Protein 5THE (pdb70)

Secondary structure (DSSP, 8-state):
--SPPPBP------SEEEEEEETTEEEEEEEPPPPPEE-SS-EE------TTSSGGGGTTB---TT---SB--SS-EEEEEEEEE-SSSPPPTTHHHHHHHHHHHHHHHHHTTT--EE--SPPEEEES--SPB----B--HHHHHHHHHHHTPPSSEEEEEEESSSS-HHHHHHHHIIIIIIT---EEEEEHHHHTT--HHHHHHHHHHHHHHTT-B--EE-HHHHGGGEETTTTEE-EEEEEEEE--SSTTPEEEEEEEE--SSS-----EEEEEEEEET--S-TTGGGGHHHHHHHHHHTTTTPPPS-EEEEEES--GGGHHHIIIIIIHHHHHHHHHHHHHHTTS------EEEEEEE---S---EE--SEEE-TTS-EEE-EETTEEPTTEEE-SSSS-SSB-EEEEE-S--SSSS--PEEEEEEEESS---HHHHHHHHHHHTT--TT-SB--SS-HHHHHHHHHHHHHHHHHHHHHHHHHHT----HHHHSPPP-GGGTTS-TT-/--PPPBP------SEEEEEE-SS-EEEEEEPPPPPEE-SS-EE------TTSSGGGGTTB---TT---SB--SS-EEEEEEEEE-SSSPPPTTHHHHHHHHHHHHHHHHHTTT--EE--SPPEEEES-SSPB----B--HHHHHHHHHHHTPPSSEEEEEEESSSS-HHHHHHHHIIIIIIT---EEEEEHHHHTT--HHHHHHHHHHHHHHTT-B--EE-HHHHGGGEETTTTEE-EEEEEEEE--SSTTPEEEEEEEE--SSS-----EEEEEEEEET--S-TTGGGGHHHHHHHHHHHTTTPPPS-EEEEEES--GGGHHHIIIIIIHHHHHHHHHHHHHHTTS------EEEEEEE-S-S---EE--SEEE-TTS-EEE-EETTEEPTTEEE-SSSS-SSBEEEEEE-S---SSS--PEEEEEEEESS---HHHHHHHHHHHTT--TT-SB--SS-HHHHHHHHHHHHHHHHHHHHHHHHHHT----HHHHSPPP-GGGTTS-TT-/----PPBP------SEEEEEEETTEEEEEEEPPPPPEE-SS-EE------TTSSGGGGTTB---TT---SB--SS-EEEEEEEEE-SSSPPPTTHHHHHHHHHHHHHHHHHTTT--EE--SPPEEEES--SPEE-----EE--HHHHHHHHHHTTPPSSEEEEEEESSSS-HHHHHHHHIIIIIIT---EEEEEHHHHTT--HHHHHHHHHHHHHHTT-B--EE-HHHHGGGEETTTTEE-EEEEEEEE--SSTTPPPEEEEEE--SSS-----EEEEE-SSTT--S-TTGGGGHHHHHHHHHHHTTTPPPS-EEEEEES--GGGHHHIIIIIIHHHHHHHHHHHHHHTTS------EEEEEEE-S-S--EEE--SEEE-TTS-EEE-EETTEEPTTEEE-SSSS-SSB-EEEEE-S---SSS---EEEEEEEESS---HHHHHHHHHHHTT--TT-SB--SS-HHHHHHHHHHHHHHHHHHHHHHHHHHT----HHHHSPPP-GGGTTS-TT-/----PPBP------SEEEEEEETTEEEEEEEPPPPPEE-SS-EE------TTSSGGGGTTB---TT---SB--SS-EEEEEEEEE-SSSPPPTTHHHHHHHHHHHHHHHHHTTT--EE--SPPEEEES--SPEE-----EE--HHHHHHHHHHHTPPSSEEEEEEESSSS-HHHHHHHHIIIIIIT---EEEEEHHHHTT--HHHHHHHHHHHHHHTT-B--EE-HHHHGGGEETTTTEE-EEEEEEEE--SSTTPPPEEEEEE--SSS-----EEEEE-SSTT--S-TTGGGGHHHHHHHHHHTTTTPPPS-EEEEEES--GGGHHHIIIIIIHHHHHHHHHHHHHHTTS------EEEEEEE-S-S--EEE--SEEE-TTS-EEE-EETTEEPTTEEE-SSSS-SSBEEEEEE-S--SSSS---EEEEEEEESS---HHHHHHHHHHHTT--TT-SB--SS-HHHHHHHHHHHHHHHHHHHHHHHHHHT----HHHHSPPP-GGGTTS-TT-

Foldseek 3Di:
DALFFDWADAADDAAFWDWWAKPVGIAIWGFDFAFWKFFQPDIDGQDFDFPDPQSQVCRQPPACVVTAFNWFDPDAFEEEEEEEEPDPDDPDPCVQVLVVVLLVLLQVLCVSRVHHYDDPHRHHYFYQQFFFDPVPTDHTPSVVVVLVCLVVPDPSYEYEYEYQDPPRLRRVLQVCLCQWFVRNHHYDYDHNVVSSVSDSRVSNLRVLQVRQLVVTFGMFGDPVLLVLQADVVVRFGAKEKAKAKDFCLDPFAFIKMKMWIDAGSGSRFTFIWMFTADGGPDGARQQVLVRCLVSQVRNCVVVVQDGHQEYEYEYEHDDPVCLSVCSVGVVVNNQVSCQVNVCVRNVHDGDGHWYWYKYKDQDDDIFIFGDDQFGQIPVRDTGGQAHPREGRAFMKGCPDVHDNTFHKIWTAHWDCPDDTGTIMIMGGGGGPPPDHNNSVVSVFNNQQCNLSSRSGRDRTGNNHVLNVLVSVSQSSNLVSCVVVCVVPDPPDRCNSRNTGDPSDSRGSSSD/DLFFDWADDADDAAFWDWWAKPVGIAIWGFDFEFWKFFQPDIDGQDFDFPDPQSLVCRQPDACVPTAFNWFDPDAFEEEEEEEEPDPDDDPPCVQVLVVVLLVLLQVLNVSRVHHYDDPDRHHYFYQQFFFDPVPTHHTPSVVVVLVCLVPPDPRYEYEYEYQDPPRLRRVLVCCLCDWFVRNGHYDYDHNVVSSVSDSRVSNLRVLQVRQLVVTGGMFGDPVLLVLQADPVVRFGAKEKAKEKDFCLDPFAFIKMKMWIAQGSGRQFTFIWMFTADGGPDQARQQLLVRCLVSQVRNCVVPVQDGHQEYEYEYEDDDPVCLSVCSVGVVVNNQVSCQPNVCVRNVRDGDGHWYWYKYKDQDDDMFIFGDDQFGQIPVRDTGGQPHPREGRAFIKGCPDPHDNTFHKIWTAHWDCPDDTGTIMIMGGGGGPPPDHNNSVVSVFSNQQCNLSSRSGRDRTGNNHVLNVLVSVSQSSNLVSCVVVCVVPDVGDRCNSGNTGDPVCSSGSSSD/DAQFFDWAPDADDAAFWDWWAKPVGIFIWGFDFAFWKAFQPDIDGQDFDFPDPQSLVCRQPPACVVTAHNWFDPDEFEEEEEEEEPDDDDPPPCQQVLVLVLVVLLQVLCVVNVYHYDHPPRHHYFYFQFFWDPDPCVDTHHTSSVVVVVVCLVVPDPRYAYEYEYQDPPDLRRVLLCCLCQWFVRNHHYDYDYNVVSSVSDSRVSNLRVLQVRQLVVTGGMFGDPVLLVLQADPVVRFGAKEKAKFKAFCLDPFAFIKMKMWIDQGSRRQFTFIWMFTDPGGPDGARQQLLVRCLVSQVSNCVVVVLDGHQEYEYEYEDDDPVCLSVNRNGVVVNNQVSCQVNVCVSRVRDGDGHWYWYKYKHQDDDMFIFGDDQWGQIPVGDTGGQAHPRAGRAFMKGDPDPHDNTFHKIWTAHWDCPDDTGGIMIMGGRGGPPSDHNNSVVSVFSNQQSNLRSRSGRDRTGNSHVLNVLVSVSQSSNLVSCVSVQVSPCVGDRCNSGNTGDPSCSRGSSSD/DALFFDWAPDADDAAFWDWWAKPVGIAIWGFDFAFWKFFQPDTDGQDFDFPDPQSLVCRQPPACVVTAFNWFDPDEFEEEEEEEEPDDDDDPPCQQVLVLVLLVLLQVLCVVNVYHYDDPDRHHYFPFQFFWDCDDVVPTHHTRSVVVVVVCLVVPDPRYAYEYEYQDPPDLRRVLLCCLCQWFVRNHHYDYDYNVVSSVSDSRVSNLRVLQVRQLVVTGGMFGDPVLLVLQADPVVRFGAKEKAKEKDFCLDPFAFIKMKMWIDAGSRRQFTFIWMFTAPGGPDGARQQVLVRCLVSQVSNCVRVVLDGHQEYEYEYEDDDPVCLSVCSNGVVVNNQVSCQVNVCVRNVRDGDGHWYWYKYKDQDDDMFIFGDDQWGQIPVRDTGGQAHPRAGRAFIKGDPDPHDNTFHKIWTAHWDCPDDTGTIMIMGGRGGPPSDHNNSVVSVFSNQQSSLRSDSGRHRTRNSHVLNVLVSVSQSSNLVSQVVVQVVPDVGDRCNSGNTGDPSPSRGSSSD

Nearest PDB structures (foldseek):
  5the-assembly4_G  TM=1.002E+00  e=0.000E+00  Vanderwaltozyma polyspora DSM 70294
  5the-assembly2_C  TM=9.999E-01  e=0.000E+00  Vanderwaltozyma polyspora DSM 70294
  4f1n-assembly1_A  TM=9.988E-01  e=7.281E-101  Vanderwaltozyma polyspora DSM 70294
  4f1n-assembly2_B  TM=9.988E-01  e=3.090E-100  Vanderwaltozyma polyspora DSM 70294
  4z4e-assembly1_A  TM=8.700E-01  e=1.464E-37  Homo sapiens

B-factor: mean 33.52, std 12.49, range [15.35, 122.82]

Organism: Vanderwaltozyma polyspora (strain ATCC 22028 / DSM 70294 / BCRC 21397 / CBS 2163 / NBRC 10782 / NRRL Y-8283 / UCD 57-17) (NCBI:txid436907)

InterPro domains:
  IPR003100 PAZ domain [PF02170] (613-675)
  IPR003100 PAZ domain [PS50821] (546-667)
  IPR003165 Piwi domain [PF02171] (889-1207)
  IPR003165 Piwi domain [PS50822] (888-1209)
  IPR003165 Piwi domain [SM00950] (888-1209)
  IPR012337 Ribonuclease H-like superfamily [SSF53098] (887-1207)
  IPR036085 PAZ domain superfamily [SSF101690] (515-698)
  IPR036397 Ribonuclease H superfamily [G3DSA:3.30.420.10] (963-1251)
  IPR040588 Argonaute, N domain [PF18236] (268-398)
  IPR040937 Argonaute, N-terminal [PF18351] (495-593)

Structure (mmCIF, N/CA/C/O backbone):
data_5THE
#
_entry.id   5THE
#
_cell.length_a   119.609
_cell.length_b   85.565
_cell.length_c   127.864
_cell.angle_alpha   90.00
_cell.angle_beta   89.81
_cell.angle_gamma   90.00
#
_symmetry.space_group_name_H-M   'P 1 2 1'
#
loop_
_entity.id
_entity.type
_entity.pdbx_description
1 polymer 'Uncharacterized protein'
2 polymer "RNA (5'-R(P*UP*AP*AP*AP*AP*AP*AP*A)-3')"
3 water water
#
loop_
_atom_site.group_PDB
_atom_site.id
_atom_site.type_symbol
_atom_site.label_atom_id
_atom_site.label_alt_id
_atom_site.label_comp_id
_atom_site.label_asym_id
_atom_site.label_entity_id
_atom_site.label_seq_id
_atom_site.pdbx_PDB_ins_code
_atom_site.Cartn_x
_atom_site.Cartn_y
_atom_site.Cartn_z
_atom_site.occupancy
_atom_site.B_iso_or_equiv
_atom_site.auth_seq_id
_atom_site.auth_comp_id
_atom_site.auth_asym_id
_atom_site.auth_atom_id
_atom_site.pdbx_PDB_model_num
ATOM 1 N N . SER A 1 1 ? -52.992 71.952 294.753 1.00 60.34 220 SER A N 1
ATOM 2 C CA . SER A 1 1 ? -53.575 70.624 294.914 1.00 56.57 220 SER A CA 1
ATOM 3 C C . SER A 1 1 ? -54.613 70.587 296.033 1.00 42.41 220 SER A C 1
ATOM 4 O O . SER A 1 1 ? -55.147 69.529 296.349 1.00 40.39 220 SER A O 1
ATOM 7 N N . ILE A 1 2 ? -54.897 71.749 296.625 1.00 42.49 221 ILE A N 1
ATOM 8 C CA . ILE A 1 2 ? -56.090 71.947 297.448 1.00 37.09 221 ILE A CA 1
ATOM 9 C C . ILE A 1 2 ? -56.670 73.320 297.115 1.00 36.17 221 ILE A C 1
ATOM 10 O O . ILE A 1 2 ? -55.928 74.302 297.010 1.00 30.57 221 ILE A O 1
ATOM 15 N N . TYR A 1 3 ? -57.990 73.377 296.893 1.00 34.86 222 TYR A N 1
ATOM 16 C CA . TYR A 1 3 ? -58.720 74.628 296.623 1.00 36.75 222 TYR A CA 1
ATOM 17 C C . TYR A 1 3 ? -58.282 75.295 295.323 1.00 35.09 222 TYR A C 1
ATOM 18 O O . TYR A 1 3 ? -58.299 76.518 295.204 1.00 34.71 222 TYR A O 1
ATOM 27 N N . LYS A 1 4 ? -57.902 74.503 294.338 1.00 36.60 223 LYS A N 1
ATOM 28 C CA . LYS A 1 4 ? -57.715 74.997 292.984 1.00 44.70 223 LYS A CA 1
ATOM 29 C C . LYS A 1 4 ? -58.984 74.733 292.186 1.00 37.05 223 LYS A C 1
ATOM 30 O O . LYS A 1 4 ? -59.708 73.773 292.458 1.00 29.73 223 LYS A O 1
ATOM 36 N N . VAL A 1 5 ? -59.253 75.597 291.203 1.00 31.40 224 VAL A N 1
ATOM 37 C CA . VAL A 1 5 ? -60.408 75.383 290.339 1.00 27.87 224 VAL A CA 1
ATOM 38 C C . VAL A 1 5 ? -60.237 74.071 289.587 1.00 31.21 224 VAL A C 1
ATOM 39 O O . VAL A 1 5 ? -59.177 73.795 289.013 1.00 30.01 224 VAL A O 1
ATOM 43 N N . GLU A 1 6 ? -61.282 73.248 289.621 1.00 22.27 225 GLU A N 1
ATOM 44 C CA . GLU A 1 6 ? -61.293 71.950 288.957 1.00 26.82 225 GLU A CA 1
ATOM 45 C C . GLU A 1 6 ? -61.018 72.096 287.464 1.00 27.40 225 GLU A C 1
ATOM 46 O O . GLU A 1 6 ? -61.524 73.012 286.809 1.00 29.51 225 GLU A O 1
ATOM 52 N N . ASN A 1 7 ? -60.222 71.184 286.919 1.00 25.01 226 ASN A N 1
ATOM 53 C CA . ASN A 1 7 ? -60.113 71.062 285.473 1.00 27.89 226 ASN A CA 1
ATOM 54 C C . ASN A 1 7 ? -61.093 70.011 284.978 1.00 28.36 226 ASN A C 1
ATOM 55 O O . ASN A 1 7 ? -61.587 69.187 285.753 1.00 29.56 226 ASN A O 1
ATOM 60 N N . ARG A 1 8 ? -61.375 70.051 283.670 1.00 24.37 227 ARG A N 1
ATOM 61 C CA . ARG A 1 8 ? -62.333 69.132 283.069 1.00 24.72 227 ARG A CA 1
ATOM 62 C C . ARG A 1 8 ? -61.896 67.683 283.253 1.00 31.11 227 ARG A C 1
ATOM 63 O O . ARG A 1 8 ? -60.736 67.343 283.018 1.00 31.85 227 ARG A O 1
ATOM 71 N N . HIS A 1 9 ? -62.827 66.824 283.674 1.00 40.47 228 HIS A N 1
ATOM 72 C CA . HIS A 1 9 ? -62.520 65.396 283.794 1.00 50.07 228 HIS A CA 1
ATOM 73 C C . HIS A 1 9 ? -62.699 64.668 282.463 1.00 40.95 228 HIS A C 1
ATOM 74 O O . HIS A 1 9 ? -61.833 63.903 282.029 1.00 37.40 228 HIS A O 1
ATOM 81 N N . ASP A 1 10 ? -63.817 64.916 281.811 1.00 30.23 229 ASP A N 1
ATOM 82 C CA . ASP A 1 10 ? -64.290 64.143 280.679 1.00 21.76 229 ASP A CA 1
ATOM 83 C C . ASP A 1 10 ? -65.366 64.979 279.993 1.00 26.24 229 ASP A C 1
ATOM 84 O O . ASP A 1 10 ? -65.566 66.154 280.328 1.00 29.46 229 ASP A O 1
ATOM 89 N N . TYR A 1 11 ? -66.064 64.367 279.047 1.00 27.80 230 TYR A N 1
ATOM 90 C CA . TYR A 1 11 ? -67.224 64.942 278.391 1.00 29.18 230 TYR A CA 1
ATOM 91 C C . TYR A 1 11 ? -68.401 64.001 278.606 1.00 28.91 230 TYR A C 1
ATOM 92 O O . TYR A 1 11 ? -68.222 62.808 278.843 1.00 28.71 230 TYR A O 1
ATOM 101 N N . GLY A 1 12 ? -69.614 64.536 278.517 1.00 26.16 231 GLY A N 1
ATOM 102 C CA . GLY A 1 12 ? -70.783 63.690 278.625 1.00 22.85 231 GLY A CA 1
ATOM 103 C C . GLY A 1 12 ? -70.996 62.831 277.390 1.00 24.16 231 GLY A C 1
ATOM 104 O O . GLY A 1 12 ? -70.528 63.121 276.284 1.00 27.45 231 GLY A O 1
ATOM 105 N N . THR A 1 13 ? -71.743 61.748 277.583 1.00 27.77 232 THR A N 1
ATOM 106 C CA . THR A 1 13 ? -71.994 60.784 276.516 1.00 28.70 232 THR A CA 1
ATOM 107 C C . THR A 1 13 ? -73.459 60.460 276.305 1.00 27.19 232 THR A C 1
ATOM 108 O O . THR A 1 13 ? -73.801 59.922 275.244 1.00 27.92 232 THR A O 1
ATOM 112 N N . LYS A 1 14 ? -74.327 60.733 277.272 1.00 24.00 233 LYS A N 1
ATOM 113 C CA . LYS A 1 14 ? -75.692 60.230 277.225 1.00 28.79 233 LYS A CA 1
ATOM 114 C C . LYS A 1 14 ? -76.604 61.143 276.411 1.00 25.02 233 LYS A C 1
ATOM 115 O O . LYS A 1 14 ? -76.310 62.315 276.176 1.00 28.07 233 LYS A O 1
ATOM 121 N N . GLY A 1 15 ? -77.729 60.581 275.980 1.00 26.49 234 GLY A N 1
ATOM 122 C CA . GLY A 1 15 ? -78.799 61.353 275.385 1.00 28.58 234 GLY A CA 1
ATOM 123 C C . GLY A 1 15 ? -78.834 61.255 273.867 1.00 26.39 234 GLY A C 1
ATOM 124 O O . GLY A 1 15 ? -77.963 60.671 273.214 1.00 29.11 234 GLY A O 1
ATOM 125 N N . THR A 1 16 ? -79.883 61.849 273.311 1.00 21.78 235 THR A N 1
ATOM 126 C CA . THR A 1 16 ? -80.062 61.909 271.866 1.00 25.46 235 THR A CA 1
ATOM 127 C C . THR A 1 16 ? -79.094 62.910 271.251 1.00 25.64 235 THR A C 1
ATOM 128 O O . THR A 1 16 ? -79.105 64.090 271.612 1.00 29.32 235 THR A O 1
ATOM 132 N N . LYS A 1 17 ? -78.291 62.452 270.293 1.00 28.05 236 LYS A N 1
ATOM 133 C CA . LYS A 1 17 ? -77.337 63.329 269.627 1.00 30.66 236 LYS A CA 1
ATOM 134 C C . LYS A 1 17 ? -78.023 64.085 268.498 1.00 32.64 236 LYS A C 1
ATOM 135 O O . LYS A 1 17 ? -78.717 63.481 267.667 1.00 27.70 236 LYS A O 1
ATOM 141 N N . VAL A 1 18 ? -77.830 65.403 268.469 1.00 24.54 237 VAL A N 1
ATOM 142 C CA . VAL A 1 18 ? -78.289 66.228 267.353 1.00 26.86 237 VAL A CA 1
ATOM 143 C C . VAL A 1 18 ? -77.475 67.516 267.352 1.00 26.80 237 VAL A C 1
ATOM 144 O O . VAL A 1 18 ? -77.165 68.074 268.408 1.00 26.33 237 VAL A O 1
ATOM 148 N N . ASP A 1 19 ? -77.112 67.974 266.160 1.00 22.62 238 ASP A N 1
ATOM 149 C CA . ASP A 1 19 ? -76.464 69.271 266.036 1.00 24.97 238 ASP A CA 1
ATOM 150 C C . ASP A 1 19 ? -77.479 70.388 266.232 1.00 27.68 238 ASP A C 1
ATOM 151 O O . ASP A 1 19 ? -78.659 70.252 265.902 1.00 25.70 238 ASP A O 1
ATOM 156 N N . ILE A 1 20 ? -77.005 71.513 266.762 1.00 23.05 239 ILE A N 1
ATOM 157 C CA . ILE A 1 20 ? -77.820 72.708 266.883 1.00 29.56 239 ILE A CA 1
ATOM 158 C C . ILE A 1 20 ? -77.020 73.881 266.344 1.00 32.85 239 ILE A C 1
ATOM 159 O O . ILE A 1 20 ? -75.809 73.796 266.127 1.00 27.16 239 ILE A O 1
ATOM 164 N N . LEU A 1 21 ? -77.721 74.990 266.138 1.00 26.20 240 LEU A N 1
ATOM 165 C CA . LEU A 1 21 ? -77.104 76.218 265.682 1.00 30.74 240 LEU A CA 1
ATOM 166 C C . LEU A 1 21 ? -76.921 77.150 266.866 1.00 30.69 240 LEU A C 1
ATOM 167 O O . LEU A 1 21 ? -77.795 77.258 267.734 1.00 32.87 240 LEU A O 1
ATOM 172 N N . THR A 1 22 ? -75.767 77.797 266.912 1.00 26.45 241 THR A N 1
ATOM 173 C CA . THR A 1 22 ? -75.490 78.841 267.880 1.00 35.11 241 THR A CA 1
ATOM 174 C C . THR A 1 22 ? -74.894 80.021 267.122 1.00 37.14 241 THR A C 1
ATOM 175 O O . THR A 1 22 ? -74.685 79.957 265.906 1.00 37.32 241 THR A O 1
ATOM 179 N N . GLY A 1 23 ? -74.645 81.122 267.833 1.00 38.37 725 GLY A N 1
ATOM 180 C CA . GLY A 1 23 ? -74.031 82.273 267.200 1.00 40.03 725 GLY A CA 1
ATOM 181 C C . GLY A 1 23 ? -72.615 82.026 266.713 1.00 42.87 725 GLY A C 1
ATOM 182 O O . GLY A 1 23 ? -72.109 82.789 265.887 1.00 47.49 725 GLY A O 1
ATOM 183 N N . SER A 1 24 ? -71.956 80.987 267.213 1.00 39.31 726 SER A N 1
ATOM 184 C CA . SER A 1 24 ? -70.622 80.627 266.757 1.00 47.11 726 SER A CA 1
ATOM 185 C C . SER A 1 24 ? -70.641 79.369 265.906 1.00 52.17 726 SER A C 1
ATOM 186 O O . SER A 1 24 ? -69.662 78.626 265.863 1.00 63.17 726 SER A O 1
ATOM 189 N N . GLY A 1 25 ? -71.754 79.114 265.239 1.00 44.23 727 GLY A N 1
ATOM 190 C CA . GLY A 1 25 ? -71.825 78.033 264.282 1.00 42.61 727 GLY A CA 1
ATOM 191 C C . GLY A 1 25 ? -72.580 76.823 264.792 1.00 41.07 727 GLY A C 1
ATOM 192 O O . GLY A 1 25 ? -73.178 76.804 265.874 1.00 35.85 727 GLY A O 1
ATOM 193 N N . ARG A 1 26 ? -72.551 75.793 263.956 1.00 32.43 728 ARG A N 1
ATOM 194 C CA . ARG A 1 26 ? -73.160 74.516 264.283 1.00 26.53 728 ARG A CA 1
ATOM 195 C C . ARG A 1 26 ? -72.347 73.810 265.365 1.00 34.46 728 ARG A C 1
ATOM 196 O O . ARG A 1 26 ? -71.113 73.861 265.374 1.00 34.63 728 ARG A O 1
ATOM 204 N N . VAL A 1 27 ? -73.046 73.175 266.301 1.00 31.26 729 VAL A N 1
ATOM 205 C CA . VAL A 1 27 ? -72.388 72.513 267.427 1.00 28.55 729 VAL A CA 1
ATOM 206 C C . VAL A 1 27 ? -73.158 71.244 267.780 1.00 28.65 729 VAL A C 1
ATOM 207 O O . VAL A 1 27 ? -74.383 71.169 267.624 1.00 28.73 729 VAL A O 1
ATOM 211 N N . PRO A 1 28 ? -72.445 70.193 268.201 1.00 28.81 730 PRO A N 1
ATOM 212 C CA . PRO A 1 28 ? -73.149 68.979 268.628 1.00 30.61 730 PRO A CA 1
ATOM 213 C C . PRO A 1 28 ? -73.813 69.197 269.978 1.00 25.74 730 PRO A C 1
ATOM 214 O O . PRO A 1 28 ? -73.256 69.844 270.871 1.00 22.81 730 PRO A O 1
ATOM 218 N N . SER A 1 29 ? -75.018 68.665 270.115 1.00 25.81 731 SER A N 1
ATOM 219 C CA . SER A 1 29 ? -75.694 68.652 271.399 1.00 26.33 731 SER A CA 1
ATOM 220 C C . SER A 1 29 ? -76.168 67.242 271.697 1.00 29.26 731 SER A C 1
ATOM 221 O O . SER A 1 29 ? -76.315 66.408 270.801 1.00 23.32 731 SER A O 1
ATOM 224 N N . ARG A 1 30 ? -76.432 66.993 272.970 1.00 22.05 732 ARG A N 1
ATOM 225 C CA . ARG A 1 30 ? -77.142 65.797 273.390 1.00 29.38 732 ARG A CA 1
ATOM 226 C C . ARG A 1 30 ? -78.371 66.223 274.179 1.00 26.39 732 ARG A C 1
ATOM 227 O O . ARG A 1 30 ? -78.330 67.203 274.923 1.00 28.15 732 ARG A O 1
ATOM 235 N N . ILE A 1 31 ? -79.473 65.519 273.991 1.00 25.63 733 ILE A N 1
ATOM 236 C CA . ILE A 1 31 ? -80.694 65.822 274.723 1.00 22.78 733 ILE A CA 1
ATOM 237 C C . ILE A 1 31 ? -80.853 64.741 275.782 1.00 25.89 733 ILE A C 1
ATOM 238 O O . ILE A 1 31 ? -81.027 63.558 275.453 1.00 25.64 733 ILE A O 1
ATOM 243 N N . LEU A 1 32 ? -80.754 65.142 277.049 1.00 23.12 734 LEU A N 1
ATOM 244 C CA . LEU A 1 32 ? -80.944 64.237 278.171 1.00 26.59 734 LEU A CA 1
ATOM 245 C C . LEU A 1 32 ? -82.426 63.949 278.403 1.00 27.31 734 LEU A C 1
ATOM 246 O O . LEU A 1 32 ? -83.294 64.793 278.171 1.00 21.96 734 LEU A O 1
ATOM 251 N N . ASP A 1 33 ? -82.710 62.736 278.867 1.00 26.22 735 ASP A N 1
ATOM 252 C CA . ASP A 1 33 ? -84.078 62.384 279.198 1.00 25.10 735 ASP A CA 1
ATOM 253 C C . ASP A 1 33 ? -84.530 63.112 280.464 1.00 25.63 735 ASP A C 1
ATOM 254 O O . ASP A 1 33 ? -83.725 63.474 281.320 1.00 24.12 735 ASP A O 1
ATOM 259 N N . ALA A 1 34 ? -85.834 63.351 280.555 1.00 25.46 736 ALA A N 1
ATOM 260 C CA . ALA A 1 34 ? -86.401 63.892 281.774 1.00 26.74 736 ALA A CA 1
ATOM 261 C C . ALA A 1 34 ? -86.401 62.815 282.850 1.00 26.01 736 ALA A C 1
ATOM 262 O O . ALA A 1 34 ? -86.450 61.627 282.540 1.00 20.74 736 ALA A O 1
ATOM 264 N N . PRO A 1 35 ? -86.340 63.197 284.121 1.00 21.79 737 PRO A N 1
ATOM 265 C CA . PRO A 1 35 ? -86.613 62.222 285.179 1.00 20.45 737 PRO A CA 1
ATOM 266 C C . PRO A 1 35 ? -88.097 61.911 285.216 1.00 25.12 737 PRO A C 1
ATOM 267 O O . PRO A 1 35 ? -88.935 62.605 284.630 1.00 22.28 737 PRO A O 1
ATOM 271 N N . VAL A 1 36 ? -88.426 60.861 285.949 1.00 23.07 738 VAL A N 1
ATOM 272 C CA . VAL A 1 36 ? -89.819 60.558 286.241 1.00 23.82 738 VAL A CA 1
ATOM 273 C C . VAL A 1 36 ? -90.308 61.545 287.291 1.00 26.04 738 VAL A C 1
ATOM 274 O O . VAL A 1 36 ? -89.753 61.617 288.392 1.00 23.68 738 VAL A O 1
ATOM 278 N N . VAL A 1 37 ? -91.340 62.316 286.958 1.00 21.71 739 VAL A N 1
ATOM 279 C CA . VAL A 1 37 ? -91.940 63.205 287.946 1.00 25.89 739 VAL A CA 1
ATOM 280 C C . VAL A 1 37 ? -92.930 62.403 288.778 1.00 23.03 739 VAL A C 1
ATOM 281 O O . VAL A 1 37 ? -93.761 61.672 288.237 1.00 26.22 739 VAL A O 1
ATOM 285 N N . GLN A 1 38 ? -92.836 62.526 290.097 1.00 31.75 740 GLN A N 1
ATOM 286 C CA . GLN A 1 38 ? -93.627 61.723 291.021 1.00 29.96 740 GLN A CA 1
ATOM 287 C C . GLN A 1 38 ? -94.720 62.578 291.651 1.00 27.12 740 GLN A C 1
ATOM 288 O O . GLN A 1 38 ? -94.423 63.616 292.242 1.00 24.09 740 GLN A O 1
ATOM 294 N N . PHE A 1 39 ? -95.973 62.127 291.548 1.00 27.05 741 PHE A N 1
ATOM 295 C CA . PHE A 1 39 ? -97.093 62.678 292.300 1.00 24.33 741 PHE A CA 1
ATOM 296 C C . PHE A 1 39 ? -97.470 61.701 293.414 1.00 27.63 741 PHE A C 1
ATOM 297 O O . PHE A 1 39 ? -96.789 60.696 293.635 1.00 25.11 741 PHE A O 1
ATOM 305 N N . LYS A 1 40 ? -98.563 61.993 294.123 1.00 22.40 742 LYS A N 1
ATOM 306 C CA . LYS A 1 40 ? -98.959 61.132 295.236 1.00 28.48 742 LYS A CA 1
ATOM 307 C C . LYS A 1 40 ? -99.196 59.694 294.778 1.00 24.35 742 LYS A C 1
ATOM 308 O O . LYS A 1 40 ? -98.698 58.746 295.391 1.00 29.84 742 LYS A O 1
ATOM 314 N N . GLU A 1 41 ? -99.953 59.509 293.710 1.00 21.26 743 GLU A N 1
ATOM 315 C CA . GLU A 1 41 ? -100.438 58.177 293.359 1.00 38.03 743 GLU A CA 1
ATOM 316 C C . GLU A 1 41 ? -100.202 57.862 291.892 1.00 44.17 743 GLU A C 1
ATOM 317 O O . GLU A 1 41 ? -100.895 57.022 291.314 1.00 46.77 743 GLU A O 1
ATOM 323 N N . SER A 1 42 ? -99.227 58.521 291.281 1.00 37.26 744 SER A N 1
ATOM 324 C CA . SER A 1 42 ? -99.041 58.459 289.841 1.00 32.61 744 SER A CA 1
ATOM 325 C C . SER A 1 42 ? -97.722 59.148 289.514 1.00 29.68 744 SER A C 1
ATOM 326 O O . SER A 1 42 ? -97.160 59.875 290.338 1.00 27.44 744 SER A O 1
ATOM 329 N N . THR A 1 43 ? -97.230 58.903 288.313 1.00 32.88 745 THR A N 1
ATOM 330 C CA . THR A 1 43 ? -95.994 59.513 287.856 1.00 32.62 745 THR A CA 1
ATOM 331 C C . THR A 1 43 ? -96.235 60.154 286.500 1.00 36.43 745 THR A C 1
ATOM 332 O O . THR A 1 43 ? -97.237 59.884 285.831 1.00 31.56 745 THR A O 1
ATOM 336 N N . PHE A 1 44 ? -95.307 61.012 286.092 1.00 31.60 746 PHE A N 1
ATOM 337 C CA . PHE A 1 44 ? -95.258 61.466 284.710 1.00 33.31 746 PHE A CA 1
ATOM 338 C C . PHE A 1 44 ? -93.836 61.296 284.202 1.00 30.21 746 PHE A C 1
ATOM 339 O O . PHE A 1 44 ? -92.923 61.984 284.663 1.00 30.40 746 PHE A O 1
ATOM 347 N N . GLU A 1 45 ? -93.645 60.387 283.261 1.00 28.83 747 GLU A N 1
ATOM 348 C CA . GLU A 1 45 ? -92.367 60.228 282.584 1.00 30.40 747 GLU A CA 1
ATOM 349 C C . GLU A 1 45 ? -92.567 60.594 281.121 1.00 32.66 747 GLU A C 1
ATOM 350 O O . GLU A 1 45 ? -93.295 59.905 280.398 1.00 34.25 747 GLU A O 1
ATOM 356 N N . TYR A 1 46 ? -91.930 61.679 280.689 1.00 27.14 748 TYR A N 1
ATOM 357 C CA . TYR A 1 46 ? -91.929 62.009 279.271 1.00 29.72 748 TYR A CA 1
ATOM 358 C C . TYR A 1 46 ? -91.204 60.923 278.495 1.00 27.01 748 TYR A C 1
ATOM 359 O O . TYR A 1 46 ? -90.075 60.562 278.831 1.00 27.04 748 TYR A O 1
ATOM 368 N N . LYS A 1 47 ? -91.842 60.426 277.439 1.00 25.65 749 LYS A N 1
ATOM 369 C CA . LYS A 1 47 ? -91.245 59.434 276.562 1.00 30.19 749 LYS A CA 1
ATOM 370 C C . LYS A 1 47 ? -91.225 59.976 275.139 1.00 26.08 749 LYS A C 1
ATOM 371 O O . LYS A 1 47 ? -92.212 60.545 274.665 1.00 28.03 749 LYS A O 1
ATOM 377 N N . ASP A 1 48 ? -90.077 59.812 274.485 1.00 25.76 750 ASP A N 1
ATOM 378 C CA . ASP A 1 48 ? -89.856 60.372 273.162 1.00 29.38 750 ASP A CA 1
ATOM 379 C C . ASP A 1 48 ? -90.921 59.913 272.167 1.00 29.64 750 ASP A C 1
ATOM 380 O O . ASP A 1 48 ? -91.335 58.748 272.161 1.00 29.36 750 ASP A O 1
ATOM 385 N N . LYS A 1 49 ? -91.350 60.843 271.314 1.00 32.10 751 LYS A N 1
ATOM 386 C CA . LYS A 1 49 ? -92.155 60.537 270.138 1.00 22.52 751 LYS A CA 1
ATOM 387 C C . LYS A 1 49 ? -91.723 61.435 268.995 1.00 25.70 751 LYS A C 1
ATOM 388 O O . LYS A 1 49 ? -90.999 62.422 269.175 1.00 23.79 751 LYS A O 1
ATOM 394 N N . SER A 1 50 ? -92.187 61.072 267.802 1.00 23.95 752 SER A N 1
ATOM 395 C CA . SER A 1 50 ? -91.948 61.884 266.626 1.00 27.54 752 SER A CA 1
ATOM 396 C C . SER A 1 50 ? -92.530 63.280 266.810 1.00 26.79 752 SER A C 1
ATOM 397 O O . SER A 1 50 ? -93.593 63.460 267.418 1.00 25.19 752 SER A O 1
ATOM 400 N N . TYR A 1 51 ? -91.806 64.269 266.299 1.00 25.19 753 TYR A N 1
ATOM 401 C CA . TYR A 1 51 ? -92.357 65.602 266.150 1.00 28.43 753 TYR A CA 1
ATOM 402 C C . TYR A 1 51 ? -93.609 65.539 265.285 1.00 29.55 753 TYR A C 1
ATOM 403 O O . TYR A 1 51 ? -93.749 64.669 264.424 1.00 28.07 753 TYR A O 1
ATOM 412 N N . GLY A 1 52 ? -94.532 66.462 265.530 1.00 34.69 754 GLY A N 1
ATOM 413 C CA . GLY A 1 52 ? -95.651 66.633 264.633 1.00 28.77 754 GLY A CA 1
ATOM 414 C C . GLY A 1 52 ? -97.004 66.655 265.303 1.00 34.78 754 GLY A C 1
ATOM 415 O O . GLY A 1 52 ? -97.979 67.115 264.700 1.00 36.87 754 GLY A O 1
ATOM 416 N N . THR A 1 53 ? -97.098 66.161 266.540 1.00 29.15 755 THR A N 1
ATOM 417 C CA . THR A 1 53 ? -98.358 66.186 267.277 1.00 28.99 755 THR A CA 1
ATOM 418 C C . THR A 1 53 ? -98.240 66.969 268.576 1.00 27.73 755 THR A C 1
ATOM 419 O O . THR A 1 53 ? -99.115 66.852 269.442 1.00 26.59 755 THR A O 1
ATOM 423 N N . LYS A 1 54 ? -97.182 67.764 268.726 1.00 27.29 756 LYS A N 1
ATOM 424 C CA . LYS A 1 54 ? -96.914 68.561 269.923 1.00 29.45 756 LYS A CA 1
ATOM 425 C C . LYS A 1 54 ? -96.744 67.697 271.172 1.00 26.23 756 LYS A C 1
ATOM 426 O O . LYS A 1 54 ? -96.841 68.199 272.297 1.00 29.26 756 LYS A O 1
ATOM 432 N N . HIS A 1 55 ? -96.480 66.402 271.004 1.00 25.23 757 HIS A N 1
ATOM 433 C CA . HIS A 1 55 ? -96.130 65.579 272.155 1.00 23.63 757 HIS A CA 1
ATOM 434 C C . HIS A 1 55 ? -94.961 66.198 272.914 1.00 25.63 757 HIS A C 1
ATOM 435 O O . HIS A 1 55 ? -94.936 66.187 274.147 1.00 26.56 757 HIS A O 1
ATOM 442 N N . GLU A 1 56 ? -94.016 66.806 272.185 1.00 23.90 758 GLU A N 1
ATOM 443 C CA . GLU A 1 56 ? -92.793 67.314 272.797 1.00 30.08 758 GLU A CA 1
ATOM 444 C C . GLU A 1 56 ? -93.063 68.444 273.787 1.00 27.34 758 GLU A C 1
ATOM 445 O O . GLU A 1 56 ? -92.270 68.657 274.708 1.00 21.77 758 GLU A O 1
ATOM 451 N N . GLU A 1 57 ? -94.163 69.181 273.625 1.00 26.37 759 GLU A N 1
ATOM 452 C CA . GLU A 1 57 ? -94.385 70.324 274.505 1.00 27.91 759 GLU A CA 1
ATOM 453 C C . GLU A 1 57 ? -94.713 69.904 275.920 1.00 28.35 759 GLU A C 1
ATOM 454 O O . GLU A 1 57 ? -94.778 70.766 276.802 1.00 32.80 759 GLU A O 1
ATOM 460 N N . SER A 1 58 ? -94.873 68.610 276.159 1.00 25.37 760 SER A N 1
ATOM 461 C CA . SER A 1 58 ? -95.163 68.101 277.486 1.00 26.66 760 SER A CA 1
ATOM 462 C C . SER A 1 58 ? -93.905 67.730 278.260 1.00 20.62 760 SER A C 1
ATOM 463 O O . SER A 1 58 ? -93.994 67.498 279.462 1.00 23.88 760 SER A O 1
ATOM 466 N N . LYS A 1 59 ? -92.742 67.659 277.613 1.00 22.98 761 LYS A N 1
ATOM 467 C CA . LYS A 1 59 ? -91.514 67.400 278.359 1.00 17.97 761 LYS A CA 1
ATOM 468 C C . LYS A 1 59 ? -91.218 68.587 279.278 1.00 21.58 761 LYS A C 1
ATOM 469 O O . LYS A 1 59 ? -91.134 69.731 278.822 1.00 26.99 761 LYS A O 1
ATOM 475 N N . GLY A 1 60 ? -91.085 68.320 280.577 1.00 19.44 762 GLY A N 1
ATOM 476 C CA . GLY A 1 60 ? -90.825 69.405 281.509 1.00 19.94 762 GLY A CA 1
ATOM 477 C C . GLY A 1 60 ? -91.967 70.387 281.620 1.00 23.30 762 GLY A C 1
ATOM 478 O O . GLY A 1 60 ? -91.741 71.570 281.882 1.00 26.03 762 GLY A O 1
ATOM 479 N N . ASN A 1 61 ? -93.202 69.931 281.427 1.00 23.11 763 ASN A N 1
ATOM 480 C CA . ASN A 1 61 ? -94.327 70.856 281.286 1.00 21.24 763 ASN A CA 1
ATOM 481 C C . ASN A 1 61 ? -95.579 70.001 281.492 1.00 26.70 763 ASN A C 1
ATOM 482 O O . ASN A 1 61 ? -96.113 69.440 280.541 1.00 28.45 763 ASN A O 1
ATOM 487 N N . TRP A 1 62 ? -96.013 69.895 282.738 1.00 21.73 764 TRP A N 1
ATOM 488 C CA . TRP A 1 62 ? -97.178 69.073 283.055 1.00 25.44 764 TRP A CA 1
ATOM 489 C C . TRP A 1 62 ? -98.203 69.959 283.759 1.00 26.42 764 TRP A C 1
ATOM 490 O O . TRP A 1 62 ? -98.058 71.179 283.817 1.00 26.31 764 TRP A O 1
ATOM 501 N N . ASN A 1 63 ? -99.256 69.338 284.279 1.00 32.50 765 ASN A N 1
ATOM 502 C CA . ASN A 1 63 ? -100.209 70.066 285.100 1.00 39.42 765 ASN A CA 1
ATOM 503 C C . ASN A 1 63 ? -100.746 69.111 286.154 1.00 37.18 765 ASN A C 1
ATOM 504 O O . ASN A 1 63 ? -100.585 67.892 286.060 1.00 38.93 765 ASN A O 1
ATOM 509 N N . MET A 1 64 ? -101.377 69.685 287.175 1.00 38.29 766 MET A N 1
ATOM 510 C CA . MET A 1 64 ? -101.814 68.915 288.332 1.00 35.51 766 MET A CA 1
ATOM 511 C C . MET A 1 64 ? -103.152 68.216 288.127 1.00 33.49 766 MET A C 1
ATOM 512 O O . MET A 1 64 ? -103.515 67.390 288.963 1.00 32.10 766 MET A O 1
ATOM 517 N N . LYS A 1 65 ? -103.880 68.508 287.047 1.00 31.68 767 LYS A N 1
ATOM 518 C CA . LYS A 1 65 ? -105.206 67.925 286.849 1.00 34.78 767 LYS A CA 1
ATOM 519 C C . LYS A 1 65 ? -105.166 66.406 286.984 1.00 34.60 767 LYS A C 1
ATOM 520 O O . LYS A 1 65 ? -104.369 65.726 286.330 1.00 35.12 767 LYS A O 1
ATOM 526 N N . GLY A 1 66 ? -106.019 65.876 287.861 1.00 34.71 768 GLY A N 1
ATOM 527 C CA . GLY A 1 66 ? -106.031 64.452 288.122 1.00 32.28 768 GLY A CA 1
ATOM 528 C C . GLY A 1 66 ? -104.924 63.953 289.023 1.00 36.36 768 GLY A C 1
ATOM 529 O O . GLY A 1 66 ? -104.866 62.751 289.291 1.00 37.75 768 GLY A O 1
ATOM 530 N N . HIS A 1 67 ? -104.050 64.825 289.507 1.00 33.82 769 HIS A N 1
ATOM 531 C CA . HIS A 1 67 ? -102.969 64.413 290.385 1.00 30.90 769 HIS A CA 1
ATOM 532 C C . HIS A 1 67 ? -103.155 65.026 291.761 1.00 30.27 769 HIS A C 1
ATOM 533 O O . HIS A 1 67 ? -103.909 65.984 291.945 1.00 29.17 769 HIS A O 1
ATOM 540 N N . GLN A 1 68 ? -102.433 64.480 292.726 1.00 27.00 770 GLN A N 1
ATOM 541 C CA . GLN A 1 68 ? -102.425 65.031 294.068 1.00 29.75 770 GLN A CA 1
ATOM 542 C C . GLN A 1 68 ? -100.994 65.242 294.537 1.00 26.75 770 GLN A C 1
ATOM 543 O O . GLN A 1 68 ? -100.069 64.536 294.121 1.00 28.94 770 GLN A O 1
ATOM 549 N N . PHE A 1 69 ? -100.832 66.248 295.392 1.00 21.53 771 PHE A N 1
ATOM 550 C CA . PHE A 1 69 ? -99.564 66.476 296.061 1.00 26.25 771 PHE A CA 1
ATOM 551 C C . PHE A 1 69 ? -99.176 65.267 296.892 1.00 26.27 771 PHE A C 1
ATOM 552 O O . PHE A 1 69 ? -100.023 64.636 297.529 1.00 22.59 771 PHE A O 1
ATOM 560 N N . ILE A 1 70 ? -97.871 64.995 296.932 1.00 26.84 772 ILE A N 1
ATOM 561 C CA . ILE A 1 70 ? -97.359 63.819 297.641 1.00 25.88 772 ILE A CA 1
ATOM 562 C C . ILE A 1 70 ? -97.684 63.893 299.129 1.00 28.30 772 ILE A C 1
ATOM 563 O O . ILE A 1 70 ? -98.062 62.894 299.745 1.00 27.41 772 ILE A O 1
ATOM 568 N N . SER A 1 71 ? -97.518 65.066 299.737 1.00 23.38 773 SER A N 1
ATOM 569 C CA . SER A 1 71 ? -97.643 65.193 301.186 1.00 26.62 773 SER A CA 1
ATOM 570 C C . SER A 1 71 ? -98.310 66.519 301.504 1.00 29.83 773 SER A C 1
ATOM 571 O O . SER A 1 71 ? -97.788 67.580 301.147 1.00 25.47 773 SER A O 1
ATOM 574 N N . THR A 1 72 ? -99.440 66.454 302.196 1.00 30.76 774 THR A N 1
ATOM 575 C CA . THR A 1 72 ? -100.236 67.607 302.587 1.00 28.70 774 THR A CA 1
ATOM 576 C C . THR A 1 72 ? -100.490 67.541 304.084 1.00 34.35 774 THR A C 1
ATOM 577 O O . THR A 1 72 ? -100.207 66.523 304.723 1.00 32.13 774 THR A O 1
ATOM 581 N N . PRO A 1 73 ? -101.014 68.617 304.689 1.00 32.29 775 PRO A N 1
ATOM 582 C CA . PRO A 1 73 ? -101.291 68.562 306.132 1.00 33.27 775 PRO A CA 1
ATOM 583 C C . PRO A 1 73 ? -102.266 67.442 306.464 1.00 29.93 775 PRO A C 1
ATOM 584 O O . PRO A 1 73 ? -103.252 67.212 305.755 1.00 30.79 775 PRO A O 1
ATOM 588 N N . ALA A 1 74 ? -101.972 66.731 307.549 1.00 37.16 776 ALA A N 1
ATOM 589 C CA . ALA A 1 74 ? -102.857 65.648 307.964 1.00 42.16 776 ALA A CA 1
ATOM 590 C C . ALA A 1 74 ? -104.161 66.183 308.541 1.00 41.14 776 ALA A C 1
ATOM 591 O O . ALA A 1 74 ? -105.199 65.526 308.440 1.00 47.12 776 ALA A O 1
ATOM 593 N N . LYS A 1 75 ? -104.133 67.384 309.105 1.00 39.52 777 LYS A N 1
ATOM 594 C CA . LYS A 1 75 ? -105.293 68.029 309.700 1.00 40.70 777 LYS A CA 1
ATOM 595 C C . LYS A 1 75 ? -105.734 69.210 308.841 1.00 39.92 777 LYS A C 1
ATOM 596 O O . LYS A 1 75 ? -104.911 69.863 308.189 1.00 34.66 777 LYS A O 1
ATOM 602 N N . GLN A 1 76 ? -107.030 69.511 308.890 1.00 33.55 778 GLN A N 1
ATOM 603 C CA . GLN A 1 76 ? -107.542 70.712 308.250 1.00 34.42 778 GLN A CA 1
ATOM 604 C C . GLN A 1 76 ? -106.845 71.949 308.801 1.00 34.12 778 GLN A C 1
ATOM 605 O O . GLN A 1 76 ? -106.609 72.063 310.008 1.00 34.61 778 GLN A O 1
ATOM 611 N N . VAL A 1 77 ? -106.484 72.864 307.902 1.00 30.57 779 VAL A N 1
ATOM 612 C CA . VAL A 1 77 ? -105.808 74.109 308.254 1.00 29.41 779 VAL A CA 1
ATOM 613 C C . VAL A 1 77 ? -106.805 75.250 308.126 1.00 27.71 779 VAL A C 1
ATOM 614 O O . VAL A 1 77 ? -107.597 75.288 307.177 1.00 28.89 779 VAL A O 1
ATOM 618 N N . ASN A 1 78 ? -106.769 76.185 309.070 1.00 25.45 780 ASN A N 1
ATOM 619 C CA . ASN A 1 78 ? -107.598 77.380 308.957 1.00 27.49 780 ASN A CA 1
ATOM 620 C C . ASN A 1 78 ? -106.932 78.375 308.018 1.00 26.21 780 ASN A C 1
ATOM 621 O O . ASN A 1 78 ? -105.728 78.634 308.123 1.00 31.13 780 ASN A O 1
ATOM 626 N N . LEU A 1 79 ? -107.719 78.947 307.119 1.00 22.60 781 LEU A N 1
ATOM 627 C CA . LEU A 1 79 ? -107.229 79.895 306.120 1.00 27.31 781 LEU A CA 1
ATOM 628 C C . LEU A 1 79 ? -107.958 81.213 306.345 1.00 28.89 781 LEU A C 1
ATOM 629 O O . LEU A 1 79 ? -109.170 81.293 306.131 1.00 33.03 781 LEU A O 1
ATOM 634 N N . ARG A 1 80 ? -107.225 82.238 306.779 1.00 26.49 782 ARG A N 1
ATOM 635 C CA . ARG A 1 80 ? -107.796 83.539 307.114 1.00 29.88 782 ARG A CA 1
ATOM 636 C C . ARG A 1 80 ? -107.389 84.554 306.056 1.00 27.94 782 ARG A C 1
ATOM 637 O O . ARG A 1 80 ? -106.196 84.816 305.868 1.00 29.03 782 ARG A O 1
ATOM 645 N N . ALA A 1 81 ? -108.374 85.128 305.381 1.00 22.81 783 ALA A N 1
ATOM 646 C CA . ALA A 1 81 ? -108.110 86.160 304.399 1.00 25.10 783 ALA A CA 1
ATOM 647 C C . ALA A 1 81 ? -108.014 87.513 305.095 1.00 25.65 783 ALA A C 1
ATOM 648 O O . ALA A 1 81 ? -108.849 87.853 305.938 1.00 26.99 783 ALA A O 1
ATOM 650 N N . ILE A 1 82 ? -106.989 88.277 304.753 1.00 23.05 784 ILE A N 1
ATOM 651 C CA . ILE A 1 82 ? -106.835 89.649 305.218 1.00 26.45 784 ILE A CA 1
ATOM 652 C C . ILE A 1 82 ? -106.724 90.514 303.975 1.00 26.53 784 ILE A C 1
ATOM 653 O O . ILE A 1 82 ? -105.753 90.404 303.217 1.00 24.30 784 ILE A O 1
ATOM 658 N N . PHE A 1 83 ? -107.733 91.343 303.742 1.00 29.74 785 PHE A N 1
ATOM 659 C CA . PHE A 1 83 ? -107.751 92.214 302.575 1.00 26.23 785 PHE A CA 1
ATOM 660 C C . PHE A 1 83 ? -106.949 93.468 302.898 1.00 24.48 785 PHE A C 1
ATOM 661 O O . PHE A 1 83 ? -107.334 94.261 303.764 1.00 27.59 785 PHE A O 1
ATOM 669 N N . ILE A 1 84 ? -105.823 93.641 302.216 1.00 28.09 786 ILE A N 1
ATOM 670 C CA . ILE A 1 84 ? -104.975 94.811 302.407 1.00 25.51 786 ILE A CA 1
ATOM 671 C C . ILE A 1 84 ? -105.441 95.844 301.387 1.00 32.54 786 ILE A C 1
ATOM 672 O O . ILE A 1 84 ? -105.185 95.716 300.188 1.00 24.74 786 ILE A O 1
ATOM 677 N N . ASN A 1 85 ? -106.170 96.853 301.860 1.00 25.86 787 ASN A N 1
ATOM 678 C CA . ASN A 1 85 ? -106.712 97.866 300.962 1.00 28.06 787 ASN A CA 1
ATOM 679 C C . ASN A 1 85 ? -105.645 98.938 300.747 1.00 27.36 787 ASN A C 1
ATOM 680 O O . ASN A 1 85 ? -105.631 99.985 301.399 1.00 24.02 787 ASN A O 1
ATOM 685 N N . ASN A 1 86 ? -104.713 98.666 299.831 1.00 27.08 788 ASN A N 1
ATOM 686 C CA . ASN A 1 86 ? -103.639 99.628 299.585 1.00 24.97 788 ASN A CA 1
ATOM 687 C C . ASN A 1 86 ? -104.029 100.612 298.474 1.00 26.82 788 ASN A C 1
ATOM 688 O O . ASN A 1 86 ? -103.347 100.771 297.468 1.00 26.43 788 ASN A O 1
ATOM 693 N N . ALA A 1 87 ? -105.161 101.288 298.703 1.00 30.47 789 ALA A N 1
ATOM 694 C CA . ALA A 1 87 ? -105.609 102.437 297.923 1.00 27.33 789 ALA A CA 1
ATOM 695 C C . ALA A 1 87 ? -106.215 103.457 298.884 1.00 33.06 789 ALA A C 1
ATOM 696 O O . ALA A 1 87 ? -106.392 103.182 300.076 1.00 29.48 789 ALA A O 1
ATOM 698 N N . ASN A 1 88 ? -106.538 104.644 298.368 1.00 30.63 790 ASN A N 1
ATOM 699 C CA . ASN A 1 88 ? -107.123 105.688 299.204 1.00 26.75 790 ASN A CA 1
ATOM 700 C C . ASN A 1 88 ? -108.644 105.704 299.158 1.00 28.13 790 ASN A C 1
ATOM 701 O O . ASN A 1 88 ? -109.255 106.590 299.758 1.00 31.51 790 ASN A O 1
ATOM 706 N N . THR A 1 89 ? -109.263 104.758 298.464 1.00 27.86 791 THR A N 1
ATOM 707 C CA . THR A 1 89 ? -110.709 104.615 298.425 1.00 32.29 791 THR A CA 1
ATOM 708 C C . THR A 1 89 ? -111.120 103.352 299.164 1.00 35.42 791 THR A C 1
ATOM 709 O O . THR A 1 89 ? -110.343 102.400 299.292 1.00 32.78 791 THR A O 1
ATOM 713 N N . ALA A 1 90 ? -112.363 103.346 299.639 1.00 30.35 792 ALA A N 1
ATOM 714 C CA . ALA A 1 90 ? -112.919 102.108 300.152 1.00 34.95 792 ALA A CA 1
ATOM 715 C C . ALA A 1 90 ? -113.039 101.105 299.009 1.00 36.04 792 ALA A C 1
ATOM 716 O O . ALA A 1 90 ? -113.226 101.492 297.852 1.00 38.80 792 ALA A O 1
ATOM 718 N N . PRO A 1 91 ? -112.903 99.812 299.289 1.00 36.69 793 PRO A N 1
ATOM 719 C CA . PRO A 1 91 ? -113.155 98.823 298.250 1.00 35.79 793 PRO A CA 1
ATOM 720 C C . PRO A 1 91 ? -114.607 98.874 297.822 1.00 32.35 793 PRO A C 1
ATOM 721 O O . PRO A 1 91 ? -115.479 99.336 298.583 1.00 30.08 793 PRO A O 1
ATOM 725 N N . PRO A 1 92 ? -114.916 98.419 296.607 1.00 32.49 794 PRO A N 1
ATOM 726 C CA . PRO A 1 92 ? -116.318 98.403 296.164 1.00 36.11 794 PRO A CA 1
ATOM 727 C C . PRO A 1 92 ? -117.180 97.574 297.100 1.00 37.79 794 PRO A C 1
ATOM 728 O O . PRO A 1 92 ? -116.710 96.624 297.734 1.00 35.27 794 PRO A O 1
ATOM 732 N N . ALA A 1 93 ? -118.465 97.937 297.166 1.00 35.85 795 ALA A N 1
ATOM 733 C CA . ALA A 1 93 ? -119.389 97.251 298.060 1.00 36.20 795 ALA A CA 1
ATOM 734 C C . ALA A 1 93 ? -119.488 95.766 297.739 1.00 34.27 795 ALA A C 1
ATOM 735 O O . ALA A 1 93 ? -119.778 94.960 298.627 1.00 40.39 795 ALA A O 1
ATOM 737 N N . SER A 1 94 ? -119.228 95.382 296.492 1.00 35.30 796 SER A N 1
ATOM 738 C CA . SER A 1 94 ? -119.304 93.983 296.095 1.00 36.33 796 SER A CA 1
ATOM 739 C C . SER A 1 94 ? -118.122 93.143 296.581 1.00 36.07 796 SER A C 1
ATOM 740 O O . SER A 1 94 ? -118.176 91.910 296.485 1.00 32.58 796 SER A O 1
ATOM 743 N N . MET A 1 95 ? -117.071 93.764 297.114 1.00 36.60 797 MET A N 1
ATOM 744 C CA . MET A 1 95 ? -115.842 93.023 297.387 1.00 39.91 797 MET A CA 1
ATOM 745 C C . MET A 1 95 ? -116.053 91.984 298.476 1.00 39.81 797 MET A C 1
ATOM 746 O O . MET A 1 95 ? -115.507 90.876 298.400 1.00 35.45 797 MET A O 1
ATOM 751 N N . GLU A 1 96 ? -116.814 92.340 299.512 1.00 45.75 798 GLU A N 1
ATOM 752 C CA . GLU A 1 96 ? -116.940 91.466 300.671 1.00 41.66 798 GLU A CA 1
ATOM 753 C C . GLU A 1 96 ? -117.469 90.095 300.269 1.00 36.65 798 GLU A C 1
ATOM 754 O O . GLU A 1 96 ? -116.863 89.068 300.593 1.00 27.54 798 GLU A O 1
ATOM 760 N N . SER A 1 97 ? -118.590 90.059 299.541 1.00 34.28 799 SER A N 1
ATOM 761 C CA . SER A 1 97 ? -119.146 88.769 299.134 1.00 40.36 799 SER A CA 1
ATOM 762 C C . SER A 1 97 ? -118.352 88.154 297.988 1.00 26.91 799 SER A C 1
ATOM 763 O O . SER A 1 97 ? -118.252 86.927 297.892 1.00 25.23 799 SER A O 1
ATOM 766 N N . GLU A 1 98 ? -117.759 88.978 297.126 1.00 23.41 800 GLU A N 1
ATOM 767 C CA . GLU A 1 98 ? -116.893 88.422 296.096 1.00 28.28 800 GLU A CA 1
ATOM 768 C C . GLU A 1 98 ? -115.687 87.724 296.711 1.00 24.86 800 GLU A C 1
ATOM 769 O O . GLU A 1 98 ? -115.273 86.658 296.242 1.00 28.21 800 GLU A O 1
ATOM 775 N N . LEU A 1 99 ? -115.136 88.286 297.784 1.00 28.17 801 LEU A N 1
ATOM 776 C CA . LEU A 1 99 ? -114.013 87.637 298.449 1.00 27.18 801 LEU A CA 1
ATOM 777 C C . LEU A 1 99 ? -114.450 86.358 299.155 1.00 26.11 801 LEU A C 1
ATOM 778 O O . LEU A 1 99 ? -113.736 85.359 299.109 1.00 22.97 801 LEU A O 1
ATOM 783 N N . ASP A 1 100 ? -115.620 86.366 299.809 1.00 24.69 802 ASP A N 1
ATOM 784 C CA . ASP A 1 100 ? -116.165 85.135 300.382 1.00 26.98 802 ASP A CA 1
ATOM 785 C C . ASP A 1 100 ? -116.321 84.052 299.325 1.00 28.26 802 ASP A C 1
ATOM 786 O O . ASP A 1 100 ? -115.966 82.882 299.547 1.00 27.18 802 ASP A O 1
ATOM 791 N N . ILE A 1 101 ? -116.878 84.424 298.176 1.00 28.05 803 ILE A N 1
ATOM 792 C CA . ILE A 1 101 ? -117.066 83.466 297.093 1.00 27.44 803 ILE A CA 1
ATOM 793 C C . ILE A 1 101 ? -115.718 82.921 296.626 1.00 29.14 803 ILE A C 1
ATOM 794 O O . ILE A 1 101 ? -115.548 81.709 296.447 1.00 33.98 803 ILE A O 1
ATOM 799 N N . SER A 1 102 ? -114.734 83.805 296.443 1.00 24.27 804 SER A N 1
ATOM 800 C CA . SER A 1 102 ? -113.423 83.356 295.977 1.00 23.25 804 SER A CA 1
ATOM 801 C C . SER A 1 102 ? -112.753 82.441 296.995 1.00 26.24 804 SER A C 1
ATOM 802 O O . SER A 1 102 ? -112.094 81.469 296.618 1.00 27.89 804 SER A O 1
ATOM 805 N N . MET A 1 103 ? -112.913 82.738 298.290 1.00 23.53 805 MET A N 1
ATOM 806 C CA . MET A 1 103 ? -112.326 81.897 299.325 1.00 23.15 805 MET A CA 1
ATOM 807 C C . MET A 1 103 ? -112.964 80.517 299.327 1.00 23.87 805 MET A C 1
ATOM 808 O O . MET A 1 103 ? -112.285 79.506 299.548 1.00 24.02 805 MET A O 1
ATOM 813 N N . ASP A 1 104 ? -114.266 80.456 299.069 1.00 22.15 806 ASP A N 1
ATOM 814 C CA . ASP A 1 104 ? -114.943 79.167 299.060 1.00 27.90 806 ASP A CA 1
ATOM 815 C C . ASP A 1 104 ? -114.560 78.352 297.836 1.00 30.98 806 ASP A C 1
ATOM 816 O O . ASP A 1 104 ? -114.339 77.136 297.928 1.00 30.16 806 ASP A O 1
ATOM 821 N N . LYS A 1 105 ? -114.499 78.998 296.676 1.00 30.87 807 LYS A N 1
ATOM 822 C CA . LYS A 1 105 ? -114.058 78.298 295.479 1.00 31.29 807 LYS A CA 1
ATOM 823 C C . LYS A 1 105 ? -112.610 77.838 295.626 1.00 29.58 807 LYS A C 1
ATOM 824 O O . LYS A 1 105 ? -112.257 76.727 295.214 1.00 25.26 807 LYS A O 1
ATOM 830 N N . PHE A 1 106 ? -111.760 78.678 296.224 1.00 27.00 808 PHE A N 1
ATOM 831 C CA . PHE A 1 106 ? -110.378 78.285 296.479 1.00 27.87 808 PHE A CA 1
ATOM 832 C C . PHE A 1 106 ? -110.308 77.008 297.314 1.00 28.76 808 PHE A C 1
ATOM 833 O O . PHE A 1 106 ? -109.646 76.036 296.926 1.00 26.61 808 PHE A O 1
ATOM 841 N N . ALA A 1 107 ? -110.983 76.994 298.472 1.00 24.80 809 ALA A N 1
ATOM 842 C CA . ALA A 1 107 ? -110.905 75.836 299.355 1.00 27.21 809 ALA A CA 1
ATOM 843 C C . ALA A 1 107 ? -111.333 74.559 298.630 1.00 28.60 809 ALA A C 1
ATOM 844 O O . ALA A 1 107 ? -110.661 73.525 298.720 1.00 28.47 809 ALA A O 1
ATOM 846 N N . SER A 1 108 ? -112.434 74.614 297.882 1.00 29.32 810 SER A N 1
ATOM 847 C CA . SER A 1 108 ? -112.900 73.386 297.241 1.00 35.72 810 SER A CA 1
ATOM 848 C C . SER A 1 108 ? -112.017 73.017 296.055 1.00 36.46 810 SER A C 1
ATOM 849 O O . SER A 1 108 ? -111.766 71.832 295.813 1.00 34.57 810 SER A O 1
ATOM 852 N N . ASP A 1 109 ? -111.520 74.014 295.314 1.00 29.16 811 ASP A N 1
ATOM 853 C CA . ASP A 1 109 ? -110.558 73.741 294.246 1.00 28.95 811 ASP A CA 1
ATOM 854 C C . ASP A 1 109 ? -109.354 72.958 294.766 1.00 27.37 811 ASP A C 1
ATOM 855 O O . ASP A 1 109 ? -108.961 71.938 294.189 1.00 32.85 811 ASP A O 1
ATOM 860 N N . VAL A 1 110 ? -108.754 73.421 295.859 1.00 25.55 812 VAL A N 1
ATOM 861 C CA . VAL A 1 110 ? -107.469 72.873 296.277 1.00 28.41 812 VAL A CA 1
ATOM 862 C C . VAL A 1 110 ? -107.646 71.616 297.115 1.00 31.91 812 VAL A C 1
ATOM 863 O O . VAL A 1 110 ? -106.688 70.844 297.260 1.00 29.97 812 VAL A O 1
ATOM 867 N N . LYS A 1 111 ? -108.852 71.374 297.635 1.00 29.29 813 LYS A N 1
ATOM 868 C CA . LYS A 1 111 ? -109.141 70.092 298.264 1.00 28.48 813 LYS A CA 1
ATOM 869 C C . LYS A 1 111 ? -108.811 68.941 297.327 1.00 25.42 813 LYS A C 1
ATOM 870 O O . LYS A 1 111 ? -108.276 67.916 297.760 1.00 28.26 813 LYS A O 1
ATOM 876 N N . GLN A 1 112 ? -109.086 69.119 296.029 1.00 33.29 814 GLN A N 1
ATOM 877 C CA . GLN A 1 112 ? -108.831 68.090 295.021 1.00 34.83 814 GLN A CA 1
ATOM 878 C C . GLN A 1 112 ? -107.360 67.700 294.948 1.00 40.00 814 GLN A C 1
ATOM 879 O O . GLN A 1 112 ? -107.029 66.603 294.478 1.00 36.45 814 GLN A O 1
ATOM 885 N N . LEU A 1 113 ? -106.464 68.592 295.358 1.00 31.25 815 LEU A N 1
ATOM 886 C CA . LEU A 1 113 ? -105.039 68.297 295.355 1.00 32.27 815 LEU A CA 1
ATOM 887 C C . LEU A 1 113 ? -104.561 67.713 296.677 1.00 31.39 815 LEU A C 1
ATOM 888 O O . LEU A 1 113 ? -103.399 67.302 296.772 1.00 32.20 815 LEU A O 1
ATOM 893 N N . GLY A 1 114 ? -105.422 67.684 297.692 1.00 30.19 816 GLY A N 1
ATOM 894 C CA . GLY A 1 114 ? -105.102 67.116 298.987 1.00 33.54 816 GLY A CA 1
ATOM 895 C C . GLY A 1 114 ? -104.950 68.122 300.107 1.00 33.15 816 GLY A C 1
ATOM 896 O O . GLY A 1 114 ? -104.633 67.722 301.235 1.00 31.81 816 GLY A O 1
ATOM 897 N N . VAL A 1 115 ? -105.155 69.409 299.846 1.00 31.60 817 VAL A N 1
ATOM 898 C CA . VAL A 1 115 ? -105.011 70.444 300.859 1.00 31.99 817 VAL A CA 1
ATOM 899 C C . VAL A 1 115 ? -106.400 70.826 301.340 1.00 33.57 817 VAL A C 1
ATOM 900 O O . VAL A 1 115 ? -107.234 71.300 300.556 1.00 30.36 817 VAL A O 1
ATOM 904 N N . ASP A 1 116 ? -106.639 70.636 302.625 1.00 31.34 818 ASP A N 1
ATOM 905 C CA . ASP A 1 116 ? -107.945 70.846 303.235 1.00 36.41 818 ASP A CA 1
ATOM 906 C C . ASP A 1 116 ? -107.866 72.115 304.081 1.00 32.23 818 ASP A C 1
ATOM 907 O O . ASP A 1 116 ? -107.221 72.126 305.138 1.00 28.83 818 ASP A O 1
ATOM 912 N N . PHE A 1 117 ? -108.484 73.185 303.595 1.00 30.12 819 PHE A N 1
ATOM 913 C CA . PHE A 1 117 ? -108.554 74.450 304.311 1.00 29.88 819 PHE A CA 1
ATOM 914 C C . PHE A 1 117 ? -109.951 74.666 304.866 1.00 32.63 819 PHE A C 1
ATOM 915 O O . PHE A 1 117 ? -110.950 74.289 304.249 1.00 30.73 819 PHE A O 1
ATOM 923 N N . ASN A 1 118 ? -110.002 75.299 306.033 1.00 29.51 820 ASN A N 1
ATOM 924 C CA . ASN A 1 118 ? -111.229 75.820 306.615 1.00 28.86 820 ASN A CA 1
ATOM 925 C C . ASN A 1 118 ? -111.199 77.329 306.384 1.00 24.42 820 ASN A C 1
ATOM 926 O O . ASN A 1 118 ? -110.309 78.014 306.895 1.00 31.53 820 ASN A O 1
ATOM 931 N N . VAL A 1 119 ? -112.140 77.840 305.587 1.00 28.31 821 VAL A N 1
ATOM 932 C CA . VAL A 1 119 ? -112.152 79.263 305.237 1.00 38.44 821 VAL A CA 1
ATOM 933 C C . VAL A 1 119 ? -113.371 79.939 305.850 1.00 44.47 821 VAL A C 1
ATOM 934 O O . VAL A 1 119 ? -113.889 80.920 305.303 1.00 46.87 821 VAL A O 1
ATOM 938 N N . SER A 1 120 ? -113.841 79.416 306.982 1.00 38.82 822 SER A N 1
ATOM 939 C CA . SER A 1 120 ? -115.053 79.947 307.594 1.00 41.35 822 SER A CA 1
ATOM 940 C C . SER A 1 120 ? -114.805 81.270 308.313 1.00 38.06 822 SER A C 1
ATOM 941 O O . SER A 1 120 ? -115.722 82.090 308.419 1.00 40.66 822 SER A O 1
ATOM 944 N N . GLY A 1 121 ? -113.587 81.509 308.798 1.00 36.18 823 GLY A N 1
ATOM 945 C CA . GLY A 1 121 ? -113.275 82.801 309.377 1.00 39.42 823 GLY A CA 1
ATOM 946 C C . GLY A 1 121 ? -113.562 83.931 308.404 1.00 44.19 823 GLY A C 1
ATOM 947 O O . GLY A 1 121 ? -113.106 83.891 307.257 1.00 42.42 823 GLY A O 1
ATOM 948 N N . LYS A 1 122 ? -114.331 84.926 308.837 1.00 38.42 824 LYS A N 1
ATOM 949 C CA . LYS A 1 122 ? -114.686 86.039 307.967 1.00 34.94 824 LYS A CA 1
ATOM 950 C C . LYS A 1 122 ? -113.432 86.803 307.532 1.00 37.11 824 LYS A C 1
ATOM 951 O O . LYS A 1 122 ? -112.539 87.050 308.353 1.00 35.69 824 LYS A O 1
ATOM 957 N N . PRO A 1 123 ? -113.330 87.189 306.257 1.00 33.65 825 PRO A N 1
ATOM 958 C CA . PRO A 1 123 ? -112.203 88.027 305.823 1.00 37.56 825 PRO A CA 1
ATOM 959 C C . PRO A 1 123 ? -112.137 89.348 306.579 1.00 38.01 825 PRO A C 1
ATOM 960 O O . PRO A 1 123 ? -113.154 89.950 306.929 1.00 36.75 825 PRO A O 1
ATOM 964 N N . ILE A 1 124 ? -110.915 89.809 306.808 1.00 38.38 826 ILE A N 1
ATOM 965 C CA . ILE A 1 124 ? -110.659 91.011 307.592 1.00 33.53 826 ILE A CA 1
ATOM 966 C C . ILE A 1 124 ? -110.123 92.095 306.673 1.00 31.82 826 ILE A C 1
ATOM 967 O O . ILE A 1 124 ? -109.192 91.857 305.893 1.00 31.55 826 ILE A O 1
ATOM 972 N N . LEU A 1 125 ? -110.701 93.285 306.776 1.00 29.66 827 LEU A N 1
ATOM 973 C CA . LEU A 1 125 ? -110.308 94.428 305.970 1.00 31.58 827 LEU A CA 1
ATOM 974 C C . LEU A 1 125 ? -109.345 95.300 306.763 1.00 31.21 827 LEU A C 1
ATOM 975 O O . LEU A 1 125 ? -109.633 95.675 307.904 1.00 38.26 827 LEU A O 1
ATOM 980 N N . ILE A 1 126 ? -108.202 95.613 306.164 1.00 28.41 828 ILE A N 1
ATOM 981 C CA . ILE A 1 126 ? -107.214 96.502 306.771 1.00 28.57 828 ILE A CA 1
ATOM 982 C C . ILE A 1 126 ? -106.999 97.698 305.852 1.00 30.41 828 ILE A C 1
ATOM 983 O O . ILE A 1 126 ? -106.536 97.545 304.712 1.00 29.61 828 ILE A O 1
ATOM 988 N N . ASN A 1 127 ? -107.324 98.887 306.347 1.00 33.07 829 ASN A N 1
ATOM 989 C CA . ASN A 1 127 ? -107.122 100.126 305.614 1.00 29.53 829 ASN A CA 1
ATOM 990 C C . ASN A 1 127 ? -105.831 100.787 306.066 1.00 30.74 829 ASN A C 1
ATOM 991 O O . ASN A 1 127 ? -105.330 100.516 307.156 1.00 30.12 829 ASN A O 1
ATOM 996 N N . GLN A 1 128 ? -105.296 101.660 305.204 1.00 24.22 830 GLN A N 1
ATOM 997 C CA . GLN A 1 128 ? -104.179 102.527 305.559 1.00 30.05 830 GLN A CA 1
ATOM 998 C C . GLN A 1 128 ? -102.965 101.728 306.007 1.00 35.96 830 GLN A C 1
ATOM 999 O O . GLN A 1 128 ? -102.248 102.127 306.925 1.00 33.69 830 GLN A O 1
ATOM 1005 N N . PHE A 1 129 ? -102.729 100.586 305.367 1.00 34.00 831 PHE A N 1
ATOM 1006 C CA . PHE A 1 129 ? -101.507 99.842 305.610 1.00 29.49 831 PHE A CA 1
ATOM 1007 C C . PHE A 1 129 ? -100.440 100.293 304.622 1.00 26.18 831 PHE A C 1
ATOM 1008 O O . PHE A 1 129 ? -100.695 100.392 303.415 1.00 30.65 831 PHE A O 1
ATOM 1016 N N . GLY A 1 130 ? -99.247 100.552 305.134 1.00 32.99 832 GLY A N 1
ATOM 1017 C CA . GLY A 1 130 ? -98.142 100.964 304.307 1.00 33.81 832 GLY A CA 1
ATOM 1018 C C . GLY A 1 130 ? -96.888 101.140 305.131 1.00 36.62 832 GLY A C 1
ATOM 1019 O O . GLY A 1 130 ? -96.867 100.890 306.345 1.00 36.78 832 GLY A O 1
ATOM 1020 N N . PRO A 1 131 ? -95.811 101.576 304.482 1.00 35.03 833 PRO A N 1
ATOM 1021 C CA . PRO A 1 131 ? -94.588 101.859 305.218 1.00 37.98 833 PRO A CA 1
ATOM 1022 C C . PRO A 1 131 ? -94.829 102.935 306.256 1.00 37.49 833 PRO A C 1
ATOM 1023 O O . PRO A 1 131 ? -95.747 103.766 306.116 1.00 37.48 833 PRO A O 1
ATOM 1027 N N . PRO A 1 132 ? -94.033 102.955 307.322 1.00 34.75 834 PRO A N 1
ATOM 1028 C CA . PRO A 1 132 ? -94.109 104.060 308.285 1.00 39.59 834 PRO A CA 1
ATOM 1029 C C . PRO A 1 132 ? -93.967 105.410 307.589 1.00 33.43 834 PRO A C 1
ATOM 1030 O O . PRO A 1 132 ? -93.230 105.556 306.614 1.00 35.04 834 PRO A O 1
ATOM 1034 N N . ILE A 1 133 ? -94.678 106.401 308.099 1.00 42.71 835 ILE A N 1
ATOM 1035 C CA . ILE A 1 133 ? -94.825 107.681 307.412 1.00 46.75 835 ILE A CA 1
ATOM 1036 C C . ILE A 1 133 ? -93.728 108.652 307.835 1.00 41.52 835 ILE A C 1
ATOM 1037 O O . ILE A 1 133 ? -93.345 108.717 309.011 1.00 36.94 835 ILE A O 1
ATOM 1042 N N . LYS A 1 134 ? -93.235 109.412 306.854 1.00 52.14 836 LYS A N 1
ATOM 1043 C CA . LYS A 1 134 ? -92.312 110.552 307.002 1.00 57.51 836 LYS A CA 1
ATOM 1044 C C . LYS A 1 134 ? -91.030 110.161 307.703 1.00 64.28 836 LYS A C 1
ATOM 1045 O O . LYS A 1 134 ? -89.958 110.242 307.103 1.00 69.43 836 LYS A O 1
ATOM 1051 N N . PRO A 1 163 ? -85.358 113.212 311.653 1.00 90.32 865 PRO A N 1
ATOM 1052 C CA . PRO A 1 163 ? -86.389 112.308 311.129 1.00 87.00 865 PRO A CA 1
ATOM 1053 C C . PRO A 1 163 ? -87.181 111.610 312.234 1.00 82.77 865 PRO A C 1
ATOM 1054 O O . PRO A 1 163 ? -86.643 111.322 313.302 1.00 85.75 865 PRO A O 1
ATOM 1058 N N . THR A 1 164 ? -88.459 111.355 311.969 1.00 77.09 866 THR A N 1
ATOM 1059 C CA . THR A 1 164 ? -89.319 110.614 312.881 1.00 67.75 866 THR A CA 1
ATOM 1060 C C . THR A 1 164 ? -90.382 109.897 312.057 1.00 58.36 866 THR A C 1
ATOM 1061 O O . THR A 1 164 ? -90.800 110.385 311.006 1.00 56.57 866 THR A O 1
ATOM 1065 N N . PHE A 1 165 ? -90.806 108.728 312.528 1.00 45.91 867 PHE A N 1
ATOM 1066 C CA . PHE A 1 165 ? -91.753 107.912 311.781 1.00 48.16 867 PHE A CA 1
ATOM 1067 C C . PHE A 1 165 ? -92.922 107.525 312.664 1.00 44.30 867 PHE A C 1
ATOM 1068 O O . PHE A 1 165 ? -92.738 107.168 313.830 1.00 48.47 867 PHE A O 1
ATOM 1076 N N . GLU A 1 166 ? -94.122 107.593 312.110 1.00 44.15 868 GLU A N 1
ATOM 1077 C CA . GLU A 1 166 ? -95.289 107.043 312.778 1.00 48.95 868 GLU A CA 1
ATOM 1078 C C . GLU A 1 166 ? -95.736 105.799 312.018 1.00 41.87 868 GLU A C 1
ATOM 1079 O O . GLU A 1 166 ? -95.785 105.796 310.780 1.00 39.61 868 GLU A O 1
ATOM 1085 N N . THR A 1 167 ? -95.965 104.725 312.765 1.00 44.69 869 THR A N 1
ATOM 1086 C CA . THR A 1 167 ? -96.433 103.473 312.193 1.00 43.28 869 THR A CA 1
ATOM 1087 C C . THR A 1 167 ? -97.793 103.683 311.542 1.00 46.68 869 THR A C 1
ATOM 1088 O O . THR A 1 167 ? -98.673 104.324 312.124 1.00 48.45 869 THR A O 1
ATOM 1092 N N . SER A 1 168 ? -97.961 103.154 310.331 1.00 43.93 870 SER A N 1
ATOM 1093 C CA . SER A 1 168 ? -99.226 103.318 309.636 1.00 34.12 870 SER A CA 1
ATOM 1094 C C . SER A 1 168 ? -100.356 102.725 310.476 1.00 33.75 870 SER A C 1
ATOM 1095 O O . SER A 1 168 ? -100.143 101.784 311.245 1.00 32.10 870 SER A O 1
ATOM 1098 N N . PRO A 1 169 ? -101.563 103.281 310.377 1.00 35.38 871 PRO A N 1
ATOM 1099 C CA . PRO A 1 169 ? -102.684 102.709 311.141 1.00 32.69 871 PRO A CA 1
ATOM 1100 C C . PRO A 1 169 ? -102.973 101.275 310.750 1.00 37.22 871 PRO A C 1
ATOM 1101 O O . PRO A 1 169 ? -103.379 100.472 311.602 1.00 36.59 871 PRO A O 1
ATOM 1105 N N . GLY A 1 170 ? -102.775 100.927 309.474 1.00 31.28 872 GLY A N 1
ATOM 1106 C CA . GLY A 1 170 ? -102.979 99.552 309.060 1.00 29.84 872 GLY A CA 1
ATOM 1107 C C . GLY A 1 170 ? -101.999 98.601 309.716 1.00 28.56 872 GLY A C 1
ATOM 1108 O O . GLY A 1 170 ? -102.372 97.500 310.133 1.00 30.39 872 GLY A O 1
ATOM 1109 N N . GLU A 1 171 ? -100.728 99.004 309.812 1.00 26.33 873 GLU A N 1
ATOM 1110 C CA . GLU A 1 171 ? -99.759 98.133 310.468 1.00 30.55 873 GLU A CA 1
ATOM 1111 C C . GLU A 1 171 ? -100.103 97.949 311.942 1.00 37.49 873 GLU A C 1
ATOM 1112 O O . GLU A 1 171 ? -99.922 96.860 312.500 1.00 34.48 873 GLU A O 1
ATOM 1118 N N . ILE A 1 172 ? -100.629 98.990 312.585 1.00 37.01 874 ILE A N 1
ATOM 1119 C CA . ILE A 1 172 ? -101.031 98.848 313.981 1.00 37.01 874 ILE A CA 1
ATOM 1120 C C . ILE A 1 172 ? -102.140 97.814 314.099 1.00 32.12 874 ILE A C 1
ATOM 1121 O O . ILE A 1 172 ? -102.098 96.930 314.963 1.00 36.10 874 ILE A O 1
ATOM 1126 N N . SER A 1 173 ? -103.134 97.890 313.210 1.00 32.27 875 SER A N 1
ATOM 1127 C CA . SER A 1 173 ? -104.219 96.913 313.230 1.00 37.86 875 SER A CA 1
ATOM 1128 C C . SER A 1 173 ? -103.700 95.512 312.959 1.00 37.48 875 SER A C 1
ATOM 1129 O O . SER A 1 173 ? -104.103 94.555 313.628 1.00 40.33 875 SER A O 1
ATOM 1132 N N . LEU A 1 174 ? -102.822 95.369 311.960 1.00 38.45 876 LEU A N 1
ATOM 1133 C CA . LEU A 1 174 ? -102.320 94.048 311.600 1.00 34.43 876 LEU A CA 1
ATOM 1134 C C . LEU A 1 174 ? -101.461 93.471 312.718 1.00 31.21 876 LEU A C 1
ATOM 1135 O O . LEU A 1 174 ? -101.579 92.288 313.051 1.00 32.66 876 LEU A O 1
ATOM 1140 N N . LEU A 1 175 ? -100.598 94.298 313.310 1.00 37.66 877 LEU A N 1
ATOM 1141 C CA . LEU A 1 175 ? -99.805 93.867 314.456 1.00 35.87 877 LEU A CA 1
ATOM 1142 C C . LEU A 1 175 ? -100.688 93.313 315.555 1.00 35.01 877 LEU A C 1
ATOM 1143 O O . LEU A 1 175 ? -100.374 92.280 316.156 1.00 35.64 877 LEU A O 1
ATOM 1148 N N . ASN A 1 176 ? -101.801 93.990 315.832 1.00 32.73 878 ASN A N 1
ATOM 1149 C CA . ASN A 1 176 ? -102.734 93.481 316.825 1.00 36.68 878 ASN A CA 1
ATOM 1150 C C . ASN A 1 176 ? -103.352 92.169 316.365 1.00 36.86 878 ASN A C 1
ATOM 1151 O O . ASN A 1 176 ? -103.531 91.239 317.162 1.00 31.02 878 ASN A O 1
ATOM 1156 N N . LEU A 1 177 ? -103.679 92.078 315.075 1.00 37.22 879 LEU A N 1
ATOM 1157 C CA . LEU A 1 177 ? -104.250 90.855 314.530 1.00 35.10 879 LEU A CA 1
ATOM 1158 C C . LEU A 1 177 ? -103.279 89.685 314.662 1.00 35.88 879 LEU A C 1
ATOM 1159 O O . LEU A 1 177 ? -103.681 88.573 315.023 1.00 40.17 879 LEU A O 1
ATOM 1164 N N . LEU A 1 178 ? -101.996 89.913 314.373 1.00 31.42 880 LEU A N 1
ATOM 1165 C CA . LEU A 1 178 ? -101.034 88.814 314.374 1.00 33.97 880 LEU A CA 1
ATOM 1166 C C . LEU A 1 178 ? -100.776 88.286 315.784 1.00 38.84 880 LEU A C 1
ATOM 1167 O O . LEU A 1 178 ? -100.671 87.073 315.984 1.00 37.19 880 LEU A O 1
ATOM 1172 N N . GLU A 1 179 ? -100.679 89.170 316.776 1.00 44.01 881 GLU A N 1
ATOM 1173 C CA . GLU A 1 179 ? -100.491 88.694 318.148 1.00 50.20 881 GLU A CA 1
ATOM 1174 C C . GLU A 1 179 ? -101.690 87.890 318.642 1.00 44.50 881 GLU A C 1
ATOM 1175 O O . GLU A 1 179 ? -101.548 87.050 319.536 1.00 48.39 881 GLU A O 1
ATOM 1181 N N . ASN A 1 180 ? -102.872 88.121 318.076 1.00 43.69 882 ASN A N 1
ATOM 1182 C CA . ASN A 1 180 ? -104.082 87.427 318.489 1.00 48.49 882 ASN A CA 1
ATOM 1183 C C . ASN A 1 180 ? -104.440 86.274 317.570 1.00 50.31 882 ASN A C 1
ATOM 1184 O O . ASN A 1 180 ? -105.505 85.673 317.740 1.00 53.56 882 ASN A O 1
ATOM 1189 N N . ILE A 1 181 ? -103.587 85.950 316.608 1.00 46.23 883 ILE A N 1
ATOM 1190 C CA . ILE A 1 181 ? -103.988 84.992 315.571 1.00 45.10 883 ILE A CA 1
ATOM 1191 C C . ILE A 1 181 ? -104.129 83.600 316.189 1.00 38.59 883 ILE A C 1
ATOM 1192 O O . ILE A 1 181 ? -103.243 83.166 316.946 1.00 36.53 883 ILE A O 1
ATOM 1197 N N . PRO A 1 182 ? -105.230 82.887 315.947 1.00 45.78 884 PRO A N 1
ATOM 1198 C CA . PRO A 1 182 ? -105.332 81.510 316.445 1.00 43.47 884 PRO A CA 1
ATOM 1199 C C . PRO A 1 182 ? -104.274 80.621 315.814 1.00 46.92 884 PRO A C 1
ATOM 1200 O O . PRO A 1 182 ? -103.739 80.905 314.739 1.00 45.09 884 PRO A O 1
ATOM 1204 N N . SER A 1 183 ? -103.974 79.526 316.503 1.00 45.93 885 SER A N 1
ATOM 1205 C CA . SER A 1 183 ? -103.017 78.565 315.979 1.00 40.10 885 SER A CA 1
ATOM 1206 C C . SER A 1 183 ? -103.612 77.835 314.776 1.00 33.45 885 SER A C 1
ATOM 1207 O O . SER A 1 183 ? -104.816 77.906 314.500 1.00 32.65 885 SER A O 1
ATOM 1210 N N . ASN A 1 184 ? -102.753 77.113 314.057 1.00 34.80 886 ASN A N 1
ATOM 1211 C CA . ASN A 1 184 ? -103.193 76.326 312.910 1.00 38.42 886 ASN A CA 1
ATOM 1212 C C . ASN A 1 184 ? -103.845 77.245 311.874 1.00 38.71 886 ASN A C 1
ATOM 1213 O O . ASN A 1 184 ? -104.850 76.902 311.244 1.00 43.08 886 ASN A O 1
ATOM 1218 N N . THR A 1 185 ? -103.282 78.442 311.708 1.00 29.84 887 THR A N 1
ATOM 1219 C CA . THR A 1 185 ? -103.884 79.432 310.827 1.00 31.55 887 THR A CA 1
ATOM 1220 C C . THR A 1 185 ? -102.885 79.891 309.772 1.00 31.00 887 THR A C 1
ATOM 1221 O O . THR A 1 185 ? -101.755 80.283 310.090 1.00 30.81 887 THR A O 1
ATOM 1225 N N . TYR A 1 186 ? -103.314 79.818 308.517 1.00 27.92 888 TYR A N 1
ATOM 1226 C CA . TYR A 1 186 ? -102.559 80.297 307.373 1.00 27.09 888 TYR A CA 1
ATOM 1227 C C . TYR A 1 186 ? -103.178 81.608 306.934 1.00 27.03 888 TYR A C 1
ATOM 1228 O O . TYR A 1 186 ? -104.401 81.691 306.772 1.00 24.16 888 TYR A O 1
ATOM 1237 N N . ILE A 1 187 ? -102.353 82.635 306.761 1.00 28.84 889 ILE A N 1
ATOM 1238 C CA . ILE A 1 187 ? -102.852 83.947 306.379 1.00 20.98 889 ILE A CA 1
ATOM 1239 C C . ILE A 1 187 ? -102.798 84.097 304.867 1.00 23.98 889 ILE A C 1
ATOM 1240 O O . ILE A 1 187 ? -101.763 83.842 304.247 1.00 28.46 889 ILE A O 1
ATOM 1245 N N . LEU A 1 188 ? -103.896 84.556 304.279 1.00 21.36 890 LEU A N 1
ATOM 1246 C CA . LEU A 1 188 ? -103.928 84.938 302.868 1.00 22.99 890 LEU A CA 1
ATOM 1247 C C . LEU A 1 188 ? -104.104 86.450 302.789 1.00 23.20 890 LEU A C 1
ATOM 1248 O O . LEU A 1 188 ? -105.186 86.975 303.064 1.00 26.60 890 LEU A O 1
ATOM 1253 N N . TYR A 1 189 ? -103.036 87.156 302.452 1.00 21.35 891 TYR A N 1
ATOM 1254 C CA . TYR A 1 189 ? -103.146 88.585 302.210 1.00 22.43 891 TYR A CA 1
ATOM 1255 C C . TYR A 1 189 ? -103.704 88.796 300.805 1.00 26.60 891 TYR A C 1
ATOM 1256 O O . TYR A 1 189 ? -103.128 88.311 299.823 1.00 26.12 891 TYR A O 1
ATOM 1265 N N . VAL A 1 190 ? -104.830 89.497 300.711 1.00 25.97 892 VAL A N 1
ATOM 1266 C CA . VAL A 1 190 ? -105.467 89.804 299.433 1.00 27.59 892 VAL A CA 1
ATOM 1267 C C . VAL A 1 190 ? -105.220 91.280 299.159 1.00 26.03 892 VAL A C 1
ATOM 1268 O O . VAL A 1 190 ? -105.789 92.149 299.834 1.00 26.22 892 VAL A O 1
ATOM 1272 N N . LEU A 1 191 ? -104.369 91.571 298.179 1.00 19.52 893 LEU A N 1
ATOM 1273 C CA . LEU A 1 191 ? -103.933 92.947 297.932 1.00 26.57 893 LEU A CA 1
ATOM 1274 C C . LEU A 1 191 ? -104.887 93.637 296.973 1.00 25.01 893 LEU A C 1
ATOM 1275 O O . LEU A 1 191 ? -105.133 93.137 295.872 1.00 30.67 893 LEU A O 1
ATOM 1280 N N . ARG A 1 192 ? -105.405 94.800 297.376 1.00 30.77 894 ARG A N 1
ATOM 1281 C CA . ARG A 1 192 ? -106.289 95.538 296.478 1.00 29.84 894 ARG A CA 1
ATOM 1282 C C . ARG A 1 192 ? -105.569 95.948 295.195 1.00 27.13 894 ARG A C 1
ATOM 1283 O O . ARG A 1 192 ? -106.150 95.897 294.105 1.00 26.76 894 ARG A O 1
ATOM 1291 N N . ARG A 1 193 ? -104.306 96.357 295.295 1.00 22.96 895 ARG A N 1
ATOM 1292 C CA . ARG A 1 193 ? -103.532 96.759 294.126 1.00 23.08 895 ARG A CA 1
ATOM 1293 C C . ARG A 1 193 ? -102.236 95.961 294.093 1.00 24.38 895 ARG A C 1
ATOM 1294 O O . ARG A 1 193 ? -101.552 95.850 295.115 1.00 30.98 895 ARG A O 1
ATOM 1302 N N . GLY A 1 194 ? -101.896 95.415 292.916 1.00 26.94 896 GLY A N 1
ATOM 1303 C CA . GLY A 1 194 ? -100.618 94.759 292.707 1.00 24.11 896 GLY A CA 1
ATOM 1304 C C . GLY A 1 194 ? -99.486 95.759 292.527 1.00 30.10 896 GLY A C 1
ATOM 1305 O O . GLY A 1 194 ? -99.671 96.976 292.584 1.00 26.44 896 GLY A O 1
ATOM 1306 N N . ASN A 1 195 ? -98.278 95.217 292.344 1.00 28.99 897 ASN A N 1
ATOM 1307 C CA . ASN A 1 195 ? -97.082 96.009 292.016 1.00 38.10 897 ASN A CA 1
ATOM 1308 C C . ASN A 1 195 ? -96.747 97.055 293.080 1.00 36.52 897 ASN A C 1
ATOM 1309 O O . ASN A 1 195 ? -96.175 98.100 292.770 1.00 36.16 897 ASN A O 1
ATOM 1314 N N . ASP A 1 196 ? -97.075 96.784 294.338 1.00 31.41 898 ASP A N 1
ATOM 1315 C CA . ASP A 1 196 ? -96.861 97.715 295.440 1.00 27.14 898 ASP A CA 1
ATOM 1316 C C . ASP A 1 196 ? -95.791 97.104 296.338 1.00 31.18 898 ASP A C 1
ATOM 1317 O O . ASP A 1 196 ? -96.100 96.437 297.329 1.00 27.30 898 ASP A O 1
ATOM 1322 N N . SER A 1 197 ? -94.522 97.346 295.994 1.00 29.28 899 SER A N 1
ATOM 1323 C CA . SER A 1 197 ? -93.444 96.687 296.723 1.00 28.57 899 SER A CA 1
ATOM 1324 C C . SER A 1 197 ? -93.311 97.217 298.147 1.00 26.50 899 SER A C 1
ATOM 1325 O O . SER A 1 197 ? -92.951 96.457 299.053 1.00 25.97 899 SER A O 1
ATOM 1328 N N . ALA A 1 198 ? -93.627 98.495 298.382 1.00 27.37 900 ALA A N 1
ATOM 1329 C CA . ALA A 1 198 ? -93.527 99.022 299.740 1.00 30.93 900 ALA A CA 1
ATOM 1330 C C . ALA A 1 198 ? -94.510 98.320 300.660 1.00 29.08 900 ALA A C 1
ATOM 1331 O O . ALA A 1 198 ? -94.189 98.028 301.819 1.00 26.66 900 ALA A O 1
ATOM 1333 N N . VAL A 1 199 ? -95.719 98.049 300.161 1.00 22.19 901 VAL A N 1
ATOM 1334 C CA . VAL A 1 199 ? -96.703 97.339 300.964 1.00 23.46 901 VAL A CA 1
ATOM 1335 C C . VAL A 1 199 ? -96.322 95.869 301.093 1.00 26.83 901 VAL A C 1
ATOM 1336 O O . VAL A 1 199 ? -96.353 95.305 302.192 1.00 21.13 901 VAL A O 1
ATOM 1340 N N . TYR A 1 200 ? -95.925 95.235 299.979 1.00 19.45 902 TYR A N 1
ATOM 1341 C CA . TYR A 1 200 ? -95.554 93.820 300.026 1.00 26.57 902 TYR A CA 1
ATOM 1342 C C . TYR A 1 200 ? -94.344 93.591 300.928 1.00 27.48 902 TYR A C 1
ATOM 1343 O O . TYR A 1 200 ? -94.321 92.642 301.723 1.00 23.47 902 TYR A O 1
ATOM 1352 N N . ASP A 1 201 ? -93.310 94.433 300.790 1.00 24.71 903 ASP A N 1
ATOM 1353 C CA . ASP A 1 201 ? -92.104 94.287 301.603 1.00 25.17 903 ASP A CA 1
ATOM 1354 C C . ASP A 1 201 ? -92.438 94.349 303.080 1.00 24.88 903 ASP A C 1
ATOM 1355 O O . ASP A 1 201 ? -91.970 93.526 303.874 1.00 27.20 903 ASP A O 1
ATOM 1360 N N . ARG A 1 202 ? -93.257 95.331 303.460 1.00 22.80 904 ARG A N 1
ATOM 1361 C CA . ARG A 1 202 ? -93.622 95.498 304.855 1.00 27.83 904 ARG A CA 1
ATOM 1362 C C . ARG A 1 202 ? -94.485 94.342 305.349 1.00 25.76 904 ARG A C 1
ATOM 1363 O O . ARG A 1 202 ? -94.338 93.899 306.493 1.00 28.00 904 ARG A O 1
ATOM 1371 N N . LEU A 1 203 ? -95.401 93.851 304.511 1.00 23.25 905 LEU A N 1
ATOM 1372 C CA . LEU A 1 203 ? -96.198 92.684 304.900 1.00 24.12 905 LEU A CA 1
ATOM 1373 C C . LEU A 1 203 ? -95.316 91.487 305.221 1.00 22.79 905 LEU A C 1
ATOM 1374 O O . LEU A 1 203 ? -95.538 90.793 306.221 1.00 25.80 905 LEU A O 1
ATOM 1379 N N . LYS A 1 204 ? -94.317 91.225 304.380 1.00 20.03 906 LYS A N 1
ATOM 1380 C CA . LYS A 1 204 ? -93.414 90.113 304.641 1.00 21.50 906 LYS A CA 1
ATOM 1381 C C . LYS A 1 204 ? -92.501 90.413 305.820 1.00 23.71 906 LYS A C 1
ATOM 1382 O O . LYS A 1 204 ? -92.230 89.532 306.644 1.00 22.40 906 LYS A O 1
ATOM 1388 N N . TYR A 1 205 ? -92.041 91.659 305.929 1.00 23.62 907 TYR A N 1
ATOM 1389 C CA . TYR A 1 205 ? -91.215 92.051 307.062 1.00 26.46 907 TYR A CA 1
ATOM 1390 C C . TYR A 1 205 ? -91.932 91.796 308.378 1.00 25.33 907 TYR A C 1
ATOM 1391 O O . TYR A 1 205 ? -91.356 91.244 309.317 1.00 24.70 907 TYR A O 1
ATOM 1400 N N . ILE A 1 206 ? -93.199 92.190 308.459 1.00 21.93 908 ILE A N 1
ATOM 1401 C CA . ILE A 1 206 ? -93.970 91.966 309.671 1.00 24.37 908 ILE A CA 1
ATOM 1402 C C . ILE A 1 206 ? -94.274 90.489 309.847 1.00 28.76 908 ILE A C 1
ATOM 1403 O O . ILE A 1 206 ? -94.059 89.915 310.921 1.00 27.64 908 ILE A O 1
ATOM 1408 N N . THR A 1 207 ? -94.785 89.851 308.795 1.00 25.42 909 THR A N 1
ATOM 1409 C CA . THR A 1 207 ? -95.388 88.539 308.979 1.00 27.36 909 THR A CA 1
ATOM 1410 C C . THR A 1 207 ? -94.346 87.425 308.967 1.00 28.66 909 THR A C 1
ATOM 1411 O O . THR A 1 207 ? -94.416 86.515 309.802 1.00 26.38 909 THR A O 1
ATOM 1415 N N . ASP A 1 208 ? -93.384 87.468 308.036 1.00 27.24 910 ASP A N 1
ATOM 1416 C CA . ASP A 1 208 ? -92.291 86.494 308.072 1.00 28.16 910 ASP A CA 1
ATOM 1417 C C . ASP A 1 208 ? -91.332 86.814 309.208 1.00 34.32 910 ASP A C 1
ATOM 1418 O O . ASP A 1 208 ? -91.089 85.992 310.099 1.00 25.59 910 ASP A O 1
ATOM 1423 N N . LEU A 1 209 ? -90.759 88.015 309.181 1.00 32.72 911 LEU A N 1
ATOM 1424 C CA . LEU A 1 209 ? -89.580 88.268 309.996 1.00 31.41 911 LEU A CA 1
ATOM 1425 C C . LEU A 1 209 ? -89.947 88.539 311.456 1.00 32.49 911 LEU A C 1
ATOM 1426 O O . LEU A 1 209 ? -89.350 87.958 312.367 1.00 28.11 911 LEU A O 1
ATOM 1431 N N . LYS A 1 210 ? -90.932 89.407 311.703 1.00 28.79 912 LYS A N 1
ATOM 1432 C CA . LYS A 1 210 ? -91.305 89.703 313.083 1.00 35.03 912 LYS A CA 1
ATOM 1433 C C . LYS A 1 210 ? -92.055 88.537 313.729 1.00 39.54 912 LYS A C 1
ATOM 1434 O O . LYS A 1 210 ? -91.683 88.082 314.816 1.00 43.20 912 LYS A O 1
ATOM 1440 N N . PHE A 1 211 ? -93.108 88.030 313.080 1.00 30.52 913 PHE A N 1
ATOM 1441 C CA . PHE A 1 211 ? -93.975 87.044 313.727 1.00 31.25 913 PHE A CA 1
ATOM 1442 C C . PHE A 1 211 ? -93.724 85.606 313.301 1.00 36.44 913 PHE A C 1
ATOM 1443 O O . PHE A 1 211 ? -94.108 84.685 314.033 1.00 35.97 913 PHE A O 1
ATOM 1451 N N . GLY A 1 212 ? -93.099 85.380 312.153 1.00 32.89 914 GLY A N 1
ATOM 1452 C CA . GLY A 1 212 ? -92.934 84.004 311.709 1.00 26.82 914 GLY A CA 1
ATOM 1453 C C . GLY A 1 212 ? -94.261 83.312 311.493 1.00 31.77 914 GLY A C 1
ATOM 1454 O O . GLY A 1 212 ? -94.402 82.131 311.832 1.00 32.99 914 GLY A O 1
ATOM 1455 N N . ALA A 1 213 ? -95.253 84.028 310.963 1.00 28.52 915 ALA A N 1
ATOM 1456 C CA . ALA A 1 213 ? -96.556 83.446 310.671 1.00 27.14 915 ALA A CA 1
ATOM 1457 C C . ALA A 1 213 ? -96.614 83.079 309.190 1.00 26.96 915 ALA A C 1
ATOM 1458 O O . ALA A 1 213 ? -96.188 83.860 308.336 1.00 26.49 915 ALA A O 1
ATOM 1460 N N . LEU A 1 214 ? -97.099 81.874 308.898 1.00 25.12 916 LEU A N 1
ATOM 1461 C CA . LEU A 1 214 ? -97.244 81.438 307.514 1.00 27.40 916 LEU A CA 1
ATOM 1462 C C . LEU A 1 214 ? -98.231 82.339 306.782 1.00 27.31 916 LEU A C 1
ATOM 1463 O O . LEU A 1 214 ? -99.317 82.628 307.287 1.00 28.39 916 LEU A O 1
ATOM 1468 N N . ASN A 1 215 ? -97.864 82.769 305.578 1.00 26.23 917 ASN A N 1
ATOM 1469 C CA . ASN A 1 215 ? -98.740 83.659 304.837 1.00 24.72 917 ASN A CA 1
ATOM 1470 C C . ASN A 1 215 ? -98.378 83.610 303.363 1.00 26.64 917 ASN A C 1
ATOM 1471 O O . ASN A 1 215 ? -97.221 83.393 303.003 1.00 23.78 917 ASN A O 1
ATOM 1476 N N . SER A 1 216 ? -99.377 83.856 302.523 1.00 19.60 918 SER A N 1
ATOM 1477 C CA . SER A 1 216 ? -99.177 84.111 301.108 1.00 21.69 918 SER A CA 1
ATOM 1478 C C . SER A 1 216 ? -99.949 85.365 300.724 1.00 23.34 918 SER A C 1
ATOM 1479 O O . SER A 1 216 ? -100.982 85.691 301.319 1.00 26.80 918 SER A O 1
ATOM 1482 N N . CYS A 1 217 ? -99.441 86.059 299.722 1.00 23.51 919 CYS A N 1
ATOM 1483 C CA . CYS A 1 217 ? -100.139 87.184 299.133 1.00 24.05 919 CYS A CA 1
ATOM 1484 C C . CYS A 1 217 ? -100.761 86.798 297.805 1.00 24.14 919 CYS A C 1
ATOM 1485 O O . CYS A 1 217 ? -100.258 85.951 297.066 1.00 23.70 919 CYS A O 1
ATOM 1488 N N . VAL A 1 218 ? -101.818 87.509 297.473 1.00 23.35 920 VAL A N 1
ATOM 1489 C CA . VAL A 1 218 ? -102.545 87.274 296.244 1.00 21.65 920 VAL A CA 1
ATOM 1490 C C . VAL A 1 218 ? -103.049 88.641 295.789 1.00 27.77 920 VAL A C 1
ATOM 1491 O O . VAL A 1 218 ? -103.504 89.434 296.618 1.00 24.96 920 VAL A O 1
ATOM 1495 N N . VAL A 1 219 ? -102.858 88.978 294.509 1.00 28.40 921 VAL A N 1
ATOM 1496 C CA . VAL A 1 219 ? -103.416 90.219 293.974 1.00 25.63 921 VAL A CA 1
ATOM 1497 C C . VAL A 1 219 ? -104.891 89.980 293.688 1.00 21.85 921 VAL A C 1
ATOM 1498 O O . VAL A 1 219 ? -105.255 89.019 292.994 1.00 20.89 921 VAL A O 1
ATOM 1502 N N . TRP A 1 220 ? -105.736 90.845 294.248 1.00 23.89 922 TRP A N 1
ATOM 1503 C CA . TRP A 1 220 ? -107.182 90.653 294.202 1.00 23.78 922 TRP A CA 1
ATOM 1504 C C . TRP A 1 220 ? -107.710 90.560 292.774 1.00 24.86 922 TRP A C 1
ATOM 1505 O O . TRP A 1 220 ? -108.577 89.728 292.485 1.00 22.80 922 TRP A O 1
ATOM 1516 N N . ASP A 1 221 ? -107.217 91.404 291.861 1.00 23.19 923 ASP A N 1
ATOM 1517 C CA . ASP A 1 221 ? -107.749 91.334 290.497 1.00 27.48 923 ASP A CA 1
ATOM 1518 C C . ASP A 1 221 ? -107.407 90.015 289.822 1.00 25.33 923 ASP A C 1
ATOM 1519 O O . ASP A 1 221 ? -108.098 89.621 288.876 1.00 23.18 923 ASP A O 1
ATOM 1524 N N . ASN A 1 222 ? -106.391 89.307 290.311 1.00 27.03 924 ASN A N 1
ATOM 1525 C CA . ASN A 1 222 ? -106.137 87.954 289.835 1.00 23.67 924 ASN A CA 1
ATOM 1526 C C . ASN A 1 222 ? -107.012 86.943 290.560 1.00 27.86 924 ASN A C 1
ATOM 1527 O O . ASN A 1 222 ? -107.717 86.146 289.927 1.00 29.01 924 ASN A O 1
ATOM 1532 N N . PHE A 1 223 ? -106.949 86.956 291.893 1.00 27.82 925 PHE A N 1
ATOM 1533 C CA . PHE A 1 223 ? -107.650 85.970 292.710 1.00 24.20 925 PHE A CA 1
ATOM 1534 C C . PHE A 1 223 ? -109.136 85.952 292.391 1.00 30.29 925 PHE A C 1
ATOM 1535 O O . PHE A 1 223 ? -109.744 84.880 292.273 1.00 27.35 925 PHE A O 1
ATOM 1543 N N . LYS A 1 224 ? -109.732 87.135 292.221 1.00 31.13 926 LYS A N 1
ATOM 1544 C CA . LYS A 1 224 ? -111.172 87.248 292.013 1.00 33.36 926 LYS A CA 1
ATOM 1545 C C . LYS A 1 224 ? -111.652 86.571 290.731 1.00 30.35 926 LYS A C 1
ATOM 1546 O O . LYS A 1 224 ? -112.862 86.391 290.568 1.00 34.20 926 LYS A O 1
ATOM 1552 N N . LYS A 1 225 ? -110.751 86.190 289.821 1.00 25.00 927 LYS A N 1
ATOM 1553 C CA . LYS A 1 225 ? -111.179 85.489 288.613 1.00 32.49 927 LYS A CA 1
ATOM 1554 C C . LYS A 1 225 ? -111.635 84.064 288.903 1.00 25.62 927 LYS A C 1
ATOM 1555 O O . LYS A 1 225 ? -112.302 83.459 288.063 1.00 28.82 927 LYS A O 1
ATOM 1561 N N . ASN A 1 226 ? -111.275 83.510 290.056 1.00 32.01 928 ASN A N 1
ATOM 1562 C CA . ASN A 1 226 ? -111.724 82.176 290.468 1.00 32.74 928 ASN A CA 1
ATOM 1563 C C . ASN A 1 226 ? -111.273 81.090 289.492 1.00 29.47 928 ASN A C 1
ATOM 1564 O O . ASN A 1 226 ? -112.022 80.167 289.172 1.00 30.61 928 ASN A O 1
ATOM 1569 N N . SER A 1 227 ? -110.031 81.180 289.036 1.00 31.73 929 SER A N 1
ATOM 1570 C CA . SER A 1 227 ? -109.475 80.194 288.118 1.00 28.97 929 SER A CA 1
ATOM 1571 C C . SER A 1 227 ? -108.872 79.024 288.893 1.00 31.42 929 SER A C 1
ATOM 1572 O O . SER A 1 227 ? -108.060 79.222 289.805 1.00 22.71 929 SER A O 1
ATOM 1575 N N . ILE A 1 228 ? -109.263 77.803 288.514 1.00 27.52 930 ILE A N 1
ATOM 1576 C CA . ILE A 1 228 ? -108.737 76.616 289.181 1.00 30.03 930 ILE A CA 1
ATOM 1577 C C . ILE A 1 228 ? -107.232 76.521 288.979 1.00 24.72 930 ILE A C 1
ATOM 1578 O O . ILE A 1 228 ? -106.494 76.083 289.871 1.00 25.18 930 ILE A O 1
ATOM 1583 N N . GLN A 1 229 ? -106.750 76.918 287.806 1.00 24.91 931 GLN A N 1
ATOM 1584 C CA . GLN A 1 229 ? -105.313 76.887 287.565 1.00 32.20 931 GLN A CA 1
ATOM 1585 C C . GLN A 1 229 ? -104.581 77.864 288.486 1.00 32.56 931 GLN A C 1
ATOM 1586 O O . GLN A 1 229 ? -103.543 77.526 289.072 1.00 23.73 931 GLN A O 1
ATOM 1592 N N . TYR A 1 230 ? -105.105 79.086 288.619 1.00 26.21 932 TYR A N 1
ATOM 1593 C CA . TYR A 1 230 ? -104.511 80.052 289.541 1.00 24.33 932 TYR A CA 1
ATOM 1594 C C . TYR A 1 230 ? -104.525 79.517 290.966 1.00 25.64 932 TYR A C 1
ATOM 1595 O O . TYR A 1 230 ? -103.521 79.587 291.689 1.00 26.81 932 TYR A O 1
ATOM 1604 N N . ASN A 1 231 ? -105.668 78.968 291.387 1.00 30.50 933 ASN A N 1
ATOM 1605 C CA . ASN A 1 231 ? -105.778 78.447 292.742 1.00 23.79 933 ASN A CA 1
ATOM 1606 C C . ASN A 1 231 ? -104.832 77.284 292.963 1.00 22.76 933 ASN A C 1
ATOM 1607 O O . ASN A 1 231 ? -104.219 77.176 294.029 1.00 25.98 933 ASN A O 1
ATOM 1612 N N . SER A 1 232 ? -104.701 76.400 291.968 1.00 19.46 934 SER A N 1
ATOM 1613 C CA . SER A 1 232 ? -103.780 75.276 292.092 1.00 24.87 934 SER A CA 1
ATOM 1614 C C . SER A 1 232 ? -102.343 75.759 292.253 1.00 28.65 934 SER A C 1
ATOM 1615 O O . SER A 1 232 ? -101.575 75.203 293.049 1.00 24.96 934 SER A O 1
ATOM 1618 N N . ASN A 1 233 ? -101.950 76.781 291.492 1.00 24.13 935 ASN A N 1
ATOM 1619 C CA . ASN A 1 233 ? -100.592 77.300 291.615 1.00 24.36 935 ASN A CA 1
ATOM 1620 C C . ASN A 1 233 ? -100.370 77.947 292.975 1.00 27.81 935 ASN A C 1
ATOM 1621 O O . ASN A 1 233 ? -99.324 77.741 293.596 1.00 26.36 935 ASN A O 1
ATOM 1626 N N . VAL A 1 234 ? -101.345 78.737 293.441 1.00 20.11 936 VAL A N 1
ATOM 1627 C CA . VAL A 1 234 ? -101.223 79.405 294.734 1.00 26.46 936 VAL A CA 1
ATOM 1628 C C . VAL A 1 234 ? -100.965 78.386 295.833 1.00 25.50 936 VAL A C 1
ATOM 1629 O O . VAL A 1 234 ? -100.075 78.563 296.673 1.00 24.45 936 VAL A O 1
ATOM 1633 N N . VAL A 1 235 ? -101.742 77.300 295.846 1.00 22.77 937 VAL A N 1
ATOM 1634 C CA . VAL A 1 235 ? -101.659 76.359 296.957 1.00 18.86 937 VAL A CA 1
ATOM 1635 C C . VAL A 1 235 ? -100.395 75.519 296.885 1.00 22.56 937 VAL A C 1
ATOM 1636 O O . VAL A 1 235 ? -99.988 74.945 297.898 1.00 28.35 937 VAL A O 1
ATOM 1640 N N . MET A 1 236 ? -99.750 75.431 295.715 1.00 26.16 938 MET A N 1
ATOM 1641 C CA . MET A 1 236 ? -98.441 74.790 295.663 1.00 25.92 938 MET A CA 1
ATOM 1642 C C . MET A 1 236 ? -97.509 75.429 296.675 1.00 26.27 938 MET A C 1
ATOM 1643 O O . MET A 1 236 ? -96.842 74.739 297.461 1.00 20.34 938 MET A O 1
ATOM 1648 N N . LYS A 1 237 ? -97.507 76.762 296.705 1.00 19.88 939 LYS A N 1
ATOM 1649 C CA . LYS A 1 237 ? -96.637 77.504 297.610 1.00 21.35 939 LYS A CA 1
ATOM 1650 C C . LYS A 1 237 ? -97.069 77.323 299.054 1.00 21.92 939 LYS A C 1
ATOM 1651 O O . LYS A 1 237 ? -96.229 77.115 299.932 1.00 26.87 939 LYS A O 1
ATOM 1657 N N . MET A 1 238 ? -98.378 77.399 299.315 1.00 20.83 940 MET A N 1
ATOM 1658 C CA . MET A 1 238 ? -98.882 77.192 300.668 1.00 25.61 940 MET A CA 1
ATOM 1659 C C . MET A 1 238 ? -98.467 75.831 301.192 1.00 21.10 940 MET A C 1
ATOM 1660 O O . MET A 1 238 ? -97.975 75.706 302.321 1.00 24.34 940 MET A O 1
ATOM 1665 N N . ASN A 1 239 ? -98.660 74.796 300.372 1.00 22.66 941 ASN A N 1
ATOM 1666 C CA . ASN A 1 239 ? -98.356 73.438 300.803 1.00 22.92 941 ASN A CA 1
ATOM 1667 C C . ASN A 1 239 ? -96.890 73.304 301.196 1.00 22.13 941 ASN A C 1
ATOM 1668 O O . ASN A 1 239 ? -96.572 72.681 302.214 1.00 25.38 941 ASN A O 1
ATOM 1673 N N . LEU A 1 240 ? -95.983 73.904 300.410 1.00 27.18 942 LEU A N 1
ATOM 1674 C CA . LEU A 1 240 ? -94.567 73.901 300.783 1.00 30.42 942 LEU A CA 1
ATOM 1675 C C . LEU A 1 240 ? -94.348 74.591 302.126 1.00 30.16 942 LEU A C 1
ATOM 1676 O O . LEU A 1 240 ? -93.628 74.070 302.990 1.00 25.32 942 LEU A O 1
ATOM 1681 N N . LYS A 1 241 ? -94.949 75.779 302.311 1.00 26.25 943 LYS A N 1
ATOM 1682 C CA . LYS A 1 241 ? -94.821 76.498 303.575 1.00 23.50 943 LYS A CA 1
ATOM 1683 C C . LYS A 1 241 ? -95.373 75.684 304.732 1.00 23.70 943 LYS A C 1
ATOM 1684 O O . LYS A 1 241 ? -94.852 75.759 305.848 1.00 23.42 943 LYS A O 1
ATOM 1690 N N . LEU A 1 242 ? -96.391 74.864 304.469 1.00 20.64 944 LEU A N 1
ATOM 1691 C CA . LEU A 1 242 ? -96.920 73.911 305.431 1.00 23.39 944 LEU A CA 1
ATOM 1692 C C . LEU A 1 242 ? -96.125 72.601 305.480 1.00 23.46 944 LEU A C 1
ATOM 1693 O O . LEU A 1 242 ? -96.664 71.591 305.942 1.00 23.41 944 LEU A O 1
ATOM 1698 N N . LEU A 1 243 ? -94.874 72.606 305.017 1.00 22.14 945 LEU A N 1
ATOM 1699 C CA . LEU A 1 243 ? -93.955 71.469 305.095 1.00 26.32 945 LEU A CA 1
ATOM 1700 C C . LEU A 1 243 ? -94.379 70.323 304.197 1.00 25.10 945 LEU A C 1
ATOM 1701 O O . LEU A 1 243 ? -93.934 69.189 304.381 1.00 28.45 945 LEU A O 1
ATOM 1706 N N . GLY A 1 244 ? -95.229 70.592 303.215 1.00 26.88 946 GLY A N 1
ATOM 1707 C CA . GLY A 1 244 ? -95.676 69.555 302.319 1.00 24.63 946 GLY A CA 1
ATOM 1708 C C . GLY A 1 244 ? -94.700 69.275 301.192 1.00 23.42 946 GLY A C 1
ATOM 1709 O O . GLY A 1 244 ? -93.635 69.874 301.057 1.00 26.11 946 GLY A O 1
ATOM 1710 N N . SER A 1 245 ? -95.082 68.304 300.378 1.00 26.57 947 SER A N 1
ATOM 1711 C CA . SER A 1 245 ? -94.385 67.969 299.149 1.00 29.95 947 SER A CA 1
ATOM 1712 C C . SER A 1 245 ? -95.427 68.009 298.053 1.00 23.78 947 SER A C 1
ATOM 1713 O O . SER A 1 245 ? -96.506 67.432 298.210 1.00 27.07 947 SER A O 1
ATOM 1716 N N . ASN A 1 246 ? -95.124 68.706 296.965 1.00 18.37 948 ASN A N 1
ATOM 1717 C CA . ASN A 1 246 ? -96.051 68.712 295.840 1.00 21.40 948 ASN A CA 1
ATOM 1718 C C . ASN A 1 246 ? -95.721 67.571 294.889 1.00 24.27 948 ASN A C 1
ATOM 1719 O O . ASN A 1 246 ? -96.324 66.494 294.967 1.00 28.32 948 ASN A O 1
ATOM 1724 N N . HIS A 1 247 ? -94.763 67.786 294.002 1.00 24.77 949 HIS A N 1
ATOM 1725 C CA . HIS A 1 247 ? -94.198 66.713 293.209 1.00 22.38 949 HIS A CA 1
ATOM 1726 C C . HIS A 1 247 ? -92.751 66.515 293.615 1.00 23.36 949 HIS A C 1
ATOM 1727 O O . HIS A 1 247 ? -92.144 67.355 294.282 1.00 26.59 949 HIS A O 1
ATOM 1734 N N . SER A 1 248 ? -92.202 65.381 293.202 1.00 24.46 950 SER A N 1
ATOM 1735 C CA . SER A 1 248 ? -90.799 65.082 293.394 1.00 23.95 950 SER A CA 1
ATOM 1736 C C . SER A 1 248 ? -90.351 64.301 292.176 1.00 24.28 950 SER A C 1
ATOM 1737 O O . SER A 1 248 ? -91.094 64.156 291.199 1.00 21.39 950 SER A O 1
ATOM 1740 N N . LEU A 1 249 ? -89.133 63.787 292.239 1.00 23.54 951 LEU A N 1
ATOM 1741 C CA . LEU A 1 249 ? -88.687 62.793 291.276 1.00 25.60 951 LEU A CA 1
ATOM 1742 C C . LEU A 1 249 ? -88.981 61.400 291.821 1.00 26.12 951 LEU A C 1
ATOM 1743 O O . LEU A 1 249 ? -89.194 61.206 293.022 1.00 21.35 951 LEU A O 1
ATOM 1748 N N . SER A 1 250 ? -88.984 60.424 290.928 1.00 24.01 952 SER A N 1
ATOM 1749 C CA . SER A 1 250 ? -89.193 59.049 291.362 1.00 28.68 952 SER A CA 1
ATOM 1750 C C . SER A 1 250 ? -88.057 58.598 292.271 1.00 32.79 952 SER A C 1
ATOM 1751 O O . SER A 1 250 ? -86.968 59.176 292.290 1.00 24.67 952 SER A O 1
ATOM 1754 N N . ILE A 1 251 ? -88.339 57.535 293.027 1.00 27.70 953 ILE A N 1
ATOM 1755 C CA . ILE A 1 251 ? -87.331 56.892 293.868 1.00 27.99 953 ILE A CA 1
ATOM 1756 C C . ILE A 1 251 ? -86.113 56.490 293.043 1.00 30.81 953 ILE A C 1
ATOM 1757 O O . ILE A 1 251 ? -84.967 56.698 293.456 1.00 30.60 953 ILE A O 1
ATOM 1762 N N . GLU A 1 252 ? -86.344 55.884 291.876 1.00 30.86 954 GLU A N 1
ATOM 1763 C CA . GLU A 1 252 ? -85.235 55.494 291.009 1.00 31.99 954 GLU A CA 1
ATOM 1764 C C . GLU A 1 252 ? -84.346 56.692 290.684 1.00 32.57 954 GLU A C 1
ATOM 1765 O O . GLU A 1 252 ? -83.118 56.615 290.793 1.00 32.34 954 GLU A O 1
ATOM 1771 N N . ASN A 1 253 ? -84.957 57.821 290.309 1.00 25.85 955 ASN A N 1
ATOM 1772 C CA . ASN A 1 253 ? -84.186 59.018 289.987 1.00 22.43 955 ASN A CA 1
ATOM 1773 C C . ASN A 1 253 ? -83.462 59.575 291.213 1.00 26.68 955 ASN A C 1
ATOM 1774 O O . ASN A 1 253 ? -82.325 60.052 291.105 1.00 28.91 955 ASN A O 1
ATOM 1779 N N . ASN A 1 254 ? -84.087 59.516 292.389 1.00 26.19 956 ASN A N 1
ATOM 1780 C CA . ASN A 1 254 ? -83.440 60.087 293.569 1.00 27.49 956 ASN A CA 1
ATOM 1781 C C . ASN A 1 254 ? -82.186 59.322 293.980 1.00 27.93 956 ASN A C 1
ATOM 1782 O O . ASN A 1 254 ? -81.340 59.885 294.688 1.00 31.91 956 ASN A O 1
ATOM 1787 N N . LYS A 1 255 ? -82.045 58.065 293.553 1.00 27.80 957 LYS A N 1
ATOM 1788 C CA . LYS A 1 255 ? -80.837 57.299 293.862 1.00 28.39 957 LYS A CA 1
ATOM 1789 C C . LYS A 1 255 ? -79.587 58.026 293.390 1.00 28.39 957 LYS A C 1
ATOM 1790 O O . LYS A 1 255 ? -78.529 57.931 294.025 1.00 31.69 957 LYS A O 1
ATOM 1796 N N . LEU A 1 256 ? -79.700 58.769 292.292 1.00 24.87 958 LEU A N 1
ATOM 1797 C CA . LEU A 1 256 ? -78.583 59.558 291.799 1.00 26.12 958 LEU A CA 1
ATOM 1798 C C . LEU A 1 256 ? -78.025 60.477 292.872 1.00 29.35 958 LEU A C 1
ATOM 1799 O O . LEU A 1 256 ? -76.827 60.770 292.883 1.00 27.48 958 LEU A O 1
ATOM 1804 N N . LEU A 1 257 ? -78.873 60.946 293.783 1.00 25.80 959 LEU A N 1
ATOM 1805 C CA . LEU A 1 257 ? -78.448 61.878 294.816 1.00 22.86 959 LEU A CA 1
ATOM 1806 C C . LEU A 1 257 ? -78.325 61.209 296.178 1.00 28.91 959 LEU A C 1
ATOM 1807 O O . LEU A 1 257 ? -78.424 61.884 297.207 1.00 30.77 959 LEU A O 1
ATOM 1812 N N . ILE A 1 258 ? -78.116 59.894 296.207 1.00 29.10 960 ILE A N 1
ATOM 1813 C CA . ILE A 1 258 ? -77.928 59.157 297.451 1.00 30.58 960 ILE A CA 1
ATOM 1814 C C . ILE A 1 258 ? -76.539 58.537 297.440 1.00 32.48 960 ILE A C 1
ATOM 1815 O O . ILE A 1 258 ? -76.141 57.887 296.465 1.00 28.65 960 ILE A O 1
ATOM 1820 N N . ASP A 1 259 ? -75.787 58.785 298.504 1.00 27.41 961 ASP A N 1
ATOM 1821 C CA . ASP A 1 259 ? -74.467 58.188 298.660 1.00 27.22 961 ASP A CA 1
ATOM 1822 C C . ASP A 1 259 ? -74.654 56.695 298.897 1.00 26.56 961 ASP A C 1
ATOM 1823 O O . ASP A 1 259 ? -75.201 56.296 299.925 1.00 32.21 961 ASP A O 1
ATOM 1828 N N . LYS A 1 260 ? -74.197 55.871 297.953 1.00 25.63 962 LYS A N 1
ATOM 1829 C CA . LYS A 1 260 ? -74.419 54.432 298.056 1.00 35.92 962 LYS A CA 1
ATOM 1830 C C . LYS A 1 260 ? -73.706 53.824 299.253 1.00 35.36 962 LYS A C 1
ATOM 1831 O O . LYS A 1 260 ? -74.218 52.873 299.848 1.00 37.54 962 LYS A O 1
ATOM 1837 N N . GLU A 1 261 ? -72.538 54.353 299.634 1.00 31.73 963 GLU A N 1
ATOM 1838 C CA . GLU A 1 261 ? -71.776 53.708 300.705 1.00 36.97 963 GLU A CA 1
ATOM 1839 C C . GLU A 1 261 ? -72.454 53.880 302.061 1.00 37.28 963 GLU A C 1
ATOM 1840 O O . GLU A 1 261 ? -72.478 52.947 302.873 1.00 34.26 963 GLU A O 1
ATOM 1846 N N . SER A 1 262 ? -73.006 55.066 302.326 1.00 29.50 964 SER A N 1
ATOM 1847 C CA . SER A 1 262 ? -73.669 55.366 303.588 1.00 27.72 964 SER A CA 1
ATOM 1848 C C . SER A 1 262 ? -75.176 55.237 303.492 1.00 30.92 964 SER A C 1
ATOM 1849 O O . SER A 1 262 ? -75.846 55.265 304.526 1.00 31.55 964 SER A O 1
ATOM 1852 N N . ASN A 1 263 ? -75.716 55.107 302.278 1.00 30.62 965 ASN A N 1
ATOM 1853 C CA . ASN A 1 263 ? -77.157 55.126 302.043 1.00 31.34 965 ASN A CA 1
ATOM 1854 C C . ASN A 1 263 ? -77.782 56.402 302.607 1.00 30.40 965 ASN A C 1
ATOM 1855 O O . ASN A 1 263 ? -78.884 56.403 303.154 1.00 29.33 965 ASN A O 1
ATOM 1860 N N . LEU A 1 264 ? -77.057 57.501 302.491 1.00 24.77 966 LEU A N 1
ATOM 1861 C CA . LEU A 1 264 ? -77.553 58.757 302.990 1.00 23.96 966 LEU A CA 1
ATOM 1862 C C . LEU A 1 264 ? -77.679 59.738 301.833 1.00 25.87 966 LEU A C 1
ATOM 1863 O O . LEU A 1 264 ? -76.809 59.768 300.953 1.00 24.72 966 LEU A O 1
ATOM 1868 N N . PRO A 1 265 ? -78.749 60.528 301.791 1.00 27.45 967 PRO A N 1
ATOM 1869 C CA . PRO A 1 265 ? -78.913 61.476 300.684 1.00 25.66 967 PRO A CA 1
ATOM 1870 C C . PRO A 1 265 ? -77.840 62.550 300.720 1.00 24.51 967 PRO A C 1
ATOM 1871 O O . PRO A 1 265 ? -77.392 62.978 301.785 1.00 20.92 967 PRO A O 1
ATOM 1875 N N . ILE A 1 266 ? -77.396 62.949 299.529 1.00 24.21 968 ILE A N 1
ATOM 1876 C CA . ILE A 1 266 ? -76.452 64.048 299.428 1.00 25.60 968 ILE A CA 1
ATOM 1877 C C . ILE A 1 266 ? -77.116 65.311 299.947 1.00 28.87 968 ILE A C 1
ATOM 1878 O O . ILE A 1 266 ? -78.311 65.542 299.732 1.00 23.16 968 ILE A O 1
ATOM 1883 N N . LEU A 1 267 ? -76.354 66.116 300.678 1.00 24.97 969 LEU A N 1
ATOM 1884 C CA . LEU A 1 267 ? -76.819 67.434 301.081 1.00 20.73 969 LEU A CA 1
ATOM 1885 C C . LEU A 1 267 ? -76.624 68.373 299.898 1.00 27.25 969 LEU A C 1
ATOM 1886 O O . LEU A 1 267 ? -75.488 68.640 299.489 1.00 24.70 969 LEU A O 1
ATOM 1891 N N . VAL A 1 268 ? -77.724 68.836 299.314 1.00 20.83 970 VAL A N 1
ATOM 1892 C CA . VAL A 1 268 ? -77.678 69.709 298.146 1.00 19.00 970 VAL A CA 1
ATOM 1893 C C . VAL A 1 268 ? -77.910 71.127 298.633 1.00 26.59 970 VAL A C 1
ATOM 1894 O O . VAL A 1 268 ? -78.916 71.399 299.299 1.00 23.85 970 VAL A O 1
ATOM 1898 N N . LEU A 1 269 ? -76.980 72.026 298.305 1.00 22.59 971 LEU A N 1
ATOM 1899 C CA . LEU A 1 269 ? -77.012 73.411 298.742 1.00 24.59 971 LEU A CA 1
ATOM 1900 C C . LEU A 1 269 ? -77.151 74.344 297.550 1.00 23.50 971 LEU A C 1
ATOM 1901 O O . LEU A 1 269 ? -76.619 74.076 296.470 1.00 24.03 971 LEU A O 1
ATOM 1906 N N . GLY A 1 270 ? -77.823 75.458 297.774 1.00 23.23 972 GLY A N 1
ATOM 1907 C CA . GLY A 1 270 ? -77.852 76.539 296.804 1.00 20.43 972 GLY A CA 1
ATOM 1908 C C . GLY A 1 270 ? -77.543 77.857 297.483 1.00 25.21 972 GLY A C 1
ATOM 1909 O O . GLY A 1 270 ? -78.041 78.138 298.570 1.00 21.92 972 GLY A O 1
ATOM 1910 N N . SER A 1 271 ? -76.698 78.656 296.839 1.00 23.77 973 SER A N 1
ATOM 1911 C CA . SER A 1 271 ? -76.395 79.978 297.353 1.00 30.12 973 SER A CA 1
ATOM 1912 C C . SER A 1 271 ? -76.500 81.019 296.249 1.00 24.70 973 SER A C 1
ATOM 1913 O O . SER A 1 271 ? -76.352 80.721 295.063 1.00 27.29 973 SER A O 1
ATOM 1916 N N . ASP A 1 272 ? -76.784 82.246 296.665 1.00 24.10 974 ASP A N 1
ATOM 1917 C CA . ASP A 1 272 ? -76.886 83.384 295.765 1.00 27.66 974 ASP A CA 1
ATOM 1918 C C . ASP A 1 272 ? -76.442 84.610 296.551 1.00 27.30 974 ASP A C 1
ATOM 1919 O O . ASP A 1 272 ? -76.466 84.625 297.785 1.00 22.23 974 ASP A O 1
ATOM 1924 N N . VAL A 1 273 ? -76.014 85.623 295.817 1.00 27.52 975 VAL A N 1
ATOM 1925 C CA . VAL A 1 273 ? -75.732 86.941 296.364 1.00 31.12 975 VAL A CA 1
ATOM 1926 C C . VAL A 1 273 ? -76.479 87.958 295.522 1.00 31.20 975 VAL A C 1
ATOM 1927 O O . VAL A 1 273 ? -76.501 87.857 294.291 1.00 29.78 975 VAL A O 1
ATOM 1931 N N . THR A 1 274 ? -77.098 88.931 296.176 1.00 26.98 976 THR A N 1
ATOM 1932 C CA . THR A 1 274 ? -77.676 90.061 295.470 1.00 28.34 976 THR A CA 1
ATOM 1933 C C . THR A 1 274 ? -77.057 91.337 296.013 1.00 32.18 976 THR A C 1
ATOM 1934 O O . THR A 1 274 ? -76.671 91.405 297.186 1.00 23.49 976 THR A O 1
ATOM 1938 N N . HIS A 1 275 ? -76.982 92.351 295.163 1.00 27.22 977 HIS A N 1
ATOM 1939 C CA . HIS A 1 275 ? -76.218 93.542 295.483 1.00 29.54 977 HIS A CA 1
ATOM 1940 C C . HIS A 1 275 ? -77.129 94.750 295.586 1.00 32.04 977 HIS A C 1
ATOM 1941 O O . HIS A 1 275 ? -78.195 94.800 294.963 1.00 30.98 977 HIS A O 1
ATOM 1948 N N . TYR A 1 276 ? -76.682 95.710 296.389 1.00 31.42 978 TYR A N 1
ATOM 1949 C CA . TYR A 1 276 ? -77.328 97.009 296.538 1.00 32.88 978 TYR A CA 1
ATOM 1950 C C . TYR A 1 276 ? -78.836 96.892 296.761 1.00 26.99 978 TYR A C 1
ATOM 1951 O O . TYR A 1 276 ? -79.633 97.319 295.917 1.00 33.04 978 TYR A O 1
ATOM 1960 N N . PRO A 1 277 ? -79.268 96.301 297.879 1.00 31.48 979 PRO A N 1
ATOM 1961 C CA . PRO A 1 277 ? -80.708 96.288 298.177 1.00 28.94 979 PRO A CA 1
ATOM 1962 C C . PRO A 1 277 ? -81.269 97.689 298.317 1.00 34.35 979 PRO A C 1
ATOM 1963 O O . PRO A 1 277 ? -82.448 97.927 298.018 1.00 35.00 979 PRO A O 1
ATOM 1967 N N . GLU A 1 278 ? -80.445 98.620 298.783 1.00 33.81 980 GLU A N 1
ATOM 1968 C CA . GLU A 1 278 ? -80.617 100.051 298.611 1.00 34.62 980 GLU A CA 1
ATOM 1969 C C . GLU A 1 278 ? -79.289 100.593 298.099 1.00 36.68 980 GLU A C 1
ATOM 1970 O O . GLU A 1 278 ? -78.304 99.857 297.996 1.00 32.79 980 GLU A O 1
ATOM 1976 N N . LYS A 1 279 ? -79.249 101.882 297.779 1.00 38.19 981 LYS A N 1
ATOM 1977 C CA . LYS A 1 279 ? -78.054 102.434 297.160 1.00 34.28 981 LYS A CA 1
ATOM 1978 C C . LYS A 1 279 ? -76.896 102.406 298.148 1.00 31.23 981 LYS A C 1
ATOM 1979 O O . LYS A 1 279 ? -77.054 102.765 299.319 1.00 35.92 981 LYS A O 1
ATOM 1985 N N . ASP A 1 280 ? -75.743 101.926 297.676 1.00 39.51 982 ASP A N 1
ATOM 1986 C CA . ASP A 1 280 ? -74.495 101.860 298.432 1.00 41.91 982 ASP A CA 1
ATOM 1987 C C . ASP A 1 280 ? -74.551 100.896 299.611 1.00 41.54 982 ASP A C 1
ATOM 1988 O O . ASP A 1 280 ? -73.699 100.958 300.502 1.00 42.69 982 ASP A O 1
ATOM 1993 N N . GLN A 1 281 ? -75.514 99.983 299.644 1.00 35.47 983 GLN A N 1
ATOM 1994 C CA . GLN A 1 281 ? -75.649 99.102 300.793 1.00 30.13 983 GLN A CA 1
ATOM 1995 C C . GLN A 1 281 ? -74.937 97.775 300.551 1.00 29.34 983 GLN A C 1
ATOM 1996 O O . GLN A 1 281 ? -74.645 97.391 299.414 1.00 31.51 983 GLN A O 1
ATOM 2002 N N . ASN A 1 282 ? -74.617 97.103 301.656 1.00 27.37 984 ASN A N 1
ATOM 2003 C CA . ASN A 1 282 ? -73.928 95.824 301.604 1.00 31.18 984 ASN A CA 1
ATOM 2004 C C . ASN A 1 282 ? -74.767 94.806 300.846 1.00 30.54 984 ASN A C 1
ATOM 2005 O O . ASN A 1 282 ? -75.997 94.884 300.801 1.00 27.79 984 ASN A O 1
ATOM 2010 N N . SER A 1 283 ? -74.088 93.844 300.248 1.00 31.25 985 SER A N 1
ATOM 2011 C CA . SER A 1 283 ? -74.777 92.789 299.534 1.00 31.13 985 SER A CA 1
ATOM 2012 C C . SER A 1 283 ? -75.412 91.793 300.516 1.00 25.68 985 SER A C 1
ATOM 2013 O O . SER A 1 283 ? -75.119 91.773 301.718 1.00 26.64 985 SER A O 1
ATOM 2016 N N . ILE A 1 284 ? -76.300 90.958 299.980 1.00 26.94 986 ILE A N 1
ATOM 2017 C CA . ILE A 1 284 ? -77.029 89.954 300.748 1.00 26.95 986 ILE A CA 1
ATOM 2018 C C . ILE A 1 284 ? -76.741 88.595 300.133 1.00 26.33 986 ILE A C 1
ATOM 2019 O O . ILE A 1 284 ? -76.844 88.434 298.915 1.00 24.50 986 ILE A O 1
ATOM 2024 N N . ALA A 1 285 ? -76.377 87.626 300.973 1.00 25.15 987 ALA A N 1
ATOM 2025 C CA . ALA A 1 285 ? -76.131 86.256 300.549 1.00 30.40 987 ALA A CA 1
ATOM 2026 C C . ALA A 1 285 ? -77.147 85.334 301.206 1.00 28.73 987 ALA A C 1
ATOM 2027 O O . ALA A 1 285 ? -77.622 85.606 302.311 1.00 25.14 987 ALA A O 1
ATOM 2029 N N . SER A 1 286 ? -77.480 84.250 300.512 1.00 22.26 988 SER A N 1
ATOM 2030 C CA . SER A 1 286 ? -78.387 83.244 301.035 1.00 27.04 988 SER A CA 1
ATOM 2031 C C . SER A 1 286 ? -77.794 81.864 300.787 1.00 27.70 988 SER A C 1
ATOM 2032 O O . SER A 1 286 ? -76.961 81.673 299.903 1.00 27.69 988 SER A O 1
ATOM 2035 N N . LEU A 1 287 ? -78.203 80.908 301.611 1.00 21.56 989 LEU A N 1
ATOM 2036 C CA . LEU A 1 287 ? -77.774 79.524 301.477 1.00 20.71 989 LEU A CA 1
ATOM 2037 C C . LEU A 1 287 ? -78.958 78.653 301.858 1.00 23.76 989 LEU A C 1
ATOM 2038 O O . LEU A 1 287 ? -79.414 78.710 303.001 1.00 27.87 989 LEU A O 1
ATOM 2043 N N . VAL A 1 288 ? -79.469 77.870 300.901 1.00 21.00 990 VAL A N 1
ATOM 2044 C CA . VAL A 1 288 ? -80.552 76.932 301.161 1.00 20.83 990 VAL A CA 1
ATOM 2045 C C . VAL A 1 288 ? -79.971 75.534 301.099 1.00 23.61 990 VAL A C 1
ATOM 2046 O O . VAL A 1 288 ? -78.927 75.294 300.485 1.00 18.53 990 VAL A O 1
ATOM 2050 N N . GLY A 1 289 ? -80.661 74.598 301.745 1.00 20.45 991 GLY A N 1
ATOM 2051 C CA . GLY A 1 289 ? -80.197 73.226 301.740 1.00 22.50 991 GLY A CA 1
ATOM 2052 C C . GLY A 1 289 ? -81.307 72.203 301.846 1.00 23.19 991 GLY A C 1
ATOM 2053 O O . GLY A 1 289 ? -82.322 72.435 302.507 1.00 25.66 991 GLY A O 1
ATOM 2054 N N . SER A 1 290 ? -81.119 71.065 301.178 1.00 24.07 992 SER A N 1
ATOM 2055 C CA . SER A 1 290 ? -82.040 69.951 301.295 1.00 22.10 992 SER A CA 1
ATOM 2056 C C . SER A 1 290 ? -81.847 69.257 302.637 1.00 25.69 992 SER A C 1
ATOM 2057 O O . SER A 1 290 ? -80.868 69.497 303.350 1.00 23.53 992 SER A O 1
ATOM 2060 N N . TYR A 1 291 ? -82.778 68.364 302.980 1.00 25.69 993 TYR A N 1
ATOM 2061 C CA . TYR A 1 291 ? -82.588 67.591 304.196 1.00 23.62 993 TYR A CA 1
ATOM 2062 C C . TYR A 1 291 ? -83.008 66.133 304.124 1.00 23.10 993 TYR A C 1
ATOM 2063 O O . TYR A 1 291 ? -82.890 65.449 305.142 1.00 27.22 993 TYR A O 1
ATOM 2072 N N . ASP A 1 292 ? -83.482 65.623 302.987 1.00 21.15 994 ASP A N 1
ATOM 2073 C CA . ASP A 1 292 ? -83.725 64.189 302.902 1.00 27.34 994 ASP A CA 1
ATOM 2074 C C . ASP A 1 292 ? -83.562 63.739 301.453 1.00 33.22 994 ASP A C 1
ATOM 2075 O O . ASP A 1 292 ? -83.063 64.483 300.600 1.00 25.61 994 ASP A O 1
ATOM 2080 N N . ASP A 1 293 ? -83.996 62.515 301.176 1.00 28.14 995 ASP A N 1
ATOM 2081 C CA . ASP A 1 293 ? -83.832 61.929 299.856 1.00 26.27 995 ASP A CA 1
ATOM 2082 C C . ASP A 1 293 ? -84.965 62.290 298.901 1.00 24.90 995 ASP A C 1
ATOM 2083 O O . ASP A 1 293 ? -85.009 61.764 297.791 1.00 26.40 995 ASP A O 1
ATOM 2088 N N . LYS A 1 294 ? -85.869 63.185 299.294 1.00 24.26 996 LYS A N 1
ATOM 2089 C CA . LYS A 1 294 ? -86.909 63.653 298.381 1.00 24.47 996 LYS A CA 1
ATOM 2090 C C . LYS A 1 294 ? -86.599 65.008 297.753 1.00 23.64 996 LYS A C 1
ATOM 2091 O O . LYS A 1 294 ? -87.102 65.297 296.663 1.00 25.25 996 LYS A O 1
ATOM 2097 N N . PHE A 1 295 ? -85.800 65.852 298.422 1.00 21.95 997 PHE A N 1
ATOM 2098 C CA . PHE A 1 295 ? -85.318 67.126 297.868 1.00 23.59 997 PHE A CA 1
ATOM 2099 C C . PHE A 1 295 ? -86.463 68.080 297.547 1.00 26.41 997 PHE A C 1
ATOM 2100 O O . PHE A 1 295 ? -86.391 68.912 296.639 1.00 29.93 997 PHE A O 1
ATOM 2108 N N . THR A 1 296 ? -87.499 67.974 298.340 1.00 25.00 998 THR A N 1
ATOM 2109 C CA . THR A 1 296 ? -88.731 68.721 298.192 1.00 24.31 998 THR A CA 1
ATOM 2110 C C . THR A 1 296 ? -88.739 69.993 299.025 1.00 23.72 998 THR A C 1
ATOM 2111 O O . THR A 1 296 ? -89.507 70.926 298.738 1.00 26.55 998 THR A O 1
ATOM 2115 N N . GLN A 1 297 ? -87.883 70.054 300.039 1.00 24.92 999 GLN A N 1
ATOM 2116 C CA . GLN A 1 297 ? -87.852 71.143 301.007 1.00 26.47 999 GLN A CA 1
ATOM 2117 C C . GLN A 1 297 ? -86.432 71.679 301.102 1.00 26.88 999 GLN A C 1
ATOM 2118 O O . GLN A 1 297 ? -85.490 70.910 301.340 1.00 26.29 999 GLN A O 1
ATOM 2124 N N . PHE A 1 298 ? -86.281 72.988 300.907 1.00 22.63 1000 PHE A N 1
ATOM 2125 C CA . PHE A 1 298 ? -84.984 73.663 300.959 1.00 24.25 1000 PHE A CA 1
ATOM 2126 C C . PHE A 1 298 ? -85.057 74.880 301.878 1.00 23.50 1000 PHE A C 1
ATOM 2127 O O . PHE A 1 298 ? -85.025 76.024 301.410 1.00 21.57 1000 PHE A O 1
ATOM 2135 N N . PRO A 1 299 ? -85.140 74.677 303.191 1.00 24.31 1001 PRO A N 1
ATOM 2136 C CA . PRO A 1 299 ? -85.011 75.822 304.100 1.00 21.52 1001 PRO A CA 1
ATOM 2137 C C . PRO A 1 299 ? -83.611 76.393 303.980 1.00 22.37 1001 PRO A C 1
ATOM 2138 O O . PRO A 1 299 ? -82.681 75.729 303.519 1.00 22.61 1001 PRO A O 1
ATOM 2142 N N . GLY A 1 300 ? -83.473 77.656 304.380 1.00 25.00 1002 GLY A N 1
ATOM 2143 C CA . GLY A 1 300 ? -82.220 78.355 304.185 1.00 24.44 1002 GLY A CA 1
ATOM 2144 C C . GLY A 1 300 ? -82.023 79.462 305.191 1.00 26.44 1002 GLY A C 1
ATOM 2145 O O . GLY A 1 300 ? -82.890 79.764 306.011 1.00 26.27 1002 GLY A O 1
ATOM 2146 N N . ASP A 1 301 ? -80.842 80.051 305.124 1.00 27.43 1003 ASP A N 1
ATOM 2147 C CA . ASP A 1 301 ? -80.508 81.221 305.907 1.00 26.18 1003 ASP A CA 1
ATOM 2148 C C . ASP A 1 301 ? -79.968 82.292 304.976 1.00 24.65 1003 ASP A C 1
ATOM 2149 O O . ASP A 1 301 ? -79.494 82.000 303.880 1.00 23.32 1003 ASP A O 1
ATOM 2154 N N . TYR A 1 302 ? -80.056 83.544 305.419 1.00 24.90 1004 TYR A N 1
ATOM 2155 C CA . TYR A 1 302 ? -79.441 84.656 304.710 1.00 24.20 1004 TYR A CA 1
ATOM 2156 C C . TYR A 1 302 ? -78.569 85.440 305.688 1.00 26.87 1004 TYR A C 1
ATOM 2157 O O . TYR A 1 302 ? -78.719 85.331 306.905 1.00 23.07 1004 TYR A O 1
ATOM 2166 N N . MET A 1 303 ? -77.669 86.252 305.144 1.00 27.85 1005 MET A N 1
ATOM 2167 C CA . MET A 1 303 ? -76.900 87.167 305.972 1.00 31.50 1005 MET A CA 1
ATOM 2168 C C . MET A 1 303 ? -76.498 88.369 305.133 1.00 28.33 1005 MET A C 1
ATOM 2169 O O . MET A 1 303 ? -76.449 88.308 303.900 1.00 28.25 1005 MET A O 1
ATOM 2174 N N . LEU A 1 304 ? -76.238 89.471 305.822 1.00 23.47 1006 LEU A N 1
ATOM 2175 C CA . LEU A 1 304 ? -75.724 90.667 305.177 1.00 25.81 1006 LEU A CA 1
ATOM 2176 C C . LEU A 1 304 ? -74.232 90.487 304.939 1.00 27.48 1006 LEU A C 1
ATOM 2177 O O . LEU A 1 304 ? -73.510 90.060 305.842 1.00 28.34 1006 LEU A O 1
ATOM 2182 N N . GLN A 1 305 ? -73.774 90.788 303.726 1.00 27.06 1007 GLN A N 1
ATOM 2183 C CA . GLN A 1 305 ? -72.347 90.720 303.437 1.00 32.04 1007 GLN A CA 1
ATOM 2184 C C . GLN A 1 305 ? -71.611 91.859 304.139 1.00 37.64 1007 GLN A C 1
ATOM 2185 O O . GLN A 1 305 ? -72.212 92.765 304.722 1.00 34.23 1007 GLN A O 1
ATOM 2191 N N . ASP A 1 306 ? -70.278 91.838 304.021 1.00 42.95 1008 ASP A N 1
ATOM 2192 C CA . ASP A 1 306 ? -69.416 92.778 304.728 1.00 40.00 1008 ASP A CA 1
ATOM 2193 C C . ASP A 1 306 ? -69.330 94.144 304.064 1.00 40.95 1008 ASP A C 1
ATOM 2194 O O . ASP A 1 306 ? -69.015 95.121 304.746 1.00 44.53 1008 ASP A O 1
ATOM 2199 N N . GLY A 1 307 ? -69.592 94.240 302.761 1.00 39.95 1009 GLY A N 1
ATOM 2200 C CA . GLY A 1 307 ? -69.477 95.493 302.053 1.00 36.81 1009 GLY A CA 1
ATOM 2201 C C . GLY A 1 307 ? -70.339 95.526 300.809 1.00 44.12 1009 GLY A C 1
ATOM 2202 O O . GLY A 1 307 ? -70.967 94.528 300.432 1.00 44.47 1009 GLY A O 1
ATOM 2203 N N . PRO A 1 308 ? -70.383 96.678 300.143 1.00 43.61 1010 PRO A N 1
ATOM 2204 C CA . PRO A 1 308 ? -71.213 96.815 298.942 1.00 42.16 1010 PRO A CA 1
ATOM 2205 C C . PRO A 1 308 ? -70.579 96.151 297.732 1.00 38.59 1010 PRO A C 1
ATOM 2206 O O . PRO A 1 308 ? -69.355 96.112 297.584 1.00 37.40 1010 PRO A O 1
ATOM 2210 N N . GLY A 1 309 ? -71.439 95.636 296.854 1.00 34.53 1011 GLY A N 1
ATOM 2211 C CA . GLY A 1 309 ? -70.964 94.933 295.673 1.00 34.50 1011 GLY A CA 1
ATOM 2212 C C . GLY A 1 309 ? -70.022 93.785 295.973 1.00 38.68 1011 GLY A C 1
ATOM 2213 O O . GLY A 1 309 ? -69.149 93.472 295.152 1.00 36.41 1011 GLY A O 1
ATOM 2214 N N . GLU A 1 310 ? -70.165 93.149 297.128 1.00 36.11 1012 GLU A N 1
ATOM 2215 C CA . GLU A 1 310 ? -69.265 92.063 297.502 1.00 38.47 1012 GLU A CA 1
ATOM 2216 C C . GLU A 1 310 ? -69.832 90.755 296.966 1.00 33.82 1012 GLU A C 1
ATOM 2217 O O . GLU A 1 310 ? -70.871 90.281 297.435 1.00 28.94 1012 GLU A O 1
ATOM 2223 N N . GLU A 1 311 ? -69.134 90.166 295.998 1.00 30.49 1013 GLU A N 1
ATOM 2224 C CA . GLU A 1 311 ? -69.615 88.965 295.322 1.00 40.59 1013 GLU A CA 1
ATOM 2225 C C . GLU A 1 311 ? -69.273 87.676 296.058 1.00 39.46 1013 GLU A C 1
ATOM 2226 O O . GLU A 1 311 ? -70.038 86.710 295.973 1.00 47.33 1013 GLU A O 1
ATOM 2232 N N . ILE A 1 312 ? -68.154 87.625 296.776 1.00 28.37 1014 ILE A N 1
ATOM 2233 C CA . ILE A 1 312 ? -67.725 86.401 297.448 1.00 30.49 1014 ILE A CA 1
ATOM 2234 C C . ILE A 1 312 ? -68.385 86.332 298.819 1.00 35.25 1014 ILE A C 1
ATOM 2235 O O . ILE A 1 312 ? -68.347 87.302 299.591 1.00 33.09 1014 ILE A O 1
ATOM 2240 N N . ILE A 1 313 ? -69.017 85.195 299.112 1.00 35.39 1015 ILE A N 1
ATOM 2241 C CA . ILE A 1 313 ? -69.648 84.981 300.411 1.00 34.14 1015 ILE A CA 1
ATOM 2242 C C . ILE A 1 313 ? -68.582 84.519 301.393 1.00 32.45 1015 ILE A C 1
ATOM 2243 O O . ILE A 1 313 ? -68.373 83.311 301.574 1.00 31.30 1015 ILE A O 1
ATOM 2248 N N . THR A 1 314 ? -67.931 85.483 302.049 1.00 31.39 1016 THR A N 1
ATOM 2249 C CA . THR A 1 314 ? -66.752 85.195 302.862 1.00 37.50 1016 THR A CA 1
ATOM 2250 C C . THR A 1 314 ? -67.041 84.177 303.952 1.00 39.51 1016 THR A C 1
ATOM 2251 O O . THR A 1 314 ? -66.219 83.295 304.224 1.00 45.10 1016 THR A O 1
ATOM 2255 N N . ASN A 1 315 ? -68.181 84.299 304.611 1.00 33.18 1017 ASN A N 1
ATOM 2256 C CA . ASN A 1 315 ? -68.502 83.443 305.738 1.00 36.56 1017 ASN A CA 1
ATOM 2257 C C . ASN A 1 315 ? -69.689 82.542 305.412 1.00 34.94 1017 ASN A C 1
ATOM 2258 O O . ASN A 1 315 ? -70.557 82.305 306.254 1.00 32.49 1017 ASN A O 1
ATOM 2263 N N . VAL A 1 316 ? -69.725 82.016 304.179 1.00 34.35 1018 VAL A N 1
ATOM 2264 C CA . VAL A 1 316 ? -70.808 81.116 303.784 1.00 28.98 1018 VAL A CA 1
ATOM 2265 C C . VAL A 1 316 ? -70.870 79.928 304.739 1.00 35.49 1018 VAL A C 1
ATOM 2266 O O . VAL A 1 316 ? -71.955 79.460 305.106 1.00 33.06 1018 VAL A O 1
ATOM 2270 N N . GLY A 1 317 ? -69.706 79.473 305.210 1.00 33.99 1019 GLY A N 1
ATOM 2271 C CA . GLY A 1 317 ? -69.666 78.328 306.090 1.00 33.31 1019 GLY A CA 1
ATOM 2272 C C . GLY A 1 317 ? -70.432 78.539 307.378 1.00 37.00 1019 GLY A C 1
ATOM 2273 O O . GLY A 1 317 ? -70.937 77.579 307.964 1.00 43.06 1019 GLY A O 1
ATOM 2274 N N . SER A 1 318 ? -70.538 79.788 307.838 1.00 30.43 1020 SER A N 1
ATOM 2275 C CA . SER A 1 318 ? -71.304 80.036 309.052 1.00 37.20 1020 SER A CA 1
ATOM 2276 C C . SER A 1 318 ? -72.762 79.616 308.883 1.00 38.48 1020 SER A C 1
ATOM 2277 O O . SER A 1 318 ? -73.382 79.122 309.835 1.00 42.47 1020 SER A O 1
ATOM 2280 N N . LEU A 1 319 ? -73.314 79.770 307.674 1.00 35.43 1021 LEU A N 1
ATOM 2281 C CA . LEU A 1 319 ? -74.673 79.341 307.344 1.00 30.42 1021 LEU A CA 1
ATOM 2282 C C . LEU A 1 319 ? -74.818 77.826 307.246 1.00 34.27 1021 LEU A C 1
ATOM 2283 O O . LEU A 1 319 ? -75.942 77.338 307.065 1.00 32.54 1021 LEU A O 1
ATOM 2288 N N . MET A 1 320 ? -73.727 77.068 307.362 1.00 29.06 1022 MET A N 1
ATO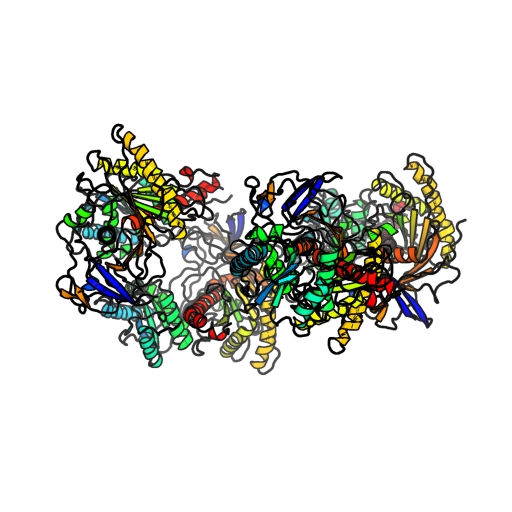M 2289 C CA . MET A 1 320 ? -73.830 75.623 307.243 1.00 29.22 1022 MET A CA 1
ATOM 2290 C C . MET A 1 320 ? -74.451 74.980 308.472 1.00 25.73 1022 MET A C 1
ATOM 2291 O O . MET A 1 320 ? -75.011 73.890 308.352 1.00 28.24 1022 MET A O 1
ATOM 2296 N N . LEU A 1 321 ? -74.381 75.632 309.637 1.00 27.27 1023 LEU A N 1
ATOM 2297 C CA . LEU A 1 321 ? -74.774 74.978 310.883 1.00 29.27 1023 LEU A CA 1
ATOM 2298 C C . LEU A 1 321 ? -76.217 74.487 310.822 1.00 27.95 1023 LEU A C 1
ATOM 2299 O O . LEU A 1 321 ? -76.509 73.328 311.151 1.00 34.01 1023 LEU A O 1
ATOM 2304 N N . ASN A 1 322 ? -77.130 75.350 310.381 1.00 24.96 1024 ASN A N 1
ATOM 2305 C CA . ASN A 1 322 ? -78.529 74.947 310.269 1.00 28.73 1024 ASN A CA 1
ATOM 2306 C C . ASN A 1 322 ? -78.748 73.932 309.161 1.00 25.19 1024 ASN A C 1
ATOM 2307 O O . ASN A 1 322 ? -79.625 73.072 309.287 1.00 26.12 1024 ASN A O 1
ATOM 2312 N N . ARG A 1 323 ? -78.006 74.027 308.053 1.00 26.21 1025 ARG A N 1
ATOM 2313 C CA . ARG A 1 323 ? -78.118 72.981 307.038 1.00 24.46 1025 ARG A CA 1
ATOM 2314 C C . ARG A 1 323 ? -77.834 71.619 307.652 1.00 26.15 1025 ARG A C 1
ATOM 2315 O O . ARG A 1 323 ? -78.549 70.645 307.387 1.00 24.69 1025 ARG A O 1
ATOM 2323 N N . LEU A 1 324 ? -76.805 71.540 308.501 1.00 21.24 1026 LEU A N 1
ATOM 2324 C CA . LEU A 1 324 ? -76.460 70.261 309.118 1.00 23.76 1026 LEU A CA 1
ATOM 2325 C C . LEU A 1 324 ? -77.496 69.848 310.153 1.00 24.96 1026 LEU A C 1
ATOM 2326 O O . LEU A 1 324 ? -77.900 68.682 310.199 1.00 25.13 1026 LEU A O 1
ATOM 2331 N N . LYS A 1 325 ? -77.929 70.790 310.995 1.00 21.40 1027 LYS A N 1
ATOM 2332 C CA . LYS A 1 325 ? -78.894 70.473 312.045 1.00 23.83 1027 LYS A CA 1
ATOM 2333 C C . LYS A 1 325 ? -80.188 69.933 311.461 1.00 19.90 1027 LYS A C 1
ATOM 2334 O O . LYS A 1 325 ? -80.735 68.938 311.946 1.00 26.06 1027 LYS A O 1
ATOM 2340 N N . ILE A 1 326 ? -80.711 70.600 310.437 1.00 24.81 1028 ILE A N 1
ATOM 2341 C CA . ILE A 1 326 ? -81.970 70.172 309.849 1.00 31.01 1028 ILE A CA 1
ATOM 2342 C C . ILE A 1 326 ? -81.796 68.832 309.157 1.00 26.62 1028 ILE A C 1
ATOM 2343 O O . ILE A 1 326 ? -82.629 67.927 309.301 1.00 22.47 1028 ILE A O 1
ATOM 2348 N N . TYR A 1 327 ? -80.707 68.679 308.398 1.00 18.46 1029 TYR A N 1
ATOM 2349 C CA . TYR A 1 327 ? -80.445 67.393 307.766 1.00 20.67 1029 TYR A CA 1
ATOM 2350 C C . TYR A 1 327 ? -80.436 66.283 308.806 1.00 23.19 1029 TYR A C 1
ATOM 2351 O O . TYR A 1 327 ? -81.034 65.214 308.611 1.00 22.54 1029 TYR A O 1
ATOM 2360 N N . GLN A 1 328 ? -79.739 66.525 309.919 1.00 23.74 1030 GLN A N 1
ATOM 2361 C CA . GLN A 1 328 ? -79.574 65.490 310.933 1.00 26.32 1030 GLN A CA 1
ATOM 2362 C C . GLN A 1 328 ? -80.914 65.061 311.525 1.00 26.28 1030 GLN A C 1
ATOM 2363 O O . GLN A 1 328 ? -81.130 63.867 311.784 1.00 23.80 1030 GLN A O 1
ATOM 2369 N N . LYS A 1 329 ? -81.824 66.019 311.750 1.00 25.87 1031 LYS A N 1
ATOM 2370 C CA . LYS A 1 329 ? -83.130 65.683 312.321 1.00 27.68 1031 LYS A CA 1
ATOM 2371 C C . LYS A 1 329 ? -83.923 64.756 311.413 1.00 27.97 1031 LYS A C 1
ATOM 2372 O O . LYS A 1 329 ? -84.717 63.944 311.898 1.00 37.21 1031 LYS A O 1
ATOM 2378 N N . HIS A 1 330 ? -83.708 64.835 310.104 1.00 26.23 1032 HIS A N 1
ATOM 2379 C CA . HIS A 1 330 ? -84.457 64.028 309.152 1.00 24.62 1032 HIS A CA 1
ATOM 2380 C C . HIS A 1 330 ? -83.735 62.752 308.735 1.00 26.21 1032 HIS A C 1
ATOM 2381 O O . HIS A 1 330 ? -84.268 62.002 307.913 1.00 29.98 1032 HIS A O 1
ATOM 2388 N N . ASN A 1 331 ? -82.543 62.490 309.262 1.00 28.81 1033 ASN A N 1
ATOM 2389 C CA . ASN A 1 331 ? -81.788 61.300 308.892 1.00 32.70 1033 ASN A CA 1
ATOM 2390 C C . ASN A 1 331 ? -81.261 60.583 310.139 1.00 25.63 1033 ASN A C 1
ATOM 2391 O O . ASN A 1 331 ? -80.110 60.124 310.194 1.00 24.82 1033 ASN A O 1
ATOM 2396 N N . ASN A 1 332 ? -82.117 60.471 311.156 1.00 21.96 1034 ASN A N 1
ATOM 2397 C CA . ASN A 1 332 ? -81.833 59.675 312.354 1.00 31.08 1034 ASN A CA 1
ATOM 2398 C C . ASN A 1 332 ? -80.458 59.986 312.946 1.00 31.63 1034 ASN A C 1
ATOM 2399 O O . ASN A 1 332 ? -79.672 59.087 313.244 1.00 31.80 1034 ASN A O 1
ATOM 2404 N N . GLY A 1 333 ? -80.162 61.272 313.110 1.00 27.63 1035 GLY A N 1
ATOM 2405 C CA . GLY A 1 333 ? -78.937 61.672 313.778 1.00 24.50 1035 GLY A CA 1
ATOM 2406 C C . GLY A 1 333 ? -77.681 61.651 312.924 1.00 23.69 1035 GLY A C 1
ATOM 2407 O O . GLY A 1 333 ? -76.614 62.033 313.421 1.00 25.14 1035 GLY A O 1
ATOM 2408 N N . LYS A 1 334 ? -77.771 61.237 311.660 1.00 23.97 1036 LYS A N 1
ATOM 2409 C CA . LYS A 1 334 ? -76.619 61.196 310.764 1.00 27.52 1036 LYS A CA 1
ATOM 2410 C C . LYS A 1 334 ? -76.404 62.540 310.071 1.00 30.37 1036 LYS A C 1
ATOM 2411 O O . LYS A 1 334 ? -77.363 63.208 309.673 1.00 27.13 1036 LYS A O 1
ATOM 2417 N N . LEU A 1 335 ? -75.140 62.932 309.935 1.00 29.88 1037 LEU A N 1
ATOM 2418 C CA . LEU A 1 335 ? -74.761 64.044 309.077 1.00 20.94 1037 LEU A CA 1
ATOM 2419 C C . LEU A 1 335 ? -74.584 63.544 307.649 1.00 20.54 1037 LEU A C 1
ATOM 2420 O O . LEU A 1 335 ? -74.365 62.353 307.431 1.00 27.27 1037 LEU A O 1
ATOM 2425 N N . PRO A 1 336 ? -74.690 64.419 306.652 1.00 22.80 1038 PRO A N 1
ATOM 2426 C CA . PRO A 1 336 ? -74.485 63.968 305.276 1.00 23.16 1038 PRO A CA 1
ATOM 2427 C C . PRO A 1 336 ? -73.044 63.539 305.050 1.00 26.31 1038 PRO A C 1
ATOM 2428 O O . PRO A 1 336 ? -72.111 64.012 305.708 1.00 22.10 1038 PRO A O 1
ATOM 2432 N N . THR A 1 337 ? -72.876 62.598 304.132 1.00 22.98 1039 THR A N 1
ATOM 2433 C CA . THR A 1 337 ? -71.548 62.137 303.781 1.00 27.96 1039 THR A CA 1
ATOM 2434 C C . THR A 1 337 ? -71.054 62.715 302.463 1.00 29.12 1039 THR A C 1
ATOM 2435 O O . THR A 1 337 ? -69.892 62.490 302.112 1.00 28.34 1039 THR A O 1
ATOM 2439 N N . LYS A 1 338 ? -71.897 63.458 301.742 1.00 27.03 1040 LYS A N 1
ATOM 2440 C CA . LYS A 1 338 ? -71.505 64.191 300.543 1.00 27.52 1040 LYS A CA 1
ATOM 2441 C C . LYS A 1 338 ? -72.265 65.506 300.522 1.00 27.89 1040 LYS A C 1
ATOM 2442 O O . LYS A 1 338 ? -73.433 65.563 300.916 1.00 23.83 1040 LYS A O 1
ATOM 2448 N N . ILE A 1 339 ? -71.604 66.556 300.037 1.00 23.26 1041 ILE A N 1
ATOM 2449 C CA . ILE A 1 339 ? -72.207 67.880 299.921 1.00 26.09 1041 ILE A CA 1
ATOM 2450 C C . ILE A 1 339 ? -72.084 68.346 298.475 1.00 25.04 1041 ILE A C 1
ATOM 2451 O O . ILE A 1 339 ? -71.010 68.249 297.869 1.00 22.10 1041 ILE A O 1
ATOM 2456 N N . MET A 1 340 ? -73.185 68.849 297.928 1.00 25.35 1042 MET A N 1
ATOM 2457 C CA . MET A 1 340 ? -73.246 69.419 296.585 1.00 27.45 1042 MET A CA 1
ATOM 2458 C C . MET A 1 340 ? -73.622 70.887 296.720 1.00 25.22 1042 MET A C 1
ATOM 2459 O O . MET A 1 340 ? -74.709 71.201 297.215 1.00 24.96 1042 MET A O 1
ATOM 2464 N N . TYR A 1 341 ? -72.732 71.780 296.276 1.00 20.92 1043 TYR A N 1
ATOM 2465 C CA . TYR A 1 341 ? -72.842 73.215 296.533 1.00 23.59 1043 TYR A CA 1
ATOM 2466 C C . TYR A 1 341 ? -73.050 73.973 295.220 1.00 25.22 1043 TYR A C 1
ATOM 2467 O O . TYR A 1 341 ? -72.114 74.144 294.430 1.00 24.32 1043 TYR A O 1
ATOM 2476 N N . PHE A 1 342 ? -74.280 74.426 294.984 1.00 22.47 1044 PHE A N 1
ATOM 2477 C CA . PHE A 1 342 ? -74.596 75.181 293.772 1.00 26.03 1044 PHE A CA 1
ATOM 2478 C C . PHE A 1 342 ? -74.449 76.661 294.069 1.00 23.16 1044 PHE A C 1
ATOM 2479 O O . PHE A 1 342 ? -75.107 77.179 294.971 1.00 26.94 1044 PHE A O 1
ATOM 2487 N N . ARG A 1 343 ? -73.599 77.339 293.310 1.00 21.73 1045 ARG A N 1
ATOM 2488 C CA . ARG A 1 343 ? -73.309 78.743 293.564 1.00 26.19 1045 ARG A CA 1
ATOM 2489 C C . ARG A 1 343 ? -73.834 79.587 292.408 1.00 25.95 1045 ARG A C 1
ATOM 2490 O O . ARG A 1 343 ? -73.401 79.418 291.264 1.00 27.00 1045 ARG A O 1
ATOM 2498 N N . ASP A 1 344 ? -74.756 80.496 292.710 1.00 24.87 1046 ASP A N 1
ATOM 2499 C CA . ASP A 1 344 ? -75.329 81.386 291.707 1.00 22.30 1046 ASP A CA 1
ATOM 2500 C C . ASP A 1 344 ? -74.887 82.817 291.982 1.00 28.29 1046 ASP A C 1
ATOM 2501 O O . ASP A 1 344 ? -74.485 83.169 293.095 1.00 29.75 1046 ASP A O 1
ATOM 2506 N N . GLY A 1 345 ? -75.010 83.658 290.966 1.00 34.92 1047 GLY A N 1
ATOM 2507 C CA . GLY A 1 345 ? -74.749 85.064 291.165 1.00 38.45 1047 GLY A CA 1
ATOM 2508 C C . GLY A 1 345 ? -73.260 85.293 291.260 1.00 42.13 1047 GLY A C 1
ATOM 2509 O O . GLY A 1 345 ? -72.780 85.881 292.241 1.00 39.61 1047 GLY A O 1
ATOM 2510 N N . VAL A 1 346 ? -72.513 84.802 290.265 1.00 33.60 1048 VAL A N 1
ATOM 2511 C CA . VAL A 1 346 ? -71.055 84.814 290.320 1.00 42.62 1048 VAL A CA 1
ATOM 2512 C C . VAL A 1 346 ? -70.480 85.076 288.932 1.00 41.11 1048 VAL A C 1
ATOM 2513 O O . VAL A 1 346 ? -70.997 84.585 287.924 1.00 48.85 1048 VAL A O 1
ATOM 2517 N N . SER A 1 347 ? -69.404 85.864 288.891 1.00 40.08 1049 SER A N 1
ATOM 2518 C CA . SER A 1 347 ? -68.692 86.161 287.660 1.00 45.00 1049 SER A CA 1
ATOM 2519 C C . SER A 1 347 ? -67.613 85.114 287.428 1.00 36.67 1049 SER A C 1
ATOM 2520 O O . SER A 1 347 ? -67.086 84.511 288.366 1.00 41.15 1049 SER A O 1
ATOM 2523 N N . VAL A 1 348 ? -67.282 84.913 286.158 1.00 30.84 1050 VAL A N 1
ATOM 2524 C CA . VAL A 1 348 ? -66.230 83.975 285.789 1.00 35.62 1050 VAL A CA 1
ATOM 2525 C C . VAL A 1 348 ? -64.912 84.326 286.473 1.00 36.28 1050 VAL A C 1
ATOM 2526 O O . VAL A 1 348 ? -64.166 83.436 286.906 1.00 31.95 1050 VAL A O 1
ATOM 2530 N N . ASP A 1 349 ? -64.595 85.620 286.586 1.00 29.86 1051 ASP A N 1
ATOM 2531 C CA . ASP A 1 349 ? -63.310 85.961 287.185 1.00 36.09 1051 ASP A CA 1
ATOM 2532 C C . ASP A 1 349 ? -63.301 85.767 288.691 1.00 31.02 1051 ASP A C 1
ATOM 2533 O O . ASP A 1 349 ? -62.233 85.855 289.300 1.00 36.14 1051 ASP A O 1
ATOM 2538 N N . GLN A 1 350 ? -64.443 85.457 289.297 1.00 31.69 1052 GLN A N 1
ATOM 2539 C CA . GLN A 1 350 ? -64.513 85.192 290.725 1.00 32.59 1052 GLN A CA 1
ATOM 2540 C C . GLN A 1 350 ? -64.407 83.705 291.069 1.00 26.09 1052 GLN A C 1
ATOM 2541 O O . GLN A 1 350 ? -64.386 83.364 292.256 1.00 30.86 1052 GLN A O 1
ATOM 2547 N N . PHE A 1 351 ? -64.327 82.825 290.064 1.00 28.24 1053 PHE A N 1
ATOM 2548 C CA . PHE A 1 351 ? -64.374 81.384 290.312 1.00 30.06 1053 PHE A CA 1
ATOM 2549 C C . PHE A 1 351 ? -63.281 80.950 291.280 1.00 35.01 1053 PHE A C 1
ATOM 2550 O O . PHE A 1 351 ? -63.523 80.140 292.184 1.00 25.51 1053 PHE A O 1
ATOM 2558 N N . SER A 1 352 ? -62.064 81.468 291.090 1.00 31.68 1054 SER A N 1
ATOM 2559 C CA . SER A 1 352 ? -60.949 81.059 291.933 1.00 34.75 1054 SER A CA 1
ATOM 2560 C C . SER A 1 352 ? -61.217 81.403 293.394 1.00 34.12 1054 SER A C 1
ATOM 2561 O O . SER A 1 352 ? -60.888 80.624 294.304 1.00 35.66 1054 SER A O 1
ATOM 2564 N N . GLN A 1 353 ? -61.842 82.556 293.630 1.00 28.51 1055 GLN A N 1
ATOM 2565 C CA . GLN A 1 353 ? -62.183 82.976 294.982 1.00 32.80 1055 GLN A CA 1
ATOM 2566 C C . GLN A 1 353 ? -63.341 82.165 295.552 1.00 29.18 1055 GLN A C 1
ATOM 2567 O O . GLN A 1 353 ? -63.374 81.896 296.756 1.00 30.27 1055 GLN A O 1
ATOM 2573 N N . VAL A 1 354 ? -64.297 81.762 294.710 1.00 28.94 1056 VAL A N 1
ATOM 2574 C CA . VAL A 1 354 ? -65.351 80.858 295.178 1.00 25.36 1056 VAL A CA 1
ATOM 2575 C C . VAL A 1 354 ? -64.741 79.591 295.765 1.00 26.42 1056 VAL A C 1
ATOM 2576 O O . VAL A 1 354 ? -65.148 79.114 296.833 1.00 32.35 1056 VAL A O 1
ATOM 2580 N N . VAL A 1 355 ? -63.748 79.023 295.089 1.00 20.01 1057 VAL A N 1
ATOM 2581 C CA . VAL A 1 355 ? -63.143 77.810 295.633 1.00 25.83 1057 VAL A CA 1
ATOM 2582 C C . VAL A 1 355 ? -62.260 78.150 296.831 1.00 30.23 1057 VAL A C 1
ATOM 2583 O O . VAL A 1 355 ? -62.412 77.576 297.915 1.00 27.67 1057 VAL A O 1
ATOM 2587 N N . LYS A 1 356 ? -61.356 79.124 296.669 1.00 28.90 1058 LYS A N 1
ATOM 2588 C CA . LYS A 1 356 ? -60.359 79.381 297.707 1.00 31.89 1058 LYS A CA 1
ATOM 2589 C C . LYS A 1 356 ? -60.994 79.926 298.977 1.00 32.91 1058 LYS A C 1
ATOM 2590 O O . LYS A 1 356 ? -60.448 79.733 300.070 1.00 32.50 1058 LYS A O 1
ATOM 2596 N N . ILE A 1 357 ? -62.136 80.600 298.865 1.00 26.04 1059 ILE A N 1
ATOM 2597 C CA . ILE A 1 357 ? -62.792 81.218 300.008 1.00 27.24 1059 ILE A CA 1
ATOM 2598 C C . ILE A 1 357 ? -64.025 80.440 300.425 1.00 29.96 1059 ILE A C 1
ATOM 2599 O O . ILE A 1 357 ? -64.142 80.021 301.579 1.00 29.38 1059 ILE A O 1
ATOM 2604 N N . GLU A 1 358 ? -64.984 80.276 299.512 1.00 31.00 1060 GLU A N 1
ATOM 2605 C CA . GLU A 1 358 ? -66.283 79.729 299.886 1.00 27.73 1060 GLU A CA 1
ATOM 2606 C C . GLU A 1 358 ? -66.223 78.221 300.100 1.00 24.74 1060 GLU A C 1
ATOM 2607 O O . GLU A 1 358 ? -66.712 77.722 301.115 1.00 25.90 1060 GLU A O 1
ATOM 2613 N N . VAL A 1 359 ? -65.620 77.467 299.174 1.00 25.41 1061 VAL A N 1
ATOM 2614 C CA . VAL A 1 359 ? -65.525 76.022 299.395 1.00 23.88 1061 VAL A CA 1
ATOM 2615 C C . VAL A 1 359 ? -64.692 75.733 300.645 1.00 30.98 1061 VAL A C 1
ATOM 2616 O O . VAL A 1 359 ? -65.078 74.916 301.492 1.00 24.99 1061 VAL A O 1
ATOM 2620 N N . LYS A 1 360 ? -63.557 76.428 300.798 1.00 26.93 1062 LYS A N 1
ATOM 2621 C CA . LYS A 1 360 ? -62.759 76.305 302.019 1.00 26.50 1062 LYS A CA 1
ATOM 2622 C C . LYS A 1 360 ? -63.571 76.668 303.256 1.00 27.24 1062 LYS A C 1
ATOM 2623 O O . LYS A 1 360 ? -63.461 76.010 304.296 1.00 25.26 1062 LYS A O 1
ATOM 2629 N N . SER A 1 361 ? -64.388 77.716 303.169 1.00 28.09 1063 SER A N 1
ATOM 2630 C CA . SER A 1 361 ? -65.218 78.074 304.311 1.00 27.86 1063 SER A CA 1
ATOM 2631 C C . SER A 1 361 ? -66.193 76.956 304.656 1.00 25.28 1063 SER A C 1
ATOM 2632 O O . SER A 1 361 ? -66.430 76.670 305.835 1.00 30.12 1063 SER A O 1
ATOM 2635 N N . ILE A 1 362 ? -66.764 76.305 303.641 1.00 25.46 1064 ILE A N 1
ATOM 2636 C CA . ILE A 1 362 ? -67.678 75.196 303.897 1.00 25.21 1064 ILE A CA 1
ATOM 2637 C C . ILE A 1 362 ? -66.949 74.058 304.601 1.00 26.57 1064 ILE A C 1
ATOM 2638 O O . ILE A 1 362 ? -67.427 73.525 305.608 1.00 30.26 1064 ILE A O 1
ATOM 2643 N N . LYS A 1 363 ? -65.781 73.664 304.080 1.00 22.82 1065 LYS A N 1
ATOM 2644 C CA . LYS A 1 363 ? -65.106 72.500 304.650 1.00 25.18 1065 LYS A CA 1
ATOM 2645 C C . LYS A 1 363 ? -64.617 72.790 306.064 1.00 25.93 1065 LYS A C 1
ATOM 2646 O O . LYS A 1 363 ? -64.717 71.937 306.954 1.00 22.64 1065 LYS A O 1
ATOM 2652 N N . GLU A 1 364 ? -64.129 74.007 306.301 1.00 24.88 1066 GLU A N 1
ATOM 2653 C CA . GLU A 1 364 ? -63.608 74.336 307.622 1.00 27.61 1066 GLU A CA 1
ATOM 2654 C C . GLU A 1 364 ? -64.732 74.528 308.626 1.00 27.86 1066 GLU A C 1
ATOM 2655 O O . GLU A 1 364 ? -64.605 74.120 309.790 1.00 33.58 1066 GLU A O 1
ATOM 2661 N N . SER A 1 365 ? -65.854 75.109 308.194 1.00 24.27 1067 SER A N 1
ATOM 2662 C CA . SER A 1 365 ? -66.987 75.267 309.106 1.00 27.58 1067 SER A CA 1
ATOM 2663 C C . SER A 1 365 ? -67.580 73.917 309.496 1.00 26.40 1067 SER A C 1
ATOM 2664 O O . SER A 1 365 ? -67.873 73.684 310.673 1.00 28.03 1067 SER A O 1
ATOM 2667 N N . VAL A 1 366 ? -67.768 73.008 308.532 1.00 24.93 1068 VAL A N 1
ATOM 2668 C CA . VAL A 1 366 ? -68.346 71.723 308.918 1.00 26.49 1068 VAL A CA 1
ATOM 2669 C C . VAL A 1 366 ? -67.333 70.905 309.704 1.00 30.97 1068 VAL A C 1
ATOM 2670 O O . VAL A 1 366 ? -67.715 70.044 310.507 1.00 26.88 1068 VAL A O 1
ATOM 2674 N N . ARG A 1 367 ? -66.031 71.148 309.500 1.00 25.18 1069 ARG A N 1
ATOM 2675 C CA . ARG A 1 367 ? -65.047 70.499 310.355 1.00 30.64 1069 ARG A CA 1
ATOM 2676 C C . ARG A 1 367 ? -65.295 70.843 311.821 1.00 28.05 1069 ARG A C 1
ATOM 2677 O O . ARG A 1 367 ? -65.105 69.994 312.706 1.00 24.34 1069 ARG A O 1
ATOM 2685 N N . LYS A 1 368 ? -65.753 72.065 312.080 1.00 28.32 1070 LYS A N 1
ATOM 2686 C CA . LYS A 1 368 ? -66.059 72.521 313.428 1.00 35.70 1070 LYS A CA 1
ATOM 2687 C C . LYS A 1 368 ? -67.464 72.107 313.861 1.00 30.48 1070 LYS A C 1
ATOM 2688 O O . LYS A 1 368 ? -67.646 71.601 314.969 1.00 28.58 1070 LYS A O 1
ATOM 2694 N N . PHE A 1 369 ? -68.469 72.318 313.002 1.00 26.21 1071 PHE A N 1
ATOM 2695 C CA . PHE A 1 369 ? -69.862 72.088 313.395 1.00 22.36 1071 PHE A CA 1
ATOM 2696 C C . PHE A 1 369 ? -70.177 70.600 313.573 1.00 27.02 1071 PHE A C 1
ATOM 2697 O O . PHE A 1 369 ? -70.903 70.221 314.497 1.00 29.42 1071 PHE A O 1
ATOM 2705 N N . GLY A 1 370 ? -69.696 69.751 312.668 1.00 29.11 1072 GLY A N 1
ATOM 2706 C CA . GLY A 1 370 ? -69.998 68.333 312.692 1.00 29.42 1072 GLY A CA 1
ATOM 2707 C C . GLY A 1 370 ? -69.779 67.662 314.043 1.00 32.33 1072 GLY A C 1
ATOM 2708 O O . GLY A 1 370 ? -70.665 66.975 314.575 1.00 28.28 1072 GLY A O 1
ATOM 2709 N N . PRO A 1 371 ? -68.588 67.836 314.624 1.00 30.36 1073 PRO A N 1
ATOM 2710 C CA . PRO A 1 371 ? -68.347 67.248 315.954 1.00 24.47 1073 PRO A CA 1
ATOM 2711 C C . PRO A 1 371 ? -69.283 67.769 317.021 1.00 25.66 1073 PRO A C 1
ATOM 2712 O O . PRO A 1 371 ? -69.605 67.018 317.950 1.00 30.14 1073 PRO A O 1
ATOM 2716 N N . GLN A 1 372 ? -69.733 69.030 316.921 1.00 22.22 1074 GLN A N 1
ATOM 2717 C CA . GLN A 1 372 ? -70.720 69.532 317.870 1.00 27.40 1074 GLN A CA 1
ATOM 2718 C C . GLN A 1 372 ? -72.034 68.765 317.765 1.00 22.66 1074 GLN A C 1
ATOM 2719 O O . GLN A 1 372 ? -72.770 68.665 318.750 1.00 22.24 1074 GLN A O 1
ATOM 2725 N N . LEU A 1 373 ? -72.337 68.208 316.593 1.00 24.32 1075 LEU A N 1
ATOM 2726 C CA . LEU A 1 373 ? -73.627 67.571 316.356 1.00 23.61 1075 LEU A CA 1
ATOM 2727 C C . LEU A 1 373 ? -73.587 66.046 316.371 1.00 23.27 1075 LEU A C 1
ATOM 2728 O O . LEU A 1 373 ? -74.615 65.428 316.653 1.00 25.44 1075 LEU A O 1
ATOM 2733 N N . ASN A 1 374 ? -72.455 65.413 316.053 1.00 23.68 1076 ASN A N 1
ATOM 2734 C CA . ASN A 1 374 ? -72.405 63.960 315.898 1.00 25.63 1076 ASN A CA 1
ATOM 2735 C C . ASN A 1 374 ? -71.840 63.252 317.130 1.00 23.98 1076 ASN A C 1
ATOM 2736 O O . ASN A 1 374 ? -71.482 62.066 317.050 1.00 24.26 1076 ASN A O 1
ATOM 2741 N N . GLY A 1 375 ? -71.723 63.961 318.252 1.00 26.24 1077 GLY A N 1
ATOM 2742 C CA . GLY A 1 375 ? -71.176 63.391 319.462 1.00 24.93 1077 GLY A CA 1
ATOM 2743 C C . GLY A 1 375 ? -69.671 63.496 319.593 1.00 36.21 1077 GLY A C 1
ATOM 2744 O O . GLY A 1 375 ? -69.092 62.796 320.436 1.00 34.08 1077 GLY A O 1
ATOM 2745 N N . GLY A 1 376 ? -69.025 64.328 318.773 1.00 30.76 1078 GLY A N 1
ATOM 2746 C CA . GLY A 1 376 ? -67.611 64.606 318.880 1.00 30.94 1078 GLY A CA 1
ATOM 2747 C C . GLY A 1 376 ? -66.708 63.855 317.922 1.00 32.59 1078 GLY A C 1
ATOM 2748 O O . GLY A 1 376 ? -65.546 63.613 318.256 1.00 34.80 1078 GLY A O 1
ATOM 2749 N N . ASN A 1 377 ? -67.193 63.478 316.749 1.00 27.77 1079 ASN A N 1
ATOM 2750 C CA . ASN A 1 377 ? -66.379 62.760 315.785 1.00 26.68 1079 ASN A CA 1
ATOM 2751 C C . ASN A 1 377 ? -65.934 63.699 314.671 1.00 31.28 1079 ASN A C 1
ATOM 2752 O O . ASN A 1 377 ? -66.645 64.644 314.307 1.00 27.03 1079 ASN A O 1
ATOM 2757 N N . LYS A 1 378 ? -64.742 63.417 314.140 1.00 27.25 1080 LYS A N 1
ATOM 2758 C CA . LYS A 1 378 ? -64.214 64.135 312.989 1.00 32.48 1080 LYS A CA 1
ATOM 2759 C C . LYS A 1 378 ? -65.231 64.129 311.859 1.00 27.89 1080 LYS A C 1
ATOM 2760 O O . LYS A 1 378 ? -65.881 63.117 311.601 1.00 25.31 1080 LYS A O 1
ATOM 2766 N N . TYR A 1 379 ? -65.378 65.265 311.192 1.00 24.34 1081 TYR A N 1
ATOM 2767 C CA . TYR A 1 379 ? -66.368 65.396 310.124 1.00 31.96 1081 TYR A CA 1
ATOM 2768 C C . TYR A 1 379 ? -65.752 66.156 308.958 1.00 27.91 1081 TYR A C 1
ATOM 2769 O O . TYR A 1 379 ? -65.490 67.360 309.061 1.00 26.97 1081 TYR A O 1
ATOM 2778 N N . ASP A 1 380 ? -65.539 65.457 307.849 1.00 26.99 1082 ASP A N 1
ATOM 2779 C CA . ASP A 1 380 ? -64.889 66.025 306.668 1.00 30.67 1082 ASP A CA 1
ATOM 2780 C C . ASP A 1 380 ? -65.543 65.461 305.409 1.00 27.37 1082 ASP A C 1
ATOM 2781 O O . ASP A 1 380 ? -64.935 64.682 304.674 1.00 26.21 1082 ASP A O 1
ATOM 2786 N N . PRO A 1 381 ? -66.785 65.848 305.122 1.00 26.26 1083 PRO A N 1
ATOM 2787 C CA . PRO A 1 381 ? -67.491 65.274 303.958 1.00 25.25 1083 PRO A CA 1
ATOM 2788 C C . PRO A 1 381 ? -66.973 65.858 302.654 1.00 29.10 1083 PRO A C 1
ATOM 2789 O O . PRO A 1 381 ? -66.686 67.061 302.572 1.00 27.17 1083 PRO A O 1
ATOM 2793 N N . PRO A 1 382 ? -66.860 65.048 301.601 1.00 26.04 1084 PRO A N 1
ATOM 2794 C CA . PRO A 1 382 ? -66.403 65.583 300.305 1.00 24.19 1084 PRO A CA 1
ATOM 2795 C C . PRO A 1 382 ? -67.422 66.527 299.673 1.00 24.65 1084 PRO A C 1
ATOM 2796 O O . PRO A 1 382 ? -68.633 66.293 299.707 1.00 25.60 1084 PRO A O 1
ATOM 2800 N N . VAL A 1 383 ? -66.914 67.584 299.057 1.00 24.76 1085 VAL A N 1
ATOM 2801 C CA . VAL A 1 383 ? -67.737 68.649 298.504 1.00 26.31 1085 VAL A CA 1
ATOM 2802 C C . VAL A 1 383 ? -67.593 68.673 296.984 1.00 29.49 1085 VAL A C 1
ATOM 2803 O O . VAL A 1 383 ? -66.494 68.502 296.445 1.00 23.93 1085 VAL A O 1
ATOM 2807 N N . THR A 1 384 ? -68.706 68.883 296.291 1.00 25.11 1086 THR A N 1
ATOM 2808 C CA . THR A 1 384 ? -68.680 69.250 294.880 1.00 21.40 1086 THR A CA 1
ATOM 2809 C C . THR A 1 384 ? -69.275 70.645 294.779 1.00 25.12 1086 THR A C 1
ATOM 2810 O O . THR A 1 384 ? -70.334 70.908 295.359 1.00 24.69 1086 THR A O 1
ATOM 2814 N N . CYS A 1 385 ? -68.607 71.537 294.058 1.00 21.56 1087 CYS A N 1
ATOM 2815 C CA . CYS A 1 385 ? -69.132 72.877 293.822 1.00 19.81 1087 CYS A CA 1
ATOM 2816 C C . CYS A 1 385 ? -69.471 73.075 292.343 1.00 23.84 1087 CYS A C 1
ATOM 2817 O O . CYS A 1 385 ? -68.648 72.802 291.459 1.00 25.60 1087 CYS A O 1
ATOM 2820 N N . ILE A 1 386 ? -70.678 73.569 292.076 1.00 23.10 1088 ILE A N 1
ATOM 2821 C CA . ILE A 1 386 ? -71.095 73.890 290.718 1.00 22.35 1088 ILE A CA 1
ATOM 2822 C C . ILE A 1 386 ? -71.587 75.326 290.674 1.00 20.63 1088 ILE A C 1
ATOM 2823 O O . ILE A 1 386 ? -72.480 75.710 291.437 1.00 23.54 1088 ILE A O 1
ATOM 2828 N N . ALA A 1 387 ? -71.017 76.115 289.774 1.00 24.42 1089 ALA A N 1
ATOM 2829 C CA . ALA A 1 387 ? -71.451 77.487 289.585 1.00 22.69 1089 ALA A CA 1
ATOM 2830 C C . ALA A 1 387 ? -72.372 77.562 288.376 1.00 22.59 1089 ALA A C 1
ATOM 2831 O O . ALA A 1 387 ? -72.152 76.885 287.368 1.00 26.34 1089 ALA A O 1
ATOM 2833 N N . THR A 1 388 ? -73.400 78.391 288.484 1.00 23.46 1090 THR A N 1
ATOM 2834 C CA . THR A 1 388 ? -74.365 78.603 287.418 1.00 27.63 1090 THR A CA 1
ATOM 2835 C C . THR A 1 388 ? -74.355 80.059 286.983 1.00 26.89 1090 THR A C 1
ATOM 2836 O O . THR A 1 388 ? -74.312 80.972 287.819 1.00 23.04 1090 THR A O 1
ATOM 2840 N N . VAL A 1 389 ? -74.384 80.273 285.670 1.00 24.25 1091 VAL A N 1
ATOM 2841 C CA . VAL A 1 389 ? -74.585 81.597 285.086 1.00 31.41 1091 VAL A CA 1
ATOM 2842 C C . VAL A 1 389 ? -75.777 81.463 284.150 1.00 35.13 1091 VAL A C 1
ATOM 2843 O O . VAL A 1 389 ? -75.678 80.814 283.099 1.00 28.96 1091 VAL A O 1
ATOM 2847 N N . LYS A 1 390 ? -76.916 82.044 284.529 1.00 33.04 1092 LYS A N 1
ATOM 2848 C CA . LYS A 1 390 ? -78.109 81.795 283.729 1.00 37.52 1092 LYS A CA 1
ATOM 2849 C C . LYS A 1 390 ? -78.425 82.906 282.737 1.00 36.42 1092 LYS A C 1
ATOM 2850 O O . LYS A 1 390 ? -79.195 82.669 281.802 1.00 39.96 1092 LYS A O 1
ATOM 2856 N N . ARG A 1 391 ? -77.840 84.092 282.887 1.00 35.91 1093 ARG A N 1
ATOM 2857 C CA . ARG A 1 391 ? -77.953 85.145 281.882 1.00 42.44 1093 ARG A CA 1
ATOM 2858 C C . ARG A 1 391 ? -76.653 85.164 281.090 1.00 41.62 1093 ARG A C 1
ATOM 2859 O O . ARG A 1 391 ? -75.595 85.512 281.620 1.00 42.62 1093 ARG A O 1
ATOM 2867 N N . ASN A 1 392 ? -76.726 84.765 279.829 1.00 36.43 1094 ASN A N 1
ATOM 2868 C CA . ASN A 1 392 ? -75.557 84.820 278.969 1.00 40.53 1094 ASN A CA 1
ATOM 2869 C C . ASN A 1 392 ? -76.049 85.067 277.553 1.00 36.94 1094 ASN A C 1
ATOM 2870 O O . ASN A 1 392 ? -77.254 85.083 277.293 1.00 36.50 1094 ASN A O 1
ATOM 2875 N N . GLN A 1 393 ? -75.106 85.269 276.635 1.00 36.78 1095 GLN A N 1
ATOM 2876 C CA . GLN A 1 393 ? -75.461 85.645 275.273 1.00 35.82 1095 GLN A CA 1
ATOM 2877 C C . GLN A 1 393 ? -75.673 84.452 274.356 1.00 30.97 1095 GLN A C 1
ATOM 2878 O O . GLN A 1 393 ? -76.163 84.631 273.240 1.00 32.16 1095 GLN A O 1
ATOM 2884 N N . VAL A 1 394 ? -75.308 83.250 274.790 1.00 29.50 1096 VAL A N 1
ATOM 2885 C CA . VAL A 1 394 ? -75.422 82.070 273.947 1.00 34.95 1096 VAL A CA 1
ATOM 2886 C C . VAL A 1 394 ? -76.891 81.746 273.717 1.00 30.49 1096 VAL A C 1
ATOM 2887 O O . VAL A 1 394 ? -77.695 81.743 274.658 1.00 35.73 1096 VAL A O 1
ATOM 2891 N N . ARG A 1 395 ? -77.247 81.468 272.465 1.00 22.09 1097 ARG A N 1
ATOM 2892 C CA . ARG A 1 395 ? -78.569 80.958 272.134 1.00 25.20 1097 ARG A CA 1
ATOM 2893 C C . ARG A 1 395 ? -78.414 79.701 271.296 1.00 29.06 1097 ARG A C 1
ATOM 2894 O O . ARG A 1 395 ? -77.474 79.589 270.502 1.00 31.86 1097 ARG A O 1
ATOM 2902 N N . PHE A 1 396 ? -79.330 78.750 271.504 1.00 21.92 1098 PHE A N 1
ATOM 2903 C CA . PHE A 1 396 ? -79.370 77.470 270.802 1.00 20.60 1098 PHE A CA 1
ATOM 2904 C C . PHE A 1 396 ? -80.581 77.473 269.886 1.00 22.73 1098 PHE A C 1
ATOM 2905 O O . PHE A 1 396 ? -81.708 77.690 270.344 1.00 27.30 1098 PHE A O 1
ATOM 2913 N N . ILE A 1 397 ? -80.361 77.222 268.603 1.00 23.11 1099 ILE A N 1
ATOM 2914 C CA . ILE A 1 397 ? -81.425 77.208 267.609 1.00 28.38 1099 ILE A CA 1
ATOM 2915 C C . ILE A 1 397 ? -81.510 75.793 267.057 1.00 24.86 1099 ILE A C 1
ATOM 2916 O O . ILE A 1 397 ? -80.485 75.228 266.673 1.00 27.37 1099 ILE A O 1
ATOM 2921 N N . PRO A 1 398 ? -82.690 75.190 267.002 1.00 26.05 1100 PRO A N 1
ATOM 2922 C CA . PRO A 1 398 ? -82.784 73.823 266.496 1.00 28.58 1100 PRO A CA 1
ATOM 2923 C C . PRO A 1 398 ? -82.630 73.790 264.988 1.00 30.84 1100 PRO A C 1
ATOM 2924 O O . PRO A 1 398 ? -83.001 74.722 264.277 1.00 28.00 1100 PRO A O 1
ATOM 2928 N N . ILE A 1 399 ? -82.066 72.689 264.506 1.00 31.21 1101 ILE A N 1
ATOM 2929 C CA . ILE A 1 399 ? -81.836 72.492 263.087 1.00 31.12 1101 ILE A CA 1
ATOM 2930 C C . ILE A 1 399 ? -82.802 71.477 262.485 1.00 34.47 1101 ILE A C 1
ATOM 2931 O O . ILE A 1 399 ? -83.134 71.578 261.300 1.00 32.77 1101 ILE A O 1
ATOM 2936 N N . GLN A 1 400 ? -83.259 70.506 263.260 1.00 37.90 1102 GLN A N 1
ATOM 2937 C CA . GLN A 1 400 ? -84.085 69.419 262.760 1.00 27.52 1102 GLN A CA 1
ATOM 2938 C C . GLN A 1 400 ? -85.327 69.340 263.618 1.00 26.48 1102 GLN A C 1
ATOM 2939 O O . GLN A 1 400 ? -85.356 69.840 264.746 1.00 29.66 1102 GLN A O 1
ATOM 2945 N N . GLU A 1 401 ? -86.351 68.695 263.078 1.00 24.66 1103 GLU A N 1
ATOM 2946 C CA . GLU A 1 401 ? -87.523 68.406 263.888 1.00 30.61 1103 GLU A CA 1
ATOM 2947 C C . GLU A 1 401 ? -87.356 67.106 264.661 1.00 26.47 1103 GLU A C 1
ATOM 2948 O O . GLU A 1 401 ? -87.681 67.060 265.853 1.00 24.82 1103 GLU A O 1
ATOM 2954 N N . ASN A 1 402 ? -86.805 66.074 264.015 1.00 26.78 1104 ASN A N 1
ATOM 2955 C CA . ASN A 1 402 ? -86.545 64.770 264.606 1.00 26.47 1104 ASN A CA 1
ATOM 2956 C C . ASN A 1 402 ? -85.074 64.420 264.471 1.00 25.32 1104 ASN A C 1
ATOM 2957 O O . ASN A 1 402 ? -84.374 64.916 263.586 1.00 30.27 1104 ASN A O 1
ATOM 2962 N N . ALA A 1 403 ? -84.616 63.560 265.380 1.00 25.54 1105 ALA A N 1
ATOM 2963 C CA . ALA A 1 403 ? -83.343 62.873 265.245 1.00 25.34 1105 ALA A CA 1
ATOM 2964 C C . ALA A 1 403 ? -83.528 61.487 265.845 1.00 32.85 1105 ALA A C 1
ATOM 2965 O O . ALA A 1 403 ? -84.523 61.219 266.524 1.00 31.52 1105 ALA A O 1
ATOM 2967 N N . LYS A 1 404 ? -82.559 60.604 265.600 1.00 29.80 1106 LYS A N 1
ATOM 2968 C CA . LYS A 1 404 ? -82.617 59.265 266.179 1.00 27.32 1106 LYS A CA 1
ATOM 2969 C C . LYS A 1 404 ? -82.143 59.297 267.621 1.00 25.22 1106 LYS A C 1
ATOM 2970 O O . LYS A 1 404 ? -81.041 59.784 267.909 1.00 24.09 1106 LYS A O 1
ATOM 2976 N N . ASN A 1 405 ? -82.980 58.769 268.522 1.00 24.78 1107 ASN A N 1
ATOM 2977 C CA . ASN A 1 405 ? -82.650 58.670 269.934 1.00 22.39 1107 ASN A CA 1
ATOM 2978 C C . ASN A 1 405 ? -81.862 57.385 270.208 1.00 27.19 1107 ASN A C 1
ATOM 2979 O O . ASN A 1 405 ? -81.486 56.644 269.297 1.00 25.59 1107 ASN A O 1
ATOM 2984 N N . GLU A 1 406 ? -81.605 57.107 271.483 1.00 26.11 1108 GLU A N 1
ATOM 2985 C CA . GLU A 1 406 ? -80.832 55.939 271.866 1.00 28.07 1108 GLU A CA 1
ATOM 2986 C C . GLU A 1 406 ? -81.605 54.636 271.727 1.00 28.99 1108 GLU A C 1
ATOM 2987 O O . GLU A 1 406 ? -81.009 53.572 271.901 1.00 30.69 1108 GLU A O 1
ATOM 2993 N N . LYS A 1 407 ? -82.898 54.683 271.423 1.00 24.60 1109 LYS A N 1
ATOM 2994 C CA . LYS A 1 407 ? -83.617 53.478 271.044 1.00 26.97 1109 LYS A CA 1
ATOM 2995 C C . LYS A 1 407 ? -83.637 53.263 269.535 1.00 32.65 1109 LYS A C 1
ATOM 2996 O O . LYS A 1 407 ? -84.199 52.262 269.078 1.00 28.71 1109 LYS A O 1
ATOM 3002 N N . GLY A 1 408 ? -83.048 54.174 268.753 1.00 31.16 1110 GLY A N 1
ATOM 3003 C CA . GLY A 1 408 ? -83.145 54.094 267.305 1.00 27.13 1110 GLY A CA 1
ATOM 3004 C C . GLY A 1 408 ? -84.431 54.625 266.713 1.00 31.36 1110 GLY A C 1
ATOM 3005 O O . GLY A 1 408 ? -84.713 54.348 265.544 1.00 35.01 1110 GLY A O 1
ATOM 3006 N N . GLU A 1 409 ? -85.242 55.345 267.487 1.00 30.61 1111 GLU A N 1
ATOM 3007 C CA . GLU A 1 409 ? -86.474 55.948 266.994 1.00 27.12 1111 GLU A CA 1
ATOM 3008 C C . GLU A 1 409 ? -86.217 57.373 266.523 1.00 30.04 1111 GLU A C 1
ATOM 3009 O O . GLU A 1 409 ? -85.389 58.092 267.093 1.00 31.16 1111 GLU A O 1
ATOM 3015 N N . GLU A 1 410 ? -86.956 57.781 265.491 1.00 29.03 1112 GLU A N 1
ATOM 3016 C CA . GLU A 1 410 ? -86.964 59.166 265.024 1.00 29.23 1112 GLU A CA 1
ATOM 3017 C C . GLU A 1 410 ? -87.947 59.966 265.872 1.00 30.62 1112 GLU A C 1
ATOM 3018 O O . GLU A 1 410 ? -89.144 59.662 265.915 1.00 26.90 1112 GLU A O 1
ATOM 3024 N N . VAL A 1 411 ? -87.444 61.005 266.526 1.00 26.76 1113 VAL A N 1
ATOM 3025 C CA . VAL A 1 411 ? -88.055 61.500 267.746 1.00 27.18 1113 VAL A CA 1
ATOM 3026 C C . VAL A 1 411 ? -87.853 63.011 267.815 1.00 26.69 1113 VAL A C 1
ATOM 3027 O O . VAL A 1 411 ? -86.850 63.531 267.325 1.00 24.68 1113 VAL A O 1
ATOM 3031 N N . ALA A 1 412 ? -88.832 63.728 268.385 1.00 28.96 1114 ALA A N 1
ATOM 3032 C CA . ALA A 1 412 ? -88.749 65.192 268.445 1.00 28.32 1114 ALA A CA 1
ATOM 3033 C C . ALA A 1 412 ? -87.502 65.647 269.191 1.00 25.37 1114 ALA A C 1
ATOM 3034 O O . ALA A 1 412 ? -87.214 65.182 270.298 1.00 28.91 1114 ALA A O 1
ATOM 3036 N N . VAL A 1 413 ? -86.750 66.553 268.574 1.00 24.01 1115 VAL A N 1
ATOM 3037 C CA . VAL A 1 413 ? -85.601 67.177 269.205 1.00 20.09 1115 VAL A CA 1
ATOM 3038 C C . VAL A 1 413 ? -85.766 68.686 269.313 1.00 24.91 1115 VAL A C 1
ATOM 3039 O O . VAL A 1 413 ? -84.806 69.393 269.624 1.00 27.91 1115 VAL A O 1
ATOM 3043 N N . GLN A 1 414 ? -86.958 69.202 269.064 1.00 24.24 1116 GLN A N 1
ATOM 3044 C CA . GLN A 1 414 ? -87.239 70.601 269.358 1.00 21.63 1116 GLN A CA 1
ATOM 3045 C C . GLN A 1 414 ? -88.663 70.717 269.871 1.00 21.37 1116 GLN A C 1
ATOM 3046 O O . GLN A 1 414 ? -89.499 69.845 269.628 1.00 23.65 1116 GLN A O 1
ATOM 3052 N N . SER A 1 415 ? -88.930 71.816 270.585 1.00 26.84 1117 SER A N 1
ATOM 3053 C CA . SER A 1 415 ? -90.246 72.074 271.158 1.00 26.25 1117 SER A CA 1
ATOM 3054 C C . SER A 1 415 ? -90.478 73.574 271.233 1.00 28.54 1117 SER A C 1
ATOM 3055 O O . SER A 1 415 ? -89.601 74.324 271.691 1.00 21.60 1117 SER A O 1
ATOM 3058 N N . MET A 1 416 ? -91.666 74.002 270.802 1.00 24.34 1118 MET A N 1
ATOM 3059 C CA . MET A 1 416 ? -92.031 75.416 270.845 1.00 26.86 1118 MET A CA 1
ATOM 3060 C C . MET A 1 416 ? -90.989 76.286 270.149 1.00 23.68 1118 MET A C 1
ATOM 3061 O O . MET A 1 416 ? -90.620 77.353 270.633 1.00 24.72 1118 MET A O 1
ATOM 3066 N N . GLY A 1 417 ? -90.495 75.810 269.013 1.00 25.86 1119 GLY A N 1
ATOM 3067 C CA . GLY A 1 417 ? -89.545 76.567 268.232 1.00 25.28 1119 GLY A CA 1
ATOM 3068 C C . GLY A 1 417 ? -88.163 76.642 268.826 1.00 23.86 1119 GLY A C 1
ATOM 3069 O O . GLY A 1 417 ? -87.323 77.383 268.312 1.00 25.52 1119 GLY A O 1
ATOM 3070 N N . ASN A 1 418 ? -87.901 75.899 269.893 1.00 23.74 1120 ASN A N 1
ATOM 3071 C CA . ASN A 1 418 ? -86.639 75.973 270.606 1.00 21.62 1120 ASN A CA 1
ATOM 3072 C C . ASN A 1 418 ? -86.027 74.588 270.702 1.00 23.34 1120 ASN A C 1
ATOM 3073 O O . ASN A 1 418 ? -86.663 73.584 270.374 1.00 23.90 1120 ASN A O 1
ATOM 3078 N N . VAL A 1 419 ? -84.764 74.535 271.124 1.00 26.89 1121 VAL A N 1
ATOM 3079 C CA . VAL A 1 419 ? -84.158 73.225 271.271 1.00 30.71 1121 VAL A CA 1
ATOM 3080 C C . VAL A 1 419 ? -84.912 72.482 272.369 1.00 31.71 1121 VAL A C 1
ATOM 3081 O O . VAL A 1 419 ? -85.584 73.078 273.225 1.00 26.25 1121 VAL A O 1
ATOM 3085 N N . MET A 1 420 ? -84.826 71.165 272.312 1.00 26.05 1122 MET A N 1
ATOM 3086 C CA . MET A 1 420 ? -85.527 70.325 273.270 1.00 27.02 1122 MET A CA 1
ATOM 3087 C C . MET A 1 420 ? -85.032 70.618 274.686 1.00 22.73 1122 MET A C 1
ATOM 3088 O O . MET A 1 420 ? -83.836 70.827 274.896 1.00 20.90 1122 MET A O 1
ATOM 3093 N N . PRO A 1 421 ? -85.917 70.653 275.680 1.00 22.79 1123 PRO A N 1
ATOM 3094 C CA . PRO A 1 421 ? -85.351 70.474 277.026 1.00 29.78 1123 PRO A CA 1
ATOM 3095 C C . PRO A 1 421 ? -84.908 69.012 277.242 1.00 23.49 1123 PRO A C 1
ATOM 3096 O O . PRO A 1 421 ? -85.463 68.158 276.590 1.00 32.77 1123 PRO A O 1
ATOM 3100 N N . GLY A 1 422 ? -83.877 68.680 278.004 1.00 37.96 1124 GLY A N 1
ATOM 3101 C CA . GLY A 1 422 ? -82.732 69.476 278.280 1.00 27.80 1124 GLY A CA 1
ATOM 3102 C C . GLY A 1 422 ? -81.583 69.089 277.357 1.00 24.72 1124 GLY A C 1
ATOM 3103 O O . GLY A 1 422 ? -80.817 68.122 277.530 1.00 25.05 1124 GLY A O 1
ATOM 3104 N N . THR A 1 423 ? -81.497 69.905 276.332 1.00 20.79 1125 THR A N 1
ATOM 3105 C CA . THR A 1 423 ? -80.350 69.946 275.459 1.00 26.56 1125 THR A CA 1
ATOM 3106 C C . THR A 1 423 ? -79.104 70.304 276.260 1.00 23.79 1125 THR A C 1
ATOM 3107 O O . THR A 1 423 ? -79.076 71.315 276.966 1.00 21.95 1125 THR A O 1
ATOM 3111 N N . VAL A 1 424 ? -78.076 69.470 276.146 1.00 22.13 1126 VAL A N 1
ATOM 3112 C CA . VAL A 1 424 ? -76.772 69.724 276.742 1.00 24.68 1126 VAL A CA 1
ATOM 3113 C C . VAL A 1 424 ? -75.790 70.012 275.622 1.00 23.84 1126 VAL A C 1
ATOM 3114 O O . VAL A 1 424 ? -75.778 69.316 274.597 1.00 22.37 1126 VAL A O 1
ATOM 3118 N N . VAL A 1 425 ? -74.944 71.007 275.835 1.00 26.21 1127 VAL A N 1
ATOM 3119 C CA . VAL A 1 425 ? -73.812 71.282 274.968 1.00 25.64 1127 VAL A CA 1
ATOM 3120 C C . VAL A 1 425 ? -72.598 71.370 275.884 1.00 26.87 1127 VAL A C 1
ATOM 3121 O O . VAL A 1 425 ? -72.533 72.253 276.747 1.00 25.78 1127 VAL A O 1
ATOM 3125 N N . ASP A 1 426 ? -71.664 70.421 275.750 1.00 25.50 1128 ASP A N 1
ATOM 3126 C CA . ASP A 1 426 ? -70.411 70.544 276.487 1.00 21.34 1128 ASP A CA 1
ATOM 3127 C C . ASP A 1 426 ? -69.211 70.405 275.560 1.00 28.47 1128 ASP A C 1
ATOM 3128 O O . ASP A 1 426 ? -68.111 70.098 276.021 1.00 30.27 1128 ASP A O 1
ATOM 3133 N N . ARG A 1 427 ? -69.400 70.644 274.261 1.00 29.95 1129 ARG A N 1
ATOM 3134 C CA . ARG A 1 427 ? -68.307 70.661 273.306 1.00 31.00 1129 ARG A CA 1
ATOM 3135 C C . ARG A 1 427 ? -68.432 71.886 272.414 1.00 32.60 1129 ARG A C 1
ATOM 3136 O O . ARG A 1 427 ? -69.520 72.439 272.245 1.00 31.41 1129 ARG A O 1
ATOM 3144 N N . GLY A 1 428 ? -67.298 72.318 271.860 1.00 35.64 1130 GLY A N 1
ATOM 3145 C CA . GLY A 1 428 ? -67.293 73.361 270.848 1.00 32.77 1130 GLY A CA 1
ATOM 3146 C C . GLY A 1 428 ? -67.323 74.773 271.404 1.00 33.63 1130 GLY A C 1
ATOM 3147 O O . GLY A 1 428 ? -66.398 75.554 271.177 1.00 36.10 1130 GLY A O 1
ATOM 3148 N N . ILE A 1 429 ? -68.382 75.134 272.129 1.00 28.19 1131 ILE A N 1
ATOM 3149 C CA . ILE A 1 429 ? -68.475 76.479 272.681 1.00 27.94 1131 ILE A CA 1
ATOM 3150 C C . ILE A 1 429 ? -68.072 76.530 274.141 1.00 32.36 1131 ILE A C 1
ATOM 3151 O O . ILE A 1 429 ? -68.101 77.609 274.741 1.00 26.88 1131 ILE A O 1
ATOM 3156 N N . THR A 1 430 ? -67.675 75.405 274.725 1.00 29.95 1132 THR A N 1
ATOM 3157 C CA . THR A 1 430 ? -67.295 75.331 276.129 1.00 27.82 1132 THR A CA 1
ATOM 3158 C C . THR A 1 430 ? -65.785 75.272 276.276 1.00 30.07 1132 THR A C 1
ATOM 3159 O O . THR A 1 430 ? -65.036 75.127 275.309 1.00 30.97 1132 THR A O 1
ATOM 3163 N N . SER A 1 431 ? -65.343 75.323 277.523 1.00 31.37 1133 SER A N 1
ATOM 3164 C CA . SER A 1 431 ? -63.918 75.259 277.796 1.00 33.60 1133 SER A CA 1
ATOM 3165 C C . SER A 1 431 ? -63.403 73.834 277.633 1.00 30.74 1133 SER A C 1
ATOM 3166 O O . SER A 1 431 ? -64.047 72.865 278.052 1.00 28.87 1133 SER A O 1
ATOM 3169 N N . VAL A 1 432 ? -62.235 73.699 277.008 1.00 26.10 1134 VAL A N 1
ATOM 3170 C CA . VAL A 1 432 ? -61.570 72.401 277.017 1.00 28.44 1134 VAL A CA 1
ATOM 3171 C C . VAL A 1 432 ? -60.965 72.136 278.391 1.00 30.92 1134 VAL A C 1
ATOM 3172 O O . VAL A 1 432 ? -61.226 71.099 279.006 1.00 30.10 1134 VAL A O 1
ATOM 3176 N N . ALA A 1 433 ? -60.183 73.097 278.915 1.00 29.74 1135 ALA A N 1
ATOM 3177 C CA . ALA A 1 433 ? -59.468 72.881 280.173 1.00 31.48 1135 ALA A CA 1
ATOM 3178 C C . ALA A 1 433 ? -60.408 72.897 281.375 1.00 31.35 1135 ALA A C 1
ATOM 3179 O O . ALA A 1 433 ? -60.213 72.138 282.330 1.00 31.89 1135 ALA A O 1
ATOM 3181 N N . HIS A 1 434 ? -61.419 73.750 281.362 1.00 27.05 1136 HIS A N 1
ATOM 3182 C CA . HIS A 1 434 ? -62.297 73.841 282.514 1.00 26.82 1136 HIS A CA 1
ATOM 3183 C C . HIS A 1 434 ? -63.544 72.985 282.314 1.00 23.45 1136 HIS A C 1
ATOM 3184 O O . HIS A 1 434 ? -63.880 72.570 281.205 1.00 25.23 1136 HIS A O 1
ATOM 3191 N N . PHE A 1 435 ? -64.216 72.708 283.423 1.00 25.18 1137 PHE A N 1
ATOM 3192 C CA . PHE A 1 435 ? -65.273 71.706 283.489 1.00 27.99 1137 PHE A CA 1
ATOM 3193 C C . PHE A 1 435 ? -66.619 72.426 283.397 1.00 23.51 1137 PHE A C 1
ATOM 3194 O O . PHE A 1 435 ? -67.324 72.613 284.385 1.00 28.84 1137 PHE A O 1
ATOM 3202 N N . ASP A 1 436 ? -66.980 72.843 282.184 1.00 27.86 1138 ASP A N 1
ATOM 3203 C CA . ASP A 1 436 ? -68.230 73.565 282.001 1.00 27.16 1138 ASP A CA 1
ATOM 3204 C C . ASP A 1 436 ? -69.112 72.892 280.951 1.00 26.65 1138 ASP A C 1
ATOM 3205 O O . ASP A 1 436 ? -68.662 72.085 280.128 1.00 20.09 1138 ASP A O 1
ATOM 3210 N N . PHE A 1 437 ? -70.402 73.204 281.029 1.00 25.06 1139 PHE A N 1
ATOM 3211 C CA . PHE A 1 437 ? -71.377 72.671 280.088 1.00 24.14 1139 PHE A CA 1
ATOM 3212 C C . PHE A 1 437 ? -72.606 73.564 280.135 1.00 22.73 1139 PHE A C 1
ATOM 3213 O O . PHE A 1 437 ? -72.846 74.269 281.117 1.00 22.67 1139 PHE A O 1
ATOM 3221 N N . PHE A 1 438 ? -73.351 73.562 279.038 1.00 22.63 1140 PHE A N 1
ATOM 3222 C CA . PHE A 1 438 ? -74.635 74.242 278.968 1.00 23.22 1140 PHE A CA 1
ATOM 3223 C C . PHE A 1 438 ? -75.739 73.205 279.052 1.00 23.39 1140 PHE A C 1
ATOM 3224 O O . PHE A 1 438 ? -75.620 72.118 278.479 1.00 19.35 1140 PHE A O 1
ATOM 3232 N N . ILE A 1 439 ? -76.822 73.546 279.743 1.00 21.00 1141 ILE A N 1
ATOM 3233 C CA . ILE A 1 439 ? -78.056 72.769 279.642 1.00 26.50 1141 ILE A CA 1
ATOM 3234 C C . ILE A 1 439 ? -79.209 73.749 279.500 1.00 25.92 1141 ILE A C 1
ATOM 3235 O O . ILE A 1 439 ? -79.311 74.717 280.257 1.00 20.68 1141 ILE A O 1
ATOM 3240 N N . GLN A 1 440 ? -80.055 73.520 278.517 1.00 23.39 1142 GLN A N 1
ATOM 3241 C CA . GLN A 1 440 ? -81.306 74.255 278.395 1.00 26.74 1142 GLN A CA 1
ATOM 3242 C C . GLN A 1 440 ? -82.361 73.279 278.884 1.00 24.48 1142 GLN A C 1
ATOM 3243 O O . GLN A 1 440 ? -82.777 72.390 278.150 1.00 25.40 1142 GLN A O 1
ATOM 3249 N N . SER A 1 441 ? -82.743 73.411 280.151 1.00 24.06 1143 SER A N 1
ATOM 3250 C CA . SER A 1 441 ? -83.527 72.382 280.817 1.00 23.80 1143 SER A CA 1
ATOM 3251 C C . SER A 1 441 ? -85.027 72.587 280.664 1.00 23.68 1143 SER A C 1
ATOM 3252 O O . SER A 1 441 ? -85.794 71.650 280.901 1.00 25.31 1143 SER A O 1
ATOM 3255 N N . HIS A 1 442 ? -85.448 73.766 280.229 1.00 25.43 1144 HIS A N 1
ATOM 3256 C CA . HIS A 1 442 ? -86.831 74.208 280.277 1.00 25.77 1144 HIS A CA 1
ATOM 3257 C C . HIS A 1 442 ? -87.429 74.332 278.880 1.00 18.21 1144 HIS A C 1
ATOM 3258 O O . HIS A 1 442 ? -86.722 74.466 277.874 1.00 21.46 1144 HIS A O 1
ATOM 3265 N N . GLN A 1 443 ? -88.752 74.284 278.837 1.00 19.97 1145 GLN A N 1
ATOM 3266 C CA . GLN A 1 443 ? -89.490 74.732 277.670 1.00 16.47 1145 GLN A CA 1
ATOM 3267 C C . GLN A 1 443 ? -89.387 76.241 277.565 1.00 17.29 1145 GLN A C 1
ATOM 3268 O O . GLN A 1 443 ? -89.604 76.949 278.547 1.00 19.01 1145 GLN A O 1
ATOM 3274 N N . ALA A 1 444 ? -89.095 76.743 276.373 1.00 23.40 1146 ALA A N 1
ATOM 3275 C CA . ALA A 1 444 ? -89.170 78.181 276.148 1.00 22.08 1146 ALA A CA 1
ATOM 3276 C C . ALA A 1 444 ? -90.632 78.504 275.846 1.00 25.95 1146 ALA A C 1
ATOM 3277 O O . ALA A 1 444 ? -91.077 78.463 274.697 1.00 22.81 1146 ALA A O 1
ATOM 3279 N N . LEU A 1 445 ? -91.400 78.798 276.904 1.00 24.00 1147 LEU A N 1
ATOM 3280 C CA . LEU A 1 445 ? -92.814 79.115 276.718 1.00 26.85 1147 LEU A CA 1
ATOM 3281 C C . LEU A 1 445 ? -92.995 80.382 275.902 1.00 33.91 1147 LEU A C 1
ATOM 3282 O O . LEU A 1 445 ? -93.971 80.517 275.146 1.00 23.44 1147 LEU A O 1
ATOM 3287 N N . LYS A 1 446 ? -92.042 81.292 276.006 1.00 24.48 1148 LYS A N 1
ATOM 3288 C CA . LYS A 1 446 ? -92.061 82.524 275.251 1.00 24.18 1148 LYS A CA 1
ATOM 3289 C C . LYS A 1 446 ? -90.632 82.805 274.810 1.00 23.74 1148 LYS A C 1
ATOM 3290 O O . LYS A 1 446 ? -89.677 82.384 275.472 1.00 26.73 1148 LYS A O 1
ATOM 3296 N N . GLY A 1 447 ? -90.498 83.497 273.677 1.00 25.63 1149 GLY A N 1
ATOM 3297 C CA . GLY A 1 447 ? -89.218 83.958 273.161 1.00 22.21 1149 GLY A CA 1
ATOM 3298 C C . GLY A 1 447 ? -88.265 82.816 272.797 1.00 28.39 1149 GLY A C 1
ATOM 3299 O O . GLY A 1 447 ? -88.656 81.677 272.526 1.00 28.90 1149 GLY A O 1
ATOM 3300 N N . THR A 1 448 ? -86.983 83.144 272.794 1.00 29.33 1150 THR A N 1
ATOM 3301 C CA . THR A 1 448 ? -85.942 82.155 272.583 1.00 27.61 1150 THR A CA 1
ATOM 3302 C C . THR A 1 448 ? -85.341 81.774 273.926 1.00 25.89 1150 THR A C 1
ATOM 3303 O O . THR A 1 448 ? -84.934 82.644 274.700 1.00 21.74 1150 THR A O 1
ATOM 3307 N N . GLY A 1 449 ? -85.307 80.479 274.215 1.00 20.40 1151 GLY A N 1
ATOM 3308 C CA . GLY A 1 449 ? -84.811 80.053 275.504 1.00 20.96 1151 GLY A CA 1
ATOM 3309 C C . GLY A 1 449 ? -83.361 80.449 275.700 1.00 29.08 1151 GLY A C 1
ATOM 3310 O O . GLY A 1 449 ? -82.596 80.592 274.746 1.00 32.95 1151 GLY A O 1
ATOM 3311 N N . VAL A 1 450 ? -82.988 80.643 276.955 1.00 26.14 1152 VAL A N 1
ATOM 3312 C CA . VAL A 1 450 ? -81.612 80.945 277.329 1.00 26.32 1152 VAL A CA 1
ATOM 3313 C C . VAL A 1 450 ? -81.077 79.742 278.093 1.00 23.97 1152 VAL A C 1
ATOM 3314 O O . VAL A 1 450 ? -81.614 79.408 279.155 1.00 26.10 1152 VAL A O 1
ATOM 3318 N N . PRO A 1 451 ? -80.028 79.085 277.618 1.00 22.71 1153 PRO A N 1
ATOM 3319 C CA . PRO A 1 451 ? -79.479 77.946 278.355 1.00 24.52 1153 PRO A CA 1
ATOM 3320 C C . PRO A 1 451 ? -78.774 78.402 279.626 1.00 26.46 1153 PRO A C 1
ATOM 3321 O O . PRO A 1 451 ? -78.359 79.552 279.765 1.00 26.65 1153 PRO A O 1
ATOM 3325 N N . CYS A 1 452 ? -78.667 77.485 280.585 1.00 23.97 1154 CYS A N 1
ATOM 3326 C CA . CYS A 1 452 ? -77.873 77.751 281.774 1.00 20.43 1154 CYS A CA 1
ATOM 3327 C C . CYS A 1 452 ? -76.444 77.293 281.522 1.00 21.84 1154 CYS A C 1
ATOM 3328 O O . CYS A 1 452 ? -76.214 76.221 280.947 1.00 17.58 1154 CYS A O 1
ATOM 3331 N N . HIS A 1 453 ? -75.490 78.133 281.911 1.00 23.90 1155 HIS A N 1
ATOM 3332 C CA . HIS A 1 453 ? -74.068 77.811 281.812 1.00 25.07 1155 HIS A CA 1
ATOM 3333 C C . HIS A 1 453 ? -73.570 77.352 283.183 1.00 23.23 1155 HIS A C 1
ATOM 3334 O O . HIS A 1 453 ? -73.634 78.109 284.158 1.00 24.23 1155 HIS A O 1
ATOM 3341 N N . TYR A 1 454 ? -73.101 76.107 283.256 1.00 21.66 1156 TYR A N 1
ATOM 3342 C CA . TYR A 1 454 ? -72.662 75.486 284.491 1.00 21.91 1156 TYR A CA 1
ATOM 3343 C C . TYR A 1 454 ? -71.153 75.317 284.477 1.00 24.63 1156 TYR A C 1
ATOM 3344 O O . TYR A 1 454 ? -70.567 74.987 283.441 1.00 22.71 1156 TYR A O 1
ATOM 3353 N N . TRP A 1 455 ? -70.539 75.477 285.641 1.00 20.48 1157 TRP A N 1
ATOM 3354 C CA . TRP A 1 455 ? -69.142 75.119 285.825 1.00 24.68 1157 TRP A CA 1
ATOM 3355 C C . TRP A 1 455 ? -69.012 74.258 287.070 1.00 25.40 1157 TRP A C 1
ATOM 3356 O O . TRP A 1 455 ? -69.469 74.651 288.142 1.00 23.51 1157 TRP A O 1
ATOM 3367 N N . CYS A 1 456 ? -68.387 73.094 286.938 1.00 24.14 1158 CYS A N 1
ATOM 3368 C CA . CYS A 1 456 ? -67.906 72.401 288.123 1.00 24.31 1158 CYS A CA 1
ATOM 3369 C C . CYS A 1 456 ? -66.585 73.054 288.524 1.00 27.48 1158 CYS A C 1
ATOM 3370 O O . CYS A 1 456 ? -65.582 72.924 287.814 1.00 27.31 1158 CYS A O 1
ATOM 3373 N N . LEU A 1 457 ? -66.590 73.776 289.644 1.00 24.00 1159 LEU A N 1
ATOM 3374 C CA . LEU A 1 457 ? -65.408 74.483 290.120 1.00 27.97 1159 LEU A CA 1
ATOM 3375 C C . LEU A 1 457 ? -64.578 73.651 291.087 1.00 29.90 1159 LEU A C 1
ATOM 3376 O O . LEU A 1 457 ? -63.388 73.938 291.280 1.00 24.51 1159 LEU A O 1
ATOM 3381 N N . TYR A 1 458 ? -65.172 72.631 291.701 1.00 24.19 1160 TYR A N 1
ATOM 3382 C CA . TYR A 1 458 ? -64.478 71.851 292.715 1.00 23.99 1160 TYR A CA 1
ATOM 3383 C C . TYR A 1 458 ? -65.224 70.545 292.888 1.00 27.96 1160 TYR A C 1
ATOM 3384 O O . TYR A 1 458 ? -66.450 70.534 292.909 1.00 29.27 1160 TYR A O 1
ATOM 3393 N N . ASP A 1 459 ? -64.495 69.446 293.015 1.00 27.67 1161 ASP A N 1
ATOM 3394 C CA . ASP A 1 459 ? -65.180 68.166 293.083 1.00 21.32 1161 ASP A CA 1
ATOM 3395 C C . ASP A 1 459 ? -64.285 67.179 293.827 1.00 27.05 1161 ASP A C 1
ATOM 3396 O O . ASP A 1 459 ? -63.273 66.730 293.286 1.00 29.09 1161 ASP A O 1
ATOM 3401 N N . GLU A 1 460 ? -64.687 66.817 295.042 1.00 31.27 1162 GLU A N 1
ATOM 3402 C CA . GLU A 1 460 ? -64.056 65.716 295.755 1.00 28.84 1162 GLU A CA 1
ATOM 3403 C C . GLU A 1 460 ? -64.871 64.439 295.646 1.00 34.47 1162 GLU A C 1
ATOM 3404 O O . GLU A 1 460 ? -64.658 63.502 296.419 1.00 32.35 1162 GLU A O 1
ATOM 3410 N N . ASN A 1 461 ? -65.805 64.376 294.701 1.00 32.87 1163 ASN A N 1
ATOM 3411 C CA . ASN A 1 461 ? -66.723 63.249 294.646 1.00 30.48 1163 ASN A CA 1
ATOM 3412 C C . ASN A 1 461 ? -66.578 62.427 293.376 1.00 26.04 1163 ASN A C 1
ATOM 3413 O O . ASN A 1 461 ? -67.458 61.619 293.086 1.00 25.63 1163 ASN A O 1
ATOM 3418 N N . GLN A 1 462 ? -65.481 62.597 292.624 1.00 26.77 1164 GLN A N 1
ATOM 3419 C CA . GLN A 1 462 ? -65.188 61.743 291.464 1.00 32.51 1164 GLN A CA 1
ATOM 3420 C C . GLN A 1 462 ? -66.343 61.770 290.466 1.00 33.98 1164 GLN A C 1
ATOM 3421 O O . GLN A 1 462 ? -66.805 60.729 289.982 1.00 32.60 1164 GLN A O 1
ATOM 3427 N N . SER A 1 463 ? -66.819 62.973 290.173 1.00 25.93 1165 SER A N 1
ATOM 3428 C CA . SER A 1 463 ? -68.013 63.147 289.357 1.00 32.41 1165 SER A CA 1
ATOM 3429 C C . SER A 1 463 ? -67.647 63.173 287.881 1.00 29.04 1165 SER A C 1
ATOM 3430 O O . SER A 1 463 ? -66.707 63.861 287.482 1.00 30.02 1165 SER A O 1
ATOM 3433 N N . THR A 1 464 ? -68.406 62.442 287.079 1.00 24.63 1166 THR A N 1
ATOM 3434 C CA . THR A 1 464 ? -68.272 62.489 285.632 1.00 24.31 1166 THR A CA 1
ATOM 3435 C C . THR A 1 464 ? -69.224 63.529 285.053 1.00 23.58 1166 THR A C 1
ATOM 3436 O O . THR A 1 464 ? -70.194 63.938 285.693 1.00 26.97 1166 THR A O 1
ATOM 3440 N N . SER A 1 465 ? -68.948 63.941 283.813 1.00 23.26 1167 SER A N 1
ATOM 3441 C CA . SER A 1 465 ? -69.858 64.864 283.144 1.00 25.59 1167 SER A CA 1
ATOM 3442 C C . SER A 1 465 ? -71.281 64.315 283.105 1.00 22.63 1167 SER A C 1
ATOM 3443 O O . SER A 1 465 ? -72.238 65.052 283.350 1.00 22.99 1167 SER A O 1
ATOM 3446 N N . ASP A 1 466 ? -71.438 63.020 282.796 1.00 23.99 1168 ASP A N 1
ATOM 3447 C CA . ASP A 1 466 ? -72.791 62.450 282.716 1.00 25.26 1168 ASP A CA 1
ATOM 3448 C C . ASP A 1 466 ? -73.514 62.525 284.051 1.00 23.51 1168 ASP A C 1
ATOM 3449 O O . ASP A 1 466 ? -74.721 62.812 284.104 1.00 27.17 1168 ASP A O 1
ATOM 3454 N N . TYR A 1 467 ? -72.814 62.225 285.145 1.00 26.75 1169 TYR A N 1
ATOM 3455 C CA . TYR A 1 467 ? -73.410 62.308 286.470 1.00 22.86 1169 TYR A CA 1
ATOM 3456 C C . TYR A 1 467 ? -73.815 63.745 286.803 1.00 25.74 1169 TYR A C 1
ATOM 3457 O O . TYR A 1 467 ? -74.958 64.014 287.206 1.00 18.88 1169 TYR A O 1
ATOM 3466 N N . LEU A 1 468 ? -72.897 64.695 286.595 1.00 19.37 1170 LEU A N 1
ATOM 3467 C CA . LEU A 1 468 ? -73.216 66.078 286.936 1.00 28.82 1170 LEU A CA 1
ATOM 3468 C C . LEU A 1 468 ? -74.313 66.629 286.038 1.00 28.13 1170 LEU A C 1
ATOM 3469 O O . LEU A 1 468 ? -75.172 67.388 286.498 1.00 28.49 1170 LEU A O 1
ATOM 3474 N N . GLN A 1 469 ? -74.302 66.265 284.751 1.00 21.89 1171 GLN A N 1
ATOM 3475 C CA . GLN A 1 469 ? -75.320 66.809 283.859 1.00 25.61 1171 GLN A CA 1
ATOM 3476 C C . GLN A 1 469 ? -76.679 66.215 284.163 1.00 23.98 1171 GLN A C 1
ATOM 3477 O O . GLN A 1 469 ? -77.700 66.899 284.026 1.00 21.57 1171 GLN A O 1
ATOM 3483 N N . GLU A 1 470 ? -76.713 64.954 284.598 1.00 20.38 1172 GLU A N 1
ATOM 3484 C CA . GLU A 1 470 ? -77.996 64.358 284.923 1.00 22.21 1172 GLU A CA 1
ATOM 3485 C C . GLU A 1 470 ? -78.573 64.985 286.187 1.00 25.46 1172 GLU A C 1
ATOM 3486 O O . GLU A 1 470 ? -79.766 65.294 286.244 1.00 23.16 1172 GLU A O 1
ATOM 3492 N N . ILE A 1 471 ? -77.727 65.178 287.201 1.00 22.04 1173 ILE A N 1
ATOM 3493 C CA . ILE A 1 471 ? -78.135 65.842 288.438 1.00 27.05 1173 ILE A CA 1
ATOM 3494 C C . ILE A 1 471 ? -78.663 67.244 288.158 1.00 27.53 1173 ILE A C 1
ATOM 3495 O O . ILE A 1 471 ? -79.738 67.632 288.634 1.00 25.64 1173 ILE A O 1
ATOM 3500 N N . CYS A 1 472 ? -77.876 68.044 287.440 1.00 20.32 1174 CYS A N 1
ATOM 3501 C CA . CYS A 1 472 ? -78.290 69.407 287.129 1.00 19.76 1174 CYS A CA 1
ATOM 3502 C C . CYS A 1 472 ? -79.628 69.407 286.421 1.00 22.15 1174 CYS A C 1
ATOM 3503 O O . CYS A 1 472 ? -80.559 70.117 286.823 1.00 21.88 1174 CYS A O 1
ATOM 3506 N N . ASN A 1 473 ? -79.751 68.583 285.379 1.00 21.01 1175 ASN A N 1
ATOM 3507 C CA . ASN A 1 473 ? -81.003 68.521 284.645 1.00 24.19 1175 ASN A CA 1
ATOM 3508 C C . ASN A 1 473 ? -82.133 68.026 285.539 1.00 23.41 1175 ASN A C 1
ATOM 3509 O O . ASN A 1 473 ? -83.207 68.631 285.574 1.00 23.96 1175 ASN A O 1
ATOM 3514 N N . ASN A 1 474 ? -81.906 66.928 286.280 1.00 23.41 1176 ASN A N 1
ATOM 3515 C CA . ASN A 1 474 ? -82.942 66.388 287.159 1.00 23.17 1176 ASN A CA 1
ATOM 3516 C C . ASN A 1 474 ? -83.408 67.422 288.175 1.00 28.07 1176 ASN A C 1
ATOM 3517 O O . ASN A 1 474 ? -84.607 67.530 288.468 1.00 22.54 1176 ASN A O 1
ATOM 3522 N N . LEU A 1 475 ? -82.471 68.173 288.744 1.00 23.96 1177 LEU A N 1
ATOM 3523 C CA . LEU A 1 475 ? -82.850 69.117 289.780 1.00 23.29 1177 LEU A CA 1
ATOM 3524 C C . LEU A 1 475 ? -83.697 70.263 289.245 1.00 20.70 1177 LEU A C 1
ATOM 3525 O O . LEU A 1 475 ? -84.285 70.997 290.042 1.00 21.85 1177 LEU A O 1
ATOM 3530 N N . CYS A 1 476 ? -83.775 70.421 287.925 1.00 22.61 1178 CYS A N 1
ATOM 3531 C CA . CYS A 1 476 ? -84.661 71.405 287.316 1.00 21.78 1178 CYS A CA 1
ATOM 3532 C C . CYS A 1 476 ? -86.122 70.986 287.361 1.00 24.71 1178 CYS A C 1
ATOM 3533 O O . CYS A 1 476 ? -86.997 71.836 287.182 1.00 26.85 1178 CYS A O 1
ATOM 3536 N N . TYR A 1 477 ? -86.403 69.721 287.640 1.00 24.74 1179 TYR A N 1
ATOM 3537 C CA . TYR A 1 477 ? -87.759 69.203 287.644 1.00 20.57 1179 TYR A CA 1
ATOM 3538 C C . TYR A 1 477 ? -88.397 69.184 289.029 1.00 22.26 1179 TYR A C 1
ATOM 3539 O O . TYR A 1 477 ? -89.523 68.710 289.158 1.00 28.21 1179 TYR A O 1
ATOM 3548 N N . ILE A 1 478 ? -87.727 69.685 290.068 1.00 23.43 1180 ILE A N 1
ATOM 3549 C CA . ILE A 1 478 ? -88.360 69.685 291.379 1.00 26.42 1180 ILE A CA 1
ATOM 3550 C C . ILE A 1 478 ? -88.398 71.088 291.967 1.00 24.49 1180 ILE A C 1
ATOM 3551 O O . ILE A 1 478 ? -88.174 71.279 293.165 1.00 31.43 1180 ILE A O 1
ATOM 3556 N N . PHE A 1 479 ? -88.673 72.081 291.138 1.00 21.20 1181 PHE A N 1
ATOM 3557 C CA . PHE A 1 479 ? -88.987 73.408 291.653 1.00 21.40 1181 PHE A CA 1
ATOM 3558 C C . PHE A 1 479 ? -90.449 73.387 292.092 1.00 19.35 1181 PHE A C 1
ATOM 3559 O O . PHE A 1 479 ? -91.358 73.350 291.256 1.00 27.27 1181 PHE A O 1
ATOM 3567 N N . GLY A 1 480 ? -90.679 73.377 293.399 1.00 20.97 1182 GLY A N 1
ATOM 3568 C CA . GLY A 1 480 ? -91.960 72.937 293.925 1.00 18.87 1182 GLY A CA 1
ATOM 3569 C C . GLY A 1 480 ? -93.134 73.876 293.693 1.00 20.65 1182 GLY A C 1
ATOM 3570 O O . GLY A 1 480 ? -94.266 73.481 293.994 1.00 22.47 1182 GLY A O 1
ATOM 3571 N N . ARG A 1 481 ? -92.919 75.088 293.173 1.00 22.04 1183 ARG A N 1
ATOM 3572 C CA . ARG A 1 481 ? -94.054 75.964 292.889 1.00 25.37 1183 ARG A CA 1
ATOM 3573 C C . ARG A 1 481 ? -94.394 76.067 291.403 1.00 26.20 1183 ARG A C 1
ATOM 3574 O O . ARG A 1 481 ? -95.230 76.893 291.022 1.00 18.35 1183 ARG A O 1
ATOM 3582 N N . SER A 1 482 ? -93.821 75.222 290.552 1.00 22.35 1184 SER A N 1
ATOM 3583 C CA . SER A 1 482 ? -94.212 75.218 289.155 1.00 19.54 1184 SER A CA 1
ATOM 3584 C C . SER A 1 482 ? -94.436 73.786 288.704 1.00 25.64 1184 SER A C 1
ATOM 3585 O O . SER A 1 482 ? -93.936 72.838 289.311 1.00 29.09 1184 SER A O 1
ATOM 3588 N N . THR A 1 483 ? -95.227 73.637 287.641 1.00 22.77 1185 THR A N 1
ATOM 3589 C CA . THR A 1 483 ? -95.443 72.336 287.005 1.00 24.20 1185 THR A CA 1
ATOM 3590 C C . THR A 1 483 ? -94.594 72.210 285.754 1.00 24.03 1185 THR A C 1
ATOM 3591 O O . THR A 1 483 ? -95.002 71.637 284.742 1.00 19.39 1185 THR A O 1
ATOM 3595 N N . THR A 1 484 ? -93.395 72.791 285.802 1.00 21.65 1186 THR A N 1
ATOM 3596 C CA . THR A 1 484 ? -92.490 72.799 284.668 1.00 24.20 1186 THR A CA 1
ATOM 3597 C C . THR A 1 484 ? -91.101 72.482 285.177 1.00 26.09 1186 THR A C 1
ATOM 3598 O O . THR A 1 484 ? -90.809 72.670 286.359 1.00 21.75 1186 THR A O 1
ATOM 3602 N N . SER A 1 485 ? -90.238 72.008 284.278 1.00 22.09 1187 SER A N 1
ATOM 3603 C CA . SER A 1 485 ? -88.808 72.057 284.552 1.00 25.35 1187 SER A CA 1
ATOM 3604 C C . SER A 1 485 ? -88.329 73.495 284.352 1.00 23.56 1187 SER A C 1
ATOM 3605 O O . SER A 1 485 ? -88.648 74.133 283.341 1.00 25.10 1187 SER A O 1
ATOM 3608 N N . VAL A 1 486 ? -87.596 74.021 285.331 1.00 20.62 1188 VAL A N 1
ATOM 3609 C CA . VAL A 1 486 ? -87.144 75.408 285.265 1.00 19.83 1188 VAL A CA 1
ATOM 3610 C C . VAL A 1 486 ? -85.745 75.482 284.665 1.00 19.73 1188 VAL A C 1
ATOM 3611 O O . VAL A 1 486 ? -85.126 74.454 284.356 1.00 22.25 1188 VAL A O 1
ATOM 3615 N N . LYS A 1 487 ? -85.238 76.702 284.492 1.00 18.71 1189 LYS A N 1
ATOM 3616 C CA . LYS A 1 487 ? -84.064 76.906 283.657 1.00 20.27 1189 LYS A CA 1
ATOM 3617 C C . LYS A 1 487 ? -82.763 76.659 284.404 1.00 24.98 1189 LYS A C 1
ATOM 3618 O O . LYS A 1 487 ? -81.697 76.660 283.780 1.00 23.57 1189 LYS A O 1
ATOM 3624 N N . VAL A 1 488 ? -82.841 76.412 285.706 1.00 26.25 1190 VAL A N 1
ATOM 3625 C CA . VAL A 1 488 ? -81.684 76.315 286.590 1.00 28.41 1190 VAL A CA 1
ATOM 3626 C C . VAL A 1 488 ? -82.085 75.347 287.701 1.00 24.27 1190 VAL A C 1
ATOM 3627 O O . VAL A 1 488 ? -83.272 75.274 288.034 1.00 22.01 1190 VAL A O 1
ATOM 3631 N N . PRO A 1 489 ? -81.177 74.563 288.283 1.00 23.58 1191 PRO A N 1
ATOM 3632 C CA . PRO A 1 489 ? -81.613 73.594 289.303 1.00 27.25 1191 PRO A CA 1
ATOM 3633 C C . PRO A 1 489 ? -82.354 74.277 290.443 1.00 29.25 1191 PRO A C 1
ATOM 3634 O O . PRO A 1 489 ? -82.055 75.415 290.810 1.00 24.83 1191 PRO A O 1
ATOM 3638 N N . ALA A 1 490 ? -83.336 73.567 290.996 1.00 23.55 1192 ALA A N 1
ATOM 3639 C CA . ALA A 1 490 ? -84.178 74.153 292.036 1.00 25.57 1192 ALA A CA 1
ATOM 3640 C C . ALA A 1 490 ? -83.396 74.784 293.189 1.00 20.21 1192 ALA A C 1
ATOM 3641 O O . ALA A 1 490 ? -83.814 75.853 293.659 1.00 21.77 1192 ALA A O 1
ATOM 3643 N N . PRO A 1 491 ? -82.288 74.211 293.680 1.00 24.30 1193 PRO A N 1
ATOM 3644 C CA . PRO A 1 491 ? -81.543 74.891 294.757 1.00 25.59 1193 PRO A CA 1
ATOM 3645 C C . PRO A 1 491 ? -81.126 76.298 294.398 1.00 28.01 1193 PRO A C 1
ATOM 3646 O O . PRO A 1 491 ? -81.134 77.174 295.268 1.00 26.08 1193 PRO A O 1
ATOM 3650 N N . VAL A 1 492 ? -80.728 76.520 293.137 1.00 26.76 1194 VAL A N 1
ATOM 3651 C CA . VAL A 1 492 ? -80.304 77.844 292.697 1.00 21.42 1194 VAL A CA 1
ATOM 3652 C C . VAL A 1 492 ? -81.488 78.794 292.689 1.00 22.38 1194 VAL A C 1
ATOM 3653 O O . VAL A 1 492 ? -81.425 79.898 293.236 1.00 23.45 1194 VAL A O 1
ATOM 3657 N N . TYR A 1 493 ? -82.584 78.368 292.069 1.00 24.40 1195 TYR A N 1
ATOM 3658 C CA . TYR A 1 493 ? -83.803 79.166 292.064 1.00 25.23 1195 TYR A CA 1
ATOM 3659 C C . TYR A 1 493 ? -84.238 79.498 293.491 1.00 21.88 1195 TYR A C 1
ATOM 3660 O O . TYR A 1 493 ? -84.548 80.651 293.807 1.00 22.57 1195 TYR A O 1
ATOM 3669 N N . TYR A 1 494 ? -84.254 78.495 294.372 1.00 17.05 1196 TYR A N 1
ATOM 3670 C CA . TYR A 1 494 ? -84.608 78.736 295.773 1.00 18.33 1196 TYR A CA 1
ATOM 3671 C C . TYR A 1 494 ? -83.691 79.763 296.425 1.00 24.84 1196 TYR A C 1
ATOM 3672 O O . TYR A 1 494 ? -84.155 80.628 297.180 1.00 23.62 1196 TYR A O 1
ATOM 3681 N N . ALA A 1 495 ? -82.379 79.651 296.186 1.00 26.39 1197 ALA A N 1
ATOM 3682 C CA . ALA A 1 495 ? -81.442 80.596 296.784 1.00 26.56 1197 ALA A CA 1
ATOM 3683 C C . ALA A 1 495 ? -81.673 82.001 296.254 1.00 20.18 1197 ALA A C 1
ATOM 3684 O O . ALA A 1 495 ? -81.595 82.975 297.016 1.00 22.22 1197 ALA A O 1
ATOM 3686 N N . ASP A 1 496 ? -81.938 82.130 294.945 1.00 22.65 1198 ASP A N 1
ATOM 3687 C CA . ASP A 1 496 ? -82.256 83.444 294.385 1.00 27.71 1198 ASP A CA 1
ATOM 3688 C C . ASP A 1 496 ? -83.458 84.049 295.090 1.00 25.97 1198 ASP A C 1
ATOM 3689 O O . ASP A 1 496 ? -83.441 85.222 295.474 1.00 26.47 1198 ASP A O 1
ATOM 3694 N N . LEU A 1 497 ? -84.522 83.253 295.258 1.00 21.34 1199 LEU A N 1
ATOM 3695 C CA . LEU A 1 497 ? -85.745 83.746 295.887 1.00 18.71 1199 LEU A CA 1
ATOM 3696 C C . LEU A 1 497 ? -85.521 84.135 297.338 1.00 23.25 1199 LEU A C 1
ATOM 3697 O O . LEU A 1 497 ? -86.161 85.065 297.832 1.00 23.98 1199 LEU A O 1
ATOM 3702 N N . LEU A 1 498 ? -84.652 83.417 298.050 1.00 21.08 1200 LEU A N 1
ATOM 3703 C CA . LEU A 1 498 ? -84.417 83.771 299.442 1.00 21.92 1200 LEU A CA 1
ATOM 3704 C C . LEU A 1 498 ? -83.651 85.085 299.537 1.00 22.91 1200 LEU A C 1
ATOM 3705 O O . LEU A 1 498 ? -83.950 85.923 300.398 1.00 25.69 1200 LEU A O 1
ATOM 3710 N N . CYS A 1 499 ? -82.664 85.282 298.656 1.00 22.27 1201 CYS A N 1
ATOM 3711 C CA . CYS A 1 499 ? -81.994 86.579 298.565 1.00 24.25 1201 CYS A CA 1
ATOM 3712 C C . CYS A 1 499 ? -82.980 87.699 298.291 1.00 26.03 1201 CYS A C 1
ATOM 3713 O O . CYS A 1 499 ? -82.865 88.796 298.859 1.00 27.07 1201 CYS A O 1
ATOM 3716 N N . THR A 1 500 ? -83.937 87.461 297.393 1.00 23.27 1202 THR A N 1
ATOM 3717 C CA . THR A 1 500 ? -84.933 88.486 297.102 1.00 23.31 1202 THR A CA 1
ATOM 3718 C C . THR A 1 500 ? -85.796 88.761 298.322 1.00 24.90 1202 THR A C 1
ATOM 3719 O O . THR A 1 500 ? -86.073 89.923 298.642 1.00 25.33 1202 THR A O 1
ATOM 3723 N N . ARG A 1 501 ? -86.211 87.707 299.033 1.00 21.47 1203 ARG A N 1
ATOM 3724 C CA . ARG A 1 501 ? -87.014 87.938 300.228 1.00 25.39 1203 ARG A CA 1
ATOM 3725 C C . ARG A 1 501 ? -86.198 88.649 301.302 1.00 26.84 1203 ARG A C 1
ATOM 3726 O O . ARG A 1 501 ? -86.715 89.520 302.012 1.00 21.99 1203 ARG A O 1
ATOM 3734 N N . ALA A 1 502 ? -84.921 88.282 301.445 1.00 22.01 1204 ALA A N 1
ATOM 3735 C CA . ALA A 1 502 ? -84.070 88.975 302.405 1.00 26.72 1204 ALA A CA 1
ATOM 3736 C C . ALA A 1 502 ? -83.920 90.450 302.041 1.00 26.15 1204 ALA A C 1
ATOM 3737 O O . ALA A 1 502 ? -83.823 91.301 302.931 1.00 28.12 1204 ALA A O 1
ATOM 3739 N N . THR A 1 503 ? -83.920 90.761 300.743 1.00 21.03 1205 THR A N 1
ATOM 3740 C CA . THR A 1 503 ? -83.909 92.148 300.286 1.00 26.47 1205 THR A CA 1
ATOM 3741 C C . THR A 1 503 ? -85.182 92.880 300.702 1.00 25.87 1205 THR A C 1
ATOM 3742 O O . THR A 1 503 ? -85.118 94.027 301.160 1.00 27.55 1205 THR A O 1
ATOM 3746 N N . CYS A 1 504 ? -86.350 92.236 300.546 1.00 19.65 1206 CYS A N 1
ATOM 3747 C CA . CYS A 1 504 ? -87.586 92.786 301.112 1.00 24.20 1206 CYS A CA 1
ATOM 3748 C C . CYS A 1 504 ? -87.393 93.204 302.562 1.00 27.85 1206 CYS A C 1
ATOM 3749 O O . CYS A 1 504 ? -87.784 94.308 302.963 1.00 26.69 1206 CYS A O 1
ATOM 3752 N N . PHE A 1 505 ? -86.815 92.312 303.375 1.00 26.13 1207 PHE A N 1
ATOM 3753 C CA . PHE A 1 505 ? -86.629 92.616 304.788 1.00 21.75 1207 PHE A CA 1
ATOM 3754 C C . PHE A 1 505 ? -85.710 93.818 304.961 1.00 26.92 1207 PHE A C 1
ATOM 3755 O O . PHE A 1 505 ? -85.991 94.717 305.760 1.00 26.68 1207 PHE A O 1
ATOM 3763 N N . PHE A 1 506 ? -84.592 93.839 304.222 1.00 23.10 1208 PHE A N 1
ATOM 3764 C CA . PHE A 1 506 ? -83.655 94.954 304.320 1.00 31.60 1208 PHE A CA 1
ATOM 3765 C C . PHE A 1 506 ? -84.343 96.265 303.964 1.00 30.92 1208 PHE A C 1
ATOM 3766 O O . PHE A 1 506 ? -84.235 97.262 304.695 1.00 24.01 1208 PHE A O 1
ATOM 3774 N N . LYS A 1 507 ? -85.086 96.259 302.855 1.00 25.66 1209 LYS A N 1
ATOM 3775 C CA . LYS A 1 507 ? -85.731 97.468 302.353 1.00 30.46 1209 LYS A CA 1
ATOM 3776 C C . LYS A 1 507 ? -86.852 97.947 303.271 1.00 29.63 1209 LYS A C 1
ATOM 3777 O O . LYS A 1 507 ? -87.045 99.159 303.433 1.00 27.58 1209 LYS A O 1
ATOM 3783 N N . ALA A 1 508 ? -87.617 97.026 303.862 1.00 26.07 1210 ALA A N 1
ATOM 3784 C CA . ALA A 1 508 ? -88.739 97.441 304.703 1.00 28.08 1210 ALA A CA 1
ATOM 3785 C C . ALA A 1 508 ? -88.290 98.166 305.968 1.00 31.98 1210 ALA A C 1
ATOM 3786 O O . ALA A 1 508 ? -89.080 98.910 306.557 1.00 28.15 1210 ALA A O 1
ATOM 3788 N N . GLY A 1 509 ? -87.054 97.959 306.403 1.00 28.55 1211 GLY A N 1
ATOM 3789 C CA . GLY A 1 509 ? -86.589 98.580 307.628 1.00 32.68 1211 GLY A CA 1
ATOM 3790 C C . GLY A 1 509 ? -85.551 99.652 307.382 1.00 30.42 1211 GLY A C 1
ATOM 3791 O O . GLY A 1 509 ? -85.060 100.281 308.323 1.00 30.64 1211 GLY A O 1
ATOM 3792 N N . PHE A 1 510 ? -85.230 99.879 306.109 1.00 27.33 1212 PHE A N 1
ATOM 3793 C CA . PHE A 1 510 ? -84.057 100.678 305.774 1.00 29.11 1212 PHE A CA 1
ATOM 3794 C C . PHE A 1 510 ? -84.252 102.144 306.113 1.00 32.94 1212 PHE A C 1
ATOM 3795 O O . PHE A 1 510 ? -83.314 102.808 306.565 1.00 32.11 1212 PHE A O 1
ATOM 3803 N N . GLU A 1 511 ? -85.450 102.671 305.874 1.00 27.48 1213 GLU A N 1
ATOM 3804 C CA . GLU A 1 511 ? -85.681 104.091 306.120 1.00 36.10 1213 GLU A CA 1
ATOM 3805 C C . GLU A 1 511 ? -85.422 104.422 307.584 1.00 34.71 1213 GLU A C 1
ATOM 3806 O O . GLU A 1 511 ? -84.674 105.359 307.901 1.00 28.98 1213 GLU A O 1
ATOM 3812 N N . LEU A 1 512 ? -85.988 103.623 308.494 1.00 28.65 1214 LEU A N 1
ATOM 3813 C CA . LEU A 1 512 ? -85.763 103.825 309.919 1.00 35.28 1214 LEU A CA 1
ATOM 3814 C C . LEU A 1 512 ? -84.302 103.593 310.287 1.00 41.41 1214 LEU A C 1
ATOM 3815 O O . LEU A 1 512 ? -83.723 104.361 311.064 1.00 34.82 1214 LEU A O 1
ATOM 3820 N N . ASN A 1 513 ? -83.683 102.548 309.730 1.00 34.90 1215 ASN A N 1
ATOM 3821 C CA . ASN A 1 513 ? -82.281 102.277 310.034 1.00 37.35 1215 ASN A CA 1
ATOM 3822 C C . ASN A 1 513 ? -81.368 103.420 309.600 1.00 37.49 1215 ASN A C 1
ATOM 3823 O O . ASN A 1 513 ? -80.340 103.661 310.239 1.00 36.33 1215 ASN A O 1
ATOM 3828 N N . MET A 1 514 ? -81.701 104.111 308.507 1.00 36.58 1216 MET A N 1
ATOM 3829 C CA . MET A 1 514 ? -80.909 105.269 308.094 1.00 42.25 1216 MET A CA 1
ATOM 3830 C C . MET A 1 514 ? -81.122 106.453 309.023 1.00 39.33 1216 MET A C 1
ATOM 3831 O O . MET A 1 514 ? -80.176 107.189 309.326 1.00 39.57 1216 MET A O 1
ATOM 3836 N N . ALA A 1 515 ? -82.360 106.664 309.464 1.00 39.02 1217 ALA A N 1
ATOM 3837 C CA . ALA A 1 515 ? -82.652 107.813 310.310 1.00 39.37 1217 ALA A CA 1
ATOM 3838 C C . ALA A 1 515 ? -81.900 107.735 311.633 1.00 50.47 1217 ALA A C 1
ATOM 3839 O O . ALA A 1 515 ? -81.453 108.760 312.160 1.00 53.43 1217 ALA A O 1
ATOM 3841 N N . GLN A 1 516 ? -81.735 106.535 312.188 1.00 52.64 1218 GLN A N 1
ATOM 3842 C CA . GLN A 1 516 ? -81.160 106.420 313.520 1.00 53.33 1218 GLN A CA 1
ATOM 3843 C C . GLN A 1 516 ? -79.750 105.842 313.510 1.00 49.27 1218 GLN A C 1
ATOM 3844 O O . GLN A 1 516 ? -79.305 105.271 314.505 1.00 55.07 1218 GLN A O 1
ATOM 3850 N N . ALA A 1 517 ? -79.026 106.022 312.410 1.00 47.80 1219 ALA A N 1
ATOM 3851 C CA . ALA A 1 517 ? -77.593 105.745 312.381 1.00 48.60 1219 ALA A CA 1
ATOM 3852 C C . ALA A 1 517 ? -76.807 106.849 313.113 1.00 58.40 1219 ALA A C 1
ATOM 3853 O O . ALA A 1 517 ? -76.002 106.578 314.018 1.00 62.38 1219 ALA A O 1
ATOM 3855 N N . THR A 1 528 ? -71.305 102.731 311.528 1.00 86.41 1230 THR A N 1
ATOM 3856 C CA . THR A 1 528 ? -72.473 102.297 310.768 1.00 84.20 1230 THR A CA 1
ATOM 3857 C C . THR A 1 528 ? -73.398 101.470 311.666 1.00 73.95 1230 THR A C 1
ATOM 3858 O O . THR A 1 528 ? -73.137 101.285 312.858 1.00 71.58 1230 THR A O 1
ATOM 3862 N N . VAL A 1 529 ? -74.479 100.994 311.078 1.00 64.69 1231 VAL A N 1
ATOM 3863 C CA . VAL A 1 529 ? -75.463 100.146 311.736 1.00 50.53 1231 VAL A CA 1
ATOM 3864 C C . VAL A 1 529 ? -75.018 98.692 311.628 1.00 44.61 1231 VAL A C 1
ATOM 3865 O O . VAL A 1 529 ? -74.522 98.255 310.579 1.00 37.63 1231 VAL A O 1
ATOM 3869 N N . SER A 1 530 ? -75.197 97.935 312.708 1.00 42.22 1232 SER A N 1
ATOM 3870 C CA . SER A 1 530 ? -74.793 96.538 312.708 1.00 37.20 1232 SER A CA 1
ATOM 3871 C C . SER A 1 530 ? -75.583 95.735 311.666 1.00 37.59 1232 SER A C 1
ATOM 3872 O O . SER A 1 530 ? -76.680 96.118 311.247 1.00 29.68 1232 SER A O 1
ATOM 3875 N N . LYS A 1 531 ? -74.998 94.603 311.246 1.00 35.85 1233 LYS A N 1
ATOM 3876 C CA . LYS A 1 531 ? -75.660 93.721 310.287 1.00 36.26 1233 LYS A CA 1
ATOM 3877 C C . LYS A 1 531 ? -77.026 93.287 310.789 1.00 32.64 1233 LYS A C 1
ATOM 3878 O O . LYS A 1 531 ? -78.014 93.333 310.050 1.00 33.39 1233 LYS A O 1
ATOM 3884 N N . ASN A 1 532 ? -77.101 92.855 312.050 1.00 25.53 1234 ASN A N 1
ATOM 3885 C CA . ASN A 1 532 ? -78.342 92.315 312.582 1.00 31.22 1234 ASN A CA 1
ATOM 3886 C C . ASN A 1 532 ? -79.420 93.365 312.746 1.00 27.02 1234 ASN A C 1
ATOM 3887 O O . ASN A 1 532 ? -80.582 93.000 312.934 1.00 30.35 1234 ASN A O 1
ATOM 3892 N N . VAL A 1 533 ? -79.067 94.646 312.730 1.00 27.24 1235 VAL A N 1
ATOM 3893 C CA . VAL A 1 533 ? -80.090 95.682 312.729 1.00 26.72 1235 VAL A CA 1
ATOM 3894 C C . VAL A 1 533 ? -80.517 96.021 311.306 1.00 25.72 1235 VAL A C 1
ATOM 3895 O O . VAL A 1 533 ? -81.704 96.238 311.040 1.00 29.42 1235 VAL A O 1
ATOM 3899 N N . LEU A 1 534 ? -79.571 96.073 310.368 1.00 26.12 1236 LEU A N 1
ATOM 3900 C CA . LEU A 1 534 ? -79.955 96.314 308.979 1.00 30.86 1236 LEU A CA 1
ATOM 3901 C C . LEU A 1 534 ? -80.761 95.148 308.428 1.00 28.27 1236 LEU A C 1
ATOM 3902 O O . LEU A 1 534 ? -81.708 95.343 307.659 1.00 30.08 1236 LEU A O 1
ATOM 3907 N N . LEU A 1 535 ? -80.393 93.930 308.798 1.00 28.76 1237 LEU A N 1
ATOM 3908 C CA . LEU A 1 535 ? -81.018 92.731 308.248 1.00 28.97 1237 LEU A CA 1
ATOM 3909 C C . LEU A 1 535 ? -81.199 91.749 309.386 1.00 24.37 1237 LEU A C 1
ATOM 3910 O O . LEU A 1 535 ? -80.403 90.820 309.561 1.00 25.86 1237 LEU A O 1
ATOM 3915 N N . PRO A 1 536 ? -82.248 91.929 310.191 1.00 25.43 1238 PRO A N 1
ATOM 3916 C CA . PRO A 1 536 ? -82.483 91.019 311.310 1.00 30.49 1238 PRO A CA 1
ATOM 3917 C C . PRO A 1 536 ? -82.795 89.628 310.798 1.00 34.57 1238 PRO A C 1
ATOM 3918 O O . PRO A 1 536 ? -83.297 89.451 309.682 1.00 29.90 1238 PRO A O 1
ATOM 3922 N N . GLN A 1 537 ? -82.469 88.643 311.628 1.00 27.80 1239 GLN A N 1
ATOM 3923 C CA . GLN A 1 537 ? -82.782 87.262 311.319 1.00 26.82 1239 GLN A CA 1
ATOM 3924 C C . GLN A 1 537 ? -84.262 87.013 311.503 1.00 31.82 1239 GLN A C 1
ATOM 3925 O O . GLN A 1 537 ? -84.921 87.576 312.375 1.00 30.58 1239 GLN A O 1
ATOM 3931 N N . VAL A 1 538 ? -84.775 86.138 310.666 1.00 31.32 1240 VAL A N 1
ATOM 3932 C CA . VAL A 1 538 ? -86.178 85.820 310.696 1.00 30.41 1240 VAL A CA 1
ATOM 3933 C C . VAL A 1 538 ? -86.489 85.063 311.983 1.00 32.79 1240 VAL A C 1
ATOM 3934 O O . VAL A 1 538 ? -85.622 84.397 312.569 1.00 27.99 1240 VAL A O 1
ATOM 3938 N N . ASN A 1 539 ? -87.706 85.264 312.481 1.00 34.14 1241 ASN A N 1
ATOM 3939 C CA . ASN A 1 539 ? -88.266 84.537 313.612 1.00 39.75 1241 ASN A CA 1
ATOM 3940 C C . ASN A 1 539 ? -87.912 83.055 313.547 1.00 40.58 1241 ASN A C 1
ATOM 3941 O O . ASN A 1 539 ? -88.038 82.424 312.495 1.00 41.02 1241 ASN A O 1
ATOM 3946 N N . ASP A 1 540 ? -87.483 82.492 314.682 1.00 36.18 1242 ASP A N 1
ATOM 3947 C CA . ASP A 1 540 ? -87.113 81.074 314.718 1.00 42.76 1242 ASP A CA 1
ATOM 3948 C C . ASP A 1 540 ? -88.229 80.144 314.241 1.00 39.10 1242 ASP A C 1
ATOM 3949 O O . ASP A 1 540 ? -87.934 79.018 313.817 1.00 31.71 1242 ASP A O 1
ATOM 3954 N N . ASN A 1 541 ? -89.498 80.582 314.314 1.00 41.76 1243 ASN A N 1
ATOM 3955 C CA . ASN A 1 541 ? -90.624 79.771 313.841 1.00 41.99 1243 ASN A CA 1
ATOM 3956 C C . ASN A 1 541 ? -90.417 79.300 312.407 1.00 42.36 1243 ASN A C 1
ATOM 3957 O O . ASN A 1 541 ? -90.826 78.193 312.043 1.00 41.77 1243 ASN A O 1
ATOM 3962 N N . ILE A 1 542 ? -89.819 80.142 311.565 1.00 29.34 1244 ILE A N 1
ATOM 3963 C CA . ILE A 1 542 ? -89.817 79.869 310.141 1.00 30.77 1244 ILE A CA 1
ATOM 3964 C C . ILE A 1 542 ? -88.416 79.649 309.592 1.00 28.96 1244 ILE A C 1
ATOM 3965 O O . ILE A 1 542 ? -88.255 79.498 308.385 1.00 27.91 1244 ILE A O 1
ATOM 3970 N N . LYS A 1 543 ? -87.398 79.601 310.452 1.00 34.06 1245 LYS A N 1
ATOM 3971 C CA . LYS A 1 543 ? -86.044 79.385 309.950 1.00 33.75 1245 LYS A CA 1
ATOM 3972 C C . LYS A 1 543 ? -85.918 78.054 309.218 1.00 30.48 1245 LYS A C 1
ATOM 3973 O O . LYS A 1 543 ? -85.090 77.920 308.310 1.00 33.24 1245 LYS A O 1
ATOM 3979 N N . SER A 1 544 ? -86.748 77.070 309.561 1.00 23.10 1246 SER A N 1
ATOM 3980 C CA . SER A 1 544 ? -86.758 75.794 308.864 1.00 26.59 1246 SER A CA 1
ATOM 3981 C C . SER A 1 544 ? -87.885 75.702 307.844 1.00 25.25 1246 SER A C 1
ATOM 3982 O O . SER A 1 544 ? -88.213 74.605 307.390 1.00 30.57 1246 SER A O 1
ATOM 3985 N N . VAL A 1 545 ? -88.480 76.824 307.478 1.00 29.77 1247 VAL A N 1
ATOM 3986 C CA . VAL A 1 545 ? -89.607 76.857 306.559 1.00 28.02 1247 VAL A CA 1
ATOM 3987 C C . VAL A 1 545 ? -89.174 77.574 305.293 1.00 24.75 1247 VAL A C 1
ATOM 3988 O O . VAL A 1 545 ? -88.353 78.498 305.342 1.00 26.23 1247 VAL A O 1
ATOM 3992 N N . MET A 1 546 ? -89.717 77.135 304.151 1.00 23.35 1248 MET A N 1
ATOM 3993 C CA . MET A 1 546 ? -89.528 77.831 302.875 1.00 24.30 1248 MET A CA 1
ATOM 3994 C C . MET A 1 546 ? -90.483 79.023 302.769 1.00 28.28 1248 MET A C 1
ATOM 3995 O O . MET A 1 546 ? -91.331 79.103 301.880 1.00 22.87 1248 MET A O 1
ATOM 4000 N N . TYR A 1 547 ? -90.329 79.971 303.708 1.00 22.90 1249 TYR A N 1
ATOM 4001 C CA . TYR A 1 547 ? -91.184 81.150 303.711 1.00 22.33 1249 TYR A CA 1
ATOM 4002 C C . TYR A 1 547 ? -90.969 82.008 302.479 1.00 23.27 1249 TYR A C 1
ATOM 4003 O O . TYR A 1 547 ? -91.823 82.839 302.158 1.00 24.80 1249 TYR A O 1
ATOM 4012 N N . TYR A 1 548 ? -89.846 81.831 301.792 1.00 23.56 1250 TYR A N 1
ATOM 4013 C CA . TYR A 1 548 ? -89.497 82.660 300.654 1.00 22.71 1250 TYR A CA 1
ATOM 4014 C C . TYR A 1 548 ? -90.180 82.214 299.366 1.00 24.14 1250 TYR A C 1
ATOM 4015 O O . TYR A 1 548 ? -90.111 82.946 298.371 1.00 26.29 1250 TYR A O 1
ATOM 4024 N N . ILE A 1 549 ? -90.828 81.040 299.360 1.00 25.11 1251 ILE A N 1
ATOM 4025 C CA . ILE A 1 549 ? -91.374 80.462 298.127 1.00 23.77 1251 ILE A CA 1
ATOM 4026 C C . ILE A 1 549 ? -92.689 81.109 297.716 1.00 25.26 1251 ILE A C 1
ATOM 4027 O O . ILE A 1 549 ? -93.062 81.059 296.539 1.00 23.00 1251 ILE A O 1
ATOM 4190 N N . ILE C 1 2 ? 3.298 80.740 277.159 1.00 44.68 221 ILE C N 1
ATOM 4191 C CA . ILE C 1 2 ? 4.188 79.710 277.678 1.00 43.85 221 ILE C CA 1
ATOM 4192 C C . ILE C 1 2 ? 3.365 78.551 278.199 1.00 32.86 221 ILE C C 1
ATOM 4193 O O . ILE C 1 2 ? 3.916 77.501 278.478 1.00 36.74 221 ILE C O 1
ATOM 4198 N N . TYR C 1 3 ? 2.053 78.757 278.365 1.00 32.22 222 TYR C N 1
ATOM 4199 C CA . TYR C 1 3 ? 1.119 77.670 278.692 1.00 33.35 222 TYR C CA 1
ATOM 4200 C C . TYR C 1 3 ? 1.484 76.968 279.993 1.00 35.92 222 TYR C C 1
ATOM 4201 O O . TYR C 1 3 ? 1.455 75.741 280.074 1.00 31.55 222 TYR C O 1
ATOM 4210 N N . LYS C 1 4 ? 1.844 77.739 281.009 1.00 37.17 223 LYS C N 1
ATOM 4211 C CA . LYS C 1 4 ? 2.034 77.200 282.347 1.00 41.29 223 LYS C CA 1
ATOM 4212 C C . LYS C 1 4 ? 0.778 77.476 283.163 1.00 36.59 223 LYS C C 1
ATOM 4213 O O . LYS C 1 4 ? 0.033 78.412 282.870 1.00 33.91 223 LYS C O 1
ATOM 4219 N N . VAL C 1 5 ? 0.533 76.646 284.177 1.00 31.31 224 VAL C N 1
ATOM 4220 C CA . VAL C 1 5 ? -0.633 76.856 285.027 1.00 28.28 224 VAL C CA 1
ATOM 4221 C C . VAL C 1 5 ? -0.471 78.158 285.806 1.00 30.61 224 VAL C C 1
ATOM 4222 O O . VAL C 1 5 ? 0.573 78.412 286.421 1.00 29.04 224 VAL C O 1
ATOM 4226 N N . GLU C 1 6 ? -1.513 78.987 285.771 1.00 22.78 225 GLU C N 1
ATOM 4227 C CA . GLU C 1 6 ? -1.512 80.286 286.432 1.00 24.89 225 GLU C CA 1
ATOM 4228 C C . GLU C 1 6 ? -1.201 80.139 287.918 1.00 30.88 225 GLU C C 1
ATOM 4229 O O . GLU C 1 6 ? -1.656 79.199 288.575 1.00 27.99 225 GLU C O 1
ATOM 4235 N N . ASN C 1 7 ? -0.403 81.060 288.445 1.00 29.95 226 ASN C N 1
ATOM 4236 C CA . ASN C 1 7 ? -0.275 81.169 289.890 1.00 31.48 226 ASN C CA 1
ATOM 4237 C C . ASN C 1 7 ? -1.275 82.193 290.395 1.00 28.87 226 ASN C C 1
ATOM 4238 O O . ASN C 1 7 ? -1.802 83.005 289.625 1.00 32.18 226 ASN C O 1
ATOM 4243 N N . ARG C 1 8 ? -1.562 82.122 291.694 1.00 25.09 227 ARG C N 1
ATOM 4244 C CA . ARG C 1 8 ? -2.459 83.088 292.314 1.00 27.12 227 ARG C CA 1
ATOM 4245 C C . ARG C 1 8 ? -1.943 84.508 292.113 1.00 28.96 227 ARG C C 1
ATOM 4246 O O . ARG C 1 8 ? -0.764 84.780 292.338 1.00 33.31 227 ARG C O 1
ATOM 4254 N N . HIS C 1 9 ? -2.835 85.419 291.706 1.00 36.54 228 HIS C N 1
ATOM 4255 C CA . HIS C 1 9 ? -2.512 86.847 291.642 1.00 45.77 228 HIS C CA 1
ATOM 4256 C C . HIS C 1 9 ? -2.748 87.530 292.990 1.00 41.88 228 HIS C C 1
ATOM 4257 O O . HIS C 1 9 ? -1.881 88.239 293.515 1.00 40.25 228 HIS C O 1
ATOM 4264 N N . ASP C 1 10 ? -3.919 87.300 293.566 1.00 31.72 229 ASP C N 1
ATOM 4265 C CA . ASP C 1 10 ? -4.439 88.088 294.667 1.00 24.40 229 ASP C CA 1
ATOM 4266 C C . ASP C 1 10 ? -5.488 87.247 295.384 1.00 27.20 229 ASP C C 1
ATOM 4267 O O . ASP C 1 10 ? -5.678 86.063 295.082 1.00 28.47 229 ASP C O 1
ATOM 4272 N N . TYR C 1 11 ? -6.208 87.883 296.291 1.00 28.76 230 TYR C N 1
ATOM 4273 C CA . TYR C 1 11 ? -7.333 87.289 296.986 1.00 28.24 230 TYR C CA 1
ATOM 4274 C C . TYR C 1 11 ? -8.539 88.188 296.770 1.00 30.25 230 TYR C C 1
ATOM 4275 O O . TYR C 1 11 ? -8.399 89.377 296.476 1.00 30.90 230 TYR C O 1
ATOM 4284 N N . GLY C 1 12 ? -9.730 87.618 296.910 1.00 25.57 231 GLY C N 1
ATOM 4285 C CA . GLY C 1 12 ? -10.928 88.422 296.807 1.00 21.36 231 GLY C CA 1
ATOM 4286 C C . GLY C 1 12 ? -11.108 89.325 298.012 1.00 22.53 231 GLY C C 1
ATOM 4287 O O . GLY C 1 12 ? -10.620 89.050 299.112 1.00 25.15 231 GLY C O 1
ATOM 4288 N N . THR C 1 13 ? -11.834 90.423 297.797 1.00 22.98 232 THR C N 1
ATOM 4289 C CA . THR C 1 13 ? -12.093 91.394 298.857 1.00 26.16 232 THR C CA 1
ATOM 4290 C C . THR C 1 13 ? -13.560 91.735 299.043 1.00 23.81 232 THR C C 1
ATOM 4291 O O . THR C 1 13 ? -13.911 92.285 300.092 1.00 28.21 232 THR C O 1
ATOM 4295 N N . LYS C 1 14 ? -14.417 91.469 298.065 1.00 20.69 233 LYS C N 1
ATOM 4296 C CA . LYS C 1 14 ? -15.791 91.944 298.100 1.00 23.51 233 LYS C CA 1
ATOM 4297 C C . LYS C 1 14 ? -16.679 91.017 298.923 1.00 26.26 233 LYS C C 1
ATOM 4298 O O . LYS C 1 14 ? -16.371 89.846 299.137 1.00 26.10 233 LYS C O 1
ATOM 4304 N N . GLY C 1 15 ? -17.803 91.562 299.367 1.00 25.35 234 GLY C N 1
ATOM 4305 C CA . GLY C 1 15 ? -18.872 90.782 299.955 1.00 25.66 234 GLY C CA 1
ATOM 4306 C C . GLY C 1 15 ? -18.949 90.944 301.466 1.00 28.17 234 GLY C C 1
ATOM 4307 O O . GLY C 1 15 ? -18.118 91.589 302.107 1.00 26.68 234 GLY C O 1
ATOM 4308 N N . THR C 1 16 ? -19.986 90.323 302.025 1.00 26.88 235 THR C N 1
ATOM 4309 C CA . THR C 1 16 ? -20.171 90.282 303.466 1.00 23.74 235 THR C CA 1
ATOM 4310 C C . THR C 1 16 ? -19.209 89.284 304.089 1.00 27.00 235 THR C C 1
ATOM 4311 O O . THR C 1 16 ? -19.179 88.116 303.694 1.00 31.49 235 THR C O 1
ATOM 4315 N N . LYS C 1 17 ? -18.446 89.739 305.084 1.00 28.50 236 LYS C N 1
ATOM 4316 C CA . LYS C 1 17 ? -17.455 88.904 305.743 1.00 31.26 236 LYS C CA 1
ATOM 4317 C C . LYS C 1 17 ? -18.120 88.129 306.863 1.00 33.27 236 LYS C C 1
ATOM 4318 O O . LYS C 1 17 ? -18.810 88.719 307.703 1.00 26.40 236 LYS C O 1
ATOM 4324 N N . VAL C 1 18 ? -17.912 86.814 306.876 1.00 28.76 237 VAL C N 1
ATOM 4325 C CA . VAL C 1 18 ? -18.341 85.999 308.006 1.00 30.27 237 VAL C CA 1
ATOM 4326 C C . VAL C 1 18 ? -17.531 84.708 307.999 1.00 30.62 237 VAL C C 1
ATOM 4327 O O . VAL C 1 18 ? -17.241 84.135 306.943 1.00 26.60 237 VAL C O 1
ATOM 4331 N N . ASP C 1 19 ? -17.162 84.267 309.192 1.00 23.13 238 ASP C N 1
ATOM 4332 C CA . ASP C 1 19 ? -16.561 82.959 309.366 1.00 25.07 238 ASP C CA 1
ATOM 4333 C C . ASP C 1 19 ? -17.592 81.862 309.160 1.00 29.09 238 ASP C C 1
ATOM 4334 O O . ASP C 1 19 ? -18.772 82.006 309.495 1.00 26.37 238 ASP C O 1
ATOM 4339 N N . ILE C 1 20 ? -17.128 80.740 308.623 1.00 23.71 239 ILE C N 1
ATOM 4340 C CA . ILE C 1 20 ? -17.935 79.541 308.516 1.00 25.24 239 ILE C CA 1
ATOM 4341 C C . ILE C 1 20 ? -17.116 78.386 309.061 1.00 29.31 239 ILE C C 1
ATOM 4342 O O . ILE C 1 20 ? -15.912 78.501 309.297 1.00 29.06 239 ILE C O 1
ATOM 4347 N N . LEU C 1 21 ? -17.796 77.263 309.254 1.00 24.65 240 LEU C N 1
ATOM 4348 C CA . LEU C 1 21 ? -17.172 76.042 309.717 1.00 29.14 240 LEU C CA 1
ATOM 4349 C C . LEU C 1 21 ? -16.995 75.097 308.543 1.00 29.89 240 LEU C C 1
ATOM 4350 O O . LEU C 1 21 ? -17.872 74.979 307.680 1.00 30.37 240 LEU C O 1
ATOM 4355 N N . THR C 1 22 ? -15.847 74.439 308.512 1.00 27.68 241 THR C N 1
ATOM 4356 C CA . THR C 1 22 ? -15.566 73.415 307.529 1.00 32.38 241 THR C CA 1
ATOM 4357 C C . THR C 1 22 ? -14.904 72.250 308.252 1.00 36.62 241 THR C C 1
ATOM 4358 O O . THR C 1 22 ? -14.606 72.326 309.447 1.00 36.90 241 THR C O 1
ATOM 4362 N N . GLY C 1 23 ? -14.692 71.151 307.526 1.00 40.90 725 GLY C N 1
ATOM 4363 C CA . GLY C 1 23 ? -14.031 70.004 308.125 1.00 40.66 725 GLY C CA 1
ATOM 4364 C C . GLY C 1 23 ? -12.624 70.301 308.612 1.00 43.83 725 GLY C C 1
ATOM 4365 O O . GLY C 1 23 ? -12.133 69.651 309.536 1.00 46.39 725 GLY C O 1
ATOM 4366 N N . SER C 1 24 ? -11.946 71.266 307.990 1.00 41.23 726 SER C N 1
ATOM 4367 C CA . SER C 1 24 ? -10.633 71.665 308.485 1.00 45.97 726 SER C CA 1
ATOM 4368 C C . SER C 1 24 ? -10.747 72.494 309.749 1.00 52.25 726 SER C C 1
ATOM 4369 O O . SER C 1 24 ? -9.870 72.428 310.616 1.00 67.68 726 SER C O 1
ATOM 4372 N N . GLY C 1 25 ? -11.809 73.264 309.874 1.00 44.48 727 GLY C N 1
ATOM 4373 C CA . GLY C 1 25 ? -11.995 74.163 310.983 1.00 46.57 727 GLY C CA 1
ATOM 4374 C C . GLY C 1 25 ? -12.683 75.421 310.515 1.00 39.81 727 GLY C C 1
ATOM 4375 O O . GLY C 1 25 ? -13.284 75.452 309.444 1.00 39.77 727 GLY C O 1
ATOM 4376 N N . ARG C 1 26 ? -12.587 76.455 311.337 1.00 32.67 728 ARG C N 1
ATOM 4377 C CA . ARG C 1 26 ? -13.193 77.739 311.028 1.00 29.91 728 ARG C CA 1
ATOM 4378 C C . ARG C 1 26 ? -12.397 78.439 309.929 1.00 33.23 728 ARG C C 1
ATOM 4379 O O . ARG C 1 26 ? -11.164 78.428 309.942 1.00 32.97 728 ARG C O 1
ATOM 4387 N N . VAL C 1 27 ? -13.096 79.021 308.953 1.00 30.89 729 VAL C N 1
ATOM 4388 C CA . VAL C 1 27 ? -12.427 79.800 307.905 1.00 28.97 729 VAL C CA 1
ATOM 4389 C C . VAL C 1 27 ? -13.234 81.046 307.611 1.00 28.01 729 VAL C C 1
ATOM 4390 O O . VAL C 1 27 ? -14.460 81.084 307.780 1.00 27.39 729 VAL C O 1
ATOM 4394 N N . PRO C 1 28 ? -12.559 82.099 307.157 1.00 29.48 730 PRO C N 1
ATOM 4395 C CA . PRO C 1 28 ? -13.293 83.287 306.735 1.00 31.67 730 PRO C CA 1
ATOM 4396 C C . PRO C 1 28 ? -13.952 83.033 305.390 1.00 28.16 730 PRO C C 1
ATOM 4397 O O . PRO C 1 28 ? -13.414 82.334 304.527 1.00 24.83 730 PRO C O 1
ATOM 4401 N N . SER C 1 29 ? -15.144 83.575 305.234 1.00 25.88 731 SER C N 1
ATOM 4402 C CA . SER C 1 29 ? -15.826 83.548 303.957 1.00 28.78 731 SER C CA 1
ATOM 4403 C C . SER C 1 29 ? -16.289 84.958 303.645 1.00 29.59 731 SER C C 1
ATOM 4404 O O . SER C 1 29 ? -16.369 85.822 304.523 1.00 24.68 731 SER C O 1
ATOM 4407 N N . ARG C 1 30 ? -16.596 85.177 302.385 1.00 21.37 732 ARG C N 1
ATOM 4408 C CA . ARG C 1 30 ? -17.275 86.386 301.970 1.00 24.47 732 ARG C CA 1
ATOM 4409 C C . ARG C 1 30 ? -18.495 85.965 301.181 1.00 28.48 732 ARG C C 1
ATOM 4410 O O . ARG C 1 30 ? -18.444 84.999 300.418 1.00 27.75 732 ARG C O 1
ATOM 4418 N N . ILE C 1 31 ? -19.594 86.664 301.387 1.00 29.01 733 ILE C N 1
ATOM 4419 C CA . ILE C 1 31 ? -20.815 86.390 300.654 1.00 23.94 733 ILE C CA 1
ATOM 4420 C C . ILE C 1 31 ? -20.968 87.451 299.570 1.00 27.36 733 ILE C C 1
ATOM 4421 O O . ILE C 1 31 ? -21.055 88.653 299.865 1.00 23.37 733 ILE C O 1
ATOM 4426 N N . LEU C 1 32 ? -20.978 87.011 298.315 1.00 23.44 734 LEU C N 1
ATOM 4427 C CA . LEU C 1 32 ? -21.129 87.931 297.200 1.00 26.82 734 LEU C CA 1
ATOM 4428 C C . LEU C 1 32 ? -22.601 88.232 296.958 1.00 26.85 734 LEU C C 1
ATOM 4429 O O . LEU C 1 32 ? -23.470 87.375 297.144 1.00 20.51 734 LEU C O 1
ATOM 4434 N N . ASP C 1 33 ? -22.878 89.465 296.555 1.00 25.20 735 ASP C N 1
ATOM 4435 C CA . ASP C 1 33 ? -24.228 89.838 296.192 1.00 21.32 735 ASP C CA 1
ATOM 4436 C C . ASP C 1 33 ? -24.664 89.131 294.917 1.00 26.15 735 ASP C C 1
ATOM 4437 O O . ASP C 1 33 ? -23.858 88.807 294.045 1.00 25.07 735 ASP C O 1
ATOM 4442 N N . ALA C 1 34 ? -25.963 88.886 294.827 1.00 26.16 736 ALA C N 1
ATOM 4443 C CA . ALA C 1 34 ? -26.530 88.327 293.623 1.00 27.17 736 ALA C CA 1
ATOM 4444 C C . ALA C 1 34 ? -26.563 89.403 292.543 1.00 28.27 736 ALA C C 1
ATOM 4445 O O . ALA C 1 34 ? -26.626 90.594 292.850 1.00 23.32 736 ALA C O 1
ATOM 4447 N N . PRO C 1 35 ? -26.500 89.015 291.273 1.00 23.76 737 PRO C N 1
ATOM 4448 C CA . PRO C 1 35 ? -26.782 89.975 290.208 1.00 20.60 737 PRO C CA 1
ATOM 4449 C C . PRO C 1 35 ? -28.266 90.292 290.185 1.00 23.67 737 PRO C C 1
ATOM 4450 O O . PRO C 1 35 ? -29.096 89.609 290.794 1.00 22.37 737 PRO C O 1
ATOM 4454 N N . VAL C 1 36 ? -28.596 91.335 289.439 1.00 21.68 738 VAL C N 1
ATOM 4455 C CA . VAL C 1 36 ? -29.989 91.656 289.155 1.00 25.71 738 VAL C CA 1
ATOM 4456 C C . VAL C 1 36 ? -30.485 90.692 288.089 1.00 25.90 738 VAL C C 1
ATOM 4457 O O . VAL C 1 36 ? -29.945 90.656 286.979 1.00 24.67 738 VAL C O 1
ATOM 4461 N N . VAL C 1 37 ? -31.518 89.919 288.414 1.00 20.97 739 VAL C N 1
ATOM 4462 C CA . VAL C 1 37 ? -32.125 89.021 287.435 1.00 23.81 739 VAL C CA 1
ATOM 4463 C C . VAL C 1 37 ? -33.118 89.821 286.602 1.00 20.93 739 VAL C C 1
ATOM 4464 O O . VAL C 1 37 ? -33.933 90.572 287.147 1.00 26.17 739 VAL C O 1
ATOM 4468 N N . GLN C 1 38 ? -33.045 89.676 285.281 1.00 27.96 740 GLN C N 1
ATOM 4469 C CA . GLN C 1 38 ? -33.826 90.488 284.357 1.00 27.20 740 GLN C CA 1
ATOM 4470 C C . GLN C 1 38 ? -34.925 89.635 283.736 1.00 26.15 740 GLN C C 1
ATOM 4471 O O . GLN C 1 38 ? -34.635 88.597 283.143 1.00 24.30 740 GLN C O 1
ATOM 4477 N N . PHE C 1 39 ? -36.177 90.079 283.864 1.00 25.66 741 PHE C N 1
ATOM 4478 C CA . PHE C 1 39 ? -37.299 89.543 283.110 1.00 24.13 741 PHE C CA 1
ATOM 4479 C C . PHE C 1 39 ? -37.675 90.516 281.983 1.00 28.40 741 PHE C C 1
ATOM 4480 O O . PHE C 1 39 ? -37.000 91.517 281.738 1.00 27.73 741 PHE C O 1
ATOM 4488 N N . LYS C 1 40 ? -38.763 90.208 281.270 1.00 25.52 742 LYS C N 1
ATOM 4489 C CA . LYS C 1 40 ? -39.159 91.049 280.143 1.00 29.58 742 LYS C CA 1
ATOM 4490 C C . LYS C 1 40 ? -39.399 92.495 280.578 1.00 24.41 742 LYS C C 1
ATOM 4491 O O . LYS C 1 40 ? -38.905 93.434 279.947 1.00 28.96 742 LYS C O 1
ATOM 4497 N N . GLU C 1 41 ? -40.141 92.693 281.660 1.00 23.79 743 GLU C N 1
ATOM 4498 C CA . GLU C 1 41 ? -40.579 94.038 282.011 1.00 39.88 743 GLU C CA 1
ATOM 4499 C C . GLU C 1 41 ? -40.305 94.392 283.462 1.00 43.22 743 GLU C C 1
ATOM 4500 O O . GLU C 1 41 ? -40.783 95.427 283.936 1.00 44.46 743 GLU C O 1
ATOM 4506 N N . SER C 1 42 ? -39.556 93.567 284.177 1.00 40.98 744 SER C N 1
ATOM 4507 C CA . SER C 1 42 ? -39.184 93.871 285.551 1.00 36.76 744 SER C CA 1
ATOM 4508 C C . SER C 1 42 ? -37.889 93.133 285.854 1.00 28.08 744 SER C C 1
ATOM 4509 O O . SER C 1 42 ? -37.334 92.429 285.007 1.00 26.44 744 SER C O 1
ATOM 4512 N N . THR C 1 43 ? -37.417 93.301 287.073 1.00 33.12 745 THR C N 1
ATOM 4513 C CA . THR C 1 43 ? -36.175 92.705 287.524 1.00 34.25 745 THR C CA 1
ATOM 4514 C C . THR C 1 43 ? -36.402 92.070 288.882 1.00 36.92 745 THR C C 1
ATOM 4515 O O . THR C 1 43 ? -37.383 92.360 289.570 1.00 33.19 745 THR C O 1
ATOM 4519 N N . PHE C 1 44 ? -35.473 91.204 289.269 1.00 30.96 746 PHE C N 1
ATOM 4520 C CA . PHE C 1 44 ? -35.401 90.728 290.643 1.00 34.55 746 PHE C CA 1
ATOM 4521 C C . PHE C 1 44 ? -33.973 90.905 291.140 1.00 31.95 746 PHE C C 1
ATOM 4522 O O . PHE C 1 44 ? -33.064 90.208 290.679 1.00 31.10 746 PHE C O 1
ATOM 4530 N N . GLU C 1 45 ? -33.781 91.827 292.076 1.00 27.97 747 GLU C N 1
ATOM 4531 C CA . GLU C 1 45 ? -32.512 91.989 292.776 1.00 27.15 747 GLU C CA 1
ATOM 4532 C C . GLU C 1 45 ? -32.715 91.625 294.236 1.00 29.24 747 GLU C C 1
ATOM 4533 O O . GLU C 1 45 ? -33.412 92.343 294.963 1.00 31.56 747 GLU C O 1
ATOM 4539 N N . TYR C 1 46 ? -32.086 90.534 294.670 1.00 22.58 748 TYR C N 1
ATOM 4540 C CA . TYR C 1 46 ? -32.093 90.204 296.088 1.00 27.46 748 TYR C CA 1
ATOM 4541 C C . TYR C 1 46 ? -31.354 91.271 296.874 1.00 25.05 748 TYR C C 1
ATOM 4542 O O . TYR C 1 46 ? -30.195 91.579 296.578 1.00 25.60 748 TYR C O 1
ATOM 4551 N N . LYS C 1 47 ? -31.999 91.793 297.911 1.00 23.33 749 LYS C N 1
ATOM 4552 C CA . LYS C 1 47 ? -31.374 92.758 298.807 1.00 29.16 749 LYS C CA 1
ATOM 4553 C C . LYS C 1 47 ? -31.333 92.205 300.228 1.00 25.22 749 LYS C C 1
ATOM 4554 O O . LYS C 1 47 ? -32.313 91.623 300.705 1.00 26.68 749 LYS C O 1
ATOM 4560 N N . ASP C 1 48 ? -30.187 92.391 300.889 1.00 24.71 750 ASP C N 1
ATOM 4561 C CA . ASP C 1 48 ? -29.964 91.828 302.215 1.00 25.23 750 ASP C CA 1
ATOM 4562 C C . ASP C 1 48 ? -31.040 92.269 303.207 1.00 30.13 750 ASP C C 1
ATOM 4563 O O . ASP C 1 48 ? -31.465 93.430 303.232 1.00 29.35 750 ASP C O 1
ATOM 4568 N N . LYS C 1 49 ? -31.468 91.328 304.044 1.00 28.41 751 LYS C N 1
ATOM 4569 C CA . LYS C 1 49 ? -32.294 91.631 305.200 1.00 26.27 751 LYS C CA 1
ATOM 4570 C C . LYS C 1 49 ? -31.844 90.752 306.350 1.00 28.77 751 LYS C C 1
ATOM 4571 O O . LYS C 1 49 ? -31.145 89.751 306.160 1.00 25.58 751 LYS C O 1
ATOM 4577 N N . SER C 1 50 ? -32.242 91.159 307.554 1.00 23.66 752 SER C N 1
ATOM 4578 C CA . SER C 1 50 ? -31.975 90.362 308.733 1.00 28.67 752 SER C CA 1
ATOM 4579 C C . SER C 1 50 ? -32.579 88.974 308.576 1.00 29.87 752 SER C C 1
ATOM 4580 O O . SER C 1 50 ? -33.629 88.796 307.946 1.00 29.48 752 SER C O 1
ATOM 4583 N N . TYR C 1 51 ? -31.878 87.985 309.119 1.00 25.46 753 TYR C N 1
ATOM 4584 C CA . TYR C 1 51 ? -32.425 86.645 309.233 1.00 27.73 753 TYR C CA 1
ATOM 4585 C C . TYR C 1 51 ? -33.693 86.683 310.079 1.00 27.27 753 TYR C C 1
ATOM 4586 O O . TYR C 1 51 ? -33.842 87.521 310.966 1.00 27.55 753 TYR C O 1
ATOM 4595 N N . GLY C 1 52 ? -34.618 85.773 309.802 1.00 33.15 754 GLY C N 1
ATOM 4596 C CA . GLY C 1 52 ? -35.722 85.580 310.722 1.00 27.33 754 GLY C CA 1
ATOM 4597 C C . GLY C 1 52 ? -37.086 85.577 310.077 1.00 31.01 754 GLY C C 1
ATOM 4598 O O . GLY C 1 52 ? -38.062 85.147 310.694 1.00 38.36 754 GLY C O 1
ATOM 4599 N N . THR C 1 53 ? -37.185 86.056 308.838 1.00 27.51 755 THR C N 1
ATOM 4600 C CA . THR C 1 53 ? -38.451 86.029 308.113 1.00 30.11 755 THR C CA 1
ATOM 4601 C C . THR C 1 53 ? -38.344 85.226 306.826 1.00 28.49 755 THR C C 1
ATOM 4602 O O . THR C 1 53 ? -39.222 85.333 305.963 1.00 25.93 755 THR C O 1
ATOM 4606 N N . LYS C 1 54 ? -37.284 84.426 306.681 1.00 28.90 756 LYS C N 1
ATOM 4607 C CA . LYS C 1 54 ? -37.023 83.625 305.487 1.00 31.85 756 LYS C CA 1
ATOM 4608 C C . LYS C 1 54 ? -36.852 84.479 304.234 1.00 29.88 756 LYS C C 1
ATOM 4609 O O . LYS C 1 54 ? -36.973 83.969 303.109 1.00 31.24 756 LYS C O 1
ATOM 4615 N N . HIS C 1 55 ? -36.567 85.775 304.402 1.00 26.55 757 HIS C N 1
ATOM 4616 C CA . HIS C 1 55 ? -36.240 86.607 303.249 1.00 24.81 757 HIS C CA 1
ATOM 4617 C C . HIS C 1 55 ? -35.056 86.028 302.490 1.00 26.46 757 HIS C C 1
ATOM 4618 O O . HIS C 1 55 ? -35.029 86.065 301.259 1.00 23.54 757 HIS C O 1
ATOM 4625 N N . GLU C 1 56 ? -34.098 85.432 303.207 1.00 22.55 758 GLU C N 1
ATOM 4626 C CA . GLU C 1 56 ? -32.883 84.935 302.571 1.00 30.03 758 GLU C CA 1
ATOM 4627 C C . GLU C 1 56 ? -33.153 83.795 301.589 1.00 30.70 758 GLU C C 1
ATOM 4628 O O . GLU C 1 56 ? -32.343 83.571 300.685 1.00 23.53 758 GLU C O 1
ATOM 4634 N N . GLU C 1 57 ? -34.278 83.085 301.720 1.00 25.80 759 GLU C N 1
ATOM 4635 C CA . GLU C 1 57 ? -34.518 81.938 300.850 1.00 28.43 759 GLU C CA 1
ATOM 4636 C C . GLU C 1 57 ? -34.876 82.348 299.433 1.00 29.37 759 GLU C C 1
ATOM 4637 O O . GLU C 1 57 ? -34.966 81.478 298.559 1.00 31.25 759 GLU C O 1
ATOM 4643 N N . SER C 1 58 ? -35.046 83.639 299.177 1.00 27.18 760 SER C N 1
ATOM 4644 C CA . SER C 1 58 ? -35.320 84.114 297.833 1.00 26.46 760 SER C CA 1
ATOM 4645 C C . SER C 1 58 ? -34.054 84.495 297.088 1.00 21.77 760 SER C C 1
ATOM 4646 O O . SER C 1 58 ? -34.124 84.770 295.893 1.00 23.83 760 SER C O 1
ATOM 4649 N N . LYS C 1 59 ? -32.904 84.540 297.754 1.00 22.02 761 LYS C N 1
ATOM 4650 C CA . LYS C 1 59 ? -31.673 84.832 297.031 1.00 17.96 761 LYS C CA 1
ATOM 4651 C C . LYS C 1 59 ? -31.344 83.656 296.114 1.00 22.60 761 LYS C C 1
ATOM 4652 O O . LYS C 1 59 ? -31.210 82.514 296.577 1.00 25.23 761 LYS C O 1
ATOM 4658 N N . GLY C 1 60 ? -31.236 83.930 294.814 1.00 20.85 762 GLY C N 1
ATOM 4659 C CA . GLY C 1 60 ? -30.995 82.862 293.856 1.00 20.04 762 GLY C CA 1
ATOM 4660 C C . GLY C 1 60 ? -32.129 81.862 293.764 1.00 28.05 762 GLY C C 1
ATOM 4661 O O . GLY C 1 60 ? -31.894 80.688 293.473 1.00 26.30 762 GLY C O 1
ATOM 4662 N N . ASN C 1 61 ? -33.362 82.301 293.998 1.00 27.23 763 ASN C N 1
ATOM 4663 C CA . ASN C 1 61 ? -34.483 81.370 294.114 1.00 21.15 763 ASN C CA 1
ATOM 4664 C C . ASN C 1 61 ? -35.744 82.216 293.924 1.00 24.85 763 ASN C C 1
ATOM 4665 O O . ASN C 1 61 ? -36.282 82.751 294.888 1.00 27.73 763 ASN C O 1
ATOM 4670 N N . TRP C 1 62 ? -36.174 82.354 292.680 1.00 27.41 764 TRP C N 1
ATOM 4671 C CA . TRP C 1 62 ? -37.352 83.146 292.348 1.00 28.48 764 TRP C CA 1
ATOM 4672 C C . TRP C 1 62 ? -38.362 82.244 291.641 1.00 29.53 764 TRP C C 1
ATOM 4673 O O . TRP C 1 62 ? -38.237 81.019 291.639 1.00 27.89 764 TRP C O 1
ATOM 4684 N N . ASN C 1 63 ? -39.376 82.857 291.044 1.00 37.40 765 ASN C N 1
ATOM 4685 C CA . ASN C 1 63 ? -40.324 82.127 290.215 1.00 41.24 765 ASN C CA 1
ATOM 4686 C C . ASN C 1 63 ? -40.892 83.100 289.199 1.00 37.33 765 ASN C C 1
ATOM 4687 O O . ASN C 1 63 ? -40.769 84.319 289.346 1.00 37.74 765 ASN C O 1
ATOM 4692 N N . MET C 1 64 ? -41.532 82.544 288.168 1.00 36.73 766 MET C N 1
ATOM 4693 C CA . MET C 1 64 ? -42.002 83.322 287.028 1.00 36.84 766 MET C CA 1
ATOM 4694 C C . MET C 1 64 ? -43.351 83.995 287.254 1.00 37.70 766 MET C C 1
ATOM 4695 O O . MET C 1 64 ? -43.766 84.781 286.400 1.00 34.07 766 MET C O 1
ATOM 4700 N N . LYS C 1 65 ? -44.042 83.718 288.359 1.00 35.00 767 LYS C N 1
ATOM 4701 C CA . LYS C 1 65 ? -45.363 84.300 288.587 1.00 33.98 767 LYS C CA 1
ATOM 4702 C C . LYS C 1 65 ? -45.334 85.817 288.440 1.00 33.75 767 LYS C C 1
ATOM 4703 O O . LYS C 1 65 ? -44.569 86.511 289.118 1.00 34.51 767 LYS C O 1
ATOM 4709 N N . GLY C 1 66 ? -46.170 86.335 287.540 1.00 33.31 768 GLY C N 1
ATOM 4710 C CA . GLY C 1 66 ? -46.214 87.761 287.290 1.00 32.71 768 GLY C CA 1
ATOM 4711 C C . GLY C 1 66 ? -45.150 88.280 286.356 1.00 37.33 768 GLY C C 1
ATOM 4712 O O . GLY C 1 66 ? -45.152 89.474 286.052 1.00 40.20 768 GLY C O 1
ATOM 4713 N N . HIS C 1 67 ? -44.249 87.431 285.879 1.00 35.86 769 HIS C N 1
ATOM 4714 C CA . HIS C 1 67 ? -43.213 87.848 284.950 1.00 32.79 769 HIS C CA 1
ATOM 4715 C C . HIS C 1 67 ? -43.423 87.182 283.601 1.00 32.18 769 HIS C C 1
ATOM 4716 O O . HIS C 1 67 ? -44.154 86.201 283.465 1.00 29.64 769 HIS C O 1
ATOM 4723 N N . GLN C 1 68 ? -42.732 87.715 282.605 1.00 28.43 770 GLN C N 1
ATOM 4724 C CA . GLN C 1 68 ? -42.702 87.129 281.279 1.00 29.97 770 GLN C CA 1
ATOM 4725 C C . GLN C 1 68 ? -41.266 86.924 280.827 1.00 26.25 770 GLN C C 1
ATOM 4726 O O . GLN C 1 68 ? -40.348 87.636 281.257 1.00 24.03 770 GLN C O 1
ATOM 4732 N N . PHE C 1 69 ? -41.091 85.957 279.931 1.00 25.71 771 PHE C N 1
ATOM 4733 C CA . PHE C 1 69 ? -39.800 85.750 279.295 1.00 26.22 771 PHE C CA 1
ATOM 4734 C C . PHE C 1 69 ? -39.406 86.965 278.474 1.00 30.50 771 PHE C C 1
ATOM 4735 O O . PHE C 1 69 ? -40.243 87.587 277.811 1.00 29.25 771 PHE C O 1
ATOM 4743 N N . ILE C 1 70 ? -38.107 87.265 278.485 1.00 30.16 772 ILE C N 1
ATOM 4744 C CA . ILE C 1 70 ? -37.588 88.412 277.742 1.00 28.96 772 ILE C CA 1
ATOM 4745 C C . ILE C 1 70 ? -37.944 88.296 276.266 1.00 32.57 772 ILE C C 1
ATOM 4746 O O . ILE C 1 70 ? -38.388 89.263 275.642 1.00 30.36 772 ILE C O 1
ATOM 4751 N N . SER C 1 71 ? -37.769 87.111 275.685 1.00 26.29 773 SER C N 1
ATOM 4752 C CA . SER C 1 71 ? -37.912 86.943 274.249 1.00 25.18 773 SER C CA 1
ATOM 4753 C C . SER C 1 71 ? -38.607 85.626 273.954 1.00 33.49 773 SER C C 1
ATOM 4754 O O . SER C 1 71 ? -38.151 84.565 274.391 1.00 31.10 773 SER C O 1
ATOM 4757 N N . THR C 1 72 ? -39.686 85.697 273.189 1.00 31.14 774 THR C N 1
ATOM 4758 C CA . THR C 1 72 ? -40.506 84.554 272.823 1.00 28.46 774 THR C CA 1
ATOM 4759 C C . THR C 1 72 ? -40.768 84.623 271.331 1.00 33.07 774 THR C C 1
ATOM 4760 O O . THR C 1 72 ? -40.452 85.629 270.689 1.00 30.50 774 THR C O 1
ATOM 4764 N N . PRO C 1 73 ? -41.328 83.564 270.733 1.00 26.68 775 PRO C N 1
ATOM 4765 C CA . PRO C 1 73 ? -41.599 83.611 269.287 1.00 32.01 775 PRO C CA 1
ATOM 4766 C C . PRO C 1 73 ? -42.552 84.743 268.926 1.00 31.96 775 PRO C C 1
ATOM 4767 O O . PRO C 1 73 ? -43.514 85.037 269.643 1.00 29.04 775 PRO C O 1
ATOM 4771 N N . ALA C 1 74 ? -42.262 85.392 267.800 1.00 40.79 776 ALA C N 1
ATOM 4772 C CA . ALA C 1 74 ? -43.125 86.475 267.343 1.00 45.46 776 ALA C CA 1
ATOM 4773 C C . ALA C 1 74 ? -44.468 85.937 266.865 1.00 45.04 776 ALA C C 1
ATOM 4774 O O . ALA C 1 74 ? -45.518 86.502 267.186 1.00 48.70 776 ALA C O 1
ATOM 4776 N N . LYS C 1 75 ? -44.457 84.831 266.126 1.00 44.04 777 LYS C N 1
ATOM 4777 C CA . LYS C 1 75 ? -45.672 84.216 265.607 1.00 40.73 777 LYS C CA 1
ATOM 4778 C C . LYS C 1 75 ? -46.066 83.005 266.449 1.00 38.51 777 LYS C C 1
ATOM 4779 O O . LYS C 1 75 ? -45.224 82.371 267.092 1.00 34.00 777 LYS C O 1
ATOM 4785 N N . GLN C 1 76 ? -47.360 82.691 266.437 1.00 32.56 778 GLN C N 1
ATOM 4786 C CA . GLN C 1 76 ? -47.845 81.495 267.106 1.00 34.07 778 GLN C CA 1
ATOM 4787 C C . GLN C 1 76 ? -47.152 80.260 266.545 1.00 30.28 778 GLN C C 1
ATOM 4788 O O . GLN C 1 76 ? -46.924 80.153 265.340 1.00 33.73 778 GLN C O 1
ATOM 4794 N N . VAL C 1 77 ? -46.787 79.336 267.429 1.00 30.45 779 VAL C N 1
ATOM 4795 C CA . VAL C 1 77 ?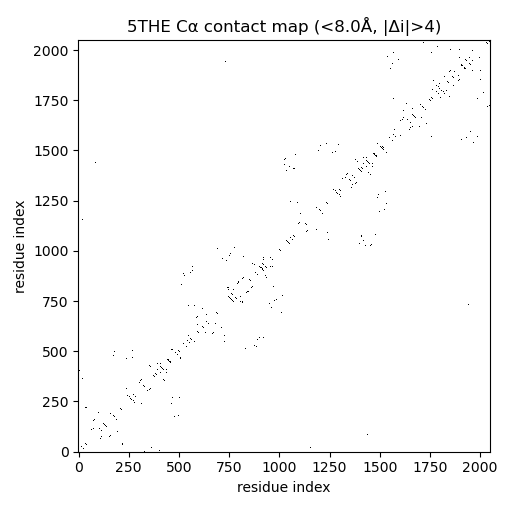 -46.130 78.091 267.041 1.00 29.05 779 VAL C CA 1
ATOM 4796 C C . VAL C 1 77 ? -47.112 76.943 267.230 1.00 26.66 779 VAL C C 1
ATOM 4797 O O . VAL C 1 77 ? -47.873 76.918 268.204 1.00 25.36 779 VAL C O 1
ATOM 4801 N N . ASN C 1 78 ? -47.113 76.000 266.294 1.00 26.02 780 ASN C N 1
ATOM 4802 C CA . ASN C 1 78 ? -47.956 74.813 266.438 1.00 28.03 780 ASN C CA 1
ATOM 4803 C C . ASN C 1 78 ? -47.282 73.803 267.358 1.00 23.40 780 ASN C C 1
ATOM 4804 O O . ASN C 1 78 ? -46.107 73.459 267.169 1.00 24.87 780 ASN C O 1
ATOM 4809 N N . LEU C 1 79 ? -48.027 73.319 268.341 1.00 24.47 781 LEU C N 1
ATOM 4810 C CA . LEU C 1 79 ? -47.516 72.362 269.315 1.00 29.74 781 LEU C CA 1
ATOM 4811 C C . LEU C 1 79 ? -48.222 71.038 269.076 1.00 31.32 781 LEU C C 1
ATOM 4812 O O . LEU C 1 79 ? -49.446 70.957 269.208 1.00 32.19 781 LEU C O 1
ATOM 4817 N N . ARG C 1 80 ? -47.455 70.011 268.716 1.00 27.69 782 ARG C N 1
ATOM 4818 C CA . ARG C 1 80 ? -48.009 68.724 268.323 1.00 30.72 782 ARG C CA 1
ATOM 4819 C C . ARG C 1 80 ? -47.627 67.671 269.354 1.00 29.88 782 ARG C C 1
ATOM 4820 O O . ARG C 1 80 ? -46.442 67.358 269.522 1.00 26.37 782 ARG C O 1
ATOM 4828 N N . ALA C 1 81 ? -48.632 67.116 270.020 1.00 20.86 783 ALA C N 1
ATOM 4829 C CA . ALA C 1 81 ? -48.416 66.047 270.977 1.00 22.59 783 ALA C CA 1
ATOM 4830 C C . ALA C 1 81 ? -48.322 64.706 270.259 1.00 26.77 783 ALA C C 1
ATOM 4831 O O . ALA C 1 81 ? -49.138 64.393 269.387 1.00 26.58 783 ALA C O 1
ATOM 4833 N N . ILE C 1 82 ? -47.320 63.918 270.624 1.00 22.49 784 ILE C N 1
ATOM 4834 C CA . ILE C 1 82 ? -47.161 62.551 270.137 1.00 27.04 784 ILE C CA 1
ATOM 4835 C C . ILE C 1 82 ? -47.057 61.679 271.376 1.00 27.52 784 ILE C C 1
ATOM 4836 O O . ILE C 1 82 ? -46.071 61.763 272.114 1.00 22.98 784 ILE C O 1
ATOM 4841 N N . PHE C 1 83 ? -48.073 60.865 271.627 1.00 30.17 785 PHE C N 1
ATOM 4842 C CA . PHE C 1 83 ? -48.054 60.003 272.802 1.00 28.59 785 PHE C CA 1
ATOM 4843 C C . PHE C 1 83 ? -47.246 58.749 272.485 1.00 26.18 785 PHE C C 1
ATOM 4844 O O . PHE C 1 83 ? -47.631 57.953 271.623 1.00 26.31 785 PHE C O 1
ATOM 4852 N N . ILE C 1 84 ? -46.128 58.564 273.179 1.00 27.26 786 ILE C N 1
ATOM 4853 C CA . ILE C 1 84 ? -45.286 57.392 272.970 1.00 23.87 786 ILE C CA 1
ATOM 4854 C C . ILE C 1 84 ? -45.729 56.347 273.991 1.00 27.04 786 ILE C C 1
ATOM 4855 O O . ILE C 1 84 ? -45.429 56.450 275.182 1.00 23.72 786 ILE C O 1
ATOM 4860 N N . ASN C 1 85 ? -46.470 55.347 273.527 1.00 22.55 787 ASN C N 1
ATOM 4861 C CA . ASN C 1 85 ? -47.004 54.328 274.421 1.00 25.44 787 ASN C CA 1
ATOM 4862 C C . ASN C 1 85 ? -45.937 53.253 274.631 1.00 27.04 787 ASN C C 1
ATOM 4863 O O . ASN C 1 85 ? -45.968 52.175 274.038 1.00 24.62 787 ASN C O 1
ATOM 4868 N N . ASN C 1 86 ? -44.958 53.550 275.492 1.00 28.59 788 ASN C N 1
ATOM 4869 C CA . ASN C 1 86 ? -43.886 52.584 275.754 1.00 28.07 788 ASN C CA 1
ATOM 4870 C C . ASN C 1 86 ? -44.291 51.609 276.867 1.00 30.15 788 ASN C C 1
ATOM 4871 O O . ASN C 1 86 ? -43.650 51.485 277.915 1.00 27.25 788 ASN C O 1
ATOM 4876 N N . ALA C 1 87 ? -45.382 50.892 276.597 1.00 33.39 789 ALA C N 1
ATOM 4877 C CA . ALA C 1 87 ? -45.813 49.757 277.405 1.00 29.60 789 ALA C CA 1
ATOM 4878 C C . ALA C 1 87 ? -46.433 48.730 276.464 1.00 30.63 789 ALA C C 1
ATOM 4879 O O . ALA C 1 87 ? -46.614 48.990 275.273 1.00 29.05 789 ALA C O 1
ATOM 4881 N N . ASN C 1 88 ? -46.755 47.552 276.997 1.00 29.25 790 ASN C N 1
ATOM 4882 C CA . ASN C 1 88 ? -47.339 46.501 276.173 1.00 31.36 790 ASN C CA 1
ATOM 4883 C C . ASN C 1 88 ? -48.860 46.497 276.217 1.00 32.60 790 ASN C C 1
ATOM 4884 O O . ASN C 1 88 ? -49.485 45.670 275.548 1.00 34.41 790 ASN C O 1
ATOM 4889 N N . THR C 1 89 ? -49.467 47.421 276.950 1.00 28.93 791 THR C N 1
ATOM 4890 C CA . THR C 1 89 ? -50.912 47.585 276.979 1.00 28.66 791 THR C CA 1
ATOM 4891 C C . THR C 1 89 ? -51.309 48.858 276.242 1.00 30.93 791 THR C C 1
ATOM 4892 O O . THR C 1 89 ? -50.519 49.801 276.127 1.00 32.44 791 THR C O 1
ATOM 4896 N N . ALA C 1 90 ? -52.537 48.875 275.730 1.00 29.25 792 ALA C N 1
ATOM 4897 C CA . ALA C 1 90 ? -53.086 50.117 275.207 1.00 31.30 792 ALA C CA 1
ATOM 4898 C C . ALA C 1 90 ? -53.261 51.113 276.351 1.00 31.51 792 ALA C C 1
ATOM 4899 O O . ALA C 1 90 ? -53.502 50.716 277.494 1.00 34.54 792 ALA C O 1
ATOM 4901 N N . PRO C 1 91 ? -53.136 52.408 276.085 1.00 32.62 793 PRO C N 1
ATOM 4902 C CA . PRO C 1 91 ? -53.376 53.396 277.140 1.00 34.15 793 PRO C CA 1
ATOM 4903 C C . PRO C 1 91 ? -54.816 53.330 277.616 1.00 31.67 793 PRO C C 1
ATOM 4904 O O . PRO C 1 91 ? -55.691 52.838 276.889 1.00 28.06 793 PRO C O 1
ATOM 4908 N N . PRO C 1 92 ? -55.101 53.788 278.837 1.00 30.68 794 PRO C N 1
ATOM 4909 C CA . PRO C 1 92 ? -56.497 53.859 279.287 1.00 36.50 794 PRO C CA 1
ATOM 4910 C C . PRO C 1 92 ? -57.348 54.639 278.294 1.00 41.40 794 PRO C C 1
ATOM 4911 O O . PRO C 1 92 ? -56.865 55.541 277.600 1.00 43.18 794 PRO C O 1
ATOM 4915 N N . ALA C 1 93 ? -58.631 54.281 278.236 1.00 36.15 795 ALA C N 1
ATOM 4916 C CA . ALA C 1 93 ? -59.550 54.961 277.333 1.00 37.88 795 ALA C CA 1
ATOM 4917 C C . ALA C 1 93 ? -59.656 56.450 277.650 1.00 37.71 795 ALA C C 1
ATOM 4918 O O . ALA C 1 93 ? -59.856 57.266 276.742 1.00 44.93 795 ALA C O 1
ATOM 4920 N N . SER C 1 94 ? -59.495 56.827 278.916 1.00 40.24 796 SER C N 1
ATOM 4921 C CA . SER C 1 94 ? -59.548 58.232 279.297 1.00 39.30 796 SER C CA 1
ATOM 4922 C C . SER C 1 94 ? -58.343 59.048 278.813 1.00 37.54 796 SER C C 1
ATOM 4923 O O . SER C 1 94 ? -58.405 60.280 278.848 1.00 33.02 796 SER C O 1
ATOM 4926 N N . MET C 1 95 ? -57.264 58.414 278.350 1.00 36.37 797 MET C N 1
ATOM 4927 C CA . MET C 1 95 ? -56.052 59.173 278.053 1.00 33.58 797 MET C CA 1
ATOM 4928 C C . MET C 1 95 ? -56.292 60.198 276.954 1.00 37.40 797 MET C C 1
ATOM 4929 O O . MET C 1 95 ? -55.795 61.328 277.037 1.00 38.49 797 MET C O 1
ATOM 4934 N N . GLU C 1 96 ? -57.039 59.824 275.910 1.00 40.85 798 GLU C N 1
ATOM 4935 C CA . GLU C 1 96 ? -57.168 60.699 274.747 1.00 38.84 798 GLU C CA 1
ATOM 4936 C C . GLU C 1 96 ? -57.711 62.069 275.137 1.00 33.31 798 GLU C C 1
ATOM 4937 O O . GLU C 1 96 ? -57.118 63.102 274.801 1.00 28.84 798 GLU C O 1
ATOM 4943 N N . SER C 1 97 ? -58.840 62.103 275.851 1.00 30.74 799 SER C N 1
ATOM 4944 C CA . SER C 1 97 ? -59.382 63.399 276.234 1.00 35.11 799 SER C CA 1
ATOM 4945 C C . SER C 1 97 ? -58.593 64.012 277.382 1.00 31.30 799 SER C C 1
ATOM 4946 O O . SER C 1 97 ? -58.472 65.239 277.451 1.00 25.09 799 SER C O 1
ATOM 4949 N N . GLU C 1 98 ? -58.023 63.193 278.269 1.00 25.88 800 GLU C N 1
ATOM 4950 C CA . GLU C 1 98 ? -57.146 63.749 279.294 1.00 29.42 800 GLU C CA 1
ATOM 4951 C C . GLU C 1 98 ? -55.976 64.500 278.673 1.00 25.73 800 GLU C C 1
ATOM 4952 O O . GLU C 1 98 ? -55.616 65.590 279.133 1.00 27.43 800 GLU C O 1
ATOM 4958 N N . LEU C 1 99 ? -55.390 63.950 277.610 1.00 24.82 801 LEU C N 1
ATOM 4959 C CA . LEU C 1 99 ? -54.264 64.619 276.966 1.00 27.36 801 LEU C CA 1
ATOM 4960 C C . LEU C 1 99 ? -54.709 65.893 276.253 1.00 31.53 801 LEU C C 1
ATOM 4961 O O . LEU C 1 99 ? -53.992 66.897 276.271 1.00 26.05 801 LEU C O 1
ATOM 4966 N N . ASP C 1 100 ? -55.884 65.875 275.618 1.00 32.49 802 ASP C N 1
ATOM 4967 C CA . ASP C 1 100 ? -56.425 67.106 275.041 1.00 30.75 802 ASP C CA 1
ATOM 4968 C C . ASP C 1 100 ? -56.578 68.188 276.100 1.00 26.70 802 ASP C C 1
ATOM 4969 O O . ASP C 1 100 ? -56.206 69.352 275.878 1.00 27.13 802 ASP C O 1
ATOM 4974 N N . ILE C 1 101 ? -57.155 67.826 277.252 1.00 23.25 803 ILE C N 1
ATOM 4975 C CA . ILE C 1 101 ? -57.275 68.765 278.365 1.00 32.52 803 ILE C CA 1
ATOM 4976 C C . ILE C 1 101 ? -55.905 69.330 278.720 1.00 32.60 803 ILE C C 1
ATOM 4977 O O . ILE C 1 101 ? -55.719 70.548 278.819 1.00 30.95 803 ILE C O 1
ATOM 4982 N N . SER C 1 102 ? -54.926 68.439 278.926 1.00 32.74 804 SER C N 1
ATOM 4983 C CA . SER C 1 102 ? -53.605 68.869 279.383 1.00 27.66 804 SER C CA 1
ATOM 4984 C C . SER C 1 102 ? -52.937 69.784 278.365 1.00 22.47 804 SER C C 1
ATOM 4985 O O . SER C 1 102 ? -52.272 70.756 278.738 1.00 27.01 804 SER C O 1
ATOM 4988 N N . MET C 1 103 ? -53.116 69.488 277.072 1.00 18.68 805 MET C N 1
ATOM 4989 C CA . MET C 1 103 ? -52.546 70.316 276.020 1.00 20.52 805 MET C CA 1
ATOM 4990 C C . MET C 1 103 ? -53.178 71.701 276.021 1.00 26.08 805 MET C C 1
ATOM 4991 O O . MET C 1 103 ? -52.497 72.707 275.784 1.00 25.47 805 MET C O 1
ATOM 4996 N N . ASP C 1 104 ? -54.479 71.769 276.299 1.00 24.32 806 ASP C N 1
ATOM 4997 C CA . ASP C 1 104 ? -55.162 73.055 276.319 1.00 28.39 806 ASP C CA 1
ATOM 4998 C C . ASP C 1 104 ? -54.772 73.853 277.553 1.00 26.81 806 ASP C C 1
ATOM 4999 O O . ASP C 1 104 ? -54.472 75.049 277.468 1.00 28.69 806 ASP C O 1
ATOM 5004 N N . LYS C 1 105 ? -54.768 73.199 278.711 1.00 28.14 807 LYS C N 1
ATOM 5005 C CA . LYS C 1 105 ? -54.298 73.857 279.919 1.00 30.68 807 LYS C CA 1
ATOM 5006 C C . LYS C 1 105 ? -52.864 74.340 279.743 1.00 27.65 807 LYS C C 1
ATOM 5007 O O . LYS C 1 105 ? -52.527 75.460 280.148 1.00 25.52 807 LYS C O 1
ATOM 5013 N N . PHE C 1 106 ? -52.015 73.516 279.114 1.00 21.83 808 PHE C N 1
ATOM 5014 C CA . PHE C 1 106 ? -50.626 73.896 278.880 1.00 23.47 808 PHE C CA 1
ATOM 5015 C C . PHE C 1 106 ? -50.541 75.174 278.051 1.00 29.24 808 PHE C C 1
ATOM 5016 O O . PHE C 1 106 ? -49.911 76.157 278.466 1.00 26.87 808 PHE C O 1
ATOM 5024 N N . ALA C 1 107 ? -51.192 75.183 276.880 1.00 20.85 809 ALA C N 1
ATOM 5025 C CA . ALA C 1 107 ? -51.140 76.356 276.009 1.00 26.49 809 ALA C CA 1
ATOM 5026 C C . ALA C 1 107 ? -51.566 77.628 276.741 1.00 27.76 809 ALA C C 1
ATOM 5027 O O . ALA C 1 107 ? -50.909 78.672 276.635 1.00 28.71 809 ALA C O 1
ATOM 5029 N N . SER C 1 108 ? -52.662 77.568 277.490 1.00 26.74 810 SER C N 1
ATOM 5030 C CA . SER C 1 108 ? -53.114 78.796 278.136 1.00 32.00 810 SER C CA 1
ATOM 5031 C C . SER C 1 108 ? -52.239 79.152 279.335 1.00 33.92 810 SER C C 1
ATOM 5032 O O . SER C 1 108 ? -52.008 80.338 279.600 1.00 37.23 810 SER C O 1
ATOM 5035 N N . ASP C 1 109 ? -51.733 78.151 280.066 1.00 27.38 811 ASP C N 1
ATOM 5036 C CA . ASP C 1 109 ? -50.784 78.435 281.140 1.00 25.27 811 ASP C CA 1
ATOM 5037 C C . ASP C 1 109 ? -49.597 79.233 280.616 1.00 25.42 811 ASP C C 1
ATOM 5038 O O . ASP C 1 109 ? -49.187 80.238 281.210 1.00 33.38 811 ASP C O 1
ATOM 5043 N N . VAL C 1 110 ? -49.022 78.793 279.495 1.00 24.40 812 VAL C N 1
ATOM 5044 C CA . VAL C 1 110 ? -47.742 79.347 279.074 1.00 28.82 812 VAL C CA 1
ATOM 5045 C C . VAL C 1 110 ? -47.922 80.617 278.263 1.00 29.93 812 VAL C C 1
ATOM 5046 O O . VAL C 1 110 ? -46.961 81.388 278.119 1.00 25.61 812 VAL C O 1
ATOM 5050 N N . LYS C 1 111 ? -49.138 80.893 277.787 1.00 28.41 813 LYS C N 1
ATOM 5051 C CA . LYS C 1 111 ? -49.381 82.173 277.138 1.00 32.81 813 LYS C CA 1
ATOM 5052 C C . LYS C 1 111 ? -49.084 83.327 278.084 1.00 26.80 813 LYS C C 1
ATOM 5053 O O . LYS C 1 111 ? -48.580 84.362 277.649 1.00 31.23 813 LYS C O 1
ATOM 5059 N N . GLN C 1 112 ? -49.336 83.135 279.383 1.00 30.41 814 GLN C N 1
ATOM 5060 C CA . GLN C 1 112 ? -49.051 84.145 280.402 1.00 34.12 814 GLN C CA 1
ATOM 5061 C C . GLN C 1 112 ? -47.576 84.544 280.431 1.00 42.71 814 GLN C C 1
ATOM 5062 O O . GLN C 1 112 ? -47.244 85.682 280.799 1.00 35.00 814 GLN C O 1
ATOM 5068 N N . LEU C 1 113 ? -46.678 83.625 280.074 1.00 35.79 815 LEU C N 1
ATOM 5069 C CA . LEU C 1 113 ? -45.250 83.908 280.061 1.00 25.65 815 LEU C CA 1
ATOM 5070 C C . LEU C 1 113 ? -44.771 84.514 278.750 1.00 29.45 815 LEU C C 1
ATOM 5071 O O . LEU C 1 113 ? -43.596 84.902 278.655 1.00 29.45 815 LEU C O 1
ATOM 5076 N N . GLY C 1 114 ? -45.640 84.574 277.741 1.00 30.70 816 GLY C N 1
ATOM 5077 C CA . GLY C 1 114 ? -45.341 85.161 276.451 1.00 31.64 816 GLY C CA 1
ATOM 5078 C C . GLY C 1 114 ? -45.224 84.169 275.319 1.00 31.76 816 GLY C C 1
ATOM 5079 O O . GLY C 1 114 ? -44.911 84.576 274.198 1.00 35.22 816 GLY C O 1
ATOM 5080 N N . VAL C 1 115 ? -45.445 82.881 275.565 1.00 33.02 817 VAL C N 1
ATOM 5081 C CA . VAL C 1 115 ? -45.282 81.851 274.545 1.00 25.62 817 VAL C CA 1
ATOM 5082 C C . VAL C 1 115 ? -46.666 81.462 274.055 1.00 30.50 817 VAL C C 1
ATOM 5083 O O . VAL C 1 115 ? -47.522 81.052 274.847 1.00 33.26 817 VAL C O 1
ATOM 5087 N N . ASP C 1 116 ? -46.875 81.572 272.756 1.00 31.56 818 ASP C N 1
ATOM 5088 C CA . ASP C 1 116 ? -48.177 81.376 272.133 1.00 37.30 818 ASP C CA 1
ATOM 5089 C C . ASP C 1 116 ? -48.116 80.100 271.291 1.00 28.10 818 ASP C C 1
ATOM 5090 O O . ASP C 1 116 ? -47.443 80.061 270.256 1.00 27.31 818 ASP C O 1
ATOM 5095 N N . PHE C 1 117 ? -48.780 79.046 271.764 1.00 29.65 819 PHE C N 1
ATOM 5096 C CA . PHE C 1 117 ? -48.841 77.764 271.075 1.00 27.94 819 PHE C CA 1
ATOM 5097 C C . PHE C 1 117 ? -50.230 77.545 270.505 1.00 31.56 819 PHE C C 1
ATOM 5098 O O . PHE C 1 117 ? -51.233 77.887 271.139 1.00 31.80 819 PHE C O 1
ATOM 5106 N N . ASN C 1 118 ? -50.273 76.946 269.323 1.00 33.39 820 ASN C N 1
ATOM 5107 C CA . ASN C 1 118 ? -51.490 76.403 268.744 1.00 30.63 820 ASN C CA 1
ATOM 5108 C C . ASN C 1 118 ? -51.468 74.900 268.999 1.00 24.10 820 ASN C C 1
ATOM 5109 O O . ASN C 1 118 ? -50.569 74.206 268.513 1.00 30.26 820 ASN C O 1
ATOM 5114 N N . VAL C 1 119 ? -52.430 74.405 269.782 1.00 27.05 821 VAL C N 1
ATOM 5115 C CA . VAL C 1 119 ? -52.472 72.984 270.136 1.00 33.33 821 VAL C CA 1
ATOM 5116 C C . VAL C 1 119 ? -53.672 72.314 269.482 1.00 39.45 821 VAL C C 1
ATOM 5117 O O . VAL C 1 119 ? -54.162 71.293 269.975 1.00 38.60 821 VAL C O 1
ATOM 5121 N N . SER C 1 120 ? -54.141 72.871 268.363 1.00 38.85 822 SER C N 1
ATOM 5122 C CA . SER C 1 120 ? -55.344 72.347 267.721 1.00 39.40 822 SER C CA 1
ATOM 5123 C C . SER C 1 120 ? -55.107 70.986 267.070 1.00 37.96 822 SER C C 1
ATOM 5124 O O . SER C 1 120 ? -56.016 70.149 267.054 1.00 39.19 822 SER C O 1
ATOM 5127 N N . GLY C 1 121 ? -53.908 70.734 266.544 1.00 36.60 823 GLY C N 1
ATOM 5128 C CA . GLY C 1 121 ? -53.617 69.416 266.003 1.00 39.10 823 GLY C CA 1
ATOM 5129 C C . GLY C 1 121 ? -53.912 68.293 266.983 1.00 40.90 823 GLY C C 1
ATOM 5130 O O . GLY C 1 121 ? -53.523 68.369 268.152 1.00 41.23 823 GLY C O 1
ATOM 5131 N N . LYS C 1 122 ? -54.618 67.259 266.539 1.00 39.13 824 LYS C N 1
ATOM 5132 C CA . LYS C 1 122 ? -54.954 66.157 267.433 1.00 37.56 824 LYS C CA 1
ATOM 5133 C C . LYS C 1 122 ? -53.687 65.396 267.841 1.00 36.93 824 LYS C C 1
ATOM 5134 O O . LYS C 1 122 ? -52.790 65.206 267.016 1.00 36.86 824 LYS C O 1
ATOM 5140 N N . PRO C 1 123 ? -53.571 64.973 269.105 1.00 34.81 825 PRO C N 1
ATOM 5141 C CA . PRO C 1 123 ? -52.410 64.166 269.512 1.00 35.83 825 PRO C CA 1
ATOM 5142 C C . PRO C 1 123 ? -52.351 62.826 268.794 1.00 37.21 825 PRO C C 1
ATOM 5143 O O . PRO C 1 123 ? -53.370 62.164 268.582 1.00 33.73 825 PRO C O 1
ATOM 5147 N N . ILE C 1 124 ? -51.132 62.414 268.457 1.00 36.92 826 ILE C N 1
ATOM 5148 C CA . ILE C 1 124 ? -50.880 61.186 267.711 1.00 34.42 826 ILE C CA 1
ATOM 5149 C C . ILE C 1 124 ? -50.395 60.110 268.671 1.00 37.27 826 ILE C C 1
ATOM 5150 O O . ILE C 1 124 ? -49.500 60.352 269.491 1.00 34.01 826 ILE C O 1
ATOM 5155 N N . LEU C 1 125 ? -50.972 58.918 268.560 1.00 31.09 827 LEU C N 1
ATOM 5156 C CA . LEU C 1 125 ? -50.588 57.780 269.375 1.00 30.08 827 LEU C CA 1
ATOM 5157 C C . LEU C 1 125 ? -49.600 56.910 268.608 1.00 28.59 827 LEU C C 1
ATOM 5158 O O . LEU C 1 125 ? -49.864 56.523 267.466 1.00 38.11 827 LEU C O 1
ATOM 5163 N N . ILE C 1 126 ? -48.470 56.597 269.233 1.00 29.43 828 ILE C N 1
ATOM 5164 C CA . ILE C 1 126 ? -47.477 55.704 268.638 1.00 26.56 828 ILE C CA 1
ATOM 5165 C C . ILE C 1 126 ? -47.281 54.502 269.552 1.00 29.76 828 ILE C C 1
ATOM 5166 O O . ILE C 1 126 ? -46.839 54.644 270.703 1.00 29.89 828 ILE C O 1
ATOM 5171 N N . ASN C 1 127 ? -47.600 53.320 269.037 1.00 30.59 829 ASN C N 1
ATOM 5172 C CA . ASN C 1 127 ? -47.392 52.075 269.755 1.00 26.91 829 ASN C CA 1
ATOM 5173 C C . ASN C 1 127 ? -46.105 51.420 269.288 1.00 27.34 829 ASN C C 1
ATOM 5174 O O . ASN C 1 127 ? -45.626 51.674 268.183 1.00 33.75 829 ASN C O 1
ATOM 5179 N N . GLN C 1 128 ? -45.558 50.560 270.152 1.00 24.52 830 GLN C N 1
ATOM 5180 C CA . GLN C 1 128 ? -44.460 49.673 269.791 1.00 30.74 830 GLN C CA 1
ATOM 5181 C C . GLN C 1 128 ? -43.251 50.452 269.299 1.00 34.39 830 GLN C C 1
ATOM 5182 O O . GLN C 1 128 ? -42.563 50.033 268.365 1.00 26.63 830 GLN C O 1
ATOM 5188 N N . PHE C 1 129 ? -43.001 51.603 269.924 1.00 34.02 831 PHE C N 1
ATOM 5189 C CA . PHE C 1 129 ? -41.772 52.337 269.694 1.00 32.33 831 PHE C CA 1
ATOM 5190 C C . PHE C 1 129 ? -40.724 51.900 270.709 1.00 29.68 831 PHE C C 1
ATOM 5191 O O . PHE C 1 129 ? -41.004 51.771 271.908 1.00 27.93 831 PHE C O 1
ATOM 5199 N N . GLY C 1 130 ? -39.509 51.706 270.225 1.00 33.87 832 GLY C N 1
ATOM 5200 C CA . GLY C 1 130 ? -38.418 51.289 271.069 1.00 34.34 832 GLY C CA 1
ATOM 5201 C C . GLY C 1 130 ? -37.160 51.113 270.251 1.00 34.59 832 GLY C C 1
ATOM 5202 O O . GLY C 1 130 ? -37.130 51.370 269.041 1.00 36.25 832 GLY C O 1
ATOM 5203 N N . PRO C 1 131 ? -36.084 50.688 270.906 1.00 32.70 833 PRO C N 1
ATOM 5204 C CA . PRO C 1 131 ? -34.864 50.390 270.173 1.00 32.74 833 PRO C CA 1
ATOM 5205 C C . PRO C 1 131 ? -35.118 49.314 269.137 1.00 34.90 833 PRO C C 1
ATOM 5206 O O . PRO C 1 131 ? -36.038 48.484 269.286 1.00 35.08 833 PRO C O 1
ATOM 5210 N N . PRO C 1 132 ? -34.341 49.298 268.059 1.00 35.12 834 PRO C N 1
ATOM 5211 C CA . PRO C 1 132 ? -34.453 48.204 267.088 1.00 41.41 834 PRO C CA 1
ATOM 5212 C C . PRO C 1 132 ? -34.269 46.857 267.780 1.00 39.14 834 PRO C C 1
ATOM 5213 O O . PRO C 1 132 ? -33.556 46.743 268.778 1.00 38.21 834 PRO C O 1
ATOM 5217 N N . ILE C 1 133 ? -34.928 45.835 267.248 1.00 43.98 835 ILE C N 1
ATOM 5218 C CA . ILE C 1 133 ? -35.106 44.566 267.948 1.00 48.82 835 ILE C CA 1
ATOM 5219 C C . ILE C 1 133 ? -34.055 43.555 267.506 1.00 47.05 835 ILE C C 1
ATOM 5220 O O . ILE C 1 133 ? -33.717 43.465 266.318 1.00 41.72 835 ILE C O 1
ATOM 5225 N N . LYS C 1 134 ? -33.563 42.781 268.477 1.00 55.61 836 LYS C N 1
ATOM 5226 C CA . LYS C 1 134 ? -32.640 41.640 268.328 1.00 55.74 836 LYS C CA 1
ATOM 5227 C C . LYS C 1 134 ? -31.336 42.016 267.649 1.00 62.80 836 LYS C C 1
ATOM 5228 O O . LYS C 1 134 ? -30.262 41.772 268.208 1.00 63.52 836 LYS C O 1
ATOM 5234 N N . PRO C 1 163 ? -25.257 39.510 263.749 1.00 87.91 865 PRO C N 1
ATOM 5235 C CA . PRO C 1 163 ? -26.649 39.749 264.155 1.00 87.15 865 PRO C CA 1
ATOM 5236 C C . PRO C 1 163 ? -27.457 40.523 263.105 1.00 84.14 865 PRO C C 1
ATOM 5237 O O . PRO C 1 163 ? -26.908 40.949 262.091 1.00 85.20 865 PRO C O 1
ATOM 5241 N N . THR C 1 164 ? -28.751 40.691 263.362 1.00 79.22 866 THR C N 1
ATOM 5242 C CA . THR C 1 164 ? -29.641 41.437 262.485 1.00 70.12 866 THR C CA 1
ATOM 5243 C C . THR C 1 164 ? -30.619 42.232 263.343 1.00 62.87 866 THR C C 1
ATOM 5244 O O . THR C 1 164 ? -30.950 41.828 264.459 1.00 58.44 866 THR C O 1
ATOM 5248 N N . PHE C 1 165 ? -31.080 43.372 262.820 1.00 54.34 867 PHE C N 1
ATOM 5249 C CA . PHE C 1 165 ? -31.944 44.267 263.579 1.00 47.90 867 PHE C CA 1
ATOM 5250 C C . PHE C 1 165 ? -33.179 44.635 262.780 1.00 47.15 867 PHE C C 1
ATOM 5251 O O . PHE C 1 165 ? -33.104 44.878 261.574 1.00 50.40 867 PHE C O 1
ATOM 5259 N N . GLU C 1 166 ? -34.310 44.686 263.470 1.00 46.96 868 GLU C N 1
ATOM 5260 C CA . GLU C 1 166 ? -35.578 45.098 262.888 1.00 49.25 868 GLU C CA 1
ATOM 5261 C C . GLU C 1 166 ? -36.013 46.409 263.524 1.00 38.53 868 GLU C C 1
ATOM 5262 O O . GLU C 1 166 ? -36.105 46.502 264.752 1.00 39.12 868 GLU C O 1
ATOM 5268 N N . THR C 1 167 ? -36.267 47.415 262.693 1.00 39.20 869 THR C N 1
ATOM 5269 C CA . THR C 1 167 ? -36.732 48.700 263.196 1.00 38.33 869 THR C CA 1
ATOM 5270 C C . THR C 1 167 ? -38.103 48.534 263.835 1.00 42.11 869 THR C C 1
ATOM 5271 O O . THR C 1 167 ? -38.987 47.892 263.263 1.00 45.78 869 THR C O 1
ATOM 5275 N N . SER C 1 168 ? -38.280 49.095 265.029 1.00 44.49 870 SER C N 1
ATOM 5276 C CA . SER C 1 168 ? -39.548 48.923 265.713 1.00 35.06 870 SER C CA 1
ATOM 5277 C C . SER C 1 168 ? -40.664 49.527 264.862 1.00 32.82 870 SER C C 1
ATOM 5278 O O . SER C 1 168 ? -40.437 50.476 264.103 1.00 31.15 870 SER C O 1
ATOM 5281 N N . PRO C 1 169 ? -41.869 48.963 264.934 1.00 33.33 871 PRO C N 1
ATOM 5282 C CA . PRO C 1 169 ? -42.986 49.530 264.162 1.00 30.24 871 PRO C CA 1
ATOM 5283 C C . PRO C 1 169 ? -43.290 50.960 264.548 1.00 35.70 871 PRO C C 1
ATOM 5284 O O . PRO C 1 169 ? -43.721 51.749 263.697 1.00 35.40 871 PRO C O 1
ATOM 5288 N N . GLY C 1 170 ? -43.099 51.310 265.824 1.00 27.97 872 GLY C N 1
ATOM 5289 C CA . GLY C 1 170 ? -43.342 52.676 266.243 1.00 26.60 872 GLY C CA 1
ATOM 5290 C C . GLY C 1 170 ? -42.331 53.642 265.661 1.00 31.06 872 GLY C C 1
ATOM 5291 O O . GLY C 1 170 ? -42.668 54.787 265.350 1.00 33.63 872 GLY C O 1
ATOM 5292 N N . GLU C 1 171 ? -41.075 53.201 265.512 1.00 27.54 873 GLU C N 1
ATOM 5293 C CA . GLU C 1 171 ? -40.100 54.069 264.863 1.00 31.45 873 GLU C CA 1
ATOM 5294 C C . GLU C 1 171 ? -40.437 54.263 263.385 1.00 37.50 873 GLU C C 1
ATOM 5295 O O . GLU C 1 171 ? -40.256 55.357 262.836 1.00 34.02 873 GLU C O 1
ATOM 5301 N N . ILE C 1 172 ? -40.942 53.221 262.727 1.00 37.37 874 ILE C N 1
ATOM 5302 C CA . ILE C 1 172 ? -41.359 53.374 261.338 1.00 36.71 874 ILE C CA 1
ATOM 5303 C C . ILE C 1 172 ? -42.441 54.434 261.232 1.00 28.68 874 ILE C C 1
ATOM 5304 O O . ILE C 1 172 ? -42.375 55.326 260.380 1.00 38.48 874 ILE C O 1
ATOM 5309 N N . SER C 1 173 ? -43.451 54.360 262.106 1.00 31.78 875 SER C N 1
ATOM 5310 C CA . SER C 1 173 ? -44.532 55.342 262.068 1.00 37.22 875 SER C CA 1
ATOM 5311 C C . SER C 1 173 ? -44.027 56.733 262.403 1.00 37.65 875 SER C C 1
ATOM 5312 O O . SER C 1 173 ? -44.434 57.714 261.771 1.00 40.11 875 SER C O 1
ATOM 5315 N N . LEU C 1 174 ? -43.157 56.842 263.412 1.00 38.01 876 LEU C N 1
ATOM 5316 C CA . LEU C 1 174 ? -42.630 58.151 263.782 1.00 34.96 876 LEU C CA 1
ATOM 5317 C C . LEU C 1 174 ? -41.793 58.729 262.648 1.00 30.89 876 LEU C C 1
ATOM 5318 O O . LEU C 1 174 ? -41.898 59.918 262.332 1.00 36.93 876 LEU C O 1
ATOM 5323 N N . LEU C 1 175 ? -40.968 57.889 262.016 1.00 33.52 877 LEU C N 1
ATOM 5324 C CA . LEU C 1 175 ? -40.168 58.336 260.882 1.00 36.54 877 LEU C CA 1
ATOM 5325 C C . LEU C 1 175 ? -41.042 58.915 259.784 1.00 34.44 877 LEU C C 1
ATOM 5326 O O . LEU C 1 175 ? -40.705 59.946 259.190 1.00 31.92 877 LEU C O 1
ATOM 5331 N N . ASN C 1 176 ? -42.161 58.254 259.487 1.00 33.06 878 ASN C N 1
ATOM 5332 C CA . ASN C 1 176 ? -43.063 58.772 258.467 1.00 37.94 878 ASN C CA 1
ATOM 5333 C C . ASN C 1 176 ? -43.725 60.061 258.934 1.00 34.87 878 ASN C C 1
ATOM 5334 O O . ASN C 1 176 ? -43.884 61.007 258.152 1.00 31.04 878 ASN C O 1
ATOM 5339 N N . LEU C 1 177 ? -44.103 60.119 260.212 1.00 35.90 879 LEU C N 1
ATOM 5340 C CA . LEU C 1 177 ? -44.648 61.345 260.781 1.00 35.59 879 LEU C CA 1
ATOM 5341 C C . LEU C 1 177 ? -43.651 62.493 260.665 1.00 37.13 879 LEU C C 1
ATOM 5342 O O . LEU C 1 177 ? -44.012 63.612 260.288 1.00 40.97 879 LEU C O 1
ATOM 5347 N N . LEU C 1 178 ? -42.388 62.239 261.007 1.00 34.63 880 LEU C N 1
ATOM 5348 C CA . LEU C 1 178 ? -41.395 63.310 260.995 1.00 35.16 880 LEU C CA 1
ATOM 5349 C C . LEU C 1 178 ? -41.095 63.787 259.579 1.00 40.38 880 LEU C C 1
ATOM 5350 O O . LEU C 1 178 ? -40.899 64.987 259.357 1.00 37.71 880 LEU C O 1
ATOM 5355 N N . GLU C 1 179 ? -41.048 62.865 258.612 1.00 43.64 881 GLU C N 1
ATOM 5356 C CA . GLU C 1 179 ? -40.807 63.253 257.223 1.00 45.00 881 GLU C CA 1
ATOM 5357 C C . GLU C 1 179 ? -41.889 64.193 256.708 1.00 44.18 881 GLU C C 1
ATOM 5358 O O . GLU C 1 179 ? -41.624 65.023 255.835 1.00 51.02 881 GLU C O 1
ATOM 5364 N N . ASN C 1 180 ? -43.103 64.097 257.245 1.00 45.75 882 ASN C N 1
ATOM 5365 C CA . ASN C 1 180 ? -44.222 64.893 256.763 1.00 50.69 882 ASN C CA 1
ATOM 5366 C C . ASN C 1 180 ? -44.707 65.910 257.790 1.00 52.59 882 ASN C C 1
ATOM 5367 O O . ASN C 1 180 ? -45.851 66.364 257.710 1.00 51.76 882 ASN C O 1
ATOM 5372 N N . ILE C 1 181 ? -43.856 66.285 258.741 1.00 51.93 883 ILE C N 1
ATOM 5373 C CA . ILE C 1 181 ? -44.253 67.240 259.785 1.00 48.91 883 ILE C CA 1
ATOM 5374 C C . ILE C 1 181 ? -44.413 68.629 259.167 1.00 37.66 883 ILE C C 1
ATOM 5375 O O . ILE C 1 181 ? -43.546 69.061 258.389 1.00 38.05 883 ILE C O 1
ATOM 5380 N N . PRO C 1 182 ? -45.508 69.344 259.435 1.00 39.99 884 PRO C N 1
ATOM 5381 C CA . PRO C 1 182 ? -45.623 70.726 258.952 1.00 39.65 884 PRO C CA 1
ATOM 5382 C C . PRO C 1 182 ? -44.558 71.628 259.554 1.00 48.54 884 PRO C C 1
ATOM 5383 O O . PRO C 1 182 ? -43.972 71.349 260.606 1.00 45.20 884 PRO C O 1
ATOM 5387 N N . SER C 1 183 ? -44.327 72.744 258.870 1.00 43.63 885 SER C N 1
ATOM 5388 C CA . SER C 1 183 ? -43.395 73.739 259.367 1.00 40.85 885 SER C CA 1
ATOM 5389 C C . SER C 1 183 ? -43.955 74.399 260.625 1.00 32.97 885 SER C C 1
ATOM 5390 O O . SER C 1 183 ? -45.132 74.253 260.969 1.00 35.28 885 SER C O 1
ATOM 5393 N N . ASN C 1 184 ? -43.093 75.147 261.311 1.00 33.13 886 ASN C N 1
ATOM 5394 C CA . ASN C 1 184 ? -43.511 75.910 262.480 1.00 36.85 886 ASN C CA 1
ATOM 5395 C C . ASN C 1 184 ? -44.170 74.993 263.509 1.00 34.41 886 ASN C C 1
ATOM 5396 O O . ASN C 1 184 ? -45.156 75.355 264.162 1.00 38.02 886 ASN C O 1
ATOM 5401 N N . THR C 1 185 ? -43.638 73.781 263.644 1.00 30.22 887 THR C N 1
ATOM 5402 C CA . THR C 1 185 ? -44.207 72.798 264.556 1.00 33.63 887 THR C CA 1
ATOM 5403 C C . THR C 1 185 ? -43.190 72.375 265.612 1.00 32.11 887 THR C C 1
ATOM 5404 O O . THR C 1 185 ? -42.032 72.066 265.297 1.00 30.73 887 THR C O 1
ATOM 5408 N N . TYR C 1 186 ? -43.635 72.377 266.860 1.00 29.31 888 TYR C N 1
ATOM 5409 C CA . TYR C 1 186 ? -42.876 71.881 267.998 1.00 27.33 888 TYR C CA 1
ATOM 5410 C C . TYR C 1 186 ? -43.491 70.555 268.432 1.00 27.98 888 TYR C C 1
ATOM 5411 O O . TYR C 1 186 ? -44.719 70.442 268.532 1.00 25.48 888 TYR C O 1
ATOM 5420 N N . ILE C 1 187 ? -42.656 69.547 268.669 1.00 27.86 889 ILE C N 1
ATOM 5421 C CA . ILE C 1 187 ? -43.146 68.230 269.060 1.00 22.13 889 ILE C CA 1
ATOM 5422 C C . ILE C 1 187 ? -43.090 68.092 270.574 1.00 25.78 889 ILE C C 1
ATOM 5423 O O . ILE C 1 187 ? -42.062 68.376 271.201 1.00 26.02 889 ILE C O 1
ATOM 5428 N N . LEU C 1 188 ? -44.193 67.655 271.161 1.00 24.90 890 LEU C N 1
ATOM 5429 C CA . LEU C 1 188 ? -44.245 67.276 272.563 1.00 23.13 890 LEU C CA 1
ATOM 5430 C C . LEU C 1 188 ? -44.399 65.759 272.616 1.00 23.30 890 LEU C C 1
ATOM 5431 O O . LEU C 1 188 ? -45.483 65.231 272.381 1.00 25.06 890 LEU C O 1
ATOM 5436 N N . TYR C 1 189 ? -43.313 65.050 272.911 1.00 21.98 891 TYR C N 1
ATOM 5437 C CA . TYR C 1 189 ? -43.406 63.617 273.151 1.00 23.53 891 TYR C CA 1
ATOM 5438 C C . TYR C 1 189 ? -43.962 63.385 274.550 1.00 27.97 891 TYR C C 1
ATOM 5439 O O . TYR C 1 189 ? -43.378 63.8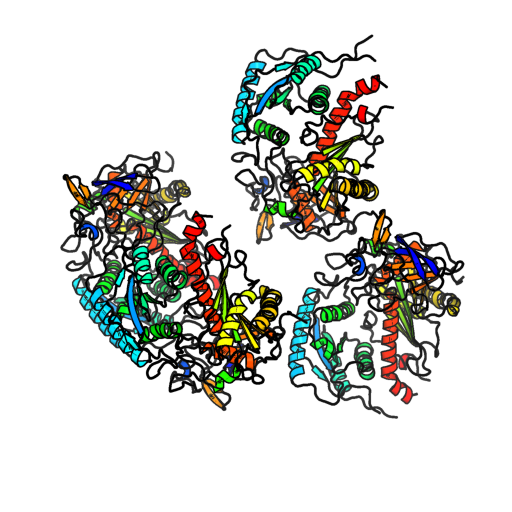36 275.542 1.00 30.38 891 TYR C O 1
ATOM 5448 N N . VAL C 1 190 ? -45.075 62.672 274.642 1.00 25.55 892 VAL C N 1
ATOM 5449 C CA . VAL C 1 190 ? -45.691 62.373 275.929 1.00 26.16 892 VAL C CA 1
ATOM 5450 C C . VAL C 1 190 ? -45.453 60.896 276.203 1.00 28.84 892 VAL C C 1
ATOM 5451 O O . VAL C 1 190 ? -46.007 60.027 275.514 1.00 24.73 892 VAL C O 1
ATOM 5455 N N . LEU C 1 191 ? -44.627 60.609 277.209 1.00 22.38 893 LEU C N 1
ATOM 5456 C CA . LEU C 1 191 ? -44.166 59.245 277.452 1.00 26.88 893 LEU C CA 1
ATOM 5457 C C . LEU C 1 191 ? -45.106 58.546 278.420 1.00 23.01 893 LEU C C 1
ATOM 5458 O O . LEU C 1 191 ? -45.360 59.049 279.518 1.00 28.57 893 LEU C O 1
ATOM 5463 N N . ARG C 1 192 ? -45.624 57.388 278.004 1.00 24.83 894 ARG C N 1
ATOM 5464 C CA . ARG C 1 192 ? -46.484 56.605 278.887 1.00 25.56 894 ARG C CA 1
ATOM 5465 C C . ARG C 1 192 ? -45.754 56.220 280.171 1.00 30.36 894 ARG C C 1
ATOM 5466 O O . ARG C 1 192 ? -46.334 56.251 281.262 1.00 27.17 894 ARG C O 1
ATOM 5474 N N . ARG C 1 193 ? -44.484 55.842 280.062 1.00 26.31 895 ARG C N 1
ATOM 5475 C CA . ARG C 1 193 ? -43.703 55.408 281.208 1.00 27.65 895 ARG C CA 1
ATOM 5476 C C . ARG C 1 193 ? -42.430 56.237 281.268 1.00 25.27 895 ARG C C 1
ATOM 5477 O O . ARG C 1 193 ? -41.745 56.389 280.252 1.00 29.23 895 ARG C O 1
ATOM 5485 N N . GLY C 1 194 ? -42.110 56.769 282.457 1.00 27.82 896 GLY C N 1
ATOM 5486 C CA . GLY C 1 194 ? -40.835 57.422 282.678 1.00 27.89 896 GLY C CA 1
ATOM 5487 C C . GLY C 1 194 ? -39.703 56.422 282.880 1.00 30.92 896 GLY C C 1
ATOM 5488 O O . GLY C 1 194 ? -39.897 55.205 282.875 1.00 27.90 896 GLY C O 1
ATOM 5489 N N . ASN C 1 195 ? -38.486 56.967 283.019 1.00 30.44 897 ASN C N 1
ATOM 5490 C CA . ASN C 1 195 ? -37.266 56.192 283.304 1.00 36.47 897 ASN C CA 1
ATOM 5491 C C . ASN C 1 195 ? -36.975 55.129 282.247 1.00 36.51 897 ASN C C 1
ATOM 5492 O O . ASN C 1 195 ? -36.421 54.073 282.550 1.00 33.12 897 ASN C O 1
ATOM 5497 N N . ASP C 1 196 ? -37.324 55.395 280.995 1.00 28.26 898 ASP C N 1
ATOM 5498 C CA . ASP C 1 196 ? -37.098 54.460 279.906 1.00 26.77 898 ASP C CA 1
ATOM 5499 C C . ASP C 1 196 ? -36.026 55.075 279.014 1.00 31.49 898 ASP C C 1
ATOM 5500 O O . ASP C 1 196 ? -36.322 55.714 278.001 1.00 23.81 898 ASP C O 1
ATOM 5505 N N . SER C 1 197 ? -34.759 54.876 279.401 1.00 25.85 899 SER C N 1
ATOM 5506 C CA . SER C 1 197 ? -33.674 55.524 278.671 1.00 27.22 899 SER C CA 1
ATOM 5507 C C . SER C 1 197 ? -33.539 54.981 277.253 1.00 27.18 899 SER C C 1
ATOM 5508 O O . SER C 1 197 ? -33.106 55.718 276.360 1.00 26.39 899 SER C O 1
ATOM 5511 N N . ALA C 1 198 ? -33.911 53.713 277.014 1.00 26.92 900 ALA C N 1
ATOM 5512 C CA . ALA C 1 198 ? -33.808 53.175 275.659 1.00 27.63 900 ALA C CA 1
ATOM 5513 C C . ALA C 1 198 ? -34.780 53.880 274.724 1.00 26.10 900 ALA C C 1
ATOM 5514 O O . ALA C 1 198 ? -34.439 54.176 273.575 1.00 23.53 900 ALA C O 1
ATOM 5516 N N . VAL C 1 199 ? -35.998 54.143 275.203 1.00 23.15 901 VAL C N 1
ATOM 5517 C CA . VAL C 1 199 ? -36.986 54.862 274.413 1.00 23.04 901 VAL C CA 1
ATOM 5518 C C . VAL C 1 199 ? -36.604 56.334 274.292 1.00 27.62 901 VAL C C 1
ATOM 5519 O O . VAL C 1 199 ? -36.658 56.909 273.202 1.00 22.76 901 VAL C O 1
ATOM 5523 N N . TYR C 1 200 ? -36.187 56.959 275.401 1.00 22.72 902 TYR C N 1
ATOM 5524 C CA . TYR C 1 200 ? -35.833 58.379 275.356 1.00 23.03 902 TYR C CA 1
ATOM 5525 C C . TYR C 1 200 ? -34.624 58.615 274.460 1.00 25.32 902 TYR C C 1
ATOM 5526 O O . TYR C 1 200 ? -34.619 59.549 273.647 1.00 24.07 902 TYR C O 1
ATOM 5535 N N . ASP C 1 201 ? -33.591 57.768 274.586 1.00 24.38 903 ASP C N 1
ATOM 5536 C CA . ASP C 1 201 ? -32.395 57.923 273.762 1.00 21.33 903 ASP C CA 1
ATOM 5537 C C . ASP C 1 201 ? -32.729 57.854 272.285 1.00 22.00 903 ASP C C 1
ATOM 5538 O O . ASP C 1 201 ? -32.215 58.651 271.491 1.00 21.31 903 ASP C O 1
ATOM 5543 N N . ARG C 1 202 ? -33.578 56.894 271.900 1.00 24.70 904 ARG C N 1
ATOM 5544 C CA . ARG C 1 202 ? -33.938 56.723 270.499 1.00 30.77 904 ARG C CA 1
ATOM 5545 C C . ARG C 1 202 ? -34.792 57.882 269.995 1.00 25.77 904 ARG C C 1
ATOM 5546 O O . ARG C 1 202 ? -34.640 58.309 268.849 1.00 31.07 904 ARG C O 1
ATOM 5554 N N . LEU C 1 203 ? -35.716 58.386 270.822 1.00 26.58 905 LEU C N 1
ATOM 5555 C CA . LEU C 1 203 ? -36.510 59.547 270.414 1.00 21.06 905 LEU C CA 1
ATOM 5556 C C . LEU C 1 203 ? -35.621 60.734 270.108 1.00 22.01 905 LEU C C 1
ATOM 5557 O O . LEU C 1 203 ? -35.806 61.415 269.093 1.00 25.80 905 LEU C O 1
ATOM 5562 N N . LYS C 1 204 ? -34.654 61.008 270.989 1.00 18.88 906 LYS C N 1
ATOM 5563 C CA . LYS C 1 204 ? -33.736 62.113 270.740 1.00 22.97 906 LYS C CA 1
ATOM 5564 C C . LYS C 1 204 ? -32.813 61.803 269.579 1.00 23.64 906 LYS C C 1
ATOM 5565 O O . LYS C 1 204 ? -32.532 62.678 268.748 1.00 23.80 906 LYS C O 1
ATOM 5571 N N . TYR C 1 205 ? -32.367 60.550 269.483 1.00 24.21 907 TYR C N 1
ATOM 5572 C CA . TYR C 1 205 ? -31.550 60.141 268.350 1.00 24.57 907 TYR C CA 1
ATOM 5573 C C . TYR C 1 205 ? -32.269 60.401 267.035 1.00 26.23 907 TYR C C 1
ATOM 5574 O O . TYR C 1 205 ? -31.695 60.968 266.097 1.00 23.48 907 TYR C O 1
ATOM 5583 N N . ILE C 1 206 ? -33.541 60.012 266.958 1.00 22.20 908 ILE C N 1
ATOM 5584 C CA . ILE C 1 206 ? -34.298 60.236 265.738 1.00 26.40 908 ILE C CA 1
ATOM 5585 C C . ILE C 1 206 ? -34.603 61.711 265.563 1.00 27.96 908 ILE C C 1
ATOM 5586 O O . ILE C 1 206 ? -34.407 62.281 264.482 1.00 27.70 908 ILE C O 1
ATOM 5591 N N . THR C 1 207 ? -35.118 62.349 266.615 1.00 26.79 909 THR C N 1
ATOM 5592 C CA . THR C 1 207 ? -35.732 63.650 266.399 1.00 26.17 909 THR C CA 1
ATOM 5593 C C . THR C 1 207 ? -34.697 64.766 266.408 1.00 27.77 909 THR C C 1
ATOM 5594 O O . THR C 1 207 ? -34.768 65.673 265.576 1.00 30.57 909 THR C O 1
ATOM 5598 N N . ASP C 1 208 ? -33.732 64.727 267.328 1.00 28.10 910 ASP C N 1
ATOM 5599 C CA . ASP C 1 208 ? -32.642 65.696 267.271 1.00 28.45 910 ASP C CA 1
ATOM 5600 C C . ASP C 1 208 ? -31.707 65.369 266.120 1.00 28.58 910 ASP C C 1
ATOM 5601 O O . ASP C 1 208 ? -31.492 66.182 265.215 1.00 23.30 910 ASP C O 1
ATOM 5606 N N . LEU C 1 209 ? -31.110 64.183 266.164 1.00 28.57 911 LEU C N 1
ATOM 5607 C CA . LEU C 1 209 ? -29.925 63.934 265.357 1.00 27.47 911 LEU C CA 1
ATOM 5608 C C . LEU C 1 209 ? -30.284 63.673 263.897 1.00 29.74 911 LEU C C 1
ATOM 5609 O O . LEU C 1 209 ? -29.675 64.249 262.993 1.00 27.19 911 LEU C O 1
ATOM 5614 N N . LYS C 1 210 ? -31.275 62.820 263.641 1.00 27.88 912 LYS C N 1
ATOM 5615 C CA . LYS C 1 210 ? -31.627 62.530 262.255 1.00 33.70 912 LYS C CA 1
ATOM 5616 C C . LYS C 1 210 ? -32.383 63.697 261.626 1.00 33.69 912 LYS C C 1
ATOM 5617 O O . LYS C 1 210 ? -31.979 64.218 260.583 1.00 40.33 912 LYS C O 1
ATOM 5623 N N . PHE C 1 211 ? -33.471 64.142 262.257 1.00 31.74 913 PHE C N 1
ATOM 5624 C CA . PHE C 1 211 ? -34.361 65.127 261.647 1.00 27.92 913 PHE C CA 1
ATOM 5625 C C . PHE C 1 211 ? -34.122 66.559 262.102 1.00 33.51 913 PHE C C 1
ATOM 5626 O O . PHE C 1 211 ? -34.580 67.486 261.432 1.00 29.83 913 PHE C O 1
ATOM 5634 N N . GLY C 1 212 ? -33.439 66.775 263.219 1.00 28.80 914 GLY C N 1
ATOM 5635 C CA . GLY C 1 212 ? -33.284 68.151 263.663 1.00 27.48 914 GLY C CA 1
ATOM 5636 C C . GLY C 1 212 ? -34.604 68.868 263.852 1.00 26.68 914 GLY C C 1
ATOM 5637 O O . GLY C 1 212 ? -34.729 70.035 263.468 1.00 30.03 914 GLY C O 1
ATOM 5638 N N . ALA C 1 213 ? -35.608 68.190 264.405 1.00 26.32 915 ALA C N 1
ATOM 5639 C CA . ALA C 1 213 ? -36.889 68.824 264.689 1.00 25.49 915 ALA C CA 1
ATOM 5640 C C . ALA C 1 213 ? -36.960 69.153 266.173 1.00 29.06 915 ALA C C 1
ATOM 5641 O O . ALA C 1 213 ? -36.575 68.331 267.012 1.00 24.94 915 ALA C O 1
ATOM 5643 N N . LEU C 1 214 ? -37.411 70.370 266.489 1.00 27.93 916 LEU C N 1
ATOM 5644 C CA . LEU C 1 214 ? -37.577 70.776 267.881 1.00 26.64 916 LEU C CA 1
ATOM 5645 C C . LEU C 1 214 ? -38.554 69.848 268.595 1.00 29.22 916 LEU C C 1
ATOM 5646 O O . LEU C 1 214 ? -39.623 69.527 268.071 1.00 26.83 916 LEU C O 1
ATOM 5651 N N . ASN C 1 215 ? -38.192 69.424 269.804 1.00 27.64 917 ASN C N 1
ATOM 5652 C CA . ASN C 1 215 ? -39.059 68.525 270.547 1.00 21.98 917 ASN C CA 1
ATOM 5653 C C . ASN C 1 215 ? -38.686 68.571 272.023 1.00 25.32 917 ASN C C 1
ATOM 5654 O O . ASN C 1 215 ? -37.525 68.775 272.379 1.00 21.95 917 ASN C O 1
ATOM 5659 N N . SER C 1 216 ? -39.679 68.352 272.872 1.00 20.67 918 SER C N 1
ATOM 5660 C CA . SER C 1 216 ? -39.438 68.081 274.276 1.00 23.57 918 SER C CA 1
ATOM 5661 C C . SER C 1 216 ? -40.220 66.842 274.663 1.00 25.12 918 SER C C 1
ATOM 5662 O O . SER C 1 216 ? -41.271 66.537 274.088 1.00 27.01 918 SER C O 1
ATOM 5665 N N . CYS C 1 217 ? -39.694 66.133 275.646 1.00 25.53 919 CYS C N 1
ATOM 5666 C CA . CYS C 1 217 ? -40.380 65.009 276.248 1.00 23.11 919 CYS C CA 1
ATOM 5667 C C . CYS C 1 217 ? -40.970 65.397 277.588 1.00 18.84 919 CYS C C 1
ATOM 5668 O O . CYS C 1 217 ? -40.414 66.190 278.350 1.00 22.71 919 CYS C O 1
ATOM 5671 N N . VAL C 1 218 ? -42.067 64.756 277.900 1.00 18.34 920 VAL C N 1
ATOM 5672 C CA . VAL C 1 218 ? -42.757 64.963 279.155 1.00 19.27 920 VAL C CA 1
ATOM 5673 C C . VAL C 1 218 ? -43.263 63.587 279.594 1.00 23.92 920 VAL C C 1
ATOM 5674 O O . VAL C 1 218 ? -43.716 62.796 278.760 1.00 22.66 920 VAL C O 1
ATOM 5678 N N . VAL C 1 219 ? -43.101 63.253 280.874 1.00 23.23 921 VAL C N 1
ATOM 5679 C CA . VAL C 1 219 ? -43.634 61.987 281.370 1.00 22.80 921 VAL C CA 1
ATOM 5680 C C . VAL C 1 219 ? -45.112 62.180 281.673 1.00 21.37 921 VAL C C 1
ATOM 5681 O O . VAL C 1 219 ? -45.495 63.102 282.407 1.00 19.44 921 VAL C O 1
ATOM 5685 N N . TRP C 1 220 ? -45.944 61.318 281.087 1.00 23.81 922 TRP C N 1
ATOM 5686 C CA . TRP C 1 220 ? -47.392 61.498 281.145 1.00 25.79 922 TRP C CA 1
ATOM 5687 C C . TRP C 1 220 ? -47.919 61.600 282.581 1.00 26.35 922 TRP C C 1
ATOM 5688 O O . TRP C 1 220 ? -48.775 62.444 282.868 1.00 21.86 922 TRP C O 1
ATOM 5699 N N . ASP C 1 221 ? -47.436 60.762 283.505 1.00 23.55 923 ASP C N 1
ATOM 5700 C CA . ASP C 1 221 ? -47.967 60.863 284.869 1.00 25.82 923 ASP C CA 1
ATOM 5701 C C . ASP C 1 221 ? -47.604 62.183 285.547 1.00 22.54 923 ASP C C 1
ATOM 5702 O O . ASP C 1 221 ? -48.259 62.558 286.525 1.00 23.30 923 ASP C O 1
ATOM 5707 N N . ASN C 1 222 ? -46.601 62.902 285.045 1.00 24.30 924 ASN C N 1
ATOM 5708 C CA . ASN C 1 222 ? -46.340 64.256 285.529 1.00 20.97 924 ASN C CA 1
ATOM 5709 C C . ASN C 1 222 ? -47.213 65.274 284.805 1.00 28.96 924 ASN C C 1
ATOM 5710 O O . ASN C 1 222 ? -47.916 66.071 285.436 1.00 26.90 924 ASN C O 1
ATOM 5715 N N . PHE C 1 223 ? -47.163 65.252 283.470 1.00 28.31 925 PHE C N 1
ATOM 5716 C CA . PHE C 1 223 ? -47.884 66.221 282.653 1.00 23.65 925 PHE C CA 1
ATOM 5717 C C . PHE C 1 223 ? -49.371 66.226 282.967 1.00 30.34 925 PHE C C 1
ATOM 5718 O O . PHE C 1 223 ? -49.997 67.291 283.025 1.00 31.19 925 PHE C O 1
ATOM 5726 N N . LYS C 1 224 ? -49.959 65.045 283.165 1.00 28.72 926 LYS C N 1
ATOM 5727 C CA . LYS C 1 224 ? -51.400 64.946 283.371 1.00 32.90 926 LYS C CA 1
ATOM 5728 C C . LYS C 1 224 ? -51.865 65.615 284.660 1.00 32.68 926 LYS C C 1
ATOM 5729 O O . LYS C 1 224 ? -53.073 65.815 284.827 1.00 35.02 926 LYS C O 1
ATOM 5735 N N . LYS C 1 225 ? -50.955 65.968 285.576 1.00 28.61 927 LYS C N 1
ATOM 5736 C CA . LYS C 1 225 ? -51.375 66.678 286.778 1.00 29.34 927 LYS C CA 1
ATOM 5737 C C . LYS C 1 225 ? -51.816 68.111 286.492 1.00 29.76 927 LYS C C 1
ATOM 5738 O O . LYS C 1 225 ? -52.466 68.724 287.341 1.00 32.02 927 LYS C O 1
ATOM 5744 N N . ASN C 1 226 ? -51.461 68.668 285.339 1.00 29.47 928 ASN C N 1
ATOM 5745 C CA . ASN C 1 226 ? -51.916 70.003 284.943 1.00 29.21 928 ASN C CA 1
ATOM 5746 C C . ASN C 1 226 ? -51.472 71.089 285.933 1.00 31.65 928 ASN C C 1
ATOM 5747 O O . ASN C 1 226 ? -52.242 71.977 286.306 1.00 31.58 928 ASN C O 1
ATOM 5752 N N . SER C 1 227 ? -50.210 71.029 286.346 1.00 28.03 929 SER C N 1
ATOM 5753 C CA . SER C 1 227 ? -49.647 72.021 287.252 1.00 28.28 929 SER C CA 1
ATOM 5754 C C . SER C 1 227 ? -49.074 73.207 286.475 1.00 29.45 929 SER C C 1
ATOM 5755 O O . SER C 1 227 ? -48.287 73.026 285.539 1.00 24.72 929 SER C O 1
ATOM 5758 N N . ILE C 1 228 ? -49.460 74.424 286.879 1.00 29.63 930 ILE C N 1
ATOM 5759 C CA . ILE C 1 228 ? -48.942 75.627 286.224 1.00 29.10 930 ILE C CA 1
ATOM 5760 C C . ILE C 1 228 ? -47.426 75.716 286.383 1.00 25.05 930 ILE C C 1
ATOM 5761 O O . ILE C 1 228 ? -46.713 76.139 285.461 1.00 24.51 930 ILE C O 1
ATOM 5766 N N . GLN C 1 229 ? -46.922 75.339 287.557 1.00 23.24 931 GLN C N 1
ATOM 5767 C CA . GLN C 1 229 ? -45.484 75.353 287.789 1.00 27.09 931 GLN C CA 1
ATOM 5768 C C . GLN C 1 229 ? -44.778 74.341 286.886 1.00 28.75 931 GLN C C 1
ATOM 5769 O O . GLN C 1 229 ? -43.718 74.627 286.320 1.00 23.17 931 GLN C O 1
ATOM 5775 N N . TYR C 1 230 ? -45.349 73.145 286.739 1.00 25.14 932 TYR C N 1
ATOM 5776 C CA . TYR C 1 230 ? -44.760 72.178 285.822 1.00 23.75 932 TYR C CA 1
ATOM 5777 C C . TYR C 1 230 ? -44.770 72.722 284.408 1.00 23.03 932 TYR C C 1
ATOM 5778 O O . TYR C 1 230 ? -43.756 72.674 283.695 1.00 27.12 932 TYR C O 1
ATOM 5787 N N . ASN C 1 231 ? -45.908 73.271 283.986 1.00 26.00 933 ASN C N 1
ATOM 5788 C CA . ASN C 1 231 ? -46.010 73.789 282.626 1.00 25.16 933 ASN C CA 1
ATOM 5789 C C . ASN C 1 231 ? -45.061 74.944 282.410 1.00 19.23 933 ASN C C 1
ATOM 5790 O O . ASN C 1 231 ? -44.479 75.075 281.327 1.00 24.07 933 ASN C O 1
ATOM 5795 N N . SER C 1 232 ? -44.858 75.772 283.446 1.00 19.87 934 SER C N 1
ATOM 5796 C CA . SER C 1 232 ? -43.981 76.925 283.292 1.00 26.39 934 SER C CA 1
ATOM 5797 C C . SER C 1 232 ? -42.536 76.481 283.124 1.00 23.49 934 SER C C 1
ATOM 5798 O O . SER C 1 232 ? -41.790 77.045 282.319 1.00 26.89 934 SER C O 1
ATOM 5801 N N . ASN C 1 233 ? -42.130 75.464 283.871 1.00 23.90 935 ASN C N 1
ATOM 5802 C CA . ASN C 1 233 ? -40.772 74.956 283.744 1.00 21.57 935 ASN C CA 1
ATOM 5803 C C . ASN C 1 233 ? -40.569 74.270 282.401 1.00 22.30 935 ASN C C 1
ATOM 5804 O O . ASN C 1 233 ? -39.531 74.459 281.749 1.00 24.65 935 ASN C O 1
ATOM 5809 N N . VAL C 1 234 ? -41.555 73.479 281.965 1.00 20.58 936 VAL C N 1
ATOM 5810 C CA . VAL C 1 234 ? -41.480 72.840 280.654 1.00 22.63 936 VAL C CA 1
ATOM 5811 C C . VAL C 1 234 ? -41.231 73.874 279.555 1.00 19.98 936 VAL C C 1
ATOM 5812 O O . VAL C 1 234 ? -40.319 73.707 278.736 1.00 23.25 936 VAL C O 1
ATOM 5816 N N . VAL C 1 235 ? -42.021 74.960 279.517 1.00 21.88 937 VAL C N 1
ATOM 5817 C CA . VAL C 1 235 ? -41.847 75.916 278.409 1.00 16.45 937 VAL C CA 1
ATOM 5818 C C . VAL C 1 235 ? -40.551 76.684 278.493 1.00 20.34 937 VAL C C 1
ATOM 5819 O O . VAL C 1 235 ? -40.155 77.306 277.500 1.00 24.41 937 VAL C O 1
ATOM 5823 N N . MET C 1 236 ? -39.939 76.776 279.674 1.00 20.86 938 MET C N 1
ATOM 5824 C CA . MET C 1 236 ? -38.636 77.420 279.721 1.00 28.04 938 MET C CA 1
ATOM 5825 C C . MET C 1 236 ? -37.714 76.775 278.707 1.00 26.28 938 MET C C 1
ATOM 5826 O O . MET C 1 236 ? -37.044 77.465 277.928 1.00 21.39 938 MET C O 1
ATOM 5831 N N . LYS C 1 237 ? -37.733 75.440 278.666 1.00 19.25 939 LYS C N 1
ATOM 5832 C CA . LYS C 1 237 ? -36.879 74.680 277.766 1.00 20.67 939 LYS C CA 1
ATOM 5833 C C . LYS C 1 237 ? -37.318 74.851 276.327 1.00 20.58 939 LYS C C 1
ATOM 5834 O O . LYS C 1 237 ? -36.479 75.046 275.438 1.00 24.24 939 LYS C O 1
ATOM 5840 N N . MET C 1 238 ? -38.632 74.792 276.080 1.00 19.59 940 MET C N 1
ATOM 5841 C CA . MET C 1 238 ? -39.147 75.021 274.731 1.00 24.16 940 MET C CA 1
ATOM 5842 C C . MET C 1 238 ? -38.745 76.391 274.228 1.00 23.03 940 MET C C 1
ATOM 5843 O O . MET C 1 238 ? -38.285 76.533 273.092 1.00 27.07 940 MET C O 1
ATOM 5848 N N . ASN C 1 239 ? -38.916 77.418 275.062 1.00 24.81 941 ASN C N 1
ATOM 5849 C CA . ASN C 1 239 ? -38.627 78.767 274.596 1.00 25.08 941 ASN C CA 1
ATOM 5850 C C . ASN C 1 239 ? -37.166 78.893 274.186 1.00 23.16 941 ASN C C 1
ATOM 5851 O O . ASN C 1 239 ? -36.851 79.495 273.154 1.00 21.72 941 ASN C O 1
ATOM 5856 N N . LEU C 1 240 ? -36.262 78.303 274.971 1.00 25.41 942 LEU C N 1
ATOM 5857 C CA . LEU C 1 240 ? -34.850 78.335 274.611 1.00 28.98 942 LEU C CA 1
ATOM 5858 C C . LEU C 1 240 ? -34.607 77.640 273.276 1.00 28.71 942 LEU C C 1
ATOM 5859 O O . LEU C 1 240 ? -33.836 78.136 272.440 1.00 25.56 942 LEU C O 1
ATOM 5864 N N . LYS C 1 241 ? -35.249 76.487 273.061 1.00 24.89 943 LYS C N 1
ATOM 5865 C CA . LYS C 1 241 ? -35.086 75.760 271.806 1.00 22.59 943 LYS C CA 1
ATOM 5866 C C . LYS C 1 241 ? -35.656 76.548 270.635 1.00 21.03 943 LYS C C 1
ATOM 5867 O O . LYS C 1 241 ? -35.151 76.454 269.511 1.00 24.59 943 LYS C O 1
ATOM 5873 N N . LEU C 1 242 ? -36.685 77.348 270.890 1.00 22.28 944 LEU C N 1
ATOM 5874 C CA . LEU C 1 242 ? -37.231 78.307 269.944 1.00 21.82 944 LEU C CA 1
ATOM 5875 C C . LEU C 1 242 ? -36.424 79.616 269.884 1.00 23.31 944 LEU C C 1
ATOM 5876 O O . LEU C 1 242 ? -36.953 80.635 269.419 1.00 26.13 944 LEU C O 1
ATOM 5881 N N . LEU C 1 243 ? -35.168 79.598 270.332 1.00 23.92 945 LEU C N 1
ATOM 5882 C CA . LEU C 1 243 ? -34.239 80.723 270.250 1.00 26.81 945 LEU C CA 1
ATOM 5883 C C . LEU C 1 243 ? -34.644 81.874 271.156 1.00 24.61 945 LEU C C 1
ATOM 5884 O O . LEU C 1 243 ? -34.150 82.983 270.998 1.00 27.84 945 LEU C O 1
ATOM 5889 N N . GLY C 1 244 ? -35.527 81.635 272.120 1.00 27.48 946 GLY C N 1
ATOM 5890 C CA . GLY C 1 244 ? -35.936 82.680 273.028 1.00 24.03 946 GLY C CA 1
ATOM 5891 C C . GLY C 1 244 ? -34.949 82.917 274.150 1.00 26.47 946 GLY C C 1
ATOM 5892 O O . GLY C 1 244 ? -33.878 82.318 274.244 1.00 25.93 946 GLY C O 1
ATOM 5893 N N . SER C 1 245 ? -35.325 83.855 275.002 1.00 26.87 947 SER C N 1
ATOM 5894 C CA . SER C 1 245 ? -34.612 84.208 276.215 1.00 29.99 947 SER C CA 1
ATOM 5895 C C . SER C 1 245 ? -35.645 84.207 277.318 1.00 25.34 947 SER C C 1
ATOM 5896 O O . SER C 1 245 ? -36.724 84.780 277.144 1.00 22.81 947 SER C O 1
ATOM 5899 N N . ASN C 1 246 ? -35.333 83.557 278.437 1.00 22.11 948 ASN C N 1
ATOM 5900 C CA . ASN C 1 246 ? -36.282 83.549 279.544 1.00 22.15 948 ASN C CA 1
ATOM 5901 C C . ASN C 1 246 ? -35.958 84.677 280.515 1.00 28.34 948 ASN C C 1
ATOM 5902 O O . ASN C 1 246 ? -36.562 85.753 280.447 1.00 30.12 948 ASN C O 1
ATOM 5907 N N . HIS C 1 247 ? -35.020 84.452 281.421 1.00 24.73 949 HIS C N 1
ATOM 5908 C CA . HIS C 1 247 ? -34.442 85.527 282.202 1.00 19.98 949 HIS C CA 1
ATOM 5909 C C . HIS C 1 247 ? -32.998 85.724 281.770 1.00 21.75 949 HIS C C 1
ATOM 5910 O O . HIS C 1 247 ? -32.414 84.902 281.064 1.00 25.99 949 HIS C O 1
ATOM 5917 N N . SER C 1 248 ? -32.431 86.850 282.178 1.00 24.05 950 SER C N 1
ATOM 5918 C CA . SER C 1 248 ? -31.024 87.132 281.973 1.00 21.10 950 SER C CA 1
ATOM 5919 C C . SER C 1 248 ? -30.547 87.920 283.180 1.00 22.19 950 SER C C 1
ATOM 5920 O O . SER C 1 248 ? -31.274 88.083 284.165 1.00 20.44 950 SER C O 1
ATOM 5923 N N . LEU C 1 249 ? -29.325 88.419 283.100 1.00 20.69 951 LEU C N 1
ATOM 5924 C CA . LEU C 1 249 ? -28.887 89.415 284.061 1.00 22.71 951 LEU C CA 1
ATOM 5925 C C . LEU C 1 249 ? -29.186 90.806 283.511 1.00 23.72 951 LEU C C 1
ATOM 5926 O O . LEU C 1 249 ? -29.448 90.986 282.319 1.00 21.38 951 LEU C O 1
ATOM 5931 N N . SER C 1 250 ? -29.158 91.789 284.404 1.00 25.23 952 SER C N 1
ATOM 5932 C CA . SER C 1 250 ? -29.356 93.169 283.989 1.00 32.33 952 SER C CA 1
ATOM 5933 C C . SER C 1 250 ? -28.223 93.617 283.074 1.00 32.82 952 SER C C 1
ATOM 5934 O O . SER C 1 250 ? -27.113 93.071 283.088 1.00 25.64 952 SER C O 1
ATOM 5937 N N . ILE C 1 251 ? -28.530 94.630 282.262 1.00 27.12 953 ILE C N 1
ATOM 5938 C CA . ILE C 1 251 ? -27.513 95.289 281.451 1.00 28.71 953 ILE C CA 1
ATOM 5939 C C . ILE C 1 251 ? -26.314 95.692 282.303 1.00 26.68 953 ILE C C 1
ATOM 5940 O O . ILE C 1 251 ? -25.160 95.502 281.904 1.00 28.14 953 ILE C O 1
ATOM 5945 N N . GLU C 1 252 ? -26.563 96.239 283.493 1.00 29.26 954 GLU C N 1
ATOM 5946 C CA . GLU C 1 252 ? -25.457 96.631 284.361 1.00 32.18 954 GLU C CA 1
ATOM 5947 C C . GLU C 1 252 ? -24.568 95.437 284.703 1.00 31.17 954 GLU C C 1
ATOM 5948 O O . GLU C 1 252 ? -23.337 95.529 284.645 1.00 29.58 954 GLU C O 1
ATOM 5954 N N . ASN C 1 253 ? -25.174 94.302 285.058 1.00 24.21 955 ASN C N 1
ATOM 5955 C CA . ASN C 1 253 ? -24.375 93.119 285.360 1.00 24.52 955 ASN C CA 1
ATOM 5956 C C . ASN C 1 253 ? -23.649 92.607 284.124 1.00 28.43 955 ASN C C 1
ATOM 5957 O O . ASN C 1 253 ? -22.503 92.151 284.213 1.00 24.71 955 ASN C O 1
ATOM 5962 N N . ASN C 1 254 ? -24.283 92.685 282.953 1.00 27.37 956 ASN C N 1
ATOM 5963 C CA . ASN C 1 254 ? -23.634 92.108 281.787 1.00 25.52 956 ASN C CA 1
ATOM 5964 C C . ASN C 1 254 ? -22.392 92.884 281.375 1.00 30.13 956 ASN C C 1
ATOM 5965 O O . ASN C 1 254 ? -21.524 92.319 280.697 1.00 30.26 956 ASN C O 1
ATOM 5970 N N . LYS C 1 255 ? -22.264 94.143 281.804 1.00 27.65 957 LYS C N 1
ATOM 5971 C CA . LYS C 1 255 ? -21.064 94.916 281.485 1.00 29.30 957 LYS C CA 1
ATOM 5972 C C . LYS C 1 255 ? -19.803 94.211 281.963 1.00 29.28 957 LYS C C 1
ATOM 5973 O O . LYS C 1 255 ? -18.745 94.316 281.330 1.00 31.73 957 LYS C O 1
ATOM 5979 N N . LEU C 1 256 ? -19.900 93.483 283.071 1.00 23.08 958 LEU C N 1
ATOM 5980 C CA . LEU C 1 256 ? -18.775 92.702 283.557 1.00 27.46 958 LEU C CA 1
ATOM 5981 C C . LEU C 1 256 ? -18.224 91.756 282.49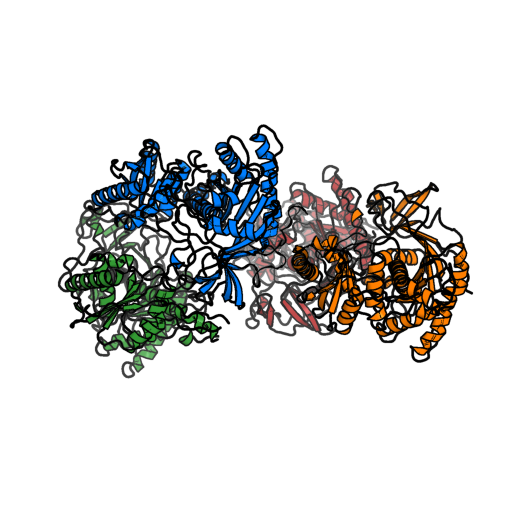4 1.00 27.75 958 LEU C C 1
ATOM 5982 O O . LEU C 1 256 ? -17.026 91.458 282.482 1.00 26.42 958 LEU C O 1
ATOM 5987 N N . LEU C 1 257 ? -19.078 91.275 281.596 1.00 27.14 959 LEU C N 1
ATOM 5988 C CA . LEU C 1 257 ? -18.677 90.349 280.549 1.00 26.38 959 LEU C CA 1
ATOM 5989 C C . LEU C 1 257 ? -18.567 91.025 279.189 1.00 27.53 959 LEU C C 1
ATOM 5990 O O . LEU C 1 257 ? -18.621 90.351 278.155 1.00 29.20 959 LEU C O 1
ATOM 5995 N N . ILE C 1 258 ? -18.428 92.343 279.162 1.00 32.82 960 ILE C N 1
ATOM 5996 C CA . ILE C 1 258 ? -18.219 93.077 277.920 1.00 31.24 960 ILE C CA 1
ATOM 5997 C C . ILE C 1 258 ? -16.809 93.639 277.932 1.00 33.67 960 ILE C C 1
ATOM 5998 O O . ILE C 1 258 ? -16.372 94.235 278.928 1.00 32.87 960 ILE C O 1
ATOM 6003 N N . ASP C 1 259 ? -16.080 93.402 276.852 1.00 24.95 961 ASP C N 1
ATOM 6004 C CA . ASP C 1 259 ? -14.763 93.995 276.705 1.00 23.18 961 ASP C CA 1
ATOM 6005 C C . ASP C 1 259 ? -14.939 95.497 276.482 1.00 29.41 961 ASP C C 1
ATOM 6006 O O . ASP C 1 259 ? -15.513 95.913 275.472 1.00 29.74 961 ASP C O 1
ATOM 6011 N N . LYS C 1 260 ? -14.457 96.309 277.429 1.00 31.71 962 LYS C N 1
ATOM 6012 C CA . LYS C 1 260 ? -14.693 97.749 277.351 1.00 40.89 962 LYS C CA 1
ATOM 6013 C C . LYS C 1 260 ? -13.985 98.382 276.163 1.00 36.20 962 LYS C C 1
ATOM 6014 O O . LYS C 1 260 ? -14.503 99.337 275.582 1.00 36.42 962 LYS C O 1
ATOM 6020 N N . GLU C 1 261 ? -12.823 97.856 275.775 1.00 33.22 963 GLU C N 1
ATOM 6021 C CA . GLU C 1 261 ? -12.057 98.474 274.694 1.00 40.94 963 GLU C CA 1
ATOM 6022 C C . GLU C 1 261 ? -12.758 98.335 273.349 1.00 41.00 963 GLU C C 1
ATOM 6023 O O . GLU C 1 261 ? -12.816 99.295 272.571 1.00 39.17 963 GLU C O 1
ATOM 6029 N N . SER C 1 262 ? -13.294 97.151 273.058 1.00 29.10 964 SER C N 1
ATOM 6030 C CA . SER C 1 262 ? -13.956 96.872 271.795 1.00 27.00 964 SER C CA 1
ATOM 6031 C C . SER C 1 262 ? -15.462 97.008 271.884 1.00 27.23 964 SER C C 1
ATOM 6032 O O . SER C 1 262 ? -16.128 96.935 270.853 1.00 32.80 964 SER C O 1
ATOM 6035 N N . ASN C 1 263 ? -16.009 97.156 273.089 1.00 31.19 965 ASN C N 1
ATOM 6036 C CA . ASN C 1 263 ? -17.451 97.141 273.307 1.00 30.53 965 ASN C CA 1
ATOM 6037 C C . ASN C 1 263 ? -18.073 95.833 272.815 1.00 30.55 965 ASN C C 1
ATOM 6038 O O . ASN C 1 263 ? -19.224 95.798 272.388 1.00 32.42 965 ASN C O 1
ATOM 6043 N N . LEU C 1 264 ? -17.326 94.735 272.879 1.00 25.35 966 LEU C N 1
ATOM 6044 C CA . LEU C 1 264 ? -17.850 93.467 272.388 1.00 22.32 966 LEU C CA 1
ATOM 6045 C C . LEU C 1 264 ? -17.977 92.476 273.537 1.00 28.10 966 LEU C C 1
ATOM 6046 O O . LEU C 1 264 ? -17.088 92.413 274.396 1.00 26.02 966 LEU C O 1
ATOM 6051 N N . PRO C 1 265 ? -19.062 91.706 273.596 1.00 29.28 967 PRO C N 1
ATOM 6052 C CA . PRO C 1 265 ? -19.207 90.751 274.699 1.00 26.06 967 PRO C CA 1
ATOM 6053 C C . PRO C 1 265 ? -18.132 89.676 274.632 1.00 23.11 967 PRO C C 1
ATOM 6054 O O . PRO C 1 265 ? -17.663 89.286 273.560 1.00 20.38 967 PRO C O 1
ATOM 6058 N N . ILE C 1 266 ? -17.697 89.244 275.810 1.00 24.64 968 ILE C N 1
ATOM 6059 C CA . ILE C 1 266 ? -16.739 88.153 275.902 1.00 24.41 968 ILE C CA 1
ATOM 6060 C C . ILE C 1 266 ? -17.395 86.876 275.403 1.00 24.31 968 ILE C C 1
ATOM 6061 O O . ILE C 1 266 ? -18.580 86.630 275.656 1.00 22.96 968 ILE C O 1
ATOM 6066 N N . LEU C 1 267 ? -16.636 86.064 274.672 1.00 20.08 969 LEU C N 1
ATOM 6067 C CA . LEU C 1 267 ? -17.104 84.736 274.290 1.00 19.66 969 LEU C CA 1
ATOM 6068 C C . LEU C 1 267 ? -16.913 83.807 275.483 1.00 24.77 969 LEU C C 1
ATOM 6069 O O . LEU C 1 267 ? -15.778 83.508 275.867 1.00 22.30 969 LEU C O 1
ATOM 6074 N N . VAL C 1 268 ? -18.010 83.362 276.085 1.00 22.55 970 VAL C N 1
ATOM 6075 C CA . VAL C 1 268 ? -17.961 82.460 277.227 1.00 19.33 970 VAL C CA 1
ATOM 6076 C C . VAL C 1 268 ? -18.194 81.042 276.735 1.00 24.86 970 VAL C C 1
ATOM 6077 O O . VAL C 1 268 ? -19.205 80.762 276.081 1.00 23.49 970 VAL C O 1
ATOM 6081 N N . LEU C 1 269 ? -17.265 80.145 277.057 1.00 22.36 971 LEU C N 1
ATOM 6082 C CA . LEU C 1 269 ? -17.310 78.761 276.620 1.00 24.16 971 LEU C CA 1
ATOM 6083 C C . LEU C 1 269 ? -17.443 77.840 277.817 1.00 25.52 971 LEU C C 1
ATOM 6084 O O . LEU C 1 269 ? -16.907 78.116 278.894 1.00 25.96 971 LEU C O 1
ATOM 6089 N N . GLY C 1 270 ? -18.120 76.730 277.604 1.00 23.52 972 GLY C N 1
ATOM 6090 C CA . GLY C 1 270 ? -18.137 75.650 278.575 1.00 17.97 972 GLY C CA 1
ATOM 6091 C C . GLY C 1 270 ? -17.802 74.341 277.898 1.00 25.41 972 GLY C C 1
ATOM 6092 O O . GLY C 1 270 ? -18.257 74.067 276.787 1.00 22.97 972 GLY C O 1
ATOM 6093 N N . SER C 1 271 ? -16.987 73.540 278.566 1.00 21.45 973 SER C N 1
ATOM 6094 C CA . SER C 1 271 ? -16.642 72.241 278.029 1.00 26.31 973 SER C CA 1
ATOM 6095 C C . SER C 1 271 ? -16.761 71.195 279.119 1.00 24.16 973 SER C C 1
ATOM 6096 O O . SER C 1 271 ? -16.602 71.482 280.308 1.00 27.73 973 SER C O 1
ATOM 6099 N N . ASP C 1 272 ? -17.038 69.974 278.681 1.00 26.90 974 ASP C N 1
ATOM 6100 C CA . ASP C 1 272 ? -17.165 68.825 279.558 1.00 26.08 974 ASP C CA 1
ATOM 6101 C C . ASP C 1 272 ? -16.711 67.601 278.777 1.00 27.70 974 ASP C C 1
ATOM 6102 O O . ASP C 1 272 ? -16.733 67.584 277.544 1.00 23.21 974 ASP C O 1
ATOM 6107 N N . VAL C 1 273 ? -16.281 66.586 279.517 1.00 24.39 975 VAL C N 1
ATOM 6108 C CA . VAL C 1 273 ? -15.995 65.261 278.982 1.00 26.29 975 VAL C CA 1
ATOM 6109 C C . VAL C 1 273 ? -16.738 64.256 279.837 1.00 30.15 975 VAL C C 1
ATOM 6110 O O . VAL C 1 273 ? -16.761 64.383 281.066 1.00 29.80 975 VAL C O 1
ATOM 6114 N N . THR C 1 274 ? -17.334 63.255 279.197 1.00 24.16 976 THR C N 1
ATOM 6115 C CA . THR C 1 274 ? -17.932 62.142 279.915 1.00 30.02 976 THR C CA 1
ATOM 6116 C C . THR C 1 274 ? -17.335 60.849 279.391 1.00 30.38 976 THR C C 1
ATOM 6117 O O . THR C 1 274 ? -16.933 60.765 278.226 1.00 27.19 976 THR C O 1
ATOM 6121 N N . HIS C 1 275 ? -17.260 59.846 280.259 1.00 28.18 977 HIS C N 1
ATOM 6122 C CA . HIS C 1 275 ? -16.512 58.639 279.951 1.00 31.02 977 HIS C CA 1
ATOM 6123 C C . HIS C 1 275 ? -17.427 57.431 279.833 1.00 31.51 977 HIS C C 1
ATOM 6124 O O . HIS C 1 275 ? -18.490 57.366 280.457 1.00 30.88 977 HIS C O 1
ATOM 6131 N N . TYR C 1 276 ? -16.984 56.482 279.006 1.00 32.59 978 TYR C N 1
ATOM 6132 C CA . TYR C 1 276 ? -17.620 55.190 278.779 1.00 31.44 978 TYR C CA 1
ATOM 6133 C C . TYR C 1 276 ? -19.119 55.337 278.562 1.00 26.22 978 TYR C C 1
ATOM 6134 O O . TYR C 1 276 ? -19.916 54.931 279.420 1.00 33.98 978 TYR C O 1
ATOM 6143 N N . PRO C 1 277 ? -19.544 55.929 277.442 1.00 31.45 979 PRO C N 1
ATOM 6144 C CA . PRO C 1 277 ? -20.979 55.916 277.118 1.00 31.07 979 PRO C CA 1
ATOM 6145 C C . PRO C 1 277 ? -21.515 54.503 277.023 1.00 35.47 979 PRO C C 1
ATOM 6146 O O . PRO C 1 277 ? -22.694 54.257 277.322 1.00 33.73 979 PRO C O 1
ATOM 6150 N N . GLU C 1 278 ? -20.677 53.568 276.590 1.00 39.36 980 GLU C N 1
ATOM 6151 C CA . GLU C 1 278 ? -20.851 52.139 276.779 1.00 36.98 980 GLU C CA 1
ATOM 6152 C C . GLU C 1 278 ? -19.516 51.600 277.270 1.00 38.58 980 GLU C C 1
ATOM 6153 O O . GLU C 1 278 ? -18.513 52.316 277.286 1.00 31.99 980 GLU C O 1
ATOM 6159 N N . LYS C 1 279 ? -19.496 50.327 277.671 1.00 41.08 981 LYS C N 1
ATOM 6160 C CA . LYS C 1 279 ? -18.277 49.756 278.229 1.00 36.18 981 LYS C CA 1
ATOM 6161 C C . LYS C 1 279 ? -17.133 49.823 277.220 1.00 33.99 981 LYS C C 1
ATOM 6162 O O . LYS C 1 279 ? -17.297 49.490 276.041 1.00 36.03 981 LYS C O 1
ATOM 6168 N N . ASP C 1 280 ? -15.976 50.293 277.688 1.00 35.33 982 ASP C N 1
ATOM 6169 C CA . ASP C 1 280 ? -14.729 50.369 276.929 1.00 38.30 982 ASP C CA 1
ATOM 6170 C C . ASP C 1 280 ? -14.788 51.338 275.754 1.00 36.70 982 ASP C C 1
ATOM 6171 O O . ASP C 1 280 ? -13.892 51.316 274.902 1.00 37.22 982 ASP C O 1
ATOM 6176 N N . GLN C 1 281 ? -15.789 52.204 275.686 1.00 32.42 983 GLN C N 1
ATOM 6177 C CA . GLN C 1 281 ? -15.922 53.098 274.547 1.00 31.80 983 GLN C CA 1
ATOM 6178 C C . GLN C 1 281 ? -15.206 54.429 274.791 1.00 34.57 983 GLN C C 1
ATOM 6179 O O . GLN C 1 281 ? -14.910 54.817 275.930 1.00 31.90 983 GLN C O 1
ATOM 6185 N N . ASN C 1 282 ? -14.918 55.121 273.688 1.00 31.14 984 ASN C N 1
ATOM 6186 C CA . ASN C 1 282 ? -14.200 56.384 273.750 1.00 32.94 984 ASN C CA 1
ATOM 6187 C C . ASN C 1 282 ? -15.017 57.412 274.517 1.00 31.08 984 ASN C C 1
ATOM 6188 O O . ASN C 1 282 ? -16.242 57.325 274.614 1.00 26.36 984 ASN C O 1
ATOM 6193 N N . SER C 1 283 ? -14.324 58.386 275.079 1.00 28.08 985 SER C N 1
ATOM 6194 C CA . SER C 1 283 ? -15.025 59.410 275.818 1.00 29.84 985 SER C CA 1
ATOM 6195 C C . SER C 1 283 ? -15.648 60.420 274.848 1.00 22.31 985 SER C C 1
ATOM 6196 O O . SER C 1 283 ? -15.343 60.451 273.647 1.00 27.53 985 SER C O 1
ATOM 6199 N N . ILE C 1 284 ? -16.556 61.234 275.377 1.00 25.00 986 ILE C N 1
ATOM 6200 C CA . ILE C 1 284 ? -17.289 62.229 274.598 1.00 26.68 986 ILE C CA 1
ATOM 6201 C C . ILE C 1 284 ? -17.020 63.597 275.205 1.00 28.32 986 ILE C C 1
ATOM 6202 O O . ILE C 1 284 ? -17.138 63.771 276.420 1.00 26.54 986 ILE C O 1
ATOM 6207 N N . ALA C 1 285 ? -16.668 64.565 274.361 1.00 27.87 987 ALA C N 1
ATOM 6208 C CA . ALA C 1 285 ? -16.425 65.932 274.790 1.00 30.33 987 ALA C CA 1
ATOM 6209 C C . ALA C 1 285 ? -17.433 66.859 274.134 1.00 28.66 987 ALA C C 1
ATOM 6210 O O . ALA C 1 285 ? -17.929 66.582 273.044 1.00 26.46 987 ALA C O 1
ATOM 6212 N N . SER C 1 286 ? -17.732 67.959 274.814 1.00 25.20 988 SER C N 1
ATOM 6213 C CA . SER C 1 286 ? -18.634 68.965 274.293 1.00 25.36 988 SER C CA 1
ATOM 6214 C C . SER C 1 286 ? -18.022 70.336 274.547 1.00 27.62 988 SER C C 1
ATOM 6215 O O . SER C 1 286 ? -17.190 70.519 275.441 1.00 27.34 988 SER C O 1
ATOM 6218 N N . LEU C 1 287 ? -18.432 71.299 273.732 1.00 20.56 989 LEU C N 1
ATOM 6219 C CA . LEU C 1 287 ? -18.025 72.688 273.901 1.00 21.57 989 LEU C CA 1
ATOM 6220 C C . LEU C 1 287 ? -19.205 73.555 273.507 1.00 23.66 989 LEU C C 1
ATOM 6221 O O . LEU C 1 287 ? -19.670 73.469 272.369 1.00 27.52 989 LEU C O 1
ATOM 6226 N N . VAL C 1 288 ? -19.701 74.365 274.438 1.00 19.77 990 VAL C N 1
ATOM 6227 C CA . VAL C 1 288 ? -20.782 75.297 274.151 1.00 22.84 990 VAL C CA 1
ATOM 6228 C C . VAL C 1 288 ? -20.201 76.690 274.241 1.00 22.56 990 VAL C C 1
ATOM 6229 O O . VAL C 1 288 ? -19.158 76.908 274.862 1.00 20.96 990 VAL C O 1
ATOM 6233 N N . GLY C 1 289 ? -20.884 77.641 273.606 1.00 19.91 991 GLY C N 1
ATOM 6234 C CA . GLY C 1 289 ? -20.438 79.017 273.646 1.00 24.27 991 GLY C CA 1
ATOM 6235 C C . GLY C 1 289 ? -21.556 80.031 273.548 1.00 23.84 991 GLY C C 1
ATOM 6236 O O . GLY C 1 289 ? -22.560 79.800 272.870 1.00 24.29 991 GLY C O 1
ATOM 6237 N N . SER C 1 290 ? -21.384 81.163 274.234 1.00 22.46 992 SER C N 1
ATOM 6238 C CA . SER C 1 290 ? -22.297 82.287 274.125 1.00 21.84 992 SER C CA 1
ATOM 6239 C C . SER C 1 290 ? -22.138 82.957 272.766 1.00 25.92 992 SER C C 1
ATOM 6240 O O . SER C 1 290 ? -21.193 82.681 272.017 1.00 26.24 992 SER C O 1
ATOM 6243 N N . TYR C 1 291 ? -23.066 83.860 272.429 1.00 24.83 993 TYR C N 1
ATOM 6244 C CA . TYR C 1 291 ? -22.846 84.626 271.207 1.00 26.89 993 TYR C CA 1
ATOM 6245 C C . TYR C 1 291 ? -23.268 86.082 271.259 1.00 22.96 993 TYR C C 1
ATOM 6246 O O . TYR C 1 291 ? -23.146 86.751 270.234 1.00 25.88 993 TYR C O 1
ATOM 6255 N N . ASP C 1 292 ? -23.764 86.597 272.382 1.00 22.33 994 ASP C N 1
ATOM 6256 C CA . ASP C 1 292 ? -24.015 88.029 272.478 1.00 29.18 994 ASP C CA 1
ATOM 6257 C C . ASP C 1 292 ? -23.855 88.463 273.932 1.00 32.30 994 ASP C C 1
ATOM 6258 O O . ASP C 1 292 ? -23.347 87.718 274.778 1.00 25.54 994 ASP C O 1
ATOM 6263 N N . ASP C 1 293 ? -24.288 89.682 274.219 1.00 25.93 995 ASP C N 1
ATOM 6264 C CA . ASP C 1 293 ? -24.099 90.270 275.532 1.00 24.01 995 ASP C CA 1
ATOM 6265 C C . ASP C 1 293 ? -25.225 89.926 276.490 1.00 24.84 995 ASP C C 1
ATOM 6266 O O . ASP C 1 293 ? -25.279 90.485 277.584 1.00 27.94 995 ASP C O 1
ATOM 6271 N N . LYS C 1 294 ? -26.121 89.021 276.110 1.00 24.98 996 LYS C N 1
ATOM 6272 C CA . LYS C 1 294 ? -27.163 88.562 277.021 1.00 24.18 996 LYS C CA 1
ATOM 6273 C C . LYS C 1 294 ? -26.857 87.203 277.640 1.00 26.03 996 LYS C C 1
ATOM 6274 O O . LYS C 1 294 ? -27.322 86.925 278.750 1.00 27.91 996 LYS C O 1
ATOM 6280 N N . PHE C 1 295 ? -26.093 86.353 276.937 1.00 23.53 997 PHE C N 1
ATOM 6281 C CA . PHE C 1 295 ? -25.627 85.067 277.475 1.00 26.91 997 PHE C CA 1
ATOM 6282 C C . PHE C 1 295 ? -26.787 84.144 277.843 1.00 27.78 997 PHE C C 1
ATOM 6283 O O . PHE C 1 295 ? -26.726 83.390 278.819 1.00 28.63 997 PHE C O 1
ATOM 6291 N N . THR C 1 296 ? -27.855 84.201 277.057 1.00 26.99 998 THR C N 1
ATOM 6292 C CA . THR C 1 296 ? -29.010 83.345 277.287 1.00 24.54 998 THR C CA 1
ATOM 6293 C C . THR C 1 296 ? -29.030 82.144 276.369 1.00 26.07 998 THR C C 1
ATOM 6294 O O . THR C 1 296 ? -29.850 81.237 276.571 1.00 27.01 998 THR C O 1
ATOM 6298 N N . GLN C 1 297 ? -28.175 82.134 275.351 1.00 22.67 999 GLN C N 1
ATOM 6299 C CA . GLN C 1 297 ? -28.131 81.060 274.373 1.00 24.42 999 GLN C CA 1
ATOM 6300 C C . GLN C 1 297 ? -26.710 80.529 274.294 1.00 23.99 999 GLN C C 1
ATOM 6301 O O . GLN C 1 297 ? -25.767 81.303 274.081 1.00 22.78 999 GLN C O 1
ATOM 6307 N N . PHE C 1 298 ? -26.565 79.214 274.462 1.00 19.81 1000 PHE C N 1
ATOM 6308 C CA . PHE C 1 298 ? -25.267 78.536 274.424 1.00 20.41 1000 PHE C CA 1
ATOM 6309 C C . PHE C 1 298 ? -25.339 77.317 273.511 1.00 25.71 1000 PHE C C 1
ATOM 6310 O O . PHE C 1 298 ? -25.314 76.174 273.983 1.00 25.87 1000 PHE C O 1
ATOM 6318 N N . PRO C 1 299 ? -25.430 77.516 272.197 1.00 25.56 1001 PRO C N 1
ATOM 6319 C CA . PRO C 1 299 ? -25.300 76.369 271.295 1.00 22.76 1001 PRO C CA 1
ATOM 6320 C C . PRO C 1 299 ? -23.891 75.819 271.383 1.00 22.97 1001 PRO C C 1
ATOM 6321 O O . PRO C 1 299 ? -22.950 76.490 271.811 1.00 22.50 1001 PRO C O 1
ATOM 6325 N N . GLY C 1 300 ? -23.760 74.558 271.008 1.00 24.00 1002 GLY C N 1
ATOM 6326 C CA . GLY C 1 300 ? -22.489 73.897 271.185 1.00 23.54 1002 GLY C CA 1
ATOM 6327 C C . GLY C 1 300 ? -22.325 72.778 270.192 1.00 23.43 1002 GLY C C 1
ATOM 6328 O O . GLY C 1 300 ? -23.215 72.486 269.393 1.00 23.87 1002 GLY C O 1
ATOM 6329 N N . ASP C 1 301 ? -21.148 72.168 270.249 1.00 24.18 1003 ASP C N 1
ATOM 6330 C CA . ASP C 1 301 ? -20.802 71.004 269.466 1.00 23.00 1003 ASP C CA 1
ATOM 6331 C C . ASP C 1 301 ? -20.304 69.898 270.386 1.00 24.31 1003 ASP C C 1
ATOM 6332 O O . ASP C 1 301 ? -19.821 70.155 271.491 1.00 20.35 1003 ASP C O 1
ATOM 6337 N N . TYR C 1 302 ? -20.420 68.657 269.923 1.00 25.07 1004 TYR C N 1
ATOM 6338 C CA . TYR C 1 302 ? -19.791 67.545 270.619 1.00 21.88 1004 TYR C CA 1
ATOM 6339 C C . TYR C 1 302 ? -18.893 66.786 269.656 1.00 23.10 1004 TYR C C 1
ATOM 6340 O O . TYR C 1 302 ? -19.013 66.908 268.434 1.00 25.66 1004 TYR C O 1
ATOM 6349 N N . MET C 1 303 ? -18.011 65.966 270.221 1.00 28.05 1005 MET C N 1
ATOM 6350 C CA . MET C 1 303 ? -17.234 65.047 269.410 1.00 29.21 1005 MET C CA 1
ATOM 6351 C C . MET C 1 303 ? -16.816 63.855 270.254 1.00 30.55 1005 MET C C 1
ATOM 6352 O O . MET C 1 303 ? -16.732 63.928 271.488 1.00 27.22 1005 MET C O 1
ATOM 6357 N N . LEU C 1 304 ? -16.562 62.749 269.562 1.00 23.00 1006 LEU C N 1
ATOM 6358 C CA . LEU C 1 304 ? -16.019 61.553 270.187 1.00 27.61 1006 LEU C CA 1
ATOM 6359 C C . LEU C 1 304 ? -14.531 61.757 270.421 1.00 28.15 1006 LEU C C 1
ATOM 6360 O O . LEU C 1 304 ? -13.817 62.195 269.514 1.00 28.37 1006 LEU C O 1
ATOM 6365 N N . GLN C 1 305 ? -14.065 61.446 271.632 1.00 27.86 1007 GLN C N 1
ATOM 6366 C CA . GLN C 1 305 ? -12.634 61.494 271.910 1.00 32.09 1007 GLN C CA 1
ATOM 6367 C C . GLN C 1 305 ? -11.905 60.347 271.213 1.00 37.61 1007 GLN C C 1
ATOM 6368 O O . GLN C 1 305 ? -12.510 59.447 270.624 1.00 34.01 1007 GLN C O 1
ATOM 6374 N N . ASP C 1 306 ? -10.574 60.367 271.342 1.00 42.30 1008 ASP C N 1
ATOM 6375 C CA . ASP C 1 306 ? -9.708 59.439 270.623 1.00 41.14 1008 ASP C CA 1
ATOM 6376 C C . ASP C 1 306 ? -9.577 58.088 271.304 1.00 41.03 1008 ASP C C 1
ATOM 6377 O O . ASP C 1 306 ? -9.153 57.129 270.652 1.00 43.02 1008 ASP C O 1
ATOM 6382 N N . GLY C 1 307 ? -9.915 57.984 272.589 1.00 40.42 1009 GLY C N 1
ATOM 6383 C CA . GLY C 1 307 ? -9.746 56.745 273.313 1.00 39.61 1009 GLY C CA 1
ATOM 6384 C C . GLY C 1 307 ? -10.624 56.656 274.544 1.00 46.10 1009 GLY C C 1
ATOM 6385 O O . GLY C 1 307 ? -11.301 57.618 274.931 1.00 44.22 1009 GLY C O 1
ATOM 6386 N N . PRO C 1 308 ? -10.624 55.489 275.191 1.00 39.90 1010 PRO C N 1
ATOM 6387 C CA . PRO C 1 308 ? -11.434 55.314 276.402 1.00 39.93 1010 PRO C CA 1
ATOM 6388 C C . PRO C 1 308 ? -10.815 56.016 277.602 1.00 37.36 1010 PRO C C 1
ATOM 6389 O O . PRO C 1 308 ? -9.593 56.095 277.744 1.00 37.09 1010 PRO C O 1
ATOM 6393 N N . GLY C 1 309 ? -11.683 56.529 278.470 1.00 33.72 1011 GLY C N 1
ATOM 6394 C CA . GLY C 1 309 ? -11.246 57.255 279.651 1.00 35.13 1011 GLY C CA 1
ATOM 6395 C C . GLY C 1 309 ? -10.318 58.421 279.360 1.00 39.03 1011 GLY C C 1
ATOM 6396 O O . GLY C 1 309 ? -9.447 58.746 280.173 1.00 34.48 1011 GLY C O 1
ATOM 6397 N N . GLU C 1 310 ? -10.474 59.065 278.207 1.00 37.20 1012 GLU C N 1
ATOM 6398 C CA . GLU C 1 310 ? -9.569 60.142 277.829 1.00 38.92 1012 GLU C CA 1
ATOM 6399 C C . GLU C 1 310 ? -10.095 61.455 278.404 1.00 35.64 1012 GLU C C 1
ATOM 6400 O O . GLU C 1 310 ? -11.119 61.979 277.953 1.00 33.32 1012 GLU C O 1
ATOM 6406 N N . GLU C 1 311 ? -9.369 62.000 279.379 1.00 30.65 1013 GLU C N 1
ATOM 6407 C CA . GLU C 1 311 ? -9.828 63.199 280.072 1.00 40.66 1013 GLU C CA 1
ATOM 6408 C C . GLU C 1 311 ? -9.493 64.489 279.327 1.00 36.88 1013 GLU C C 1
ATOM 6409 O O . GLU C 1 311 ? -10.277 65.439 279.383 1.00 42.73 1013 GLU C O 1
ATOM 6415 N N . ILE C 1 312 ? -8.362 64.563 278.623 1.00 30.35 1014 ILE C N 1
ATOM 6416 C CA . ILE C 1 312 ? -7.960 65.799 277.946 1.00 29.39 1014 ILE C CA 1
ATOM 6417 C C . ILE C 1 312 ? -8.640 65.857 276.580 1.00 34.21 1014 ILE C C 1
ATOM 6418 O O . ILE C 1 312 ? -8.614 64.882 275.815 1.00 28.90 1014 ILE C O 1
ATOM 6423 N N . ILE C 1 313 ? -9.283 66.992 276.283 1.00 30.87 1015 ILE C N 1
ATOM 6424 C CA . ILE C 1 313 ? -9.924 67.190 274.984 1.00 34.05 1015 ILE C CA 1
ATOM 6425 C C . ILE C 1 313 ? -8.881 67.664 273.985 1.00 34.49 1015 ILE C C 1
ATOM 6426 O O . ILE C 1 313 ? -8.729 68.872 273.768 1.00 30.44 1015 ILE C O 1
ATOM 6431 N N . THR C 1 314 ? -8.177 66.725 273.354 1.00 32.76 1016 THR C N 1
ATOM 6432 C CA . THR C 1 314 ? -6.982 67.091 272.601 1.00 36.45 1016 THR C CA 1
ATOM 6433 C C . THR C 1 314 ? -7.301 67.977 271.404 1.00 37.78 1016 THR C C 1
ATOM 6434 O O . THR C 1 314 ? -6.473 68.807 271.017 1.00 41.94 1016 THR C O 1
ATOM 6438 N N . ASN C 1 315 ? -8.491 67.845 270.821 1.00 31.89 1017 ASN C N 1
ATOM 6439 C CA . ASN C 1 315 ? -8.879 68.652 269.670 1.00 42.41 1017 ASN C CA 1
ATOM 6440 C C . ASN C 1 315 ? -10.028 69.602 269.999 1.00 37.58 1017 ASN C C 1
ATOM 6441 O O . ASN C 1 315 ? -10.924 69.815 269.179 1.00 33.70 1017 ASN C O 1
ATOM 6446 N N . VAL C 1 316 ? -10.008 70.201 271.197 1.00 34.72 1018 VAL C N 1
ATOM 6447 C CA . VAL C 1 316 ? -11.092 71.103 271.581 1.00 33.14 1018 VAL C CA 1
ATOM 6448 C C . VAL C 1 316 ? -11.139 72.300 270.639 1.00 36.32 1018 VAL C C 1
ATOM 6449 O O . VAL C 1 316 ? -12.222 72.807 270.309 1.00 31.18 1018 VAL C O 1
ATOM 6453 N N . GLY C 1 317 ? -9.974 72.731 270.146 1.00 33.70 1019 GLY C N 1
ATOM 6454 C CA . GLY C 1 317 ? -9.929 73.862 269.240 1.00 30.98 1019 GLY C CA 1
ATOM 6455 C C . GLY C 1 317 ? -10.758 73.665 267.986 1.00 35.02 1019 GLY C C 1
ATOM 6456 O O . GLY C 1 317 ? -11.310 74.629 267.451 1.00 36.60 1019 GLY C O 1
ATOM 6457 N N . SER C 1 318 ? -10.869 72.423 267.504 1.00 31.71 1020 SER C N 1
ATOM 6458 C CA . SER C 1 318 ? -11.649 72.191 266.293 1.00 37.36 1020 SER C CA 1
ATOM 6459 C C . SER C 1 318 ? -13.093 72.663 266.454 1.00 40.99 1020 SER C C 1
ATOM 6460 O O . SER C 1 318 ? -13.695 73.164 265.492 1.00 45.00 1020 SER C O 1
ATOM 6463 N N . LEU C 1 319 ? -13.651 72.538 267.661 1.00 36.57 1021 LEU C N 1
ATOM 6464 C CA . LEU C 1 319 ? -15.016 72.955 267.979 1.00 28.10 1021 LEU C CA 1
ATOM 6465 C C . LEU C 1 319 ? -15.157 74.457 268.140 1.00 29.83 1021 LEU C C 1
ATOM 6466 O O . LEU C 1 319 ? -16.269 74.935 268.404 1.00 30.25 1021 LEU C O 1
ATOM 6471 N N . MET C 1 320 ? -14.060 75.209 268.024 1.00 28.51 1022 MET C N 1
ATOM 6472 C CA . MET C 1 320 ? -14.152 76.656 268.138 1.00 29.69 1022 MET C CA 1
ATOM 6473 C C . MET C 1 320 ? -14.781 77.292 266.907 1.00 25.33 1022 MET C C 1
ATOM 6474 O O . MET C 1 320 ? -15.289 78.412 267.006 1.00 28.61 1022 MET C O 1
ATOM 6479 N N . LEU C 1 321 ? -14.753 76.611 265.758 1.00 26.72 1023 LEU C N 1
ATOM 6480 C CA . LEU C 1 321 ? -15.140 77.257 264.504 1.00 25.83 1023 LEU C CA 1
ATOM 6481 C C . LEU C 1 321 ? -16.588 77.734 264.554 1.00 26.94 1023 LEU C C 1
ATOM 6482 O O . LEU C 1 321 ? -16.887 78.896 264.237 1.00 30.56 1023 LEU C O 1
ATOM 6487 N N . ASN C 1 322 ? -17.500 76.858 264.974 1.00 24.73 1024 ASN C N 1
ATOM 6488 C CA . ASN C 1 322 ? -18.896 77.264 265.078 1.00 26.34 1024 ASN C CA 1
ATOM 6489 C C . ASN C 1 322 ? -19.116 78.280 266.185 1.00 25.62 1024 ASN C C 1
ATOM 6490 O O . ASN C 1 322 ? -19.980 79.154 266.050 1.00 24.82 1024 ASN C O 1
ATOM 6495 N N . ARG C 1 323 ? -18.366 78.184 267.292 1.00 25.13 1025 ARG C N 1
ATOM 6496 C CA . ARG C 1 323 ? -18.459 79.224 268.315 1.00 24.08 1025 ARG C CA 1
ATOM 6497 C C . ARG C 1 323 ? -18.184 80.593 267.710 1.00 25.82 1025 ARG C C 1
ATOM 6498 O O . ARG C 1 323 ? -18.883 81.568 268.011 1.00 26.24 1025 ARG C O 1
ATOM 6506 N N . LEU C 1 324 ? -17.172 80.682 266.843 1.00 22.59 1026 LEU C N 1
ATOM 6507 C CA . LEU C 1 324 ? -16.831 81.973 266.261 1.00 28.15 1026 LEU C CA 1
ATOM 6508 C C . LEU C 1 324 ? -17.853 82.385 265.210 1.00 26.24 1026 LEU C C 1
ATOM 6509 O O . LEU C 1 324 ? -18.259 83.552 265.158 1.00 29.54 1026 LEU C O 1
ATOM 6514 N N . LYS C 1 325 ? -18.290 81.439 264.372 1.00 24.57 1027 LYS C N 1
ATOM 6515 C CA . LYS C 1 325 ? -19.245 81.773 263.320 1.00 23.07 1027 LYS C CA 1
ATOM 6516 C C . LYS C 1 325 ? -20.544 82.293 263.908 1.00 21.59 1027 LYS C C 1
ATOM 6517 O O . LYS C 1 325 ? -21.098 83.290 263.434 1.00 30.01 1027 LYS C O 1
ATOM 6523 N N . ILE C 1 326 ? -21.058 81.622 264.936 1.00 23.76 1028 ILE C N 1
ATOM 6524 C CA . ILE C 1 326 ? -22.318 82.052 265.526 1.00 25.06 1028 ILE C CA 1
ATOM 6525 C C . ILE C 1 326 ? -22.141 83.404 266.208 1.00 27.72 1028 ILE C C 1
ATOM 6526 O O . ILE C 1 326 ? -22.969 84.315 266.053 1.00 25.63 1028 ILE C O 1
ATOM 6531 N N . TYR C 1 327 ? -21.058 83.561 266.975 1.00 19.38 1029 TYR C N 1
ATOM 6532 C CA . TYR C 1 327 ? -20.811 84.848 267.614 1.00 21.11 1029 TYR C CA 1
ATOM 6533 C C . TYR C 1 327 ? -20.796 85.962 266.566 1.00 22.42 1029 TYR C C 1
ATOM 6534 O O . TYR C 1 327 ? -21.414 87.026 266.742 1.00 20.70 1029 TYR C O 1
ATOM 6543 N N . GLN C 1 328 ? -20.089 85.714 265.464 1.00 19.70 1030 GLN C N 1
ATOM 6544 C CA . GLN C 1 328 ? -19.936 86.719 264.420 1.00 29.02 1030 GLN C CA 1
ATOM 6545 C C . GLN C 1 328 ? -21.280 87.142 263.833 1.00 28.02 1030 GLN C C 1
ATOM 6546 O O . GLN C 1 328 ? -21.499 88.333 263.569 1.00 24.38 1030 GLN C O 1
ATOM 6552 N N . LYS C 1 329 ? -22.182 86.180 263.595 1.00 26.98 1031 LYS C N 1
ATOM 6553 C CA . LYS C 1 329 ? -23.501 86.527 263.067 1.00 28.37 1031 LYS C CA 1
ATOM 6554 C C . LYS C 1 329 ? -24.247 87.474 263.995 1.00 28.56 1031 LYS C C 1
ATOM 6555 O O . LYS C 1 329 ? -24.977 88.353 263.527 1.00 34.52 1031 LYS C O 1
ATOM 6561 N N . HIS C 1 330 ? -24.043 87.348 265.304 1.00 22.29 1032 HIS C N 1
ATOM 6562 C CA . HIS C 1 330 ? -24.779 88.151 266.270 1.00 22.93 1032 HIS C CA 1
ATOM 6563 C C . HIS C 1 330 ? -24.064 89.437 266.670 1.00 25.50 1032 HIS C C 1
ATOM 6564 O O . HIS C 1 330 ? -24.589 90.184 267.499 1.00 28.95 1032 HIS C O 1
ATOM 6571 N N . ASN C 1 331 ? -22.896 89.727 266.102 1.00 24.32 1033 ASN C N 1
ATOM 6572 C CA . ASN C 1 331 ? -22.163 90.921 266.496 1.00 30.68 1033 ASN C CA 1
ATOM 6573 C C . ASN C 1 331 ? -21.631 91.649 265.273 1.00 26.01 1033 ASN C C 1
ATOM 6574 O O . ASN C 1 331 ? -20.477 92.094 265.247 1.00 22.49 1033 ASN C O 1
ATOM 6579 N N . ASN C 1 332 ? -22.472 91.757 264.232 1.00 25.04 1034 ASN C N 1
ATOM 6580 C CA . ASN C 1 332 ? -22.189 92.609 263.076 1.00 30.65 1034 ASN C CA 1
ATOM 6581 C C . ASN C 1 332 ? -20.842 92.273 262.450 1.00 29.88 1034 ASN C C 1
ATOM 6582 O O . ASN C 1 332 ? -20.059 93.162 262.101 1.00 30.65 1034 ASN C O 1
ATOM 6587 N N . GLY C 1 333 ? -20.563 90.984 262.321 1.00 22.88 1035 GLY C N 1
ATOM 6588 C CA . GLY C 1 333 ? -19.362 90.540 261.649 1.00 21.84 1035 GLY C CA 1
ATOM 6589 C C . GLY C 1 333 ? -18.102 90.555 262.488 1.00 23.60 1035 GLY C C 1
ATOM 6590 O O . GLY C 1 333 ? -17.036 90.208 261.965 1.00 24.39 1035 GLY C O 1
ATOM 6591 N N . LYS C 1 334 ? -18.190 90.934 263.767 1.00 23.83 1036 LYS C N 1
ATOM 6592 C CA . LYS C 1 334 ? -17.035 90.974 264.657 1.00 26.27 1036 LYS C CA 1
ATOM 6593 C C . LYS C 1 334 ? -16.815 89.635 265.347 1.00 29.58 1036 LYS C C 1
ATOM 6594 O O . LYS C 1 334 ? -17.771 88.955 265.738 1.00 23.11 1036 LYS C O 1
ATOM 6600 N N . LEU C 1 335 ? -15.554 89.274 265.507 1.00 29.93 1037 LEU C N 1
ATOM 6601 C CA . LEU C 1 335 ? -15.158 88.151 266.338 1.00 26.41 1037 LEU C CA 1
ATOM 6602 C C . LEU C 1 335 ? -14.919 88.632 267.758 1.00 21.78 1037 LEU C C 1
ATOM 6603 O O . LEU C 1 335 ? -14.687 89.820 267.985 1.00 25.04 1037 LEU C O 1
ATOM 6608 N N . PRO C 1 336 ? -14.985 87.749 268.752 1.00 23.64 1038 PRO C N 1
ATOM 6609 C CA . PRO C 1 336 ? -14.781 88.207 270.132 1.00 21.23 1038 PRO C CA 1
ATOM 6610 C C . PRO C 1 336 ? -13.341 88.640 270.356 1.00 23.93 1038 PRO C C 1
ATOM 6611 O O . PRO C 1 336 ? -12.411 88.159 269.702 1.00 23.21 1038 PRO C O 1
ATOM 6615 N N . THR C 1 337 ? -13.168 89.595 271.267 1.00 24.34 1039 THR C N 1
ATOM 6616 C CA . THR C 1 337 ? -11.839 90.068 271.627 1.00 26.75 1039 THR C CA 1
ATOM 6617 C C . THR C 1 337 ? -11.328 89.471 272.936 1.00 28.55 1039 THR C C 1
ATOM 6618 O O . THR C 1 337 ? -10.167 89.709 273.291 1.00 28.83 1039 THR C O 1
ATOM 6622 N N . LYS C 1 338 ? -12.157 88.708 273.650 1.00 23.64 1040 LYS C N 1
ATOM 6623 C CA . LYS C 1 338 ? -11.762 87.997 274.863 1.00 23.48 1040 LYS C CA 1
ATOM 6624 C C . LYS C 1 338 ? -12.548 86.697 274.902 1.00 31.37 1040 LYS C C 1
ATOM 6625 O O . LYS C 1 338 ? -13.723 86.672 274.525 1.00 27.97 1040 LYS C O 1
ATOM 6631 N N . ILE C 1 339 ? -11.899 85.628 275.360 1.00 26.05 1041 ILE C N 1
ATOM 6632 C CA . ILE C 1 339 ? -12.519 84.314 275.474 1.00 29.51 1041 ILE C CA 1
ATOM 6633 C C . ILE C 1 339 ? -12.371 83.852 276.915 1.00 27.39 1041 ILE C C 1
ATOM 6634 O O . ILE C 1 339 ? -11.277 83.924 277.488 1.00 24.06 1041 ILE C O 1
ATOM 6639 N N . MET C 1 340 ? -13.469 83.397 277.502 1.00 26.31 1042 MET C N 1
ATOM 6640 C CA . MET C 1 340 ? -13.455 82.776 278.817 1.00 28.45 1042 MET C CA 1
ATOM 6641 C C . MET C 1 340 ? -13.854 81.320 278.652 1.00 26.79 1042 MET C C 1
ATOM 6642 O O . MET C 1 340 ? -14.938 81.028 278.139 1.00 26.83 1042 MET C O 1
ATOM 6647 N N . TYR C 1 341 ? -12.984 80.417 279.094 1.00 26.89 1043 TYR C N 1
ATOM 6648 C CA . TYR C 1 341 ? -13.085 78.989 278.821 1.00 24.25 1043 TYR C CA 1
ATOM 6649 C C . TYR C 1 341 ? -13.302 78.257 280.144 1.00 26.18 1043 TYR C C 1
ATOM 6650 O O . TYR C 1 341 ? -12.368 78.104 280.939 1.00 20.93 1043 TYR C O 1
ATOM 6659 N N . PHE C 1 342 ? -14.534 77.815 280.385 1.00 20.41 1044 PHE C N 1
ATOM 6660 C CA . PHE C 1 342 ? -14.849 77.032 281.576 1.00 24.83 1044 PHE C CA 1
ATOM 6661 C C . PHE C 1 342 ? -14.689 75.553 281.267 1.00 23.56 1044 PHE C C 1
ATOM 6662 O O . PHE C 1 342 ? -15.318 75.039 280.340 1.00 27.74 1044 PHE C O 1
ATOM 6670 N N . ARG C 1 343 ? -13.875 74.867 282.058 1.00 18.91 1045 ARG C N 1
ATOM 6671 C CA . ARG C 1 343 ? -13.559 73.471 281.804 1.00 26.66 1045 ARG C CA 1
ATOM 6672 C C . ARG C 1 343 ? -14.098 72.617 282.942 1.00 29.76 1045 ARG C C 1
ATOM 6673 O O . ARG C 1 343 ? -13.665 72.757 284.089 1.00 28.96 1045 ARG C O 1
ATOM 6681 N N . ASP C 1 344 ? -15.016 71.723 282.623 1.00 24.34 1046 ASP C N 1
ATOM 6682 C CA . ASP C 1 344 ? -15.585 70.846 283.626 1.00 24.29 1046 ASP C CA 1
ATOM 6683 C C . ASP C 1 344 ? -15.116 69.416 283.399 1.00 33.19 1046 ASP C C 1
ATOM 6684 O O . ASP C 1 344 ? -14.733 69.032 282.289 1.00 32.46 1046 ASP C O 1
ATOM 6689 N N . GLY C 1 345 ? -15.162 68.631 284.472 1.00 38.55 1047 GLY C N 1
ATOM 6690 C CA . GLY C 1 345 ? -14.828 67.222 284.406 1.00 42.94 1047 GLY C CA 1
ATOM 6691 C C . GLY C 1 345 ? -13.340 66.975 284.286 1.00 45.33 1047 GLY C C 1
ATOM 6692 O O . GLY C 1 345 ? -12.900 66.309 283.340 1.00 46.75 1047 GLY C O 1
ATOM 6693 N N . VAL C 1 346 ? -12.555 67.523 285.224 1.00 36.79 1048 VAL C N 1
ATOM 6694 C CA . VAL C 1 346 ? -11.100 67.415 285.205 1.00 44.30 1048 VAL C CA 1
ATOM 6695 C C . VAL C 1 346 ? -10.597 67.068 286.592 1.00 45.96 1048 VAL C C 1
ATOM 6696 O O . VAL C 1 346 ? -11.147 67.514 287.603 1.00 52.48 1048 VAL C O 1
ATOM 6700 N N . SER C 1 347 ? -9.520 66.291 286.634 1.00 42.85 1049 SER C N 1
ATOM 6701 C CA . SER C 1 347 ? -8.814 66.059 287.882 1.00 45.40 1049 SER C CA 1
ATOM 6702 C C . SER C 1 347 ? -7.735 67.118 288.056 1.00 41.72 1049 SER C C 1
ATOM 6703 O O . SER C 1 347 ? -7.240 67.702 287.089 1.00 40.95 1049 SER C O 1
ATOM 6706 N N . VAL C 1 348 ? -7.371 67.354 289.314 1.00 33.68 1050 VAL C N 1
ATOM 6707 C CA . VAL C 1 348 ? -6.306 68.299 289.630 1.00 36.12 1050 VAL C CA 1
ATOM 6708 C C . VAL C 1 348 ? -5.010 67.922 288.925 1.00 33.48 1050 VAL C C 1
ATOM 6709 O O . VAL C 1 348 ? -4.253 68.794 288.480 1.00 33.13 1050 VAL C O 1
ATOM 6713 N N . ASP C 1 349 ? -4.713 66.623 288.823 1.00 32.04 1051 ASP C N 1
ATOM 6714 C CA . ASP C 1 349 ? -3.434 66.293 288.206 1.00 37.22 1051 ASP C CA 1
ATOM 6715 C C . ASP C 1 349 ? -3.448 66.465 286.693 1.00 32.74 1051 ASP C C 1
ATOM 6716 O O . ASP C 1 349 ? -2.399 66.303 286.071 1.00 40.54 1051 ASP C O 1
ATOM 6721 N N . GLN C 1 350 ? -4.583 66.819 286.093 1.00 30.03 1052 GLN C N 1
ATOM 6722 C CA . GLN C 1 350 ? -4.667 67.064 284.660 1.00 33.14 1052 GLN C CA 1
ATOM 6723 C C . GLN C 1 350 ? -4.608 68.545 284.310 1.00 30.98 1052 GLN C C 1
ATOM 6724 O O . GLN C 1 350 ? -4.639 68.894 283.120 1.00 33.09 1052 GLN C O 1
ATOM 6730 N N . PHE C 1 351 ? -4.532 69.419 285.318 1.00 30.16 1053 PHE C N 1
ATOM 6731 C CA . PHE C 1 351 ? -4.569 70.858 285.077 1.00 28.13 1053 PHE C CA 1
ATOM 6732 C C . PHE C 1 351 ? -3.458 71.292 284.138 1.00 32.10 1053 PHE C C 1
ATOM 6733 O O . PHE C 1 351 ? -3.679 72.112 283.239 1.00 26.65 1053 PHE C O 1
ATOM 6741 N N . SER C 1 352 ? -2.249 70.761 284.340 1.00 26.80 1054 SER C N 1
ATOM 6742 C CA . SER C 1 352 ? -1.138 71.122 283.467 1.00 32.11 1054 SER C CA 1
ATOM 6743 C C . SER C 1 352 ? -1.451 70.790 282.009 1.00 32.50 1054 SER C C 1
ATOM 6744 O O . SER C 1 352 ? -1.112 71.560 281.098 1.00 31.74 1054 SER C O 1
ATOM 6747 N N . GLN C 1 353 ? -2.119 69.660 281.774 1.00 32.63 1055 GLN C N 1
ATOM 6748 C CA . GLN C 1 353 ? -2.466 69.238 280.421 1.00 31.51 1055 GLN C CA 1
ATOM 6749 C C . GLN C 1 353 ? -3.623 70.045 279.838 1.00 28.06 1055 GLN C C 1
ATOM 6750 O O . GLN C 1 353 ? -3.646 70.304 278.632 1.00 33.82 1055 GLN C O 1
ATOM 6756 N N . VAL C 1 354 ? -4.598 70.439 280.658 1.00 26.89 1056 VAL C N 1
ATOM 6757 C CA . VAL C 1 354 ? -5.642 71.334 280.166 1.00 25.37 1056 VAL C CA 1
ATOM 6758 C C . VAL C 1 354 ? -5.025 72.602 279.589 1.00 26.27 1056 VAL C C 1
ATOM 6759 O O . VAL C 1 354 ? -5.422 73.080 278.518 1.00 29.36 1056 VAL C O 1
ATOM 6763 N N . VAL C 1 355 ? -4.036 73.162 280.271 1.00 18.83 1057 VAL C N 1
ATOM 6764 C CA . VAL C 1 355 ? -3.431 74.378 279.744 1.00 30.76 1057 VAL C CA 1
ATOM 6765 C C . VAL C 1 355 ? -2.548 74.052 278.548 1.00 31.92 1057 VAL C C 1
ATOM 6766 O O . VAL C 1 355 ? -2.681 74.665 277.483 1.00 27.90 1057 VAL C O 1
ATOM 6770 N N . LYS C 1 356 ? -1.673 73.042 278.684 1.00 26.08 1058 LYS C N 1
ATOM 6771 C CA . LYS C 1 356 ? -0.677 72.788 277.644 1.00 29.96 1058 LYS C CA 1
ATOM 6772 C C . LYS C 1 356 ? -1.303 72.235 276.369 1.00 30.32 1058 LYS C C 1
ATOM 6773 O O . LYS C 1 356 ? -0.764 72.441 275.277 1.00 29.54 1058 LYS C O 1
ATOM 6779 N N . ILE C 1 357 ? -2.438 71.558 276.480 1.00 25.02 1059 ILE C N 1
ATOM 6780 C CA . ILE C 1 357 ? -3.112 70.953 275.335 1.00 28.73 1059 ILE C CA 1
ATOM 6781 C C . ILE C 1 357 ? -4.333 71.763 274.929 1.00 29.32 1059 ILE C C 1
ATOM 6782 O O . ILE C 1 357 ? -4.424 72.226 273.793 1.00 29.18 1059 ILE C O 1
ATOM 6787 N N . GLU C 1 358 ? -5.294 71.931 275.841 1.00 28.27 1060 GLU C N 1
ATOM 6788 C CA . GLU C 1 358 ? -6.581 72.498 275.445 1.00 27.87 1060 GLU C CA 1
ATOM 6789 C C . GLU C 1 358 ? -6.501 74.006 275.234 1.00 26.03 1060 GLU C C 1
ATOM 6790 O O . GLU C 1 358 ? -6.982 74.512 274.221 1.00 26.67 1060 GLU C O 1
ATOM 6796 N N . VAL C 1 359 ? -5.909 74.747 276.171 1.00 26.61 1061 VAL C N 1
ATOM 6797 C CA . VAL C 1 359 ? -5.807 76.189 275.968 1.00 23.75 1061 VAL C CA 1
ATOM 6798 C C . VAL C 1 359 ? -4.980 76.478 274.722 1.00 28.55 1061 VAL C C 1
ATOM 6799 O O . VAL C 1 359 ? -5.357 77.311 273.893 1.00 24.25 1061 VAL C O 1
ATOM 6803 N N . LYS C 1 360 ? -3.859 75.763 274.555 1.00 25.99 1062 LYS C N 1
ATOM 6804 C CA . LYS C 1 360 ? -3.061 75.889 273.334 1.00 26.88 1062 LYS C CA 1
ATOM 6805 C C . LYS C 1 360 ? -3.885 75.537 272.100 1.00 30.89 1062 LYS C C 1
ATOM 6806 O O . LYS C 1 360 ? -3.775 76.193 271.056 1.00 28.15 1062 LYS C O 1
ATOM 6812 N N . SER C 1 361 ? -4.727 74.509 272.203 1.00 26.64 1063 SER C N 1
ATOM 6813 C CA . SER C 1 361 ? -5.563 74.149 271.070 1.00 29.19 1063 SER C CA 1
ATOM 6814 C C . SER C 1 361 ? -6.502 75.291 270.703 1.00 30.54 1063 SER C C 1
ATOM 6815 O O . SER C 1 361 ? -6.651 75.625 269.523 1.00 30.88 1063 SER C O 1
ATOM 6818 N N . ILE C 1 362 ? -7.115 75.925 271.704 1.00 27.76 1064 ILE C N 1
ATOM 6819 C CA . ILE C 1 362 ? -8.008 77.049 271.442 1.00 29.50 1064 ILE C CA 1
ATOM 6820 C C . ILE C 1 362 ? -7.254 78.185 270.762 1.00 32.35 1064 ILE C C 1
ATOM 6821 O O . ILE C 1 362 ? -7.690 78.709 269.729 1.00 29.68 1064 ILE C O 1
ATOM 6826 N N . LYS C 1 363 ? -6.108 78.589 271.329 1.00 28.71 1065 LYS C N 1
ATOM 6827 C CA . LYS C 1 363 ? -5.394 79.727 270.755 1.00 29.59 1065 LYS C CA 1
ATOM 6828 C C . LYS C 1 363 ? -4.935 79.419 269.334 1.00 30.43 1065 LYS C C 1
ATOM 6829 O O . LYS C 1 363 ? -5.069 80.254 268.430 1.00 25.09 1065 LYS C O 1
ATOM 6835 N N . GLU C 1 364 ? -4.440 78.205 269.105 1.00 25.10 1066 GLU C N 1
ATOM 6836 C CA . GLU C 1 364 ? -3.920 77.873 267.789 1.00 26.14 1066 GLU C CA 1
ATOM 6837 C C . GLU C 1 364 ? -5.030 77.661 266.767 1.00 26.97 1066 GLU C C 1
ATOM 6838 O O . GLU C 1 364 ? -4.855 78.021 265.594 1.00 31.52 1066 GLU C O 1
ATOM 6844 N N . SER C 1 365 ? -6.182 77.129 267.184 1.00 27.64 1067 SER C N 1
ATOM 6845 C CA . SER C 1 365 ? -7.295 76.957 266.246 1.00 28.54 1067 SER C CA 1
ATOM 6846 C C . SER C 1 365 ? -7.915 78.295 265.856 1.00 26.82 1067 SER C C 1
ATOM 6847 O O . SER C 1 365 ? -8.232 78.513 264.683 1.00 28.30 1067 SER C O 1
ATOM 6850 N N . VAL C 1 366 ? -8.111 79.205 266.813 1.00 23.27 1068 VAL C N 1
ATOM 6851 C CA . VAL C 1 366 ? -8.680 80.493 266.427 1.00 24.56 1068 VAL C CA 1
ATOM 6852 C C . VAL C 1 366 ? -7.659 81.321 265.666 1.00 33.38 1068 VAL C C 1
ATOM 6853 O O . VAL C 1 366 ? -8.048 82.197 264.878 1.00 26.55 1068 VAL C O 1
ATOM 6857 N N . ARG C 1 367 ? -6.361 81.056 265.859 1.00 27.60 1069 ARG C N 1
ATOM 6858 C CA . ARG C 1 367 ? -5.364 81.685 265.001 1.00 32.49 1069 ARG C CA 1
ATOM 6859 C C . ARG C 1 367 ? -5.624 81.339 263.540 1.00 29.43 1069 ARG C C 1
ATOM 6860 O O . ARG C 1 367 ? -5.400 82.164 262.644 1.00 25.15 1069 ARG C O 1
ATOM 6868 N N . LYS C 1 368 ? -6.111 80.126 263.293 1.00 33.87 1070 LYS C N 1
ATOM 6869 C CA . LYS C 1 368 ? -6.415 79.674 261.944 1.00 34.50 1070 LYS C CA 1
ATOM 6870 C C . LYS C 1 368 ? -7.813 80.105 261.515 1.00 30.37 1070 LYS C C 1
ATOM 6871 O O . LYS C 1 368 ? -7.984 80.673 260.433 1.00 33.25 1070 LYS C O 1
ATOM 6877 N N . PHE C 1 369 ? -8.824 79.854 262.363 1.00 24.11 1071 PHE C N 1
ATOM 6878 C CA . PHE C 1 369 ? -10.214 80.083 261.965 1.00 23.82 1071 PHE C CA 1
ATOM 6879 C C . PHE C 1 369 ? -10.525 81.570 261.801 1.00 27.99 1071 PHE C C 1
ATOM 6880 O O . PHE C 1 369 ? -11.205 81.964 260.849 1.00 28.06 1071 PHE C O 1
ATOM 6888 N N . GLY C 1 370 ? -10.075 82.401 262.743 1.00 25.77 1072 GLY C N 1
ATOM 6889 C CA . GLY C 1 370 ? -10.340 83.824 262.725 1.00 34.66 1072 GLY C CA 1
ATOM 6890 C C . GLY C 1 370 ? -10.155 84.498 261.372 1.00 31.37 1072 GLY C C 1
ATOM 6891 O O . GLY C 1 370 ? -11.056 85.175 260.865 1.00 26.59 1072 GLY C O 1
ATOM 6892 N N . PRO C 1 371 ? -8.973 84.341 260.769 1.00 29.74 1073 PRO C N 1
ATOM 6893 C CA . PRO C 1 371 ? -8.743 84.974 259.457 1.00 26.13 1073 PRO C CA 1
ATOM 6894 C C . PRO C 1 371 ? -9.646 84.439 258.361 1.00 27.14 1073 PRO C C 1
ATOM 6895 O O . PRO C 1 371 ? -9.930 85.175 257.407 1.00 29.71 1073 PRO C O 1
ATOM 6899 N N . GLN C 1 372 ? -10.112 83.186 258.472 1.00 25.01 1074 GLN C N 1
ATOM 6900 C CA . GLN C 1 372 ? -11.085 82.669 257.514 1.00 28.45 1074 GLN C CA 1
ATOM 6901 C C . GLN C 1 372 ? -12.407 83.418 257.608 1.00 23.94 1074 GLN C C 1
ATOM 6902 O O . GLN C 1 372 ? -13.160 83.473 256.629 1.00 27.62 1074 GLN C O 1
ATOM 6908 N N . LEU C 1 373 ? -12.703 84.003 258.770 1.00 24.08 1075 LEU C N 1
ATOM 6909 C CA . LEU C 1 373 ? -13.983 84.665 258.999 1.00 23.53 1075 LEU C CA 1
ATOM 6910 C C . LEU C 1 373 ? -13.923 86.184 258.983 1.00 24.82 1075 LEU C C 1
ATOM 6911 O O . LEU C 1 373 ? -14.943 86.815 258.704 1.00 26.39 1075 LEU C O 1
ATOM 6916 N N . ASN C 1 374 ? -12.793 86.804 259.325 1.00 25.95 1076 ASN C N 1
ATOM 6917 C CA . ASN C 1 374 ? -12.765 88.260 259.470 1.00 30.44 1076 ASN C CA 1
ATOM 6918 C C . ASN C 1 374 ? -12.205 88.964 258.233 1.00 28.87 1076 ASN C C 1
ATOM 6919 O O . ASN C 1 374 ? -11.889 90.161 258.293 1.00 26.03 1076 ASN C O 1
ATOM 6924 N N . GLY C 1 375 ? -12.064 88.247 257.122 1.00 19.54 1077 GLY C N 1
ATOM 6925 C CA . GLY C 1 375 ? -11.522 88.826 255.919 1.00 23.80 1077 GLY C CA 1
ATOM 6926 C C . GLY C 1 375 ? -10.019 88.739 255.797 1.00 34.28 1077 GLY C C 1
ATOM 6927 O O . GLY C 1 375 ? -9.444 89.467 254.979 1.00 35.00 1077 GLY C O 1
ATOM 6928 N N . GLY C 1 376 ? -9.366 87.890 256.591 1.00 34.44 1078 GLY C N 1
ATOM 6929 C CA . GLY C 1 376 ? -7.947 87.641 256.473 1.00 31.81 1078 GLY C CA 1
ATOM 6930 C C . GLY C 1 376 ? -7.051 88.381 257.449 1.00 30.02 1078 GLY C C 1
ATOM 6931 O O . GLY C 1 376 ? -5.884 88.622 257.126 1.00 35.44 1078 GLY C O 1
ATOM 6932 N N . ASN C 1 377 ? -7.544 88.742 258.625 1.00 23.10 1079 ASN C N 1
ATOM 6933 C CA . ASN C 1 377 ? -6.740 89.464 259.596 1.00 26.62 1079 ASN C CA 1
ATOM 6934 C C . ASN C 1 377 ? -6.291 88.526 260.708 1.00 32.51 1079 ASN C C 1
ATOM 6935 O O . ASN C 1 377 ? -7.002 87.582 261.075 1.00 29.01 1079 ASN C O 1
ATOM 6940 N N . LYS C 1 378 ? -5.097 88.806 261.235 1.00 26.70 1080 LYS C N 1
ATOM 6941 C CA . LYS C 1 378 ? -4.565 88.083 262.384 1.00 28.74 1080 LYS C CA 1
ATOM 6942 C C . LYS C 1 378 ? -5.585 88.074 263.510 1.00 24.42 1080 LYS C C 1
ATOM 6943 O O . LYS C 1 378 ? -6.242 89.079 263.774 1.00 22.81 1080 LYS C O 1
ATOM 6949 N N . TYR C 1 379 ? -5.728 86.928 264.164 1.00 25.19 1081 TYR C N 1
ATOM 6950 C CA . TYR C 1 379 ? -6.710 86.778 265.232 1.00 31.76 1081 TYR C CA 1
ATOM 6951 C C . TYR C 1 379 ? -6.067 86.041 266.400 1.00 27.92 1081 TYR C C 1
ATOM 6952 O O . TYR C 1 379 ? -5.785 84.843 266.291 1.00 24.89 1081 TYR C O 1
ATOM 6961 N N . ASP C 1 380 ? -5.852 86.739 267.515 1.00 28.45 1082 ASP C N 1
ATOM 6962 C CA . ASP C 1 380 ? -5.246 86.137 268.706 1.00 30.31 1082 ASP C CA 1
ATOM 6963 C C . ASP C 1 380 ? -5.888 86.761 269.940 1.00 29.35 1082 ASP C C 1
ATOM 6964 O O . ASP C 1 380 ? -5.273 87.576 270.635 1.00 25.07 1082 ASP C O 1
ATOM 6969 N N . PRO C 1 381 ? -7.122 86.375 270.257 1.00 27.28 1083 PRO C N 1
ATOM 6970 C CA . PRO C 1 381 ? -7.799 86.948 271.426 1.00 25.59 1083 PRO C CA 1
ATOM 6971 C C . PRO C 1 381 ? -7.270 86.334 272.713 1.00 27.36 1083 PRO C C 1
ATOM 6972 O O . PRO C 1 381 ? -7.016 85.121 272.775 1.00 25.84 1083 PRO C O 1
ATOM 6976 N N . PRO C 1 382 ? -7.119 87.131 273.764 1.00 23.68 1084 PRO C N 1
ATOM 6977 C CA . PRO C 1 382 ? -6.657 86.586 275.054 1.00 24.28 1084 PRO C CA 1
ATOM 6978 C C . PRO C 1 382 ? -7.671 85.639 275.695 1.00 23.23 1084 PRO C C 1
ATOM 6979 O O . PRO C 1 382 ? -8.883 85.869 275.677 1.00 26.34 1084 PRO C O 1
ATOM 6983 N N . VAL C 1 383 ? -7.157 84.580 276.306 1.00 25.51 1085 VAL C N 1
ATOM 6984 C CA . VAL C 1 383 ? -7.977 83.533 276.894 1.00 24.83 1085 VAL C CA 1
ATOM 6985 C C . VAL C 1 383 ? -7.809 83.520 278.413 1.00 29.56 1085 VAL C C 1
ATOM 6986 O O . VAL C 1 383 ? -6.696 83.657 278.932 1.00 24.84 1085 VAL C O 1
ATOM 6990 N N . THR C 1 384 ? -8.921 83.347 279.120 1.00 25.61 1086 THR C N 1
ATOM 6991 C CA . THR C 1 384 ? -8.919 82.964 280.524 1.00 23.76 1086 THR C CA 1
ATOM 6992 C C . THR C 1 384 ? -9.546 81.583 280.626 1.00 27.48 1086 THR C C 1
ATOM 6993 O O . THR C 1 384 ? -10.605 81.337 280.044 1.00 28.08 1086 THR C O 1
ATOM 6997 N N . CYS C 1 385 ? -8.895 80.687 281.359 1.00 19.95 1087 CYS C N 1
ATOM 6998 C CA . CYS C 1 385 ? -9.401 79.337 281.583 1.00 21.66 1087 CYS C CA 1
ATOM 6999 C C . CYS C 1 385 ? -9.735 79.139 283.062 1.00 24.28 1087 CYS C C 1
ATOM 7000 O O . CYS C 1 385 ? -8.893 79.381 283.937 1.00 26.41 1087 CYS C O 1
ATOM 7003 N N . ILE C 1 386 ? -10.955 78.685 283.336 1.00 23.28 1088 ILE C N 1
ATOM 7004 C CA . ILE C 1 386 ? -11.381 78.344 284.691 1.00 22.08 1088 ILE C CA 1
ATOM 7005 C C . ILE C 1 386 ? -11.839 76.892 284.705 1.00 22.43 1088 ILE C C 1
ATOM 7006 O O . ILE C 1 386 ? -12.712 76.498 283.920 1.00 24.46 1088 ILE C O 1
ATOM 7011 N N . ALA C 1 387 ? -11.246 76.100 285.593 1.00 23.08 1089 ALA C N 1
ATOM 7012 C CA . ALA C 1 387 ? -11.654 74.725 285.827 1.00 21.03 1089 ALA C CA 1
ATOM 7013 C C . ALA C 1 387 ? -12.591 74.662 287.023 1.00 23.96 1089 ALA C C 1
ATOM 7014 O O . ALA C 1 387 ? -12.343 75.302 288.051 1.00 24.25 1089 ALA C O 1
ATOM 7016 N N . THR C 1 388 ? -13.642 73.863 286.901 1.00 22.64 1090 THR C N 1
ATOM 7017 C CA . THR C 1 388 ? -14.587 73.630 287.990 1.00 26.44 1090 THR C CA 1
ATOM 7018 C C . THR C 1 388 ? -14.567 72.168 288.408 1.00 31.20 1090 THR C C 1
ATOM 7019 O O . THR C 1 388 ? -14.572 71.274 287.551 1.00 25.16 1090 THR C O 1
ATOM 7023 N N . VAL C 1 389 ? -14.557 71.927 289.721 1.00 27.15 1091 VAL C N 1
ATOM 7024 C CA . VAL C 1 389 ? -14.779 70.598 290.290 1.00 32.43 1091 VAL C CA 1
ATOM 7025 C C . VAL C 1 389 ? -16.012 70.699 291.185 1.00 37.73 1091 VAL C C 1
ATOM 7026 O O . VAL C 1 389 ? -15.986 71.366 292.234 1.00 30.32 1091 VAL C O 1
ATOM 7030 N N . LYS C 1 390 ? -17.103 70.048 290.759 1.00 36.07 1092 LYS C N 1
ATOM 7031 C CA . LYS C 1 390 ? -18.398 70.203 291.414 1.00 35.80 1092 LYS C CA 1
ATOM 7032 C C . LYS C 1 390 ? -18.551 69.254 292.593 1.00 35.06 1092 LYS C C 1
ATOM 7033 O O . LYS C 1 390 ? -19.214 69.594 293.576 1.00 40.20 1092 LYS C O 1
ATOM 7039 N N . ARG C 1 391 ? -18.003 68.042 292.483 1.00 40.92 1093 ARG C N 1
ATOM 7040 C CA . ARG C 1 391 ? -18.144 67.010 293.507 1.00 47.38 1093 ARG C CA 1
ATOM 7041 C C . ARG C 1 391 ? -16.857 66.978 294.316 1.00 44.71 1093 ARG C C 1
ATOM 7042 O O . ARG C 1 391 ? -15.806 66.562 293.817 1.00 48.45 1093 ARG C O 1
ATOM 7050 N N . ASN C 1 392 ? -16.935 67.426 295.560 1.00 38.64 1094 ASN C N 1
ATOM 7051 C CA . ASN C 1 392 ? -15.770 67.385 296.421 1.00 42.53 1094 ASN C CA 1
ATOM 7052 C C . ASN C 1 392 ? -16.243 67.164 297.848 1.00 39.50 1094 ASN C C 1
ATOM 7053 O O . ASN C 1 392 ? -17.445 67.170 298.138 1.00 36.47 1094 ASN C O 1
ATOM 7058 N N . GLN C 1 393 ? -15.281 66.950 298.738 1.00 37.50 1095 GLN C N 1
ATOM 7059 C CA . GLN C 1 393 ? -15.574 66.581 300.113 1.00 37.12 1095 GLN C CA 1
ATOM 7060 C C . GLN C 1 393 ? -15.789 67.777 301.023 1.00 35.41 1095 GLN C C 1
ATOM 7061 O O . GLN C 1 393 ? -16.279 67.596 302.143 1.00 34.34 1095 GLN C O 1
ATOM 7067 N N . VAL C 1 394 ? -15.439 68.984 300.585 1.00 29.83 1096 VAL C N 1
ATOM 7068 C CA . VAL C 1 394 ? -15.548 70.144 301.458 1.00 32.86 1096 VAL C CA 1
ATOM 7069 C C . VAL C 1 394 ? -17.015 70.482 301.677 1.00 29.44 1096 VAL C C 1
ATOM 7070 O O . VAL C 1 394 ? -17.825 70.457 300.744 1.00 35.08 1096 VAL C O 1
ATOM 7074 N N . ARG C 1 395 ? -17.367 70.778 302.921 1.00 24.05 1097 ARG C N 1
ATOM 7075 C CA . ARG C 1 395 ? -18.697 71.247 303.263 1.00 28.66 1097 ARG C CA 1
ATOM 7076 C C . ARG C 1 395 ? -18.560 72.493 304.118 1.00 27.75 1097 ARG C C 1
ATOM 7077 O O . ARG C 1 395 ? -17.662 72.585 304.962 1.00 29.81 1097 ARG C O 1
ATOM 7085 N N . PHE C 1 396 ? -19.451 73.450 303.877 1.00 22.22 1098 PHE C N 1
ATOM 7086 C CA . PHE C 1 396 ? -19.484 74.725 304.580 1.00 22.71 1098 PHE C CA 1
ATOM 7087 C C . PHE C 1 396 ? -20.686 74.721 305.504 1.00 25.18 1098 PHE C C 1
ATOM 7088 O O . PHE C 1 396 ? -21.816 74.515 305.046 1.00 27.53 1098 PHE C O 1
ATOM 7096 N N . ILE C 1 397 ? -20.449 74.958 306.784 1.00 22.08 1099 ILE C N 1
ATOM 7097 C CA . ILE C 1 397 ? -21.498 74.985 307.803 1.00 26.88 1099 ILE C CA 1
ATOM 7098 C C . ILE C 1 397 ? -21.600 76.411 308.325 1.00 27.73 1099 ILE C C 1
ATOM 7099 O O . ILE C 1 397 ? -20.585 76.978 308.749 1.00 30.48 1099 ILE C O 1
ATOM 7104 N N . PRO C 1 398 ? -22.784 77.010 308.340 1.00 27.31 1100 PRO C N 1
ATOM 7105 C CA . PRO C 1 398 ? -22.902 78.370 308.860 1.00 25.65 1100 PRO C CA 1
ATOM 7106 C C . PRO C 1 398 ? -22.698 78.394 310.364 1.00 27.57 1100 PRO C C 1
ATOM 7107 O O . PRO C 1 398 ? -22.976 77.423 311.069 1.00 24.60 1100 PRO C O 1
ATOM 7111 N N . ILE C 1 399 ? -22.167 79.515 310.842 1.00 27.39 1101 ILE C N 1
ATOM 7112 C CA . ILE C 1 399 ? -21.901 79.710 312.259 1.00 30.81 1101 ILE C CA 1
ATOM 7113 C C . ILE C 1 399 ? -22.856 80.721 312.882 1.00 32.93 1101 ILE C C 1
ATOM 7114 O O . ILE C 1 399 ? -23.168 80.619 314.073 1.00 33.99 1101 ILE C O 1
ATOM 7119 N N . GLN C 1 400 ? -23.308 81.699 312.117 1.00 38.47 1102 GLN C N 1
ATOM 7120 C CA . GLN C 1 400 ? -24.119 82.787 312.623 1.00 30.16 1102 GLN C CA 1
ATOM 7121 C C . GLN C 1 400 ? -25.351 82.861 311.757 1.00 24.27 1102 GLN C C 1
ATOM 7122 O O . GLN C 1 400 ? -25.362 82.367 310.628 1.00 31.79 1102 GLN C O 1
ATOM 7128 N N . GLU C 1 401 ? -26.379 83.498 312.292 1.00 23.78 1103 GLU C N 1
ATOM 7129 C CA . GLU C 1 401 ? -27.552 83.806 311.496 1.00 30.89 1103 GLU C CA 1
ATOM 7130 C C . GLU C 1 401 ? -27.391 85.110 310.724 1.00 28.32 1103 GLU C C 1
ATOM 7131 O O . GLU C 1 401 ? -27.760 85.180 309.546 1.00 26.41 1103 GLU C O 1
ATOM 7137 N N . ASN C 1 402 ? -26.830 86.136 311.368 1.00 27.66 1104 ASN C N 1
ATOM 7138 C CA . ASN C 1 402 ? -26.617 87.449 310.779 1.00 26.83 1104 ASN C CA 1
ATOM 7139 C C . ASN C 1 402 ? -25.155 87.826 310.887 1.00 23.70 1104 ASN C C 1
ATOM 7140 O O . ASN C 1 402 ? -24.438 87.348 311.769 1.00 32.95 1104 ASN C O 1
ATOM 7145 N N . ALA C 1 403 ? -24.727 88.696 309.979 1.00 20.72 1105 ALA C N 1
ATOM 7146 C CA . ALA C 1 403 ? -23.442 89.356 310.086 1.00 23.57 1105 ALA C CA 1
ATOM 7147 C C . ALA C 1 403 ? -23.602 90.732 309.460 1.00 33.10 1105 ALA C C 1
ATOM 7148 O O . ALA C 1 403 ? -24.558 90.991 308.726 1.00 31.95 1105 ALA C O 1
ATOM 7150 N N . LYS C 1 404 ? -22.665 91.617 309.773 1.00 32.87 1106 LYS C N 1
ATOM 7151 C CA . LYS C 1 404 ? -22.687 92.978 309.252 1.00 28.08 1106 LYS C CA 1
ATOM 7152 C C . LYS C 1 404 ? -22.252 92.964 307.789 1.00 25.61 1106 LYS C C 1
ATOM 7153 O O . LYS C 1 404 ? -21.153 92.489 307.474 1.00 24.92 1106 LYS C O 1
ATOM 7159 N N . ASN C 1 405 ? -23.108 93.477 306.894 1.00 26.87 1107 ASN C N 1
ATOM 7160 C CA . ASN C 1 405 ? -22.764 93.544 305.482 1.00 24.67 1107 ASN C CA 1
ATOM 7161 C C . ASN C 1 405 ? -21.958 94.818 305.201 1.00 28.35 1107 ASN C C 1
ATOM 7162 O O . ASN C 1 405 ? -21.563 95.546 306.112 1.00 28.62 1107 ASN C O 1
ATOM 7167 N N . GLU C 1 406 ? -21.693 95.097 303.926 1.00 24.85 1108 GLU C N 1
ATOM 7168 C CA . GLU C 1 406 ? -20.920 96.268 303.547 1.00 28.09 1108 GLU C CA 1
ATOM 7169 C C . GLU C 1 406 ? -21.710 97.565 303.659 1.00 29.93 1108 GLU C C 1
ATOM 7170 O O . GLU C 1 406 ? -21.147 98.629 303.407 1.00 32.08 1108 GLU C O 1
ATOM 7176 N N . LYS C 1 407 ? -22.989 97.509 304.014 1.00 29.77 1109 LYS C N 1
ATOM 7177 C CA . LYS C 1 407 ? -23.716 98.712 304.377 1.00 29.98 1109 LYS C CA 1
ATOM 7178 C C . LYS C 1 407 ? -23.711 98.957 305.878 1.00 31.58 1109 LYS C C 1
ATOM 7179 O O . LYS C 1 407 ? -24.268 99.961 306.329 1.00 29.47 1109 LYS C O 1
ATOM 7185 N N . GLY C 1 408 ? -23.099 98.070 306.662 1.00 30.11 1110 GLY C N 1
ATOM 7186 C CA . GLY C 1 408 ? -23.217 98.151 308.103 1.00 26.36 1110 GLY C CA 1
ATOM 7187 C C . GLY C 1 408 ? -24.510 97.606 308.672 1.00 30.74 1110 GLY C C 1
ATOM 7188 O O . GLY C 1 408 ? -24.800 97.855 309.844 1.00 31.18 1110 GLY C O 1
ATOM 7189 N N . GLU C 1 409 ? -25.317 96.900 307.882 1.00 29.57 1111 GLU C N 1
ATOM 7190 C CA . GLU C 1 409 ? -26.543 96.290 308.383 1.00 28.95 1111 GLU C CA 1
ATOM 7191 C C . GLU C 1 409 ? -26.285 94.860 308.847 1.00 31.48 1111 GLU C C 1
ATOM 7192 O O . GLU C 1 409 ? -25.441 94.151 308.291 1.00 28.06 1111 GLU C O 1
ATOM 7198 N N . GLU C 1 410 ? -27.037 94.442 309.870 1.00 29.89 1112 GLU C N 1
ATOM 7199 C CA . GLU C 1 410 ? -27.026 93.066 310.356 1.00 28.76 1112 GLU C CA 1
ATOM 7200 C C . GLU C 1 410 ? -27.999 92.250 309.519 1.00 29.37 1112 GLU C C 1
ATOM 7201 O O . GLU C 1 410 ? -29.212 92.491 309.534 1.00 25.86 1112 GLU C O 1
ATOM 7207 N N . VAL C 1 411 ? -27.464 91.268 308.809 1.00 22.73 1113 VAL C N 1
ATOM 7208 C CA . VAL C 1 411 ? -28.102 90.726 307.623 1.00 25.82 1113 VAL C CA 1
ATOM 7209 C C . VAL C 1 411 ? -27.908 89.210 307.592 1.00 24.71 1113 VAL C C 1
ATOM 7210 O O . VAL C 1 411 ? -26.902 88.693 308.077 1.00 26.89 1113 VAL C O 1
ATOM 7214 N N . ALA C 1 412 ? -28.894 88.495 307.039 1.00 29.60 1114 ALA C N 1
ATOM 7215 C CA . ALA C 1 412 ? -28.827 87.033 306.956 1.00 27.51 1114 ALA C CA 1
ATOM 7216 C C . ALA C 1 412 ? -27.582 86.562 306.204 1.00 24.01 1114 ALA C C 1
ATOM 7217 O O . ALA C 1 412 ? -27.323 86.993 305.077 1.00 27.73 1114 ALA C O 1
ATOM 7219 N N . VAL C 1 413 ? -26.817 85.662 306.827 1.00 23.83 1115 VAL C N 1
ATOM 7220 C CA . VAL C 1 413 ? -25.670 85.023 306.196 1.00 28.10 1115 VAL C CA 1
ATOM 7221 C C . VAL C 1 413 ? -25.835 83.507 306.087 1.00 31.85 1115 VAL C C 1
ATOM 7222 O O . VAL C 1 413 ? -24.873 82.796 305.771 1.00 27.04 1115 VAL C O 1
ATOM 7226 N N . GLN C 1 414 ? -27.030 82.990 306.342 1.00 27.74 1116 GLN C N 1
ATOM 7227 C CA . GLN C 1 414 ? -27.315 81.593 306.042 1.00 28.55 1116 GLN C CA 1
ATOM 7228 C C . GLN C 1 414 ? -28.724 81.486 305.491 1.00 26.21 1116 GLN C C 1
ATOM 7229 O O . GLN C 1 414 ? -29.561 82.358 305.726 1.00 29.85 1116 GLN C O 1
ATOM 7235 N N . SER C 1 415 ? -28.977 80.404 304.747 1.00 22.97 1117 SER C N 1
ATOM 7236 C CA . SER C 1 415 ? -30.300 80.143 304.199 1.00 19.29 1117 SER C CA 1
ATOM 7237 C C . SER C 1 415 ? -30.543 78.640 304.159 1.00 28.84 1117 SER C C 1
ATOM 7238 O O . SER C 1 415 ? -29.673 77.876 303.714 1.00 23.38 1117 SER C O 1
ATOM 7241 N N . MET C 1 416 ? -31.722 78.219 304.619 1.00 21.22 1118 MET C N 1
ATOM 7242 C CA . MET C 1 416 ? -32.094 76.807 304.568 1.00 25.30 1118 MET C CA 1
ATOM 7243 C C . MET C 1 416 ? -31.074 75.931 305.282 1.00 24.81 1118 MET C C 1
ATOM 7244 O O . MET C 1 416 ? -30.730 74.852 304.809 1.00 25.17 1118 MET C O 1
ATOM 7249 N N . GLY C 1 417 ? -30.589 76.396 306.431 1.00 24.09 1119 GLY C N 1
ATOM 7250 C CA . GLY C 1 417 ? -29.622 75.629 307.190 1.00 29.04 1119 GLY C CA 1
ATOM 7251 C C . GLY C 1 417 ? -28.245 75.543 306.573 1.00 28.62 1119 GLY C C 1
ATOM 7252 O O . GLY C 1 417 ? -27.389 74.816 307.093 1.00 27.66 1119 GLY C O 1
ATOM 7253 N N . ASN C 1 418 ? -27.997 76.263 305.487 1.00 23.61 1120 ASN C N 1
ATOM 7254 C CA . ASN C 1 418 ? -26.731 76.208 304.781 1.00 18.82 1120 ASN C CA 1
ATOM 7255 C C . ASN C 1 418 ? -26.135 77.601 304.697 1.00 21.87 1120 ASN C C 1
ATOM 7256 O O . ASN C 1 418 ? -26.786 78.591 305.026 1.00 24.72 1120 ASN C O 1
ATOM 7261 N N . VAL C 1 419 ? -24.877 77.684 304.270 1.00 23.99 1121 VAL C N 1
ATOM 7262 C CA . VAL C 1 419 ? -24.302 79.012 304.118 1.00 27.24 1121 VAL C CA 1
ATOM 7263 C C . VAL C 1 419 ? -25.042 79.752 303.007 1.00 25.65 1121 VAL C C 1
ATOM 7264 O O . VAL C 1 419 ? -25.706 79.153 302.148 1.00 24.67 1121 VAL C O 1
ATOM 7268 N N . MET C 1 420 ? -24.968 81.074 303.060 1.00 25.53 1122 MET C N 1
ATOM 7269 C CA . MET C 1 420 ? -25.673 81.890 302.084 1.00 25.26 1122 MET C CA 1
ATOM 7270 C C . MET C 1 420 ? -25.155 81.584 300.681 1.00 20.90 1122 MET C C 1
ATOM 7271 O O . MET C 1 420 ? -23.958 81.344 300.500 1.00 22.24 1122 MET C O 1
ATOM 7276 N N . PRO C 1 421 ? -26.022 81.547 299.671 1.00 27.07 1123 PRO C N 1
ATOM 7277 C CA . PRO C 1 421 ? -25.459 81.707 298.322 1.00 32.43 1123 PRO C CA 1
ATOM 7278 C C . PRO C 1 421 ? -25.020 83.165 298.092 1.00 23.74 1123 PRO C C 1
ATOM 7279 O O . PRO C 1 421 ? -25.602 84.018 298.709 1.00 31.35 1123 PRO C O 1
ATOM 7283 N N . GLY C 1 422 ? -23.972 83.501 297.358 1.00 38.73 1124 GLY C N 1
ATOM 7284 C CA . GLY C 1 422 ? -22.814 82.711 297.110 1.00 32.58 1124 GLY C CA 1
ATOM 7285 C C . GLY C 1 422 ? -21.707 83.141 298.059 1.00 28.41 1124 GLY C C 1
ATOM 7286 O O . GLY C 1 422 ? -20.983 84.131 297.884 1.00 24.62 1124 GLY C O 1
ATOM 7287 N N . THR C 1 423 ? -21.628 82.357 299.119 1.00 21.47 1125 THR C N 1
ATOM 7288 C CA . THR C 1 423 ? -20.453 82.284 299.951 1.00 27.83 1125 THR C CA 1
ATOM 7289 C C . THR C 1 423 ? -19.227 81.923 299.118 1.00 27.26 1125 THR C C 1
ATOM 7290 O O . THR C 1 423 ? -19.205 80.904 298.422 1.00 20.55 1125 THR C O 1
ATOM 7294 N N . VAL C 1 424 ? -18.198 82.752 299.221 1.00 22.93 1126 VAL C N 1
ATOM 7295 C CA . VAL C 1 424 ? -16.895 82.484 298.630 1.00 25.18 1126 VAL C CA 1
ATOM 7296 C C . VAL C 1 424 ? -15.917 82.188 299.754 1.00 28.34 1126 VAL C C 1
ATOM 7297 O O . VAL C 1 424 ? -15.922 82.866 300.785 1.00 23.96 1126 VAL C O 1
ATOM 7301 N N . VAL C 1 425 ? -15.079 81.179 299.551 1.00 24.75 1127 VAL C N 1
ATOM 7302 C CA . VAL C 1 425 ? -13.944 80.911 300.413 1.00 22.71 1127 VAL C CA 1
ATOM 7303 C C . VAL C 1 425 ? -12.737 80.826 299.492 1.00 25.86 1127 VAL C C 1
ATOM 7304 O O . VAL C 1 425 ? -12.665 79.931 298.645 1.00 25.91 1127 VAL C O 1
ATOM 7308 N N . ASP C 1 426 ? -11.814 81.782 299.609 1.00 25.37 1128 ASP C N 1
ATOM 7309 C CA . ASP C 1 426 ? -10.548 81.647 298.896 1.00 23.99 1128 ASP C CA 1
ATOM 7310 C C . ASP C 1 426 ? -9.363 81.783 299.842 1.00 29.51 1128 ASP C C 1
ATOM 7311 O O . ASP C 1 426 ? -8.237 82.000 299.394 1.00 31.94 1128 ASP C O 1
ATOM 7316 N N . ARG C 1 427 ? -9.586 81.626 301.143 1.00 28.79 1129 ARG C N 1
ATOM 7317 C CA . ARG C 1 427 ? -8.492 81.574 302.093 1.00 26.02 1129 ARG C CA 1
ATOM 7318 C C . ARG C 1 427 ? -8.614 80.326 302.956 1.00 25.60 1129 ARG C C 1
ATOM 7319 O O . ARG C 1 427 ? -9.691 79.739 303.086 1.00 26.55 1129 ARG C O 1
ATOM 7327 N N . GLY C 1 428 ? -7.485 79.909 303.529 1.00 30.35 1130 GLY C N 1
ATOM 7328 C CA . GLY C 1 428 ? -7.478 78.867 304.544 1.00 31.00 1130 GLY C CA 1
ATOM 7329 C C . GLY C 1 428 ? -7.461 77.447 304.003 1.00 31.39 1130 GLY C C 1
ATOM 7330 O O . GLY C 1 428 ? -6.535 76.682 304.268 1.00 35.41 1130 GLY C O 1
ATOM 7331 N N . ILE C 1 429 ? -8.484 77.076 303.237 1.00 29.27 1131 ILE C N 1
ATOM 7332 C CA . ILE C 1 429 ? -8.562 75.735 302.678 1.00 33.40 1131 ILE C CA 1
ATOM 7333 C C . ILE C 1 429 ? -8.190 75.698 301.210 1.00 30.78 1131 ILE C C 1
ATOM 7334 O O . ILE C 1 429 ? -8.258 74.630 300.593 1.00 27.95 1131 ILE C O 1
ATOM 7339 N N . THR C 1 430 ? -7.792 76.828 300.631 1.00 29.46 1132 THR C N 1
ATOM 7340 C CA . THR C 1 430 ? -7.443 76.908 299.220 1.00 30.27 1132 THR C CA 1
ATOM 7341 C C . THR C 1 430 ? -5.934 76.911 299.068 1.00 32.41 1132 THR C C 1
ATOM 7342 O O . THR C 1 430 ? -5.181 76.910 300.042 1.00 29.80 1132 THR C O 1
ATOM 7346 N N . SER C 1 431 ? -5.479 76.947 297.827 1.00 30.10 1133 SER C N 1
ATOM 7347 C CA . SER C 1 431 ? -4.050 76.985 297.590 1.00 32.95 1133 SER C CA 1
ATOM 7348 C C . SER C 1 431 ? -3.536 78.405 297.762 1.00 31.23 1133 SER C C 1
ATOM 7349 O O . SER C 1 431 ? -4.192 79.376 297.370 1.00 30.78 1133 SER C O 1
ATOM 7352 N N . VAL C 1 432 ? -2.361 78.536 298.368 1.00 28.93 1134 VAL C N 1
ATOM 7353 C CA . VAL C 1 432 ? -1.708 79.840 298.346 1.00 31.76 1134 VAL C CA 1
ATOM 7354 C C . VAL C 1 432 ? -1.113 80.100 296.967 1.00 28.90 1134 VAL C C 1
ATOM 7355 O O . VAL C 1 432 ? -1.397 81.122 296.335 1.00 25.28 1134 VAL C O 1
ATOM 7359 N N . ALA C 1 433 ? -0.342 79.133 296.452 1.00 29.73 1135 ALA C N 1
ATOM 7360 C CA . ALA C 1 433 ? 0.377 79.317 295.196 1.00 32.10 1135 ALA C CA 1
ATOM 7361 C C . ALA C 1 433 ? -0.556 79.293 293.983 1.00 31.86 1135 ALA C C 1
ATOM 7362 O O . ALA C 1 433 ? -0.331 80.023 293.013 1.00 31.20 1135 ALA C O 1
ATOM 7364 N N . HIS C 1 434 ? -1.589 78.456 293.997 1.00 30.44 1136 HIS C N 1
ATOM 7365 C CA . HIS C 1 434 ? -2.466 78.361 292.840 1.00 29.97 1136 HIS C CA 1
ATOM 7366 C C . HIS C 1 434 ? -3.712 79.214 293.038 1.00 29.26 1136 HIS C C 1
ATOM 7367 O O . HIS C 1 434 ? -4.072 79.590 294.152 1.00 27.97 1136 HIS C O 1
ATOM 7374 N N . PHE C 1 435 ? -4.360 79.520 291.921 1.00 25.61 1137 PHE C N 1
ATOM 7375 C CA . PHE C 1 435 ? -5.435 80.500 291.854 1.00 25.90 1137 PHE C CA 1
ATOM 7376 C C . PHE C 1 435 ? -6.777 79.774 291.960 1.00 26.05 1137 PHE C C 1
ATOM 7377 O O . PHE C 1 435 ? -7.475 79.560 290.970 1.00 26.44 1137 PHE C O 1
ATOM 7385 N N . ASP C 1 436 ? -7.154 79.396 293.180 1.00 23.07 1138 ASP C N 1
ATOM 7386 C CA . ASP C 1 436 ? -8.391 78.648 293.357 1.00 21.63 1138 ASP C CA 1
ATOM 7387 C C . ASP C 1 436 ? -9.267 79.314 294.400 1.00 26.28 1138 ASP C C 1
ATOM 7388 O O . ASP C 1 436 ? -8.807 80.113 295.221 1.00 21.92 1138 ASP C O 1
ATOM 7393 N N . PHE C 1 437 ? -10.550 78.976 294.344 1.00 22.40 1139 PHE C N 1
ATOM 7394 C CA . PHE C 1 437 ? -11.525 79.515 295.282 1.00 22.06 1139 PHE C CA 1
ATOM 7395 C C . PHE C 1 437 ? -12.751 78.622 295.238 1.00 20.76 1139 PHE C C 1
ATOM 7396 O O . PHE C 1 437 ? -12.992 77.918 294.258 1.00 24.94 1139 PHE C O 1
ATOM 7404 N N . PHE C 1 438 ? -13.498 78.632 296.329 1.00 21.80 1140 PHE C N 1
ATOM 7405 C CA . PHE C 1 438 ? -14.778 77.948 296.396 1.00 22.03 1140 PHE C CA 1
ATOM 7406 C C . PHE C 1 438 ? -15.883 78.976 296.296 1.00 24.39 1140 PHE C C 1
ATOM 7407 O O . PHE C 1 438 ? -15.782 80.064 296.870 1.00 21.16 1140 PHE C O 1
ATOM 7415 N N . ILE C 1 439 ? -16.955 78.627 295.596 1.00 22.71 1141 ILE C N 1
ATOM 7416 C CA . ILE C 1 439 ? -18.197 79.380 295.726 1.00 24.64 1141 ILE C CA 1
ATOM 7417 C C . ILE C 1 439 ? -19.349 78.397 295.849 1.00 23.97 1141 ILE C C 1
ATOM 7418 O O . ILE C 1 439 ? -19.442 77.435 295.081 1.00 19.27 1141 ILE C O 1
ATOM 7423 N N . GLN C 1 440 ? -20.201 78.627 296.828 1.00 23.09 1142 GLN C N 1
ATOM 7424 C CA . GLN C 1 440 ? -21.477 77.932 296.933 1.00 25.97 1142 GLN C CA 1
ATOM 7425 C C . GLN C 1 440 ? -22.506 78.950 296.474 1.00 26.88 1142 GLN C C 1
ATOM 7426 O O . GLN C 1 440 ? -22.905 79.829 297.232 1.00 26.13 1142 GLN C O 1
ATOM 7432 N N . SER C 1 441 ? -22.877 78.864 295.202 1.00 26.30 1143 SER C N 1
ATOM 7433 C CA . SER C 1 441 ? -23.663 79.887 294.538 1.00 26.60 1143 SER C CA 1
ATOM 7434 C C . SER C 1 441 ? -25.160 79.666 294.678 1.00 26.78 1143 SER C C 1
ATOM 7435 O O . SER C 1 441 ? -25.937 80.585 294.400 1.00 23.76 1143 SER C O 1
ATOM 7438 N N . HIS C 1 442 ? -25.570 78.489 295.141 1.00 28.38 1144 HIS C N 1
ATOM 7439 C CA . HIS C 1 442 ? -26.947 78.023 295.081 1.00 26.82 1144 HIS C CA 1
ATOM 7440 C C . HIS C 1 442 ? -27.568 77.883 296.467 1.00 18.10 1144 HIS C C 1
ATOM 7441 O O . HIS C 1 442 ? -26.879 77.746 297.485 1.00 26.10 1144 HIS C O 1
ATOM 7448 N N . GLN C 1 443 ? -28.898 77.912 296.491 1.00 21.97 1145 GLN C N 1
ATOM 7449 C CA . GLN C 1 443 ? -29.632 77.475 297.670 1.00 18.92 1145 GLN C CA 1
ATOM 7450 C C . GLN C 1 443 ? -29.544 75.958 297.779 1.00 18.69 1145 GLN C C 1
ATOM 7451 O O . GLN C 1 443 ? -29.794 75.246 296.807 1.00 21.06 1145 GLN C O 1
ATOM 7457 N N . ALA C 1 444 ? -29.201 75.460 298.962 1.00 19.62 1146 ALA C N 1
ATOM 7458 C CA . ALA C 1 444 ? -29.265 74.027 299.221 1.00 25.82 1146 ALA C CA 1
ATOM 7459 C C . ALA C 1 444 ? -30.715 73.700 299.552 1.00 26.40 1146 ALA C C 1
ATOM 7460 O O . ALA C 1 444 ? -31.139 73.739 300.710 1.00 23.05 1146 ALA C O 1
ATOM 7462 N N . LEU C 1 445 ? -31.492 73.394 298.513 1.00 26.05 1147 LEU C N 1
ATOM 7463 C CA . LEU C 1 445 ? -32.907 73.113 298.713 1.00 26.99 1147 LEU C CA 1
ATOM 7464 C C . LEU C 1 445 ? -33.123 71.839 299.500 1.00 31.98 1147 LEU C C 1
ATOM 7465 O O . LEU C 1 445 ? -34.148 71.694 300.184 1.00 23.95 1147 LEU C O 1
ATOM 7470 N N . LYS C 1 446 ? -32.159 70.938 299.434 1.00 24.02 1148 LYS C N 1
ATOM 7471 C CA . LYS C 1 446 ? -32.193 69.681 300.139 1.00 25.64 1148 LYS C CA 1
ATOM 7472 C C . LYS C 1 446 ? -30.772 69.384 300.580 1.00 25.58 1148 LYS C C 1
ATOM 7473 O O . LYS C 1 446 ? -29.814 69.788 299.913 1.00 28.33 1148 LYS C O 1
ATOM 7479 N N . GLY C 1 447 ? -30.645 68.699 301.720 1.00 24.93 1149 GLY C N 1
ATOM 7480 C CA . GLY C 1 447 ? -29.374 68.237 302.226 1.00 17.65 1149 GLY C CA 1
ATOM 7481 C C . GLY C 1 447 ? -28.425 69.385 302.564 1.00 28.87 1149 GLY C C 1
ATOM 7482 O O . GLY C 1 447 ? -28.815 70.531 302.819 1.00 28.17 1149 GLY C O 1
ATOM 7483 N N . THR C 1 448 ? -27.144 69.053 302.557 1.00 26.78 1150 THR C N 1
ATOM 7484 C CA . THR C 1 448 ? -26.102 70.038 302.792 1.00 28.24 1150 THR C CA 1
ATOM 7485 C C . THR C 1 448 ? -25.492 70.416 301.455 1.00 24.37 1150 THR C C 1
ATOM 7486 O O . THR C 1 448 ? -25.124 69.541 300.666 1.00 22.87 1150 THR C O 1
ATOM 7490 N N . GLY C 1 449 ? -25.435 71.715 301.174 1.00 22.77 1151 GLY C N 1
ATOM 7491 C CA . GLY C 1 449 ? -24.963 72.146 299.876 1.00 18.01 1151 GLY C CA 1
ATOM 7492 C C . GLY C 1 449 ? -23.522 71.734 299.662 1.00 22.25 1151 GLY C C 1
ATOM 7493 O O . GLY C 1 449 ? -22.768 71.527 300.608 1.00 26.59 1151 GLY C O 1
ATOM 7494 N N . VAL C 1 450 ? -23.146 71.585 298.403 1.00 25.67 1152 VAL C N 1
ATOM 7495 C CA . VAL C 1 450 ? -21.774 71.258 298.030 1.00 29.62 1152 VAL C CA 1
ATOM 7496 C C . VAL C 1 450 ? -21.207 72.454 297.283 1.00 24.91 1152 VAL C C 1
ATOM 7497 O O . VAL C 1 450 ? -21.743 72.827 296.229 1.00 23.25 1152 VAL C O 1
ATOM 7501 N N . PRO C 1 451 ? -20.160 73.095 297.785 1.00 25.78 1153 PRO C N 1
ATOM 7502 C CA . PRO C 1 451 ? -19.610 74.247 297.055 1.00 26.68 1153 PRO C CA 1
ATOM 7503 C C . PRO C 1 451 ? -18.911 73.792 295.772 1.00 24.40 1153 PRO C C 1
ATOM 7504 O O . PRO C 1 451 ? -18.474 72.644 295.657 1.00 24.84 1153 PRO C O 1
ATOM 7508 N N . CYS C 1 452 ? -18.846 74.682 294.800 1.00 20.51 1154 CYS C N 1
ATOM 7509 C CA . CYS C 1 452 ? -18.035 74.434 293.616 1.00 21.97 1154 CYS C CA 1
ATOM 7510 C C . CYS C 1 452 ? -16.611 74.902 293.888 1.00 22.03 1154 CYS C C 1
ATOM 7511 O O . CYS C 1 452 ? -16.397 75.985 294.446 1.00 19.49 1154 CYS C O 1
ATOM 7514 N N . HIS C 1 453 ? -15.651 74.079 293.498 1.00 22.03 1155 HIS C N 1
ATOM 7515 C CA . HIS C 1 453 ? -14.236 74.413 293.592 1.00 29.17 1155 HIS C CA 1
ATOM 7516 C C . HIS C 1 453 ? -13.747 74.865 292.221 1.00 27.51 1155 HIS C C 1
ATOM 7517 O O . HIS C 1 453 ? -13.826 74.107 291.246 1.00 24.62 1155 HIS C O 1
ATOM 7524 N N . TYR C 1 454 ? -13.267 76.103 292.144 1.00 21.74 1156 TYR C N 1
ATOM 7525 C CA . TYR C 1 454 ? -12.823 76.699 290.894 1.00 18.89 1156 TYR C CA 1
ATOM 7526 C C . TYR C 1 454 ? -11.317 76.896 290.912 1.00 22.86 1156 TYR C C 1
ATOM 7527 O O . TYR C 1 454 ? -10.747 77.260 291.944 1.00 21.62 1156 TYR C O 1
ATOM 7536 N N . TRP C 1 455 ? -10.684 76.715 289.759 1.00 19.12 1157 TRP C N 1
ATOM 7537 C CA . TRP C 1 455 ? -9.294 77.115 289.575 1.00 21.85 1157 TRP C CA 1
ATOM 7538 C C . TRP C 1 455 ? -9.202 77.961 288.325 1.00 25.49 1157 TRP C C 1
ATOM 7539 O O . TRP C 1 455 ? -9.651 77.532 287.257 1.00 27.27 1157 TRP C O 1
ATOM 7550 N N . CYS C 1 456 ? -8.582 79.131 288.442 1.00 25.02 1158 CYS C N 1
ATOM 7551 C CA . CYS C 1 456 ? -8.087 79.815 287.256 1.00 27.49 1158 CYS C CA 1
ATOM 7552 C C . CYS C 1 456 ? -6.775 79.145 286.859 1.00 25.69 1158 CYS C C 1
ATOM 7553 O O . CYS C 1 456 ? -5.776 79.250 287.580 1.00 23.67 1158 CYS C O 1
ATOM 7556 N N . LEU C 1 457 ? -6.791 78.425 285.731 1.00 22.58 1159 LEU C N 1
ATOM 7557 C CA . LEU C 1 457 ? -5.619 77.717 285.234 1.00 25.08 1159 LEU C CA 1
ATOM 7558 C C . LEU C 1 457 ? -4.783 78.551 284.277 1.00 27.28 1159 LEU C C 1
ATOM 7559 O O . LEU C 1 457 ? -3.596 78.256 284.091 1.00 24.02 1159 LEU C O 1
ATOM 7564 N N . TYR C 1 458 ? -5.373 79.581 283.671 1.00 25.35 1160 TYR C N 1
ATOM 7565 C CA . TYR C 1 458 ? -4.710 80.370 282.648 1.00 24.61 1160 TYR C CA 1
ATOM 7566 C C . TYR C 1 458 ? -5.455 81.684 282.544 1.00 25.41 1160 TYR C C 1
ATOM 7567 O O . TYR C 1 458 ? -6.684 81.702 282.577 1.00 24.82 1160 TYR C O 1
ATOM 7576 N N . ASP C 1 459 ? -4.717 82.780 282.411 1.00 26.18 1161 ASP C N 1
ATOM 7577 C CA . ASP C 1 459 ? -5.372 84.079 282.359 1.00 23.78 1161 ASP C CA 1
ATOM 7578 C C . ASP C 1 459 ? -4.512 85.046 281.564 1.00 26.03 1161 ASP C C 1
ATOM 7579 O O . ASP C 1 459 ? -3.465 85.481 282.042 1.00 29.05 1161 ASP C O 1
ATOM 7584 N N . GLU C 1 460 ? -4.966 85.401 280.366 1.00 30.95 1162 GLU C N 1
ATOM 7585 C CA . GLU C 1 460 ? -4.344 86.481 279.621 1.00 28.53 1162 GLU C CA 1
ATOM 7586 C C . GLU C 1 460 ? -5.141 87.768 279.716 1.00 31.87 1162 GLU C C 1
ATOM 7587 O O . GLU C 1 460 ? -4.886 88.704 278.956 1.00 29.90 1162 GLU C O 1
ATOM 7593 N N . ASN C 1 461 ? -6.092 87.844 280.643 1.00 30.01 1163 ASN C N 1
ATOM 7594 C CA . ASN C 1 461 ? -6.993 88.985 280.713 1.00 31.59 1163 ASN C CA 1
ATOM 7595 C C . ASN C 1 461 ? -6.825 89.797 281.991 1.00 30.14 1163 ASN C C 1
ATOM 7596 O O . ASN C 1 461 ? -7.703 90.603 282.315 1.00 29.78 1163 ASN C O 1
ATOM 7601 N N . GLN C 1 462 ? -5.717 89.613 282.716 1.00 28.62 1164 GLN C N 1
ATOM 7602 C CA . GLN C 1 462 ? -5.414 90.420 283.908 1.00 33.71 1164 GLN C CA 1
ATOM 7603 C C . GLN C 1 462 ? -6.581 90.404 284.895 1.00 35.71 1164 GLN C C 1
ATOM 7604 O O . GLN C 1 462 ? -7.029 91.444 285.392 1.00 31.49 1164 GLN C O 1
ATOM 7610 N N . SER C 1 463 ? -7.082 89.204 285.168 1.00 32.09 1165 SER C N 1
ATOM 7611 C CA . SER C 1 463 ? -8.254 89.041 286.018 1.00 29.80 1165 SER C CA 1
ATOM 7612 C C . SER C 1 463 ? -7.857 89.069 287.489 1.00 28.83 1165 SER C C 1
ATOM 7613 O O . SER C 1 463 ? -6.890 88.416 287.892 1.00 29.36 1165 SER C O 1
ATOM 7616 N N . THR C 1 464 ? -8.618 89.797 288.293 1.00 23.66 1166 THR C N 1
ATOM 7617 C CA . THR C 1 464 ? -8.498 89.716 289.740 1.00 27.03 1166 THR C CA 1
ATOM 7618 C C . THR C 1 464 ? -9.452 88.662 290.289 1.00 24.00 1166 THR C C 1
ATOM 7619 O O . THR C 1 464 ? -10.398 88.248 289.620 1.00 25.88 1166 THR C O 1
ATOM 7623 N N . SER C 1 465 ? -9.197 88.241 291.532 1.00 24.16 1167 SER C N 1
ATOM 7624 C CA . SER C 1 465 ? -10.117 87.333 292.215 1.00 27.53 1167 SER C CA 1
ATOM 7625 C C . SER C 1 465 ? -11.529 87.904 292.267 1.00 24.06 1167 SER C C 1
ATOM 7626 O O . SER C 1 465 ? -12.503 87.180 292.044 1.00 20.82 1167 SER C O 1
ATOM 7629 N N . ASP C 1 466 ? -11.662 89.197 292.579 1.00 26.06 1168 ASP C N 1
ATOM 7630 C CA . ASP C 1 466 ? -12.989 89.808 292.647 1.00 21.39 1168 ASP C CA 1
ATOM 7631 C C . ASP C 1 466 ? -13.710 89.709 291.313 1.00 19.30 1168 ASP C C 1
ATOM 7632 O O . ASP C 1 466 ? -14.910 89.418 291.263 1.00 22.66 1168 ASP C O 1
ATOM 7637 N N . TYR C 1 467 ? -13.008 90.030 290.227 1.00 19.36 1169 TYR C N 1
ATOM 7638 C CA . TYR C 1 467 ? -13.603 89.946 288.894 1.00 27.93 1169 TYR C CA 1
ATOM 7639 C C . TYR C 1 467 ? -14.018 88.513 288.566 1.00 27.03 1169 TYR C C 1
ATOM 7640 O O . TYR C 1 467 ? -15.162 88.265 288.173 1.00 22.65 1169 TYR C O 1
ATOM 7649 N N . LEU C 1 468 ? -13.103 87.548 288.746 1.00 23.31 1170 LEU C N 1
ATOM 7650 C CA . LEU C 1 468 ? -13.437 86.160 288.409 1.00 26.82 1170 LEU C CA 1
ATOM 7651 C C . LEU C 1 468 ? -14.507 85.592 289.330 1.00 25.10 1170 LEU C C 1
ATOM 7652 O O . LEU C 1 468 ? -15.331 84.779 288.894 1.00 28.29 1170 LEU C O 1
ATOM 7657 N N . GLN C 1 469 ? -14.505 85.994 290.605 1.00 22.64 1171 GLN C N 1
ATOM 7658 C CA . GLN C 1 469 ? -15.493 85.469 291.545 1.00 28.25 1171 GLN C CA 1
ATOM 7659 C C . GLN C 1 469 ? -16.872 86.018 291.233 1.00 22.78 1171 GLN C C 1
ATOM 7660 O O . GLN C 1 469 ? -17.870 85.289 291.295 1.00 22.30 1171 GLN C O 1
ATOM 7666 N N . GLU C 1 470 ? -16.940 87.295 290.847 1.00 21.25 1172 GLU C N 1
ATOM 7667 C CA . GLU C 1 470 ? -18.227 87.860 290.482 1.00 23.66 1172 GLU C CA 1
ATOM 7668 C C . GLU C 1 470 ? -18.766 87.212 289.204 1.00 22.14 1172 GLU C C 1
ATOM 7669 O O . GLU C 1 470 ? -19.956 86.903 289.111 1.00 24.81 1172 GLU C O 1
ATOM 7675 N N . ILE C 1 471 ? -17.905 87.011 288.211 1.00 18.80 1173 ILE C N 1
ATOM 7676 C CA . ILE C 1 471 ? -18.317 86.376 286.954 1.00 24.58 1173 ILE C CA 1
ATOM 7677 C C . ILE C 1 471 ? -18.849 84.966 287.206 1.00 23.84 1173 ILE C C 1
ATOM 7678 O O . ILE C 1 471 ? -19.915 84.582 286.706 1.00 25.00 1173 ILE C O 1
ATOM 7683 N N . CYS C 1 472 ? -18.097 84.173 287.972 1.00 20.97 1174 CYS C N 1
ATOM 7684 C CA . CYS C 1 472 ? -18.497 82.804 288.267 1.00 22.80 1174 CYS C CA 1
ATOM 7685 C C . CYS C 1 472 ? -19.824 82.781 288.990 1.00 22.11 1174 CYS C C 1
ATOM 7686 O O . CYS C 1 472 ? -20.743 82.051 288.609 1.00 21.70 1174 CYS C O 1
ATOM 7689 N N . ASN C 1 473 ? -19.934 83.578 290.042 1.00 22.42 1175 ASN C N 1
ATOM 7690 C CA . ASN C 1 473 ? -21.185 83.664 290.771 1.00 27.31 1175 ASN C CA 1
ATOM 7691 C C . ASN C 1 473 ? -22.310 84.152 289.863 1.00 24.79 1175 ASN C C 1
ATOM 7692 O O . ASN C 1 473 ? -23.365 83.513 289.780 1.00 24.68 1175 ASN C O 1
ATOM 7697 N N . ASN C 1 474 ? -22.091 85.269 289.148 1.00 23.57 1176 ASN C N 1
ATOM 7698 C CA . ASN C 1 474 ? -23.116 85.811 288.252 1.00 22.37 1176 ASN C CA 1
ATOM 7699 C C . ASN C 1 474 ? -23.591 84.781 287.238 1.00 27.12 1176 ASN C C 1
ATOM 7700 O O . ASN C 1 474 ? -24.791 84.691 286.942 1.00 20.61 1176 ASN C O 1
ATOM 7705 N N . LEU C 1 475 ? -22.662 84.029 286.655 1.00 21.35 1177 LEU C N 1
ATOM 7706 C CA . LEU C 1 475 ? -23.050 83.079 285.619 1.00 26.07 1177 LEU C CA 1
ATOM 7707 C C . LEU C 1 475 ? -23.927 81.957 286.154 1.00 18.23 1177 LEU C C 1
ATOM 7708 O O . LEU C 1 475 ? -24.541 81.236 285.359 1.00 23.33 1177 LEU C O 1
ATOM 7713 N N . CYS C 1 476 ? -24.000 81.795 287.469 1.00 20.61 1178 CYS C N 1
ATOM 7714 C CA . CYS C 1 476 ? -24.888 80.806 288.065 1.00 22.58 1178 CYS C CA 1
ATOM 7715 C C . CYS C 1 476 ? -26.345 81.235 288.021 1.00 23.41 1178 CYS C C 1
ATOM 7716 O O . CYS C 1 476 ? -27.227 80.395 288.222 1.00 25.23 1178 CYS C O 1
ATOM 7719 N N . TYR C 1 477 ? -26.616 82.504 287.728 1.00 20.41 1179 TYR C N 1
ATOM 7720 C CA . TYR C 1 477 ? -27.966 83.038 287.752 1.00 18.86 1179 TYR C CA 1
ATOM 7721 C C . TYR C 1 477 ? -28.620 83.042 286.378 1.00 19.29 1179 TYR C C 1
ATOM 7722 O O . TYR C 1 477 ? -29.777 83.448 286.270 1.00 24.67 1179 TYR C O 1
ATOM 7731 N N . ILE C 1 478 ? -27.934 82.578 285.333 1.00 19.67 1180 ILE C N 1
ATOM 7732 C CA . ILE C 1 478 ? -28.547 82.589 284.010 1.00 23.02 1180 ILE C CA 1
ATOM 7733 C C . ILE C 1 478 ? -28.619 81.184 283.443 1.00 26.81 1180 ILE C C 1
ATOM 7734 O O . ILE C 1 478 ? -28.347 80.965 282.258 1.00 28.95 1180 ILE C O 1
ATOM 7739 N N . PHE C 1 479 ? -28.976 80.217 284.278 1.00 19.70 1181 PHE C N 1
ATOM 7740 C CA . PHE C 1 479 ? -29.246 78.871 283.789 1.00 21.59 1181 PHE C CA 1
ATOM 7741 C C . PHE C 1 479 ? -30.693 78.856 283.325 1.00 22.42 1181 PHE C C 1
ATOM 7742 O O . PHE C 1 479 ? -31.612 78.879 284.152 1.00 23.41 1181 PHE C O 1
ATOM 7750 N N . GLY C 1 480 ? -30.889 78.817 282.001 1.00 23.44 1182 GLY C N 1
ATOM 7751 C CA . GLY C 1 480 ? -32.138 79.204 281.363 1.00 18.33 1182 GLY C CA 1
ATOM 7752 C C . GLY C 1 480 ? -33.338 78.314 281.668 1.00 23.79 1182 GLY C C 1
ATOM 7753 O O . GLY C 1 480 ? -34.466 78.746 281.427 1.00 22.74 1182 GLY C O 1
ATOM 7754 N N . ARG C 1 481 ? -33.140 77.100 282.188 1.00 21.56 1183 ARG C N 1
ATOM 7755 C CA . ARG C 1 481 ? -34.280 76.231 282.473 1.00 28.49 1183 ARG C CA 1
ATOM 7756 C C . ARG C 1 481 ? -34.600 76.125 283.968 1.00 26.41 1183 ARG C C 1
ATOM 7757 O O . ARG C 1 481 ? -35.428 75.298 284.370 1.00 18.75 1183 ARG C O 1
ATOM 7765 N N . SER C 1 482 ? -34.013 76.974 284.806 1.00 22.53 1184 SER C N 1
ATOM 7766 C CA . SER C 1 482 ? -34.392 76.989 286.205 1.00 22.61 1184 SER C CA 1
ATOM 7767 C C . SER C 1 482 ? -34.606 78.423 286.652 1.00 25.28 1184 SER C C 1
ATOM 7768 O O . SER C 1 482 ? -34.077 79.364 286.063 1.00 33.23 1184 SER C O 1
ATOM 7771 N N . THR C 1 483 ? -35.405 78.579 287.701 1.00 22.84 1185 THR C N 1
ATOM 7772 C CA . THR C 1 483 ? -35.606 79.877 288.349 1.00 27.21 1185 THR C CA 1
ATOM 7773 C C . THR C 1 483 ? -34.769 79.981 289.618 1.00 27.89 1185 THR C C 1
ATOM 7774 O O . THR C 1 483 ? -35.199 80.525 290.638 1.00 20.76 1185 THR C O 1
ATOM 7778 N N . THR C 1 484 ? -33.568 79.397 289.586 1.00 23.81 1186 THR C N 1
ATOM 7779 C CA . THR C 1 484 ? -32.653 79.431 290.707 1.00 26.60 1186 THR C CA 1
ATOM 7780 C C . THR C 1 484 ? -31.269 79.764 290.178 1.00 28.13 1186 THR C C 1
ATOM 7781 O O . THR C 1 484 ? -30.991 79.609 288.988 1.00 25.09 1186 THR C O 1
ATOM 7785 N N . SER C 1 485 ? -30.398 80.211 291.075 1.00 24.01 1187 SER C N 1
ATOM 7786 C CA . SER C 1 485 ? -28.970 80.154 290.799 1.00 25.99 1187 SER C CA 1
ATOM 7787 C C . SER C 1 485 ? -28.498 78.720 291.016 1.00 20.93 1187 SER C C 1
ATOM 7788 O O . SER C 1 485 ? -28.812 78.105 292.040 1.00 23.68 1187 SER C O 1
ATOM 7791 N N . VAL C 1 486 ? -27.765 78.174 290.053 1.00 19.48 1188 VAL C N 1
ATOM 7792 C CA . VAL C 1 486 ? -27.330 76.790 290.121 1.00 22.13 1188 VAL C CA 1
ATOM 7793 C C . VAL C 1 486 ? -25.927 76.718 290.714 1.00 22.74 1188 VAL C C 1
ATOM 7794 O O . VAL C 1 486 ? -25.289 77.737 290.987 1.00 24.73 1188 VAL C O 1
ATOM 7798 N N . LYS C 1 487 ? -25.443 75.492 290.919 1.00 19.84 1189 LYS C N 1
ATOM 7799 C CA . LYS C 1 487 ? -24.242 75.213 291.700 1.00 19.68 1189 LYS C CA 1
ATOM 7800 C C . LYS C 1 487 ? -22.963 75.545 290.942 1.00 24.78 1189 LYS C C 1
ATOM 7801 O O . LYS C 1 487 ? -21.886 75.571 291.545 1.00 22.87 1189 LYS C O 1
ATOM 7807 N N . VAL C 1 488 ? -23.063 75.782 289.641 1.00 27.24 1190 VAL C N 1
ATOM 7808 C CA . VAL C 1 488 ? -21.908 75.885 288.756 1.00 23.87 1190 VAL C CA 1
ATOM 7809 C C . VAL C 1 488 ? -22.318 76.855 287.655 1.00 23.67 1190 VAL C C 1
ATOM 7810 O O . VAL C 1 488 ? -23.510 76.926 287.329 1.00 23.14 1190 VAL C O 1
ATOM 7814 N N . PRO C 1 489 ? -21.409 77.644 287.086 1.00 25.59 1191 PRO C N 1
ATOM 7815 C CA . PRO C 1 489 ? -21.823 78.605 286.057 1.00 25.22 1191 PRO C CA 1
ATOM 7816 C C . PRO C 1 489 ? -22.581 77.912 284.935 1.00 30.91 1191 PRO C C 1
ATOM 7817 O O . PRO C 1 489 ? -22.298 76.759 284.592 1.00 28.45 1191 PRO C O 1
ATOM 7821 N N . ALA C 1 490 ? -23.563 78.626 284.381 1.00 24.26 1192 ALA C N 1
ATOM 7822 C CA . ALA C 1 490 ? -24.402 78.067 283.322 1.00 23.85 1192 ALA C CA 1
ATOM 7823 C C . ALA C 1 490 ? -23.621 77.419 282.178 1.00 18.66 1192 ALA C C 1
ATOM 7824 O O . ALA C 1 490 ? -24.049 76.351 281.709 1.00 22.89 1192 ALA C O 1
ATOM 7826 N N . PRO C 1 491 ? -22.516 77.984 281.678 1.00 23.27 1193 PRO C N 1
ATOM 7827 C CA . PRO C 1 491 ? -21.779 77.295 280.601 1.00 26.88 1193 PRO C CA 1
ATOM 7828 C C . PRO C 1 491 ? -21.359 75.892 280.962 1.00 27.00 1193 PRO C C 1
ATOM 7829 O O . PRO C 1 491 ? -21.400 74.999 280.106 1.00 24.79 1193 PRO C O 1
ATOM 7833 N N . VAL C 1 492 ? -20.921 75.688 282.212 1.00 25.44 1194 VAL C N 1
ATOM 7834 C CA . VAL C 1 492 ? -20.505 74.363 282.659 1.00 22.99 1194 VAL C CA 1
ATOM 7835 C C . VAL C 1 492 ? -21.687 73.412 282.644 1.00 24.16 1194 VAL C C 1
ATOM 7836 O O . VAL C 1 492 ? -21.618 72.315 282.080 1.00 21.47 1194 VAL C O 1
ATOM 7840 N N . TYR C 1 493 ? -22.792 73.826 283.271 1.00 20.60 1195 TYR C N 1
ATOM 7841 C CA . TYR C 1 493 ? -24.005 73.018 283.290 1.00 22.35 1195 TYR C CA 1
ATOM 7842 C C . TYR C 1 493 ? -24.445 72.669 281.873 1.00 23.64 1195 TYR C C 1
ATOM 7843 O O . TYR C 1 493 ? -24.740 71.511 281.563 1.00 22.37 1195 TYR C O 1
ATOM 7852 N N . TYR C 1 494 ? -24.480 73.675 280.995 1.00 18.04 1196 TYR C N 1
ATOM 7853 C CA . TYR C 1 494 ? -24.853 73.454 279.602 1.00 17.55 1196 TYR C CA 1
ATOM 7854 C C . TYR C 1 494 ? -23.938 72.438 278.939 1.00 24.15 1196 TYR C C 1
ATOM 7855 O O . TYR C 1 494 ? -24.407 71.535 278.241 1.00 24.96 1196 TYR C O 1
ATOM 7864 N N . ALA C 1 495 ? -22.622 72.576 279.134 1.00 26.79 1197 ALA C N 1
ATOM 7865 C CA . ALA C 1 495 ? -21.692 71.605 278.555 1.00 25.87 1197 ALA C CA 1
ATOM 7866 C C . ALA C 1 495 ? -21.933 70.208 279.109 1.00 22.86 1197 ALA C C 1
ATOM 7867 O O . ALA C 1 495 ? -21.876 69.219 278.364 1.00 23.29 1197 ALA C O 1
ATOM 7869 N N . ASP C 1 496 ? -22.178 70.096 280.417 1.00 21.08 1198 ASP C N 1
ATOM 7870 C CA . ASP C 1 496 ? -22.504 68.787 280.986 1.00 26.96 1198 ASP C CA 1
ATOM 7871 C C . ASP C 1 496 ? -23.713 68.190 280.279 1.00 24.81 1198 ASP C C 1
ATOM 7872 O O . ASP C 1 496 ? -23.720 67.010 279.924 1.00 26.18 1198 ASP C O 1
ATOM 7877 N N . LEU C 1 497 ? -24.757 69.002 280.092 1.00 20.64 1199 LEU C N 1
ATOM 7878 C CA . LEU C 1 497 ? -25.987 68.515 279.478 1.00 25.27 1199 LEU C CA 1
ATOM 7879 C C . LEU C 1 497 ? -25.760 68.099 278.031 1.00 23.19 1199 LEU C C 1
ATOM 7880 O O . LEU C 1 497 ? -26.346 67.118 277.568 1.00 24.62 1199 LEU C O 1
ATOM 7885 N N . LEU C 1 498 ? -24.931 68.843 277.295 1.00 22.89 1200 LEU C N 1
ATOM 7886 C CA . LEU C 1 498 ? -24.668 68.467 275.911 1.00 24.30 1200 LEU C CA 1
ATOM 7887 C C . LEU C 1 498 ? -23.908 67.143 275.838 1.00 22.41 1200 LEU C C 1
ATOM 7888 O O . LEU C 1 498 ? -24.212 66.288 274.990 1.00 23.57 1200 LEU C O 1
ATOM 7893 N N . CYS C 1 499 ? -22.922 66.954 276.718 1.00 19.21 1201 CYS C N 1
ATOM 7894 C CA . CYS C 1 499 ? -22.257 65.652 276.810 1.00 25.20 1201 CYS C CA 1
ATOM 7895 C C . CYS C 1 499 ? -23.249 64.530 277.066 1.00 25.40 1201 CYS C C 1
ATOM 7896 O O . CYS C 1 499 ? -23.125 63.436 276.494 1.00 23.96 1201 CYS C O 1
ATOM 7899 N N . THR C 1 500 ? -24.225 64.768 277.946 1.00 24.07 1202 THR C N 1
ATOM 7900 C CA . THR C 1 500 ? -25.204 63.730 278.239 1.00 22.97 1202 THR C CA 1
ATOM 7901 C C . THR C 1 500 ? -26.081 63.456 277.030 1.00 27.04 1202 THR C C 1
ATOM 7902 O O . THR C 1 500 ? -26.341 62.296 276.704 1.00 23.39 1202 THR C O 1
ATOM 7906 N N . ARG C 1 501 ? -26.506 64.507 276.321 1.00 25.06 1203 ARG C N 1
ATOM 7907 C CA . ARG C 1 501 ? -27.302 64.277 275.123 1.00 27.12 1203 ARG C CA 1
ATOM 7908 C C . ARG C 1 501 ? -26.489 63.541 274.055 1.00 24.12 1203 ARG C C 1
ATOM 7909 O O . ARG C 1 501 ? -26.992 62.615 273.412 1.00 20.75 1203 ARG C O 1
ATOM 7917 N N . ALA C 1 502 ? -25.223 63.920 273.869 1.00 20.19 1204 ALA C N 1
ATOM 7918 C CA . ALA C 1 502 ? -24.388 63.194 272.916 1.00 25.12 1204 ALA C CA 1
ATOM 7919 C C . ALA C 1 502 ? -24.246 61.729 273.316 1.00 23.05 1204 ALA C C 1
ATOM 7920 O O . ALA C 1 502 ? -24.202 60.846 272.451 1.00 22.58 1204 ALA C O 1
ATOM 7922 N N . THR C 1 503 ? -24.183 61.453 274.623 1.00 21.13 1205 THR C N 1
ATOM 7923 C CA . THR C 1 503 ? -24.174 60.067 275.081 1.00 22.31 1205 THR C CA 1
ATOM 7924 C C . THR C 1 503 ? -25.451 59.340 274.671 1.00 26.91 1205 THR C C 1
ATOM 7925 O O . THR C 1 503 ? -25.389 58.186 274.227 1.00 25.16 1205 THR C O 1
ATOM 7929 N N . CYS C 1 504 ? -26.618 59.998 274.800 1.00 21.78 1206 CYS C N 1
ATOM 7930 C CA . CYS C 1 504 ? -27.852 59.429 274.247 1.00 28.27 1206 CYS C CA 1
ATOM 7931 C C . CYS C 1 504 ? -27.664 58.995 272.800 1.00 29.30 1206 CYS C C 1
ATOM 7932 O O . CYS C 1 504 ? -28.021 57.872 272.422 1.00 28.49 1206 CYS C O 1
ATOM 7935 N N . PHE C 1 505 ? -27.134 59.898 271.966 1.00 27.11 1207 PHE C N 1
ATOM 7936 C CA . PHE C 1 505 ? -26.939 59.577 270.556 1.00 21.22 1207 PHE C CA 1
ATOM 7937 C C . PHE C 1 505 ? -26.007 58.384 270.404 1.00 25.49 1207 PHE C C 1
ATOM 7938 O O . PHE C 1 505 ? -26.270 57.481 269.601 1.00 24.49 1207 PHE C O 1
ATOM 7946 N N . PHE C 1 506 ? -24.914 58.363 271.175 1.00 26.43 1208 PHE C N 1
ATOM 7947 C CA . PHE C 1 506 ? -23.971 57.250 271.102 1.00 29.60 1208 PHE C CA 1
ATOM 7948 C C . PHE C 1 506 ? -24.653 55.938 271.466 1.00 29.25 1208 PHE C C 1
ATOM 7949 O O . PHE C 1 506 ? -24.537 54.941 270.739 1.00 27.18 1208 PHE C O 1
ATOM 7957 N N . LYS C 1 507 ? -25.374 55.931 272.593 1.00 28.03 1209 LYS C N 1
ATOM 7958 C CA . LYS C 1 507 ? -26.032 54.720 273.073 1.00 33.67 1209 LYS C CA 1
ATOM 7959 C C . LYS C 1 507 ? -27.138 54.263 272.128 1.00 31.78 1209 LYS C C 1
ATOM 7960 O O . LYS C 1 507 ? -27.339 53.057 271.948 1.00 25.69 1209 LYS C O 1
ATOM 7966 N N . ALA C 1 508 ? -27.866 55.195 271.513 1.00 26.29 1210 ALA C N 1
ATOM 7967 C CA . ALA C 1 508 ? -28.984 54.790 270.657 1.00 27.88 1210 ALA C CA 1
ATOM 7968 C C . ALA C 1 508 ? -28.541 54.048 269.397 1.00 32.04 1210 ALA C C 1
ATOM 7969 O O . ALA C 1 508 ? -29.321 53.255 268.857 1.00 30.63 1210 ALA C O 1
ATOM 7971 N N . GLY C 1 509 ? -27.318 54.281 268.917 1.00 30.85 1211 GLY C N 1
ATOM 7972 C CA . GLY C 1 509 ? -26.845 53.618 267.713 1.00 33.79 1211 GLY C CA 1
ATOM 7973 C C . GLY C 1 509 ? -25.836 52.518 267.981 1.00 30.49 1211 GLY C C 1
ATOM 7974 O O . GLY C 1 509 ? -25.370 51.844 267.059 1.00 30.36 1211 GLY C O 1
ATOM 7975 N N . PHE C 1 510 ? -25.521 52.311 269.260 1.00 25.84 1212 PHE C N 1
ATOM 7976 C CA . PHE C 1 510 ? -24.361 51.508 269.630 1.00 25.74 1212 PHE C CA 1
ATOM 7977 C C . PHE C 1 510 ? -24.508 50.049 269.222 1.00 31.57 1212 PHE C C 1
ATOM 7978 O O . PHE C 1 510 ? -23.544 49.429 268.755 1.00 31.70 1212 PHE C O 1
ATOM 7986 N N . GLU C 1 511 ? -25.686 49.466 269.430 1.00 29.33 1213 GLU C N 1
ATOM 7987 C CA . GLU C 1 511 ? -25.830 48.032 269.180 1.00 34.67 1213 GLU C CA 1
ATOM 7988 C C . GLU C 1 511 ? -25.664 47.713 267.698 1.00 31.42 1213 GLU C C 1
ATOM 7989 O O . GLU C 1 511 ? -25.007 46.724 267.336 1.00 28.14 1213 GLU C O 1
ATOM 7995 N N . LEU C 1 512 ? -26.243 48.546 266.827 1.00 29.12 1214 LEU C N 1
ATOM 7996 C CA . LEU C 1 512 ? -26.027 48.379 265.395 1.00 33.66 1214 LEU C CA 1
ATOM 7997 C C . LEU C 1 512 ? -24.564 48.613 265.032 1.00 37.56 1214 LEU C C 1
ATOM 7998 O O . LEU C 1 512 ? -23.965 47.824 264.289 1.00 34.87 1214 LEU C O 1
ATOM 8003 N N . ASN C 1 513 ? -23.967 49.689 265.558 1.00 33.01 1215 ASN C N 1
ATOM 8004 C CA . ASN C 1 513 ? -22.567 49.979 265.262 1.00 39.03 1215 ASN C CA 1
ATOM 8005 C C . ASN C 1 513 ? -21.639 48.847 265.692 1.00 38.91 1215 ASN C C 1
ATOM 8006 O O . ASN C 1 513 ? -20.621 48.599 265.037 1.00 41.08 1215 ASN C O 1
ATOM 8011 N N . MET C 1 514 ? -21.945 48.172 266.802 1.00 42.21 1216 MET C N 1
ATOM 8012 C CA . MET C 1 514 ? -21.135 47.024 267.200 1.00 42.77 1216 MET C CA 1
ATOM 8013 C C . MET C 1 514 ? -21.339 45.850 266.254 1.00 42.42 1216 MET C C 1
ATOM 8014 O O . MET C 1 514 ? -20.384 45.135 265.928 1.00 43.90 1216 MET C O 1
ATOM 8019 N N . ALA C 1 515 ? -22.573 45.634 265.804 1.00 38.59 1217 ALA C N 1
ATOM 8020 C CA . ALA C 1 515 ? -22.827 44.507 264.917 1.00 43.51 1217 ALA C CA 1
ATOM 8021 C C . ALA C 1 515 ? -22.133 44.677 263.574 1.00 49.22 1217 ALA C C 1
ATOM 8022 O O . ALA C 1 515 ? -21.703 43.687 262.974 1.00 51.27 1217 ALA C O 1
ATOM 8024 N N . GLN C 1 516 ? -22.011 45.912 263.091 1.00 48.98 1218 GLN C N 1
ATOM 8025 C CA . GLN C 1 516 ? -21.470 46.186 261.769 1.00 42.82 1218 GLN C CA 1
ATOM 8026 C C . GLN C 1 516 ? -19.968 46.421 261.774 1.00 45.13 1218 GLN C C 1
ATOM 8027 O O . GLN C 1 516 ? -19.403 46.731 260.718 1.00 53.46 1218 GLN C O 1
ATOM 8033 N N . ALA C 1 517 ? -19.311 46.276 262.919 1.00 43.43 1219 ALA C N 1
ATOM 8034 C CA . ALA C 1 517 ? -17.856 46.380 262.993 1.00 51.64 1219 ALA C CA 1
ATOM 8035 C C . ALA C 1 517 ? -17.173 45.197 262.288 1.00 61.88 1219 ALA C C 1
ATOM 8036 O O . ALA C 1 517 ? -16.385 45.378 261.348 1.00 69.65 1219 ALA C O 1
ATOM 8038 N N . THR C 1 528 ? -11.263 50.154 263.490 1.00 86.12 1230 THR C N 1
ATOM 8039 C CA . THR C 1 528 ? -12.615 49.802 263.911 1.00 84.67 1230 THR C CA 1
ATOM 8040 C C . THR C 1 528 ? -13.651 50.733 263.277 1.00 76.02 1230 THR C C 1
ATOM 8041 O O . THR C 1 528 ? -13.548 51.081 262.099 1.00 76.91 1230 THR C O 1
ATOM 8045 N N . VAL C 1 529 ? -14.648 51.135 264.069 1.00 65.80 1231 VAL C N 1
ATOM 8046 C CA . VAL C 1 529 ? -15.752 51.964 263.593 1.00 47.45 1231 VAL C CA 1
ATOM 8047 C C . VAL C 1 529 ? -15.364 53.434 263.696 1.00 45.03 1231 VAL C C 1
ATOM 8048 O O . VAL C 1 529 ? -14.811 53.881 264.709 1.00 42.95 1231 VAL C O 1
ATOM 8052 N N . SER C 1 530 ? -15.668 54.187 262.641 1.00 42.22 1232 SER C N 1
ATOM 8053 C CA . SER C 1 530 ? -15.328 55.602 262.549 1.00 36.50 1232 SER C CA 1
ATOM 8054 C C . SER C 1 530 ? -16.013 56.434 263.641 1.00 35.65 1232 SER C C 1
ATOM 8055 O O . SER C 1 530 ? -17.090 56.087 264.137 1.00 30.36 1232 SER C O 1
ATOM 8058 N N . LYS C 1 531 ? -15.377 57.555 264.009 1.00 32.94 1233 LYS C N 1
ATOM 8059 C CA . LYS C 1 531 ? -15.980 58.459 264.987 1.00 32.88 1233 LYS C CA 1
ATOM 8060 C C . LYS C 1 531 ? -17.348 58.930 264.523 1.00 32.01 1233 LYS C C 1
ATOM 8061 O O . LYS C 1 531 ? -18.318 58.921 265.289 1.00 31.95 1233 LYS C O 1
ATOM 8067 N N . ASN C 1 532 ? -17.453 59.322 263.252 1.00 27.64 1234 ASN C N 1
ATOM 8068 C CA . ASN C 1 532 ? -18.714 59.870 262.773 1.00 30.44 1234 ASN C CA 1
ATOM 8069 C C . ASN C 1 532 ? -19.781 58.808 262.619 1.00 29.21 1234 ASN C C 1
ATOM 8070 O O . ASN C 1 532 ? -20.962 59.154 262.523 1.00 32.26 1234 ASN C O 1
ATOM 8075 N N . VAL C 1 533 ? -19.399 57.531 262.586 1.00 26.82 1235 VAL C N 1
ATOM 8076 C CA . VAL C 1 533 ? -20.402 56.476 262.611 1.00 30.38 1235 VAL C CA 1
ATOM 8077 C C . VAL C 1 533 ? -20.834 56.171 264.047 1.00 28.25 1235 VAL C C 1
ATOM 8078 O O . VAL C 1 533 ? -22.022 55.949 264.321 1.00 27.10 1235 VAL C O 1
ATOM 8082 N N . LEU C 1 534 ? -19.886 56.134 264.981 1.00 27.77 1236 LEU C N 1
ATOM 8083 C CA . LEU C 1 534 ? -20.255 55.875 266.368 1.00 28.31 1236 LEU C CA 1
ATOM 8084 C C . LEU C 1 534 ? -21.084 57.016 266.924 1.00 32.28 1236 LEU C C 1
ATOM 8085 O O . LEU C 1 534 ? -22.034 56.792 267.685 1.00 30.86 1236 LEU C O 1
ATOM 8090 N N . LEU C 1 535 ? -20.745 58.248 266.553 1.00 25.50 1237 LEU C N 1
ATOM 8091 C CA . LEU C 1 535 ? -21.393 59.437 267.100 1.00 28.84 1237 LEU C CA 1
ATOM 8092 C C . LEU C 1 535 ? -21.581 60.429 265.968 1.00 25.76 1237 LEU C C 1
ATOM 8093 O O . LEU C 1 535 ? -20.796 61.368 265.810 1.00 26.54 1237 LEU C O 1
ATOM 8098 N N . PRO C 1 536 ? -22.623 60.250 265.153 1.00 25.49 1238 PRO C N 1
ATOM 8099 C CA . PRO C 1 536 ? -22.853 61.186 264.047 1.00 29.87 1238 PRO C CA 1
ATOM 8100 C C . PRO C 1 536 ? -23.180 62.568 264.584 1.00 33.10 1238 PRO C C 1
ATOM 8101 O O . PRO C 1 536 ? -23.636 62.723 265.722 1.00 32.92 1238 PRO C O 1
ATOM 8105 N N . GLN C 1 537 ? -22.900 63.578 263.761 1.00 28.85 1239 GLN C N 1
ATOM 8106 C CA . GLN C 1 537 ? -23.201 64.958 264.104 1.00 27.76 1239 GLN C CA 1
ATOM 8107 C C . GLN C 1 537 ? -24.684 65.212 263.928 1.00 30.17 1239 GLN C C 1
ATOM 8108 O O . GLN C 1 537 ? -25.316 64.654 263.034 1.00 28.69 1239 GLN C O 1
ATOM 8114 N N . VAL C 1 538 ? -25.243 66.066 264.792 1.00 30.94 1240 VAL C N 1
ATOM 8115 C CA . VAL C 1 538 ? -26.664 66.369 264.672 1.00 31.73 1240 VAL C CA 1
ATOM 8116 C C . VAL C 1 538 ? -26.912 67.064 263.349 1.00 32.95 1240 VAL C C 1
ATOM 8117 O O . VAL C 1 538 ? -26.027 67.698 262.759 1.00 30.14 1240 VAL C O 1
ATOM 8121 N N . ASN C 1 539 ? -28.152 66.945 262.899 1.00 32.34 1241 ASN C N 1
ATOM 8122 C CA . ASN C 1 539 ? -28.669 67.662 261.745 1.00 40.28 1241 ASN C CA 1
ATOM 8123 C C . ASN C 1 539 ? -28.281 69.137 261.788 1.00 39.22 1241 ASN C C 1
ATOM 8124 O O . ASN C 1 539 ? -28.297 69.768 262.848 1.00 36.62 1241 ASN C O 1
ATOM 8129 N N . ASP C 1 540 ? -27.962 69.695 260.618 1.00 38.16 1242 ASP C N 1
ATOM 8130 C CA . ASP C 1 540 ? -27.409 71.051 260.571 1.00 41.90 1242 ASP C CA 1
ATOM 8131 C C . ASP C 1 540 ? -28.373 72.106 261.107 1.00 40.03 1242 ASP C C 1
ATOM 8132 O O . ASP C 1 540 ? -27.936 73.177 261.552 1.00 33.61 1242 ASP C O 1
ATOM 8137 N N . ASN C 1 541 ? -29.678 71.850 261.076 1.00 40.81 1243 ASN C N 1
ATOM 8138 C CA . ASN C 1 541 ? -30.545 72.949 261.472 1.00 45.75 1243 ASN C CA 1
ATOM 8139 C C . ASN C 1 541 ? -30.742 73.039 262.977 1.00 43.81 1243 ASN C C 1
ATOM 8140 O O . ASN C 1 541 ? -31.443 73.948 263.425 1.00 40.47 1243 ASN C O 1
ATOM 8145 N N . ILE C 1 542 ? -30.135 72.166 263.782 1.00 33.94 1244 ILE C N 1
ATOM 8146 C CA . ILE C 1 542 ? -30.150 72.364 265.217 1.00 32.10 1244 ILE C CA 1
ATOM 8147 C C . ILE C 1 542 ? -28.765 72.575 265.801 1.00 28.47 1244 ILE C C 1
ATOM 8148 O O . ILE C 1 542 ? -28.645 72.701 267.019 1.00 28.07 1244 ILE C O 1
ATOM 8153 N N . LYS C 1 543 ? -27.720 72.623 264.985 1.00 30.00 1245 LYS C N 1
ATOM 8154 C CA . LYS C 1 543 ? -26.394 72.785 265.573 1.00 31.92 1245 LYS C CA 1
ATOM 8155 C C . LYS C 1 543 ? -26.217 74.136 266.239 1.00 30.06 1245 LYS C C 1
ATOM 8156 O O . LYS C 1 543 ? -25.366 74.276 267.126 1.00 34.16 1245 LYS C O 1
ATOM 8162 N N . SER C 1 544 ? -27.026 75.119 265.855 1.00 24.47 1246 SER C N 1
ATOM 8163 C CA . SER C 1 544 ? -27.067 76.419 266.496 1.00 26.67 1246 SER C CA 1
ATOM 8164 C C . SER C 1 544 ? -28.205 76.542 267.495 1.00 24.98 1246 SER C C 1
ATOM 8165 O O . SER C 1 544 ? -28.562 77.651 267.889 1.00 30.85 1246 SER C O 1
ATOM 8168 N N . VAL C 1 545 ? -28.794 75.422 267.887 1.00 25.57 1247 VAL C N 1
ATOM 8169 C CA . VAL C 1 545 ? -29.916 75.385 268.812 1.00 25.41 1247 VAL C CA 1
ATOM 8170 C C . VAL C 1 545 ? -29.471 74.659 270.076 1.00 24.92 1247 VAL C C 1
ATOM 8171 O O . VAL C 1 545 ? -28.663 73.723 270.017 1.00 24.43 1247 VAL C O 1
ATOM 8175 N N . MET C 1 546 ? -29.999 75.092 271.225 1.00 21.45 1248 MET C N 1
ATOM 8176 C CA . MET C 1 546 ? -29.790 74.385 272.491 1.00 22.26 1248 MET C CA 1
ATOM 8177 C C . MET C 1 546 ? -30.744 73.188 272.588 1.00 26.06 1248 MET C C 1
ATOM 8178 O O . MET C 1 546 ? -31.587 73.099 273.479 1.00 20.80 1248 MET C O 1
ATOM 8183 N N . TYR C 1 547 ? -30.607 72.256 271.628 1.00 22.72 1249 TYR C N 1
ATOM 8184 C CA . TYR C 1 547 ? -31.466 71.071 271.613 1.00 26.31 1249 TYR C CA 1
ATOM 8185 C C . TYR C 1 547 ? -31.255 70.194 272.839 1.00 26.64 1249 TYR C C 1
ATOM 8186 O O . TYR C 1 547 ? -32.099 69.342 273.137 1.00 27.18 1249 TYR C O 1
ATOM 8195 N N . TYR C 1 548 ? -30.151 70.391 273.557 1.00 21.49 1250 TYR C N 1
ATOM 8196 C CA . TYR C 1 548 ? -29.788 69.556 274.691 1.00 21.11 1250 TYR C CA 1
ATOM 8197 C C . TYR C 1 548 ? -30.445 70.010 275.987 1.00 25.85 1250 TYR C C 1
ATOM 8198 O O . TYR C 1 548 ? -30.366 69.280 276.984 1.00 27.25 1250 TYR C O 1
ATOM 8207 N N . ILE C 1 549 ? -31.067 71.192 276.005 1.00 22.17 1251 ILE C N 1
ATOM 8208 C CA . ILE C 1 549 ? -31.615 71.750 277.236 1.00 27.15 1251 ILE C CA 1
ATOM 8209 C C . ILE C 1 549 ? -32.945 71.104 277.601 1.00 29.38 1251 ILE C C 1
ATOM 8210 O O . ILE C 1 549 ? -33.334 71.168 278.775 1.00 24.96 1251 ILE C O 1
ATOM 8373 N N . SER E 1 1 ? -84.720 144.544 274.952 1.00 22.30 220 SER E N 1
ATOM 8374 C CA . SER E 1 1 ? -85.217 143.374 275.695 1.00 32.35 220 SER E CA 1
ATOM 8375 C C . SER E 1 1 ? -84.367 142.124 275.418 1.00 34.98 220 SER E C 1
ATOM 8376 O O . SER E 1 1 ? -83.740 142.024 274.359 1.00 31.87 220 SER E O 1
ATOM 8379 N N . ILE E 1 2 ? -84.350 141.182 276.371 1.00 30.68 221 ILE E N 1
ATOM 8380 C CA . ILE E 1 2 ? -83.581 139.947 276.259 1.00 29.12 221 ILE E CA 1
ATOM 8381 C C . ILE E 1 2 ? -84.486 138.748 276.522 1.00 29.31 221 ILE E C 1
ATOM 8382 O O . ILE E 1 2 ? -85.556 138.864 277.132 1.00 27.16 221 ILE E O 1
ATOM 8387 N N . TYR E 1 3 ? -84.045 137.582 276.040 1.00 26.96 222 TYR E N 1
ATOM 8388 C CA . TYR E 1 3 ? -84.675 136.326 276.435 1.00 25.37 222 TYR E CA 1
ATOM 8389 C C . TYR E 1 3 ? -84.245 135.985 277.857 1.00 27.88 222 TYR E C 1
ATOM 8390 O O . TYR E 1 3 ? -83.057 135.788 278.124 1.00 28.89 222 TYR E O 1
ATOM 8399 N N . LYS E 1 4 ? -85.200 135.931 278.776 1.00 29.92 223 LYS E N 1
ATOM 8400 C CA . LYS E 1 4 ? -84.865 135.650 280.164 1.00 36.38 223 LYS E CA 1
ATOM 8401 C C . LYS E 1 4 ? -86.089 135.048 280.831 1.00 34.31 223 LYS E C 1
ATOM 8402 O O . LYS E 1 4 ? -87.201 135.119 280.304 1.00 32.86 223 LYS E O 1
ATOM 8408 N N . VAL E 1 5 ? -85.868 134.466 282.012 1.00 29.34 224 VAL E N 1
ATOM 8409 C CA . VAL E 1 5 ? -86.966 133.898 282.783 1.00 26.34 224 VAL E CA 1
ATOM 8410 C C . VAL E 1 5 ? -87.866 135.023 283.282 1.00 28.07 224 VAL E C 1
ATOM 8411 O O . VAL E 1 5 ? -87.390 136.033 283.816 1.00 27.16 224 VAL E O 1
ATOM 8415 N N . GLU E 1 6 ? -89.176 134.862 283.077 1.00 26.74 225 GLU E N 1
ATOM 8416 C CA . GLU E 1 6 ? -90.145 135.909 283.382 1.00 22.87 225 GLU E CA 1
ATOM 8417 C C . GLU E 1 6 ? -90.136 136.270 284.866 1.00 30.98 225 GLU E C 1
ATOM 8418 O O . GLU E 1 6 ? -90.022 135.403 285.737 1.00 34.53 225 GLU E O 1
ATOM 8424 N N . ASN E 1 7 ? -90.274 137.562 285.149 1.00 35.23 226 ASN E N 1
ATOM 8425 C CA . ASN E 1 7 ? -90.498 138.035 286.508 1.00 37.35 226 ASN E CA 1
ATOM 8426 C C . ASN E 1 7 ? -91.935 137.775 286.932 1.00 26.62 226 ASN E C 1
ATOM 8427 O O . ASN E 1 7 ? -92.853 137.734 286.108 1.00 26.02 226 ASN E O 1
ATOM 8432 N N . ARG E 1 8 ? -92.127 137.593 288.233 1.00 26.57 227 ARG E N 1
ATOM 8433 C CA . ARG E 1 8 ? -93.467 137.308 288.727 1.00 28.96 227 ARG E CA 1
ATOM 8434 C C . ARG E 1 8 ? -94.375 138.498 288.464 1.00 28.95 227 ARG E C 1
ATOM 8435 O O . ARG E 1 8 ? -94.070 139.618 288.870 1.00 29.69 227 ARG E O 1
ATOM 8443 N N . HIS E 1 9 ? -95.502 138.250 287.800 1.00 30.93 228 HIS E N 1
ATOM 8444 C CA . HIS E 1 9 ? -96.455 139.325 287.541 1.00 26.33 228 HIS E CA 1
ATOM 8445 C C . HIS E 1 9 ? -97.264 139.667 288.778 1.00 31.54 228 HIS E C 1
ATOM 8446 O O . HIS E 1 9 ? -97.539 140.844 289.044 1.00 33.36 228 HIS E O 1
ATOM 8453 N N . ASP E 1 10 ? -97.678 138.644 289.522 1.00 33.34 229 ASP E N 1
ATOM 8454 C CA . ASP E 1 10 ? -98.576 138.818 290.649 1.00 29.46 229 ASP E CA 1
ATOM 8455 C C . ASP E 1 10 ? -98.758 137.503 291.382 1.00 29.70 229 ASP E C 1
ATOM 8456 O O . ASP E 1 10 ? -98.066 136.514 291.095 1.00 29.96 229 ASP E O 1
ATOM 8461 N N . TYR E 1 11 ? -99.716 137.474 292.292 1.00 26.93 230 TYR E N 1
ATOM 8462 C CA . TYR E 1 11 ? -100.127 136.260 292.978 1.00 27.51 230 TYR E CA 1
ATOM 8463 C C . TYR E 1 11 ? -101.599 136.044 292.685 1.00 27.26 230 TYR E C 1
ATOM 8464 O O . TYR E 1 11 ? -102.331 136.991 292.395 1.00 25.12 230 TYR E O 1
ATOM 8473 N N . GLY E 1 12 ? -102.034 134.800 292.719 1.00 26.99 231 GLY E N 1
ATOM 8474 C CA . GLY E 1 12 ? -103.429 134.544 292.448 1.00 22.31 231 GLY E CA 1
ATOM 8475 C C . GLY E 1 12 ? -104.292 134.885 293.635 1.00 24.97 231 GLY E C 1
ATOM 8476 O O . GLY E 1 12 ? -103.805 135.063 294.754 1.00 26.39 231 GLY E O 1
ATOM 8477 N N . THR E 1 13 ? -105.593 134.955 293.377 1.00 25.86 232 THR E N 1
ATOM 8478 C CA . THR E 1 13 ? -106.573 135.379 294.373 1.00 29.93 232 THR E CA 1
ATOM 8479 C C . THR E 1 13 ? -107.763 134.447 294.529 1.00 29.45 232 THR E C 1
ATOM 8480 O O . THR E 1 13 ? -108.403 134.488 295.582 1.00 33.87 232 THR E O 1
ATOM 8484 N N . LYS E 1 14 ? -108.089 133.624 293.537 1.00 28.27 233 LYS E N 1
ATOM 8485 C CA . LYS E 1 14 ? -109.375 132.941 293.503 1.00 31.56 233 LYS E CA 1
ATOM 8486 C C . LYS E 1 14 ? -109.341 131.621 294.275 1.00 31.07 233 LYS E C 1
ATOM 8487 O O . LYS E 1 14 ? -108.278 131.062 294.547 1.00 33.25 233 LYS E O 1
ATOM 8493 N N . GLY E 1 15 ? -110.525 131.143 294.645 1.00 30.71 234 GLY E N 1
ATOM 8494 C CA . GLY E 1 15 ? -110.723 129.806 295.170 1.00 29.47 234 GLY E CA 1
ATOM 8495 C C . GLY E 1 15 ? -111.014 129.790 296.664 1.00 28.50 234 GLY E C 1
ATOM 8496 O O . GLY E 1 15 ? -110.922 130.794 297.367 1.00 33.66 234 GLY E O 1
ATOM 8497 N N . THR E 1 16 ? -111.364 128.601 297.144 1.00 28.50 235 THR E N 1
ATOM 8498 C CA . THR E 1 16 ? -111.602 128.403 298.571 1.00 30.41 235 THR E CA 1
ATOM 8499 C C . THR E 1 16 ? -110.287 128.480 299.336 1.00 31.86 235 THR E C 1
ATOM 8500 O O . THR E 1 16 ? -109.339 127.750 299.025 1.00 29.15 235 THR E O 1
ATOM 8504 N N . LYS E 1 17 ? -110.228 129.353 300.346 1.00 27.35 236 LYS E N 1
ATOM 8505 C CA . LYS E 1 17 ? -109.002 129.517 301.117 1.00 26.55 236 LYS E CA 1
ATOM 8506 C C . LYS E 1 17 ? -108.931 128.485 302.236 1.00 31.01 236 LYS E C 1
ATOM 8507 O O . LYS E 1 17 ? -109.899 128.299 302.982 1.00 32.86 236 LYS E O 1
ATOM 8513 N N . VAL E 1 18 ? -107.784 127.824 302.360 1.00 31.15 237 VAL E N 1
ATOM 8514 C CA . VAL E 1 18 ? -107.525 126.961 303.509 1.00 28.05 237 VAL E CA 1
ATOM 8515 C C . VAL E 1 18 ? -106.027 126.716 303.581 1.00 29.75 237 VAL E C 1
ATOM 8516 O O . VAL E 1 18 ? -105.360 126.562 302.554 1.00 30.55 237 VAL E O 1
ATOM 8520 N N . ASP E 1 19 ? -105.497 126.693 304.802 1.00 25.97 238 ASP E N 1
ATOM 8521 C CA . ASP E 1 19 ? -104.105 126.311 304.986 1.00 28.87 238 ASP E CA 1
ATOM 8522 C C . ASP E 1 19 ? -103.923 124.814 304.773 1.00 33.89 238 ASP E C 1
ATOM 8523 O O . ASP E 1 19 ? -104.820 124.007 305.020 1.00 32.72 238 ASP E O 1
ATOM 8528 N N . ILE E 1 20 ? -102.730 124.448 304.323 1.00 31.86 239 ILE E N 1
ATOM 8529 C CA . ILE E 1 20 ? -102.333 123.061 304.198 1.00 28.41 239 ILE E CA 1
ATOM 8530 C C . ILE E 1 20 ? -100.950 122.927 304.815 1.00 27.02 239 ILE E C 1
ATOM 8531 O O . ILE E 1 20 ? -100.273 123.913 305.101 1.00 31.13 239 ILE E O 1
ATOM 8536 N N . LEU E 1 21 ? -100.547 121.691 305.044 1.00 32.65 240 LEU E N 1
ATOM 8537 C CA . LEU E 1 21 ? -99.242 121.394 305.603 1.00 32.44 240 LEU E CA 1
ATOM 8538 C C . LEU E 1 21 ? -98.319 120.958 304.485 1.00 29.00 240 LEU E C 1
ATOM 8539 O O . LEU E 1 21 ? -98.677 120.091 303.683 1.00 34.12 240 LEU E O 1
ATOM 8544 N N . THR E 1 22 ? -97.136 121.548 304.429 1.00 33.89 241 THR E N 1
ATOM 8545 C CA . THR E 1 22 ? -96.103 121.062 303.529 1.00 40.76 241 THR E CA 1
ATOM 8546 C C . THR E 1 22 ? -94.852 120.789 304.354 1.00 40.29 241 THR E C 1
ATOM 8547 O O . THR E 1 22 ? -94.785 121.114 305.543 1.00 40.51 241 THR E O 1
ATOM 8551 N N . GLY E 1 23 ? -93.867 120.163 303.716 1.00 43.56 725 GLY E N 1
ATOM 8552 C CA . GLY E 1 23 ? -92.610 119.845 304.363 1.00 48.53 725 GLY E CA 1
ATOM 8553 C C . GLY E 1 23 ? -91.929 121.023 305.034 1.00 55.60 725 GLY E C 1
ATOM 8554 O O . GLY E 1 23 ? -91.139 120.836 305.960 1.00 59.30 725 GLY E O 1
ATOM 8555 N N . SER E 1 24 ? -92.226 122.244 304.593 1.00 58.02 726 SER E N 1
ATOM 8556 C CA . SER E 1 24 ? -91.627 123.436 305.177 1.00 59.89 726 SER E CA 1
ATOM 8557 C C . SER E 1 24 ? -92.587 124.181 306.100 1.00 58.95 726 SER E C 1
ATOM 8558 O O . SER E 1 24 ? -92.368 125.363 306.387 1.00 65.75 726 SER E O 1
ATOM 8561 N N . GLY E 1 25 ? -93.640 123.520 306.568 1.00 49.19 727 GLY E N 1
ATOM 8562 C CA . GLY E 1 25 ? -94.595 124.135 307.468 1.00 40.46 727 GLY E CA 1
ATOM 8563 C C . GLY E 1 25 ? -95.897 124.481 306.776 1.00 41.16 727 GLY E C 1
ATOM 8564 O O . GLY E 1 25 ? -96.137 124.161 305.611 1.00 45.16 727 GLY E O 1
ATOM 8565 N N . ARG E 1 26 ? -96.744 125.179 307.516 1.00 36.13 728 ARG E N 1
ATOM 8566 C CA . ARG E 1 26 ? -98.090 125.473 307.053 1.00 35.32 728 ARG E CA 1
ATOM 8567 C C . ARG E 1 26 ? -98.078 126.653 306.078 1.00 41.19 728 ARG E C 1
ATOM 8568 O O . ARG E 1 26 ? -97.388 127.652 306.296 1.00 43.47 728 ARG E O 1
ATOM 8576 N N . VAL E 1 27 ? -98.805 126.512 304.972 1.00 37.41 729 VAL E N 1
ATOM 8577 C CA . VAL E 1 27 ? -98.857 127.547 303.938 1.00 34.55 729 VAL E CA 1
ATOM 8578 C C . VAL E 1 27 ? -100.316 127.769 303.568 1.00 28.91 729 VAL E C 1
ATOM 8579 O O . VAL E 1 27 ? -101.122 126.833 303.674 1.00 31.25 729 VAL E O 1
ATOM 8583 N N . PRO E 1 28 ? -100.702 128.958 303.114 1.00 29.49 730 PRO E N 1
ATOM 8584 C CA . PRO E 1 28 ? -102.054 129.120 302.575 1.00 27.77 730 PRO E CA 1
ATOM 8585 C C . PRO E 1 28 ? -102.184 128.435 301.224 1.00 28.15 730 PRO E C 1
ATOM 8586 O O . PRO E 1 28 ? -101.233 128.346 300.440 1.00 29.71 730 PRO E O 1
ATOM 8590 N N . SER E 1 29 ? -103.380 127.926 300.967 1.00 25.43 731 SER E N 1
ATOM 8591 C CA . SER E 1 29 ? -103.715 127.329 299.686 1.00 24.97 731 SER E CA 1
ATOM 8592 C C . SER E 1 29 ? -105.076 127.853 299.261 1.00 26.69 731 SER E C 1
ATOM 8593 O O . SER E 1 29 ? -105.844 128.362 300.075 1.00 25.08 731 SER E O 1
ATOM 8596 N N . ARG E 1 30 ? -105.361 127.731 297.969 1.00 27.81 732 ARG E N 1
ATOM 8597 C CA . ARG E 1 30 ? -106.645 128.117 297.413 1.00 26.44 732 ARG E CA 1
ATOM 8598 C C . ARG E 1 30 ? -107.082 127.016 296.465 1.00 31.06 732 ARG E C 1
ATOM 8599 O O . ARG E 1 30 ? -106.300 126.575 295.619 1.00 31.28 732 ARG E O 1
ATOM 8607 N N . ILE E 1 31 ? -108.326 126.583 296.606 1.00 33.07 733 ILE E N 1
ATOM 8608 C CA . ILE E 1 31 ? -108.856 125.466 295.844 1.00 29.12 733 ILE E CA 1
ATOM 8609 C C . ILE E 1 31 ? -109.712 126.016 294.718 1.00 29.69 733 ILE E C 1
ATOM 8610 O O . ILE E 1 31 ? -110.741 126.655 294.966 1.00 32.30 733 ILE E O 1
ATOM 8615 N N . LEU E 1 32 ? -109.314 125.751 293.480 1.00 27.02 734 LEU E N 1
ATOM 8616 C CA . LEU E 1 32 ? -110.099 126.224 292.350 1.00 27.41 734 LEU E CA 1
ATOM 8617 C C . LEU E 1 32 ? -111.248 125.269 292.071 1.00 27.00 734 LEU E C 1
ATOM 8618 O O . LEU E 1 32 ? -111.111 124.047 292.202 1.00 26.95 734 LEU E O 1
ATOM 8623 N N . ASP E 1 33 ? -112.394 125.843 291.713 1.00 28.05 735 ASP E N 1
ATOM 8624 C CA . ASP E 1 33 ? -113.499 125.054 291.209 1.00 33.26 735 ASP E CA 1
ATOM 8625 C C . ASP E 1 33 ? -113.042 124.201 290.036 1.00 31.52 735 ASP E C 1
ATOM 8626 O O . ASP E 1 33 ? -112.168 124.598 289.257 1.00 32.16 735 ASP E O 1
ATOM 8631 N N . ALA E 1 34 ? -113.647 123.021 289.915 1.00 25.76 736 ALA E N 1
ATOM 8632 C CA . ALA E 1 34 ? -113.512 122.245 288.699 1.00 25.85 736 ALA E CA 1
ATOM 8633 C C . ALA E 1 34 ? -114.245 122.959 287.566 1.00 29.42 736 ALA E C 1
ATOM 8634 O O . ALA E 1 34 ? -115.256 123.620 287.799 1.00 28.86 736 ALA E O 1
ATOM 8636 N N . PRO E 1 35 ? -113.753 122.864 286.338 1.00 30.48 737 PRO E N 1
ATOM 8637 C CA . PRO E 1 35 ? -114.554 123.312 285.199 1.00 25.39 737 PRO E CA 1
ATOM 8638 C C . PRO E 1 35 ? -115.736 122.377 284.982 1.00 26.27 737 PRO E C 1
ATOM 8639 O O . PRO E 1 35 ? -115.819 121.283 285.537 1.00 33.57 737 PRO E O 1
ATOM 8643 N N . VAL E 1 36 ? -116.651 122.818 284.131 1.00 32.25 738 VAL E N 1
ATOM 8644 C CA . VAL E 1 36 ? -117.762 121.980 283.698 1.00 35.68 738 VAL E CA 1
ATOM 8645 C C . VAL E 1 36 ? -117.269 121.034 282.608 1.00 29.36 738 VAL E C 1
ATOM 8646 O O . VAL E 1 36 ? -116.834 121.477 281.544 1.00 31.43 738 VAL E O 1
ATOM 8650 N N . VAL E 1 37 ? -117.330 119.733 282.874 1.00 29.62 739 VAL E N 1
ATOM 8651 C CA . VAL E 1 37 ? -116.988 118.723 281.877 1.00 28.31 739 VAL E CA 1
ATOM 8652 C C . VAL E 1 37 ? -118.193 118.509 280.971 1.00 26.35 739 VAL E C 1
ATOM 8653 O O . VAL E 1 37 ? -119.313 118.301 281.449 1.00 27.50 739 VAL E O 1
ATOM 8657 N N . GLN E 1 38 ? -117.969 118.555 279.661 1.00 29.69 740 GLN E N 1
ATOM 8658 C CA . GLN E 1 38 ? -119.042 118.524 278.675 1.00 29.81 740 GLN E CA 1
ATOM 8659 C C . GLN E 1 38 ? -119.077 117.177 277.962 1.00 34.24 740 GLN E C 1
ATOM 8660 O O . GLN E 1 38 ? -118.056 116.721 277.435 1.00 30.64 740 GLN E O 1
ATOM 8666 N N . PHE E 1 39 ? -120.249 116.543 277.952 1.00 29.23 741 PHE E N 1
ATOM 8667 C CA . PHE E 1 39 ? -120.496 115.345 277.167 1.00 28.62 741 PHE E CA 1
ATOM 8668 C C . PHE E 1 39 ? -121.398 115.722 276.002 1.00 33.90 741 PHE E C 1
ATOM 8669 O O . PHE E 1 39 ? -121.664 116.904 275.765 1.00 32.27 741 PHE E O 1
ATOM 8677 N N . LYS E 1 40 ? -121.875 114.714 275.266 1.00 29.69 742 LYS E N 1
ATOM 8678 C CA . LYS E 1 40 ? -122.665 115.011 274.072 1.00 37.37 742 LYS E CA 1
ATOM 8679 C C . LYS E 1 40 ? -123.939 115.765 274.429 1.00 37.42 742 LYS E C 1
ATOM 8680 O O . LYS E 1 40 ? -124.278 116.766 273.795 1.00 34.71 742 LYS E O 1
ATOM 8686 N N . GLU E 1 41 ? -124.675 115.282 275.428 1.00 35.97 743 GLU E N 1
ATOM 8687 C CA . GLU E 1 41 ? -125.946 115.902 275.776 1.00 42.62 743 GLU E CA 1
ATOM 8688 C C . GLU E 1 41 ? -126.064 116.122 277.273 1.00 34.66 743 GLU E C 1
ATOM 8689 O O . GLU E 1 41 ? -127.172 116.234 277.791 1.00 39.67 743 GLU E O 1
ATOM 8695 N N . SER E 1 42 ? -124.940 116.201 277.972 1.00 34.34 744 SER E N 1
ATOM 8696 C CA . SER E 1 42 ? -124.948 116.331 279.419 1.00 36.43 744 SER E CA 1
ATOM 8697 C C . SER E 1 42 ? -123.619 116.929 279.851 1.00 32.48 744 SER E C 1
ATOM 8698 O O . SER E 1 42 ? -122.692 117.095 279.053 1.00 25.67 744 SER E O 1
ATOM 8701 N N . THR E 1 43 ? -123.538 117.245 281.139 1.00 32.68 745 THR E N 1
ATOM 8702 C CA . THR E 1 43 ? -122.333 117.806 281.716 1.00 35.81 745 THR E CA 1
ATOM 8703 C C . THR E 1 43 ? -122.057 117.113 283.037 1.00 41.05 745 THR E C 1
ATOM 8704 O O . THR E 1 43 ? -122.923 116.449 283.610 1.00 41.98 745 THR E O 1
ATOM 8708 N N . PHE E 1 44 ? -120.831 117.262 283.514 1.00 37.30 746 PHE E N 1
ATOM 8709 C CA . PHE E 1 44 ? -120.504 116.942 284.895 1.00 31.76 746 PHE E CA 1
ATOM 8710 C C . PHE E 1 44 ? -119.884 118.185 285.506 1.00 35.59 746 PHE E C 1
ATOM 8711 O O . PHE E 1 44 ? -118.759 118.565 285.158 1.00 34.59 746 PHE E O 1
ATOM 8719 N N . GLU E 1 45 ? -120.622 118.825 286.402 1.00 38.02 747 GLU E N 1
ATOM 8720 C CA . GLU E 1 45 ? -120.133 119.995 287.116 1.00 40.36 747 GLU E CA 1
ATOM 8721 C C . GLU E 1 45 ? -120.034 119.619 288.587 1.00 43.99 747 GLU E C 1
ATOM 8722 O O . GLU E 1 45 ? -121.060 119.456 289.256 1.00 46.42 747 GLU E O 1
ATOM 8728 N N . TYR E 1 46 ? -118.809 119.461 289.092 1.00 34.37 748 TYR E N 1
ATOM 8729 C CA . TYR E 1 46 ? -118.640 119.180 290.515 1.00 29.33 748 TYR E CA 1
ATOM 8730 C C . TYR E 1 46 ? -119.141 120.353 291.349 1.00 33.49 748 TYR E C 1
ATOM 8731 O O . TYR E 1 46 ? -118.730 121.498 291.142 1.00 37.23 748 TYR E O 1
ATOM 8740 N N . LYS E 1 47 ? -120.036 120.064 292.297 1.00 33.26 749 LYS E N 1
ATOM 8741 C CA . LYS E 1 47 ? -120.611 121.082 293.166 1.00 34.39 749 LYS E CA 1
ATOM 8742 C C . LYS E 1 47 ? -120.161 120.833 294.594 1.00 34.67 749 LYS E C 1
ATOM 8743 O O . LYS E 1 47 ? -120.179 119.694 295.075 1.00 34.92 749 LYS E O 1
ATOM 8749 N N . ASP E 1 48 ? -119.762 121.908 295.254 1.00 33.88 750 ASP E N 1
ATOM 8750 C CA . ASP E 1 48 ? -119.215 121.836 296.596 1.00 35.23 750 ASP E CA 1
ATOM 8751 C C . ASP E 1 48 ? -120.207 121.200 297.568 1.00 38.16 750 ASP E C 1
ATOM 8752 O O . ASP E 1 48 ? -121.413 121.453 297.513 1.00 40.69 750 ASP E O 1
ATOM 8757 N N . LYS E 1 49 ? -119.688 120.357 298.457 1.00 36.02 751 LYS E N 1
ATOM 8758 C CA . LYS E 1 49 ? -120.483 119.743 299.512 1.00 38.06 751 LYS E CA 1
ATOM 8759 C C . LYS E 1 49 ? -119.596 119.548 300.735 1.00 35.30 751 LYS E C 1
ATOM 8760 O O . LYS E 1 49 ? -118.371 119.444 300.623 1.00 33.70 751 LYS E O 1
ATOM 8766 N N . SER E 1 50 ? -120.229 119.523 301.905 1.00 32.67 752 SER E N 1
ATOM 8767 C CA . SER E 1 50 ? -119.521 119.246 303.143 1.00 34.98 752 SER E CA 1
ATOM 8768 C C . SER E 1 50 ? -118.797 117.903 303.070 1.00 31.68 752 SER E C 1
ATOM 8769 O O . SER E 1 50 ? -119.247 116.961 302.417 1.00 27.70 752 SER E O 1
ATOM 8772 N N . TYR E 1 51 ? -117.668 117.816 303.761 1.00 31.49 753 TYR E N 1
ATOM 8773 C CA . TYR E 1 51 ? -116.995 116.537 303.914 1.00 37.63 753 TYR E CA 1
ATOM 8774 C C . TYR E 1 51 ? -117.889 115.575 304.687 1.00 37.94 753 TYR E C 1
ATOM 8775 O O . TYR E 1 51 ? -118.746 115.989 305.470 1.00 37.03 753 TYR E O 1
ATOM 8784 N N . GLY E 1 52 ? -117.708 114.279 304.444 1.00 38.62 754 GLY E N 1
ATOM 8785 C CA . GLY E 1 52 ? -118.358 113.298 305.289 1.00 39.79 754 GLY E CA 1
ATOM 8786 C C . GLY E 1 52 ? -119.135 112.209 304.583 1.00 40.39 754 GLY E C 1
ATOM 8787 O O . GLY E 1 52 ? -119.419 111.173 305.189 1.00 36.44 754 GLY E O 1
ATOM 8788 N N . THR E 1 53 ? -119.510 112.424 303.322 1.00 37.90 755 THR E N 1
ATOM 8789 C CA . THR E 1 53 ? -120.238 111.419 302.554 1.00 35.75 755 THR E CA 1
ATOM 8790 C C . THR E 1 53 ? -119.455 110.972 301.328 1.00 33.67 755 THR E C 1
ATOM 8791 O O . THR E 1 53 ? -120.033 110.376 300.417 1.00 33.51 755 THR E O 1
ATOM 8795 N N . LYS E 1 54 ? -118.161 111.289 301.273 1.00 32.82 756 LYS E N 1
ATOM 8796 C CA . LYS E 1 54 ? -117.293 110.968 300.140 1.00 39.20 756 LYS E CA 1
ATOM 8797 C C . LYS E 1 54 ? -117.750 111.627 298.834 1.00 33.87 756 LYS E C 1
ATOM 8798 O O . LYS E 1 54 ? -117.310 111.227 297.753 1.00 27.24 756 LYS E O 1
ATOM 8804 N N . HIS E 1 55 ? -118.608 112.656 298.905 1.00 32.79 757 HIS E N 1
ATOM 8805 C CA . HIS E 1 55 ? -118.988 113.379 297.690 1.00 31.43 757 HIS E CA 1
ATOM 8806 C C . HIS E 1 55 ? -117.767 113.987 297.003 1.00 30.13 757 HIS E C 1
ATOM 8807 O O . HIS E 1 55 ? -117.695 114.011 295.768 1.00 26.97 757 HIS E O 1
ATOM 8814 N N . GLU E 1 56 ? -116.783 114.444 297.786 1.00 30.95 758 GLU E N 1
ATOM 8815 C CA . GLU E 1 56 ? -115.578 115.053 297.228 1.00 33.64 758 GLU E CA 1
ATOM 8816 C C . GLU E 1 56 ? -114.802 114.104 296.312 1.00 34.41 758 GLU E C 1
ATOM 8817 O O . GLU E 1 56 ? -114.042 114.566 295.450 1.00 29.65 758 GLU E O 1
ATOM 8823 N N . GLU E 1 57 ? -114.966 112.790 296.482 1.00 32.92 759 GLU E N 1
ATOM 8824 C CA . GLU E 1 57 ? -114.225 111.828 295.677 1.00 33.01 759 GLU E CA 1
ATOM 8825 C C . GLU E 1 57 ? -114.637 111.854 294.212 1.00 28.11 759 GLU E C 1
ATOM 8826 O O . GLU E 1 57 ? -113.909 111.314 293.371 1.00 32.14 759 GLU E O 1
ATOM 8832 N N . SER E 1 58 ? -115.742 112.516 293.879 1.00 26.49 760 SER E N 1
ATOM 8833 C CA . SER E 1 58 ? -116.188 112.661 292.498 1.00 27.98 760 SER E CA 1
ATOM 8834 C C . SER E 1 58 ? -115.566 113.854 291.772 1.00 26.27 760 SER E C 1
ATOM 8835 O O . SER E 1 58 ? -115.708 113.950 290.546 1.00 26.88 760 SER E O 1
ATOM 8838 N N . LYS E 1 59 ? -114.923 114.783 292.478 1.00 29.12 761 LYS E N 1
ATOM 8839 C CA . LYS E 1 59 ? -114.335 115.938 291.802 1.00 25.83 761 LYS E CA 1
ATOM 8840 C C . LYS E 1 59 ? -113.160 115.478 290.953 1.00 25.21 761 LYS E C 1
ATOM 8841 O O . LYS E 1 59 ? -112.227 114.858 291.470 1.00 24.60 761 LYS E O 1
ATOM 8847 N N . GLY E 1 60 ? -113.204 115.785 289.658 1.00 24.92 762 GLY E N 1
ATOM 8848 C CA . GLY E 1 60 ? -112.200 115.290 288.734 1.00 27.22 762 GLY E CA 1
ATOM 8849 C C . GLY E 1 60 ? -112.136 113.780 288.662 1.00 32.22 762 GLY E C 1
ATOM 8850 O O . GLY E 1 60 ? -111.057 113.214 288.444 1.00 27.85 762 GLY E O 1
ATOM 8851 N N . ASN E 1 61 ? -113.269 113.105 288.847 1.00 27.76 763 ASN E N 1
ATOM 8852 C CA . ASN E 1 61 ? -113.267 111.642 288.934 1.00 24.18 763 ASN E CA 1
ATOM 8853 C C . ASN E 1 61 ? -114.707 111.195 288.663 1.00 26.64 763 ASN E C 1
ATOM 8854 O O . ASN E 1 61 ? -115.505 111.047 289.588 1.00 33.06 763 ASN E O 1
ATOM 8859 N N . TRP E 1 62 ? -115.024 111.026 287.389 1.00 27.98 764 TRP E N 1
ATOM 8860 C CA . TRP E 1 62 ? -116.366 110.694 286.940 1.00 29.01 764 TRP E CA 1
ATOM 8861 C C . TRP E 1 62 ? -116.313 109.399 286.143 1.00 30.05 764 TRP E C 1
ATOM 8862 O O . TRP E 1 62 ? -115.291 108.714 286.099 1.00 30.68 764 TRP E O 1
ATOM 8873 N N . ASN E 1 63 ? -117.423 109.065 285.495 1.00 31.60 765 ASN E N 1
ATOM 8874 C CA . ASN E 1 63 ? -117.399 107.953 284.559 1.00 35.20 765 ASN E CA 1
ATOM 8875 C C . ASN E 1 63 ? -118.479 108.168 283.512 1.00 34.55 765 ASN E C 1
ATOM 8876 O O . ASN E 1 63 ? -119.322 109.066 283.620 1.00 34.19 765 ASN E O 1
ATOM 8881 N N . MET E 1 64 ? -118.440 107.329 282.485 1.00 34.44 766 MET E N 1
ATOM 8882 C CA . MET E 1 64 ? -119.234 107.577 281.294 1.00 30.51 766 MET E CA 1
ATOM 8883 C C . MET E 1 64 ? -120.664 107.054 281.391 1.00 33.54 766 MET E C 1
ATOM 8884 O O . MET E 1 64 ? -121.433 107.260 280.448 1.00 34.41 766 MET E O 1
ATOM 8889 N N . LYS E 1 65 ? -121.044 106.403 282.495 1.00 38.99 767 LYS E N 1
ATOM 8890 C CA . LYS E 1 65 ? -122.374 105.807 282.602 1.00 38.53 767 LYS E CA 1
ATOM 8891 C C . LYS E 1 65 ? -123.446 106.858 282.394 1.00 38.47 767 LYS E C 1
ATOM 8892 O O . LYS E 1 65 ? -123.474 107.880 283.090 1.00 37.34 767 LYS E O 1
ATOM 8898 N N . GLY E 1 66 ? -124.320 106.613 281.422 1.00 33.02 768 GLY E N 1
ATOM 8899 C CA . GLY E 1 66 ? -125.361 107.571 281.129 1.00 36.68 768 GLY E CA 1
ATOM 8900 C C . GLY E 1 66 ? -124.910 108.794 280.375 1.00 38.28 768 GLY E C 1
ATOM 8901 O O . GLY E 1 66 ? -125.699 109.726 280.223 1.00 41.59 768 GLY E O 1
ATOM 8902 N N . HIS E 1 67 ? -123.661 108.830 279.911 1.00 37.43 769 HIS E N 1
ATOM 8903 C CA . HIS E 1 67 ? -123.152 109.896 279.057 1.00 34.21 769 HIS E CA 1
ATOM 8904 C C . HIS E 1 67 ? -122.746 109.329 277.708 1.00 34.87 769 HIS E C 1
ATOM 8905 O O . HIS E 1 67 ? -122.508 108.126 277.556 1.00 31.33 769 HIS E O 1
ATOM 8912 N N . GLN E 1 68 ? -122.654 110.217 276.725 1.00 31.41 770 GLN E N 1
ATOM 8913 C CA . GLN E 1 68 ? -122.205 109.845 275.396 1.00 28.56 770 GLN E CA 1
ATOM 8914 C C . GLN E 1 68 ? -121.076 110.770 274.979 1.00 30.43 770 GLN E C 1
ATOM 8915 O O . GLN E 1 68 ? -121.012 111.928 275.409 1.00 30.27 770 GLN E O 1
ATOM 8921 N N . PHE E 1 69 ? -120.166 110.229 274.161 1.00 26.88 771 PHE E N 1
ATOM 8922 C CA . PHE E 1 69 ? -119.077 111.033 273.635 1.00 24.42 771 PHE E CA 1
ATOM 8923 C C . PHE E 1 69 ? -119.647 112.181 272.824 1.00 32.18 771 PHE E C 1
ATOM 8924 O O . PHE E 1 69 ? -120.666 112.039 272.143 1.00 34.84 771 PHE E O 1
ATOM 8932 N N . ILE E 1 70 ? -118.970 113.327 272.914 1.00 30.36 772 ILE E N 1
ATOM 8933 C CA . ILE E 1 70 ? -119.358 114.515 272.165 1.00 25.12 772 ILE E CA 1
ATOM 8934 C C . ILE E 1 70 ? -119.457 114.197 270.685 1.00 34.87 772 ILE E C 1
ATOM 8935 O O . ILE E 1 70 ? -120.418 114.580 270.012 1.00 34.66 772 ILE E O 1
ATOM 8940 N N . SER E 1 71 ? -118.475 113.474 270.159 1.00 32.63 773 SER E N 1
ATOM 8941 C CA . SER E 1 71 ? -118.374 113.313 268.717 1.00 34.26 773 SER E CA 1
ATOM 8942 C C . SER E 1 71 ? -117.808 111.935 268.409 1.00 28.93 773 SER E C 1
ATOM 8943 O O . SER E 1 71 ? -116.751 111.572 268.928 1.00 28.28 773 SER E O 1
ATOM 8946 N N . THR E 1 72 ? -118.509 111.185 267.570 1.00 27.06 774 THR E N 1
ATOM 8947 C CA . THR E 1 72 ? -118.151 109.831 267.180 1.00 30.85 774 THR E CA 1
ATOM 8948 C C . THR E 1 72 ? -118.338 109.719 265.676 1.00 33.29 774 THR E C 1
ATOM 8949 O O . THR E 1 72 ? -118.981 110.580 265.068 1.00 33.11 774 THR E O 1
ATOM 8953 N N . PRO E 1 73 ? -117.786 108.677 265.042 1.00 33.35 775 PRO E N 1
ATOM 8954 C CA . PRO E 1 73 ? -117.915 108.578 263.581 1.00 35.00 775 PRO E CA 1
ATOM 8955 C C . PRO E 1 73 ? -119.374 108.562 263.153 1.00 38.56 775 PRO E C 1
ATOM 8956 O O . PRO E 1 73 ? -120.210 107.883 263.753 1.00 34.89 775 PRO E O 1
ATOM 8960 N N . ALA E 1 74 ? -119.676 109.332 262.106 1.00 36.67 776 ALA E N 1
ATOM 8961 C CA . ALA E 1 74 ? -121.051 109.427 261.625 1.00 39.42 776 ALA E CA 1
ATOM 8962 C C . ALA E 1 74 ? -121.522 108.137 260.963 1.00 38.81 776 ALA E C 1
ATOM 8963 O O . ALA E 1 74 ? -122.730 107.891 260.896 1.00 37.85 776 ALA E O 1
ATOM 8965 N N . LYS E 1 75 ? -120.599 107.304 260.493 1.00 35.93 777 LYS E N 1
ATOM 8966 C CA . LYS E 1 75 ? -120.925 106.044 259.851 1.00 27.97 777 LYS E CA 1
ATOM 8967 C C . LYS E 1 75 ? -120.268 104.897 260.606 1.00 29.65 777 LYS E C 1
ATOM 8968 O O . LYS E 1 75 ? -119.281 105.082 261.320 1.00 34.08 777 LYS E O 1
ATOM 8974 N N . GLN E 1 76 ? -120.854 103.706 260.463 1.00 23.87 778 GLN E N 1
ATOM 8975 C CA . GLN E 1 76 ? -120.308 102.523 261.103 1.00 21.90 778 GLN E CA 1
ATOM 8976 C C . GLN E 1 76 ? -118.872 102.280 260.641 1.00 26.87 778 GLN E C 1
ATOM 8977 O O . GLN E 1 76 ? -118.550 102.434 259.463 1.00 28.55 778 GLN E O 1
ATOM 8983 N N . VAL E 1 77 ? -117.999 101.918 261.582 1.00 24.99 779 VAL E N 1
ATOM 8984 C CA . VAL E 1 77 ? -116.614 101.556 261.279 1.00 25.89 779 VAL E CA 1
ATOM 8985 C C . VAL E 1 77 ? -116.449 100.049 261.443 1.00 30.43 779 VAL E C 1
ATOM 8986 O O . VAL E 1 77 ? -117.015 99.452 262.369 1.00 28.27 779 VAL E O 1
ATOM 8990 N N . ASN E 1 78 ? -115.684 99.431 260.540 1.00 24.17 780 ASN E N 1
ATOM 8991 C CA . ASN E 1 78 ? -115.354 98.015 260.669 1.00 28.96 780 ASN E CA 1
ATOM 8992 C C . ASN E 1 78 ? -114.220 97.816 261.670 1.00 29.20 780 ASN E C 1
ATOM 8993 O O . ASN E 1 78 ? -113.138 98.395 261.529 1.00 26.32 780 ASN E O 1
ATOM 8998 N N . LEU E 1 79 ? -114.463 96.966 262.658 1.00 23.92 781 LEU E N 1
ATOM 8999 C CA . LEU E 1 79 ? -113.515 96.675 263.722 1.00 24.69 781 LEU E CA 1
ATOM 9000 C C . LEU E 1 79 ? -113.049 95.237 263.546 1.00 27.76 781 LEU E C 1
ATOM 9001 O O . LEU E 1 79 ? -113.876 94.323 263.522 1.00 24.36 781 LEU E O 1
ATOM 9006 N N . ARG E 1 80 ? -111.741 95.040 263.395 1.00 24.57 782 ARG E N 1
ATOM 9007 C CA . ARG E 1 80 ? -111.175 93.730 263.071 1.00 24.08 782 ARG E CA 1
ATOM 9008 C C . ARG E 1 80 ? -110.226 93.294 264.176 1.00 29.33 782 ARG E C 1
ATOM 9009 O O . ARG E 1 80 ? -109.200 93.943 264.405 1.00 26.58 782 ARG E O 1
ATOM 9017 N N . ALA E 1 81 ? -110.556 92.195 264.845 1.00 24.03 783 ALA E N 1
ATOM 9018 C CA . ALA E 1 81 ? -109.651 91.647 265.840 1.00 29.56 783 ALA E CA 1
ATOM 9019 C C . ALA E 1 81 ? -108.533 90.895 265.143 1.00 31.79 783 ALA E C 1
ATOM 9020 O O . ALA E 1 81 ? -108.773 90.073 264.248 1.00 27.20 783 ALA E O 1
ATOM 9022 N N . ILE E 1 82 ? -107.310 91.194 265.544 1.00 23.68 784 ILE E N 1
ATOM 9023 C CA . ILE E 1 82 ? -106.139 90.463 265.090 1.00 27.55 784 ILE E CA 1
ATOM 9024 C C . ILE E 1 82 ? -105.445 89.967 266.343 1.00 23.38 784 ILE E C 1
ATOM 9025 O O . ILE E 1 82 ? -104.821 90.759 267.057 1.00 20.48 784 ILE E O 1
ATOM 9030 N N . PHE E 1 83 ? -105.572 88.667 266.625 1.00 19.76 785 PHE E N 1
ATOM 9031 C CA . PHE E 1 83 ? -104.961 88.071 267.801 1.00 20.64 785 PHE E CA 1
ATOM 9032 C C . PHE E 1 83 ? -103.476 87.856 267.535 1.00 24.62 785 PHE E C 1
ATOM 9033 O O . PHE E 1 83 ? -103.094 87.106 266.629 1.00 24.47 785 PHE E O 1
ATOM 9041 N N . ILE E 1 84 ? -102.644 88.509 268.327 1.00 25.82 786 ILE E N 1
ATOM 9042 C CA . ILE E 1 84 ? -101.200 88.416 268.188 1.00 24.89 786 ILE E CA 1
ATOM 9043 C C . ILE E 1 84 ? -100.728 87.403 269.212 1.00 24.15 786 ILE E C 1
ATOM 9044 O O . ILE E 1 84 ? -100.666 87.695 270.416 1.00 26.04 786 ILE E O 1
ATOM 9049 N N . ASN E 1 85 ? -100.397 86.211 268.726 1.00 22.99 787 ASN E N 1
ATOM 9050 C CA . ASN E 1 85 ? -100.012 85.095 269.598 1.00 24.04 787 ASN E CA 1
ATOM 9051 C C . ASN E 1 85 ? -98.521 85.200 269.926 1.00 24.24 787 ASN E C 1
ATOM 9052 O O . ASN E 1 85 ? -97.689 84.448 269.413 1.00 23.27 787 ASN E O 1
ATOM 9057 N N . ASN E 1 86 ? -98.175 86.188 270.771 1.00 21.84 788 ASN E N 1
ATOM 9058 C CA . ASN E 1 86 ? -96.783 86.380 271.203 1.00 23.76 788 ASN E CA 1
ATOM 9059 C C . ASN E 1 86 ? -96.405 85.403 272.329 1.00 25.02 788 ASN E C 1
ATOM 9060 O O . ASN E 1 86 ? -96.004 85.774 273.431 1.00 23.77 788 ASN E O 1
ATOM 9065 N N . ALA E 1 87 ? -96.541 84.119 272.015 1.00 25.99 789 ALA E N 1
ATOM 9066 C CA . ALA E 1 87 ? -96.089 83.028 272.875 1.00 27.98 789 ALA E CA 1
ATOM 9067 C C . ALA E 1 87 ? -95.700 81.874 271.965 1.00 28.08 789 ALA E C 1
ATOM 9068 O O . ALA E 1 87 ? -95.995 81.883 270.768 1.00 26.29 789 ALA E O 1
ATOM 9070 N N . ASN E 1 88 ? -95.026 80.872 272.524 1.00 25.02 790 ASN E N 1
ATOM 9071 C CA . ASN E 1 88 ? -94.567 79.792 271.666 1.00 21.83 790 ASN E CA 1
ATOM 9072 C C . ASN E 1 88 ? -95.524 78.599 271.614 1.00 26.61 790 ASN E C 1
ATOM 9073 O O . ASN E 1 88 ? -95.228 77.615 270.927 1.00 29.01 790 ASN E O 1
ATOM 9078 N N . THR E 1 89 ? -96.637 78.645 272.327 1.00 27.34 791 THR E N 1
ATOM 9079 C CA . THR E 1 89 ? -97.659 77.615 272.223 1.00 31.14 791 THR E CA 1
ATOM 9080 C C . THR E 1 89 ? -98.797 78.135 271.365 1.00 29.02 791 THR E C 1
ATOM 9081 O O . THR E 1 89 ? -98.975 79.347 271.208 1.00 24.31 791 THR E O 1
ATOM 9085 N N . ALA E 1 90 ? -99.575 77.211 270.814 1.00 30.50 792 ALA E N 1
ATOM 9086 C CA . ALA E 1 90 ? -100.833 77.632 270.226 1.00 27.99 792 ALA E CA 1
ATOM 9087 C C . ALA E 1 90 ? -101.734 78.156 271.341 1.00 26.73 792 ALA E C 1
ATOM 9088 O O . ALA E 1 90 ? -101.611 77.735 272.493 1.00 27.46 792 ALA E O 1
ATOM 9090 N N . PRO E 1 91 ? -102.614 79.106 271.044 1.00 28.71 793 PRO E N 1
ATOM 9091 C CA . PRO E 1 91 ? -103.597 79.514 272.041 1.00 33.71 793 PRO E CA 1
ATOM 9092 C C . PRO E 1 91 ? -104.598 78.397 272.259 1.00 32.69 793 PRO E C 1
ATOM 9093 O O . PRO E 1 91 ? -104.675 77.463 271.445 1.00 26.44 793 PRO E O 1
ATOM 9097 N N . PRO E 1 92 ? -105.356 78.440 273.356 1.00 36.19 794 PRO E N 1
ATOM 9098 C CA . PRO E 1 92 ? -106.404 77.432 273.572 1.00 35.63 794 PRO E CA 1
ATOM 9099 C C . PRO E 1 92 ? -107.351 77.342 272.381 1.00 31.31 794 PRO E C 1
ATOM 9100 O O . PRO E 1 92 ? -107.642 78.339 271.716 1.00 32.17 794 PRO E O 1
ATOM 9104 N N . ALA E 1 93 ? -107.837 76.128 272.116 1.00 26.62 795 ALA E N 1
ATOM 9105 C CA . ALA E 1 93 ? -108.701 75.903 270.959 1.00 35.29 795 ALA E CA 1
ATOM 9106 C C . ALA E 1 93 ? -109.981 76.731 271.018 1.00 36.37 795 ALA E C 1
ATOM 9107 O O . ALA E 1 93 ? -110.577 77.021 269.970 1.00 36.41 795 ALA E O 1
ATOM 9109 N N . SER E 1 94 ? -110.399 77.131 272.213 1.00 31.00 796 SER E N 1
ATOM 9110 C CA . SER E 1 94 ? -111.576 77.961 272.413 1.00 32.92 796 SER E CA 1
ATOM 9111 C C . SER E 1 94 ? -111.310 79.449 272.205 1.00 34.33 796 SER E C 1
ATOM 9112 O O . SER E 1 94 ? -112.248 80.241 272.336 1.00 30.63 796 SER E O 1
ATOM 9115 N N . MET E 1 95 ? -110.070 79.850 271.903 1.00 28.01 797 MET E N 1
ATOM 9116 C CA . MET E 1 95 ? -109.736 81.273 271.921 1.00 28.34 797 MET E CA 1
ATOM 9117 C C . MET E 1 95 ? -110.559 82.041 270.901 1.00 30.12 797 MET E C 1
ATOM 9118 O O . MET E 1 95 ? -111.138 83.093 271.213 1.00 31.05 797 MET E O 1
ATOM 9123 N N . GLU E 1 96 ? -110.600 81.540 269.664 1.00 28.69 798 GLU E N 1
ATOM 9124 C CA . GLU E 1 96 ? -111.242 82.273 268.583 1.00 33.04 798 GLU E CA 1
ATOM 9125 C C . GLU E 1 96 ? -112.712 82.523 268.886 1.00 28.88 798 GLU E C 1
ATOM 9126 O O . GLU E 1 96 ? -113.230 83.622 268.644 1.00 25.62 798 GLU E O 1
ATOM 9132 N N . SER E 1 97 ? -113.406 81.519 269.414 1.00 25.21 799 SER E N 1
ATOM 9133 C CA . SER E 1 97 ? -114.822 81.761 269.640 1.00 35.03 799 SER E CA 1
ATOM 9134 C C . SER E 1 97 ? -115.018 82.579 270.903 1.00 27.19 799 SER E C 1
ATOM 9135 O O . SER E 1 97 ? -115.931 83.402 270.967 1.00 31.21 799 SER E O 1
ATOM 9138 N N . GLU E 1 98 ? -114.129 82.433 271.885 1.00 30.59 800 GLU E N 1
ATOM 9139 C CA . GLU E 1 98 ? -114.179 83.338 273.027 1.00 25.88 800 GLU E CA 1
ATOM 9140 C C . GLU E 1 98 ? -113.893 84.769 272.599 1.00 23.90 800 GLU E C 1
ATOM 9141 O O . GLU E 1 98 ? -114.545 85.706 273.075 1.00 27.13 800 GLU E O 1
ATOM 9147 N N . LEU E 1 99 ? -112.938 84.960 271.680 1.00 22.70 801 LEU E N 1
ATOM 9148 C CA . LEU E 1 99 ? -112.618 86.299 271.203 1.00 22.29 801 LEU E CA 1
ATOM 9149 C C . LEU E 1 99 ? -113.780 86.904 270.411 1.00 25.72 801 LEU E C 1
ATOM 9150 O O . LEU E 1 99 ? -114.093 88.092 270.551 1.00 23.95 801 LEU E O 1
ATOM 9155 N N . ASP E 1 100 ? -114.415 86.106 269.551 1.00 25.41 802 ASP E N 1
ATOM 9156 C CA . ASP E 1 100 ? -115.538 86.615 268.772 1.00 22.92 802 ASP E CA 1
ATOM 9157 C C . ASP E 1 100 ? -116.679 87.045 269.689 1.00 23.25 802 ASP E C 1
ATOM 9158 O O . ASP E 1 100 ? -117.367 88.041 269.425 1.00 25.81 802 ASP E O 1
ATOM 9163 N N . ILE E 1 101 ? -116.888 86.314 270.784 1.00 26.86 803 ILE E N 1
ATOM 9164 C CA . ILE E 1 101 ? -117.880 86.735 271.765 1.00 26.74 803 ILE E CA 1
ATOM 9165 C C . ILE E 1 101 ? -117.461 88.042 272.433 1.00 26.12 803 ILE E C 1
ATOM 9166 O O . ILE E 1 101 ? -118.281 88.953 272.613 1.00 24.57 803 ILE E O 1
ATOM 9171 N N . SER E 1 102 ? -116.173 88.177 272.786 1.00 27.12 804 SER E N 1
ATOM 9172 C CA . SER E 1 102 ? -115.703 89.425 273.400 1.00 20.81 804 SER E CA 1
ATOM 9173 C C . SER E 1 102 ? -115.855 90.610 272.448 1.00 24.58 804 SER E C 1
ATOM 9174 O O . SER E 1 102 ? -116.150 91.735 272.883 1.00 23.31 804 SER E O 1
ATOM 9177 N N . MET E 1 103 ? -115.636 90.382 271.148 1.00 26.12 805 MET E N 1
ATOM 9178 C CA . MET E 1 103 ? -115.809 91.448 270.162 1.00 22.03 805 MET E CA 1
ATOM 9179 C C . MET E 1 103 ? -117.265 91.878 270.081 1.00 23.94 805 MET E C 1
ATOM 9180 O O . MET E 1 103 ? -117.565 93.076 270.029 1.00 22.76 805 MET E O 1
ATOM 9185 N N . ASP E 1 104 ? -118.183 90.909 270.072 1.00 25.41 806 ASP E N 1
ATOM 9186 C CA . ASP E 1 104 ? -119.608 91.224 270.041 1.00 25.58 806 ASP E CA 1
ATOM 9187 C C . ASP E 1 104 ? -120.023 92.000 271.281 1.00 28.43 806 ASP E C 1
ATOM 9188 O O . ASP E 1 104 ? -120.755 92.994 271.193 1.00 24.39 806 ASP E O 1
ATOM 9193 N N . LYS E 1 105 ? -119.565 91.551 272.450 1.00 28.17 807 LYS E N 1
ATOM 9194 C CA . LYS E 1 105 ? -119.850 92.266 273.689 1.00 28.94 807 LYS E CA 1
ATOM 9195 C C . LYS E 1 105 ? -119.224 93.661 273.665 1.00 31.89 807 LYS E C 1
ATOM 9196 O O . LYS E 1 105 ? -119.826 94.631 274.147 1.00 25.20 807 LYS E O 1
ATOM 9202 N N . PHE E 1 106 ? -118.029 93.788 273.071 1.00 25.42 808 PHE E N 1
ATOM 9203 C CA . PHE E 1 106 ? -117.413 95.104 272.920 1.00 26.24 808 PHE E CA 1
ATOM 9204 C C . PHE E 1 106 ? -118.277 96.026 272.069 1.00 25.19 808 PHE E C 1
ATOM 9205 O O . PHE E 1 106 ? -118.578 97.155 272.470 1.00 25.51 808 PHE E O 1
ATOM 9213 N N . ALA E 1 107 ? -118.654 95.572 270.871 1.00 27.41 809 ALA E N 1
ATOM 9214 C CA . ALA E 1 107 ? -119.413 96.427 269.962 1.00 25.92 809 ALA E CA 1
ATOM 9215 C C . ALA E 1 107 ? -120.737 96.851 270.590 1.00 27.86 809 ALA E C 1
ATOM 9216 O O . ALA E 1 107 ? -121.160 98.010 270.467 1.00 30.30 809 ALA E O 1
ATOM 9218 N N . SER E 1 108 ? -121.387 95.920 271.284 1.00 28.40 810 SER E N 1
ATOM 9219 C CA . SER E 1 108 ? -122.625 96.211 271.999 1.00 28.44 810 SER E CA 1
ATOM 9220 C C . SER E 1 108 ? -122.407 97.225 273.118 1.00 31.11 810 SER E C 1
ATOM 9221 O O . SER E 1 108 ? -123.198 98.165 273.273 1.00 35.07 810 SER E O 1
ATOM 9224 N N . ASP E 1 109 ? -121.340 97.063 273.904 1.00 25.21 811 ASP E N 1
ATOM 9225 C CA . ASP E 1 109 ? -121.060 98.013 274.984 1.00 30.39 811 ASP E CA 1
ATOM 9226 C C . ASP E 1 109 ? -120.854 99.431 274.459 1.00 30.31 811 ASP E C 1
ATOM 9227 O O . ASP E 1 109 ? -121.436 100.397 274.981 1.00 29.76 811 ASP E O 1
ATOM 9232 N N . VAL E 1 110 ? -119.992 99.593 273.452 1.00 26.51 812 VAL E N 1
ATOM 9233 C CA . VAL E 1 110 ? -119.567 100.950 273.127 1.00 23.94 812 VAL E CA 1
ATOM 9234 C C . VAL E 1 110 ? -120.559 101.669 272.228 1.00 26.95 812 VAL E C 1
ATOM 9235 O O . VAL E 1 110 ? -120.493 102.901 272.103 1.00 26.47 812 VAL E O 1
ATOM 9239 N N . LYS E 1 111 ? -121.473 100.930 271.595 1.00 30.06 813 LYS E N 1
ATOM 9240 C CA . LYS E 1 111 ? -122.605 101.552 270.915 1.00 39.11 813 LYS E CA 1
ATOM 9241 C C . LYS E 1 111 ? -123.328 102.513 271.845 1.00 36.32 813 LYS E C 1
ATOM 9242 O O . LYS E 1 111 ? -123.787 103.578 271.420 1.00 34.33 813 LYS E O 1
ATOM 9248 N N . GLN E 1 112 ? -123.424 102.150 273.128 1.00 36.55 814 GLN E N 1
ATOM 9249 C CA . GLN E 1 112 ? -124.048 103.010 274.127 1.00 35.88 814 GLN E CA 1
ATOM 9250 C C . GLN E 1 112 ? -123.322 104.334 274.311 1.00 35.41 814 GLN E C 1
ATOM 9251 O O . GLN E 1 112 ? -123.934 105.298 274.778 1.00 30.07 814 GLN E O 1
ATOM 9257 N N . LEU E 1 113 ? -122.035 104.404 273.994 1.00 31.36 815 LEU E N 1
ATOM 9258 C CA . LEU E 1 113 ? -121.316 105.665 274.087 1.00 29.08 815 LEU E CA 1
ATOM 9259 C C . LEU E 1 113 ? -121.412 106.475 272.809 1.00 31.12 815 LEU E C 1
ATOM 9260 O O . LEU E 1 113 ? -120.921 107.608 272.762 1.00 29.47 815 LEU E O 1
ATOM 9265 N N . GLY E 1 114 ? -122.038 105.922 271.773 1.00 37.88 816 GLY E N 1
ATOM 9266 C CA . GLY E 1 114 ? -122.164 106.595 270.504 1.00 29.89 816 GLY E CA 1
ATOM 9267 C C . GLY E 1 114 ? -121.265 106.060 269.421 1.00 28.98 816 GLY E C 1
ATOM 9268 O O . GLY E 1 114 ? -121.264 106.620 268.320 1.00 28.99 816 GLY E O 1
ATOM 9269 N N . VAL E 1 115 ? -120.508 104.997 269.675 1.00 29.46 817 VAL E N 1
ATOM 9270 C CA . VAL E 1 115 ? -119.530 104.498 268.710 1.00 32.55 817 VAL E CA 1
ATOM 9271 C C . VAL E 1 115 ? -120.081 103.240 268.051 1.00 28.89 817 VAL E C 1
ATOM 9272 O O . VAL E 1 115 ? -120.387 102.257 268.735 1.00 31.76 817 VAL E O 1
ATOM 9276 N N . ASP E 1 116 ? -120.176 103.248 266.720 1.00 24.04 818 ASP E N 1
ATOM 9277 C CA . ASP E 1 116 ? -120.839 102.178 265.968 1.00 30.24 818 ASP E CA 1
ATOM 9278 C C . ASP E 1 116 ? -119.789 101.333 265.246 1.00 26.99 818 ASP E C 1
ATOM 9279 O O . ASP E 1 116 ? -119.201 101.774 264.250 1.00 23.01 818 ASP E O 1
ATOM 9284 N N . PHE E 1 117 ? -119.560 100.116 265.738 1.00 26.60 819 PHE E N 1
ATOM 9285 C CA . PHE E 1 117 ? -118.596 99.212 265.128 1.00 25.16 819 PHE E CA 1
ATOM 9286 C C . PHE E 1 117 ? -119.305 98.019 264.519 1.00 25.50 819 PHE E C 1
ATOM 9287 O O . PHE E 1 117 ? -120.259 97.484 265.096 1.00 30.52 819 PHE E O 1
ATOM 9295 N N . ASN E 1 118 ? -118.821 97.608 263.353 1.00 25.59 820 ASN E N 1
ATOM 9296 C CA . ASN E 1 118 ? -119.156 96.323 262.768 1.00 30.39 820 ASN E CA 1
ATOM 9297 C C . ASN E 1 118 ? -118.046 95.335 263.109 1.00 27.18 820 ASN E C 1
ATOM 9298 O O . ASN E 1 118 ? -116.890 95.559 262.738 1.00 29.24 820 ASN E O 1
ATOM 9303 N N . VAL E 1 119 ? -118.389 94.239 263.794 1.00 27.67 821 VAL E N 1
ATOM 9304 C CA . VAL E 1 119 ? -117.369 93.262 264.179 1.00 27.96 821 VAL E CA 1
ATOM 9305 C C . VAL E 1 119 ? -117.632 91.918 263.525 1.00 35.74 821 VAL E C 1
ATOM 9306 O O . VAL E 1 119 ? -117.300 90.866 264.089 1.00 41.43 821 VAL E O 1
ATOM 9310 N N . SER E 1 120 ? -118.185 91.930 262.317 1.00 32.30 822 SER E N 1
ATOM 9311 C CA . SER E 1 120 ? -118.515 90.655 261.698 1.00 41.40 822 SER E CA 1
ATOM 9312 C C . SER E 1 120 ? -117.336 90.014 260.964 1.00 40.42 822 SER E C 1
ATOM 9313 O O . SER E 1 120 ? -117.425 88.842 260.595 1.00 42.34 822 SER E O 1
ATOM 9316 N N . GLY E 1 121 ? -116.231 90.726 260.757 1.00 39.81 823 GLY E N 1
ATOM 9317 C CA . GLY E 1 121 ? -115.045 90.080 260.222 1.00 35.11 823 GLY E CA 1
ATOM 9318 C C . GLY E 1 121 ? -114.508 89.029 261.179 1.00 38.59 823 GLY E C 1
ATOM 9319 O O . GLY E 1 121 ? -114.421 89.267 262.388 1.00 37.52 823 GLY E O 1
ATOM 9320 N N . LYS E 1 122 ? -114.160 87.863 260.659 1.00 33.60 824 LYS E N 1
ATOM 9321 C CA . LYS E 1 122 ? -113.651 86.782 261.495 1.00 34.13 824 LYS E CA 1
ATOM 9322 C C . LYS E 1 122 ? -112.322 87.190 262.128 1.00 33.25 824 LYS E C 1
ATOM 9323 O O . LYS E 1 122 ? -111.456 87.750 261.436 1.00 27.30 824 LYS E O 1
ATOM 9329 N N . PRO E 1 123 ? -112.124 86.945 263.427 1.00 30.17 825 PRO E N 1
ATOM 9330 C CA . PRO E 1 123 ? -110.838 87.275 264.059 1.00 34.49 825 PRO E CA 1
ATOM 9331 C C . PRO E 1 123 ? -109.683 86.542 263.394 1.00 33.77 825 PRO E C 1
ATOM 9332 O O . PRO E 1 123 ? -109.800 85.378 263.008 1.00 31.72 825 PRO E O 1
ATOM 9336 N N . ILE E 1 124 ? -108.565 87.246 263.252 1.00 26.12 826 ILE E N 1
ATOM 9337 C CA . ILE E 1 124 ? -107.342 86.729 262.630 1.00 27.25 826 ILE E CA 1
ATOM 9338 C C . ILE E 1 124 ? -106.396 86.252 263.729 1.00 26.64 826 ILE E C 1
ATOM 9339 O O . ILE E 1 124 ? -106.276 86.897 264.775 1.00 28.25 826 ILE E O 1
ATOM 9344 N N . LEU E 1 125 ? -105.711 85.140 263.493 1.00 21.22 827 LEU E N 1
ATOM 9345 C CA . LEU E 1 125 ? -104.649 84.669 264.371 1.00 24.38 827 LEU E CA 1
ATOM 9346 C C . LEU E 1 125 ? -103.315 84.847 263.662 1.00 26.66 827 LEU E C 1
ATOM 9347 O O . LEU E 1 125 ? -103.148 84.394 262.529 1.00 26.17 827 LEU E O 1
ATOM 9352 N N . ILE E 1 126 ? -102.370 85.506 264.322 1.00 28.62 828 ILE E N 1
ATOM 9353 C CA . ILE E 1 126 ? -101.022 85.654 263.797 1.00 20.92 828 ILE E CA 1
ATOM 9354 C C . ILE E 1 126 ? -100.059 84.990 264.777 1.00 22.94 828 ILE E C 1
ATOM 9355 O O . ILE E 1 126 ? -99.979 85.382 265.946 1.00 23.12 828 ILE E O 1
ATOM 9360 N N . ASN E 1 127 ? -99.366 83.965 264.311 1.00 25.56 829 ASN E N 1
ATOM 9361 C CA . ASN E 1 127 ? -98.354 83.271 265.086 1.00 24.27 829 ASN E CA 1
ATOM 9362 C C . ASN E 1 127 ? -96.979 83.805 264.708 1.00 23.36 829 ASN E C 1
ATOM 9363 O O . ASN E 1 127 ? -96.785 84.322 263.608 1.00 24.16 829 ASN E O 1
ATOM 9368 N N . GLN E 1 128 ? -96.029 83.688 265.636 1.00 26.06 830 GLN E N 1
ATOM 9369 C CA . GLN E 1 128 ? -94.612 83.920 265.339 1.00 26.69 830 GLN E CA 1
ATOM 9370 C C . GLN E 1 128 ? -94.336 85.354 264.900 1.00 25.94 830 GLN E C 1
ATOM 9371 O O . GLN E 1 128 ? -93.409 85.616 264.131 1.00 26.69 830 GLN E O 1
ATOM 9377 N N . PHE E 1 129 ? -95.134 86.294 265.378 1.00 26.32 831 PHE E N 1
ATOM 9378 C CA . PHE E 1 129 ? -94.824 87.694 265.184 1.00 26.44 831 PHE E CA 1
ATOM 9379 C C . PHE E 1 129 ? -93.790 88.132 266.213 1.00 30.89 831 PHE E C 1
ATOM 9380 O O . PHE E 1 129 ? -93.830 87.718 267.374 1.00 30.00 831 PHE E O 1
ATOM 9388 N N . GLY E 1 130 ? -92.861 88.967 265.779 1.00 30.23 832 GLY E N 1
ATOM 9389 C CA . GLY E 1 130 ? -91.888 89.532 266.669 1.00 32.18 832 GLY E CA 1
ATOM 9390 C C . GLY E 1 130 ? -90.914 90.403 265.920 1.00 35.37 832 GLY E C 1
ATOM 9391 O O . GLY E 1 130 ? -91.046 90.638 264.716 1.00 32.02 832 GLY E O 1
ATOM 9392 N N . PRO E 1 131 ? -89.907 90.900 266.627 1.00 34.37 833 PRO E N 1
ATOM 9393 C CA . PRO E 1 131 ? -88.834 91.663 265.974 1.00 31.84 833 PRO E CA 1
ATOM 9394 C C . PRO E 1 131 ? -88.128 90.815 264.931 1.00 36.80 833 PRO E C 1
ATOM 9395 O O . PRO E 1 131 ? -88.177 89.576 264.990 1.00 34.98 833 PRO E O 1
ATOM 9399 N N . PRO E 1 132 ? -87.492 91.435 263.939 1.00 35.85 834 PRO E N 1
ATOM 9400 C CA . PRO E 1 132 ? -86.726 90.652 262.964 1.00 32.54 834 PRO E CA 1
ATOM 9401 C C . PRO E 1 132 ? -85.762 89.698 263.656 1.00 37.81 834 PRO E C 1
ATOM 9402 O O . PRO E 1 132 ? -85.196 90.004 264.709 1.00 36.53 834 PRO E O 1
ATOM 9406 N N . ILE E 1 133 ? -85.594 88.528 263.057 1.00 38.12 835 ILE E N 1
ATOM 9407 C CA . ILE E 1 133 ? -84.814 87.447 263.645 1.00 43.73 835 ILE E CA 1
ATOM 9408 C C . ILE E 1 133 ? -83.375 87.575 263.158 1.00 44.76 835 ILE E C 1
ATOM 9409 O O . ILE E 1 133 ? -83.113 87.544 261.951 1.00 40.60 835 ILE E O 1
ATOM 9414 N N . LYS E 1 134 ? -82.445 87.745 264.089 1.00 46.24 836 LYS E N 1
ATOM 9415 C CA . LYS E 1 134 ? -81.027 87.698 263.761 1.00 55.63 836 LYS E CA 1
ATOM 9416 C C . LYS E 1 134 ? -80.668 86.253 263.444 1.00 58.89 836 LYS E C 1
ATOM 9417 O O . LYS E 1 134 ? -80.714 85.400 264.329 1.00 65.13 836 LYS E O 1
ATOM 9423 N N . LYS E 1 135 ? -80.326 85.962 262.188 1.00 59.64 837 LYS E N 1
ATOM 9424 C CA . LYS E 1 135 ? -80.174 84.586 261.737 1.00 67.51 837 LYS E CA 1
ATOM 9425 C C . LYS E 1 135 ? -78.698 84.175 261.708 1.00 65.79 837 LYS E C 1
ATOM 9426 O O . LYS E 1 135 ? -77.857 84.871 261.139 1.00 60.83 837 LYS E O 1
ATOM 9432 N N . PHE E 1 136 ? -78.417 83.048 262.354 1.00 69.63 838 PHE E N 1
ATOM 9433 C CA . PHE E 1 136 ? -77.055 82.567 262.545 1.00 69.66 838 PHE E CA 1
ATOM 9434 C C . PHE E 1 136 ? -76.563 81.820 261.312 1.00 71.80 838 PHE E C 1
ATOM 9435 O O . PHE E 1 136 ? -77.315 81.086 260.666 1.00 67.93 838 PHE E O 1
ATOM 9443 N N . GLN E 1 137 ? -75.279 81.991 260.998 1.00 77.17 839 GLN E N 1
ATOM 9444 C CA . GLN E 1 137 ? -74.640 81.211 259.940 1.00 78.25 839 GLN E CA 1
ATOM 9445 C C . GLN E 1 137 ? -73.966 79.975 260.540 1.00 68.19 839 GLN E C 1
ATOM 9446 O O . GLN E 1 137 ? -73.342 80.054 261.602 1.00 59.04 839 GLN E O 1
ATOM 9452 N N . PRO E 1 163 ? -74.330 90.147 260.496 1.00 103.62 865 PRO E N 1
ATOM 9453 C CA . PRO E 1 163 ? -75.517 90.971 260.760 1.00 99.79 865 PRO E CA 1
ATOM 9454 C C . PRO E 1 163 ? -76.624 90.747 259.727 1.00 92.09 865 PRO E C 1
ATOM 9455 O O . PRO E 1 163 ? -76.862 91.624 258.896 1.00 91.55 865 PRO E O 1
ATOM 9459 N N . THR E 1 164 ? -77.287 89.591 259.794 1.00 84.27 866 THR E N 1
ATOM 9460 C CA . THR E 1 164 ? -78.308 89.189 258.829 1.00 73.84 866 THR E CA 1
ATOM 9461 C C . THR E 1 164 ? -79.640 89.002 259.550 1.00 60.49 866 THR E C 1
ATOM 9462 O O . THR E 1 164 ? -79.736 88.205 260.491 1.00 50.46 866 THR E O 1
ATOM 9466 N N . PHE E 1 165 ? -80.666 89.725 259.103 1.00 54.56 867 PHE E N 1
ATOM 9467 C CA . PHE E 1 165 ? -81.969 89.705 259.752 1.00 48.98 867 PHE E CA 1
ATOM 9468 C C . PHE E 1 165 ? -83.034 89.207 258.795 1.00 44.86 867 PHE E C 1
ATOM 9469 O O . PHE E 1 165 ? -83.047 89.565 257.616 1.00 48.75 867 PHE E O 1
ATOM 9477 N N . GLU E 1 166 ? -83.924 88.374 259.311 1.00 39.44 868 GLU E N 1
ATOM 9478 C CA . GLU E 1 166 ? -85.062 87.912 258.545 1.00 43.02 868 GLU E CA 1
ATOM 9479 C C . GLU E 1 166 ? -86.348 88.278 259.267 1.00 39.40 868 GLU E C 1
ATOM 9480 O O . GLU E 1 166 ? -86.488 88.040 260.471 1.00 39.91 868 GLU E O 1
ATOM 9486 N N . THR E 1 167 ? -87.264 88.867 258.518 1.00 35.73 869 THR E N 1
ATOM 9487 C CA . THR E 1 167 ? -88.574 89.223 259.031 1.00 33.44 869 THR E CA 1
ATOM 9488 C C . THR E 1 167 ? -89.242 88.006 259.655 1.00 34.54 869 THR E C 1
ATOM 9489 O O . THR E 1 167 ? -89.137 86.895 259.139 1.00 36.78 869 THR E O 1
ATOM 9493 N N . SER E 1 168 ? -89.896 88.209 260.795 1.00 27.70 870 SER E N 1
ATOM 9494 C CA . SER E 1 168 ? -90.575 87.104 261.456 1.00 28.85 870 SER E CA 1
ATOM 9495 C C . SER E 1 168 ? -91.737 86.630 260.591 1.00 27.62 870 SER E C 1
ATOM 9496 O O . SER E 1 168 ? -92.302 87.414 259.823 1.00 26.46 870 SER E O 1
ATOM 9499 N N . PRO E 1 169 ? -92.083 85.337 260.667 1.00 32.18 871 PRO E N 1
ATOM 9500 C CA . PRO E 1 169 ? -93.232 84.847 259.889 1.00 31.06 871 PRO E CA 1
ATOM 9501 C C . PRO E 1 169 ? -94.521 85.564 260.238 1.00 31.07 871 PRO E C 1
ATOM 9502 O O . PRO E 1 169 ? -95.370 85.781 259.360 1.00 25.77 871 PRO E O 1
ATOM 9506 N N . GLY E 1 170 ? -94.679 85.961 261.501 1.00 25.18 872 GLY E N 1
ATOM 9507 C CA . GLY E 1 170 ? -95.876 86.684 261.882 1.00 22.59 872 GLY E CA 1
ATOM 9508 C C . GLY E 1 170 ? -95.913 88.070 261.275 1.00 22.34 872 GLY E C 1
ATOM 9509 O O . GLY E 1 170 ? -96.983 88.576 260.915 1.00 26.42 872 GLY E O 1
ATOM 9510 N N . GLU E 1 171 ? -94.750 88.713 261.148 1.00 23.19 873 GLU E N 1
ATOM 9511 C CA . GLU E 1 171 ? -94.764 90.017 260.508 1.00 22.82 873 GLU E CA 1
ATOM 9512 C C . GLU E 1 171 ? -95.165 89.886 259.041 1.00 29.86 873 GLU E C 1
ATOM 9513 O O . GLU E 1 171 ? -95.910 90.725 258.519 1.00 26.95 873 GLU E O 1
ATOM 9519 N N . ILE E 1 172 ? -94.712 88.815 258.374 1.00 26.07 874 ILE E N 1
ATOM 9520 C CA . ILE E 1 172 ? -95.113 88.567 256.992 1.00 27.55 874 ILE E CA 1
ATOM 9521 C C . ILE E 1 172 ? -96.629 88.428 256.894 1.00 22.86 874 ILE E C 1
ATOM 9522 O O . ILE E 1 172 ? -97.273 89.079 256.065 1.00 32.26 874 ILE E O 1
ATOM 9527 N N . SER E 1 173 ? -97.223 87.559 257.727 1.00 20.51 875 SER E N 1
ATOM 9528 C CA . SER E 1 173 ? -98.682 87.405 257.723 1.00 23.03 875 SER E CA 1
ATOM 9529 C C . SER E 1 173 ? -99.395 88.721 258.025 1.00 31.23 875 SER E C 1
ATOM 9530 O O . SER E 1 173 ? -100.401 89.052 257.389 1.00 30.18 875 SER E O 1
ATOM 9533 N N . LEU E 1 174 ? -98.919 89.464 259.029 1.00 25.94 876 LEU E N 1
ATOM 9534 C CA . LEU E 1 174 ? -99.512 90.769 259.305 1.00 23.88 876 LEU E CA 1
ATOM 9535 C C . LEU E 1 174 ? -99.376 91.706 258.110 1.00 26.82 876 LEU E C 1
ATOM 9536 O O . LEU E 1 174 ? -100.334 92.398 257.744 1.00 24.92 876 LEU E O 1
ATOM 9541 N N . LEU E 1 175 ? -98.198 91.739 257.485 1.00 28.53 877 LEU E N 1
ATOM 9542 C CA . LEU E 1 175 ? -98.024 92.571 256.299 1.00 28.69 877 LEU E CA 1
ATOM 9543 C C . LEU E 1 175 ? -98.954 92.134 255.166 1.00 27.63 877 LEU E C 1
ATOM 9544 O O . LEU E 1 175 ? -99.461 92.973 254.417 1.00 29.54 877 LEU E O 1
ATOM 9549 N N . ASN E 1 176 ? -99.202 90.831 255.027 1.00 24.48 878 ASN E N 1
ATOM 9550 C CA . ASN E 1 176 ? -100.138 90.387 254.000 1.00 26.79 878 ASN E CA 1
ATOM 9551 C C . ASN E 1 176 ? -101.541 90.914 254.277 1.00 32.13 878 ASN E C 1
ATOM 9552 O O . ASN E 1 176 ? -102.276 91.281 253.351 1.00 34.66 878 ASN E O 1
ATOM 9557 N N . LEU E 1 177 ? -101.930 90.970 255.547 1.00 26.82 879 LEU E N 1
ATOM 9558 C CA . LEU E 1 177 ? -103.220 91.553 255.884 1.00 24.22 879 LEU E CA 1
ATOM 9559 C C . LEU E 1 177 ? -103.214 93.061 255.647 1.00 26.52 879 LEU E C 1
ATOM 9560 O O . LEU E 1 177 ? -104.148 93.615 255.057 1.00 27.14 879 LEU E O 1
ATOM 9565 N N . LEU E 1 178 ? -102.180 93.748 256.126 1.00 21.71 880 LEU E N 1
ATOM 9566 C CA . LEU E 1 178 ? -102.177 95.200 256.036 1.00 24.57 880 LEU E CA 1
ATOM 9567 C C . LEU E 1 178 ? -102.128 95.670 254.594 1.00 25.27 880 LEU E C 1
ATOM 9568 O O . LEU E 1 178 ? -102.753 96.686 254.261 1.00 28.31 880 LEU E O 1
ATOM 9573 N N . GLU E 1 179 ? -101.411 94.950 253.722 1.00 24.38 881 GLU E N 1
ATOM 9574 C CA . GLU E 1 179 ? -101.364 95.343 252.314 1.00 28.89 881 GLU E CA 1
ATOM 9575 C C . GLU E 1 179 ? -102.719 95.228 251.634 1.00 30.11 881 GLU E C 1
ATOM 9576 O O . GLU E 1 179 ? -102.915 95.812 250.567 1.00 31.42 881 GLU E O 1
ATOM 9582 N N . ASN E 1 180 ? -103.653 94.473 252.211 1.00 25.13 882 ASN E N 1
ATOM 9583 C CA . ASN E 1 180 ? -104.934 94.218 251.572 1.00 27.02 882 ASN E CA 1
ATOM 9584 C C . ASN E 1 180 ? -106.097 94.751 252.389 1.00 29.49 882 ASN E C 1
ATOM 9585 O O . ASN E 1 180 ? -107.252 94.399 252.117 1.00 29.32 882 ASN E O 1
ATOM 9590 N N . ILE E 1 181 ? -105.827 95.568 253.395 1.00 25.72 883 ILE E N 1
ATOM 9591 C CA . ILE E 1 181 ? -106.871 95.858 254.382 1.00 28.14 883 ILE E CA 1
ATOM 9592 C C . ILE E 1 181 ? -107.938 96.742 253.745 1.00 20.60 883 ILE E C 1
ATOM 9593 O O . ILE E 1 181 ? -107.602 97.653 252.964 1.00 24.57 883 ILE E O 1
ATOM 9598 N N . PRO E 1 182 ? -109.223 96.480 253.977 1.00 23.51 884 PRO E N 1
ATOM 9599 C CA . PRO E 1 182 ? -110.264 97.330 253.389 1.00 25.65 884 PRO E CA 1
ATOM 9600 C C . PRO E 1 182 ? -110.257 98.715 254.016 1.00 27.38 884 PRO E C 1
ATOM 9601 O O . PRO E 1 182 ? -109.714 98.948 255.098 1.00 25.71 884 PRO E O 1
ATOM 9605 N N . SER E 1 183 ? -110.873 99.655 253.316 1.00 25.82 885 SER E N 1
ATOM 9606 C CA . SER E 1 183 ? -111.059 100.969 253.912 1.00 28.42 885 SER E CA 1
ATOM 9607 C C . SER E 1 183 ? -112.026 100.880 255.095 1.00 27.62 885 SER E C 1
ATOM 9608 O O . SER E 1 183 ? -112.701 99.864 255.316 1.00 25.76 885 SER E O 1
ATOM 9611 N N . ASN E 1 184 ? -112.106 101.974 255.845 1.00 22.53 886 ASN E N 1
ATOM 9612 C CA . ASN E 1 184 ? -113.045 102.095 256.954 1.00 31.02 886 ASN E CA 1
ATOM 9613 C C . ASN E 1 184 ? -112.850 100.950 257.955 1.00 29.86 886 ASN E C 1
ATOM 9614 O O . ASN E 1 184 ? -113.810 100.398 258.500 1.00 24.87 886 ASN E O 1
ATOM 9619 N N . THR E 1 185 ? -111.594 100.572 258.181 1.00 20.73 887 THR E N 1
ATOM 9620 C CA . THR E 1 185 ? -111.261 99.473 259.084 1.00 25.11 887 THR E CA 1
ATOM 9621 C C . THR E 1 185 ? -110.417 99.961 260.257 1.00 26.98 887 THR E C 1
ATOM 9622 O O . THR E 1 185 ? -109.407 100.648 260.063 1.00 33.14 887 THR E O 1
ATOM 9626 N N . TYR E 1 186 ? -110.821 99.589 261.469 1.00 28.01 888 TYR E N 1
ATOM 9627 C CA . TYR E 1 186 ? -110.045 99.828 262.679 1.00 20.62 888 TYR E CA 1
ATOM 9628 C C . TYR E 1 186 ? -109.504 98.498 263.200 1.00 24.70 888 TYR E C 1
ATOM 9629 O O . TYR E 1 186 ? -110.244 97.511 263.286 1.00 27.78 888 TYR E O 1
ATOM 9638 N N . ILE E 1 187 ? -108.217 98.458 263.541 1.00 21.40 889 ILE E N 1
ATOM 9639 C CA . ILE E 1 187 ? -107.577 97.218 263.971 1.00 23.34 889 ILE E CA 1
ATOM 9640 C C . ILE E 1 187 ? -107.543 97.156 265.489 1.00 25.13 889 ILE E C 1
ATOM 9641 O O . ILE E 1 187 ? -107.091 98.101 266.150 1.00 23.67 889 ILE E O 1
ATOM 9646 N N . LEU E 1 188 ? -107.983 96.035 266.043 1.00 23.75 890 LEU E N 1
ATOM 9647 C CA . LEU E 1 188 ? -107.781 95.730 267.455 1.00 23.98 890 LEU E CA 1
ATOM 9648 C C . LEU E 1 188 ? -106.745 94.614 267.549 1.00 25.47 890 LEU E C 1
ATOM 9649 O O . LEU E 1 188 ? -107.042 93.458 267.227 1.00 25.82 890 LEU E O 1
ATOM 9654 N N . TYR E 1 189 ? -105.529 94.947 267.970 1.00 20.65 891 TYR E N 1
ATOM 9655 C CA . TYR E 1 189 ? -104.538 93.905 268.219 1.00 22.64 891 TYR E CA 1
ATOM 9656 C C . TYR E 1 189 ? -104.817 93.291 269.580 1.00 23.94 891 TYR E C 1
ATOM 9657 O O . TYR E 1 189 ? -104.826 93.999 270.591 1.00 25.77 891 TYR E O 1
ATOM 9666 N N . VAL E 1 190 ? -105.043 91.986 269.616 1.00 21.13 892 VAL E N 1
ATOM 9667 C CA . VAL E 1 190 ? -105.304 91.292 270.867 1.00 25.04 892 VAL E CA 1
ATOM 9668 C C . VAL E 1 190 ? -104.064 90.475 271.190 1.00 24.69 892 VAL E C 1
ATOM 9669 O O . VAL E 1 190 ? -103.763 89.493 270.505 1.00 20.02 892 VAL E O 1
ATOM 9673 N N . LEU E 1 191 ? -103.343 90.883 272.234 1.00 21.13 893 LEU E N 1
ATOM 9674 C CA . LEU E 1 191 ? -102.042 90.307 272.565 1.00 22.98 893 LEU E CA 1
ATOM 9675 C C . LEU E 1 191 ? -102.214 89.128 273.515 1.00 20.29 893 LEU E C 1
ATOM 9676 O O . LEU E 1 191 ? -102.809 89.275 274.588 1.00 26.68 893 LEU E O 1
ATOM 9681 N N . ARG E 1 192 ? -101.676 87.964 273.131 1.00 20.32 894 ARG E N 1
ATOM 9682 C CA . ARG E 1 192 ? -101.688 86.805 274.023 1.00 20.98 894 ARG E CA 1
ATOM 9683 C C . ARG E 1 192 ? -101.061 87.141 275.377 1.00 24.65 894 ARG E C 1
ATOM 9684 O O . ARG E 1 192 ? -101.611 86.811 276.432 1.00 28.71 894 ARG E O 1
ATOM 9692 N N . ARG E 1 193 ? -99.917 87.820 275.363 1.00 25.03 895 ARG E N 1
ATOM 9693 C CA . ARG E 1 193 ? -99.172 88.138 276.575 1.00 25.15 895 ARG E CA 1
ATOM 9694 C C . ARG E 1 193 ? -98.942 89.639 276.652 1.00 26.63 895 ARG E C 1
ATOM 9695 O O . ARG E 1 193 ? -98.550 90.259 275.660 1.00 26.02 895 ARG E O 1
ATOM 9703 N N . GLY E 1 194 ? -99.187 90.224 277.822 1.00 27.23 896 GLY E N 1
ATOM 9704 C CA . GLY E 1 194 ? -98.889 91.624 278.019 1.00 27.47 896 GLY E CA 1
ATOM 9705 C C . GLY E 1 194 ? -97.428 91.822 278.357 1.00 28.97 896 GLY E C 1
ATOM 9706 O O . GLY E 1 194 ? -96.666 90.868 278.495 1.00 27.54 896 GLY E O 1
ATOM 9707 N N . ASN E 1 195 ? -97.041 93.097 278.494 1.00 30.31 897 ASN E N 1
ATOM 9708 C CA . ASN E 1 195 ? -95.708 93.492 278.969 1.00 34.05 897 ASN E CA 1
ATOM 9709 C C . ASN E 1 195 ? -94.601 93.055 278.018 1.00 33.73 897 ASN E C 1
ATOM 9710 O O . ASN E 1 195 ? -93.471 92.812 278.441 1.00 34.86 897 ASN E O 1
ATOM 9715 N N . ASP E 1 196 ? -94.909 92.957 276.730 1.00 34.47 898 ASP E N 1
ATOM 9716 C CA . ASP E 1 196 ? -93.968 92.510 275.705 1.00 30.12 898 ASP E CA 1
ATOM 9717 C C . ASP E 1 196 ? -93.687 93.716 274.810 1.00 28.45 898 ASP E C 1
ATOM 9718 O O . ASP E 1 196 ? -94.342 93.915 273.782 1.00 25.25 898 ASP E O 1
ATOM 9723 N N . SER E 1 197 ? -92.696 94.520 275.190 1.00 27.59 899 SER E N 1
ATOM 9724 C CA . SER E 1 197 ? -92.468 95.750 274.438 1.00 31.31 899 SER E CA 1
ATOM 9725 C C . SER E 1 197 ? -91.838 95.478 273.071 1.00 26.72 899 SER E C 1
ATOM 9726 O O . SER E 1 197 ? -92.089 96.225 272.126 1.00 28.76 899 SER E O 1
ATOM 9729 N N . ALA E 1 198 ? -91.048 94.410 272.922 1.00 28.79 900 ALA E N 1
ATOM 9730 C CA . ALA E 1 198 ? -90.532 94.092 271.591 1.00 26.81 900 ALA E CA 1
ATOM 9731 C C . ALA E 1 198 ? -91.670 93.875 270.602 1.00 30.39 900 ALA E C 1
ATOM 9732 O O . ALA E 1 198 ? -91.626 94.377 269.476 1.00 26.27 900 ALA E O 1
ATOM 9734 N N . VAL E 1 199 ? -92.707 93.139 271.017 1.00 24.81 901 VAL E N 1
ATOM 9735 C CA . VAL E 1 199 ? -93.867 92.923 270.162 1.00 23.57 901 VAL E CA 1
ATOM 9736 C C . VAL E 1 199 ? -94.693 94.206 270.027 1.00 20.84 901 VAL E C 1
ATOM 9737 O O . VAL E 1 199 ? -95.062 94.608 268.920 1.00 24.20 901 VAL E O 1
ATOM 9741 N N . TYR E 1 200 ? -94.983 94.874 271.144 1.00 19.06 902 TYR E N 1
ATOM 9742 C CA . TYR E 1 200 ? -95.789 96.091 271.082 1.00 23.59 902 TYR E CA 1
ATOM 9743 C C . TYR E 1 200 ? -95.129 97.141 270.200 1.00 26.55 902 TYR E C 1
ATOM 9744 O O . TYR E 1 200 ? -95.788 97.762 269.354 1.00 21.30 902 TYR E O 1
ATOM 9753 N N . ASP E 1 201 ? -93.822 97.361 270.392 1.00 21.18 903 ASP E N 1
ATOM 9754 C CA . ASP E 1 201 ? -93.137 98.376 269.603 1.00 24.16 903 ASP E CA 1
ATOM 9755 C C . ASP E 1 201 ? -93.172 98.032 268.122 1.00 24.28 903 ASP E C 1
ATOM 9756 O O . ASP E 1 201 ? -93.389 98.909 267.287 1.00 20.91 903 ASP E O 1
ATOM 9761 N N . ARG E 1 202 ? -92.949 96.762 267.775 1.00 19.97 904 ARG E N 1
ATOM 9762 C CA . ARG E 1 202 ? -92.990 96.370 266.371 1.00 24.03 904 ARG E CA 1
ATOM 9763 C C . ARG E 1 202 ? -94.386 96.553 265.778 1.00 23.22 904 ARG E C 1
ATOM 9764 O O . ARG E 1 202 ? -94.528 97.003 264.635 1.00 23.69 904 ARG E O 1
ATOM 9772 N N . LEU E 1 203 ? -95.428 96.194 266.532 1.00 20.44 905 LEU E N 1
ATOM 9773 C CA . LEU E 1 203 ? -96.792 96.423 266.057 1.00 23.48 905 LEU E CA 1
ATOM 9774 C C . LEU E 1 203 ? -97.038 97.894 265.734 1.00 22.57 905 LEU E C 1
ATOM 9775 O O . LEU E 1 203 ? -97.614 98.218 264.688 1.00 21.57 905 LEU E O 1
ATOM 9780 N N . LYS E 1 204 ? -96.594 98.799 266.603 1.00 22.97 906 LYS E N 1
ATOM 9781 C CA . LYS E 1 204 ? -96.804 100.224 266.344 1.00 21.05 906 LYS E CA 1
ATOM 9782 C C . LYS E 1 204 ? -95.904 100.720 265.223 1.00 23.85 906 LYS E C 1
ATOM 9783 O O . LYS E 1 204 ? -96.324 101.535 264.404 1.00 21.85 906 LYS E O 1
ATOM 9789 N N . TYR E 1 205 ? -94.656 100.256 265.190 1.00 19.62 907 TYR E N 1
ATOM 9790 C CA . TYR E 1 205 ? -93.758 100.611 264.097 1.00 22.75 907 TYR E CA 1
ATOM 9791 C C . TYR E 1 205 ? -94.378 100.267 262.749 1.00 27.51 907 TYR E C 1
ATOM 9792 O O . TYR E 1 205 ? -94.425 101.099 261.832 1.00 25.55 907 TYR E O 1
ATOM 9801 N N . ILE E 1 206 ? -94.894 99.048 262.623 1.00 23.50 908 ILE E N 1
ATOM 9802 C CA . ILE E 1 206 ? -95.484 98.625 261.359 1.00 24.31 908 ILE E CA 1
ATOM 9803 C C . ILE E 1 206 ? -96.807 99.337 261.115 1.00 23.34 908 ILE E C 1
ATOM 9804 O O . ILE E 1 206 ? -97.069 99.854 260.020 1.00 23.14 908 ILE E O 1
ATOM 9809 N N . THR E 1 207 ? -97.679 99.339 262.117 1.00 23.57 909 THR E N 1
ATOM 9810 C CA . THR E 1 207 ? -99.058 99.714 261.844 1.00 24.27 909 THR E CA 1
ATOM 9811 C C . THR E 1 207 ? -99.262 101.220 261.922 1.00 26.80 909 THR E C 1
ATOM 9812 O O . THR E 1 207 ? -100.002 101.772 261.099 1.00 22.99 909 THR E O 1
ATOM 9816 N N . ASP E 1 208 ? -98.608 101.902 262.877 1.00 24.65 910 ASP E N 1
ATOM 9817 C CA . ASP E 1 208 ? -98.594 103.372 262.879 1.00 23.88 910 ASP E CA 1
ATOM 9818 C C . ASP E 1 208 ? -97.633 103.898 261.822 1.00 26.08 910 ASP E C 1
ATOM 9819 O O . ASP E 1 208 ? -98.037 104.545 260.853 1.00 28.98 910 ASP E O 1
ATOM 9824 N N . LEU E 1 209 ? -96.341 103.645 262.015 1.00 24.20 911 LEU E N 1
ATOM 9825 C CA . LEU E 1 209 ? -95.340 104.372 261.245 1.00 24.66 911 LEU E CA 1
ATOM 9826 C C . LEU E 1 209 ? -95.356 103.962 259.771 1.00 29.39 911 LEU E C 1
ATOM 9827 O O . LEU E 1 209 ? -95.434 104.819 258.881 1.00 27.52 911 LEU E O 1
ATOM 9832 N N . LYS E 1 210 ? -95.312 102.661 259.485 1.00 24.69 912 LYS E N 1
ATOM 9833 C CA . LYS E 1 210 ? -95.249 102.238 258.088 1.00 27.79 912 LYS E CA 1
ATOM 9834 C C . LYS E 1 210 ? -96.585 102.433 257.378 1.00 27.56 912 LYS E C 1
ATOM 9835 O O . LYS E 1 210 ? -96.648 103.084 256.333 1.00 27.63 912 LYS E O 1
ATOM 9841 N N . PHE E 1 211 ? -97.671 101.876 257.928 1.00 24.95 913 PHE E N 1
ATOM 9842 C CA . PHE E 1 211 ? -98.938 101.836 257.204 1.00 25.89 913 PHE E CA 1
ATOM 9843 C C . PHE E 1 211 ? -99.891 102.966 257.561 1.00 27.45 913 PHE E C 1
ATOM 9844 O O . PHE E 1 211 ? -100.793 103.265 256.774 1.00 29.27 913 PHE E O 1
ATOM 9852 N N . GLY E 1 212 ? -99.711 103.611 258.705 1.00 21.53 914 GLY E N 1
ATOM 9853 C CA . GLY E 1 212 ? -100.659 104.640 259.086 1.00 25.91 914 GLY E CA 1
ATOM 9854 C C . GLY E 1 212 ? -102.072 104.118 259.212 1.00 30.92 914 GLY E C 1
ATOM 9855 O O . GLY E 1 212 ? -103.027 104.839 258.889 1.00 26.73 914 GLY E O 1
ATOM 9856 N N . ALA E 1 213 ? -102.229 102.879 259.677 1.00 24.20 915 ALA E N 1
ATOM 9857 C CA . ALA E 1 213 ? -103.538 102.277 259.863 1.00 25.82 915 ALA E CA 1
ATOM 9858 C C . ALA E 1 213 ? -103.956 102.418 261.321 1.00 22.73 915 ALA E C 1
ATOM 9859 O O . ALA E 1 213 ? -103.152 102.201 262.232 1.00 24.92 915 ALA E O 1
ATOM 9861 N N . LEU E 1 214 ? -105.204 102.808 261.541 1.00 22.73 916 LEU E N 1
ATOM 9862 C CA . LEU E 1 214 ? -105.680 102.973 262.909 1.00 21.10 916 LEU E CA 1
ATOM 9863 C C . LEU E 1 214 ? -105.713 101.620 263.613 1.00 24.43 916 LEU E C 1
ATOM 9864 O O . LEU E 1 214 ? -106.197 100.618 263.063 1.00 22.00 916 LEU E O 1
ATOM 9869 N N . ASN E 1 215 ? -105.162 101.584 264.820 1.00 20.85 917 ASN E N 1
ATOM 9870 C CA . ASN E 1 215 ? -105.118 100.352 265.584 1.00 20.58 917 ASN E CA 1
ATOM 9871 C C . ASN E 1 215 ? -105.022 100.687 267.060 1.00 22.57 917 ASN E C 1
ATOM 9872 O O . ASN E 1 215 ? -104.481 101.729 267.448 1.00 21.95 917 ASN E O 1
ATOM 9877 N N . SER E 1 216 ? -105.581 99.797 267.872 1.00 23.80 918 SER E N 1
ATOM 9878 C CA . SER E 1 216 ? -105.386 99.790 269.305 1.00 23.76 918 SER E CA 1
ATOM 9879 C C . SER E 1 216 ? -104.935 98.395 269.719 1.00 24.28 918 SER E C 1
ATOM 9880 O O . SER E 1 216 ? -105.274 97.399 269.065 1.00 24.40 918 SER E O 1
ATOM 9883 N N . CYS E 1 217 ? -104.167 98.325 270.799 1.00 21.75 919 CYS E N 1
ATOM 9884 C CA . CYS E 1 217 ? -103.779 97.052 271.392 1.00 22.87 919 CYS E CA 1
ATOM 9885 C C . CYS E 1 217 ? -104.539 96.806 272.674 1.00 23.21 919 CYS E C 1
ATOM 9886 O O . CYS E 1 217 ? -104.854 97.728 273.426 1.00 24.99 919 CYS E O 1
ATOM 9889 N N . VAL E 1 218 ? -104.740 95.534 272.958 1.00 24.72 920 VAL E N 1
ATOM 9890 C CA . VAL E 1 218 ? -105.474 95.123 274.134 1.00 18.19 920 VAL E CA 1
ATOM 9891 C C . VAL E 1 218 ? -104.841 93.818 274.613 1.00 22.89 920 VAL E C 1
ATOM 9892 O O . VAL E 1 218 ? -104.507 92.948 273.802 1.00 24.71 920 VAL E O 1
ATOM 9896 N N . VAL E 1 219 ? -104.580 93.716 275.906 1.00 24.33 921 VAL E N 1
ATOM 9897 C CA . VAL E 1 219 ? -104.040 92.480 276.461 1.00 24.01 921 VAL E CA 1
ATOM 9898 C C . VAL E 1 219 ? -105.184 91.488 276.637 1.00 25.02 921 VAL E C 1
ATOM 9899 O O . VAL E 1 219 ? -106.209 91.801 277.265 1.00 25.94 921 VAL E O 1
ATOM 9903 N N . TRP E 1 220 ? -105.015 90.291 276.066 1.00 22.63 922 TRP E N 1
ATOM 9904 C CA . TRP E 1 220 ? -106.105 89.317 275.998 1.00 23.69 922 TRP E CA 1
ATOM 9905 C C . TRP E 1 220 ? -106.683 89.003 277.371 1.00 23.22 922 TRP E C 1
ATOM 9906 O O . TRP E 1 220 ? -107.908 88.952 277.542 1.00 25.20 922 TRP E O 1
ATOM 9917 N N . ASP E 1 221 ? -105.816 88.779 278.366 1.00 22.65 923 ASP E N 1
ATOM 9918 C CA . ASP E 1 221 ? -106.315 88.422 279.693 1.00 29.61 923 ASP E CA 1
ATOM 9919 C C . ASP E 1 221 ? -107.148 89.544 280.307 1.00 27.25 923 ASP E C 1
ATOM 9920 O O . ASP E 1 221 ? -108.045 89.275 281.116 1.00 27.55 923 ASP E O 1
ATOM 9925 N N . ASN E 1 222 ? -106.898 90.795 279.915 1.00 23.80 924 ASN E N 1
ATOM 9926 C CA . ASN E 1 222 ? -107.781 91.886 280.319 1.00 25.13 924 ASN E CA 1
ATOM 9927 C C . ASN E 1 222 ? -109.069 91.895 279.504 1.00 26.11 924 ASN E C 1
ATOM 9928 O O . ASN E 1 222 ? -110.172 91.959 280.060 1.00 27.01 924 ASN E O 1
ATOM 9933 N N . PHE E 1 223 ? -108.933 91.860 278.178 1.00 22.87 925 PHE E N 1
ATOM 9934 C CA . PHE E 1 223 ? -110.078 92.039 277.292 1.00 25.85 925 PHE E CA 1
ATOM 9935 C C . PHE E 1 223 ? -111.117 90.936 277.481 1.00 25.53 925 PHE E C 1
ATOM 9936 O O . PHE E 1 223 ? -112.327 91.207 277.471 1.00 23.95 925 PHE E O 1
ATOM 9944 N N . LYS E 1 224 ? -110.667 89.693 277.697 1.00 21.42 926 LYS E N 1
ATOM 9945 C CA . LYS E 1 224 ? -111.595 88.565 277.767 1.00 25.63 926 LYS E CA 1
ATOM 9946 C C . LYS E 1 224 ? -112.484 88.617 279.003 1.00 28.91 926 LYS E C 1
ATOM 9947 O O . LYS E 1 224 ? -113.414 87.811 279.114 1.00 27.04 926 LYS E O 1
ATOM 9953 N N . LYS E 1 225 ? -112.223 89.546 279.926 1.00 30.85 927 LYS E N 1
ATOM 9954 C CA . LYS E 1 225 ? -113.105 89.740 281.065 1.00 32.98 927 LYS E CA 1
ATOM 9955 C C . LYS E 1 225 ? -114.452 90.326 280.661 1.00 30.51 927 LYS E C 1
ATOM 9956 O O . LYS E 1 225 ? -115.404 90.242 281.443 1.00 28.71 927 LYS E O 1
ATOM 9962 N N . ASN E 1 226 ? -114.548 90.914 279.463 1.00 20.87 928 ASN E N 1
ATOM 9963 C CA . ASN E 1 226 ? -115.797 91.492 278.956 1.00 25.51 928 ASN E CA 1
ATOM 9964 C C . ASN E 1 226 ? -116.381 92.519 279.922 1.00 37.24 928 ASN E C 1
ATOM 9965 O O . ASN E 1 226 ? -117.594 92.575 280.149 1.00 33.43 928 ASN E O 1
ATOM 9970 N N . SER E 1 227 ? -115.503 93.336 280.499 1.00 33.67 929 SER E N 1
ATOM 9971 C CA . SER E 1 227 ? -115.922 94.381 281.417 1.00 30.78 929 SER E CA 1
ATOM 9972 C C . SER E 1 227 ? -116.384 95.605 280.636 1.00 29.34 929 SER E C 1
ATOM 9973 O O . SER E 1 227 ? -115.660 96.107 279.768 1.00 27.64 929 SER E O 1
ATOM 9976 N N . ILE E 1 228 ? -117.582 96.099 280.962 1.00 23.81 930 ILE E N 1
ATOM 9977 C CA . ILE E 1 228 ? -118.094 97.301 280.300 1.00 28.62 930 ILE E CA 1
ATOM 9978 C C . ILE E 1 228 ? -117.190 98.501 280.579 1.00 31.83 930 ILE E C 1
ATOM 9979 O O . ILE E 1 228 ? -116.972 99.351 279.706 1.00 32.68 930 ILE E O 1
ATOM 9984 N N . GLN E 1 229 ? -116.640 98.586 281.791 1.00 31.28 931 GLN E N 1
ATOM 9985 C CA . GLN E 1 229 ? -115.782 99.723 282.118 1.00 34.75 931 GLN E CA 1
ATOM 9986 C C . GLN E 1 229 ? -114.472 99.660 281.346 1.00 29.85 931 GLN E C 1
ATOM 9987 O O . GLN E 1 229 ? -114.002 100.676 280.830 1.00 22.40 931 GLN E O 1
ATOM 9993 N N . TYR E 1 230 ? -113.858 98.473 281.274 1.00 25.85 932 TYR E N 1
ATOM 9994 C CA . TYR E 1 230 ? -112.701 98.278 280.407 1.00 26.56 932 TYR E CA 1
ATOM 9995 C C . TYR E 1 230 ? -113.024 98.670 278.970 1.00 26.14 932 TYR E C 1
ATOM 9996 O O . TYR E 1 230 ? -112.277 99.425 278.336 1.00 25.09 932 TYR E O 1
ATOM 10005 N N . ASN E 1 231 ? -114.142 98.159 278.436 1.00 23.17 933 ASN E N 1
ATOM 10006 C CA . ASN E 1 231 ? -114.485 98.440 277.042 1.00 25.00 933 ASN E CA 1
ATOM 10007 C C . ASN E 1 231 ? -114.721 99.937 276.813 1.00 23.50 933 ASN E C 1
ATOM 10008 O O . ASN E 1 231 ? -114.316 100.484 275.779 1.00 24.96 933 ASN E O 1
ATOM 10013 N N . SER E 1 232 ? -115.340 100.628 277.782 1.00 25.92 934 SER E N 1
ATOM 10014 C CA . SER E 1 232 ? -115.572 102.071 277.630 1.00 29.57 934 SER E CA 1
ATOM 10015 C C . SER E 1 232 ? -114.262 102.847 277.587 1.00 29.39 934 SER E C 1
ATOM 10016 O O . SER E 1 232 ? -114.118 103.795 276.812 1.00 31.78 934 SER E O 1
ATOM 10019 N N . ASN E 1 233 ? -113.299 102.466 278.422 1.00 28.80 935 ASN E N 1
ATOM 10020 C CA . ASN E 1 233 ? -112.008 103.146 278.409 1.00 24.79 935 ASN E CA 1
ATOM 10021 C C . ASN E 1 233 ? -111.263 102.892 277.107 1.00 20.45 935 ASN E C 1
ATOM 10022 O O . ASN E 1 233 ? -110.631 103.802 276.561 1.00 23.63 935 ASN E O 1
ATOM 10027 N N . VAL E 1 234 ? -111.321 101.654 276.606 1.00 18.44 936 VAL E N 1
ATOM 10028 C CA . VAL E 1 234 ? -110.676 101.308 275.336 1.00 28.07 936 VAL E CA 1
ATOM 10029 C C . VAL E 1 234 ? -111.217 102.176 274.193 1.00 28.44 936 VAL E C 1
ATOM 10030 O O . VAL E 1 234 ? -110.432 102.741 273.420 1.00 21.94 936 VAL E O 1
ATOM 10034 N N . VAL E 1 235 ? -112.554 102.322 274.076 1.00 25.20 937 VAL E N 1
ATOM 10035 C CA . VAL E 1 235 ? -113.086 103.094 272.938 1.00 27.12 937 VAL E CA 1
ATOM 10036 C C . VAL E 1 235 ? -112.744 104.561 273.029 1.00 19.67 937 VAL E C 1
ATOM 10037 O O . VAL E 1 235 ? -112.841 105.269 272.015 1.00 24.73 937 VAL E O 1
ATOM 10041 N N . MET E 1 236 ? -112.513 105.079 274.241 1.00 23.00 938 MET E N 1
ATOM 10042 C CA . MET E 1 236 ? -112.120 106.480 274.377 1.00 22.97 938 MET E CA 1
ATOM 10043 C C . MET E 1 236 ? -110.899 106.773 273.521 1.00 26.55 938 MET E C 1
ATOM 10044 O O . MET E 1 236 ? -110.836 107.791 272.820 1.00 26.96 938 MET E O 1
ATOM 10049 N N . LYS E 1 237 ? -109.928 105.864 273.540 1.00 21.24 939 LYS E N 1
ATOM 10050 C CA . LYS E 1 237 ? -108.745 106.029 272.706 1.00 18.99 939 LYS E CA 1
ATOM 10051 C C . LYS E 1 237 ? -109.084 105.843 271.233 1.00 22.97 939 LYS E C 1
ATOM 10052 O O . LYS E 1 237 ? -108.602 106.596 270.383 1.00 23.93 939 LYS E O 1
ATOM 10058 N N . MET E 1 238 ? -109.928 104.860 270.909 1.00 20.65 940 MET E N 1
ATOM 10059 C CA . MET E 1 238 ? -110.303 104.661 269.513 1.00 22.06 940 MET E CA 1
ATOM 10060 C C . MET E 1 238 ? -111.055 105.869 268.970 1.00 23.86 940 MET E C 1
ATOM 10061 O O . MET E 1 238 ? -110.789 106.326 267.856 1.00 25.7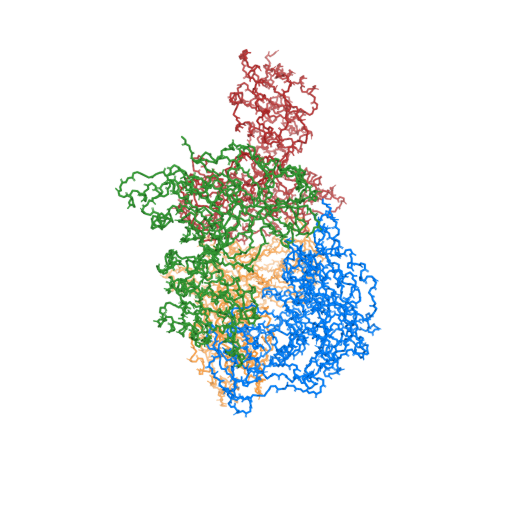4 940 MET E O 1
ATOM 10066 N N . ASN E 1 239 ? -112.029 106.372 269.738 1.00 22.03 941 ASN E N 1
ATOM 10067 C CA . ASN E 1 239 ? -112.816 107.493 269.252 1.00 25.22 941 ASN E CA 1
ATOM 10068 C C . ASN E 1 239 ? -111.921 108.678 268.940 1.00 24.30 941 ASN E C 1
ATOM 10069 O O . ASN E 1 239 ? -112.113 109.366 267.928 1.00 25.72 941 ASN E O 1
ATOM 10074 N N . LEU E 1 240 ? -110.932 108.933 269.795 1.00 29.00 942 LEU E N 1
ATOM 10075 C CA . LEU E 1 240 ? -109.994 110.014 269.514 1.00 31.63 942 LEU E CA 1
ATOM 10076 C C . LEU E 1 240 ? -109.222 109.735 268.237 1.00 28.16 942 LEU E C 1
ATOM 10077 O O . LEU E 1 240 ? -109.084 110.619 267.386 1.00 29.17 942 LEU E O 1
ATOM 10082 N N . LYS E 1 241 ? -108.736 108.499 268.073 1.00 23.93 943 LYS E N 1
ATOM 10083 C CA . LYS E 1 241 ? -108.011 108.144 266.856 1.00 22.38 943 LYS E CA 1
ATOM 10084 C C . LYS E 1 241 ? -108.888 108.293 265.625 1.00 20.05 943 LYS E C 1
ATOM 10085 O O . LYS E 1 241 ? -108.392 108.650 264.548 1.00 21.07 943 LYS E O 1
ATOM 10091 N N . LEU E 1 242 ? -110.194 108.041 265.767 1.00 24.07 944 LEU E N 1
ATOM 10092 C CA . LEU E 1 242 ? -111.193 108.301 264.735 1.00 26.76 944 LEU E CA 1
ATOM 10093 C C . LEU E 1 242 ? -111.608 109.777 264.664 1.00 27.39 944 LEU E C 1
ATOM 10094 O O . LEU E 1 242 ? -112.668 110.076 264.110 1.00 25.05 944 LEU E O 1
ATOM 10099 N N . LEU E 1 243 ? -110.793 110.690 265.194 1.00 25.90 945 LEU E N 1
ATOM 10100 C CA . LEU E 1 243 ? -111.016 112.134 265.114 1.00 33.20 945 LEU E CA 1
ATOM 10101 C C . LEU E 1 243 ? -112.269 112.567 265.857 1.00 31.17 945 LEU E C 1
ATOM 10102 O O . LEU E 1 243 ? -112.820 113.632 265.578 1.00 33.35 945 LEU E O 1
ATOM 10107 N N . GLY E 1 244 ? -112.747 111.757 266.797 1.00 29.29 946 GLY E N 1
ATOM 10108 C CA . GLY E 1 244 ? -113.876 112.138 267.612 1.00 25.22 946 GLY E CA 1
ATOM 10109 C C . GLY E 1 244 ? -113.450 112.948 268.826 1.00 29.51 946 GLY E C 1
ATOM 10110 O O . GLY E 1 244 ? -112.283 113.292 269.015 1.00 30.73 946 GLY E O 1
ATOM 10111 N N . SER E 1 245 ? -114.446 113.280 269.640 1.00 28.84 947 SER E N 1
ATOM 10112 C CA . SER E 1 245 ? -114.256 113.948 270.917 1.00 28.97 947 SER E CA 1
ATOM 10113 C C . SER E 1 245 ? -115.005 113.137 271.956 1.00 29.67 947 SER E C 1
ATOM 10114 O O . SER E 1 245 ? -116.117 112.664 271.700 1.00 27.60 947 SER E O 1
ATOM 10117 N N . ASN E 1 246 ? -114.386 112.964 273.115 1.00 29.32 948 ASN E N 1
ATOM 10118 C CA . ASN E 1 246 ? -115.028 112.221 274.188 1.00 28.17 948 ASN E CA 1
ATOM 10119 C C . ASN E 1 246 ? -115.744 113.192 275.112 1.00 29.48 948 ASN E C 1
ATOM 10120 O O . ASN E 1 246 ? -116.947 113.440 274.940 1.00 28.72 948 ASN E O 1
ATOM 10125 N N . HIS E 1 247 ? -115.022 113.769 276.067 1.00 22.01 949 HIS E N 1
ATOM 10126 C CA . HIS E 1 247 ? -115.515 114.922 276.807 1.00 26.31 949 HIS E CA 1
ATOM 10127 C C . HIS E 1 247 ? -114.709 116.159 276.428 1.00 29.76 949 HIS E C 1
ATOM 10128 O O . HIS E 1 247 ? -113.665 116.088 275.773 1.00 26.66 949 HIS E O 1
ATOM 10135 N N . SER E 1 248 ? -115.224 117.311 276.837 1.00 26.75 950 SER E N 1
ATOM 10136 C CA . SER E 1 248 ? -114.504 118.569 276.714 1.00 28.09 950 SER E CA 1
ATOM 10137 C C . SER E 1 248 ? -114.872 119.420 277.918 1.00 27.66 950 SER E C 1
ATOM 10138 O O . SER E 1 248 ? -115.547 118.958 278.846 1.00 27.69 950 SER E O 1
ATOM 10141 N N . LEU E 1 249 ? -114.401 120.655 277.924 1.00 29.10 951 LEU E N 1
ATOM 10142 C CA . LEU E 1 249 ? -114.939 121.618 278.865 1.00 29.93 951 LEU E CA 1
ATOM 10143 C C . LEU E 1 249 ? -116.101 122.346 278.201 1.00 33.91 951 LEU E C 1
ATOM 10144 O O . LEU E 1 249 ? -116.291 122.280 276.981 1.00 28.37 951 LEU E O 1
ATOM 10149 N N . SER E 1 250 ? -116.900 123.016 279.025 1.00 34.25 952 SER E N 1
ATOM 10150 C CA . SER E 1 250 ? -118.041 123.753 278.511 1.00 32.10 952 SER E CA 1
ATOM 10151 C C . SER E 1 250 ? -117.571 124.921 277.651 1.00 32.65 952 SER E C 1
ATOM 10152 O O . SER E 1 250 ? -116.412 125.349 277.704 1.00 24.75 952 SER E O 1
ATOM 10155 N N . ILE E 1 251 ? -118.501 125.433 276.845 1.00 34.38 953 ILE E N 1
ATOM 10156 C CA . ILE E 1 251 ? -118.222 126.600 276.011 1.00 34.76 953 ILE E CA 1
ATOM 10157 C C . ILE E 1 251 ? -117.694 127.748 276.862 1.00 35.71 953 ILE E C 1
ATOM 10158 O O . ILE E 1 251 ? -116.701 128.399 276.516 1.00 35.74 953 ILE E O 1
ATOM 10163 N N . GLU E 1 252 ? -118.348 128.003 277.998 1.00 37.65 954 GLU E N 1
ATOM 10164 C CA . GLU E 1 252 ? -117.925 129.102 278.860 1.00 42.08 954 GLU E CA 1
ATOM 10165 C C . GLU E 1 252 ? -116.502 128.892 279.363 1.00 41.05 954 GLU E C 1
ATOM 10166 O O . GLU E 1 252 ? -115.717 129.847 279.448 1.00 33.35 954 GLU E O 1
ATOM 10172 N N . ASN E 1 253 ? -116.150 127.646 279.698 1.00 39.09 955 ASN E N 1
ATOM 10173 C CA . ASN E 1 253 ? -114.796 127.361 280.165 1.00 31.42 955 ASN E CA 1
ATOM 10174 C C . ASN E 1 253 ? -113.775 127.568 279.059 1.00 32.28 955 ASN E C 1
ATOM 10175 O O . ASN E 1 253 ? -112.684 128.091 279.304 1.00 27.26 955 ASN E O 1
ATOM 10180 N N . ASN E 1 254 ? -114.098 127.133 277.840 1.00 30.32 956 ASN E N 1
ATOM 10181 C CA . ASN E 1 254 ? -113.169 127.259 276.724 1.00 30.87 956 ASN E CA 1
ATOM 10182 C C . ASN E 1 254 ? -112.905 128.710 276.345 1.00 35.53 956 ASN E C 1
ATOM 10183 O O . ASN E 1 254 ? -111.881 128.992 275.709 1.00 33.10 956 ASN E O 1
ATOM 10188 N N . LYS E 1 255 ? -113.795 129.635 276.730 1.00 36.04 957 LYS E N 1
ATOM 10189 C CA . LYS E 1 255 ? -113.598 131.041 276.393 1.00 36.60 957 LYS E CA 1
ATOM 10190 C C . LYS E 1 255 ? -112.280 131.570 276.936 1.00 35.76 957 LYS E C 1
ATOM 10191 O O . LYS E 1 255 ? -111.672 132.456 276.327 1.00 29.00 957 LYS E O 1
ATOM 10197 N N . LEU E 1 256 ? -111.809 131.027 278.062 1.00 28.06 958 LEU E N 1
ATOM 10198 C CA . LEU E 1 256 ? -110.503 131.421 278.581 1.00 30.91 958 LEU E CA 1
ATOM 10199 C C . LEU E 1 256 ? -109.389 131.147 277.585 1.00 31.48 958 LEU E C 1
ATOM 10200 O O . LEU E 1 256 ? -108.333 131.792 277.633 1.00 29.00 958 LEU E O 1
ATOM 10205 N N . LEU E 1 257 ? -109.581 130.168 276.709 1.00 27.19 959 LEU E N 1
ATOM 10206 C CA . LEU E 1 257 ? -108.566 129.792 275.740 1.00 29.26 959 LEU E CA 1
ATOM 10207 C C . LEU E 1 257 ? -108.907 130.283 274.342 1.00 29.21 959 LEU E C 1
ATOM 10208 O O . LEU E 1 257 ? -108.457 129.693 273.355 1.00 30.44 959 LEU E O 1
ATOM 10213 N N . ILE E 1 258 ? -109.704 131.343 274.242 1.00 28.20 960 ILE E N 1
ATOM 10214 C CA . ILE E 1 258 ? -110.029 131.984 272.976 1.00 29.42 960 ILE E CA 1
ATOM 10215 C C . ILE E 1 258 ? -109.568 133.434 273.042 1.00 34.22 960 ILE E C 1
ATOM 10216 O O . ILE E 1 258 ? -109.820 134.128 274.034 1.00 36.87 960 ILE E O 1
ATOM 10221 N N . ASP E 1 259 ? -108.866 133.875 272.005 1.00 31.84 961 ASP E N 1
ATOM 10222 C CA . ASP E 1 259 ? -108.452 135.270 271.881 1.00 34.79 961 ASP E CA 1
ATOM 10223 C C . ASP E 1 259 ? -109.680 136.110 271.536 1.00 38.13 961 ASP E C 1
ATOM 10224 O O . ASP E 1 259 ? -110.232 135.984 270.439 1.00 37.87 961 ASP E O 1
ATOM 10229 N N . LYS E 1 260 ? -110.117 136.960 272.472 1.00 37.73 962 LYS E N 1
ATOM 10230 C CA . LYS E 1 260 ? -111.346 137.726 272.253 1.00 46.42 962 LYS E CA 1
ATOM 10231 C C . LYS E 1 260 ? -111.195 138.753 271.140 1.00 40.48 962 LYS E C 1
ATOM 10232 O O . LYS E 1 260 ? -112.184 139.115 270.493 1.00 44.85 962 LYS E O 1
ATOM 10238 N N . GLU E 1 261 ? -109.972 139.223 270.899 1.00 40.80 963 GLU E N 1
ATOM 10239 C CA . GLU E 1 261 ? -109.733 140.193 269.838 1.00 49.86 963 GLU E CA 1
ATOM 10240 C C . GLU E 1 261 ? -110.028 139.593 268.472 1.00 48.40 963 GLU E C 1
ATOM 10241 O O . GLU E 1 261 ? -110.710 140.202 267.644 1.00 51.14 963 GLU E O 1
ATOM 10247 N N . SER E 1 262 ? -109.522 138.388 268.228 1.00 35.33 964 SER E N 1
ATOM 10248 C CA . SER E 1 262 ? -109.640 137.753 266.927 1.00 33.09 964 SER E CA 1
ATOM 10249 C C . SER E 1 262 ? -110.748 136.719 266.876 1.00 35.00 964 SER E C 1
ATOM 10250 O O . SER E 1 262 ? -111.062 136.229 265.784 1.00 35.46 964 SER E O 1
ATOM 10253 N N . ASN E 1 263 ? -111.341 136.381 268.021 1.00 40.19 965 ASN E N 1
ATOM 10254 C CA . ASN E 1 263 ? -112.255 135.249 268.139 1.00 41.64 965 ASN E CA 1
ATOM 10255 C C . ASN E 1 263 ? -111.608 133.959 267.633 1.00 40.68 965 ASN E C 1
ATOM 10256 O O . ASN E 1 263 ? -112.274 133.085 267.074 1.00 42.83 965 ASN E O 1
ATOM 10261 N N . LEU E 1 264 ? -110.290 133.833 267.817 1.00 32.69 966 LEU E N 1
ATOM 10262 C CA . LEU E 1 264 ? -109.614 132.621 267.389 1.00 32.67 966 LEU E CA 1
ATOM 10263 C C . LEU E 1 264 ? -109.099 131.853 268.602 1.00 31.60 966 LEU E C 1
ATOM 10264 O O . LEU E 1 264 ? -108.611 132.470 269.558 1.00 27.23 966 LEU E O 1
ATOM 10269 N N . PRO E 1 265 ? -109.214 130.527 268.611 1.00 29.99 967 PRO E N 1
ATOM 10270 C CA . PRO E 1 265 ? -108.713 129.769 269.765 1.00 26.03 967 PRO E CA 1
ATOM 10271 C C . PRO E 1 265 ? -107.205 129.896 269.883 1.00 25.88 967 PRO E C 1
ATOM 10272 O O . PRO E 1 265 ? -106.481 129.993 268.887 1.00 29.12 967 PRO E O 1
ATOM 10276 N N . ILE E 1 266 ? -106.737 129.951 271.128 1.00 25.64 968 ILE E N 1
ATOM 10277 C CA . ILE E 1 266 ? -105.305 129.936 271.370 1.00 23.31 968 ILE E CA 1
ATOM 10278 C C . ILE E 1 266 ? -104.743 128.618 270.876 1.00 26.87 968 ILE E C 1
ATOM 10279 O O . ILE E 1 266 ? -105.369 127.560 271.026 1.00 26.79 968 ILE E O 1
ATOM 10284 N N . LEU E 1 267 ? -103.560 128.675 270.261 1.00 25.49 969 LEU E N 1
ATOM 10285 C CA . LEU E 1 267 ? -102.849 127.461 269.882 1.00 26.12 969 LEU E CA 1
ATOM 10286 C C . LEU E 1 267 ? -102.145 126.920 271.118 1.00 27.97 969 LEU E C 1
ATOM 10287 O O . LEU E 1 267 ? -101.208 127.545 271.630 1.00 24.70 969 LEU E O 1
ATOM 10292 N N . VAL E 1 268 ? -102.588 125.774 271.615 1.00 29.68 970 VAL E N 1
ATOM 10293 C CA . VAL E 1 268 ? -102.023 125.206 272.832 1.00 25.47 970 VAL E CA 1
ATOM 10294 C C . VAL E 1 268 ? -101.055 124.100 272.447 1.00 24.98 970 VAL E C 1
ATOM 10295 O O . VAL E 1 268 ? -101.439 123.135 271.759 1.00 25.34 970 VAL E O 1
ATOM 10299 N N . LEU E 1 269 ? -99.803 124.250 272.860 1.00 24.36 971 LEU E N 1
ATOM 10300 C CA . LEU E 1 269 ? -98.735 123.307 272.559 1.00 23.89 971 LEU E CA 1
ATOM 10301 C C . LEU E 1 269 ? -98.273 122.572 273.813 1.00 25.90 971 LEU E C 1
ATOM 10302 O O . LEU E 1 269 ? -98.304 123.113 274.923 1.00 21.94 971 LEU E O 1
ATOM 10307 N N . GLY E 1 270 ? -97.801 121.360 273.607 1.00 25.21 972 GLY E N 1
ATOM 10308 C CA . GLY E 1 270 ? -97.091 120.630 274.641 1.00 29.10 972 GLY E CA 1
ATOM 10309 C C . GLY E 1 270 ? -95.859 119.969 274.061 1.00 27.40 972 GLY E C 1
ATOM 10310 O O . GLY E 1 270 ? -95.895 119.398 272.966 1.00 23.65 972 GLY E O 1
ATOM 10311 N N . SER E 1 271 ? -94.766 120.040 274.804 1.00 20.96 973 SER E N 1
ATOM 10312 C CA . SER E 1 271 ? -93.553 119.389 274.359 1.00 25.36 973 SER E CA 1
ATOM 10313 C C . SER E 1 271 ? -92.954 118.590 275.501 1.00 29.11 973 SER E C 1
ATOM 10314 O O . SER E 1 271 ? -93.157 118.890 276.683 1.00 28.97 973 SER E O 1
ATOM 10317 N N . ASP E 1 272 ? -92.226 117.549 275.125 1.00 23.30 974 ASP E N 1
ATOM 10318 C CA . ASP E 1 272 ? -91.525 116.719 276.081 1.00 21.59 974 ASP E CA 1
ATOM 10319 C C . ASP E 1 272 ? -90.264 116.221 275.396 1.00 23.88 974 ASP E C 1
ATOM 10320 O O . ASP E 1 272 ? -90.154 116.253 274.170 1.00 25.98 974 ASP E O 1
ATOM 10325 N N . VAL E 1 273 ? -89.303 115.780 276.193 1.00 24.62 975 VAL E N 1
ATOM 10326 C CA . VAL E 1 273 ? -88.112 115.110 275.690 1.00 27.70 975 VAL E CA 1
ATOM 10327 C C . VAL E 1 273 ? -87.931 113.853 276.507 1.00 27.08 975 VAL E C 1
ATOM 10328 O O . VAL E 1 273 ? -88.158 113.867 277.719 1.00 30.07 975 VAL E O 1
ATOM 10332 N N . THR E 1 274 ? -87.511 112.771 275.853 1.00 29.14 976 THR E N 1
ATOM 10333 C CA . THR E 1 274 ? -87.149 111.550 276.555 1.00 33.43 976 THR E CA 1
ATOM 10334 C C . THR E 1 274 ? -85.753 111.133 276.115 1.00 31.43 976 THR E C 1
ATOM 10335 O O . THR E 1 274 ? -85.321 111.435 275.000 1.00 28.51 976 THR E O 1
ATOM 10339 N N . HIS E 1 275 ? -85.038 110.450 277.001 1.00 29.64 977 HIS E N 1
ATOM 10340 C CA . HIS E 1 275 ? -83.614 110.250 276.800 1.00 33.06 977 HIS E CA 1
ATOM 10341 C C . HIS E 1 275 ? -83.284 108.775 276.654 1.00 35.09 977 HIS E C 1
ATOM 10342 O O . HIS E 1 275 ? -83.988 107.910 277.180 1.00 33.64 977 HIS E O 1
ATOM 10349 N N . TYR E 1 276 ? -82.213 108.512 275.912 1.00 35.26 978 TYR E N 1
ATOM 10350 C CA . TYR E 1 276 ? -81.653 107.175 275.758 1.00 35.72 978 TYR E CA 1
ATOM 10351 C C . TYR E 1 276 ? -82.693 106.121 275.355 1.00 33.06 978 TYR E C 1
ATOM 10352 O O . TYR E 1 276 ? -82.891 105.134 276.067 1.00 33.76 978 TYR E O 1
ATOM 10361 N N . PRO E 1 277 ? -83.366 106.306 274.217 1.00 34.70 979 PRO E N 1
ATOM 10362 C CA . PRO E 1 277 ? -84.278 105.251 273.730 1.00 34.07 979 PRO E CA 1
ATOM 10363 C C . PRO E 1 277 ? -83.592 103.903 273.620 1.00 34.60 979 PRO E C 1
ATOM 10364 O O . PRO E 1 277 ? -84.209 102.857 273.883 1.00 35.17 979 PRO E O 1
ATOM 10368 N N . GLU E 1 278 ? -82.323 103.913 273.210 1.00 37.17 980 GLU E N 1
ATOM 10369 C CA . GLU E 1 278 ? -81.369 102.840 273.464 1.00 40.76 980 GLU E CA 1
ATOM 10370 C C . GLU E 1 278 ? -80.108 103.468 274.046 1.00 42.64 980 GLU E C 1
ATOM 10371 O O . GLU E 1 278 ? -79.949 104.695 274.057 1.00 32.37 980 GLU E O 1
ATOM 10377 N N . LYS E 1 279 ? -79.197 102.609 274.506 1.00 45.78 981 LYS E N 1
ATOM 10378 C CA . LYS E 1 279 ? -77.992 103.061 275.197 1.00 43.98 981 LYS E CA 1
ATOM 10379 C C . LYS E 1 279 ? -77.202 104.075 274.369 1.00 38.09 981 LYS E C 1
ATOM 10380 O O . LYS E 1 279 ? -76.919 103.858 273.185 1.00 37.11 981 LYS E O 1
ATOM 10386 N N . ASP E 1 280 ? -76.884 105.212 274.995 1.00 38.63 982 ASP E N 1
ATOM 10387 C CA . ASP E 1 280 ? -76.064 106.268 274.396 1.00 41.50 982 ASP E CA 1
ATOM 10388 C C . ASP E 1 280 ? -76.664 106.842 273.108 1.00 40.37 982 ASP E C 1
ATOM 10389 O O . ASP E 1 280 ? -75.962 107.494 272.324 1.00 40.98 982 ASP E O 1
ATOM 10394 N N . GLN E 1 281 ? -77.954 106.634 272.864 1.00 31.29 983 GLN E N 1
ATOM 10395 C CA . GLN E 1 281 ? -78.584 107.186 271.672 1.00 29.49 983 GLN E CA 1
ATOM 10396 C C . GLN E 1 281 ? -79.131 108.580 271.950 1.00 31.87 983 GLN E C 1
ATOM 10397 O O . GLN E 1 281 ? -79.335 108.980 273.103 1.00 33.24 983 GLN E O 1
ATOM 10403 N N . ASN E 1 282 ? -79.380 109.309 270.864 1.00 32.28 984 ASN E N 1
ATOM 10404 C CA . ASN E 1 282 ? -79.893 110.667 270.960 1.00 31.71 984 ASN E CA 1
ATOM 10405 C C . ASN E 1 282 ? -81.266 110.702 271.623 1.00 35.10 984 ASN E C 1
ATOM 10406 O O . ASN E 1 282 ? -82.052 109.758 271.543 1.00 34.32 984 ASN E O 1
ATOM 10411 N N . SER E 1 283 ? -81.545 111.819 272.274 1.00 34.87 985 SER E N 1
ATOM 10412 C CA . SER E 1 283 ? -82.839 112.031 272.890 1.00 30.88 985 SER E CA 1
ATOM 10413 C C . SER E 1 283 ? -83.903 112.280 271.826 1.00 22.09 985 SER E C 1
ATOM 10414 O O . SER E 1 283 ? -83.614 112.579 270.666 1.00 22.37 985 SER E O 1
ATOM 10417 N N . ILE E 1 284 ? -85.155 112.142 272.242 1.00 23.67 986 ILE E N 1
ATOM 10418 C CA . ILE E 1 284 ? -86.305 112.305 271.364 1.00 22.49 986 ILE E CA 1
ATOM 10419 C C . ILE E 1 284 ? -87.183 113.404 271.944 1.00 26.12 986 ILE E C 1
ATOM 10420 O O . ILE E 1 284 ? -87.451 113.417 273.147 1.00 25.57 986 ILE E O 1
ATOM 10425 N N . ALA E 1 285 ? -87.638 114.313 271.096 1.00 24.32 987 ALA E N 1
ATOM 10426 C CA . ALA E 1 285 ? -88.510 115.391 271.530 1.00 25.19 987 ALA E CA 1
ATOM 10427 C C . ALA E 1 285 ? -89.815 115.347 270.748 1.00 26.72 987 ALA E C 1
ATOM 10428 O O . ALA E 1 285 ? -89.846 114.942 269.581 1.00 23.15 987 ALA E O 1
ATOM 10430 N N . SER E 1 286 ? -90.893 115.793 271.380 1.00 26.62 988 SER E N 1
ATOM 10431 C CA . SER E 1 286 ? -92.192 115.811 270.724 1.00 28.14 988 SER E CA 1
ATOM 10432 C C . SER E 1 286 ? -92.801 117.194 270.870 1.00 26.05 988 SER E C 1
ATOM 10433 O O . SER E 1 286 ? -92.448 117.951 271.772 1.00 24.06 988 SER E O 1
ATOM 10436 N N . LEU E 1 287 ? -93.734 117.517 269.982 1.00 21.03 989 LEU E N 1
ATOM 10437 C CA . LEU E 1 287 ? -94.487 118.762 270.099 1.00 20.65 989 LEU E CA 1
ATOM 10438 C C . LEU E 1 287 ? -95.894 118.503 269.595 1.00 26.35 989 LEU E C 1
ATOM 10439 O O . LEU E 1 287 ? -96.066 118.188 268.417 1.00 27.39 989 LEU E O 1
ATOM 10444 N N . VAL E 1 288 ? -96.884 118.633 270.477 1.00 25.90 990 VAL E N 1
ATOM 10445 C CA . VAL E 1 288 ? -98.289 118.484 270.112 1.00 25.30 990 VAL E CA 1
ATOM 10446 C C . VAL E 1 288 ? -98.940 119.860 270.129 1.00 21.72 990 VAL E C 1
ATOM 10447 O O . VAL E 1 288 ? -98.452 120.804 270.760 1.00 23.29 990 VAL E O 1
ATOM 10451 N N . GLY E 1 289 ? -100.051 119.979 269.421 1.00 20.15 991 GLY E N 1
ATOM 10452 C CA . GLY E 1 289 ? -100.755 121.246 269.356 1.00 28.53 991 GLY E CA 1
ATOM 10453 C C . GLY E 1 289 ? -102.235 121.041 269.160 1.00 28.57 991 GLY E C 1
ATOM 10454 O O . GLY E 1 289 ? -102.668 120.056 268.556 1.00 26.98 991 GLY E O 1
ATOM 10455 N N . SER E 1 290 ? -103.019 121.979 269.688 1.00 22.72 992 SER E N 1
ATOM 10456 C CA . SER E 1 290 ? -104.454 121.995 269.463 1.00 26.06 992 SER E CA 1
ATOM 10457 C C . SER E 1 290 ? -104.764 122.608 268.102 1.00 22.91 992 SER E C 1
ATOM 10458 O O . SER E 1 290 ? -103.894 123.156 267.424 1.00 27.81 992 SER E O 1
ATOM 10461 N N . TYR E 1 291 ? -106.013 122.537 267.702 1.00 22.83 993 TYR E N 1
ATOM 10462 C CA . TYR E 1 291 ? -106.352 123.233 266.467 1.00 26.15 993 TYR E CA 1
ATOM 10463 C C . TYR E 1 291 ? -107.745 123.834 266.450 1.00 28.25 993 TYR E C 1
ATOM 10464 O O . TYR E 1 291 ? -108.140 124.367 265.413 1.00 31.70 993 TYR E O 1
ATOM 10473 N N . ASP E 1 292 ? -108.507 123.777 267.535 1.00 27.11 994 ASP E N 1
ATOM 10474 C CA . ASP E 1 292 ? -109.776 124.477 267.560 1.00 27.85 994 ASP E CA 1
ATOM 10475 C C . ASP E 1 292 ? -110.102 124.846 269.005 1.00 28.92 994 ASP E C 1
ATOM 10476 O O . ASP E 1 292 ? -109.243 124.799 269.895 1.00 29.97 994 ASP E O 1
ATOM 10481 N N . ASP E 1 293 ? -111.346 125.236 269.228 1.00 29.23 995 ASP E N 1
ATOM 10482 C CA . ASP E 1 293 ? -111.769 125.797 270.497 1.00 32.03 995 ASP E CA 1
ATOM 10483 C C . ASP E 1 293 ? -112.338 124.744 271.431 1.00 32.09 995 ASP E C 1
ATOM 10484 O O . ASP E 1 293 ? -112.851 125.092 272.499 1.00 41.75 995 ASP E O 1
ATOM 10489 N N . LYS E 1 294 ? -112.244 123.466 271.058 1.00 30.71 996 LYS E N 1
ATOM 10490 C CA . LYS E 1 294 ? -112.634 122.364 271.925 1.00 30.90 996 LYS E CA 1
ATOM 10491 C C . LYS E 1 294 ? -111.447 121.675 272.598 1.00 28.10 996 LYS E C 1
ATOM 10492 O O . LYS E 1 294 ? -111.625 121.071 273.660 1.00 29.22 996 LYS E O 1
ATOM 10498 N N . PHE E 1 295 ? -110.253 121.746 272.008 1.00 26.58 997 PHE E N 1
ATOM 10499 C CA . PHE E 1 295 ? -109.020 121.263 272.634 1.00 24.19 997 PHE E CA 1
ATOM 10500 C C . PHE E 1 295 ? -109.075 119.764 272.946 1.00 27.15 997 PHE E C 1
ATOM 10501 O O . PHE E 1 295 ? -108.457 119.291 273.905 1.00 26.35 997 PHE E O 1
ATOM 10509 N N . THR E 1 296 ? -109.807 119.000 272.134 1.00 25.27 998 THR E N 1
ATOM 10510 C CA . THR E 1 296 ? -109.908 117.565 272.327 1.00 25.72 998 THR E CA 1
ATOM 10511 C C . THR E 1 296 ? -108.943 116.783 271.453 1.00 31.16 998 THR E C 1
ATOM 10512 O O . THR E 1 296 ? -108.821 115.562 271.621 1.00 29.47 998 THR E O 1
ATOM 10516 N N . GLN E 1 297 ? -108.265 117.448 270.523 1.00 26.46 999 GLN E N 1
ATOM 10517 C CA . GLN E 1 297 ? -107.420 116.777 269.544 1.00 25.94 999 GLN E CA 1
ATOM 10518 C C . GLN E 1 297 ? -106.066 117.445 269.558 1.00 26.65 999 GLN E C 1
ATOM 10519 O O . GLN E 1 297 ? -105.969 118.655 269.305 1.00 26.22 999 GLN E O 1
ATOM 10525 N N . PHE E 1 298 ? -105.019 116.672 269.828 1.00 24.82 1000 PHE E N 1
ATOM 10526 C CA . PHE E 1 298 ? -103.660 117.204 269.895 1.00 21.25 1000 PHE E CA 1
ATOM 10527 C C . PHE E 1 298 ? -102.737 116.370 269.028 1.00 19.76 1000 PHE E C 1
ATOM 10528 O O . PHE E 1 298 ? -101.879 115.641 269.539 1.00 28.62 1000 PHE E O 1
ATOM 10536 N N . PRO E 1 299 ? -102.847 116.484 267.710 1.00 28.40 1001 PRO E N 1
ATOM 10537 C CA . PRO E 1 299 ? -101.813 115.894 266.858 1.00 27.68 1001 PRO E CA 1
ATOM 10538 C C . PRO E 1 299 ? -100.478 116.553 267.153 1.00 23.51 1001 PRO E C 1
ATOM 10539 O O . PRO E 1 299 ? -100.404 117.657 267.688 1.00 25.54 1001 PRO E O 1
ATOM 10543 N N . GLY E 1 300 ? -99.408 115.854 266.803 1.00 25.94 1002 GLY E N 1
ATOM 10544 C CA . GLY E 1 300 ? -98.105 116.431 267.028 1.00 19.04 1002 GLY E CA 1
ATOM 10545 C C . GLY E 1 300 ? -97.081 115.808 266.109 1.00 25.96 1002 GLY E C 1
ATOM 10546 O O . GLY E 1 300 ? -97.401 115.013 265.222 1.00 24.84 1002 GLY E O 1
ATOM 10547 N N . ASP E 1 301 ? -95.841 116.233 266.307 1.00 21.63 1003 ASP E N 1
ATOM 10548 C CA . ASP E 1 301 ? -94.695 115.715 265.586 1.00 21.35 1003 ASP E CA 1
ATOM 10549 C C . ASP E 1 301 ? -93.617 115.361 266.596 1.00 25.36 1003 ASP E C 1
ATOM 10550 O O . ASP E 1 301 ? -93.642 115.804 267.747 1.00 25.82 1003 ASP E O 1
ATOM 10555 N N . TYR E 1 302 ? -92.677 114.534 266.167 1.00 22.94 1004 TYR E N 1
ATOM 10556 C CA . TYR E 1 302 ? -91.526 114.192 266.986 1.00 25.66 1004 TYR E CA 1
ATOM 10557 C C . TYR E 1 302 ? -90.280 114.352 266.136 1.00 28.52 1004 TYR E C 1
ATOM 10558 O O . TYR E 1 302 ? -90.354 114.404 264.910 1.00 25.76 1004 TYR E O 1
ATOM 10567 N N . MET E 1 303 ? -89.124 114.382 266.794 1.00 27.75 1005 MET E N 1
ATOM 10568 C CA . MET E 1 303 ? -87.866 114.398 266.062 1.00 30.93 1005 MET E CA 1
ATOM 10569 C C . MET E 1 303 ? -86.771 113.887 266.979 1.00 27.60 1005 MET E C 1
ATOM 10570 O O . MET E 1 303 ? -86.876 113.954 268.209 1.00 29.64 1005 MET E O 1
ATOM 10575 N N . LEU E 1 304 ? -85.718 113.372 266.365 1.00 26.65 1006 LEU E N 1
ATOM 10576 C CA . LEU E 1 304 ? -84.545 112.972 267.125 1.00 29.91 1006 LEU E CA 1
ATOM 10577 C C . LEU E 1 304 ? -83.697 114.198 267.441 1.00 30.30 1006 LEU E C 1
ATOM 10578 O O . LEU E 1 304 ? -83.500 115.061 266.583 1.00 28.89 1006 LEU E O 1
ATOM 10583 N N . GLN E 1 305 ? -83.216 114.281 268.685 1.00 31.59 1007 GLN E N 1
ATOM 10584 C CA . GLN E 1 305 ? -82.306 115.342 269.093 1.00 33.64 1007 GLN E CA 1
ATOM 10585 C C . GLN E 1 305 ? -80.902 115.103 268.534 1.00 41.30 1007 GLN E C 1
ATOM 10586 O O . GLN E 1 305 ? -80.576 114.031 268.009 1.00 40.85 1007 GLN E O 1
ATOM 10592 N N . ASP E 1 306 ? -80.053 116.120 268.673 1.00 43.39 1008 ASP E N 1
ATOM 10593 C CA . ASP E 1 306 ? -78.712 116.071 268.106 1.00 40.02 1008 ASP E CA 1
ATOM 10594 C C . ASP E 1 306 ? -77.725 115.287 268.949 1.00 38.35 1008 ASP E C 1
ATOM 10595 O O . ASP E 1 306 ? -76.624 115.013 268.471 1.00 44.79 1008 ASP E O 1
ATOM 10600 N N . GLY E 1 307 ? -78.073 114.931 270.180 1.00 29.14 1009 GLY E N 1
ATOM 10601 C CA . GLY E 1 307 ? -77.139 114.270 271.053 1.00 32.58 1009 GLY E CA 1
ATOM 10602 C C . GLY E 1 307 ? -77.810 113.515 272.178 1.00 40.75 1009 GLY E C 1
ATOM 10603 O O . GLY E 1 307 ? -79.007 113.674 272.452 1.00 36.16 1009 GLY E O 1
ATOM 10604 N N . PRO E 1 308 ? -77.041 112.660 272.848 1.00 42.29 1010 PRO E N 1
ATOM 10605 C CA . PRO E 1 308 ? -77.586 111.915 273.985 1.00 40.32 1010 PRO E CA 1
ATOM 10606 C C . PRO E 1 308 ? -77.723 112.813 275.205 1.00 43.03 1010 PRO E C 1
ATOM 10607 O O . PRO E 1 308 ? -76.948 113.753 275.400 1.00 40.48 1010 PRO E O 1
ATOM 10611 N N . GLY E 1 309 ? -78.720 112.508 276.035 1.00 36.08 1011 GLY E N 1
ATOM 10612 C CA . GLY E 1 309 ? -78.950 113.277 277.247 1.00 38.56 1011 GLY E CA 1
ATOM 10613 C C . GLY E 1 309 ? -79.137 114.762 276.970 1.00 37.92 1011 GLY E C 1
ATOM 10614 O O . GLY E 1 309 ? -78.732 115.620 277.755 1.00 36.15 1011 GLY E O 1
ATOM 10615 N N . GLU E 1 310 ? -79.744 115.073 275.843 1.00 36.27 1012 GLU E N 1
ATOM 10616 C CA . GLU E 1 310 ? -79.928 116.458 275.418 1.00 42.52 1012 GLU E CA 1
ATOM 10617 C C . GLU E 1 310 ? -81.337 116.900 275.791 1.00 37.56 1012 GLU E C 1
ATOM 10618 O O . GLU E 1 310 ? -82.308 116.545 275.115 1.00 38.62 1012 GLU E O 1
ATOM 10624 N N . GLU E 1 311 ? -81.440 117.701 276.856 1.00 30.48 1013 GLU E N 1
ATOM 10625 C CA . GLU E 1 311 ? -82.750 118.109 277.350 1.00 34.94 1013 GLU E CA 1
ATOM 10626 C C . GLU E 1 311 ? -83.334 119.272 276.557 1.00 37.33 1013 GLU E C 1
ATOM 10627 O O . GLU E 1 311 ? -84.554 119.343 276.375 1.00 43.43 1013 GLU E O 1
ATOM 10633 N N . ILE E 1 312 ? -82.501 120.179 276.067 1.00 31.14 1014 ILE E N 1
ATOM 10634 C CA . ILE E 1 312 ? -83.010 121.376 275.410 1.00 30.83 1014 ILE E CA 1
ATOM 10635 C C . ILE E 1 312 ? -83.358 121.039 273.970 1.00 33.22 1014 ILE E C 1
ATOM 10636 O O . ILE E 1 312 ? -82.557 120.429 273.253 1.00 36.03 1014 ILE E O 1
ATOM 10641 N N . ILE E 1 313 ? -84.560 121.424 273.544 1.00 31.39 1015 ILE E N 1
ATOM 10642 C CA . ILE E 1 313 ? -85.033 121.134 272.188 1.00 29.08 1015 ILE E CA 1
ATOM 10643 C C . ILE E 1 313 ? -84.543 122.277 271.307 1.00 31.39 1015 ILE E C 1
ATOM 10644 O O . ILE E 1 313 ? -85.232 123.280 271.102 1.00 39.39 1015 ILE E O 1
ATOM 10649 N N . THR E 1 314 ? -83.352 122.095 270.741 1.00 34.22 1016 THR E N 1
ATOM 10650 C CA . THR E 1 314 ? -82.659 123.192 270.078 1.00 38.78 1016 THR E CA 1
ATOM 10651 C C . THR E 1 314 ? -83.380 123.648 268.820 1.00 44.63 1016 THR E C 1
ATOM 10652 O O . THR E 1 314 ? -83.280 124.823 268.443 1.00 50.84 1016 THR E O 1
ATOM 10656 N N . ASN E 1 315 ? -84.118 122.754 268.163 1.00 36.41 1017 ASN E N 1
ATOM 10657 C CA . ASN E 1 315 ? -84.893 123.186 267.010 1.00 39.19 1017 ASN E CA 1
ATOM 10658 C C . ASN E 1 315 ? -86.358 122.812 267.182 1.00 30.81 1017 ASN E C 1
ATOM 10659 O O . ASN E 1 315 ? -86.962 122.238 266.273 1.00 29.72 1017 ASN E O 1
ATOM 10664 N N . VAL E 1 316 ? -86.939 123.130 268.342 1.00 32.07 1018 VAL E N 1
ATOM 10665 C CA . VAL E 1 316 ? -88.359 122.855 268.552 1.00 31.01 1018 VAL E CA 1
ATOM 10666 C C . VAL E 1 316 ? -89.203 123.607 267.536 1.00 30.60 1018 VAL E C 1
ATOM 10667 O O . VAL E 1 316 ? -90.232 123.099 267.069 1.00 31.63 1018 VAL E O 1
ATOM 10671 N N . GLY E 1 317 ? -88.761 124.796 267.135 1.00 32.35 1019 GLY E N 1
ATOM 10672 C CA . GLY E 1 317 ? -89.535 125.585 266.197 1.00 33.65 1019 GLY E CA 1
ATOM 10673 C C . GLY E 1 317 ? -89.769 124.912 264.858 1.00 33.31 1019 GLY E C 1
ATOM 10674 O O . GLY E 1 317 ? -90.743 125.230 264.171 1.00 30.64 1019 GLY E O 1
ATOM 10675 N N . SER E 1 318 ? -88.883 123.994 264.455 1.00 34.13 1020 SER E N 1
ATOM 10676 C CA . SER E 1 318 ? -89.128 123.253 263.222 1.00 36.47 1020 SER E CA 1
ATOM 10677 C C . SER E 1 318 ? -90.422 122.443 263.303 1.00 39.24 1020 SER E C 1
ATOM 10678 O O . SER E 1 318 ? -91.072 122.202 262.279 1.00 36.97 1020 SER E O 1
ATOM 10681 N N . LEU E 1 319 ? -90.814 122.021 264.504 1.00 30.88 1021 LEU E N 1
ATOM 10682 C CA . LEU E 1 319 ? -92.026 121.234 264.686 1.00 26.77 1021 LEU E CA 1
ATOM 10683 C C . LEU E 1 319 ? -93.276 122.089 264.683 1.00 29.74 1021 LEU E C 1
ATOM 10684 O O . LEU E 1 319 ? -94.381 121.538 264.785 1.00 30.07 1021 LEU E O 1
ATOM 10689 N N . MET E 1 320 ? -93.122 123.417 264.586 1.00 29.35 1022 MET E N 1
ATOM 10690 C CA . MET E 1 320 ? -94.257 124.326 264.551 1.00 28.93 1022 MET E CA 1
ATOM 10691 C C . MET E 1 320 ? -94.976 124.311 263.216 1.00 29.42 1022 MET E C 1
ATOM 10692 O O . MET E 1 320 ? -96.148 124.710 263.161 1.00 23.99 1022 MET E O 1
ATOM 10697 N N . LEU E 1 321 ? -94.309 123.859 262.148 1.00 26.73 1023 LEU E N 1
ATOM 10698 C CA . LEU E 1 321 ? -94.893 123.963 260.813 1.00 27.44 1023 LEU E CA 1
ATOM 10699 C C . LEU E 1 321 ? -96.258 123.294 260.748 1.00 31.26 1023 LEU E C 1
ATOM 10700 O O . LEU E 1 321 ? -97.244 123.909 260.315 1.00 29.37 1023 LEU E O 1
ATOM 10705 N N . ASN E 1 322 ? -96.342 122.029 261.177 1.00 28.43 1024 ASN E N 1
ATOM 10706 C CA . ASN E 1 322 ? -97.628 121.354 261.113 1.00 23.13 1024 ASN E CA 1
ATOM 10707 C C . ASN E 1 322 ? -98.575 121.835 262.192 1.00 24.08 1024 ASN E C 1
ATOM 10708 O O . ASN E 1 322 ? -99.793 121.717 262.017 1.00 27.03 1024 ASN E O 1
ATOM 10713 N N . ARG E 1 323 ? -98.053 122.390 263.293 1.00 24.43 1025 ARG E N 1
ATOM 10714 C CA . ARG E 1 323 ? -98.949 122.993 264.270 1.00 26.40 1025 ARG E CA 1
ATOM 10715 C C . ARG E 1 323 ? -99.751 124.107 263.623 1.00 24.42 1025 ARG E C 1
ATOM 10716 O O . ARG E 1 323 ? -100.968 124.198 263.816 1.00 29.14 1025 ARG E O 1
ATOM 10724 N N . LEU E 1 324 ? -99.085 124.941 262.822 1.00 25.59 1026 LEU E N 1
ATOM 10725 C CA . LEU E 1 324 ? -99.761 126.061 262.175 1.00 29.39 1026 LEU E CA 1
ATOM 10726 C C . LEU E 1 324 ? -100.689 125.583 261.071 1.00 30.95 1026 LEU E C 1
ATOM 10727 O O . LEU E 1 324 ? -101.828 126.062 260.959 1.00 28.14 1026 LEU E O 1
ATOM 10732 N N . LYS E 1 325 ? -100.215 124.643 260.242 1.00 23.40 1027 LYS E N 1
ATOM 10733 C CA . LYS E 1 325 ? -100.990 124.221 259.074 1.00 31.43 1027 LYS E CA 1
ATOM 10734 C C . LYS E 1 325 ? -102.288 123.539 259.482 1.00 31.07 1027 LYS E C 1
ATOM 10735 O O . LYS E 1 325 ? -103.347 123.802 258.899 1.00 33.52 1027 LYS E O 1
ATOM 10741 N N . ILE E 1 326 ? -102.228 122.656 260.479 1.00 26.31 1028 ILE E N 1
ATOM 10742 C CA . ILE E 1 326 ? -103.451 122.018 260.953 1.00 25.67 1028 ILE E CA 1
ATOM 10743 C C . ILE E 1 326 ? -104.392 123.052 261.567 1.00 25.96 1028 ILE E C 1
ATOM 10744 O O . ILE E 1 326 ? -105.614 123.001 261.370 1.00 28.05 1028 ILE E O 1
ATOM 10749 N N . TYR E 1 327 ? -103.848 123.992 262.340 1.00 25.51 1029 TYR E N 1
ATOM 10750 C CA . TYR E 1 327 ? -104.693 125.033 262.913 1.00 26.63 1029 TYR E CA 1
ATOM 10751 C C . TYR E 1 327 ? -105.396 125.817 261.803 1.00 29.97 1029 TYR E C 1
ATOM 10752 O O . TYR E 1 327 ? -106.608 126.052 261.862 1.00 30.39 1029 TYR E O 1
ATOM 10761 N N . GLN E 1 328 ? -104.651 126.205 260.768 1.00 26.69 1030 GLN E N 1
ATOM 10762 C CA . GLN E 1 328 ? -105.264 126.902 259.635 1.00 33.61 1030 GLN E CA 1
ATOM 10763 C C . GLN E 1 328 ? -106.419 126.109 259.046 1.00 31.36 1030 GLN E C 1
ATOM 10764 O O . GLN E 1 328 ? -107.506 126.651 258.814 1.00 32.22 1030 GLN E O 1
ATOM 10770 N N . LYS E 1 329 ? -106.193 124.818 258.790 1.00 31.87 1031 LYS E N 1
ATOM 10771 C CA . LYS E 1 329 ? -107.218 123.982 258.169 1.00 30.01 1031 LYS E CA 1
ATOM 10772 C C . LYS E 1 329 ? -108.512 123.974 258.982 1.00 30.71 1031 LYS E C 1
ATOM 10773 O O . LYS E 1 329 ? -109.603 123.835 258.421 1.00 31.92 1031 LYS E O 1
ATOM 10779 N N . HIS E 1 330 ? -108.427 124.160 260.292 1.00 27.61 1032 HIS E N 1
ATOM 10780 C CA . HIS E 1 330 ? -109.622 124.141 261.121 1.00 31.37 1032 HIS E CA 1
ATOM 10781 C C . HIS E 1 330 ? -110.118 125.529 261.489 1.00 29.08 1032 HIS E C 1
ATOM 10782 O O . HIS E 1 330 ? -111.089 125.645 262.239 1.00 32.30 1032 HIS E O 1
ATOM 10789 N N . ASN E 1 331 ? -109.491 126.586 260.980 1.00 30.24 1033 ASN E N 1
ATOM 10790 C CA . ASN E 1 331 ? -109.896 127.939 261.342 1.00 29.38 1033 ASN E CA 1
ATOM 10791 C C . ASN E 1 331 ? -109.916 128.833 260.114 1.00 34.82 1033 ASN E C 1
ATOM 10792 O O . ASN E 1 331 ? -109.494 129.996 260.157 1.00 31.56 1033 ASN E O 1
ATOM 10797 N N . ASN E 1 332 ? -110.399 128.287 258.993 1.00 35.00 1034 ASN E N 1
ATOM 10798 C CA . ASN E 1 332 ? -110.653 129.069 257.784 1.00 33.42 1034 ASN E CA 1
ATOM 10799 C C . ASN E 1 332 ? -109.381 129.726 257.264 1.00 33.28 1034 ASN E C 1
ATOM 10800 O O . ASN E 1 332 ? -109.406 130.852 256.781 1.00 38.52 1034 ASN E O 1
ATOM 10805 N N . GLY E 1 333 ? -108.261 129.013 257.364 1.00 31.69 1035 GLY E N 1
ATOM 10806 C CA . GLY E 1 333 ? -106.985 129.531 256.933 1.00 30.61 1035 GLY E CA 1
ATOM 10807 C C . GLY E 1 333 ? -106.328 130.525 257.870 1.00 28.87 1035 GLY E C 1
ATOM 10808 O O . GLY E 1 333 ? -105.210 130.956 257.590 1.00 30.56 1035 GLY E O 1
ATOM 10809 N N . LYS E 1 334 ? -106.972 130.903 258.968 1.00 26.95 1036 LYS E N 1
ATOM 10810 C CA . LYS E 1 334 ? -106.378 131.867 259.889 1.00 33.55 1036 LYS E CA 1
ATOM 10811 C C . LYS E 1 334 ? -105.324 131.211 260.769 1.00 32.92 1036 LYS E C 1
ATOM 10812 O O . LYS E 1 334 ? -105.512 130.098 261.270 1.00 33.71 1036 LYS E O 1
ATOM 10818 N N . LEU E 1 335 ? -104.214 131.909 260.956 1.00 32.37 1037 LEU E N 1
ATOM 10819 C CA . LEU E 1 335 ? -103.209 131.517 261.925 1.00 31.95 1037 LEU E CA 1
ATOM 10820 C C . LEU E 1 335 ? -103.653 131.928 263.329 1.00 34.85 1037 LEU E C 1
ATOM 10821 O O . LEU E 1 335 ? -104.440 132.869 263.493 1.00 31.20 1037 LEU E O 1
ATOM 10826 N N . PRO E 1 336 ? -103.167 131.242 264.367 1.00 29.10 1038 PRO E N 1
ATOM 10827 C CA . PRO E 1 336 ? -103.526 131.652 265.727 1.00 25.89 1038 PRO E CA 1
ATOM 10828 C C . PRO E 1 336 ? -102.928 133.014 266.063 1.00 31.46 1038 PRO E C 1
ATOM 10829 O O . PRO E 1 336 ? -101.868 133.402 265.566 1.00 31.92 1038 PRO E O 1
ATOM 10833 N N . THR E 1 337 ? -103.630 133.748 266.917 1.00 32.84 1039 THR E N 1
ATOM 10834 C CA . THR E 1 337 ? -103.152 135.039 267.390 1.00 32.95 1039 THR E CA 1
ATOM 10835 C C . THR E 1 337 ? -102.554 134.975 268.786 1.00 31.20 1039 THR E C 1
ATOM 10836 O O . THR E 1 337 ? -102.090 136.000 269.290 1.00 33.30 1039 THR E O 1
ATOM 10840 N N . LYS E 1 338 ? -102.573 133.808 269.431 1.00 30.30 1040 LYS E N 1
ATOM 10841 C CA . LYS E 1 338 ? -101.894 133.607 270.705 1.00 32.04 1040 LYS E CA 1
ATOM 10842 C C . LYS E 1 338 ? -101.440 132.158 270.759 1.00 30.14 1040 LYS E C 1
ATOM 10843 O O . LYS E 1 338 ? -102.140 131.265 270.277 1.00 28.43 1040 LYS E O 1
ATOM 10849 N N . ILE E 1 339 ? -100.275 131.936 271.350 1.00 22.59 1041 ILE E N 1
ATOM 10850 C CA . ILE E 1 339 ? -99.699 130.608 271.471 1.00 29.49 1041 ILE E CA 1
ATOM 10851 C C . ILE E 1 339 ? -99.323 130.377 272.928 1.00 28.46 1041 ILE E C 1
ATOM 10852 O O . ILE E 1 339 ? -98.685 131.230 273.556 1.00 30.59 1041 ILE E O 1
ATOM 10857 N N . MET E 1 340 ? -99.719 129.228 273.459 1.00 24.89 1042 MET E N 1
ATOM 10858 C CA . MET E 1 340 ? -99.325 128.798 274.795 1.00 28.48 1042 MET E CA 1
ATOM 10859 C C . MET E 1 340 ? -98.455 127.562 274.649 1.00 28.36 1042 MET E C 1
ATOM 10860 O O . MET E 1 340 ? -98.888 126.559 274.068 1.00 24.80 1042 MET E O 1
ATOM 10865 N N . TYR E 1 341 ? -97.236 127.636 275.166 1.00 22.82 1043 TYR E N 1
ATOM 10866 C CA . TYR E 1 341 ? -96.241 126.576 275.031 1.00 27.10 1043 TYR E CA 1
ATOM 10867 C C . TYR E 1 341 ? -96.043 125.892 276.382 1.00 28.44 1043 TYR E C 1
ATOM 10868 O O . TYR E 1 341 ? -95.382 126.438 277.263 1.00 23.45 1043 TYR E O 1
ATOM 10877 N N . PHE E 1 342 ? -96.588 124.690 276.549 1.00 24.53 1044 PHE E N 1
ATOM 10878 C CA . PHE E 1 342 ? -96.350 123.925 277.771 1.00 23.20 1044 PHE E CA 1
ATOM 10879 C C . PHE E 1 342 ? -95.129 123.035 277.582 1.00 24.60 1044 PHE E C 1
ATOM 10880 O O . PHE E 1 342 ? -95.099 122.198 276.679 1.00 29.64 1044 PHE E O 1
ATOM 10888 N N . ARG E 1 343 ? -94.136 123.193 278.440 1.00 25.60 1045 ARG E N 1
ATOM 10889 C CA . ARG E 1 343 ? -92.891 122.452 278.318 1.00 27.32 1045 ARG E CA 1
ATOM 10890 C C . ARG E 1 343 ? -92.769 121.515 279.508 1.00 28.52 1045 ARG E C 1
ATOM 10891 O O . ARG E 1 343 ? -92.723 121.971 280.655 1.00 28.64 1045 ARG E O 1
ATOM 10899 N N . ASP E 1 344 ? -92.712 120.212 279.244 1.00 26.99 1046 ASP E N 1
ATOM 10900 C CA . ASP E 1 344 ? -92.677 119.245 280.332 1.00 26.44 1046 ASP E CA 1
ATOM 10901 C C . ASP E 1 344 ? -91.262 118.837 280.726 1.00 39.22 1046 ASP E C 1
ATOM 10902 O O . ASP E 1 344 ? -90.369 118.703 279.888 1.00 36.30 1046 ASP E O 1
ATOM 10907 N N . GLY E 1 345 ? -91.088 118.588 282.027 1.00 44.41 1047 GLY E N 1
ATOM 10908 C CA . GLY E 1 345 ? -89.969 117.803 282.499 1.00 50.74 1047 GLY E CA 1
ATOM 10909 C C . GLY E 1 345 ? -88.652 118.504 282.298 1.00 51.77 1047 GLY E C 1
ATOM 10910 O O . GLY E 1 345 ? -87.807 118.092 281.501 1.00 55.81 1047 GLY E O 1
ATOM 10911 N N . VAL E 1 346 ? -88.483 119.590 283.023 1.00 51.05 1048 VAL E N 1
ATOM 10912 C CA . VAL E 1 346 ? -87.289 120.404 282.930 1.00 49.72 1048 VAL E CA 1
ATOM 10913 C C . VAL E 1 346 ? -86.962 120.801 284.356 1.00 48.46 1048 VAL E C 1
ATOM 10914 O O . VAL E 1 346 ? -87.856 120.945 285.195 1.00 50.04 1048 VAL E O 1
ATOM 10918 N N . SER E 1 347 ? -85.678 120.917 284.652 1.00 48.52 1049 SER E N 1
ATOM 10919 C CA . SER E 1 347 ? -85.271 121.337 285.984 1.00 42.30 1049 SER E CA 1
ATOM 10920 C C . SER E 1 347 ? -84.977 122.829 285.994 1.00 41.20 1049 SER E C 1
ATOM 10921 O O . SER E 1 347 ? -84.773 123.453 284.948 1.00 42.14 1049 SER E O 1
ATOM 10924 N N . VAL E 1 348 ? -84.958 123.389 287.207 1.00 38.96 1050 VAL E N 1
ATOM 10925 C CA . VAL E 1 348 ? -84.808 124.832 287.388 1.00 43.39 1050 VAL E CA 1
ATOM 10926 C C . VAL E 1 348 ? -83.565 125.344 286.679 1.00 43.71 1050 VAL E C 1
ATOM 10927 O O . VAL E 1 348 ? -83.575 126.432 286.088 1.00 35.27 1050 VAL E O 1
ATOM 10931 N N . ASP E 1 349 ? -82.482 124.558 286.691 1.00 40.53 1051 ASP E N 1
ATOM 10932 C CA . ASP E 1 349 ? -81.228 125.021 286.107 1.00 44.96 1051 ASP E CA 1
ATOM 10933 C C . ASP E 1 349 ? -81.263 125.075 284.585 1.00 34.77 1051 ASP E C 1
ATOM 10934 O O . ASP E 1 349 ? -80.314 125.587 283.988 1.00 33.08 1051 ASP E O 1
ATOM 10939 N N . GLN E 1 350 ? -82.318 124.564 283.948 1.00 32.21 1052 GLN E N 1
ATOM 10940 C CA . GLN E 1 350 ? -82.458 124.609 282.497 1.00 33.80 1052 GLN E CA 1
ATOM 10941 C C . GLN E 1 350 ? -83.458 125.662 282.039 1.00 28.66 1052 GLN E C 1
ATOM 10942 O O . GLN E 1 350 ? -83.636 125.850 280.831 1.00 29.68 1052 GLN E O 1
ATOM 10948 N N . PHE E 1 351 ? -84.102 126.353 282.980 1.00 33.38 1053 PHE E N 1
ATOM 10949 C CA . PHE E 1 351 ? -85.130 127.340 282.654 1.00 35.45 1053 PHE E CA 1
ATOM 10950 C C . PHE E 1 351 ? -84.618 128.401 281.691 1.00 35.29 1053 PHE E C 1
ATOM 10951 O O . PHE E 1 351 ? -85.265 128.708 280.681 1.00 25.60 1053 PHE E O 1
ATOM 10959 N N . SER E 1 352 ? -83.461 128.989 282.004 1.00 31.67 1054 SER E N 1
ATOM 10960 C CA . SER E 1 352 ? -82.910 130.037 281.158 1.00 35.14 1054 SER E CA 1
ATOM 10961 C C . SER E 1 352 ? -82.688 129.536 279.733 1.00 27.51 1054 SER E C 1
ATOM 10962 O O . SER E 1 352 ? -82.952 130.254 278.763 1.00 27.17 1054 SER E O 1
ATOM 10965 N N . GLN E 1 353 ? -82.229 128.293 279.591 1.00 28.68 1055 GLN E N 1
ATOM 10966 C CA . GLN E 1 353 ? -81.984 127.732 278.268 1.00 30.76 1055 GLN E CA 1
ATOM 10967 C C . GLN E 1 353 ? -83.277 127.441 277.528 1.00 27.54 1055 GLN E C 1
ATOM 10968 O O . GLN E 1 353 ? -83.324 127.560 276.305 1.00 31.28 1055 GLN E O 1
ATOM 10974 N N . VAL E 1 354 ? -84.335 127.066 278.240 1.00 30.07 1056 VAL E N 1
ATOM 10975 C CA . VAL E 1 354 ? -85.623 126.869 277.585 1.00 31.74 1056 VAL E CA 1
ATOM 10976 C C . VAL E 1 354 ? -86.094 128.168 276.939 1.00 25.53 1056 VAL E C 1
ATOM 10977 O O . VAL E 1 354 ? -86.579 128.176 275.800 1.00 30.64 1056 VAL E O 1
ATOM 10981 N N . VAL E 1 355 ? -85.934 129.289 277.640 1.00 25.44 1057 VAL E N 1
ATOM 10982 C CA . VAL E 1 355 ? -86.368 130.568 277.089 1.00 27.66 1057 VAL E CA 1
ATOM 10983 C C . VAL E 1 355 ? -85.426 131.014 275.981 1.00 26.80 1057 VAL E C 1
ATOM 10984 O O . VAL E 1 355 ? -85.862 131.344 274.872 1.00 28.37 1057 VAL E O 1
ATOM 10988 N N . LYS E 1 356 ? -84.115 131.002 276.259 1.00 26.71 1058 LYS E N 1
ATOM 10989 C CA . LYS E 1 356 ? -83.125 131.488 275.298 1.00 25.97 1058 LYS E CA 1
ATOM 10990 C C . LYS E 1 356 ? -83.043 130.619 274.051 1.00 32.14 1058 LYS E C 1
ATOM 10991 O O . LYS E 1 356 ? -82.642 131.109 272.991 1.00 34.59 1058 LYS E O 1
ATOM 10997 N N . ILE E 1 357 ? -83.396 129.336 274.142 1.00 27.92 1059 ILE E N 1
ATOM 10998 C CA . ILE E 1 357 ? -83.266 128.408 273.018 1.00 30.27 1059 ILE E CA 1
ATOM 10999 C C . ILE E 1 357 ? -84.633 128.003 272.462 1.00 31.59 1059 ILE E C 1
ATOM 11000 O O . ILE E 1 357 ? -84.926 128.240 271.290 1.00 32.91 1059 ILE E O 1
ATOM 11005 N N . GLU E 1 358 ? -85.484 127.387 273.289 1.00 28.25 1060 GLU E N 1
ATOM 11006 C CA . GLU E 1 358 ? -86.727 126.822 272.759 1.00 28.12 1060 GLU E CA 1
ATOM 11007 C C . GLU E 1 358 ? -87.740 127.907 272.416 1.00 27.32 1060 GLU E C 1
ATOM 11008 O O . GLU E 1 358 ? -88.292 127.919 271.312 1.00 32.35 1060 GLU E O 1
ATOM 11014 N N . VAL E 1 359 ? -88.012 128.822 273.354 1.00 30.09 1061 VAL E N 1
ATOM 11015 C CA . VAL E 1 359 ? -88.952 129.903 273.067 1.00 28.82 1061 VAL E CA 1
ATOM 11016 C C . VAL E 1 359 ? -88.455 130.733 271.889 1.00 23.36 1061 VAL E C 1
ATOM 11017 O O . VAL E 1 359 ? -89.222 131.085 270.986 1.00 23.69 1061 VAL E O 1
ATOM 11021 N N . LYS E 1 360 ? -87.158 131.040 271.872 1.00 26.55 1062 LYS E N 1
ATOM 11022 C CA . LYS E 1 360 ? -86.577 131.761 270.744 1.00 31.09 1062 LYS E CA 1
ATOM 11023 C C . LYS E 1 360 ? -86.796 131.001 269.436 1.00 30.08 1062 LYS E C 1
ATOM 11024 O O . LYS E 1 360 ? -87.130 131.599 268.403 1.00 29.81 1062 LYS E O 1
ATOM 11030 N N . SER E 1 361 ? -86.616 129.678 269.466 1.00 28.69 1063 SER E N 1
ATOM 11031 C CA . SER E 1 361 ? -86.830 128.861 268.274 1.00 26.30 1063 SER E CA 1
ATOM 11032 C C . SER E 1 361 ? -88.274 128.932 267.802 1.00 25.06 1063 SER E C 1
ATOM 11033 O O . SER E 1 361 ? -88.544 129.062 266.602 1.00 26.91 1063 SER E O 1
ATOM 11036 N N . ILE E 1 362 ? -89.218 128.839 268.732 1.00 26.04 1064 ILE E N 1
ATOM 11037 C CA . ILE E 1 362 ? -90.623 128.967 268.367 1.00 26.42 1064 ILE E CA 1
ATOM 11038 C C . ILE E 1 362 ? -90.889 130.329 267.739 1.00 29.33 1064 ILE E C 1
ATOM 11039 O O . ILE E 1 362 ? -91.476 130.428 266.651 1.00 29.35 1064 ILE E O 1
ATOM 11044 N N . LYS E 1 363 ? -90.463 131.403 268.409 1.00 26.69 1065 LYS E N 1
ATOM 11045 C CA . LYS E 1 363 ? -90.797 132.729 267.898 1.00 21.71 1065 LYS E CA 1
ATOM 11046 C C . LYS E 1 363 ? -90.163 132.962 266.528 1.00 28.05 1065 LYS E C 1
ATOM 11047 O O . LYS E 1 363 ? -90.813 133.489 265.619 1.00 29.38 1065 LYS E O 1
ATOM 11053 N N . GLU E 1 364 ? -88.914 132.530 266.340 1.00 29.17 1066 GLU E N 1
ATOM 11054 C CA . GLU E 1 364 ? -88.288 132.730 265.037 1.00 27.71 1066 GLU E CA 1
ATOM 11055 C C . GLU E 1 364 ? -88.901 131.817 263.985 1.00 30.49 1066 GLU E C 1
ATOM 11056 O O . GLU E 1 364 ? -89.098 132.232 262.836 1.00 30.12 1066 GLU E O 1
ATOM 11062 N N . SER E 1 365 ? -89.251 130.582 264.360 1.00 27.69 1067 SER E N 1
ATOM 11063 C CA . SER E 1 365 ? -89.849 129.682 263.379 1.00 31.32 1067 SER E CA 1
ATOM 11064 C C . SER E 1 365 ? -91.209 130.176 262.919 1.00 26.16 1067 SER E C 1
ATOM 11065 O O . SER E 1 365 ? -91.541 130.065 261.732 1.00 33.22 1067 SER E O 1
ATOM 11068 N N . VAL E 1 366 ? -92.023 130.710 263.836 1.00 23.01 1068 VAL E N 1
ATOM 11069 C CA . VAL E 1 366 ? -93.335 131.174 263.404 1.00 28.05 1068 VAL E CA 1
ATOM 11070 C C . VAL E 1 366 ? -93.215 132.452 262.577 1.00 32.47 1068 VAL E C 1
ATOM 11071 O O . VAL E 1 366 ? -94.002 132.664 261.643 1.00 28.61 1068 VAL E O 1
ATOM 11075 N N . ARG E 1 367 ? -92.244 133.319 262.890 1.00 33.20 1069 ARG E N 1
ATOM 11076 C CA . ARG E 1 367 ? -92.039 134.501 262.052 1.00 37.66 1069 ARG E CA 1
ATOM 11077 C C . ARG E 1 367 ? -91.629 134.117 260.636 1.00 33.45 1069 ARG E C 1
ATOM 11078 O O . ARG E 1 367 ? -91.934 134.849 259.686 1.00 37.85 1069 ARG E O 1
ATOM 11086 N N . LYS E 1 368 ? -90.957 132.971 260.475 1.00 31.22 1070 LYS E N 1
ATOM 11087 C CA . LYS E 1 368 ? -90.602 132.460 259.153 1.00 34.05 1070 LYS E CA 1
ATOM 11088 C C . LYS E 1 368 ? -91.771 131.734 258.488 1.00 31.42 1070 LYS E C 1
ATOM 11089 O O . LYS E 1 368 ? -92.101 132.000 257.327 1.00 33.49 1070 LYS E O 1
ATOM 11095 N N . PHE E 1 369 ? -92.408 130.809 259.207 1.00 31.45 1071 PHE E N 1
ATOM 11096 C CA . PHE E 1 369 ? -93.473 130.008 258.608 1.00 33.97 1071 PHE E CA 1
ATOM 11097 C C . PHE E 1 369 ? -94.717 130.832 258.340 1.00 32.60 1071 PHE E C 1
ATOM 11098 O O . PHE E 1 369 ? -95.430 130.565 257.366 1.00 32.36 1071 PHE E O 1
ATOM 11106 N N . GLY E 1 370 ? -95.001 131.819 259.189 1.00 34.27 1072 GLY E N 1
ATOM 11107 C CA . GLY E 1 370 ? -96.227 132.585 259.098 1.00 29.46 1072 GLY E CA 1
ATOM 11108 C C . GLY E 1 370 ? -96.491 133.144 257.711 1.00 32.55 1072 GLY E C 1
ATOM 11109 O O . GLY E 1 370 ? -97.525 132.867 257.086 1.00 28.81 1072 GLY E O 1
ATOM 11110 N N . PRO E 1 371 ? -95.556 133.948 257.202 1.00 30.68 1073 PRO E N 1
ATOM 11111 C CA . PRO E 1 371 ? -95.746 134.524 255.859 1.00 36.01 1073 PRO E CA 1
ATOM 11112 C C . PRO E 1 371 ? -95.833 133.491 254.740 1.00 36.22 1073 PRO E C 1
ATOM 11113 O O . PRO E 1 371 ? -96.510 133.744 253.739 1.00 38.63 1073 PRO E O 1
ATOM 11117 N N . GLN E 1 372 ? -95.193 132.330 254.862 1.00 35.27 1074 GLN E N 1
ATOM 11118 C CA . GLN E 1 372 ? -95.357 131.364 253.787 1.00 35.31 1074 GLN E CA 1
ATOM 11119 C C . GLN E 1 372 ? -96.671 130.611 253.867 1.00 29.83 1074 GLN E C 1
ATOM 11120 O O . GLN E 1 372 ? -97.045 129.960 252.892 1.00 34.95 1074 GLN E O 1
ATOM 11126 N N . LEU E 1 373 ? -97.414 130.728 254.967 1.00 33.43 1075 LEU E N 1
ATOM 11127 C CA . LEU E 1 373 ? -98.729 130.110 255.068 1.00 35.88 1075 LEU E CA 1
ATOM 11128 C C . LEU E 1 373 ? -99.879 131.089 254.934 1.00 34.88 1075 LEU E C 1
ATOM 11129 O O . LEU E 1 373 ? -101.003 130.650 254.688 1.00 36.39 1075 LEU E O 1
ATOM 11134 N N . ASN E 1 374 ? -99.644 132.392 255.108 1.00 38.21 1076 ASN E N 1
ATOM 11135 C CA . ASN E 1 374 ? -100.725 133.370 255.148 1.00 36.56 1076 ASN E CA 1
ATOM 11136 C C . ASN E 1 374 ? -100.726 134.330 253.959 1.00 38.40 1076 ASN E C 1
ATOM 11137 O O . ASN E 1 374 ? -101.417 135.355 254.009 1.00 35.16 1076 ASN E O 1
ATOM 11142 N N . GLY E 1 375 ? -99.968 134.037 252.903 1.00 44.82 1077 GLY E N 1
ATOM 11143 C CA . GLY E 1 375 ? -99.919 134.918 251.747 1.00 42.99 1077 GLY E CA 1
ATOM 11144 C C . GLY E 1 375 ? -98.921 136.054 251.841 1.00 36.55 1077 GLY E C 1
ATOM 11145 O O . GLY E 1 375 ? -99.138 137.109 251.242 1.00 37.89 1077 GLY E O 1
ATOM 11146 N N . GLY E 1 376 ? -97.847 135.877 252.603 1.00 34.64 1078 GLY E N 1
ATOM 11147 C CA . GLY E 1 376 ? -96.749 136.819 252.628 1.00 37.12 1078 GLY E CA 1
ATOM 11148 C C . GLY E 1 376 ? -96.830 137.921 253.658 1.00 42.52 1078 GLY E C 1
ATOM 11149 O O . GLY E 1 376 ? -96.109 138.915 253.526 1.00 43.71 1078 GLY E O 1
ATOM 11150 N N . ASN E 1 377 ? -97.661 137.781 254.689 1.00 41.15 1079 ASN E N 1
ATOM 11151 C CA . ASN E 1 377 ? -97.842 138.841 255.673 1.00 39.46 1079 ASN E CA 1
ATOM 11152 C C . ASN E 1 377 ? -97.089 138.547 256.964 1.00 41.47 1079 ASN E C 1
ATOM 11153 O O . ASN E 1 377 ? -96.898 137.391 257.351 1.00 37.60 1079 ASN E O 1
ATOM 11158 N N . LYS E 1 378 ? -96.664 139.624 257.624 1.00 39.57 1080 LYS E N 1
ATOM 11159 C CA . LYS E 1 378 ? -95.903 139.516 258.862 1.00 36.39 1080 LYS E CA 1
ATOM 11160 C C . LYS E 1 378 ? -96.680 138.716 259.904 1.00 30.52 1080 LYS E C 1
ATOM 11161 O O . LYS E 1 378 ? -97.903 138.824 260.015 1.00 35.67 1080 LYS E O 1
ATOM 11167 N N . TYR E 1 379 ? -95.969 137.900 260.670 1.00 29.38 1081 TYR E N 1
ATOM 11168 C CA . TYR E 1 379 ? -96.633 137.054 261.658 1.00 30.75 1081 TYR E CA 1
ATOM 11169 C C . TYR E 1 379 ? -95.704 136.884 262.843 1.00 30.10 1081 TYR E C 1
ATOM 11170 O O . TYR E 1 379 ? -94.606 136.346 262.689 1.00 33.32 1081 TYR E O 1
ATOM 11179 N N . ASP E 1 380 ? -96.143 137.338 264.013 1.00 27.43 1082 ASP E N 1
ATOM 11180 C CA . ASP E 1 380 ? -95.314 137.325 265.215 1.00 32.72 1082 ASP E CA 1
ATOM 11181 C C . ASP E 1 380 ? -96.247 137.310 266.416 1.00 30.79 1082 ASP E C 1
ATOM 11182 O O . ASP E 1 380 ? -96.346 138.286 267.160 1.00 31.90 1082 ASP E O 1
ATOM 11187 N N . PRO E 1 381 ? -96.991 136.219 266.608 1.00 28.87 1083 PRO E N 1
ATOM 11188 C CA . PRO E 1 381 ? -98.019 136.224 267.646 1.00 26.20 1083 PRO E CA 1
ATOM 11189 C C . PRO E 1 381 ? -97.386 136.133 269.023 1.00 28.38 1083 PRO E C 1
ATOM 11190 O O . PRO E 1 381 ? -96.269 135.608 269.174 1.00 29.78 1083 PRO E O 1
ATOM 11194 N N . PRO E 1 382 ? -98.058 136.633 270.058 1.00 29.59 1084 PRO E N 1
ATOM 11195 C CA . PRO E 1 382 ? -97.488 136.563 271.415 1.00 28.65 1084 PRO E CA 1
ATOM 11196 C C . PRO E 1 382 ? -97.528 135.154 272.001 1.00 32.84 1084 PRO E C 1
ATOM 11197 O O . PRO E 1 382 ? -98.513 134.419 271.860 1.00 27.84 1084 PRO E O 1
ATOM 11201 N N . VAL E 1 383 ? -96.451 134.797 272.702 1.00 28.37 1085 VAL E N 1
ATOM 11202 C CA . VAL E 1 383 ? -96.254 133.448 273.230 1.00 31.54 1085 VAL E CA 1
ATOM 11203 C C . VAL E 1 383 ? -96.212 133.494 274.755 1.00 29.11 1085 VAL E C 1
ATOM 11204 O O . VAL E 1 383 ? -95.581 134.379 275.346 1.00 28.95 1085 VAL E O 1
ATOM 11208 N N . THR E 1 384 ? -96.889 132.543 275.391 1.00 29.85 1086 THR E N 1
ATOM 11209 C CA . THR E 1 384 ? -96.713 132.257 276.811 1.00 28.98 1086 THR E CA 1
ATOM 11210 C C . THR E 1 384 ? -96.125 130.858 276.974 1.00 28.34 1086 THR E C 1
ATOM 11211 O O . THR E 1 384 ? -96.645 129.889 276.410 1.00 28.97 1086 THR E O 1
ATOM 11215 N N . CYS E 1 385 ? -95.045 130.756 277.734 1.00 19.18 1087 CYS E N 1
ATOM 11216 C CA . CYS E 1 385 ? -94.411 129.479 278.022 1.00 21.04 1087 CYS E CA 1
ATOM 11217 C C . CYS E 1 385 ? -94.627 129.120 279.484 1.00 27.48 1087 CYS E C 1
ATOM 11218 O O . CYS E 1 385 ? -94.321 129.916 280.380 1.00 28.16 1087 CYS E O 1
ATOM 11221 N N . ILE E 1 386 ? -95.119 127.909 279.719 1.00 26.90 1088 ILE E N 1
ATOM 11222 C CA . ILE E 1 386 ? -95.313 127.373 281.062 1.00 23.59 1088 ILE E CA 1
ATOM 11223 C C . ILE E 1 386 ? -94.572 126.045 281.142 1.00 29.38 1088 ILE E C 1
ATOM 11224 O O . ILE E 1 386 ? -94.843 125.136 280.349 1.00 29.65 1088 ILE E O 1
ATOM 11229 N N . ALA E 1 387 ? -93.614 125.947 282.060 1.00 27.13 1089 ALA E N 1
ATOM 11230 C CA . ALA E 1 387 ? -92.885 124.703 282.282 1.00 31.89 1089 ALA E CA 1
ATOM 11231 C C . ALA E 1 387 ? -93.479 123.971 283.470 1.00 28.70 1089 ALA E C 1
ATOM 11232 O O . ALA E 1 387 ? -93.894 124.595 284.451 1.00 25.05 1089 ALA E O 1
ATOM 11234 N N . THR E 1 388 ? -93.513 122.650 283.378 1.00 24.69 1090 THR E N 1
ATOM 11235 C CA . THR E 1 388 ? -94.001 121.804 284.456 1.00 31.35 1090 THR E CA 1
ATOM 11236 C C . THR E 1 388 ? -92.882 120.892 284.912 1.00 42.93 1090 THR E C 1
ATOM 11237 O O . THR E 1 388 ? -92.223 120.247 284.088 1.00 48.09 1090 THR E O 1
ATOM 11241 N N . VAL E 1 389 ? -92.669 120.847 286.216 1.00 47.75 1091 VAL E N 1
ATOM 11242 C CA . VAL E 1 389 ? -91.971 119.740 286.852 1.00 52.47 1091 VAL E CA 1
ATOM 11243 C C . VAL E 1 389 ? -93.043 118.967 287.612 1.00 52.36 1091 VAL E C 1
ATOM 11244 O O . VAL E 1 389 ? -93.514 119.398 288.673 1.00 47.67 1091 VAL E O 1
ATOM 11248 N N . LYS E 1 390 ? -93.496 117.854 287.039 1.00 56.27 1092 LYS E N 1
ATOM 11249 C CA . LYS E 1 390 ? -94.555 117.101 287.697 1.00 55.63 1092 LYS E CA 1
ATOM 11250 C C . LYS E 1 390 ? -94.016 116.134 288.740 1.00 54.65 1092 LYS E C 1
ATOM 11251 O O . LYS E 1 390 ? -94.803 115.617 289.538 1.00 56.81 1092 LYS E O 1
ATOM 11257 N N . ARG E 1 391 ? -92.707 115.887 288.757 1.00 55.38 1093 ARG E N 1
ATOM 11258 C CA . ARG E 1 391 ? -92.054 115.074 289.783 1.00 60.69 1093 ARG E CA 1
ATOM 11259 C C . ARG E 1 391 ? -91.096 115.976 290.560 1.00 57.15 1093 ARG E C 1
ATOM 11260 O O . ARG E 1 391 ? -90.017 116.340 290.077 1.00 60.08 1093 ARG E O 1
ATOM 11268 N N . ASN E 1 392 ? -91.524 116.333 291.764 1.00 50.60 1094 ASN E N 1
ATOM 11269 C CA . ASN E 1 392 ? -90.804 117.192 292.682 1.00 45.49 1094 ASN E CA 1
ATOM 11270 C C . ASN E 1 392 ? -91.043 116.648 294.082 1.00 43.76 1094 ASN E C 1
ATOM 11271 O O . ASN E 1 392 ? -91.913 115.805 294.296 1.00 45.23 1094 ASN E O 1
ATOM 11276 N N . GLN E 1 393 ? -90.297 117.139 295.057 1.00 41.14 1095 GLN E N 1
ATOM 11277 C CA . GLN E 1 393 ? -90.421 116.555 296.388 1.00 44.28 1095 GLN E CA 1
ATOM 11278 C C . GLN E 1 393 ? -91.452 117.245 297.273 1.00 41.75 1095 GLN E C 1
ATOM 11279 O O . GLN E 1 393 ? -91.667 116.806 298.405 1.00 41.28 1095 GLN E O 1
ATOM 11285 N N . VAL E 1 394 ? -92.112 118.291 296.782 1.00 39.56 1096 VAL E N 1
ATOM 11286 C CA . VAL E 1 394 ? -93.088 119.023 297.577 1.00 30.22 1096 VAL E CA 1
ATOM 11287 C C . VAL E 1 394 ? -94.342 118.176 297.755 1.00 30.50 1096 VAL E C 1
ATOM 11288 O O . VAL E 1 394 ? -94.856 117.589 296.796 1.00 34.48 1096 VAL E O 1
ATOM 11292 N N . ARG E 1 395 ? -94.832 118.090 298.990 1.00 33.65 1097 ARG E N 1
ATOM 11293 C CA . ARG E 1 395 ? -96.050 117.350 299.297 1.00 35.35 1097 ARG E CA 1
ATOM 11294 C C . ARG E 1 395 ? -96.979 118.221 300.121 1.00 36.76 1097 ARG E C 1
ATOM 11295 O O . ARG E 1 395 ? -96.529 119.005 300.966 1.00 35.96 1097 ARG E O 1
ATOM 11303 N N . PHE E 1 396 ? -98.275 118.083 299.855 1.00 30.35 1098 PHE E N 1
ATOM 11304 C CA . PHE E 1 396 ? -99.323 118.841 300.526 1.00 29.76 1098 PHE E CA 1
ATOM 11305 C C . PHE E 1 396 ? -100.154 117.881 301.357 1.00 25.86 1098 PHE E C 1
ATOM 11306 O O . PHE E 1 396 ? -100.597 116.850 300.853 1.00 30.76 1098 PHE E O 1
ATOM 11314 N N . ILE E 1 397 ? -100.382 118.232 302.617 1.00 30.66 1099 ILE E N 1
ATOM 11315 C CA . ILE E 1 397 ? -101.180 117.428 303.533 1.00 36.37 1099 ILE E CA 1
ATOM 11316 C C . ILE E 1 397 ? -102.333 118.293 304.018 1.00 29.80 1099 ILE E C 1
ATOM 11317 O O . ILE E 1 397 ? -102.101 119.418 304.468 1.00 29.46 1099 ILE E O 1
ATOM 11322 N N . PRO E 1 398 ? -103.573 117.830 303.931 1.00 27.85 1100 PRO E N 1
ATOM 11323 C CA . PRO E 1 398 ? -104.686 118.641 304.420 1.00 29.12 1100 PRO E CA 1
ATOM 11324 C C . PRO E 1 398 ? -104.622 118.800 305.926 1.00 36.53 1100 PRO E C 1
ATOM 11325 O O . PRO E 1 398 ? -104.049 117.977 306.641 1.00 34.28 1100 PRO E O 1
ATOM 11329 N N . ILE E 1 399 ? -105.177 119.916 306.390 1.00 37.69 1101 ILE E N 1
ATOM 11330 C CA . ILE E 1 399 ? -105.306 120.192 307.809 1.00 39.42 1101 ILE E CA 1
ATOM 11331 C C . ILE E 1 399 ? -106.749 120.080 308.276 1.00 38.64 1101 ILE E C 1
ATOM 11332 O O . ILE E 1 399 ? -106.993 119.661 309.413 1.00 39.50 1101 ILE E O 1
ATOM 11337 N N . GLN E 1 400 ? -107.705 120.418 307.423 1.00 37.84 1102 GLN E N 1
ATOM 11338 C CA . GLN E 1 400 ? -109.108 120.481 307.774 1.00 40.19 1102 GLN E CA 1
ATOM 11339 C C . GLN E 1 400 ? -109.888 119.554 306.862 1.00 38.39 1102 GLN E C 1
ATOM 11340 O O . GLN E 1 400 ? -109.448 119.214 305.759 1.00 35.33 1102 GLN E O 1
ATOM 11346 N N . GLU E 1 401 ? -111.067 119.158 307.335 1.00 35.95 1103 GLU E N 1
ATOM 11347 C CA . GLU E 1 401 ? -112.001 118.477 306.455 1.00 38.15 1103 GLU E CA 1
ATOM 11348 C C . GLU E 1 401 ? -112.816 119.478 305.650 1.00 39.08 1103 GLU E C 1
ATOM 11349 O O . GLU E 1 401 ? -113.006 119.294 304.443 1.00 34.15 1103 GLU E O 1
ATOM 11355 N N . ASN E 1 402 ? -113.266 120.563 306.283 1.00 38.56 1104 ASN E N 1
ATOM 11356 C CA . ASN E 1 402 ? -114.050 121.583 305.606 1.00 35.09 1104 ASN E CA 1
ATOM 11357 C C . ASN E 1 402 ? -113.422 122.954 305.803 1.00 33.85 1104 ASN E C 1
ATOM 11358 O O . ASN E 1 402 ? -112.618 123.178 306.713 1.00 30.83 1104 ASN E O 1
ATOM 11363 N N . ALA E 1 403 ? -113.813 123.864 304.913 1.00 33.24 1105 ALA E N 1
ATOM 11364 C CA . ALA E 1 403 ? -113.517 125.282 304.999 1.00 31.65 1105 ALA E CA 1
ATOM 11365 C C . ALA E 1 403 ? -114.646 126.020 304.300 1.00 32.94 1105 ALA E C 1
ATOM 11366 O O . ALA E 1 403 ? -115.393 125.437 303.507 1.00 32.09 1105 ALA E O 1
ATOM 11368 N N . LYS E 1 404 ? -114.776 127.309 304.602 1.00 37.64 1106 LYS E N 1
ATOM 11369 C CA . LYS E 1 404 ? -115.795 128.122 303.947 1.00 43.37 1106 LYS E CA 1
ATOM 11370 C C . LYS E 1 404 ? -115.348 128.492 302.538 1.00 36.95 1106 LYS E C 1
ATOM 11371 O O . LYS E 1 404 ? -114.235 128.996 302.341 1.00 35.95 1106 LYS E O 1
ATOM 11377 N N . ASN E 1 405 ? -116.215 128.229 301.560 1.00 30.45 1107 ASN E N 1
ATOM 11378 C CA . ASN E 1 405 ? -115.940 128.568 300.175 1.00 34.94 1107 ASN E CA 1
ATOM 11379 C C . ASN E 1 405 ? -116.362 130.018 299.935 1.00 44.05 1107 ASN E C 1
ATOM 11380 O O . ASN E 1 405 ? -116.710 130.742 300.871 1.00 41.88 1107 ASN E O 1
ATOM 11385 N N . GLU E 1 406 ? -116.356 130.454 298.669 1.00 46.53 1108 GLU E N 1
ATOM 11386 C CA . GLU E 1 406 ? -116.615 131.861 298.375 1.00 59.60 1108 GLU E CA 1
ATOM 11387 C C . GLU E 1 406 ? -118.047 132.253 298.706 1.00 58.39 1108 GLU E C 1
ATOM 11388 O O . GLU E 1 406 ? -118.302 133.403 299.081 1.00 56.60 1108 GLU E O 1
ATOM 11394 N N . LYS E 1 407 ? -118.991 131.322 298.584 1.00 55.43 1109 LYS E N 1
ATOM 11395 C CA . LYS E 1 407 ? -120.366 131.582 298.978 1.00 56.72 1109 LYS E CA 1
ATOM 11396 C C . LYS E 1 407 ? -120.588 131.457 300.476 1.00 52.96 1109 LYS E C 1
ATOM 11397 O O . LYS E 1 407 ? -121.734 131.564 300.910 1.00 58.44 1109 LYS E O 1
ATOM 11403 N N . GLY E 1 408 ? -119.549 131.225 301.275 1.00 49.22 1110 GLY E N 1
ATOM 11404 C CA . GLY E 1 408 ? -119.723 131.056 302.705 1.00 51.38 1110 GLY E CA 1
ATOM 11405 C C . GLY E 1 408 ? -120.124 129.665 303.166 1.00 53.39 1110 GLY E C 1
ATOM 11406 O O . GLY E 1 408 ? -120.280 129.457 304.377 1.00 53.93 1110 GLY E O 1
ATOM 11407 N N . GLU E 1 409 ? -120.298 128.711 302.250 1.00 51.16 1111 GLU E N 1
ATOM 11408 C CA . GLU E 1 409 ? -120.669 127.352 302.621 1.00 48.50 1111 GLU E CA 1
ATOM 11409 C C . GLU E 1 409 ? -119.463 126.591 303.168 1.00 46.62 1111 GLU E C 1
ATOM 11410 O O . GLU E 1 409 ? -118.358 126.660 302.619 1.00 44.13 1111 GLU E O 1
ATOM 11416 N N . GLU E 1 410 ? -119.686 125.861 304.255 1.00 44.65 1112 GLU E N 1
ATOM 11417 C CA . GLU E 1 410 ? -118.659 125.015 304.849 1.00 42.32 1112 GLU E CA 1
ATOM 11418 C C . GLU E 1 410 ? -118.525 123.749 304.006 1.00 39.21 1112 GLU E C 1
ATOM 11419 O O . GLU E 1 410 ? -119.477 122.969 303.892 1.00 43.14 1112 GLU E O 1
ATOM 11425 N N . VAL E 1 411 ? -117.354 123.533 303.415 1.00 34.96 1113 VAL E N 1
ATOM 11426 C CA . VAL E 1 411 ? -117.263 122.595 302.307 1.00 35.60 1113 VAL E CA 1
ATOM 11427 C C . VAL E 1 411 ? -115.966 121.791 302.336 1.00 32.37 1113 VAL E C 1
ATOM 11428 O O . VAL E 1 411 ? -114.939 122.244 302.853 1.00 29.13 1113 VAL E O 1
ATOM 11432 N N . ALA E 1 412 ? -116.030 120.577 301.775 1.00 31.07 1114 ALA E N 1
ATOM 11433 C CA . ALA E 1 412 ? -114.887 119.668 301.761 1.00 31.48 1114 ALA E CA 1
ATOM 11434 C C . ALA E 1 412 ? -113.684 120.299 301.066 1.00 33.05 1114 ALA E C 1
ATOM 11435 O O . ALA E 1 412 ? -113.800 120.851 299.967 1.00 28.74 1114 ALA E O 1
ATOM 11437 N N . VAL E 1 413 ? -112.523 120.194 301.708 1.00 33.46 1115 VAL E N 1
ATOM 11438 C CA . VAL E 1 413 ? -111.276 120.710 301.158 1.00 31.29 1115 VAL E CA 1
ATOM 11439 C C . VAL E 1 413 ? -110.241 119.596 301.122 1.00 28.49 1115 VAL E C 1
ATOM 11440 O O . VAL E 1 413 ? -109.054 119.844 300.883 1.00 31.20 1115 VAL E O 1
ATOM 11444 N N . GLN E 1 414 ? -110.672 118.357 301.352 1.00 25.81 1116 GLN E N 1
ATOM 11445 C CA . GLN E 1 414 ? -109.757 117.240 301.170 1.00 28.56 1116 GLN E CA 1
ATOM 11446 C C . GLN E 1 414 ? -110.534 116.047 300.630 1.00 30.00 1116 GLN E C 1
ATOM 11447 O O . GLN E 1 414 ? -111.759 115.982 300.735 1.00 31.65 1116 GLN E O 1
ATOM 11453 N N . SER E 1 415 ? -109.808 115.109 300.026 1.00 29.08 1117 SER E N 1
ATOM 11454 C CA . SER E 1 415 ? -110.431 113.957 299.388 1.00 26.21 1117 SER E CA 1
ATOM 11455 C C . SER E 1 415 ? -109.435 112.815 299.373 1.00 31.12 1117 SER E C 1
ATOM 11456 O O . SER E 1 415 ? -108.270 113.017 299.020 1.00 28.24 1117 SER E O 1
ATOM 11459 N N . MET E 1 416 ? -109.891 111.620 299.743 1.00 28.44 1118 MET E N 1
ATOM 11460 C CA . MET E 1 416 ? -109.021 110.452 299.712 1.00 30.15 1118 MET E CA 1
ATOM 11461 C C . MET E 1 416 ? -107.766 110.690 300.543 1.00 31.97 1118 MET E C 1
ATOM 11462 O O . MET E 1 416 ? -106.661 110.299 300.154 1.00 32.30 1118 MET E O 1
ATOM 11467 N N . GLY E 1 417 ? -107.930 111.378 301.675 1.00 26.27 1119 GLY E N 1
ATOM 11468 C CA . GLY E 1 417 ? -106.808 111.683 302.533 1.00 28.21 1119 GLY E CA 1
ATOM 11469 C C . GLY E 1 417 ? -105.825 112.685 301.967 1.00 28.33 1119 GLY E C 1
ATOM 11470 O O . GLY E 1 417 ? -104.782 112.919 302.571 1.00 28.98 1119 GLY E O 1
ATOM 11471 N N . ASN E 1 418 ? -106.112 113.283 300.823 1.00 27.90 1120 ASN E N 1
ATOM 11472 C CA . ASN E 1 418 ? -105.191 114.226 300.214 1.00 24.51 1120 ASN E CA 1
ATOM 11473 C C . ASN E 1 418 ? -105.864 115.585 300.093 1.00 24.63 1120 ASN E C 1
ATOM 11474 O O . ASN E 1 418 ? -107.076 115.719 300.290 1.00 24.04 1120 ASN E O 1
ATOM 11479 N N . VAL E 1 419 ? -105.074 116.614 299.778 1.00 26.68 1121 VAL E N 1
ATOM 11480 C CA . VAL E 1 419 ? -105.696 117.914 299.565 1.00 28.88 1121 VAL E CA 1
ATOM 11481 C C . VAL E 1 419 ? -106.671 117.808 298.397 1.00 29.46 1121 VAL E C 1
ATOM 11482 O O . VAL E 1 419 ? -106.543 116.949 297.515 1.00 29.08 1121 VAL E O 1
ATOM 11486 N N . MET E 1 420 ? -107.659 118.684 298.403 1.00 25.79 1122 MET E N 1
ATOM 11487 C CA . MET E 1 420 ? -108.648 118.703 297.344 1.00 25.15 1122 MET E CA 1
ATOM 11488 C C . MET E 1 420 ? -107.975 118.972 296.001 1.00 25.43 1122 MET E C 1
ATOM 11489 O O . MET E 1 420 ? -107.125 119.863 295.901 1.00 29.92 1122 MET E O 1
ATOM 11494 N N . PRO E 1 421 ? -108.353 118.259 294.941 1.00 29.96 1123 PRO E N 1
ATOM 11495 C CA . PRO E 1 421 ? -108.056 118.847 293.620 1.00 34.45 1123 PRO E CA 1
ATOM 11496 C C . PRO E 1 421 ? -108.923 120.105 293.388 1.00 27.18 1123 PRO E C 1
ATOM 11497 O O . PRO E 1 421 ? -109.967 120.144 293.997 1.00 41.02 1123 PRO E O 1
ATOM 11501 N N . GLY E 1 422 ? -108.553 121.141 292.644 1.00 41.34 1124 GLY E N 1
ATOM 11502 C CA . GLY E 1 422 ? -107.219 121.588 292.359 1.00 31.85 1124 GLY E CA 1
ATOM 11503 C C . GLY E 1 422 ? -106.838 122.665 293.373 1.00 26.95 1124 GLY E C 1
ATOM 11504 O O . GLY E 1 422 ? -107.183 123.853 293.282 1.00 31.56 1124 GLY E O 1
ATOM 11505 N N . THR E 1 423 ? -106.136 122.189 294.386 1.00 27.80 1125 THR E N 1
ATOM 11506 C CA . THR E 1 423 ? -105.479 123.043 295.351 1.00 33.89 1125 THR E CA 1
ATOM 11507 C C . THR E 1 423 ? -104.320 123.755 294.679 1.00 25.26 1125 THR E C 1
ATOM 11508 O O . THR E 1 423 ? -103.471 123.119 294.055 1.00 26.68 1125 THR E O 1
ATOM 11512 N N . VAL E 1 424 ? -104.302 125.078 294.789 1.00 25.15 1126 VAL E N 1
ATOM 11513 C CA . VAL E 1 424 ? -103.217 125.914 294.293 1.00 24.12 1126 VAL E CA 1
ATOM 11514 C C . VAL E 1 424 ? -102.443 126.417 295.503 1.00 27.55 1126 VAL E C 1
ATOM 11515 O O . VAL E 1 424 ? -103.045 126.873 296.479 1.00 26.72 1126 VAL E O 1
ATOM 11519 N N . VAL E 1 425 ? -101.118 126.349 295.443 1.00 27.84 1127 VAL E N 1
ATOM 11520 C CA . VAL E 1 425 ? -100.274 127.024 296.418 1.00 25.71 1127 VAL E CA 1
ATOM 11521 C C . VAL E 1 425 ? -99.310 127.890 295.627 1.00 27.40 1127 VAL E C 1
ATOM 11522 O O . VAL E 1 425 ? -98.561 127.373 294.791 1.00 25.25 1127 VAL E O 1
ATOM 11526 N N . ASP E 1 426 ? -99.342 129.209 295.856 1.00 26.10 1128 ASP E N 1
ATOM 11527 C CA . ASP E 1 426 ? -98.358 130.056 295.188 1.00 30.29 1128 ASP E CA 1
ATOM 11528 C C . ASP E 1 426 ? -97.737 131.074 296.138 1.00 31.32 1128 ASP E C 1
ATOM 11529 O O . ASP E 1 426 ? -97.067 132.008 295.686 1.00 28.68 1128 ASP E O 1
ATOM 11534 N N . ARG E 1 427 ? -97.908 130.879 297.443 1.00 34.94 1129 ARG E N 1
ATOM 11535 C CA . ARG E 1 427 ? -97.227 131.653 298.469 1.00 33.30 1129 ARG E CA 1
ATOM 11536 C C . ARG E 1 427 ? -96.311 130.743 299.277 1.00 32.57 1129 ARG E C 1
ATOM 11537 O O . ARG E 1 427 ? -96.501 129.525 299.337 1.00 32.56 1129 ARG E O 1
ATOM 11545 N N . GLY E 1 428 ? -95.320 131.355 299.905 1.00 35.17 1130 GLY E N 1
ATOM 11546 C CA . GLY E 1 428 ? -94.495 130.665 300.899 1.00 32.96 1130 GLY E CA 1
ATOM 11547 C C . GLY E 1 428 ? -93.438 129.735 300.378 1.00 37.25 1130 GLY E C 1
ATOM 11548 O O . GLY E 1 428 ? -92.290 129.784 300.821 1.00 41.34 1130 GLY E O 1
ATOM 11549 N N . ILE E 1 429 ? -93.789 128.876 299.429 1.00 35.97 1131 ILE E N 1
ATOM 11550 C CA . ILE E 1 429 ? -92.850 127.912 298.891 1.00 30.63 1131 ILE E CA 1
ATOM 11551 C C . ILE E 1 429 ? -92.525 128.204 297.438 1.00 29.39 1131 ILE E C 1
ATOM 11552 O O . ILE E 1 429 ? -91.897 127.381 296.768 1.00 30.41 1131 ILE E O 1
ATOM 11557 N N . THR E 1 430 ? -92.951 129.351 296.931 1.00 33.23 1132 THR E N 1
ATOM 11558 C CA . THR E 1 430 ? -92.670 129.784 295.572 1.00 35.72 1132 THR E CA 1
ATOM 11559 C C . THR E 1 430 ? -91.556 130.822 295.555 1.00 35.06 1132 THR E C 1
ATOM 11560 O O . THR E 1 430 ? -91.100 131.309 296.592 1.00 31.64 1132 THR E O 1
ATOM 11564 N N . SER E 1 431 ? -91.139 131.170 294.341 1.00 26.40 1133 SER E N 1
ATOM 11565 C CA . SER E 1 431 ? -90.172 132.233 294.135 1.00 29.28 1133 SER E CA 1
ATOM 11566 C C . SER E 1 431 ? -90.853 133.583 294.289 1.00 31.76 1133 SER E C 1
ATOM 11567 O O . SER E 1 431 ? -91.974 133.781 293.815 1.00 28.16 1133 SER E O 1
ATOM 11570 N N . VAL E 1 432 ? -90.178 134.512 294.968 1.00 27.81 1134 VAL E N 1
ATOM 11571 C CA . VAL E 1 432 ? -90.705 135.869 295.022 1.00 31.88 1134 VAL E CA 1
ATOM 11572 C C . VAL E 1 432 ? -90.341 136.633 293.755 1.00 28.78 1134 VAL E C 1
ATOM 11573 O O . VAL E 1 432 ? -91.079 137.526 293.329 1.00 35.28 1134 VAL E O 1
ATOM 11577 N N . ALA E 1 433 ? -89.228 136.296 293.117 1.00 33.68 1135 ALA E N 1
ATOM 11578 C CA . ALA E 1 433 ? -88.813 137.022 291.924 1.00 33.97 1135 ALA E CA 1
ATOM 11579 C C . ALA E 1 433 ? -89.368 136.409 290.643 1.00 36.11 1135 ALA E C 1
ATOM 11580 O O . ALA E 1 433 ? -89.677 137.134 289.695 1.00 31.57 1135 ALA E O 1
ATOM 11582 N N . HIS E 1 434 ? -89.537 135.101 290.595 1.00 36.54 1136 HIS E N 1
ATOM 11583 C CA . HIS E 1 434 ? -89.986 134.454 289.378 1.00 33.28 1136 HIS E CA 1
ATOM 11584 C C . HIS E 1 434 ? -91.419 133.967 289.542 1.00 31.55 1136 HIS E C 1
ATOM 11585 O O . HIS E 1 434 ? -92.029 134.091 290.605 1.00 30.42 1136 HIS E O 1
ATOM 11592 N N . PHE E 1 435 ? -91.961 133.420 288.462 1.00 29.42 1137 PHE E N 1
ATOM 11593 C CA . PHE E 1 435 ? -93.403 133.341 288.266 1.00 27.42 1137 PHE E CA 1
ATOM 11594 C C . PHE E 1 435 ? -93.870 131.886 288.333 1.00 29.49 1137 PHE E C 1
ATOM 11595 O O . PHE E 1 435 ? -94.246 131.294 287.326 1.00 30.57 1137 PHE E O 1
ATOM 11603 N N . ASP E 1 436 ? -93.864 131.312 289.542 1.00 29.20 1138 ASP E N 1
ATOM 11604 C CA . ASP E 1 436 ? -94.193 129.903 289.724 1.00 27.62 1138 ASP E CA 1
ATOM 11605 C C . ASP E 1 436 ? -95.354 129.721 290.695 1.00 26.11 1138 ASP E C 1
ATOM 11606 O O . ASP E 1 436 ? -95.671 130.597 291.504 1.00 23.14 1138 ASP E O 1
ATOM 11611 N N . PHE E 1 437 ? -96.003 128.562 290.585 1.00 23.95 1139 PHE E N 1
ATOM 11612 C CA . PHE E 1 437 ? -97.101 128.183 291.470 1.00 23.38 1139 PHE E CA 1
ATOM 11613 C C . PHE E 1 437 ? -97.233 126.660 291.453 1.00 26.52 1139 PHE E C 1
ATOM 11614 O O . PHE E 1 437 ? -96.694 125.987 290.577 1.00 23.11 1139 PHE E O 1
ATOM 11622 N N . PHE E 1 438 ? -97.945 126.124 292.441 1.00 24.93 1140 PHE E N 1
ATOM 11623 C CA . PHE E 1 438 ? -98.247 124.698 292.502 1.00 24.34 1140 PHE E CA 1
ATOM 11624 C C . PHE E 1 438 ? -99.741 124.480 292.331 1.00 21.40 1140 PHE E C 1
ATOM 11625 O O . PHE E 1 438 ? -100.551 125.244 292.859 1.00 24.34 1140 PHE E O 1
ATOM 11633 N N . ILE E 1 439 ? -100.106 123.411 291.624 1.00 25.87 1141 ILE E N 1
ATOM 11634 C CA . ILE E 1 439 ? -101.492 122.959 291.589 1.00 27.34 1141 ILE E CA 1
ATOM 11635 C C . ILE E 1 439 ? -101.502 121.449 291.695 1.00 28.65 1141 ILE E C 1
ATOM 11636 O O . ILE E 1 439 ? -100.791 120.760 290.955 1.00 23.86 1141 ILE E O 1
ATOM 11641 N N . GLN E 1 440 ? -102.294 120.939 292.622 1.00 33.11 1142 GLN E N 1
ATOM 11642 C CA . GLN E 1 440 ? -102.592 119.517 292.706 1.00 28.85 1142 GLN E CA 1
ATOM 11643 C C . GLN E 1 440 ? -103.976 119.361 292.094 1.00 26.68 1142 GLN E C 1
ATOM 11644 O O . GLN E 1 440 ? -104.990 119.623 292.744 1.00 25.82 1142 GLN E O 1
ATOM 11650 N N . SER E 1 441 ? -104.016 118.948 290.838 1.00 25.88 1143 SER E N 1
ATOM 11651 C CA . SER E 1 441 ? -105.257 118.980 290.080 1.00 30.00 1143 SER E CA 1
ATOM 11652 C C . SER E 1 441 ? -106.044 117.672 290.117 1.00 29.93 1143 SER E C 1
ATOM 11653 O O . SER E 1 441 ? -107.209 117.663 289.700 1.00 28.47 1143 SER E O 1
ATOM 11656 N N . HIS E 1 442 ? -105.459 116.584 290.618 1.00 25.25 1144 HIS E N 1
ATOM 11657 C CA . HIS E 1 442 ? -106.017 115.247 290.473 1.00 22.23 1144 HIS E CA 1
ATOM 11658 C C . HIS E 1 442 ? -106.464 114.679 291.814 1.00 25.22 1144 HIS E C 1
ATOM 11659 O O . HIS E 1 442 ? -106.028 115.119 292.880 1.00 28.22 1144 HIS E O 1
ATOM 11666 N N . GLN E 1 443 ? -107.319 113.663 291.744 1.00 23.81 1145 GLN E N 1
ATOM 11667 C CA . GLN E 1 443 ? -107.541 112.813 292.904 1.00 22.82 1145 GLN E CA 1
ATOM 11668 C C . GLN E 1 443 ? -106.340 111.896 293.106 1.00 26.49 1145 GLN E C 1
ATOM 11669 O O . GLN E 1 443 ? -105.838 111.296 292.153 1.00 24.37 1145 GLN E O 1
ATOM 11675 N N . ALA E 1 444 ? -105.873 111.793 294.346 1.00 26.75 1146 ALA E N 1
ATOM 11676 C CA . ALA E 1 444 ? -104.806 110.860 294.692 1.00 29.32 1146 ALA E CA 1
ATOM 11677 C C . ALA E 1 444 ? -105.462 109.521 295.007 1.00 25.88 1146 ALA E C 1
ATOM 11678 O O . ALA E 1 444 ? -105.773 109.218 296.157 1.00 27.15 1146 ALA E O 1
ATOM 11680 N N . LEU E 1 445 ? -105.690 108.712 293.968 1.00 25.74 1147 LEU E N 1
ATOM 11681 C CA . LEU E 1 445 ? -106.372 107.429 294.147 1.00 24.59 1147 LEU E CA 1
ATOM 11682 C C . LEU E 1 445 ? -105.554 106.461 294.989 1.00 27.78 1147 LEU E C 1
ATOM 11683 O O . LEU E 1 445 ? -106.112 105.586 295.664 1.00 25.48 1147 LEU E O 1
ATOM 11688 N N . LYS E 1 446 ? -104.237 106.610 294.967 1.00 31.60 1148 LYS E N 1
ATOM 11689 C CA . LYS E 1 446 ? -103.338 105.777 295.739 1.00 29.04 1148 LYS E CA 1
ATOM 11690 C C . LYS E 1 446 ? -102.204 106.654 296.244 1.00 28.78 1148 LYS E C 1
ATOM 11691 O O . LYS E 1 446 ? -101.795 107.606 295.568 1.00 34.06 1148 LYS E O 1
ATOM 11697 N N . GLY E 1 447 ? -101.724 106.355 297.449 1.00 27.07 1149 GLY E N 1
ATOM 11698 C CA . GLY E 1 447 ? -100.539 107.043 297.951 1.00 27.48 1149 GLY E CA 1
ATOM 11699 C C . GLY E 1 447 ? -100.793 108.512 298.293 1.00 27.14 1149 GLY E C 1
ATOM 11700 O O . GLY E 1 447 ? -101.923 108.963 298.486 1.00 26.93 1149 GLY E O 1
ATOM 11701 N N . THR E 1 448 ? -99.705 109.259 298.364 1.00 31.86 1150 THR E N 1
ATOM 11702 C CA . THR E 1 448 ? -99.752 110.688 298.628 1.00 34.68 1150 THR E CA 1
ATOM 11703 C C . THR E 1 448 ? -99.612 111.431 297.307 1.00 27.76 1150 THR E C 1
ATOM 11704 O O . THR E 1 448 ? -98.666 111.185 296.555 1.00 29.92 1150 THR E O 1
ATOM 11708 N N . GLY E 1 449 ? -100.565 112.310 297.013 1.00 26.32 1151 GLY E N 1
ATOM 11709 C CA . GLY E 1 449 ? -100.555 112.978 295.723 1.00 28.90 1151 GLY E CA 1
ATOM 11710 C C . GLY E 1 449 ? -99.328 113.853 295.550 1.00 30.58 1151 GLY E C 1
ATOM 11711 O O . GLY E 1 449 ? -98.743 114.348 296.515 1.00 32.16 1151 GLY E O 1
ATOM 11712 N N . VAL E 1 450 ? -98.915 114.022 294.302 1.00 29.98 1152 VAL E N 1
ATOM 11713 C CA . VAL E 1 450 ? -97.774 114.860 293.961 1.00 32.84 1152 VAL E CA 1
ATOM 11714 C C . VAL E 1 450 ? -98.303 116.063 293.186 1.00 31.56 1152 VAL E C 1
ATOM 11715 O O . VAL E 1 450 ? -98.835 115.899 292.079 1.00 32.58 1152 VAL E O 1
ATOM 11719 N N . PRO E 1 451 ? -98.196 117.273 293.721 1.00 31.55 1153 PRO E N 1
ATOM 11720 C CA . PRO E 1 451 ? -98.638 118.444 292.962 1.00 33.02 1153 PRO E CA 1
ATOM 11721 C C . PRO E 1 451 ? -97.699 118.707 291.797 1.00 31.79 1153 PRO E C 1
ATOM 11722 O O . PRO E 1 451 ? -96.525 118.333 291.809 1.00 32.89 1153 PRO E O 1
ATOM 11726 N N . CYS E 1 452 ? -98.242 119.330 290.769 1.00 25.72 1154 CYS E N 1
ATOM 11727 C CA . CYS E 1 452 ? -97.420 119.821 289.681 1.00 23.91 1154 CYS E CA 1
ATOM 11728 C C . CYS E 1 452 ? -96.865 121.196 290.041 1.00 23.79 1154 CYS E C 1
ATOM 11729 O O . CYS E 1 452 ? -97.575 122.045 290.580 1.00 20.44 1154 CYS E O 1
ATOM 11732 N N . HIS E 1 453 ? -95.590 121.404 289.763 1.00 23.89 1155 HIS E N 1
ATOM 11733 C CA . HIS E 1 453 ? -94.950 122.698 289.984 1.00 28.50 1155 HIS E CA 1
ATOM 11734 C C . HIS E 1 453 ? -94.849 123.407 288.633 1.00 27.48 1155 HIS E C 1
ATOM 11735 O O . HIS E 1 453 ? -94.138 122.946 287.734 1.00 25.41 1155 HIS E O 1
ATOM 11742 N N . TYR E 1 454 ? -95.574 124.515 288.487 1.00 23.12 1156 TYR E N 1
ATOM 11743 C CA . TYR E 1 454 ? -95.604 125.282 287.247 1.00 23.70 1156 TYR E CA 1
ATOM 11744 C C . TYR E 1 454 ? -94.711 126.509 287.344 1.00 21.90 1156 TYR E C 1
ATOM 11745 O O . TYR E 1 454 ? -94.712 127.205 288.359 1.00 24.03 1156 TYR E O 1
ATOM 11754 N N . TRP E 1 455 ? -93.988 126.793 286.264 1.00 22.24 1157 TRP E N 1
ATOM 11755 C CA . TRP E 1 455 ? -93.241 128.036 286.108 1.00 26.09 1157 TRP E CA 1
ATOM 11756 C C . TRP E 1 455 ? -93.678 128.688 284.804 1.00 26.28 1157 TRP E C 1
ATOM 11757 O O . TRP E 1 455 ? -93.580 128.070 283.744 1.00 24.51 1157 TRP E O 1
ATOM 11768 N N . CYS E 1 456 ? -94.145 129.926 284.873 1.00 24.91 1158 CYS E N 1
ATOM 11769 C CA . CYS E 1 456 ? -94.321 130.710 283.661 1.00 27.97 1158 CYS E CA 1
ATOM 11770 C C . CYS E 1 456 ? -92.970 131.344 283.347 1.00 23.78 1158 CYS E C 1
ATOM 11771 O O . CYS E 1 456 ? -92.536 132.269 284.038 1.00 28.17 1158 CYS E O 1
ATOM 11774 N N . LEU E 1 457 ? -92.286 130.811 282.345 1.00 28.00 1159 LEU E N 1
ATOM 11775 C CA . LEU E 1 457 ? -90.933 131.237 282.029 1.00 25.62 1159 LEU E CA 1
ATOM 11776 C C . LEU E 1 457 ? -90.902 132.414 281.082 1.00 28.85 1159 LEU E C 1
ATOM 11777 O O . LEU E 1 457 ? -89.882 133.110 281.002 1.00 25.56 1159 LEU E O 1
ATOM 11782 N N . TYR E 1 458 ? -91.996 132.658 280.374 1.00 23.71 1160 TYR E N 1
ATOM 11783 C CA . TYR E 1 458 ? -91.997 133.659 279.319 1.00 30.31 1160 TYR E CA 1
ATOM 11784 C C . TYR E 1 458 ? -93.437 134.003 278.999 1.00 27.52 1160 TYR E C 1
ATOM 11785 O O . TYR E 1 458 ? -94.268 133.103 278.844 1.00 26.13 1160 TYR E O 1
ATOM 11794 N N . ASP E 1 459 ? -93.748 135.290 278.907 1.00 24.81 1161 ASP E N 1
ATOM 11795 C CA . ASP E 1 459 ? -95.149 135.677 278.728 1.00 29.73 1161 ASP E CA 1
ATOM 11796 C C . ASP E 1 459 ? -95.218 136.969 277.939 1.00 31.39 1161 ASP E C 1
ATOM 11797 O O . ASP E 1 459 ? -94.735 138.007 278.402 1.00 29.62 1161 ASP E O 1
ATOM 11802 N N . GLU E 1 460 ? -95.855 136.912 276.774 1.00 27.33 1162 GLU E N 1
ATOM 11803 C CA . GLU E 1 460 ? -96.155 138.092 275.980 1.00 29.76 1162 GLU E CA 1
ATOM 11804 C C . GLU E 1 460 ? -97.644 138.398 275.996 1.00 36.19 1162 GLU E C 1
ATOM 11805 O O . GLU E 1 460 ? -98.106 139.271 275.256 1.00 34.07 1162 GLU E O 1
ATOM 11811 N N . ASN E 1 461 ? -98.413 137.694 276.826 1.00 26.96 1163 ASN E N 1
ATOM 11812 C CA . ASN E 1 461 ? -99.862 137.816 276.794 1.00 32.62 1163 ASN E CA 1
ATOM 11813 C C . ASN E 1 461 ? -100.417 138.516 278.022 1.00 28.71 1163 ASN E C 1
ATOM 11814 O O . ASN E 1 461 ? -101.635 138.507 278.223 1.00 32.63 1163 ASN E O 1
ATOM 11819 N N . GLN E 1 462 ? -99.552 139.140 278.829 1.00 29.60 1164 GLN E N 1
ATOM 11820 C CA . GLN E 1 462 ? -99.946 139.864 280.043 1.00 36.30 1164 GLN E CA 1
ATOM 11821 C C . GLN E 1 462 ? -100.809 138.986 280.955 1.00 36.89 1164 GLN E C 1
ATOM 11822 O O . GLN E 1 462 ? -101.925 139.338 281.341 1.00 35.69 1164 GLN E O 1
ATOM 11828 N N . SER E 1 463 ? -100.277 137.819 281.296 1.00 36.94 1165 SER E N 1
ATOM 11829 C CA . SER E 1 463 ? -101.038 136.806 282.012 1.00 32.17 1165 SER E CA 1
ATOM 11830 C C . SER E 1 463 ? -100.959 137.056 283.513 1.00 31.01 1165 SER E C 1
ATOM 11831 O O . SER E 1 463 ? -99.873 137.283 284.058 1.00 31.18 1165 SER E O 1
ATOM 11834 N N . THR E 1 464 ? -102.113 137.028 284.168 1.00 26.06 1166 THR E N 1
ATOM 11835 C CA . THR E 1 464 ? -102.193 137.046 285.618 1.00 26.16 1166 THR E CA 1
ATOM 11836 C C . THR E 1 464 ? -102.064 135.626 286.173 1.00 24.01 1166 THR E C 1
ATOM 11837 O O . THR E 1 464 ? -102.270 134.638 285.460 1.00 28.02 1166 THR E O 1
ATOM 11841 N N . SER E 1 465 ? -101.719 135.536 287.465 1.00 23.30 1167 SER E N 1
ATOM 11842 C CA . SER E 1 465 ? -101.721 134.239 288.140 1.00 23.37 1167 SER E CA 1
ATOM 11843 C C . SER E 1 465 ? -103.094 133.582 288.080 1.00 22.37 1167 SER E C 1
ATOM 11844 O O . SER E 1 465 ? -103.200 132.382 287.812 1.00 25.27 1167 SER E O 1
ATOM 11847 N N . ASP E 1 466 ? -104.158 134.346 288.332 1.00 24.06 1168 ASP E N 1
ATOM 11848 C CA . ASP E 1 466 ? -105.489 133.753 288.305 1.00 25.27 1168 ASP E CA 1
ATOM 11849 C C . ASP E 1 466 ? -105.797 133.167 286.937 1.00 29.43 1168 ASP E C 1
ATOM 11850 O O . ASP E 1 466 ? -106.374 132.077 286.838 1.00 31.83 1168 ASP E O 1
ATOM 11855 N N . TYR E 1 467 ? -105.395 133.862 285.870 1.00 25.21 1169 TYR E N 1
ATOM 11856 C CA . TYR E 1 467 ? -105.647 133.353 284.530 1.00 25.26 1169 TYR E CA 1
ATOM 11857 C C . TYR E 1 467 ? -104.831 132.088 284.270 1.00 29.39 1169 TYR E C 1
ATOM 11858 O O . TYR E 1 467 ? -105.391 131.043 283.912 1.00 27.84 1169 TYR E O 1
ATOM 11867 N N . LEU E 1 468 ? -103.514 132.139 284.498 1.00 24.87 1170 LEU E N 1
ATOM 11868 C CA . LEU E 1 468 ? -102.692 130.952 284.247 1.00 28.77 1170 LEU E CA 1
ATOM 11869 C C . LEU E 1 468 ? -103.115 129.771 285.121 1.00 30.37 1170 LEU E C 1
ATOM 11870 O O . LEU E 1 468 ? -103.152 128.622 284.657 1.00 28.76 1170 LEU E O 1
ATOM 11875 N N . GLN E 1 469 ? -103.441 130.031 286.385 1.00 23.96 1171 GLN E N 1
ATOM 11876 C CA . GLN E 1 469 ? -103.830 128.942 287.275 1.00 28.05 1171 GLN E CA 1
ATOM 11877 C C . GLN E 1 469 ? -105.131 128.280 286.824 1.00 26.21 1171 GLN E C 1
ATOM 11878 O O . GLN E 1 469 ? -105.271 127.056 286.911 1.00 24.49 1171 GLN E O 1
ATOM 11884 N N . GLU E 1 470 ? -106.084 129.064 286.318 1.00 22.38 1172 GLU E N 1
ATOM 11885 C CA . GLU E 1 470 ? -107.345 128.484 285.861 1.00 28.45 1172 GLU E CA 1
ATOM 11886 C C . GLU E 1 470 ? -107.159 127.697 284.571 1.00 26.65 1172 GLU E C 1
ATOM 11887 O O . GLU E 1 470 ? -107.775 126.644 284.391 1.00 25.16 1172 GLU E O 1
ATOM 11893 N N . ILE E 1 471 ? -106.338 128.217 283.656 1.00 24.19 1173 ILE E N 1
ATOM 11894 C CA . ILE E 1 471 ? -106.011 127.519 282.410 1.00 27.58 1173 ILE E CA 1
ATOM 11895 C C . ILE E 1 471 ? -105.351 126.180 282.716 1.00 27.85 1173 ILE E C 1
ATOM 11896 O O . ILE E 1 471 ? -105.715 125.139 282.155 1.00 23.18 1173 ILE E O 1
ATOM 11901 N N . CYS E 1 472 ? -104.355 126.202 283.603 1.00 23.63 1174 CYS E N 1
ATOM 11902 C CA . CYS E 1 472 ? -103.601 125.000 283.921 1.00 25.35 1174 CYS E CA 1
ATOM 11903 C C . CYS E 1 472 ? -104.499 123.954 284.560 1.00 23.24 1174 CYS E C 1
ATOM 11904 O O . CYS E 1 472 ? -104.511 122.786 284.141 1.00 23.93 1174 CYS E O 1
ATOM 11907 N N . ASN E 1 473 ? -105.286 124.364 285.560 1.00 22.03 1175 ASN E N 1
ATOM 11908 C CA . ASN E 1 473 ? -106.182 123.418 286.206 1.00 26.48 1175 ASN E CA 1
ATOM 11909 C C . ASN E 1 473 ? -107.229 122.900 285.225 1.00 25.55 1175 ASN E C 1
ATOM 11910 O O . ASN E 1 473 ? -107.498 121.692 285.175 1.00 27.74 1175 ASN E O 1
ATOM 11915 N N . ASN E 1 474 ? -107.823 123.800 284.429 1.00 29.14 1176 ASN E N 1
ATOM 11916 C CA . ASN E 1 474 ? -108.829 123.388 283.451 1.00 25.74 1176 ASN E CA 1
ATOM 11917 C C . ASN E 1 474 ? -108.268 122.374 282.459 1.00 24.84 1176 ASN E C 1
ATOM 11918 O O . ASN E 1 474 ? -108.942 121.400 282.105 1.00 24.35 1176 ASN E O 1
ATOM 11923 N N . LEU E 1 475 ? -107.036 122.587 281.992 1.00 20.70 1177 LEU E N 1
ATOM 11924 C CA . LEU E 1 475 ? -106.470 121.664 281.013 1.00 22.68 1177 LEU E CA 1
ATOM 11925 C C . LEU E 1 475 ? -106.225 120.268 281.583 1.00 21.87 1177 LEU E C 1
ATOM 11926 O O . LEU E 1 475 ? -105.964 119.331 280.812 1.00 22.80 1177 LEU E O 1
ATOM 11931 N N . CYS E 1 476 ? -106.316 120.095 282.903 1.00 22.17 1178 CYS E N 1
ATOM 11932 C CA . CYS E 1 476 ? -106.182 118.768 283.490 1.00 25.81 1178 CYS E CA 1
ATOM 11933 C C . CYS E 1 476 ? -107.465 117.946 283.388 1.00 26.38 1178 CYS E C 1
ATOM 11934 O O . CYS E 1 476 ? -107.420 116.735 283.636 1.00 26.86 1178 CYS E O 1
ATOM 11937 N N . TYR E 1 477 ? -108.589 118.563 283.013 1.00 26.07 1179 TYR E N 1
ATOM 11938 C CA . TYR E 1 477 ? -109.871 117.874 282.893 1.00 25.75 1179 TYR E CA 1
ATOM 11939 C C . TYR E 1 477 ? -110.185 117.401 281.477 1.00 24.59 1179 TYR E C 1
ATOM 11940 O O . TYR E 1 477 ? -111.243 116.793 281.266 1.00 28.15 1179 TYR E O 1
ATOM 11949 N N . ILE E 1 478 ? -109.310 117.654 280.499 1.00 25.43 1180 ILE E N 1
ATOM 11950 C CA . ILE E 1 478 ? -109.588 117.208 279.134 1.00 31.34 1180 ILE E CA 1
ATOM 11951 C C . ILE E 1 478 ? -108.468 116.314 278.624 1.00 24.81 1180 ILE E C 1
ATOM 11952 O O . ILE E 1 478 ? -108.090 116.376 277.450 1.00 28.39 1180 ILE E O 1
ATOM 11957 N N . PHE E 1 479 ? -107.921 115.486 279.496 1.00 27.97 1181 PHE E N 1
ATOM 11958 C CA . PHE E 1 479 ? -107.113 114.364 279.036 1.00 26.87 1181 PHE E CA 1
ATOM 11959 C C . PHE E 1 479 ? -108.068 113.308 278.486 1.00 27.49 1181 PHE E C 1
ATOM 11960 O O . PHE E 1 479 ? -108.762 112.627 279.257 1.00 23.35 1181 PHE E O 1
ATOM 11968 N N . GLY E 1 480 ? -108.085 113.156 277.158 1.00 24.13 1182 GLY E N 1
ATOM 11969 C CA . GLY E 1 480 ? -109.178 112.521 276.430 1.00 24.91 1182 GLY E CA 1
ATOM 11970 C C . GLY E 1 480 ? -109.377 111.022 276.665 1.00 27.57 1182 GLY E C 1
ATOM 11971 O O . GLY E 1 480 ? -110.443 110.506 276.315 1.00 28.44 1182 GLY E O 1
ATOM 11972 N N . ARG E 1 481 ? -108.410 110.310 277.240 1.00 25.43 1183 ARG E N 1
ATOM 11973 C CA . ARG E 1 481 ? -108.576 108.871 277.431 1.00 23.25 1183 ARG E CA 1
ATOM 11974 C C . ARG E 1 481 ? -108.854 108.491 278.875 1.00 24.20 1183 ARG E C 1
ATOM 11975 O O . ARG E 1 481 ? -108.834 107.305 279.206 1.00 30.65 1183 ARG E O 1
ATOM 11983 N N . SER E 1 482 ? -109.103 109.458 279.747 1.00 22.88 1184 SER E N 1
ATOM 11984 C CA . SER E 1 482 ? -109.441 109.152 281.120 1.00 24.17 1184 SER E CA 1
ATOM 11985 C C . SER E 1 482 ? -110.670 109.939 281.531 1.00 30.02 1184 SER E C 1
ATOM 11986 O O . SER E 1 482 ? -110.929 111.036 281.022 1.00 29.58 1184 SER E O 1
ATOM 11989 N N . THR E 1 483 ? -111.411 109.380 282.485 1.00 28.09 1185 THR E N 1
ATOM 11990 C CA . THR E 1 483 ? -112.561 110.058 283.080 1.00 26.89 1185 THR E CA 1
ATOM 11991 C C . THR E 1 483 ? -112.181 110.711 284.394 1.00 24.22 1185 THR E C 1
ATOM 11992 O O . THR E 1 483 ? -112.912 110.636 285.378 1.00 23.31 1185 THR E O 1
ATOM 11996 N N . THR E 1 484 ? -111.012 111.346 284.427 1.00 26.25 1186 THR E N 1
ATOM 11997 C CA . THR E 1 484 ? -110.490 111.959 285.631 1.00 28.50 1186 THR E CA 1
ATOM 11998 C C . THR E 1 484 ? -109.754 113.221 285.240 1.00 26.86 1186 THR E C 1
ATOM 11999 O O . THR E 1 484 ? -109.341 113.391 284.091 1.00 25.17 1186 THR E O 1
ATOM 12003 N N . SER E 1 485 ? -109.559 114.098 286.213 1.00 22.02 1187 SER E N 1
ATOM 12004 C CA . SER E 1 485 ? -108.607 115.171 286.006 1.00 24.69 1187 SER E CA 1
ATOM 12005 C C . SER E 1 485 ? -107.228 114.617 286.314 1.00 23.78 1187 SER E C 1
ATOM 12006 O O . SER E 1 485 ? -107.038 113.894 287.296 1.00 23.22 1187 SER E O 1
ATOM 12009 N N . VAL E 1 486 ? -106.270 114.909 285.450 1.00 24.97 1188 VAL E N 1
ATOM 12010 C CA . VAL E 1 486 ? -104.962 114.329 285.568 1.00 19.72 1188 VAL E CA 1
ATOM 12011 C C . VAL E 1 486 ? -104.032 115.327 286.249 1.00 26.29 1188 VAL E C 1
ATOM 12012 O O . VAL E 1 486 ? -104.376 116.489 286.466 1.00 25.22 1188 VAL E O 1
ATOM 12016 N N . LYS E 1 487 ? -102.846 114.847 286.635 1.00 25.64 1189 LYS E N 1
ATOM 12017 C CA . LYS E 1 487 ? -101.934 115.586 287.495 1.00 26.65 1189 LYS E CA 1
ATOM 12018 C C . LYS E 1 487 ? -101.222 116.707 286.764 1.00 26.52 1189 LYS E C 1
ATOM 12019 O O . LYS E 1 487 ? -100.525 117.497 287.408 1.00 33.54 1189 LYS E O 1
ATOM 12025 N N . VAL E 1 488 ? -101.378 116.798 285.451 1.00 25.54 1190 VAL E N 1
ATOM 12026 C CA . VAL E 1 488 ? -100.619 117.757 284.659 1.00 28.80 1190 VAL E CA 1
ATOM 12027 C C . VAL E 1 488 ? -101.528 118.145 283.497 1.00 31.02 1190 VAL E C 1
ATOM 12028 O O . VAL E 1 488 ? -102.420 117.361 283.146 1.00 24.41 1190 VAL E O 1
ATOM 12032 N N . PRO E 1 489 ? -101.407 119.340 282.914 1.00 25.50 1191 PRO E N 1
ATOM 12033 C CA . PRO E 1 489 ? -102.296 119.687 281.803 1.00 25.16 1191 PRO E CA 1
ATOM 12034 C C . PRO E 1 489 ? -102.214 118.650 280.689 1.00 25.38 1191 PRO E C 1
ATOM 12035 O O . PRO E 1 489 ? -101.140 118.141 280.366 1.00 24.17 1191 PRO E O 1
ATOM 12039 N N . ALA E 1 490 ? -103.372 118.335 280.104 1.00 24.52 1192 ALA E N 1
ATOM 12040 C CA . ALA E 1 490 ? -103.446 117.388 278.986 1.00 24.02 1192 ALA E CA 1
ATOM 12041 C C . ALA E 1 490 ? -102.371 117.576 277.915 1.00 20.57 1192 ALA E C 1
ATOM 12042 O O . ALA E 1 490 ? -101.762 116.574 277.515 1.00 22.57 1192 ALA E O 1
ATOM 12044 N N . PRO E 1 491 ? -102.065 118.786 277.433 1.00 22.94 1193 PRO E N 1
ATOM 12045 C CA . PRO E 1 491 ? -101.001 118.902 276.419 1.00 24.72 1193 PRO E CA 1
ATOM 12046 C C . PRO E 1 491 ? -99.688 118.331 276.879 1.00 24.06 1193 PRO E C 1
ATOM 12047 O O . PRO E 1 491 ? -98.931 117.791 276.065 1.00 24.45 1193 PRO E O 1
ATOM 12051 N N . VAL E 1 492 ? -99.392 118.433 278.170 1.00 27.10 1194 VAL E N 1
ATOM 12052 C CA . VAL E 1 492 ? -98.147 117.889 278.697 1.00 25.58 1194 VAL E CA 1
ATOM 12053 C C . VAL E 1 492 ? -98.181 116.368 278.658 1.00 22.75 1194 VAL E C 1
ATOM 12054 O O . VAL E 1 492 ? -97.225 115.708 278.225 1.00 20.98 1194 VAL E O 1
ATOM 12058 N N . TYR E 1 493 ? -99.275 115.790 279.145 1.00 23.92 1195 TYR E N 1
ATOM 12059 C CA . TYR E 1 493 ? -99.431 114.343 279.108 1.00 23.04 1195 TYR E CA 1
ATOM 12060 C C . TYR E 1 493 ? -99.388 113.838 277.670 1.00 22.98 1195 TYR E C 1
ATOM 12061 O O . TYR E 1 493 ? -98.747 112.822 277.383 1.00 21.29 1195 TYR E O 1
ATOM 12070 N N . TYR E 1 494 ? -100.025 114.566 276.738 1.00 25.74 1196 TYR E N 1
ATOM 12071 C CA . TYR E 1 494 ? -100.009 114.150 275.338 1.00 24.56 1196 TYR E CA 1
ATOM 12072 C C . TYR E 1 494 ? -98.595 114.167 274.773 1.00 27.30 1196 TYR E C 1
ATOM 12073 O O . TYR E 1 494 ? -98.199 113.252 274.035 1.00 24.24 1196 TYR E O 1
ATOM 12082 N N . ALA E 1 495 ? -97.817 115.204 275.094 1.00 24.79 1197 ALA E N 1
ATOM 12083 C CA . ALA E 1 495 ? -96.460 115.259 274.560 1.00 24.32 1197 ALA E CA 1
ATOM 12084 C C . ALA E 1 495 ? -95.603 114.139 275.139 1.00 18.06 1197 ALA E C 1
ATOM 12085 O O . ALA E 1 495 ? -94.780 113.552 274.425 1.00 23.75 1197 ALA E O 1
ATOM 12087 N N . ASP E 1 496 ? -95.769 113.837 276.431 1.00 24.57 1198 ASP E N 1
ATOM 12088 C CA . ASP E 1 496 ? -95.060 112.695 277.008 1.00 25.47 1198 ASP E CA 1
ATOM 12089 C C . ASP E 1 496 ? -95.385 111.422 276.247 1.00 25.83 1198 ASP E C 1
ATOM 12090 O O . ASP E 1 496 ? -94.496 110.617 275.945 1.00 27.34 1198 ASP E O 1
ATOM 12095 N N . LEU E 1 497 ? -96.664 111.213 275.951 1.00 24.36 1199 LEU E N 1
ATOM 12096 C CA . LEU E 1 497 ? -97.078 109.966 275.322 1.00 26.98 1199 LEU E CA 1
ATOM 12097 C C . LEU E 1 497 ? -96.565 109.876 273.898 1.00 24.91 1199 LEU E C 1
ATOM 12098 O O . LEU E 1 497 ? -96.238 108.782 273.423 1.00 21.07 1199 LEU E O 1
ATOM 12103 N N . LEU E 1 498 ? -96.520 111.009 273.190 1.00 21.69 1200 LEU E N 1
ATOM 12104 C CA . LEU E 1 498 ? -95.950 111.006 271.850 1.00 26.85 1200 LEU E CA 1
ATOM 12105 C C . LEU E 1 498 ? -94.465 110.666 271.884 1.00 28.60 1200 LEU E C 1
ATOM 12106 O O . LEU E 1 498 ? -93.975 109.925 271.022 1.00 25.03 1200 LEU E O 1
ATOM 12111 N N . CYS E 1 499 ? -93.731 111.226 272.849 1.00 25.76 1201 CYS E N 1
ATOM 12112 C CA . CYS E 1 499 ? -92.321 110.886 273.020 1.00 26.25 1201 CYS E CA 1
ATOM 12113 C C . CYS E 1 499 ? -92.136 109.392 273.198 1.00 23.70 1201 CYS E C 1
ATOM 12114 O O . CYS E 1 499 ? -91.237 108.784 272.604 1.00 25.51 1201 CYS E O 1
ATOM 12117 N N . THR E 1 500 ? -92.975 108.792 274.040 1.00 21.25 1202 THR E N 1
ATOM 12118 C CA . THR E 1 500 ? -92.905 107.358 274.269 1.00 26.59 1202 THR E CA 1
ATOM 12119 C C . THR E 1 500 ? -93.215 106.577 272.995 1.00 21.67 1202 THR E C 1
ATOM 12120 O O . THR E 1 500 ? -92.509 105.619 272.663 1.00 24.76 1202 THR E O 1
ATOM 12124 N N . ARG E 1 501 ? -94.258 106.969 272.259 1.00 23.42 1203 ARG E N 1
ATOM 12125 C CA . ARG E 1 501 ? -94.545 106.253 271.014 1.00 24.22 1203 ARG E CA 1
ATOM 12126 C C . ARG E 1 501 ? -93.390 106.392 270.030 1.00 24.85 1203 ARG E C 1
ATOM 12127 O O . ARG E 1 501 ? -93.006 105.414 269.373 1.00 21.15 1203 ARG E O 1
ATOM 12135 N N . ALA E 1 502 ? -92.815 107.599 269.925 1.00 19.98 1204 ALA E N 1
ATOM 12136 C CA . ALA E 1 502 ? -91.644 107.794 269.070 1.00 23.64 1204 ALA E CA 1
ATOM 12137 C C . ALA E 1 502 ? -90.495 106.898 269.512 1.00 24.27 1204 ALA E C 1
ATOM 12138 O O . ALA E 1 502 ? -89.723 106.407 268.683 1.00 22.99 1204 ALA E O 1
ATOM 12140 N N . THR E 1 503 ? -90.361 106.685 270.820 1.00 23.28 1205 THR E N 1
ATOM 12141 C CA . THR E 1 503 ? -89.333 105.784 271.319 1.00 22.51 1205 THR E CA 1
ATOM 12142 C C . THR E 1 503 ? -89.599 104.347 270.872 1.00 25.85 1205 THR E C 1
ATOM 12143 O O . THR E 1 503 ? -88.664 103.624 270.510 1.00 26.72 1205 THR E O 1
ATOM 12147 N N . CYS E 1 504 ? -90.871 103.924 270.864 1.00 24.75 1206 CYS E N 1
ATOM 12148 C CA . CYS E 1 504 ? -91.223 102.628 270.275 1.00 28.46 1206 CYS E CA 1
ATOM 12149 C C . CYS E 1 504 ? -90.718 102.516 268.846 1.00 26.72 1206 CYS E C 1
ATOM 12150 O O . CYS E 1 504 ? -90.142 101.494 268.454 1.00 27.17 1206 CYS E O 1
ATOM 12153 N N . PHE E 1 505 ? -90.965 103.559 268.042 1.00 26.26 1207 PHE E N 1
ATOM 12154 C CA . PHE E 1 505 ? -90.509 103.565 266.657 1.00 22.52 1207 PHE E CA 1
ATOM 12155 C C . PHE E 1 505 ? -88.992 103.429 266.584 1.00 27.57 1207 PHE E C 1
ATOM 12156 O O . PHE E 1 505 ? -88.466 102.612 265.815 1.00 26.09 1207 PHE E O 1
ATOM 12164 N N . PHE E 1 506 ? -88.275 104.254 267.359 1.00 26.58 1208 PHE E N 1
ATOM 12165 C CA . PHE E 1 506 ? -86.818 104.178 267.397 1.00 31.78 1208 PHE E CA 1
ATOM 12166 C C . PHE E 1 506 ? -86.353 102.769 267.758 1.00 27.95 1208 PHE E C 1
ATOM 12167 O O . PHE E 1 506 ? -85.521 102.172 267.063 1.00 28.12 1208 PHE E O 1
ATOM 12175 N N . LYS E 1 507 ? -86.872 102.226 268.858 1.00 29.67 1209 LYS E N 1
ATOM 12176 C CA . LYS E 1 507 ? -86.414 100.913 269.292 1.00 27.78 1209 LYS E CA 1
ATOM 12177 C C . LYS E 1 507 ? -86.759 99.821 268.288 1.00 30.76 1209 LYS E C 1
ATOM 12178 O O . LYS E 1 507 ? -85.980 98.876 268.126 1.00 30.33 1209 LYS E O 1
ATOM 12184 N N . ALA E 1 508 ? -87.914 99.916 267.618 1.00 26.46 1210 ALA E N 1
ATOM 12185 C CA . ALA E 1 508 ? -88.348 98.813 266.760 1.00 26.76 1210 ALA E CA 1
ATOM 12186 C C . ALA E 1 508 ? -87.474 98.676 265.524 1.00 27.77 1210 ALA E C 1
ATOM 12187 O O . ALA E 1 508 ? -87.350 97.577 264.976 1.00 34.29 1210 ALA E O 1
ATOM 12189 N N . GLY E 1 509 ? -86.863 99.764 265.076 1.00 29.08 1211 GLY E N 1
ATOM 12190 C CA . GLY E 1 509 ? -85.972 99.733 263.944 1.00 31.29 1211 GLY E CA 1
ATOM 12191 C C . GLY E 1 509 ? -84.495 99.752 264.273 1.00 31.36 1211 GLY E C 1
ATOM 12192 O O . GLY E 1 509 ? -83.669 99.654 263.363 1.00 32.69 1211 GLY E O 1
ATOM 12193 N N . PHE E 1 510 ? -84.135 99.850 265.547 1.00 32.53 1212 PHE E N 1
ATOM 12194 C CA . PHE E 1 510 ? -82.760 100.176 265.905 1.00 31.48 1212 PHE E CA 1
ATOM 12195 C C . PHE E 1 510 ? -81.788 99.054 265.552 1.00 33.50 1212 PHE E C 1
ATOM 12196 O O . PHE E 1 510 ? -80.685 99.321 265.059 1.00 31.25 1212 PHE E O 1
ATOM 12204 N N . GLU E 1 511 ? -82.156 97.797 265.816 1.00 30.36 1213 GLU E N 1
ATOM 12205 C CA . GLU E 1 511 ? -81.243 96.688 265.534 1.00 38.25 1213 GLU E CA 1
ATOM 12206 C C . GLU E 1 511 ? -80.883 96.627 264.053 1.00 39.33 1213 GLU E C 1
ATOM 12207 O O . GLU E 1 511 ? -79.709 96.521 263.687 1.00 40.28 1213 GLU E O 1
ATOM 12213 N N . LEU E 1 512 ? -81.895 96.674 263.191 1.00 38.72 1214 LEU E N 1
ATOM 12214 C CA . LEU E 1 512 ? -81.636 96.661 261.759 1.00 39.64 1214 LEU E CA 1
ATOM 12215 C C . LEU E 1 512 ? -80.902 97.920 261.319 1.00 48.15 1214 LEU E C 1
ATOM 12216 O O . LEU E 1 512 ? -80.025 97.862 260.448 1.00 47.61 1214 LEU E O 1
ATOM 12221 N N . ASN E 1 513 ? -81.245 99.071 261.896 1.00 46.50 1215 ASN E N 1
ATOM 12222 C CA . ASN E 1 513 ? -80.536 100.296 261.537 1.00 44.91 1215 ASN E CA 1
ATOM 12223 C C . ASN E 1 513 ? -79.058 100.210 261.906 1.00 44.36 1215 ASN E C 1
ATOM 12224 O O . ASN E 1 513 ? -78.193 100.654 261.141 1.00 46.28 1215 ASN E O 1
ATOM 12229 N N . MET E 1 514 ? -78.748 99.620 263.062 1.00 49.27 1216 MET E N 1
ATOM 12230 C CA . MET E 1 514 ? -77.355 99.489 263.477 1.00 49.70 1216 MET E CA 1
ATOM 12231 C C . MET E 1 514 ? -76.599 98.499 262.602 1.00 52.68 1216 MET E C 1
ATOM 12232 O O . MET E 1 514 ? -75.414 98.702 262.309 1.00 53.88 1216 MET E O 1
ATOM 12237 N N . ALA E 1 515 ? -77.258 97.415 262.190 1.00 53.38 1217 ALA E N 1
ATOM 12238 C CA . ALA E 1 515 ? -76.605 96.442 261.322 1.00 51.97 1217 ALA E CA 1
ATOM 12239 C C . ALA E 1 515 ? -76.238 97.059 259.978 1.00 55.12 1217 ALA E C 1
ATOM 12240 O O . ALA E 1 515 ? -75.166 96.780 259.430 1.00 63.52 1217 ALA E O 1
ATOM 12242 N N . GLN E 1 516 ? -77.103 97.921 259.445 1.00 51.67 1218 GLN E N 1
ATOM 12243 C CA . GLN E 1 516 ? -76.917 98.525 258.134 1.00 53.33 1218 GLN E CA 1
ATOM 12244 C C . GLN E 1 516 ? -76.095 99.812 258.174 1.00 65.50 1218 GLN E C 1
ATOM 12245 O O . GLN E 1 516 ? -76.161 100.605 257.226 1.00 72.76 1218 GLN E O 1
ATOM 12251 N N . ALA E 1 517 ? -75.319 100.031 259.232 1.00 68.48 1219 ALA E N 1
ATOM 12252 C CA . ALA E 1 517 ? -74.460 101.210 259.317 1.00 78.53 1219 ALA E CA 1
ATOM 12253 C C . ALA E 1 517 ? -73.168 101.014 258.519 1.00 82.59 1219 ALA E C 1
ATOM 12254 O O . ALA E 1 517 ? -72.267 100.286 258.940 1.00 86.40 1219 ALA E O 1
ATOM 12256 N N . THR E 1 528 ? -73.513 108.596 263.168 1.00 75.51 1230 THR E N 1
ATOM 12257 C CA . THR E 1 528 ? -73.139 107.845 261.975 1.00 78.05 1230 THR E CA 1
ATOM 12258 C C . THR E 1 528 ? -74.374 107.509 261.122 1.00 71.56 1230 THR E C 1
ATOM 12259 O O . THR E 1 528 ? -74.291 107.483 259.894 1.00 69.79 1230 THR E O 1
ATOM 12263 N N . VAL E 1 529 ? -75.522 107.285 261.767 1.00 64.58 1231 VAL E N 1
ATOM 12264 C CA . VAL E 1 529 ? -76.771 106.969 261.078 1.00 53.62 1231 VAL E CA 1
ATOM 12265 C C . VAL E 1 529 ? -77.691 108.181 261.125 1.00 43.40 1231 VAL E C 1
ATOM 12266 O O . VAL E 1 529 ? -77.828 108.832 262.166 1.00 42.78 1231 VAL E O 1
ATOM 12270 N N . SER E 1 530 ? -78.345 108.457 260.000 1.00 42.35 1232 SER E N 1
ATOM 12271 C CA . SER E 1 530 ? -79.169 109.649 259.834 1.00 38.52 1232 SER E CA 1
ATOM 12272 C C . SER E 1 530 ? -80.423 109.628 260.714 1.00 42.03 1232 SER E C 1
ATOM 12273 O O . SER E 1 530 ? -81.032 108.578 260.953 1.00 37.14 1232 SER E O 1
ATOM 12276 N N . LYS E 1 531 ? -80.824 110.826 261.161 1.00 38.10 1233 LYS E N 1
ATOM 12277 C CA . LYS E 1 531 ? -82.010 110.984 262.003 1.00 38.51 1233 LYS E CA 1
ATOM 12278 C C . LYS E 1 531 ? -83.241 110.352 261.369 1.00 36.97 1233 LYS E C 1
ATOM 12279 O O . LYS E 1 531 ? -83.993 109.639 262.038 1.00 37.92 1233 LYS E O 1
ATOM 12285 N N . ASN E 1 532 ? -83.476 110.633 260.081 1.00 38.87 1234 ASN E N 1
ATOM 12286 C CA . ASN E 1 532 ? -84.650 110.105 259.390 1.00 44.02 1234 ASN E CA 1
ATOM 12287 C C . ASN E 1 532 ? -84.572 108.602 259.187 1.00 43.03 1234 ASN E C 1
ATOM 12288 O O . ASN E 1 532 ? -85.606 107.960 258.968 1.00 44.67 1234 ASN E O 1
ATOM 12293 N N . VAL E 1 533 ? -83.372 108.031 259.243 1.00 37.20 1235 VAL E N 1
ATOM 12294 C CA . VAL E 1 533 ? -83.256 106.581 259.236 1.00 39.16 1235 VAL E CA 1
ATOM 12295 C C . VAL E 1 533 ? -83.494 106.024 260.627 1.00 36.71 1235 VAL E C 1
ATOM 12296 O O . VAL E 1 533 ? -84.209 105.029 260.796 1.00 40.80 1235 VAL E O 1
ATOM 12300 N N . LEU E 1 534 ? -82.905 106.658 261.644 1.00 31.65 1236 LEU E N 1
ATOM 12301 C CA . LEU E 1 534 ? -83.073 106.168 263.008 1.00 31.28 1236 LEU E CA 1
ATOM 12302 C C . LEU E 1 534 ? -84.512 106.328 263.480 1.00 29.38 1236 LEU E C 1
ATOM 12303 O O . LEU E 1 534 ? -85.035 105.472 264.206 1.00 31.96 1236 LEU E O 1
ATOM 12308 N N . LEU E 1 535 ? -85.164 107.412 263.078 1.00 26.71 1237 LEU E N 1
ATOM 12309 C CA . LEU E 1 535 ? -86.496 107.754 263.577 1.00 27.66 1237 LEU E CA 1
ATOM 12310 C C . LEU E 1 535 ? -87.273 108.406 262.454 1.00 28.69 1237 LEU E C 1
ATOM 12311 O O . LEU E 1 535 ? -87.400 109.637 262.386 1.00 30.53 1237 LEU E O 1
ATOM 12316 N N . PRO E 1 536 ? -87.801 107.605 261.528 1.00 28.40 1238 PRO E N 1
ATOM 12317 C CA . PRO E 1 536 ? -88.582 108.165 260.424 1.00 30.14 1238 PRO E CA 1
ATOM 12318 C C . PRO E 1 536 ? -89.869 108.793 260.932 1.00 31.64 1238 PRO E C 1
ATOM 12319 O O . PRO E 1 536 ? -90.328 108.524 262.046 1.00 30.89 1238 PRO E O 1
ATOM 12323 N N . GLN E 1 537 ? -90.443 109.647 260.083 1.00 28.37 1239 GLN E N 1
ATOM 12324 C CA . GLN E 1 537 ? -91.758 110.212 260.320 1.00 32.02 1239 GLN E CA 1
ATOM 12325 C C . GLN E 1 537 ? -92.832 109.185 260.000 1.00 28.23 1239 GLN E C 1
ATOM 12326 O O . GLN E 1 537 ? -92.642 108.295 259.162 1.00 29.51 1239 GLN E O 1
ATOM 12332 N N . VAL E 1 538 ? -93.961 109.297 260.697 1.00 27.76 1240 VAL E N 1
ATOM 12333 C CA . VAL E 1 538 ? -95.045 108.353 260.475 1.00 31.12 1240 VAL E CA 1
ATOM 12334 C C . VAL E 1 538 ? -95.628 108.579 259.090 1.00 35.04 1240 VAL E C 1
ATOM 12335 O O . VAL E 1 538 ? -95.527 109.673 258.511 1.00 29.07 1240 VAL E O 1
ATOM 12339 N N . ASN E 1 539 ? -96.234 107.523 258.554 1.00 31.70 1241 ASN E N 1
ATOM 12340 C CA . ASN E 1 539 ? -97.118 107.617 257.403 1.00 38.06 1241 ASN E CA 1
ATOM 12341 C C . ASN E 1 539 ? -97.968 108.888 257.460 1.00 40.97 1241 ASN E C 1
ATOM 12342 O O . ASN E 1 539 ? -98.495 109.255 258.514 1.00 35.63 1241 ASN E O 1
ATOM 12347 N N . ASP E 1 540 ? -98.104 109.559 256.312 1.00 36.58 1242 ASP E N 1
ATOM 12348 C CA . ASP E 1 540 ? -98.819 110.830 256.278 1.00 40.34 1242 ASP E CA 1
ATOM 12349 C C . ASP E 1 540 ? -100.284 110.693 256.672 1.00 39.18 1242 ASP E C 1
ATOM 12350 O O . ASP E 1 540 ? -100.882 111.673 257.130 1.00 35.75 1242 ASP E O 1
ATOM 12355 N N . ASN E 1 541 ? -100.866 109.500 256.526 1.00 32.84 1243 ASN E N 1
ATOM 12356 C CA . ASN E 1 541 ? -102.260 109.286 256.893 1.00 36.84 1243 ASN E CA 1
ATOM 12357 C C . ASN E 1 541 ? -102.560 109.589 258.355 1.00 35.80 1243 ASN E C 1
ATOM 12358 O O . ASN E 1 541 ? -103.731 109.819 258.682 1.00 39.39 1243 ASN E O 1
ATOM 12363 N N . ILE E 1 542 ? -101.560 109.551 259.250 1.00 27.35 1244 ILE E N 1
ATOM 12364 C CA . ILE E 1 542 ? -101.786 109.704 260.686 1.00 26.43 1244 ILE E CA 1
ATOM 12365 C C . ILE E 1 542 ? -101.013 110.874 261.277 1.00 32.80 1244 ILE E C 1
ATOM 12366 O O . ILE E 1 542 ? -101.005 111.049 262.498 1.00 30.40 1244 ILE E O 1
ATOM 12371 N N . LYS E 1 543 ? -100.365 111.683 260.436 1.00 33.07 1245 LYS E N 1
ATOM 12372 C CA . LYS E 1 543 ? -99.644 112.849 260.932 1.00 35.27 1245 LYS E CA 1
ATOM 12373 C C . LYS E 1 543 ? -100.565 113.816 261.671 1.00 30.91 1245 LYS E C 1
ATOM 12374 O O . LYS E 1 543 ? -100.117 114.515 262.585 1.00 28.48 1245 LYS E O 1
ATOM 12380 N N . SER E 1 544 ? -101.848 113.853 261.312 1.00 24.65 1246 SER E N 1
ATOM 12381 C CA . SER E 1 544 ? -102.831 114.695 261.985 1.00 28.78 1246 SER E CA 1
ATOM 12382 C C . SER E 1 544 ? -103.750 113.895 262.906 1.00 26.53 1246 SER E C 1
ATOM 12383 O O . SER E 1 544 ? -104.820 114.381 263.282 1.00 29.40 1246 SER E O 1
ATOM 12386 N N . VAL E 1 545 ? -103.347 112.685 263.277 1.00 24.12 1247 VAL E N 1
ATOM 12387 C CA . VAL E 1 545 ? -104.114 111.801 264.153 1.00 29.32 1247 VAL E CA 1
ATOM 12388 C C . VAL E 1 545 ? -103.366 111.662 265.470 1.00 26.93 1247 VAL E C 1
ATOM 12389 O O . VAL E 1 545 ? -102.131 111.661 265.489 1.00 24.18 1247 VAL E O 1
ATOM 12393 N N . MET E 1 546 ? -104.107 111.542 266.574 1.00 27.37 1248 MET E N 1
ATOM 12394 C CA . MET E 1 546 ? -103.486 111.209 267.860 1.00 29.43 1248 MET E CA 1
ATOM 12395 C C . MET E 1 546 ? -103.220 109.696 267.934 1.00 25.78 1248 MET E C 1
ATOM 12396 O O . MET E 1 546 ? -103.792 108.967 268.740 1.00 24.09 1248 MET E O 1
ATOM 12401 N N . TYR E 1 547 ? -102.333 109.225 267.055 1.00 23.22 1249 TYR E N 1
ATOM 12402 C CA . TYR E 1 547 ? -102.050 107.792 267.005 1.00 21.39 1249 TYR E CA 1
ATOM 12403 C C . TYR E 1 547 ? -101.369 107.300 268.275 1.00 25.42 1249 TYR E C 1
ATOM 12404 O O . TYR E 1 547 ? -101.319 106.085 268.510 1.00 23.23 1249 TYR E O 1
ATOM 12413 N N . TYR E 1 548 ? -100.821 108.220 269.075 1.00 23.10 1250 TYR E N 1
ATOM 12414 C CA . TYR E 1 548 ? -100.075 107.921 270.295 1.00 17.32 1250 TYR E CA 1
ATOM 12415 C C . TYR E 1 548 ? -100.967 107.748 271.513 1.00 24.58 1250 TYR E C 1
ATOM 12416 O O . TYR E 1 548 ? -100.457 107.395 272.580 1.00 22.27 1250 TYR E O 1
ATOM 12425 N N . ILE E 1 549 ? -102.263 108.028 271.405 1.00 28.07 1251 ILE E N 1
ATOM 12426 C CA . ILE E 1 549 ? -103.119 108.021 272.584 1.00 28.79 1251 ILE E CA 1
ATOM 12427 C C . ILE E 1 549 ? -103.548 106.599 272.946 1.00 32.92 1251 ILE E C 1
ATOM 12428 O O . ILE E 1 549 ? -103.921 106.339 274.093 1.00 32.55 1251 ILE E O 1
ATOM 12591 N N . SER G 1 1 ? -24.789 93.258 300.451 1.00 24.00 220 SER G N 1
ATOM 12592 C CA . SER G 1 1 ? -25.322 94.401 299.688 1.00 32.11 220 SER G CA 1
ATOM 12593 C C . SER G 1 1 ? -24.489 95.657 299.991 1.00 31.60 220 SER G C 1
ATOM 12594 O O . SER G 1 1 ? -23.865 95.754 301.048 1.00 30.20 220 SER G O 1
ATOM 12597 N N . ILE G 1 2 ? -24.483 96.609 299.059 1.00 29.79 221 ILE G N 1
ATOM 12598 C CA . ILE G 1 2 ? -23.685 97.825 299.161 1.00 26.61 221 ILE G CA 1
ATOM 12599 C C . ILE G 1 2 ? -24.591 99.018 298.889 1.00 27.51 221 ILE G C 1
ATOM 12600 O O . ILE G 1 2 ? -25.663 98.890 298.291 1.00 25.40 221 ILE G O 1
ATOM 12605 N N . TYR G 1 3 ? -24.148 100.191 299.349 1.00 26.37 222 TYR G N 1
ATOM 12606 C CA . TYR G 1 3 ? -24.794 101.450 298.976 1.00 25.92 222 TYR G CA 1
ATOM 12607 C C . TYR G 1 3 ? -24.386 101.796 297.550 1.00 28.92 222 TYR G C 1
ATOM 12608 O O . TYR G 1 3 ? -23.216 102.098 297.285 1.00 29.86 222 TYR G O 1
ATOM 12617 N N . LYS G 1 4 ? -25.338 101.752 296.626 1.00 31.81 223 LYS G N 1
ATOM 12618 C CA . LYS G 1 4 ? -25.036 102.027 295.230 1.00 34.09 223 LYS G CA 1
ATOM 12619 C C . LYS G 1 4 ? -26.249 102.675 294.580 1.00 31.47 223 LYS G C 1
ATOM 12620 O O . LYS G 1 4 ? -27.361 102.646 295.116 1.00 32.82 223 LYS G O 1
ATOM 12626 N N . VAL G 1 5 ? -26.018 103.251 293.399 1.00 28.69 224 VAL G N 1
ATOM 12627 C CA . VAL G 1 5 ? -27.097 103.856 292.626 1.00 25.13 224 VAL G CA 1
ATOM 12628 C C . VAL G 1 5 ? -28.013 102.765 292.082 1.00 31.25 224 VAL G C 1
ATOM 12629 O O . VAL G 1 5 ? -27.553 101.760 291.520 1.00 26.17 224 VAL G O 1
ATOM 12633 N N . GLU G 1 6 ? -29.324 102.961 292.248 1.00 29.99 225 GLU G N 1
ATOM 12634 C CA . GLU G 1 6 ? -30.293 101.899 292.004 1.00 26.01 225 GLU G CA 1
ATOM 12635 C C . GLU G 1 6 ? -30.349 101.499 290.531 1.00 33.58 225 GLU G C 1
ATOM 12636 O O . GLU G 1 6 ? -30.325 102.342 289.629 1.00 30.03 225 GLU G O 1
ATOM 12642 N N . ASN G 1 7 ? -30.455 100.197 290.299 1.00 31.42 226 ASN G N 1
ATOM 12643 C CA . ASN G 1 7 ? -30.718 99.651 288.974 1.00 33.71 226 ASN G CA 1
ATOM 12644 C C . ASN G 1 7 ? -32.134 100.002 288.517 1.00 26.14 226 ASN G C 1
ATOM 12645 O O . ASN G 1 7 ? -33.057 100.110 289.331 1.00 25.05 226 ASN G O 1
ATOM 12650 N N . ARG G 1 8 ? -32.312 100.166 287.200 1.00 25.88 227 ARG G N 1
ATOM 12651 C CA . ARG G 1 8 ? -33.643 100.451 286.668 1.00 31.40 227 ARG G CA 1
ATOM 12652 C C . ARG G 1 8 ? -34.570 99.264 286.906 1.00 29.43 227 ARG G C 1
ATOM 12653 O O . ARG G 1 8 ? -34.292 98.154 286.453 1.00 26.29 227 ARG G O 1
ATOM 12661 N N . HIS G 1 9 ? -35.687 99.502 287.593 1.00 29.54 228 HIS G N 1
ATOM 12662 C CA . HIS G 1 9 ? -36.648 98.428 287.832 1.00 22.12 228 HIS G CA 1
ATOM 12663 C C . HIS G 1 9 ? -37.437 98.092 286.577 1.00 32.11 228 HIS G C 1
ATOM 12664 O O . HIS G 1 9 ? -37.736 96.920 286.314 1.00 35.98 228 HIS G O 1
ATOM 12671 N N . ASP G 1 10 ? -37.800 99.112 285.804 1.00 30.88 229 ASP G N 1
ATOM 12672 C CA . ASP G 1 10 ? -38.705 98.947 284.678 1.00 28.51 229 ASP G CA 1
ATOM 12673 C C . ASP G 1 10 ? -38.911 100.280 283.984 1.00 29.21 229 ASP G C 1
ATOM 12674 O O . ASP G 1 10 ? -38.256 101.273 284.331 1.00 30.96 229 ASP G O 1
ATOM 12679 N N . TYR G 1 11 ? -39.850 100.308 283.039 1.00 25.93 230 TYR G N 1
ATOM 12680 C CA . TYR G 1 11 ? -40.317 101.520 282.383 1.00 27.81 230 TYR G CA 1
ATOM 12681 C C . TYR G 1 11 ? -41.795 101.700 282.691 1.00 27.96 230 TYR G C 1
ATOM 12682 O O . TYR G 1 11 ? -42.495 100.745 283.025 1.00 28.25 230 TYR G O 1
ATOM 12691 N N . GLY G 1 12 ? -42.279 102.940 282.599 1.00 26.33 231 GLY G N 1
ATOM 12692 C CA . GLY G 1 12 ? -43.668 103.174 282.921 1.00 21.10 231 GLY G CA 1
ATOM 12693 C C . GLY G 1 12 ? -44.564 102.876 281.745 1.00 27.27 231 GLY G C 1
ATOM 12694 O O . GLY G 1 12 ? -44.104 102.727 280.614 1.00 27.23 231 GLY G O 1
ATOM 12695 N N . THR G 1 13 ? -45.868 102.829 282.027 1.00 29.25 232 THR G N 1
ATOM 12696 C CA . THR G 1 13 ? -46.852 102.422 281.029 1.00 32.45 232 THR G CA 1
ATOM 12697 C C . THR G 1 13 ? -48.027 103.387 280.882 1.00 30.36 232 THR G C 1
ATOM 12698 O O . THR G 1 13 ? -48.648 103.419 279.816 1.00 33.75 232 THR G O 1
ATOM 12702 N N . LYS G 1 14 ? -48.352 104.160 281.921 1.00 29.22 233 LYS G N 1
ATOM 12703 C CA . LYS G 1 14 ? -49.620 104.886 281.983 1.00 30.31 233 LYS G CA 1
ATOM 12704 C C . LYS G 1 14 ? -49.604 106.155 281.121 1.00 31.50 233 LYS G C 1
ATOM 12705 O O . LYS G 1 14 ? -48.552 106.664 280.737 1.00 33.58 233 LYS G O 1
ATOM 12711 N N . GLY G 1 15 ? -50.799 106.661 280.812 1.00 32.35 234 GLY G N 1
ATOM 12712 C CA . GLY G 1 15 ? -50.974 107.989 280.255 1.00 30.44 234 GLY G CA 1
ATOM 12713 C C . GLY G 1 15 ? -51.252 107.990 278.758 1.00 34.48 234 GLY G C 1
ATOM 12714 O O . GLY G 1 15 ? -51.126 106.987 278.060 1.00 35.50 234 GLY G O 1
ATOM 12715 N N . THR G 1 16 ? -51.633 109.165 278.260 1.00 31.19 235 THR G N 1
ATOM 12716 C CA . THR G 1 16 ? -51.867 109.346 276.832 1.00 26.94 235 THR G CA 1
ATOM 12717 C C . THR G 1 16 ? -50.548 109.303 276.071 1.00 32.36 235 THR G C 1
ATOM 12718 O O . THR G 1 16 ? -49.612 110.043 276.396 1.00 31.18 235 THR G O 1
ATOM 12722 N N . LYS G 1 17 ? -50.481 108.459 275.040 1.00 27.31 236 LYS G N 1
ATOM 12723 C CA . LYS G 1 17 ? -49.262 108.288 274.264 1.00 29.27 236 LYS G CA 1
ATOM 12724 C C . LYS G 1 17 ? -49.200 109.305 273.136 1.00 31.44 236 LYS G C 1
ATOM 12725 O O . LYS G 1 17 ? -50.172 109.483 272.395 1.00 38.76 236 LYS G O 1
ATOM 12731 N N . VAL G 1 18 ? -48.053 109.962 272.999 1.00 29.87 237 VAL G N 1
ATOM 12732 C CA . VAL G 1 18 ? -47.792 110.820 271.848 1.00 29.23 237 VAL G CA 1
ATOM 12733 C C . VAL G 1 18 ? -46.290 111.042 271.775 1.00 30.26 237 VAL G C 1
ATOM 12734 O O . VAL G 1 18 ? -45.609 111.119 272.803 1.00 30.91 237 VAL G O 1
ATOM 12738 N N . ASP G 1 19 ? -45.769 111.127 270.557 1.00 26.08 238 ASP G N 1
ATOM 12739 C CA . ASP G 1 19 ? -44.369 111.474 270.390 1.00 30.48 238 ASP G CA 1
ATOM 12740 C C . ASP G 1 19 ? -44.179 112.966 270.624 1.00 36.70 238 ASP G C 1
ATOM 12741 O O . ASP G 1 19 ? -45.093 113.767 270.419 1.00 31.79 238 ASP G O 1
ATOM 12746 N N . ILE G 1 20 ? -42.974 113.332 271.056 1.00 32.39 239 ILE G N 1
ATOM 12747 C CA . ILE G 1 20 ? -42.550 114.722 271.120 1.00 26.50 239 ILE G CA 1
ATOM 12748 C C . ILE G 1 20 ? -41.173 114.826 270.487 1.00 28.94 239 ILE G C 1
ATOM 12749 O O . ILE G 1 20 ? -40.502 113.826 270.229 1.00 32.99 239 ILE G O 1
ATOM 12754 N N . LEU G 1 21 ? -40.756 116.057 270.246 1.00 31.80 240 LEU G N 1
ATOM 12755 C CA . LEU G 1 21 ? -39.435 116.340 269.722 1.00 33.20 240 LEU G CA 1
ATOM 12756 C C . LEU G 1 21 ? -38.534 116.778 270.857 1.00 31.86 240 LEU G C 1
ATOM 12757 O O . LEU G 1 21 ? -38.926 117.587 271.698 1.00 33.91 240 LEU G O 1
ATOM 12762 N N . THR G 1 22 ? -37.326 116.239 270.879 1.00 29.54 241 THR G N 1
ATOM 12763 C CA . THR G 1 22 ? -36.312 116.699 271.809 1.00 41.73 241 THR G CA 1
ATOM 12764 C C . THR G 1 22 ? -35.056 116.980 270.997 1.00 40.87 241 THR G C 1
ATOM 12765 O O . THR G 1 22 ? -34.975 116.634 269.816 1.00 39.17 241 THR G O 1
ATOM 12769 N N . GLY G 1 23 ? -34.084 117.642 271.628 1.00 43.26 725 GLY G N 1
ATOM 12770 C CA . GLY G 1 23 ? -32.850 117.969 270.932 1.00 45.75 725 GLY G CA 1
ATOM 12771 C C . GLY G 1 23 ? -32.180 116.774 270.282 1.00 52.94 725 GLY G C 1
ATOM 12772 O O . GLY G 1 23 ? -31.467 116.922 269.286 1.00 57.01 725 GLY G O 1
ATOM 12773 N N . SER G 1 24 ? -32.404 115.577 270.817 1.00 53.54 726 SER G N 1
ATOM 12774 C CA . SER G 1 24 ? -31.815 114.362 270.273 1.00 54.88 726 SER G CA 1
ATOM 12775 C C . SER G 1 24 ? -32.735 113.645 269.286 1.00 57.78 726 SER G C 1
ATOM 12776 O O . SER G 1 24 ? -32.437 112.512 268.893 1.00 63.31 726 SER G O 1
ATOM 12779 N N . GLY G 1 25 ? -33.840 114.267 268.888 1.00 51.08 727 GLY G N 1
ATOM 12780 C CA . GLY G 1 25 ? -34.785 113.678 267.959 1.00 42.89 727 GLY G CA 1
ATOM 12781 C C . GLY G 1 25 ? -36.123 113.390 268.621 1.00 43.66 727 GLY G C 1
ATOM 12782 O O . GLY G 1 25 ? -36.415 113.823 269.735 1.00 45.03 727 GLY G O 1
ATOM 12783 N N . ARG G 1 26 ? -36.941 112.629 267.910 1.00 37.30 728 ARG G N 1
ATOM 12784 C CA . ARG G 1 26 ? -38.288 112.323 268.366 1.00 35.57 728 ARG G CA 1
ATOM 12785 C C . ARG G 1 26 ? -38.278 111.139 269.336 1.00 40.41 728 ARG G C 1
ATOM 12786 O O . ARG G 1 26 ? -37.553 110.161 269.139 1.00 43.91 728 ARG G O 1
ATOM 12794 N N . VAL G 1 27 ? -39.061 111.248 270.410 1.00 34.84 729 VAL G N 1
ATOM 12795 C CA . VAL G 1 27 ? -39.139 110.191 271.424 1.00 32.90 729 VAL G CA 1
ATOM 12796 C C . VAL G 1 27 ? -40.586 110.001 271.829 1.00 26.48 729 VAL G C 1
ATOM 12797 O O . VAL G 1 27 ? -41.401 110.929 271.753 1.00 32.10 729 VAL G O 1
ATOM 12801 N N . PRO G 1 28 ? -40.938 108.798 272.285 1.00 29.49 730 PRO G N 1
ATOM 12802 C CA . PRO G 1 28 ? -42.283 108.611 272.841 1.00 28.13 730 PRO G CA 1
ATOM 12803 C C . PRO G 1 28 ? -42.425 109.328 274.175 1.00 30.99 730 PRO G C 1
ATOM 12804 O O . PRO G 1 28 ? -41.481 109.422 274.966 1.00 32.25 730 PRO G O 1
ATOM 12808 N N . SER G 1 29 ? -43.614 109.860 274.409 1.00 27.49 731 SER G N 1
ATOM 12809 C CA . SER G 1 29 ? -43.951 110.451 275.689 1.00 25.28 731 SER G CA 1
ATOM 12810 C C . SER G 1 29 ? -45.317 109.931 276.096 1.00 27.88 731 SER G C 1
ATOM 12811 O O . SER G 1 29 ? -46.091 109.444 275.267 1.00 27.79 731 SER G O 1
ATOM 12814 N N . ARG G 1 30 ? -45.596 110.025 277.389 1.00 27.57 732 ARG G N 1
ATOM 12815 C CA . ARG G 1 30 ? -46.867 109.611 277.960 1.00 24.92 732 ARG G CA 1
ATOM 12816 C C . ARG G 1 30 ? -47.302 110.736 278.878 1.00 30.56 732 ARG G C 1
ATOM 12817 O O . ARG G 1 30 ? -46.508 111.204 279.697 1.00 33.85 732 ARG G O 1
ATOM 12825 N N . ILE G 1 31 ? -48.544 111.185 278.727 1.00 35.64 733 ILE G N 1
ATOM 12826 C CA . ILE G 1 31 ? -49.070 112.301 279.500 1.00 31.29 733 ILE G CA 1
ATOM 12827 C C . ILE G 1 31 ? -49.933 111.746 280.620 1.00 25.78 733 ILE G C 1
ATOM 12828 O O . ILE G 1 31 ? -50.950 111.093 280.363 1.00 27.37 733 ILE G O 1
ATOM 12833 N N . LEU G 1 32 ? -49.548 112.016 281.867 1.00 24.10 734 LEU G N 1
ATOM 12834 C CA . LEU G 1 32 ? -50.322 111.541 283.005 1.00 26.44 734 LEU G CA 1
ATOM 12835 C C . LEU G 1 32 ? -51.455 112.508 283.304 1.00 29.68 734 LEU G C 1
ATOM 12836 O O . LEU G 1 32 ? -51.306 113.727 283.160 1.00 24.84 734 LEU G O 1
ATOM 12841 N N . ASP G 1 33 ? -52.590 111.952 283.713 1.00 26.47 735 ASP G N 1
ATOM 12842 C CA . ASP G 1 33 ? -53.694 112.767 284.172 1.00 28.52 735 ASP G CA 1
ATOM 12843 C C . ASP G 1 33 ? -53.262 113.587 285.373 1.00 33.64 735 ASP G C 1
ATOM 12844 O O . ASP G 1 33 ? -52.441 113.150 286.189 1.00 30.99 735 ASP G O 1
ATOM 12849 N N . ALA G 1 34 ? -53.836 114.779 285.483 1.00 28.47 736 ALA G N 1
ATOM 12850 C CA . ALA G 1 34 ? -53.699 115.546 286.704 1.00 27.71 736 ALA G CA 1
ATOM 12851 C C . ALA G 1 34 ? -54.409 114.816 287.844 1.00 31.14 736 ALA G C 1
ATOM 12852 O O . ALA G 1 34 ? -55.399 114.121 287.619 1.00 29.39 736 ALA G O 1
ATOM 12854 N N . PRO G 1 35 ? -53.913 114.937 289.072 1.00 32.92 737 PRO G N 1
ATOM 12855 C CA . PRO G 1 35 ? -54.687 114.459 290.219 1.00 28.85 737 PRO G CA 1
ATOM 12856 C C . PRO G 1 35 ? -55.883 115.370 290.453 1.00 28.00 737 PRO G C 1
ATOM 12857 O O . PRO G 1 35 ? -55.992 116.462 289.895 1.00 28.34 737 PRO G O 1
ATOM 12861 N N . VAL G 1 36 ? -56.783 114.922 291.314 1.00 30.64 738 VAL G N 1
ATOM 12862 C CA . VAL G 1 36 ? -57.904 115.757 291.727 1.00 34.58 738 VAL G CA 1
ATOM 12863 C C . VAL G 1 36 ? -57.419 116.757 292.770 1.00 29.46 738 VAL G C 1
ATOM 12864 O O . VAL G 1 36 ? -56.977 116.373 293.854 1.00 30.02 738 VAL G O 1
ATOM 12868 N N . VAL G 1 37 ? -57.497 118.041 292.453 1.00 28.06 739 VAL G N 1
ATOM 12869 C CA . VAL G 1 37 ? -57.145 119.062 293.433 1.00 30.61 739 VAL G CA 1
ATOM 12870 C C . VAL G 1 37 ? -58.337 119.282 294.350 1.00 27.82 739 VAL G C 1
ATOM 12871 O O . VAL G 1 37 ? -59.459 119.492 293.884 1.00 25.57 739 VAL G O 1
ATOM 12875 N N . GLN G 1 38 ? -58.096 119.223 295.654 1.00 30.12 740 GLN G N 1
ATOM 12876 C CA . GLN G 1 38 ? -59.152 119.231 296.655 1.00 30.93 740 GLN G CA 1
ATOM 12877 C C . GLN G 1 38 ? -59.173 120.572 297.381 1.00 33.72 740 GLN G C 1
ATOM 12878 O O . GLN G 1 38 ? -58.137 121.035 297.863 1.00 30.64 740 GLN G O 1
ATOM 12884 N N . PHE G 1 39 ? -60.349 121.199 297.433 1.00 29.50 741 PHE G N 1
ATOM 12885 C CA . PHE G 1 39 ? -60.606 122.387 298.230 1.00 29.76 741 PHE G CA 1
ATOM 12886 C C . PHE G 1 39 ? -61.523 122.000 299.380 1.00 34.13 741 PHE G C 1
ATOM 12887 O O . PHE G 1 39 ? -61.807 120.817 299.592 1.00 31.79 741 PHE G O 1
ATOM 12895 N N . LYS G 1 40 ? -61.987 123.002 300.131 1.00 35.95 742 LYS G N 1
ATOM 12896 C CA . LYS G 1 40 ? -62.776 122.708 301.324 1.00 40.35 742 LYS G CA 1
ATOM 12897 C C . LYS G 1 40 ? -64.045 121.947 300.967 1.00 36.52 742 LYS G C 1
ATOM 12898 O O . LYS G 1 40 ? -64.378 120.942 301.602 1.00 38.78 742 LYS G O 1
ATOM 12904 N N . GLU G 1 41 ? -64.780 122.430 299.964 1.00 34.28 743 GLU G N 1
ATOM 12905 C CA . GLU G 1 41 ? -66.050 121.807 299.619 1.00 45.58 743 GLU G CA 1
ATOM 12906 C C . GLU G 1 41 ? -66.194 121.645 298.114 1.00 40.65 743 GLU G C 1
ATOM 12907 O O . GLU G 1 41 ? -67.316 121.568 297.613 1.00 47.44 743 GLU G O 1
ATOM 12913 N N . SER G 1 42 ? -65.086 121.598 297.384 1.00 35.57 744 SER G N 1
ATOM 12914 C CA . SER G 1 42 ? -65.106 121.450 295.936 1.00 36.27 744 SER G CA 1
ATOM 12915 C C . SER G 1 42 ? -63.769 120.869 295.505 1.00 34.19 744 SER G C 1
ATOM 12916 O O . SER G 1 42 ? -62.852 120.691 296.314 1.00 28.23 744 SER G O 1
ATOM 12919 N N . THR G 1 43 ? -63.674 120.559 294.215 1.00 33.89 745 THR G N 1
ATOM 12920 C CA . THR G 1 43 ? -62.457 120.011 293.645 1.00 37.98 745 THR G CA 1
ATOM 12921 C C . THR G 1 43 ? -62.189 120.689 292.313 1.00 42.93 745 THR G C 1
ATOM 12922 O O . THR G 1 43 ? -63.059 121.347 291.739 1.00 40.31 745 THR G O 1
ATOM 12926 N N . PHE G 1 44 ? -60.962 120.533 291.833 1.00 39.62 746 PHE G N 1
ATOM 12927 C CA . PHE G 1 44 ? -60.616 120.854 290.454 1.00 32.93 746 PHE G CA 1
ATOM 12928 C C . PHE G 1 44 ? -59.994 119.611 289.847 1.00 36.52 746 PHE G C 1
ATOM 12929 O O . PHE G 1 44 ? -58.885 119.214 290.227 1.00 35.90 746 PHE G O 1
ATOM 12937 N N . GLU G 1 45 ? -60.710 118.990 288.921 1.00 42.83 747 GLU G N 1
ATOM 12938 C CA . GLU G 1 45 ? -60.226 117.808 288.224 1.00 43.40 747 GLU G CA 1
ATOM 12939 C C . GLU G 1 45 ? -60.188 118.155 286.743 1.00 43.91 747 GLU G C 1
ATOM 12940 O O . GLU G 1 45 ? -61.239 118.310 286.115 1.00 49.11 747 GLU G O 1
ATOM 12946 N N . TYR G 1 46 ? -58.983 118.309 286.195 1.00 29.74 748 TYR G N 1
ATOM 12947 C CA . TYR G 1 46 ? -58.848 118.592 284.773 1.00 28.63 748 TYR G CA 1
ATOM 12948 C C . TYR G 1 46 ? -59.364 117.415 283.946 1.00 31.09 748 TYR G C 1
ATOM 12949 O O . TYR G 1 46 ? -58.927 116.277 284.131 1.00 38.83 748 TYR G O 1
ATOM 12958 N N . LYS G 1 47 ? -60.288 117.696 283.025 1.00 31.85 749 LYS G N 1
ATOM 12959 C CA . LYS G 1 47 ? -60.863 116.685 282.145 1.00 30.45 749 LYS G CA 1
ATOM 12960 C C . LYS G 1 47 ? -60.365 116.931 280.732 1.00 33.25 749 LYS G C 1
ATOM 12961 O O . LYS G 1 47 ? -60.426 118.062 280.237 1.00 32.70 749 LYS G O 1
ATOM 12967 N N . ASP G 1 48 ? -59.871 115.871 280.096 1.00 30.44 750 ASP G N 1
ATOM 12968 C CA . ASP G 1 48 ? -59.339 115.960 278.747 1.00 33.94 750 ASP G CA 1
ATOM 12969 C C . ASP G 1 48 ? -60.359 116.580 277.801 1.00 35.16 750 ASP G C 1
ATOM 12970 O O . ASP G 1 48 ? -61.550 116.273 277.861 1.00 41.98 750 ASP G O 1
ATOM 12975 N N . LYS G 1 49 ? -59.885 117.457 276.924 1.00 37.60 751 LYS G N 1
ATOM 12976 C CA . LYS G 1 49 ? -60.699 117.992 275.845 1.00 38.89 751 LYS G CA 1
ATOM 12977 C C . LYS G 1 49 ? -59.820 118.186 274.623 1.00 35.42 751 LYS G C 1
ATOM 12978 O O . LYS G 1 49 ? -58.595 118.289 274.719 1.00 30.88 751 LYS G O 1
ATOM 12984 N N . SER G 1 50 ? -60.468 118.231 273.463 1.00 32.16 752 SER G N 1
ATOM 12985 C CA . SER G 1 50 ? -59.761 118.517 272.231 1.00 33.84 752 SER G CA 1
ATOM 12986 C C . SER G 1 50 ? -59.070 119.872 272.333 1.00 29.82 752 SER G C 1
ATOM 12987 O O . SER G 1 50 ? -59.554 120.791 272.988 1.00 27.62 752 SER G O 1
ATOM 12990 N N . TYR G 1 51 ? -57.911 119.974 271.697 1.00 26.11 753 TYR G N 1
ATOM 12991 C CA . TYR G 1 51 ? -57.248 121.251 271.534 1.00 36.46 753 TYR G CA 1
ATOM 12992 C C . TYR G 1 51 ? -58.133 122.195 270.721 1.00 38.12 753 TYR G C 1
ATOM 12993 O O . TYR G 1 51 ? -58.991 121.768 269.950 1.00 35.85 753 TYR G O 1
ATOM 13002 N N . GLY G 1 52 ? -57.940 123.497 270.918 1.00 36.88 754 GLY G N 1
ATOM 13003 C CA . GLY G 1 52 ? -58.624 124.453 270.068 1.00 36.39 754 GLY G CA 1
ATOM 13004 C C . GLY G 1 52 ? -59.390 125.557 270.767 1.00 39.15 754 GLY G C 1
ATOM 13005 O O . GLY G 1 52 ? -59.687 126.582 270.148 1.00 38.66 754 GLY G O 1
ATOM 13006 N N . THR G 1 53 ? -59.736 125.368 272.041 1.00 34.77 755 THR G N 1
ATOM 13007 C CA . THR G 1 53 ? -60.450 126.384 272.807 1.00 35.27 755 THR G CA 1
ATOM 13008 C C . THR G 1 53 ? -59.686 126.780 274.064 1.00 35.36 755 THR G C 1
ATOM 13009 O O . THR G 1 53 ? -60.269 127.368 274.980 1.00 30.99 755 THR G O 1
ATOM 13013 N N . LYS G 1 54 ? -58.397 126.444 274.131 1.00 37.09 756 LYS G N 1
ATOM 13014 C CA . LYS G 1 54 ? -57.526 126.764 275.262 1.00 38.38 756 LYS G CA 1
ATOM 13015 C C . LYS G 1 54 ? -57.981 126.112 276.568 1.00 31.89 756 LYS G C 1
ATOM 13016 O O . LYS G 1 54 ? -57.538 126.505 277.650 1.00 29.31 756 LYS G O 1
ATOM 13022 N N . HIS G 1 55 ? -58.847 125.097 276.487 1.00 32.41 757 HIS G N 1
ATOM 13023 C CA . HIS G 1 55 ? -59.225 124.353 277.686 1.00 32.02 757 HIS G CA 1
ATOM 13024 C C . HIS G 1 55 ? -57.999 123.759 278.376 1.00 30.02 757 HIS G C 1
ATOM 13025 O O . HIS G 1 55 ? -57.944 123.703 279.612 1.00 29.12 757 HIS G O 1
ATOM 13032 N N . GLU G 1 56 ? -56.997 123.345 277.590 1.00 28.26 758 GLU G N 1
ATOM 13033 C CA . GLU G 1 56 ? -55.819 122.688 278.142 1.00 32.22 758 GLU G CA 1
ATOM 13034 C C . GLU G 1 56 ? -55.008 123.610 279.051 1.00 35.87 758 GLU G C 1
ATOM 13035 O O . GLU G 1 56 ? -54.244 123.120 279.894 1.00 26.30 758 GLU G O 1
ATOM 13041 N N . GLU G 1 57 ? -55.155 124.930 278.896 1.00 31.54 759 GLU G N 1
ATOM 13042 C CA . GLU G 1 57 ? -54.403 125.884 279.694 1.00 29.45 759 GLU G CA 1
ATOM 13043 C C . GLU G 1 57 ? -54.809 125.868 281.162 1.00 28.75 759 GLU G C 1
ATOM 13044 O O . GLU G 1 57 ? -54.061 126.384 281.996 1.00 28.55 759 GLU G O 1
ATOM 13050 N N . SER G 1 58 ? -55.939 125.248 281.505 1.00 26.87 760 SER G N 1
ATOM 13051 C CA . SER G 1 58 ? -56.359 125.126 282.891 1.00 21.68 760 SER G CA 1
ATOM 13052 C C . SER G 1 58 ? -55.775 123.907 283.605 1.00 23.80 760 SER G C 1
ATOM 13053 O O . SER G 1 58 ? -55.901 123.815 284.830 1.00 26.00 760 SER G O 1
ATOM 13056 N N . LYS G 1 59 ? -55.166 122.959 282.894 1.00 30.21 761 LYS G N 1
ATOM 13057 C CA . LYS G 1 59 ? -54.562 121.821 283.586 1.00 30.40 761 LYS G CA 1
ATOM 13058 C C . LYS G 1 59 ? -53.386 122.310 284.418 1.00 25.11 761 LYS G C 1
ATOM 13059 O O . LYS G 1 59 ? -52.473 122.944 283.881 1.00 26.12 761 LYS G O 1
ATOM 13065 N N . GLY G 1 60 ? -53.411 122.020 285.721 1.00 24.52 762 GLY G N 1
ATOM 13066 C CA . GLY G 1 60 ? -52.374 122.496 286.626 1.00 26.03 762 GLY G CA 1
ATOM 13067 C C . GLY G 1 60 ? -52.314 124.003 286.744 1.00 29.02 762 GLY G C 1
ATOM 13068 O O . GLY G 1 60 ? -51.239 124.571 286.967 1.00 22.69 762 GLY G O 1
ATOM 13069 N N . ASN G 1 61 ? -53.448 124.669 286.574 1.00 28.74 763 ASN G N 1
ATOM 13070 C CA . ASN G 1 61 ? -53.491 126.118 286.458 1.00 24.52 763 ASN G CA 1
ATOM 13071 C C . ASN G 1 61 ? -54.912 126.560 286.759 1.00 28.46 763 ASN G C 1
ATOM 13072 O O . ASN G 1 61 ? -55.737 126.694 285.851 1.00 32.71 763 ASN G O 1
ATOM 13077 N N . TRP G 1 62 ? -55.217 126.721 288.032 1.00 27.25 764 TRP G N 1
ATOM 13078 C CA . TRP G 1 62 ? -56.551 127.048 288.495 1.00 29.46 764 TRP G CA 1
ATOM 13079 C C . TRP G 1 62 ? -56.465 128.351 289.273 1.00 30.12 764 TRP G C 1
ATOM 13080 O O . TRP G 1 62 ? -55.429 129.020 289.289 1.00 30.67 764 TRP G O 1
ATOM 13091 N N . ASN G 1 63 ? -57.565 128.718 289.919 1.00 34.30 765 ASN G N 1
ATOM 13092 C CA . ASN G 1 63 ? -57.536 129.835 290.848 1.00 38.33 765 ASN G CA 1
ATOM 13093 C C . ASN G 1 63 ? -58.643 129.627 291.859 1.00 38.21 765 ASN G C 1
ATOM 13094 O O . ASN G 1 63 ? -59.530 128.782 291.687 1.00 39.04 765 ASN G O 1
ATOM 13099 N N . MET G 1 64 ? -58.574 130.408 292.930 1.00 36.12 766 MET G N 1
ATOM 13100 C CA . MET G 1 64 ? -59.407 130.159 294.096 1.00 33.27 766 MET G CA 1
ATOM 13101 C C . MET G 1 64 ? -60.816 130.704 293.968 1.00 36.85 766 MET G C 1
ATOM 13102 O O . MET G 1 64 ? -61.597 130.533 294.916 1.00 36.14 766 MET G O 1
ATOM 13107 N N . LYS G 1 65 ? -61.180 131.348 292.851 1.00 42.28 767 LYS G N 1
ATOM 13108 C CA . LYS G 1 65 ? -62.495 131.960 292.703 1.00 41.42 767 LYS G CA 1
ATOM 13109 C C . LYS G 1 65 ? -63.567 130.941 292.952 1.00 38.26 767 LYS G C 1
ATOM 13110 O O . LYS G 1 65 ? -63.638 129.902 292.272 1.00 39.96 767 LYS G O 1
ATOM 13116 N N . GLY G 1 66 ? -64.401 131.169 293.965 1.00 31.30 768 GLY G N 1
ATOM 13117 C CA . GLY G 1 66 ? -65.455 130.218 294.231 1.00 38.49 768 GLY G CA 1
ATOM 13118 C C . GLY G 1 66 ? -65.050 129.003 295.031 1.00 40.24 768 GLY G C 1
ATOM 13119 O O . GLY G 1 66 ? -65.886 128.125 295.261 1.00 41.29 768 GLY G O 1
ATOM 13120 N N . HIS G 1 67 ? -63.793 128.917 295.458 1.00 41.41 769 HIS G N 1
ATOM 13121 C CA . HIS G 1 67 ? -63.307 127.850 296.329 1.00 35.85 769 HIS G CA 1
ATOM 13122 C C . HIS G 1 67 ? -62.900 128.422 297.674 1.00 34.65 769 HIS G C 1
ATOM 13123 O O . HIS G 1 67 ? -62.729 129.635 297.846 1.00 36.46 769 HIS G O 1
ATOM 13130 N N . GLN G 1 68 ? -62.711 127.522 298.628 1.00 32.72 770 GLN G N 1
ATOM 13131 C CA . GLN G 1 68 ? -62.243 127.897 299.946 1.00 25.13 770 GLN G CA 1
ATOM 13132 C C . GLN G 1 68 ? -61.110 126.981 300.379 1.00 28.44 770 GLN G C 1
ATOM 13133 O O . GLN G 1 68 ? -61.026 125.819 299.959 1.00 28.48 770 GLN G O 1
ATOM 13139 N N . PHE G 1 69 ? -60.227 127.533 301.215 1.00 27.21 771 PHE G N 1
ATOM 13140 C CA . PHE G 1 69 ? -59.138 126.746 301.765 1.00 25.66 771 PHE G CA 1
ATOM 13141 C C . PHE G 1 69 ? -59.705 125.601 302.583 1.00 32.68 771 PHE G C 1
ATOM 13142 O O . PHE G 1 69 ? -60.718 125.749 303.273 1.00 33.23 771 PHE G O 1
ATOM 13150 N N . ILE G 1 70 ? -59.043 124.447 302.478 1.00 32.44 772 ILE G N 1
ATOM 13151 C CA . ILE G 1 70 ? -59.439 123.259 303.226 1.00 29.52 772 ILE G CA 1
ATOM 13152 C C . ILE G 1 70 ? -59.542 123.573 304.708 1.00 32.78 772 ILE G C 1
ATOM 13153 O O . ILE G 1 70 ? -60.519 123.207 305.370 1.00 35.74 772 ILE G O 1
ATOM 13158 N N . SER G 1 71 ? -58.558 124.285 305.250 1.00 29.07 773 SER G N 1
ATOM 13159 C CA . SER G 1 71 ? -58.487 124.461 306.695 1.00 29.68 773 SER G CA 1
ATOM 13160 C C . SER G 1 71 ? -57.914 125.837 307.015 1.00 26.97 773 SER G C 1
ATOM 13161 O O . SER G 1 71 ? -56.838 126.184 306.527 1.00 27.61 773 SER G O 1
ATOM 13164 N N . THR G 1 72 ? -58.611 126.594 307.850 1.00 27.92 774 THR G N 1
ATOM 13165 C CA . THR G 1 72 ? -58.236 127.947 308.234 1.00 34.37 774 THR G CA 1
ATOM 13166 C C . THR G 1 72 ? -58.386 128.057 309.740 1.00 34.70 774 THR G C 1
ATOM 13167 O O . THR G 1 72 ? -59.000 127.192 310.370 1.00 31.86 774 THR G O 1
ATOM 13171 N N . PRO G 1 73 ? -57.821 129.096 310.368 1.00 32.94 775 PRO G N 1
ATOM 13172 C CA . PRO G 1 73 ? -57.928 129.189 311.834 1.00 32.72 775 PRO G CA 1
ATOM 13173 C C . PRO G 1 73 ? -59.383 129.175 312.289 1.00 38.28 775 PRO G C 1
ATOM 13174 O O . PRO G 1 73 ? -60.239 129.849 311.711 1.00 30.42 775 PRO G O 1
ATOM 13178 N N . ALA G 1 74 ? -59.658 128.403 313.346 1.00 36.53 776 ALA G N 1
ATOM 13179 C CA . ALA G 1 74 ? -61.033 128.291 313.833 1.00 40.80 776 ALA G CA 1
ATOM 13180 C C . ALA G 1 74 ? -61.533 129.604 314.424 1.00 41.65 776 ALA G C 1
ATOM 13181 O O . ALA G 1 74 ? -62.744 129.853 314.451 1.00 40.90 776 ALA G O 1
ATOM 13183 N N . LYS G 1 75 ? -60.623 130.453 314.888 1.00 36.25 777 LYS G N 1
ATOM 13184 C CA . LYS G 1 75 ? -60.958 131.713 315.525 1.00 30.29 777 LYS G CA 1
ATOM 13185 C C . LYS G 1 75 ? -60.310 132.868 314.768 1.00 33.04 777 LYS G C 1
ATOM 13186 O O . LYS G 1 75 ? -59.351 132.682 314.018 1.00 36.59 777 LYS G O 1
ATOM 13192 N N . GLN G 1 76 ? -60.850 134.072 314.980 1.00 26.64 778 GLN G N 1
ATOM 13193 C CA . GLN G 1 76 ? -60.320 135.261 314.331 1.00 24.44 778 GLN G CA 1
ATOM 13194 C C . GLN G 1 76 ? -58.889 135.532 314.786 1.00 22.52 778 GLN G C 1
ATOM 13195 O O . GLN G 1 76 ? -58.569 135.412 315.966 1.00 29.41 778 GLN G O 1
ATOM 13201 N N . VAL G 1 77 ? -58.021 135.897 313.839 1.00 23.16 779 VAL G N 1
ATOM 13202 C CA . VAL G 1 77 ? -56.637 136.271 314.129 1.00 24.02 779 VAL G CA 1
ATOM 13203 C C . VAL G 1 77 ? -56.488 137.782 313.963 1.00 28.97 779 VAL G C 1
ATOM 13204 O O . VAL G 1 77 ? -57.079 138.376 313.053 1.00 28.31 779 VAL G O 1
ATOM 13208 N N . ASN G 1 78 ? -55.715 138.402 314.850 1.00 22.24 780 ASN G N 1
ATOM 13209 C CA . ASN G 1 78 ? -55.376 139.814 314.713 1.00 25.42 780 ASN G CA 1
ATOM 13210 C C . ASN G 1 78 ? -54.245 139.961 313.702 1.00 28.58 780 ASN G C 1
ATOM 13211 O O . ASN G 1 78 ? -53.189 139.336 313.839 1.00 26.33 780 ASN G O 1
ATOM 13216 N N . LEU G 1 79 ? -54.481 140.783 312.692 1.00 24.54 781 LEU G N 1
ATOM 13217 C CA . LEU G 1 79 ? -53.525 141.062 311.636 1.00 29.12 781 LEU G CA 1
ATOM 13218 C C . LEU G 1 79 ? -53.060 142.496 311.833 1.00 29.38 781 LEU G C 1
ATOM 13219 O O . LEU G 1 79 ? -53.879 143.414 311.790 1.00 27.79 781 LEU G O 1
ATOM 13224 N N . ARG G 1 80 ? -51.760 142.687 312.065 1.00 22.47 782 ARG G N 1
ATOM 13225 C CA . ARG G 1 80 ? -51.206 143.994 312.423 1.00 24.93 782 ARG G CA 1
ATOM 13226 C C . ARG G 1 80 ? -50.258 144.460 311.326 1.00 30.72 782 ARG G C 1
ATOM 13227 O O . ARG G 1 80 ? -49.198 143.858 311.128 1.00 29.77 782 ARG G O 1
ATOM 13235 N N . ALA G 1 81 ? -50.617 145.537 310.631 1.00 26.29 783 ALA G N 1
ATOM 13236 C CA . ALA G 1 81 ? -49.743 146.074 309.598 1.00 26.25 783 ALA G CA 1
ATOM 13237 C C . ALA G 1 81 ? -48.600 146.840 310.242 1.00 28.28 783 ALA G C 1
ATOM 13238 O O . ALA G 1 81 ? -48.821 147.714 311.089 1.00 27.94 783 ALA G O 1
ATOM 13240 N N . ILE G 1 82 ? -47.378 146.531 309.831 1.00 22.99 784 ILE G N 1
ATOM 13241 C CA . ILE G 1 82 ? -46.208 147.266 310.287 1.00 26.52 784 ILE G CA 1
ATOM 13242 C C . ILE G 1 82 ? -45.503 147.787 309.046 1.00 23.41 784 ILE G C 1
ATOM 13243 O O . ILE G 1 82 ? -44.867 147.014 308.324 1.00 21.30 784 ILE G O 1
ATOM 13248 N N . PHE G 1 83 ? -45.610 149.095 308.801 1.00 21.48 785 PHE G N 1
ATOM 13249 C CA . PHE G 1 83 ? -45.013 149.702 307.621 1.00 20.72 785 PHE G CA 1
ATOM 13250 C C . PHE G 1 83 ? -43.525 149.895 307.874 1.00 23.48 785 PHE G C 1
ATOM 13251 O O . PHE G 1 83 ? -43.134 150.635 308.781 1.00 25.93 785 PHE G O 1
ATOM 13259 N N . ILE G 1 84 ? -42.698 149.239 307.077 1.00 19.76 786 ILE G N 1
ATOM 13260 C CA . ILE G 1 84 ? -41.249 149.336 307.203 1.00 18.75 786 ILE G CA 1
ATOM 13261 C C . ILE G 1 84 ? -40.794 150.364 306.171 1.00 23.13 786 ILE G C 1
ATOM 13262 O O . ILE G 1 84 ? -40.754 150.088 304.968 1.00 22.68 786 ILE G O 1
ATOM 13267 N N . ASN G 1 85 ? -40.463 151.564 306.634 1.00 23.08 787 ASN G N 1
ATOM 13268 C CA . ASN G 1 85 ? -40.140 152.656 305.717 1.00 24.64 787 ASN G CA 1
ATOM 13269 C C . ASN G 1 85 ? -38.653 152.568 305.394 1.00 26.84 787 ASN G C 1
ATOM 13270 O O . ASN G 1 85 ? -37.827 153.305 305.931 1.00 25.15 787 ASN G O 1
ATOM 13275 N N . ASN G 1 86 ? -38.312 151.627 304.511 1.00 22.71 788 ASN G N 1
ATOM 13276 C CA . ASN G 1 86 ? -36.909 151.405 304.150 1.00 22.59 788 ASN G CA 1
ATOM 13277 C C . ASN G 1 86 ? -36.488 152.365 303.028 1.00 23.51 788 ASN G C 1
ATOM 13278 O O . ASN G 1 86 ? -36.100 151.983 301.931 1.00 24.66 788 ASN G O 1
ATOM 13283 N N . ALA G 1 87 ? -36.603 153.653 303.338 1.00 30.61 789 ALA G N 1
ATOM 13284 C CA . ALA G 1 87 ? -36.144 154.752 302.498 1.00 29.34 789 ALA G CA 1
ATOM 13285 C C . ALA G 1 87 ? -35.803 155.895 303.443 1.00 26.23 789 ALA G C 1
ATOM 13286 O O . ALA G 1 87 ? -36.163 155.862 304.620 1.00 23.71 789 ALA G O 1
ATOM 13288 N N . ASN G 1 88 ? -35.093 156.909 302.944 1.00 25.83 790 ASN G N 1
ATOM 13289 C CA . ASN G 1 88 ? -34.650 157.978 303.829 1.00 25.09 790 ASN G CA 1
ATOM 13290 C C . ASN G 1 88 ? -35.589 159.182 303.842 1.00 24.08 790 ASN G C 1
ATOM 13291 O O . ASN G 1 88 ? -35.280 160.187 304.485 1.00 29.60 790 ASN G O 1
ATOM 13296 N N . THR G 1 89 ? -36.717 159.107 303.155 1.00 23.89 791 THR G N 1
ATOM 13297 C CA . THR G 1 89 ? -37.727 160.148 303.223 1.00 30.51 791 THR G CA 1
ATOM 13298 C C . THR G 1 89 ? -38.896 159.644 304.041 1.00 26.85 791 THR G C 1
ATOM 13299 O O . THR G 1 89 ? -39.123 158.436 304.148 1.00 24.50 791 THR G O 1
ATOM 13303 N N . ALA G 1 90 ? -39.659 160.579 304.600 1.00 25.67 792 ALA G N 1
ATOM 13304 C CA . ALA G 1 90 ? -40.934 160.171 305.162 1.00 23.54 792 ALA G CA 1
ATOM 13305 C C . ALA G 1 90 ? -41.807 159.621 304.040 1.00 23.62 792 ALA G C 1
ATOM 13306 O O . ALA G 1 90 ? -41.657 160.010 302.880 1.00 29.39 792 ALA G O 1
ATOM 13308 N N . PRO G 1 91 ? -42.688 158.677 304.342 1.00 28.76 793 PRO G N 1
ATOM 13309 C CA . PRO G 1 91 ? -43.661 158.250 303.352 1.00 35.00 793 PRO G CA 1
ATOM 13310 C C . PRO G 1 91 ? -44.677 159.355 303.128 1.00 32.75 793 PRO G C 1
ATOM 13311 O O . PRO G 1 91 ? -44.726 160.316 303.909 1.00 25.23 793 PRO G O 1
ATOM 13315 N N . PRO G 1 92 ? -45.467 159.281 302.056 1.00 38.13 794 PRO G N 1
ATOM 13316 C CA . PRO G 1 92 ? -46.502 160.300 301.829 1.00 37.12 794 PRO G CA 1
ATOM 13317 C C . PRO G 1 92 ? -47.461 160.389 303.008 1.00 32.12 794 PRO G C 1
ATOM 13318 O O . PRO G 1 92 ? -47.769 159.386 303.655 1.00 32.71 794 PRO G O 1
ATOM 13322 N N . ALA G 1 93 ? -47.934 161.607 303.288 1.00 27.71 795 ALA G N 1
ATOM 13323 C CA . ALA G 1 93 ? -48.777 161.817 304.463 1.00 33.14 795 ALA G CA 1
ATOM 13324 C C . ALA G 1 93 ? -50.067 161.007 304.388 1.00 32.34 795 ALA G C 1
ATOM 13325 O O . ALA G 1 93 ? -50.652 160.666 305.423 1.00 33.80 795 ALA G O 1
ATOM 13327 N N . SER G 1 94 ? -50.514 160.677 303.185 1.00 27.82 796 SER G N 1
ATOM 13328 C CA . SER G 1 94 ? -51.699 159.854 302.996 1.00 31.08 796 SER G CA 1
ATOM 13329 C C . SER G 1 94 ? -51.443 158.369 303.217 1.00 31.09 796 SER G C 1
ATOM 13330 O O . SER G 1 94 ? -52.381 157.578 303.085 1.00 29.06 796 SER G O 1
ATOM 13333 N N . MET G 1 95 ? -50.207 157.952 303.507 1.00 26.30 797 MET G N 1
ATOM 13334 C CA . MET G 1 95 ? -49.918 156.524 303.426 1.00 27.25 797 MET G CA 1
ATOM 13335 C C . MET G 1 95 ? -50.678 155.752 304.489 1.00 25.33 797 MET G C 1
ATOM 13336 O O . MET G 1 95 ? -51.223 154.673 304.211 1.00 27.89 797 MET G O 1
ATOM 13341 N N . GLU G 1 96 ? -50.715 156.282 305.712 1.00 27.11 798 GLU G N 1
ATOM 13342 C CA . GLU G 1 96 ? -51.341 155.559 306.811 1.00 33.44 798 GLU G CA 1
ATOM 13343 C C . GLU G 1 96 ? -52.819 155.320 306.540 1.00 28.23 798 GLU G C 1
ATOM 13344 O O . GLU G 1 96 ? -53.341 154.231 306.818 1.00 26.39 798 GLU G O 1
ATOM 13350 N N . SER G 1 97 ? -53.506 156.303 305.964 1.00 27.35 799 SER G N 1
ATOM 13351 C CA . SER G 1 97 ? -54.918 156.061 305.708 1.00 35.07 799 SER G CA 1
ATOM 13352 C C . SER G 1 97 ? -55.095 155.221 304.457 1.00 29.03 799 SER G C 1
ATOM 13353 O O . SER G 1 97 ? -56.022 154.406 304.391 1.00 29.67 799 SER G O 1
ATOM 13356 N N . GLU G 1 98 ? -54.193 155.349 303.482 1.00 27.71 800 GLU G N 1
ATOM 13357 C CA . GLU G 1 98 ? -54.262 154.460 302.327 1.00 23.36 800 GLU G CA 1
ATOM 13358 C C . GLU G 1 98 ? -53.993 153.014 302.730 1.00 26.14 800 GLU G C 1
ATOM 13359 O O . GLU G 1 98 ? -54.665 152.093 302.244 1.00 22.10 800 GLU G O 1
ATOM 13365 N N . LEU G 1 99 ? -53.047 152.801 303.656 1.00 23.12 801 LEU G N 1
ATOM 13366 C CA . LEU G 1 99 ? -52.749 151.451 304.122 1.00 24.01 801 LEU G CA 1
ATOM 13367 C C . LEU G 1 99 ? -53.888 150.883 304.966 1.00 25.15 801 LEU G C 1
ATOM 13368 O O . LEU G 1 99 ? -54.209 149.693 304.869 1.00 27.37 801 LEU G O 1
ATOM 13373 N N . ASP G 1 100 ? -54.488 151.708 305.824 1.00 28.56 802 ASP G N 1
ATOM 13374 C CA . ASP G 1 100 ? -55.627 151.237 306.602 1.00 29.94 802 ASP G CA 1
ATOM 13375 C C . ASP G 1 100 ? -56.741 150.740 305.687 1.00 25.27 802 ASP G C 1
ATOM 13376 O O . ASP G 1 100 ? -57.345 149.688 305.935 1.00 27.97 802 ASP G O 1
ATOM 13381 N N . ILE G 1 101 ? -57.004 151.472 304.606 1.00 33.97 803 ILE G N 1
ATOM 13382 C CA . ILE G 1 101 ? -57.991 151.035 303.624 1.00 27.53 803 ILE G CA 1
ATOM 13383 C C . ILE G 1 101 ? -57.577 149.718 302.979 1.00 27.50 803 ILE G C 1
ATOM 13384 O O . ILE G 1 101 ? -58.396 148.802 302.842 1.00 27.01 803 ILE G O 1
ATOM 13389 N N . SER G 1 102 ? -56.300 149.589 302.587 1.00 28.70 804 SER G N 1
ATOM 13390 C CA . SER G 1 102 ? -55.826 148.328 302.001 1.00 22.79 804 SER G CA 1
ATOM 13391 C C . SER G 1 102 ? -55.975 147.161 302.975 1.00 27.11 804 SER G C 1
ATOM 13392 O O . SER G 1 102 ? -56.287 146.029 302.564 1.00 23.23 804 SER G O 1
ATOM 13395 N N . MET G 1 103 ? -55.729 147.413 304.267 1.00 28.46 805 MET G N 1
ATOM 13396 C CA . MET G 1 103 ? -55.897 146.372 305.274 1.00 21.78 805 MET G CA 1
ATOM 13397 C C . MET G 1 103 ? -57.355 145.947 305.380 1.00 24.22 805 MET G C 1
ATOM 13398 O O . MET G 1 103 ? -57.647 144.760 305.561 1.00 23.65 805 MET G O 1
ATOM 13403 N N . ASP G 1 104 ? -58.286 146.905 305.285 1.00 26.06 806 ASP G N 1
ATOM 13404 C CA . ASP G 1 104 ? -59.705 146.558 305.327 1.00 26.09 806 ASP G CA 1
ATOM 13405 C C . ASP G 1 104 ? -60.108 145.782 304.080 1.00 29.02 806 ASP G C 1
ATOM 13406 O O . ASP G 1 104 ? -60.825 144.773 304.164 1.00 26.72 806 ASP G O 1
ATOM 13411 N N . LYS G 1 105 ? -59.655 146.239 302.916 1.00 29.90 807 LYS G N 1
ATOM 13412 C CA . LYS G 1 105 ? -59.935 145.533 301.674 1.00 29.50 807 LYS G CA 1
ATOM 13413 C C . LYS G 1 105 ? -59.310 144.137 301.698 1.00 31.45 807 LYS G C 1
ATOM 13414 O O . LYS G 1 105 ? -59.932 143.158 301.253 1.00 24.79 807 LYS G O 1
ATOM 13420 N N . PHE G 1 106 ? -58.112 144.013 302.287 1.00 24.96 808 PHE G N 1
ATOM 13421 C CA . PHE G 1 106 ? -57.484 142.696 302.407 1.00 25.17 808 PHE G CA 1
ATOM 13422 C C . PHE G 1 106 ? -58.320 141.779 303.283 1.00 27.12 808 PHE G C 1
ATOM 13423 O O . PHE G 1 106 ? -58.627 140.643 302.904 1.00 26.25 808 PHE G O 1
ATOM 13431 N N . ALA G 1 107 ? -58.686 142.257 304.470 1.00 27.22 809 ALA G N 1
ATOM 13432 C CA . ALA G 1 107 ? -59.530 141.464 305.355 1.00 25.30 809 ALA G CA 1
ATOM 13433 C C . ALA G 1 107 ? -60.832 141.083 304.657 1.00 26.33 809 ALA G C 1
ATOM 13434 O O . ALA G 1 107 ? -61.194 139.911 304.610 1.00 27.51 809 ALA G O 1
ATOM 13436 N N . SER G 1 108 ? -61.514 142.044 304.041 1.00 31.09 810 SER G N 1
ATOM 13437 C CA . SER G 1 108 ? -62.729 141.717 303.290 1.00 28.93 810 SER G CA 1
ATOM 13438 C C . SER G 1 108 ? -62.474 140.631 302.231 1.00 33.34 810 SER G C 1
ATOM 13439 O O . SER G 1 108 ? -63.228 139.652 302.134 1.00 36.10 810 SER G O 1
ATOM 13442 N N . ASP G 1 109 ? -61.389 140.754 301.462 1.00 30.58 811 ASP G N 1
ATOM 13443 C CA . ASP G 1 109 ? -61.105 139.776 300.407 1.00 26.83 811 ASP G CA 1
ATOM 13444 C C . ASP G 1 109 ? -60.910 138.363 300.961 1.00 30.88 811 ASP G C 1
ATOM 13445 O O . ASP G 1 109 ? -61.497 137.388 300.462 1.00 26.99 811 ASP G O 1
ATOM 13450 N N . VAL G 1 110 ? -60.073 138.211 301.990 1.00 27.90 812 VAL G N 1
ATOM 13451 C CA . VAL G 1 110 ? -59.676 136.845 302.317 1.00 20.86 812 VAL G CA 1
ATOM 13452 C C . VAL G 1 110 ? -60.676 136.102 303.196 1.00 25.12 812 VAL G C 1
ATOM 13453 O O . VAL G 1 110 ? -60.578 134.874 303.296 1.00 26.87 812 VAL G O 1
ATOM 13457 N N . LYS G 1 111 ? -61.652 136.787 303.809 1.00 27.60 813 LYS G N 1
ATOM 13458 C CA . LYS G 1 111 ? -62.739 136.053 304.470 1.00 36.52 813 LYS G CA 1
ATOM 13459 C C . LYS G 1 111 ? -63.455 135.137 303.501 1.00 35.52 813 LYS G C 1
ATOM 13460 O O . LYS G 1 111 ? -63.915 134.051 303.887 1.00 33.67 813 LYS G O 1
ATOM 13466 N N . GLN G 1 112 ? -63.609 135.572 302.243 1.00 33.75 814 GLN G N 1
ATOM 13467 C CA . GLN G 1 112 ? -64.227 134.732 301.227 1.00 32.60 814 GLN G CA 1
ATOM 13468 C C . GLN G 1 112 ? -63.479 133.424 301.047 1.00 35.55 814 GLN G C 1
ATOM 13469 O O . GLN G 1 112 ? -64.060 132.436 300.594 1.00 36.16 814 GLN G O 1
ATOM 13475 N N . LEU G 1 113 ? -62.189 133.405 301.357 1.00 26.43 815 LEU G N 1
ATOM 13476 C CA . LEU G 1 113 ? -61.424 132.171 301.278 1.00 32.47 815 LEU G CA 1
ATOM 13477 C C . LEU G 1 113 ? -61.489 131.369 302.563 1.00 34.06 815 LEU G C 1
ATOM 13478 O O . LEU G 1 113 ? -61.002 130.231 302.599 1.00 31.30 815 LEU G O 1
ATOM 13483 N N . GLY G 1 114 ? -62.082 131.933 303.611 1.00 36.31 816 GLY G N 1
ATOM 13484 C CA . GLY G 1 114 ? -62.234 131.251 304.873 1.00 30.62 816 GLY G CA 1
ATOM 13485 C C . GLY G 1 114 ? -61.317 131.739 305.957 1.00 29.05 816 GLY G C 1
ATOM 13486 O O . GLY G 1 114 ? -61.327 131.163 307.044 1.00 28.72 816 GLY G O 1
ATOM 13487 N N . VAL G 1 115 ? -60.527 132.779 305.714 1.00 31.57 817 VAL G N 1
ATOM 13488 C CA . VAL G 1 115 ? -59.546 133.257 306.684 1.00 31.14 817 VAL G CA 1
ATOM 13489 C C . VAL G 1 115 ? -60.103 134.504 307.353 1.00 29.74 817 VAL G C 1
ATOM 13490 O O . VAL G 1 115 ? -60.480 135.462 306.666 1.00 30.01 817 VAL G O 1
ATOM 13494 N N . ASP G 1 116 ? -60.152 134.501 308.691 1.00 21.19 818 ASP G N 1
ATOM 13495 C CA . ASP G 1 116 ? -60.813 135.560 309.459 1.00 30.38 818 ASP G CA 1
ATOM 13496 C C . ASP G 1 116 ? -59.775 136.386 310.219 1.00 29.32 818 ASP G C 1
ATOM 13497 O O . ASP G 1 116 ? -59.212 135.922 311.217 1.00 25.03 818 ASP G O 1
ATOM 13502 N N . PHE G 1 117 ? -59.565 137.624 309.765 1.00 25.76 819 PHE G N 1
ATOM 13503 C CA . PHE G 1 117 ? -58.591 138.555 310.316 1.00 29.58 819 PHE G CA 1
ATOM 13504 C C . PHE G 1 117 ? -59.294 139.771 310.889 1.00 28.75 819 PHE G C 1
ATOM 13505 O O . PHE G 1 117 ? -60.198 140.340 310.264 1.00 28.39 819 PHE G O 1
ATOM 13513 N N . ASN G 1 118 ? -58.851 140.171 312.069 1.00 26.55 820 ASN G N 1
ATOM 13514 C CA . ASN G 1 118 ? -59.162 141.471 312.630 1.00 31.51 820 ASN G CA 1
ATOM 13515 C C . ASN G 1 118 ? -58.037 142.437 312.275 1.00 30.01 820 ASN G C 1
ATOM 13516 O O . ASN G 1 118 ? -56.885 142.198 312.647 1.00 32.40 820 ASN G O 1
ATOM 13521 N N . VAL G 1 119 ? -58.372 143.542 311.595 1.00 29.39 821 VAL G N 1
ATOM 13522 C CA . VAL G 1 119 ? -57.366 144.535 311.218 1.00 25.55 821 VAL G CA 1
ATOM 13523 C C . VAL G 1 119 ? -57.660 145.874 311.878 1.00 35.12 821 VAL G C 1
ATOM 13524 O O . VAL G 1 119 ? -57.359 146.939 311.321 1.00 38.49 821 VAL G O 1
ATOM 13528 N N . SER G 1 120 ? -58.212 145.842 313.086 1.00 32.50 822 SER G N 1
ATOM 13529 C CA . SER G 1 120 ? -58.584 147.093 313.736 1.00 44.21 822 SER G CA 1
ATOM 13530 C C . SER G 1 120 ? -57.420 147.776 314.455 1.00 39.90 822 SER G C 1
ATOM 13531 O O . SER G 1 120 ? -57.554 148.939 314.848 1.00 42.84 822 SER G O 1
ATOM 13534 N N . GLY G 1 121 ? -56.282 147.110 314.625 1.00 36.02 823 GLY G N 1
ATOM 13535 C CA . GLY G 1 121 ? -55.115 147.794 315.154 1.00 32.22 823 GLY G CA 1
ATOM 13536 C C . GLY G 1 121 ? -54.585 148.822 314.162 1.00 34.11 823 GLY G C 1
ATOM 13537 O O . GLY G 1 121 ? -54.492 148.567 312.960 1.00 39.51 823 GLY G O 1
ATOM 13538 N N . LYS G 1 122 ? -54.247 149.996 3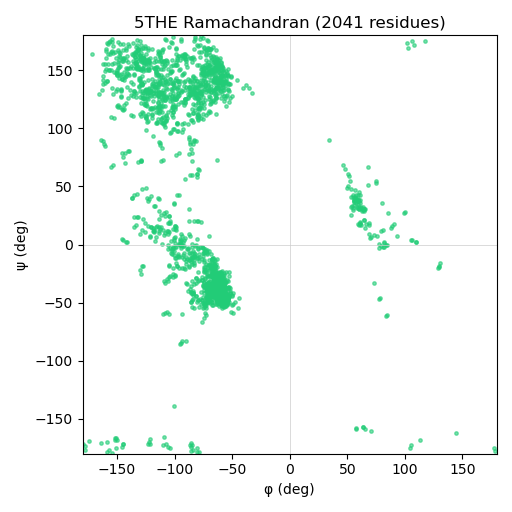14.674 1.00 25.86 824 LYS G N 1
ATOM 13539 C CA . LYS G 1 122 ? -53.717 151.063 313.833 1.00 34.47 824 LYS G CA 1
ATOM 13540 C C . LYS G 1 122 ? -52.386 150.630 313.218 1.00 33.58 824 LYS G C 1
ATOM 13541 O O . LYS G 1 122 ? -51.539 150.060 313.921 1.00 26.98 824 LYS G O 1
ATOM 13547 N N . PRO G 1 123 ? -52.166 150.865 311.925 1.00 29.15 825 PRO G N 1
ATOM 13548 C CA . PRO G 1 123 ? -50.877 150.498 311.324 1.00 34.44 825 PRO G CA 1
ATOM 13549 C C . PRO G 1 123 ? -49.728 151.218 312.016 1.00 32.48 825 PRO G C 1
ATOM 13550 O O . PRO G 1 123 ? -49.859 152.357 312.459 1.00 31.90 825 PRO G O 1
ATOM 13554 N N . ILE G 1 124 ? -48.604 150.528 312.125 1.00 29.82 826 ILE G N 1
ATOM 13555 C CA . ILE G 1 124 ? -47.406 151.038 312.792 1.00 29.88 826 ILE G CA 1
ATOM 13556 C C . ILE G 1 124 ? -46.428 151.516 311.726 1.00 25.16 826 ILE G C 1
ATOM 13557 O O . ILE G 1 124 ? -46.249 150.857 310.696 1.00 30.30 826 ILE G O 1
ATOM 13562 N N . LEU G 1 125 ? -45.801 152.661 311.958 1.00 24.88 827 LEU G N 1
ATOM 13563 C CA . LEU G 1 125 ? -44.750 153.162 311.085 1.00 27.25 827 LEU G CA 1
ATOM 13564 C C . LEU G 1 125 ? -43.405 152.963 311.766 1.00 28.44 827 LEU G C 1
ATOM 13565 O O . LEU G 1 125 ? -43.218 153.372 312.915 1.00 28.41 827 LEU G O 1
ATOM 13570 N N . ILE G 1 126 ? -42.473 152.327 311.067 1.00 25.93 828 ILE G N 1
ATOM 13571 C CA . ILE G 1 126 ? -41.127 152.133 311.582 1.00 23.65 828 ILE G CA 1
ATOM 13572 C C . ILE G 1 126 ? -40.157 152.783 310.607 1.00 22.54 828 ILE G C 1
ATOM 13573 O O . ILE G 1 126 ? -40.067 152.379 309.440 1.00 26.18 828 ILE G O 1
ATOM 13578 N N . ASN G 1 127 ? -39.451 153.794 311.082 1.00 25.25 829 ASN G N 1
ATOM 13579 C CA . ASN G 1 127 ? -38.450 154.489 310.304 1.00 27.52 829 ASN G CA 1
ATOM 13580 C C . ASN G 1 127 ? -37.072 153.979 310.683 1.00 28.74 829 ASN G C 1
ATOM 13581 O O . ASN G 1 127 ? -36.863 153.491 311.795 1.00 26.84 829 ASN G O 1
ATOM 13586 N N . GLN G 1 128 ? -36.136 154.099 309.742 1.00 28.26 830 GLN G N 1
ATOM 13587 C CA . GLN G 1 128 ? -34.719 153.887 310.009 1.00 28.61 830 GLN G CA 1
ATOM 13588 C C . GLN G 1 128 ? -34.416 152.457 310.457 1.00 27.53 830 GLN G C 1
ATOM 13589 O O . GLN G 1 128 ? -33.480 152.212 311.215 1.00 26.91 830 GLN G O 1
ATOM 13595 N N . PHE G 1 129 ? -35.200 151.500 309.981 1.00 24.84 831 PHE G N 1
ATOM 13596 C CA . PHE G 1 129 ? -34.882 150.101 310.185 1.00 26.82 831 PHE G CA 1
ATOM 13597 C C . PHE G 1 129 ? -33.820 149.662 309.183 1.00 29.09 831 PHE G C 1
ATOM 13598 O O . PHE G 1 129 ? -33.862 150.025 308.003 1.00 29.08 831 PHE G O 1
ATOM 13606 N N . GLY G 1 130 ? -32.867 148.876 309.655 1.00 30.07 832 GLY G N 1
ATOM 13607 C CA . GLY G 1 130 ? -31.910 148.276 308.764 1.00 34.42 832 GLY G CA 1
ATOM 13608 C C . GLY G 1 130 ? -30.953 147.372 309.498 1.00 36.59 832 GLY G C 1
ATOM 13609 O O . GLY G 1 130 ? -31.091 147.112 310.698 1.00 34.09 832 GLY G O 1
ATOM 13610 N N . PRO G 1 131 ? -29.950 146.884 308.780 1.00 32.22 833 PRO G N 1
ATOM 13611 C CA . PRO G 1 131 ? -28.889 146.104 309.417 1.00 31.53 833 PRO G CA 1
ATOM 13612 C C . PRO G 1 131 ? -28.185 146.937 310.471 1.00 40.41 833 PRO G C 1
ATOM 13613 O O . PRO G 1 131 ? -28.256 148.177 310.438 1.00 32.56 833 PRO G O 1
ATOM 13617 N N . PRO G 1 132 ? -27.537 146.302 311.447 1.00 36.02 834 PRO G N 1
ATOM 13618 C CA . PRO G 1 132 ? -26.774 147.071 312.435 1.00 32.63 834 PRO G CA 1
ATOM 13619 C C . PRO G 1 132 ? -25.825 148.045 311.746 1.00 38.96 834 PRO G C 1
ATOM 13620 O O . PRO G 1 132 ? -25.276 147.759 310.679 1.00 33.79 834 PRO G O 1
ATOM 13624 N N . ILE G 1 133 ? -25.649 149.208 312.363 1.00 35.01 835 ILE G N 1
ATOM 13625 C CA . ILE G 1 133 ? -24.855 150.289 311.793 1.00 42.56 835 ILE G CA 1
ATOM 13626 C C . ILE G 1 133 ? -23.417 150.141 312.270 1.00 44.17 835 ILE G C 1
ATOM 13627 O O . ILE G 1 133 ? -23.157 150.074 313.476 1.00 42.62 835 ILE G O 1
ATOM 13632 N N . LYS G 1 134 ? -22.479 150.084 311.334 1.00 50.98 836 LYS G N 1
ATOM 13633 C CA . LYS G 1 134 ? -21.065 150.137 311.685 1.00 58.03 836 LYS G CA 1
ATOM 13634 C C . LYS G 1 134 ? -20.702 151.595 311.935 1.00 61.50 836 LYS G C 1
ATOM 13635 O O . LYS G 1 134 ? -20.641 152.390 310.992 1.00 67.68 836 LYS G O 1
ATOM 13641 N N . LYS G 1 135 ? -20.479 151.961 313.196 1.00 59.68 837 LYS G N 1
ATOM 13642 C CA . LYS G 1 135 ? -20.233 153.354 313.546 1.00 68.22 837 LYS G CA 1
ATOM 13643 C C . LYS G 1 135 ? -18.736 153.626 313.606 1.00 68.49 837 LYS G C 1
ATOM 13644 O O . LYS G 1 135 ? -17.953 152.795 314.074 1.00 66.38 837 LYS G O 1
ATOM 13650 N N . PHE G 1 136 ? -18.350 154.799 313.116 1.00 70.51 838 PHE G N 1
ATOM 13651 C CA . PHE G 1 136 ? -16.946 155.133 312.909 1.00 72.52 838 PHE G CA 1
ATOM 13652 C C . PHE G 1 136 ? -16.357 155.650 314.217 1.00 77.96 838 PHE G C 1
ATOM 13653 O O . PHE G 1 136 ? -16.758 156.710 314.710 1.00 72.13 838 PHE G O 1
ATOM 13661 N N . GLN G 1 137 ? -15.422 154.877 314.777 1.00 89.16 839 GLN G N 1
ATOM 13662 C CA . GLN G 1 137 ? -14.741 155.130 316.057 1.00 101.04 839 GLN G CA 1
ATOM 13663 C C . GLN G 1 137 ? -15.607 155.808 317.118 1.00 110.05 839 GLN G C 1
ATOM 13664 O O . GLN G 1 137 ? -15.159 156.031 318.246 1.00 113.65 839 GLN G O 1
ATOM 13670 N N . PRO G 1 163 ? -13.993 147.203 314.905 1.00 92.30 865 PRO G N 1
ATOM 13671 C CA . PRO G 1 163 ? -15.349 146.964 314.392 1.00 90.71 865 PRO G CA 1
ATOM 13672 C C . PRO G 1 163 ? -16.422 147.077 315.479 1.00 86.03 865 PRO G C 1
ATOM 13673 O O . PRO G 1 163 ? -16.484 146.232 316.374 1.00 85.17 865 PRO G O 1
ATOM 13677 N N . THR G 1 164 ? -17.265 148.107 315.385 1.00 79.84 866 THR G N 1
ATOM 13678 C CA . THR G 1 164 ? -18.239 148.433 316.423 1.00 72.08 866 THR G CA 1
ATOM 13679 C C . THR G 1 164 ? -19.603 148.711 315.795 1.00 61.92 866 THR G C 1
ATOM 13680 O O . THR G 1 164 ? -19.718 149.548 314.893 1.00 53.89 866 THR G O 1
ATOM 13684 N N . PHE G 1 165 ? -20.636 148.017 316.273 1.00 54.62 867 PHE G N 1
ATOM 13685 C CA . PHE G 1 165 ? -21.947 148.040 315.635 1.00 49.68 867 PHE G CA 1
ATOM 13686 C C . PHE G 1 165 ? -23.015 148.569 316.580 1.00 49.21 867 PHE G C 1
ATOM 13687 O O . PHE G 1 165 ? -23.008 148.277 317.778 1.00 48.29 867 PHE G O 1
ATOM 13695 N N . GLU G 1 166 ? -23.940 149.340 316.024 1.00 45.45 868 GLU G N 1
ATOM 13696 C CA . GLU G 1 166 ? -25.057 149.893 316.769 1.00 49.35 868 GLU G CA 1
ATOM 13697 C C . GLU G 1 166 ? -26.363 149.482 316.102 1.00 43.62 868 GLU G C 1
ATOM 13698 O O . GLU G 1 166 ? -26.548 149.696 314.898 1.00 45.20 868 GLU G O 1
ATOM 13704 N N . THR G 1 167 ? -27.248 148.877 316.884 1.00 39.45 869 THR G N 1
ATOM 13705 C CA . THR G 1 167 ? -28.577 148.513 316.417 1.00 34.74 869 THR G CA 1
ATOM 13706 C C . THR G 1 167 ? -29.282 149.725 315.814 1.00 34.30 869 THR G C 1
ATOM 13707 O O . THR G 1 167 ? -29.244 150.817 316.382 1.00 35.58 869 THR G O 1
ATOM 13711 N N . SER G 1 168 ? -29.901 149.536 314.649 1.00 32.12 870 SER G N 1
ATOM 13712 C CA . SER G 1 168 ? -30.575 150.642 313.978 1.00 32.09 870 SER G CA 1
ATOM 13713 C C . SER G 1 168 ? -31.739 151.143 314.831 1.00 27.99 870 SER G C 1
ATOM 13714 O O . SER G 1 168 ? -32.320 150.376 315.600 1.00 26.44 870 SER G O 1
ATOM 13717 N N . PRO G 1 169 ? -32.078 152.440 314.734 1.00 29.02 871 PRO G N 1
ATOM 13718 C CA . PRO G 1 169 ? -33.233 152.950 315.499 1.00 28.76 871 PRO G CA 1
ATOM 13719 C C . PRO G 1 169 ? -34.523 152.229 315.169 1.00 28.75 871 PRO G C 1
ATOM 13720 O O . PRO G 1 169 ? -35.331 151.959 316.065 1.00 25.44 871 PRO G O 1
ATOM 13724 N N . GLY G 1 170 ? -34.731 151.893 313.895 1.00 26.95 872 GLY G N 1
ATOM 13725 C CA . GLY G 1 170 ? -35.921 151.149 313.530 1.00 21.33 872 GLY G CA 1
ATOM 13726 C C . GLY G 1 170 ? -35.939 149.760 314.131 1.00 22.76 872 GLY G C 1
ATOM 13727 O O . GLY G 1 170 ? -36.994 149.262 314.541 1.00 22.84 872 GLY G O 1
ATOM 13728 N N . GLU G 1 171 ? -34.777 149.107 314.201 1.00 22.52 873 GLU G N 1
ATOM 13729 C CA . GLU G 1 171 ? -34.785 147.791 314.825 1.00 26.01 873 GLU G CA 1
ATOM 13730 C C . GLU G 1 171 ? -35.165 147.902 316.299 1.00 29.61 873 GLU G C 1
ATOM 13731 O O . GLU G 1 171 ? -35.924 147.072 316.812 1.00 24.40 873 GLU G O 1
ATOM 13737 N N . ILE G 1 172 ? -34.671 148.939 316.980 1.00 27.64 874 ILE G N 1
ATOM 13738 C CA . ILE G 1 172 ? -35.067 149.190 318.365 1.00 26.74 874 ILE G CA 1
ATOM 13739 C C . ILE G 1 172 ? -36.579 149.370 318.462 1.00 25.62 874 ILE G C 1
ATOM 13740 O O . ILE G 1 172 ? -37.234 148.724 319.283 1.00 26.27 874 ILE G O 1
ATOM 13745 N N . SER G 1 173 ? -37.159 150.231 317.610 1.00 20.76 875 SER G N 1
ATOM 13746 C CA . SER G 1 173 ? -38.617 150.413 317.618 1.00 25.19 875 SER G CA 1
ATOM 13747 C C . SER G 1 173 ? -39.352 149.102 317.347 1.00 32.54 875 SER G C 1
ATOM 13748 O O . SER G 1 173 ? -40.367 148.807 317.985 1.00 32.48 875 SER G O 1
ATOM 13751 N N . LEU G 1 174 ? -38.881 148.320 316.373 1.00 25.72 876 LEU G N 1
ATOM 13752 C CA . LEU G 1 174 ? -39.520 147.036 316.111 1.00 24.51 876 LEU G CA 1
ATOM 13753 C C . LEU G 1 174 ? -39.369 146.090 317.297 1.00 29.75 876 LEU G C 1
ATOM 13754 O O . LEU G 1 174 ? -40.313 145.371 317.645 1.00 24.96 876 LEU G O 1
ATOM 13759 N N . LEU G 1 175 ? -38.188 146.062 317.919 1.00 26.56 877 LEU G N 1
ATOM 13760 C CA . LEU G 1 175 ? -37.997 145.226 319.101 1.00 29.29 877 LEU G CA 1
ATOM 13761 C C . LEU G 1 175 ? -38.948 145.631 320.227 1.00 25.80 877 LEU G C 1
ATOM 13762 O O . LEU G 1 175 ? -39.489 144.770 320.928 1.00 29.48 877 LEU G O 1
ATOM 13767 N N . ASN G 1 176 ? -39.193 146.931 320.391 1.00 23.13 878 ASN G N 1
ATOM 13768 C CA . ASN G 1 176 ? -40.146 147.367 321.403 1.00 27.80 878 ASN G CA 1
ATOM 13769 C C . ASN G 1 176 ? -41.543 146.834 321.112 1.00 32.67 878 ASN G C 1
ATOM 13770 O O . ASN G 1 176 ? -42.295 146.487 322.032 1.00 33.68 878 ASN G O 1
ATOM 13775 N N . LEU G 1 177 ? -41.923 146.778 319.839 1.00 27.18 879 LEU G N 1
ATOM 13776 C CA . LEU G 1 177 ? -43.221 146.215 319.507 1.00 25.97 879 LEU G CA 1
ATOM 13777 C C . LEU G 1 177 ? -43.223 144.704 319.739 1.00 27.92 879 LEU G C 1
ATOM 13778 O O . LEU G 1 177 ? -44.151 144.153 320.342 1.00 24.65 879 LEU G O 1
ATOM 13783 N N . LEU G 1 178 ? -42.184 144.019 319.266 1.00 18.13 880 LEU G N 1
ATOM 13784 C CA . LEU G 1 178 ? -42.153 142.570 319.360 1.00 25.43 880 LEU G CA 1
ATOM 13785 C C . LEU G 1 178 ? -42.107 142.102 320.812 1.00 27.14 880 LEU G C 1
ATOM 13786 O O . LEU G 1 178 ? -42.734 141.093 321.155 1.00 28.69 880 LEU G O 1
ATOM 13791 N N . GLU G 1 179 ? -41.395 142.831 321.685 1.00 24.66 881 GLU G N 1
ATOM 13792 C CA . GLU G 1 179 ? -41.329 142.434 323.092 1.00 24.93 881 GLU G CA 1
ATOM 13793 C C . GLU G 1 179 ? -42.684 142.530 323.778 1.00 27.50 881 GLU G C 1
ATOM 13794 O O . GLU G 1 179 ? -42.881 141.919 324.828 1.00 30.99 881 GLU G O 1
ATOM 13800 N N . ASN G 1 180 ? -43.620 143.281 323.205 1.00 26.50 882 ASN G N 1
ATOM 13801 C CA . ASN G 1 180 ? -44.911 143.522 323.827 1.00 26.98 882 ASN G CA 1
ATOM 13802 C C . ASN G 1 180 ? -46.065 142.997 323.002 1.00 29.07 882 ASN G C 1
ATOM 13803 O O . ASN G 1 180 ? -47.222 143.317 323.303 1.00 31.71 882 ASN G O 1
ATOM 13808 N N . ILE G 1 181 ? -45.783 142.206 321.970 1.00 25.66 883 ILE G N 1
ATOM 13809 C CA . ILE G 1 181 ? -46.807 141.838 320.988 1.00 27.51 883 ILE G CA 1
ATOM 13810 C C . ILE G 1 181 ? -47.904 141.013 321.666 1.00 23.11 883 ILE G C 1
ATOM 13811 O O . ILE G 1 181 ? -47.606 140.110 322.470 1.00 27.42 883 ILE G O 1
ATOM 13816 N N . PRO G 1 182 ? -49.178 141.295 321.425 1.00 25.91 884 PRO G N 1
ATOM 13817 C CA . PRO G 1 182 ? -50.235 140.447 321.989 1.00 25.83 884 PRO G CA 1
ATOM 13818 C C . PRO G 1 182 ? -50.231 139.062 321.358 1.00 29.31 884 PRO G C 1
ATOM 13819 O O . PRO G 1 182 ? -49.730 138.843 320.249 1.00 28.04 884 PRO G O 1
ATOM 13823 N N . SER G 1 183 ? -50.828 138.117 322.073 1.00 26.21 885 SER G N 1
ATOM 13824 C CA . SER G 1 183 ? -51.062 136.805 321.491 1.00 24.29 885 SER G CA 1
ATOM 13825 C C . SER G 1 183 ? -52.028 136.917 320.308 1.00 24.98 885 SER G C 1
ATOM 13826 O O . SER G 1 183 ? -52.696 137.940 320.101 1.00 25.34 885 SER G O 1
ATOM 13829 N N . ASN G 1 184 ? -52.106 135.833 319.536 1.00 19.07 886 ASN G N 1
ATOM 13830 C CA . ASN G 1 184 ? -53.054 135.714 318.433 1.00 30.55 886 ASN G CA 1
ATOM 13831 C C . ASN G 1 184 ? -52.873 136.849 317.418 1.00 30.98 886 ASN G C 1
ATOM 13832 O O . ASN G 1 184 ? -53.841 137.424 316.908 1.00 26.55 886 ASN G O 1
ATOM 13837 N N . THR G 1 185 ? -51.620 137.168 317.113 1.00 23.79 887 THR G N 1
ATOM 13838 C CA . THR G 1 185 ? -51.285 138.296 316.258 1.00 22.19 887 THR G CA 1
ATOM 13839 C C . THR G 1 185 ? -50.436 137.826 315.089 1.00 28.05 887 THR G C 1
ATOM 13840 O O . THR G 1 185 ? -49.430 137.126 315.277 1.00 31.40 887 THR G O 1
ATOM 13844 N N . TYR G 1 186 ? -50.834 138.221 313.887 1.00 27.70 888 TYR G N 1
ATOM 13845 C CA . TYR G 1 186 ? -50.069 137.964 312.681 1.00 21.06 888 TYR G CA 1
ATOM 13846 C C . TYR G 1 186 ? -49.538 139.299 312.170 1.00 25.02 888 TYR G C 1
ATOM 13847 O O . TYR G 1 186 ? -50.290 140.276 312.079 1.00 27.21 888 TYR G O 1
ATOM 13856 N N . ILE G 1 187 ? -48.240 139.359 311.878 1.00 24.71 889 ILE G N 1
ATOM 13857 C CA . ILE G 1 187 ? -47.619 140.602 311.434 1.00 25.12 889 ILE G CA 1
ATOM 13858 C C . ILE G 1 187 ? -47.599 140.640 309.916 1.00 26.69 889 ILE G C 1
ATOM 13859 O O . ILE G 1 187 ? -47.180 139.678 309.269 1.00 25.74 889 ILE G O 1
ATOM 13864 N N . LEU G 1 188 ? -48.044 141.749 309.347 1.00 24.98 890 LEU G N 1
ATOM 13865 C CA . LEU G 1 188 ? -47.856 142.017 307.925 1.00 22.84 890 LEU G CA 1
ATOM 13866 C C . LEU G 1 188 ? -46.849 143.162 307.809 1.00 26.08 890 LEU G C 1
ATOM 13867 O O . LEU G 1 188 ? -47.192 144.322 308.063 1.00 24.90 890 LEU G O 1
ATOM 13872 N N . TYR G 1 189 ? -45.612 142.841 307.434 1.00 20.88 891 TYR G N 1
ATOM 13873 C CA . TYR G 1 189 ? -44.629 143.886 307.168 1.00 19.45 891 TYR G CA 1
ATOM 13874 C C . TYR G 1 189 ? -44.902 144.484 305.798 1.00 21.78 891 TYR G C 1
ATOM 13875 O O . TYR G 1 189 ? -44.946 143.763 304.796 1.00 24.83 891 TYR G O 1
ATOM 13884 N N . VAL G 1 190 ? -45.091 145.789 305.747 1.00 22.27 892 VAL G N 1
ATOM 13885 C CA . VAL G 1 190 ? -45.379 146.463 304.496 1.00 24.26 892 VAL G CA 1
ATOM 13886 C C . VAL G 1 190 ? -44.153 147.295 304.162 1.00 25.55 892 VAL G C 1
ATOM 13887 O O . VAL G 1 190 ? -43.850 148.279 304.845 1.00 20.81 892 VAL G O 1
ATOM 13891 N N . LEU G 1 191 ? -43.425 146.876 303.135 1.00 24.20 893 LEU G N 1
ATOM 13892 C CA . LEU G 1 191 ? -42.143 147.480 302.799 1.00 22.75 893 LEU G CA 1
ATOM 13893 C C . LEU G 1 191 ? -42.347 148.657 301.857 1.00 20.09 893 LEU G C 1
ATOM 13894 O O . LEU G 1 191 ? -42.979 148.511 300.806 1.00 22.40 893 LEU G O 1
ATOM 13899 N N . ARG G 1 192 ? -41.798 149.818 302.227 1.00 23.65 894 ARG G N 1
ATOM 13900 C CA . ARG G 1 192 ? -41.810 150.962 301.314 1.00 24.41 894 ARG G CA 1
ATOM 13901 C C . ARG G 1 192 ? -41.164 150.613 299.971 1.00 26.23 894 ARG G C 1
ATOM 13902 O O . ARG G 1 192 ? -41.710 150.922 298.904 1.00 27.30 894 ARG G O 1
ATOM 13910 N N . ARG G 1 193 ? -40.001 149.962 300.009 1.00 24.30 895 ARG G N 1
ATOM 13911 C CA . ARG G 1 193 ? -39.226 149.600 298.827 1.00 24.81 895 ARG G CA 1
ATOM 13912 C C . ARG G 1 193 ? -39.078 148.093 298.737 1.00 26.47 895 ARG G C 1
ATOM 13913 O O . ARG G 1 193 ? -38.674 147.462 299.714 1.00 27.18 895 ARG G O 1
ATOM 13921 N N . GLY G 1 194 ? -39.321 147.527 297.559 1.00 25.24 896 GLY G N 1
ATOM 13922 C CA . GLY G 1 194 ? -39.020 146.131 297.349 1.00 19.28 896 GLY G CA 1
ATOM 13923 C C . GLY G 1 194 ? -37.556 145.931 296.997 1.00 23.01 896 GLY G C 1
ATOM 13924 O O . GLY G 1 194 ? -36.789 146.881 296.840 1.00 24.36 896 GLY G O 1
ATOM 13925 N N . ASN G 1 195 ? -37.172 144.654 296.879 1.00 25.34 897 ASN G N 1
ATOM 13926 C CA . ASN G 1 195 ? -35.834 144.264 296.418 1.00 35.91 897 ASN G CA 1
ATOM 13927 C C . ASN G 1 195 ? -34.738 144.708 297.382 1.00 36.69 897 ASN G C 1
ATOM 13928 O O . ASN G 1 195 ? -33.615 144.994 296.964 1.00 36.28 897 ASN G O 1
ATOM 13933 N N . ASP G 1 196 ? -35.049 144.786 298.671 1.00 32.45 898 ASP G N 1
ATOM 13934 C CA . ASP G 1 196 ? -34.113 145.252 299.691 1.00 29.06 898 ASP G CA 1
ATOM 13935 C C . ASP G 1 196 ? -33.819 144.043 300.571 1.00 31.87 898 ASP G C 1
ATOM 13936 O O . ASP G 1 196 ? -34.492 143.804 301.578 1.00 26.89 898 ASP G O 1
ATOM 13941 N N . SER G 1 197 ? -32.817 143.260 300.179 1.00 25.64 899 SER G N 1
ATOM 13942 C CA . SER G 1 197 ? -32.560 142.034 300.931 1.00 31.86 899 SER G CA 1
ATOM 13943 C C . SER G 1 197 ? -31.919 142.322 302.288 1.00 23.77 899 SER G C 1
ATOM 13944 O O . SER G 1 197 ? -32.145 141.571 303.233 1.00 28.98 899 SER G O 1
ATOM 13947 N N . ALA G 1 198 ? -31.156 143.413 302.434 1.00 25.72 900 ALA G N 1
ATOM 13948 C CA . ALA G 1 198 ? -30.619 143.727 303.758 1.00 24.44 900 ALA G CA 1
ATOM 13949 C C . ALA G 1 198 ? -31.745 143.950 304.761 1.00 26.05 900 ALA G C 1
ATOM 13950 O O . ALA G 1 198 ? -31.689 143.451 305.887 1.00 29.30 900 ALA G O 1
ATOM 13952 N N . VAL G 1 199 ? -32.791 144.673 304.356 1.00 25.25 901 VAL G N 1
ATOM 13953 C CA . VAL G 1 199 ? -33.934 144.894 305.237 1.00 24.87 901 VAL G CA 1
ATOM 13954 C C . VAL G 1 199 ? -34.759 143.615 305.394 1.00 19.88 901 VAL G C 1
ATOM 13955 O O . VAL G 1 199 ? -35.132 143.234 306.506 1.00 23.82 901 VAL G O 1
ATOM 13959 N N . TYR G 1 200 ? -35.042 142.929 304.286 1.00 18.29 902 TYR G N 1
ATOM 13960 C CA . TYR G 1 200 ? -35.887 141.744 304.356 1.00 22.84 902 TYR G CA 1
ATOM 13961 C C . TYR G 1 200 ? -35.238 140.645 305.185 1.00 26.92 902 TYR G C 1
ATOM 13962 O O . TYR G 1 200 ? -35.914 139.981 305.980 1.00 23.05 902 TYR G O 1
ATOM 13971 N N . ASP G 1 201 ? -33.937 140.412 304.991 1.00 21.46 903 ASP G N 1
ATOM 13972 C CA . ASP G 1 201 ? -33.251 139.379 305.760 1.00 27.21 903 ASP G CA 1
ATOM 13973 C C . ASP G 1 201 ? -33.261 139.711 307.244 1.00 22.60 903 ASP G C 1
ATOM 13974 O O . ASP G 1 201 ? -33.473 138.834 308.076 1.00 21.79 903 ASP G O 1
ATOM 13979 N N . ARG G 1 202 ? -33.046 140.984 307.589 1.00 20.30 904 ARG G N 1
ATOM 13980 C CA . ARG G 1 202 ? -33.037 141.371 308.994 1.00 19.67 904 ARG G CA 1
ATOM 13981 C C . ARG G 1 202 ? -34.421 141.214 309.617 1.00 26.55 904 ARG G C 1
ATOM 13982 O O . ARG G 1 202 ? -34.547 140.756 310.761 1.00 25.85 904 ARG G O 1
ATOM 13990 N N . LEU G 1 203 ? -35.469 141.589 308.881 1.00 23.23 905 LEU G N 1
ATOM 13991 C CA . LEU G 1 203 ? -36.831 141.382 309.366 1.00 27.91 905 LEU G CA 1
ATOM 13992 C C . LEU G 1 203 ? -37.090 139.913 309.682 1.00 24.55 905 LEU G C 1
ATOM 13993 O O . LEU G 1 203 ? -37.652 139.588 310.733 1.00 24.74 905 LEU G O 1
ATOM 13998 N N . LYS G 1 204 ? -36.700 139.008 308.780 1.00 23.45 906 LYS G N 1
ATOM 13999 C CA . LYS G 1 204 ? -36.910 137.578 309.038 1.00 21.89 906 LYS G CA 1
ATOM 14000 C C . LYS G 1 204 ? -35.992 137.075 310.147 1.00 25.92 906 LYS G C 1
ATOM 14001 O O . LYS G 1 204 ? -36.400 136.269 310.985 1.00 24.04 906 LYS G O 1
ATOM 14007 N N . TYR G 1 205 ? -34.745 137.537 310.157 1.00 21.62 907 TYR G N 1
ATOM 14008 C CA . TYR G 1 205 ? -33.831 137.203 311.234 1.00 24.95 907 TYR G CA 1
ATOM 14009 C C . TYR G 1 205 ? -34.421 137.563 312.594 1.00 28.49 907 TYR G C 1
ATOM 14010 O O . TYR G 1 205 ? -34.419 136.751 313.526 1.00 29.06 907 TYR G O 1
ATOM 14019 N N . ILE G 1 206 ? -34.948 138.775 312.721 1.00 25.48 908 ILE G N 1
ATOM 14020 C CA . ILE G 1 206 ? -35.523 139.192 313.992 1.00 25.96 908 ILE G CA 1
ATOM 14021 C C . ILE G 1 206 ? -36.834 138.461 314.249 1.00 26.02 908 ILE G C 1
ATOM 14022 O O . ILE G 1 206 ? -37.069 137.937 315.342 1.00 24.63 908 ILE G O 1
ATOM 14027 N N . THR G 1 207 ? -37.712 138.428 313.251 1.00 22.44 909 THR G N 1
ATOM 14028 C CA . THR G 1 207 ? -39.090 138.032 313.507 1.00 23.51 909 THR G CA 1
ATOM 14029 C C . THR G 1 207 ? -39.269 136.518 313.456 1.00 28.35 909 THR G C 1
ATOM 14030 O O . THR G 1 207 ? -39.973 135.960 314.308 1.00 24.21 909 THR G O 1
ATOM 14034 N N . ASP G 1 208 ? -38.634 135.832 312.497 1.00 27.41 910 ASP G N 1
ATOM 14035 C CA . ASP G 1 208 ? -38.612 134.367 312.533 1.00 26.67 910 ASP G CA 1
ATOM 14036 C C . ASP G 1 208 ? -37.651 133.877 313.605 1.00 27.25 910 ASP G C 1
ATOM 14037 O O . ASP G 1 208 ? -38.044 133.204 314.561 1.00 26.04 910 ASP G O 1
ATOM 14042 N N . LEU G 1 209 ? -36.370 134.188 313.440 1.00 25.02 911 LEU G N 1
ATOM 14043 C CA . LEU G 1 209 ? -35.359 133.434 314.159 1.00 25.29 911 LEU G CA 1
ATOM 14044 C C . LEU G 1 209 ? -35.307 133.842 315.627 1.00 32.71 911 LEU G C 1
ATOM 14045 O O . LEU G 1 209 ? -35.259 132.982 316.513 1.00 29.85 911 LEU G O 1
ATOM 14050 N N . LYS G 1 210 ? -35.333 135.144 315.911 1.00 29.12 912 LYS G N 1
ATOM 14051 C CA . LYS G 1 210 ? -35.269 135.574 317.302 1.00 31.81 912 LYS G CA 1
ATOM 14052 C C . LYS G 1 210 ? -36.599 135.357 318.011 1.00 27.10 912 LYS G C 1
ATOM 14053 O O . LYS G 1 210 ? -36.653 134.685 319.042 1.00 28.94 912 LYS G O 1
ATOM 14059 N N . PHE G 1 211 ? -37.694 135.903 317.464 1.00 22.01 913 PHE G N 1
ATOM 14060 C CA . PHE G 1 211 ? -38.955 135.924 318.200 1.00 24.50 913 PHE G CA 1
ATOM 14061 C C . PHE G 1 211 ? -39.911 134.803 317.831 1.00 30.91 913 PHE G C 1
ATOM 14062 O O . PHE G 1 211 ? -40.830 134.521 318.604 1.00 28.26 913 PHE G O 1
ATOM 14070 N N . GLY G 1 212 ? -39.726 134.158 316.684 1.00 28.86 914 GLY G N 1
ATOM 14071 C CA . GLY G 1 212 ? -40.668 133.135 316.277 1.00 27.09 914 GLY G CA 1
ATOM 14072 C C . GLY G 1 212 ? -42.087 133.645 316.170 1.00 32.82 914 GLY G C 1
ATOM 14073 O O . GLY G 1 212 ? -43.031 132.909 316.484 1.00 28.80 914 GLY G O 1
ATOM 14074 N N . ALA G 1 213 ? -42.258 134.891 315.722 1.00 24.76 915 ALA G N 1
ATOM 14075 C CA . ALA G 1 213 ? -43.569 135.502 315.553 1.00 25.57 915 ALA G CA 1
ATOM 14076 C C . ALA G 1 213 ? -43.988 135.390 314.092 1.00 24.69 915 ALA G C 1
ATOM 14077 O O . ALA G 1 213 ? -43.177 135.629 313.192 1.00 26.65 915 ALA G O 1
ATOM 14079 N N . LEU G 1 214 ? -45.236 134.995 313.856 1.00 25.51 916 LEU G N 1
ATOM 14080 C CA . LEU G 1 214 ? -45.708 134.828 312.487 1.00 23.23 916 LEU G CA 1
ATOM 14081 C C . LEU G 1 214 ? -45.755 136.175 311.766 1.00 29.07 916 LEU G C 1
ATOM 14082 O O . LEU G 1 214 ? -46.254 137.176 312.301 1.00 20.54 916 LEU G O 1
ATOM 14087 N N . ASN G 1 215 ? -45.226 136.201 310.547 1.00 25.25 917 ASN G N 1
ATOM 14088 C CA . ASN G 1 215 ? -45.180 137.445 309.802 1.00 27.27 917 ASN G CA 1
ATOM 14089 C C . ASN G 1 215 ? -45.092 137.114 308.326 1.00 25.13 917 ASN G C 1
ATOM 14090 O O . ASN G 1 215 ? -44.551 136.072 307.942 1.00 22.71 917 ASN G O 1
ATOM 14095 N N . SER G 1 216 ? -45.646 138.004 307.511 1.00 24.49 918 SER G N 1
ATOM 14096 C CA . SER G 1 216 ? -45.461 137.995 306.071 1.00 22.59 918 SER G CA 1
ATOM 14097 C C . SER G 1 216 ? -45.027 139.388 305.649 1.00 23.29 918 SER G C 1
ATOM 14098 O O . SER G 1 216 ? -45.383 140.384 306.292 1.00 24.83 918 SER G O 1
ATOM 14101 N N . CYS G 1 217 ? -44.275 139.455 304.561 1.00 25.43 919 CYS G N 1
ATOM 14102 C CA . CYS G 1 217 ? -43.868 140.725 303.987 1.00 26.19 919 CYS G CA 1
ATOM 14103 C C . CYS G 1 217 ? -44.594 140.959 302.674 1.00 24.39 919 CYS G C 1
ATOM 14104 O O . CYS G 1 217 ? -44.945 140.029 301.951 1.00 25.22 919 CYS G O 1
ATOM 14107 N N . VAL G 1 218 ? -44.741 142.223 302.346 1.00 28.61 920 VAL G N 1
ATOM 14108 C CA . VAL G 1 218 ? -45.554 142.635 301.225 1.00 21.49 920 VAL G CA 1
ATOM 14109 C C . VAL G 1 218 ? -44.986 143.968 300.749 1.00 22.32 920 VAL G C 1
ATOM 14110 O O . VAL G 1 218 ? -44.697 144.853 301.560 1.00 24.20 920 VAL G O 1
ATOM 14114 N N . VAL G 1 219 ? -44.728 144.083 299.455 1.00 23.55 921 VAL G N 1
ATOM 14115 C CA . VAL G 1 219 ? -44.188 145.326 298.922 1.00 25.50 921 VAL G CA 1
ATOM 14116 C C . VAL G 1 219 ? -45.339 146.310 298.744 1.00 26.63 921 VAL G C 1
ATOM 14117 O O . VAL G 1 219 ? -46.353 145.994 298.108 1.00 28.65 921 VAL G O 1
ATOM 14121 N N . TRP G 1 220 ? -45.189 147.494 299.340 1.00 23.72 922 TRP G N 1
ATOM 14122 C CA . TRP G 1 220 ? -46.267 148.486 299.387 1.00 25.64 922 TRP G CA 1
ATOM 14123 C C . TRP G 1 220 ? -46.839 148.796 298.010 1.00 22.13 922 TRP G C 1
ATOM 14124 O O . TRP G 1 220 ? -48.063 148.872 297.834 1.00 25.88 922 TRP G O 1
ATOM 14135 N N . ASP G 1 221 ? -45.973 148.998 297.017 1.00 22.79 923 ASP G N 1
ATOM 14136 C CA . ASP G 1 221 ? -46.465 149.347 295.687 1.00 33.61 923 ASP G CA 1
ATOM 14137 C C . ASP G 1 221 ? -47.294 148.216 295.075 1.00 31.52 923 ASP G C 1
ATOM 14138 O O . ASP G 1 221 ? -48.176 148.465 294.239 1.00 26.90 923 ASP G O 1
ATOM 14143 N N . ASN G 1 222 ? -47.054 146.977 295.499 1.00 24.45 924 ASN G N 1
ATOM 14144 C CA . ASN G 1 222 ? -47.931 145.893 295.078 1.00 22.57 924 ASN G CA 1
ATOM 14145 C C . ASN G 1 222 ? -49.216 145.882 295.887 1.00 27.03 924 ASN G C 1
ATOM 14146 O O . ASN G 1 222 ? -50.321 145.862 295.326 1.00 27.13 924 ASN G O 1
ATOM 14151 N N . PHE G 1 223 ? -49.071 145.861 297.210 1.00 21.59 925 PHE G N 1
ATOM 14152 C CA . PHE G 1 223 ? -50.209 145.698 298.105 1.00 26.02 925 PHE G CA 1
ATOM 14153 C C . PHE G 1 223 ? -51.231 146.818 297.933 1.00 24.84 925 PHE G C 1
ATOM 14154 O O . PHE G 1 223 ? -52.445 146.577 298.023 1.00 24.67 925 PHE G O 1
ATOM 14162 N N . LYS G 1 224 ? -50.770 148.046 297.661 1.00 21.25 926 LYS G N 1
ATOM 14163 C CA . LYS G 1 224 ? -51.718 149.157 297.614 1.00 26.36 926 LYS G CA 1
ATOM 14164 C C . LYS G 1 224 ? -52.594 149.125 296.369 1.00 28.83 926 LYS G C 1
ATOM 14165 O O . LYS G 1 224 ? -53.537 149.920 296.274 1.00 24.86 926 LYS G O 1
ATOM 14171 N N . LYS G 1 225 ? -52.332 148.208 295.435 1.00 30.12 927 LYS G N 1
ATOM 14172 C CA . LYS G 1 225 ? -53.226 148.042 294.298 1.00 33.77 927 LYS G CA 1
ATOM 14173 C C . LYS G 1 225 ? -54.566 147.444 294.707 1.00 28.50 927 LYS G C 1
ATOM 14174 O O . LYS G 1 225 ? -55.535 147.559 293.949 1.00 26.46 927 LYS G O 1
ATOM 14180 N N . ASN G 1 226 ? -54.640 146.818 295.887 1.00 24.74 928 ASN G N 1
ATOM 14181 C CA . ASN G 1 226 ? -55.886 146.252 296.423 1.00 26.35 928 ASN G CA 1
ATOM 14182 C C . ASN G 1 226 ? -56.490 145.211 295.482 1.00 36.85 928 ASN G C 1
ATOM 14183 O O . ASN G 1 226 ? -57.710 145.120 295.321 1.00 34.98 928 ASN G O 1
ATOM 14188 N N . SER G 1 227 ? -55.627 144.412 294.867 1.00 31.92 929 SER G N 1
ATOM 14189 C CA . SER G 1 227 ? -56.061 143.364 293.959 1.00 30.51 929 SER G CA 1
ATOM 14190 C C . SER G 1 227 ? -56.546 142.155 294.751 1.00 31.73 929 SER G C 1
ATOM 14191 O O . SER G 1 227 ? -55.842 141.671 295.647 1.00 27.31 929 SER G O 1
ATOM 14194 N N . ILE G 1 228 ? -57.736 141.649 294.408 1.00 25.52 930 ILE G N 1
ATOM 14195 C CA . ILE G 1 228 ? -58.234 140.443 295.073 1.00 29.42 930 ILE G CA 1
ATOM 14196 C C . ILE G 1 228 ? -57.312 139.251 294.798 1.00 32.37 930 ILE G C 1
ATOM 14197 O O . ILE G 1 228 ? -57.102 138.395 295.668 1.00 26.61 930 ILE G O 1
ATOM 14202 N N . GLN G 1 229 ? -56.728 139.184 293.599 1.00 33.97 931 GLN G N 1
ATOM 14203 C CA . GLN G 1 229 ? -55.859 138.048 293.285 1.00 38.63 931 GLN G CA 1
ATOM 14204 C C . GLN G 1 229 ? -54.546 138.122 294.059 1.00 30.46 931 GLN G C 1
ATOM 14205 O O . GLN G 1 229 ? -54.082 137.113 294.600 1.00 23.19 931 GLN G O 1
ATOM 14211 N N . TYR G 1 230 ? -53.924 139.304 294.111 1.00 29.01 932 TYR G N 1
ATOM 14212 C CA . TYR G 1 230 ? -52.772 139.501 294.990 1.00 30.10 932 TYR G CA 1
ATOM 14213 C C . TYR G 1 230 ? -53.099 139.097 296.425 1.00 22.95 932 TYR G C 1
ATOM 14214 O O . TYR G 1 230 ? -52.356 138.334 297.060 1.00 23.20 932 TYR G O 1
ATOM 14223 N N . ASN G 1 231 ? -54.224 139.600 296.950 1.00 24.60 933 ASN G N 1
ATOM 14224 C CA . ASN G 1 231 ? -54.581 139.339 298.340 1.00 25.63 933 ASN G CA 1
ATOM 14225 C C . ASN G 1 231 ? -54.831 137.853 298.590 1.00 23.06 933 ASN G C 1
ATOM 14226 O O . ASN G 1 231 ? -54.425 137.319 299.631 1.00 26.07 933 ASN G O 1
ATOM 14231 N N . SER G 1 232 ? -55.487 137.163 297.640 1.00 22.58 934 SER G N 1
ATOM 14232 C CA . SER G 1 232 ? -55.712 135.720 297.780 1.00 28.80 934 SER G CA 1
ATOM 14233 C C . SER G 1 232 ? -54.397 134.950 297.835 1.00 28.58 934 SER G C 1
ATOM 14234 O O . SER G 1 232 ? -54.246 134.024 298.637 1.00 30.85 934 SER G O 1
ATOM 14237 N N . ASN G 1 233 ? -53.440 135.301 296.969 1.00 28.30 935 ASN G N 1
ATOM 14238 C CA . ASN G 1 233 ? -52.146 134.621 296.991 1.00 24.05 935 ASN G CA 1
ATOM 14239 C C . ASN G 1 233 ? -51.404 134.883 298.291 1.00 22.16 935 ASN G C 1
ATOM 14240 O O . ASN G 1 233 ? -50.781 133.969 298.842 1.00 23.97 935 ASN G O 1
ATOM 14245 N N . VAL G 1 234 ? -51.451 136.131 298.787 1.00 20.93 936 VAL G N 1
ATOM 14246 C CA . VAL G 1 234 ? -50.789 136.478 300.049 1.00 23.95 936 VAL G CA 1
ATOM 14247 C C . VAL G 1 234 ? -51.326 135.625 301.202 1.00 28.79 936 VAL G C 1
ATOM 14248 O O . VAL G 1 234 ? -50.549 135.136 302.029 1.00 22.49 936 VAL G O 1
ATOM 14252 N N . VAL G 1 235 ? -52.658 135.449 301.303 1.00 27.61 937 VAL G N 1
ATOM 14253 C CA . VAL G 1 235 ? -53.149 134.684 302.460 1.00 28.15 937 VAL G CA 1
ATOM 14254 C C . VAL G 1 235 ? -52.860 133.199 302.366 1.00 20.58 937 VAL G C 1
ATOM 14255 O O . VAL G 1 235 ? -52.962 132.502 303.385 1.00 27.79 937 VAL G O 1
ATOM 14259 N N . MET G 1 236 ? -52.640 132.667 301.161 1.00 27.25 938 MET G N 1
ATOM 14260 C CA . MET G 1 236 ? -52.244 131.266 301.045 1.00 26.51 938 MET G CA 1
ATOM 14261 C C . MET G 1 236 ? -51.017 130.993 301.902 1.00 30.14 938 MET G C 1
ATOM 14262 O O . MET G 1 236 ? -50.951 129.987 302.620 1.00 26.29 938 MET G O 1
ATOM 14267 N N . LYS G 1 237 ? -50.047 131.905 301.858 1.00 26.97 939 LYS G N 1
ATOM 14268 C CA . LYS G 1 237 ? -48.860 131.774 302.692 1.00 26.17 939 LYS G CA 1
ATOM 14269 C C . LYS G 1 237 ? -49.187 131.994 304.163 1.00 26.24 939 LYS G C 1
ATOM 14270 O O . LYS G 1 237 ? -48.705 131.251 305.031 1.00 24.71 939 LYS G O 1
ATOM 14276 N N . MET G 1 238 ? -50.014 132.998 304.472 1.00 23.08 940 MET G N 1
ATOM 14277 C CA . MET G 1 238 ? -50.397 133.191 305.863 1.00 25.24 940 MET G CA 1
ATOM 14278 C C . MET G 1 238 ? -51.126 131.965 306.403 1.00 25.90 940 MET G C 1
ATOM 14279 O O . MET G 1 238 ? -50.849 131.511 307.516 1.00 25.83 940 MET G O 1
ATOM 14284 N N . ASN G 1 239 ? -52.084 131.436 305.632 1.00 24.41 941 ASN G N 1
ATOM 14285 C CA . ASN G 1 239 ? -52.849 130.300 306.128 1.00 24.09 941 ASN G CA 1
ATOM 14286 C C . ASN G 1 239 ? -51.933 129.122 306.421 1.00 24.11 941 ASN G C 1
ATOM 14287 O O . ASN G 1 239 ? -52.093 128.439 307.441 1.00 26.80 941 ASN G O 1
ATOM 14292 N N . LEU G 1 240 ? -50.951 128.876 305.551 1.00 27.76 942 LEU G N 1
ATOM 14293 C CA . LEU G 1 240 ? -49.999 127.800 305.817 1.00 27.73 942 LEU G CA 1
ATOM 14294 C C . LEU G 1 240 ? -49.247 128.050 307.112 1.00 25.44 942 LEU G C 1
ATOM 14295 O O . LEU G 1 240 ? -49.059 127.130 307.916 1.00 28.75 942 LEU G O 1
ATOM 14300 N N . LYS G 1 241 ? -48.817 129.296 307.339 1.00 27.18 943 LYS G N 1
ATOM 14301 C CA . LYS G 1 241 ? -48.082 129.619 308.562 1.00 23.15 943 LYS G CA 1
ATOM 14302 C C . LYS G 1 241 ? -48.962 129.490 309.789 1.00 17.60 943 LYS G C 1
ATOM 14303 O O . LYS G 1 241 ? -48.470 129.153 310.874 1.00 21.99 943 LYS G O 1
ATOM 14309 N N . LEU G 1 242 ? -50.251 129.781 309.645 1.00 21.62 944 LEU G N 1
ATOM 14310 C CA . LEU G 1 242 ? -51.253 129.538 310.675 1.00 27.52 944 LEU G CA 1
ATOM 14311 C C . LEU G 1 242 ? -51.661 128.056 310.764 1.00 29.37 944 LEU G C 1
ATOM 14312 O O . LEU G 1 242 ? -52.728 127.756 311.306 1.00 26.74 944 LEU G O 1
ATOM 14317 N N . LEU G 1 243 ? -50.834 127.145 310.240 1.00 24.47 945 LEU G N 1
ATOM 14318 C CA . LEU G 1 243 ? -51.060 125.697 310.295 1.00 31.91 945 LEU G CA 1
ATOM 14319 C C . LEU G 1 243 ? -52.296 125.271 309.512 1.00 31.74 945 LEU G C 1
ATOM 14320 O O . LEU G 1 243 ? -52.837 124.187 309.741 1.00 28.99 945 LEU G O 1
ATOM 14325 N N . GLY G 1 244 ? -52.757 126.088 308.575 1.00 30.31 946 GLY G N 1
ATOM 14326 C CA . GLY G 1 244 ? -53.889 125.707 307.764 1.00 26.56 946 GLY G CA 1
ATOM 14327 C C . GLY G 1 244 ? -53.475 124.850 306.587 1.00 31.37 946 GLY G C 1
ATOM 14328 O O . GLY G 1 244 ? -52.315 124.471 306.416 1.00 34.71 946 GLY G O 1
ATOM 14329 N N . SER G 1 245 ? -54.471 124.527 305.771 1.00 30.21 947 SER G N 1
ATOM 14330 C CA . SER G 1 245 ? -54.297 123.853 304.496 1.00 29.10 947 SER G CA 1
ATOM 14331 C C . SER G 1 245 ? -55.052 124.655 303.454 1.00 28.56 947 SER G C 1
ATOM 14332 O O . SER G 1 245 ? -56.162 125.124 303.711 1.00 25.23 947 SER G O 1
ATOM 14335 N N . ASN G 1 246 ? -54.445 124.827 302.287 1.00 26.47 948 ASN G N 1
ATOM 14336 C CA . ASN G 1 246 ? -55.124 125.552 301.222 1.00 28.90 948 ASN G CA 1
ATOM 14337 C C . ASN G 1 246 ? -55.820 124.560 300.306 1.00 30.73 948 ASN G C 1
ATOM 14338 O O . ASN G 1 246 ? -57.009 124.269 300.491 1.00 30.64 948 ASN G O 1
ATOM 14343 N N . HIS G 1 247 ? -55.101 124.026 299.328 1.00 24.36 949 HIS G N 1
ATOM 14344 C CA . HIS G 1 247 ? -55.596 122.897 298.556 1.00 26.94 949 HIS G CA 1
ATOM 14345 C C . HIS G 1 247 ? -54.786 121.657 298.911 1.00 29.43 949 HIS G C 1
ATOM 14346 O O . HIS G 1 247 ? -53.752 121.719 299.578 1.00 23.72 949 HIS G O 1
ATOM 14353 N N . SER G 1 248 ? -55.287 120.514 298.470 1.00 28.92 950 SER G N 1
ATOM 14354 C CA . SER G 1 248 ? -54.571 119.257 298.612 1.00 30.10 950 SER G CA 1
ATOM 14355 C C . SER G 1 248 ? -55.002 118.377 297.451 1.00 30.07 950 SER G C 1
ATOM 14356 O O . SER G 1 248 ? -55.721 118.821 296.551 1.00 24.18 950 SER G O 1
ATOM 14359 N N . LEU G 1 249 ? -54.542 117.140 297.452 1.00 31.13 951 LEU G N 1
ATOM 14360 C CA . LEU G 1 249 ? -55.092 116.192 296.506 1.00 29.49 951 LEU G CA 1
ATOM 14361 C C . LEU G 1 249 ? -56.226 115.441 297.188 1.00 34.99 951 LEU G C 1
ATOM 14362 O O . LEU G 1 249 ? -56.369 115.465 298.415 1.00 24.84 951 LEU G O 1
ATOM 14367 N N . SER G 1 250 ? -57.051 114.795 296.373 1.00 34.95 952 SER G N 1
ATOM 14368 C CA . SER G 1 250 ? -58.175 114.030 296.884 1.00 33.54 952 SER G CA 1
ATOM 14369 C C . SER G 1 250 ? -57.693 112.870 297.753 1.00 38.46 952 SER G C 1
ATOM 14370 O O . SER G 1 250 ? -56.541 112.426 297.679 1.00 32.97 952 SER G O 1
ATOM 14373 N N . ILE G 1 251 ? -58.610 112.379 298.592 1.00 40.38 953 ILE G N 1
ATOM 14374 C CA . ILE G 1 251 ? -58.346 111.190 299.402 1.00 40.76 953 ILE G CA 1
ATOM 14375 C C . ILE G 1 251 ? -57.849 110.041 298.532 1.00 40.71 953 ILE G C 1
ATOM 14376 O O . ILE G 1 251 ? -56.907 109.324 298.901 1.00 37.16 953 ILE G O 1
ATOM 14381 N N . GLU G 1 252 ? -58.458 109.862 297.354 1.00 37.87 954 GLU G N 1
ATOM 14382 C CA . GLU G 1 252 ? -58.066 108.772 296.460 1.00 44.99 954 GLU G CA 1
ATOM 14383 C C . GLU G 1 252 ? -56.619 108.914 296.002 1.00 43.17 954 GLU G C 1
ATOM 14384 O O . GLU G 1 252 ? -55.859 107.935 295.986 1.00 35.73 954 GLU G O 1
ATOM 14390 N N . ASN G 1 253 ? -56.229 110.124 295.588 1.00 33.60 955 ASN G N 1
ATOM 14391 C CA . ASN G 1 253 ? -54.852 110.344 295.153 1.00 28.85 955 ASN G CA 1
ATOM 14392 C C . ASN G 1 253 ? -53.874 110.145 296.301 1.00 30.58 955 ASN G C 1
ATOM 14393 O O . ASN G 1 253 ? -52.791 109.585 296.110 1.00 30.01 955 ASN G O 1
ATOM 14398 N N . ASN G 1 254 ? -54.231 110.615 297.499 1.00 26.77 956 ASN G N 1
ATOM 14399 C CA . ASN G 1 254 ? -53.339 110.493 298.648 1.00 32.39 956 ASN G CA 1
ATOM 14400 C C . ASN G 1 254 ? -53.069 109.042 299.036 1.00 37.39 956 ASN G C 1
ATOM 14401 O O . ASN G 1 254 ? -52.075 108.776 299.724 1.00 33.82 956 ASN G O 1
ATOM 14406 N N . LYS G 1 255 ? -53.918 108.097 298.608 1.00 35.18 957 LYS G N 1
ATOM 14407 C CA . LYS G 1 255 ? -53.696 106.702 298.978 1.00 35.30 957 LYS G CA 1
ATOM 14408 C C . LYS G 1 255 ? -52.388 106.175 298.409 1.00 32.16 957 LYS G C 1
ATOM 14409 O O . LYS G 1 255 ? -51.777 105.281 298.996 1.00 26.91 957 LYS G O 1
ATOM 14415 N N . LEU G 1 256 ? -51.919 106.741 297.293 1.00 29.40 958 LEU G N 1
ATOM 14416 C CA . LEU G 1 256 ? -50.598 106.374 296.790 1.00 32.49 958 LEU G CA 1
ATOM 14417 C C . LEU G 1 256 ? -49.498 106.613 297.814 1.00 31.12 958 LEU G C 1
ATOM 14418 O O . LEU G 1 256 ? -48.436 105.985 297.735 1.00 32.45 958 LEU G O 1
ATOM 14423 N N . LEU G 1 257 ? -49.699 107.553 298.738 1.00 27.20 959 LEU G N 1
ATOM 14424 C CA . LEU G 1 257 ? -48.668 107.936 299.697 1.00 27.63 959 LEU G CA 1
ATOM 14425 C C . LEU G 1 257 ? -48.991 107.459 301.104 1.00 29.56 959 LEU G C 1
ATOM 14426 O O . LEU G 1 257 ? -48.516 108.034 302.085 1.00 28.91 959 LEU G O 1
ATOM 14431 N N . ILE G 1 258 ? -49.790 106.413 301.218 1.00 30.52 960 ILE G N 1
ATOM 14432 C CA . ILE G 1 258 ? -50.074 105.777 302.491 1.00 32.11 960 ILE G CA 1
ATOM 14433 C C . ILE G 1 258 ? -49.552 104.353 302.403 1.00 33.97 960 ILE G C 1
ATOM 14434 O O . ILE G 1 258 ? -49.614 103.730 301.339 1.00 36.81 960 ILE G O 1
ATOM 14439 N N . ASP G 1 259 ? -48.959 103.870 303.487 1.00 34.15 961 ASP G N 1
ATOM 14440 C CA . ASP G 1 259 ? -48.564 102.471 303.572 1.00 38.73 961 ASP G CA 1
ATOM 14441 C C . ASP G 1 259 ? -49.805 101.643 303.900 1.00 35.18 961 ASP G C 1
ATOM 14442 O O . ASP G 1 259 ? -50.397 101.816 304.966 1.00 33.14 961 ASP G O 1
ATOM 14447 N N . LYS G 1 260 ? -50.212 100.765 302.973 1.00 38.67 962 LYS G N 1
ATOM 14448 C CA . LYS G 1 260 ? -51.424 99.966 303.179 1.00 47.73 962 LYS G CA 1
ATOM 14449 C C . LYS G 1 260 ? -51.277 98.984 304.330 1.00 44.70 962 LYS G C 1
ATOM 14450 O O . LYS G 1 260 ? -52.270 98.640 304.980 1.00 47.57 962 LYS G O 1
ATOM 14456 N N . GLU G 1 261 ? -50.061 98.499 304.573 1.00 42.25 963 GLU G N 1
ATOM 14457 C CA . GLU G 1 261 ? -49.858 97.539 305.649 1.00 51.30 963 GLU G CA 1
ATOM 14458 C C . GLU G 1 261 ? -50.099 98.179 307.007 1.00 49.05 963 GLU G C 1
ATOM 14459 O O . GLU G 1 261 ? -50.709 97.568 307.893 1.00 47.91 963 GLU G O 1
ATOM 14465 N N . SER G 1 262 ? -49.631 99.407 307.194 1.00 39.23 964 SER G N 1
ATOM 14466 C CA . SER G 1 262 ? -49.743 100.062 308.488 1.00 34.17 964 SER G CA 1
ATOM 14467 C C . SER G 1 262 ? -50.861 101.087 308.544 1.00 31.07 964 SER G C 1
ATOM 14468 O O . SER G 1 262 ? -51.152 101.591 309.631 1.00 33.07 964 SER G O 1
ATOM 14471 N N . ASN G 1 263 ? -51.487 101.402 307.406 1.00 31.52 965 ASN G N 1
ATOM 14472 C CA . ASN G 1 263 ? -52.373 102.560 307.287 1.00 37.59 965 ASN G CA 1
ATOM 14473 C C . ASN G 1 263 ? -51.687 103.846 307.755 1.00 41.16 965 ASN G C 1
ATOM 14474 O O . ASN G 1 263 ? -52.327 104.750 308.303 1.00 43.88 965 ASN G O 1
ATOM 14479 N N . LEU G 1 264 ? -50.368 103.942 307.555 1.00 32.02 966 LEU G N 1
ATOM 14480 C CA . LEU G 1 264 ? -49.703 105.158 307.985 1.00 32.31 966 LEU G CA 1
ATOM 14481 C C . LEU G 1 264 ? -49.176 105.918 306.772 1.00 34.36 966 LEU G C 1
ATOM 14482 O O . LEU G 1 264 ? -48.691 105.294 305.822 1.00 30.17 966 LEU G O 1
ATOM 14487 N N . PRO G 1 265 ? -49.293 107.246 306.748 1.00 28.56 967 PRO G N 1
ATOM 14488 C CA . PRO G 1 265 ? -48.781 107.998 305.599 1.00 27.67 967 PRO G CA 1
ATOM 14489 C C . PRO G 1 265 ? -47.272 107.878 305.500 1.00 22.90 967 PRO G C 1
ATOM 14490 O O . PRO G 1 265 ? -46.562 107.808 306.506 1.00 26.56 967 PRO G O 1
ATOM 14494 N N . ILE G 1 266 ? -46.790 107.811 304.263 1.00 25.83 968 ILE G N 1
ATOM 14495 C CA . ILE G 1 266 ? -45.357 107.824 304.032 1.00 21.80 968 ILE G CA 1
ATOM 14496 C C . ILE G 1 266 ? -44.790 109.156 304.498 1.00 28.54 968 ILE G C 1
ATOM 14497 O O . ILE G 1 266 ? -45.402 110.218 304.314 1.00 31.88 968 ILE G O 1
ATOM 14502 N N . LEU G 1 267 ? -43.623 109.106 305.128 1.00 27.32 969 LEU G N 1
ATOM 14503 C CA . LEU G 1 267 ? -42.916 110.317 305.512 1.00 28.79 969 LEU G CA 1
ATOM 14504 C C . LEU G 1 267 ? -42.198 110.843 304.278 1.00 27.73 969 LEU G C 1
ATOM 14505 O O . LEU G 1 267 ? -41.236 110.230 303.802 1.00 24.97 969 LEU G O 1
ATOM 14510 N N . VAL G 1 268 ? -42.670 111.960 303.739 1.00 25.67 970 VAL G N 1
ATOM 14511 C CA . VAL G 1 268 ? -42.093 112.532 302.530 1.00 22.74 970 VAL G CA 1
ATOM 14512 C C . VAL G 1 268 ? -41.145 113.648 302.942 1.00 23.68 970 VAL G C 1
ATOM 14513 O O . VAL G 1 268 ? -41.525 114.565 303.687 1.00 25.76 970 VAL G O 1
ATOM 14517 N N . LEU G 1 269 ? -39.901 113.543 302.487 1.00 26.81 971 LEU G N 1
ATOM 14518 C CA . LEU G 1 269 ? -38.836 114.468 302.830 1.00 23.21 971 LEU G CA 1
ATOM 14519 C C . LEU G 1 269 ? -38.371 115.210 301.589 1.00 26.82 971 LEU G C 1
ATOM 14520 O O . LEU G 1 269 ? -38.459 114.698 300.466 1.00 23.09 971 LEU G O 1
ATOM 14525 N N . GLY G 1 270 ? -37.859 116.412 301.807 1.00 25.00 972 GLY G N 1
ATOM 14526 C CA . GLY G 1 270 ? -37.181 117.140 300.760 1.00 26.32 972 GLY G CA 1
ATOM 14527 C C . GLY G 1 270 ? -35.932 117.792 301.316 1.00 24.41 972 GLY G C 1
ATOM 14528 O O . GLY G 1 270 ? -35.936 118.314 302.433 1.00 24.15 972 GLY G O 1
ATOM 14529 N N . SER G 1 271 ? -34.849 117.775 300.554 1.00 20.18 973 SER G N 1
ATOM 14530 C CA . SER G 1 271 ? -33.630 118.400 301.024 1.00 23.82 973 SER G CA 1
ATOM 14531 C C . SER G 1 271 ? -33.029 119.202 299.885 1.00 25.34 973 SER G C 1
ATOM 14532 O O . SER G 1 271 ? -33.232 118.896 298.709 1.00 27.77 973 SER G O 1
ATOM 14535 N N . ASP G 1 272 ? -32.298 120.245 300.260 1.00 28.38 974 ASP G N 1
ATOM 14536 C CA . ASP G 1 272 ? -31.607 121.093 299.312 1.00 25.82 974 ASP G CA 1
ATOM 14537 C C . ASP G 1 272 ? -30.343 121.601 299.987 1.00 22.56 974 ASP G C 1
ATOM 14538 O O . ASP G 1 272 ? -30.224 121.581 301.216 1.00 24.48 974 ASP G O 1
ATOM 14543 N N . VAL G 1 273 ? -29.386 122.025 299.173 1.00 29.17 975 VAL G N 1
ATOM 14544 C CA . VAL G 1 273 ? -28.173 122.685 299.647 1.00 30.22 975 VAL G CA 1
ATOM 14545 C C . VAL G 1 273 ? -27.991 123.944 298.828 1.00 31.55 975 VAL G C 1
ATOM 14546 O O . VAL G 1 273 ? -28.156 123.911 297.605 1.00 29.87 975 VAL G O 1
ATOM 14550 N N . THR G 1 274 ? -27.652 125.054 299.495 1.00 27.92 976 THR G N 1
ATOM 14551 C CA . THR G 1 274 ? -27.254 126.268 298.798 1.00 32.05 976 THR G CA 1
ATOM 14552 C C . THR G 1 274 ? -25.870 126.681 299.269 1.00 30.84 976 THR G C 1
ATOM 14553 O O . THR G 1 274 ? -25.469 126.395 300.402 1.00 30.36 976 THR G O 1
ATOM 14557 N N . HIS G 1 275 ? -25.140 127.359 298.396 1.00 29.13 977 HIS G N 1
ATOM 14558 C CA . HIS G 1 275 ? -23.717 127.543 298.609 1.00 31.64 977 HIS G CA 1
ATOM 14559 C C . HIS G 1 275 ? -23.377 129.011 298.753 1.00 32.69 977 HIS G C 1
ATOM 14560 O O . HIS G 1 275 ? -24.052 129.879 298.197 1.00 35.39 977 HIS G O 1
ATOM 14567 N N . TYR G 1 276 ? -22.308 129.265 299.497 1.00 34.63 978 TYR G N 1
ATOM 14568 C CA . TYR G 1 276 ? -21.745 130.601 299.642 1.00 38.38 978 TYR G CA 1
ATOM 14569 C C . TYR G 1 276 ? -22.801 131.637 300.030 1.00 34.66 978 TYR G C 1
ATOM 14570 O O . TYR G 1 276 ? -23.055 132.590 299.283 1.00 34.30 978 TYR G O 1
ATOM 14579 N N . PRO G 1 277 ? -23.456 131.473 301.183 1.00 34.11 979 PRO G N 1
ATOM 14580 C CA . PRO G 1 277 ? -24.376 132.524 301.664 1.00 33.96 979 PRO G CA 1
ATOM 14581 C C . PRO G 1 277 ? -23.686 133.862 301.819 1.00 35.31 979 PRO G C 1
ATOM 14582 O O . PRO G 1 277 ? -24.316 134.916 301.626 1.00 36.04 979 PRO G O 1
ATOM 14586 N N . GLU G 1 278 ? -22.407 133.842 302.181 1.00 30.60 980 GLU G N 1
ATOM 14587 C CA . GLU G 1 278 ? -21.473 134.929 301.931 1.00 35.91 980 GLU G CA 1
ATOM 14588 C C . GLU G 1 278 ? -20.212 134.325 301.329 1.00 41.26 980 GLU G C 1
ATOM 14589 O O . GLU G 1 278 ? -20.017 133.103 301.348 1.00 31.71 980 GLU G O 1
ATOM 14595 N N . LYS G 1 279 ? -19.346 135.201 300.816 1.00 43.60 981 LYS G N 1
ATOM 14596 C CA . LYS G 1 279 ? -18.128 134.771 300.139 1.00 41.08 981 LYS G CA 1
ATOM 14597 C C . LYS G 1 279 ? -17.341 133.766 300.976 1.00 33.80 981 LYS G C 1
ATOM 14598 O O . LYS G 1 279 ? -17.067 133.994 302.161 1.00 33.67 981 LYS G O 1
ATOM 14604 N N . ASP G 1 280 ? -17.011 132.632 300.352 1.00 37.10 982 ASP G N 1
ATOM 14605 C CA . ASP G 1 280 ? -16.183 131.576 300.940 1.00 39.18 982 ASP G CA 1
ATOM 14606 C C . ASP G 1 280 ? -16.784 130.984 302.216 1.00 42.41 982 ASP G C 1
ATOM 14607 O O . ASP G 1 280 ? -16.089 130.297 302.975 1.00 43.40 982 ASP G O 1
ATOM 14612 N N . GLN G 1 281 ? -18.071 131.201 302.468 1.00 35.74 983 GLN G N 1
ATOM 14613 C CA . GLN G 1 281 ? -18.688 130.659 303.670 1.00 32.41 983 GLN G CA 1
ATOM 14614 C C . GLN G 1 281 ? -19.260 129.272 303.400 1.00 35.65 983 GLN G C 1
ATOM 14615 O O . GLN G 1 281 ? -19.528 128.891 302.256 1.00 38.29 983 GLN G O 1
ATOM 14621 N N . ASN G 1 282 ? -19.454 128.523 304.482 1.00 33.56 984 ASN G N 1
ATOM 14622 C CA . ASN G 1 282 ? -19.957 127.159 304.385 1.00 37.84 984 ASN G CA 1
ATOM 14623 C C . ASN G 1 282 ? -21.320 127.101 303.701 1.00 35.62 984 ASN G C 1
ATOM 14624 O O . ASN G 1 282 ? -22.105 128.049 303.739 1.00 33.30 984 ASN G O 1
ATOM 14629 N N . SER G 1 283 ? -21.601 125.962 303.082 1.00 32.62 985 SER G N 1
ATOM 14630 C CA . SER G 1 283 ? -22.906 125.737 302.487 1.00 32.11 985 SER G CA 1
ATOM 14631 C C . SER G 1 283 ? -23.961 125.504 303.565 1.00 23.66 985 SER G C 1
ATOM 14632 O O . SER G 1 283 ? -23.661 125.230 304.729 1.00 24.86 985 SER G O 1
ATOM 14635 N N . ILE G 1 284 ? -25.215 125.629 303.158 1.00 22.28 986 ILE G N 1
ATOM 14636 C CA . ILE G 1 284 ? -26.368 125.491 304.039 1.00 25.64 986 ILE G CA 1
ATOM 14637 C C . ILE G 1 284 ? -27.263 124.400 303.471 1.00 28.28 986 ILE G C 1
ATOM 14638 O O . ILE G 1 284 ? -27.556 124.392 302.270 1.00 29.95 986 ILE G O 1
ATOM 14643 N N . ALA G 1 285 ? -27.706 123.494 304.322 1.00 28.06 987 ALA G N 1
ATOM 14644 C CA . ALA G 1 285 ? -28.561 122.407 303.876 1.00 27.07 987 ALA G CA 1
ATOM 14645 C C . ALA G 1 285 ? -29.858 122.423 304.666 1.00 26.76 987 ALA G C 1
ATOM 14646 O O . ALA G 1 285 ? -29.888 122.831 305.829 1.00 24.32 987 ALA G O 1
ATOM 14648 N N . SER G 1 286 ? -30.930 121.957 304.040 1.00 24.03 988 SER G N 1
ATOM 14649 C CA . SER G 1 286 ? -32.229 121.963 304.682 1.00 27.31 988 SER G CA 1
ATOM 14650 C C . SER G 1 286 ? -32.866 120.596 304.515 1.00 24.55 988 SER G C 1
ATOM 14651 O O . SER G 1 286 ? -32.540 119.848 303.595 1.00 25.76 988 SER G O 1
ATOM 14654 N N . LEU G 1 287 ? -33.805 120.290 305.401 1.00 21.95 989 LEU G N 1
ATOM 14655 C CA . LEU G 1 287 ? -34.558 119.047 305.309 1.00 25.49 989 LEU G CA 1
ATOM 14656 C C . LEU G 1 287 ? -35.974 119.316 305.783 1.00 25.19 989 LEU G C 1
ATOM 14657 O O . LEU G 1 287 ? -36.174 119.622 306.957 1.00 25.03 989 LEU G O 1
ATOM 14662 N N . VAL G 1 288 ? -36.952 119.183 304.894 1.00 23.56 990 VAL G N 1
ATOM 14663 C CA . VAL G 1 288 ? -38.351 119.324 305.276 1.00 24.16 990 VAL G CA 1
ATOM 14664 C C . VAL G 1 288 ? -38.996 117.942 305.274 1.00 21.80 990 VAL G C 1
ATOM 14665 O O . VAL G 1 288 ? -38.524 117.008 304.627 1.00 23.32 990 VAL G O 1
ATOM 14669 N N . GLY G 1 289 ? -40.093 117.814 306.005 1.00 18.20 991 GLY G N 1
ATOM 14670 C CA . GLY G 1 289 ? -40.813 116.553 306.024 1.00 23.54 991 GLY G CA 1
ATOM 14671 C C . GLY G 1 289 ? -42.293 116.757 306.234 1.00 26.23 991 GLY G C 1
ATOM 14672 O O . GLY G 1 289 ? -42.724 117.743 306.841 1.00 24.93 991 GLY G O 1
ATOM 14673 N N . SER G 1 290 ? -43.075 115.821 305.702 1.00 23.68 992 SER G N 1
ATOM 14674 C CA . SER G 1 290 ? -44.508 115.786 305.922 1.00 27.11 992 SER G CA 1
ATOM 14675 C C . SER G 1 290 ? -44.809 115.169 307.278 1.00 23.63 992 SER G C 1
ATOM 14676 O O . SER G 1 290 ? -43.935 114.620 307.947 1.00 24.27 992 SER G O 1
ATOM 14679 N N . TYR G 1 291 ? -46.061 115.240 307.681 1.00 24.33 993 TYR G N 1
ATOM 14680 C CA . TYR G 1 291 ? -46.418 114.523 308.898 1.00 27.42 993 TYR G CA 1
ATOM 14681 C C . TYR G 1 291 ? -47.815 113.927 308.896 1.00 27.69 993 TYR G C 1
ATOM 14682 O O . TYR G 1 291 ? -48.204 113.350 309.912 1.00 27.41 993 TYR G O 1
ATOM 14691 N N . ASP G 1 292 ? -48.577 114.008 307.814 1.00 27.67 994 ASP G N 1
ATOM 14692 C CA . ASP G 1 292 ? -49.836 113.284 307.798 1.00 31.72 994 ASP G CA 1
ATOM 14693 C C . ASP G 1 292 ? -50.160 112.906 306.361 1.00 28.97 994 ASP G C 1
ATOM 14694 O O . ASP G 1 292 ? -49.306 112.974 305.469 1.00 31.49 994 ASP G O 1
ATOM 14699 N N . ASP G 1 293 ? -51.397 112.485 306.145 1.00 26.63 995 ASP G N 1
ATOM 14700 C CA . ASP G 1 293 ? -51.821 111.941 304.867 1.00 28.76 995 ASP G CA 1
ATOM 14701 C C . ASP G 1 293 ? -52.369 113.011 303.939 1.00 29.08 995 ASP G C 1
ATOM 14702 O O . ASP G 1 293 ? -52.871 112.677 302.860 1.00 37.34 995 ASP G O 1
ATOM 14707 N N . LYS G 1 294 ? -52.286 114.283 304.333 1.00 28.51 996 LYS G N 1
ATOM 14708 C CA . LYS G 1 294 ? -52.692 115.403 303.490 1.00 30.30 996 LYS G CA 1
ATOM 14709 C C . LYS G 1 294 ? -51.516 116.093 302.810 1.00 30.03 996 LYS G C 1
ATOM 14710 O O . LYS G 1 294 ? -51.690 116.672 301.733 1.00 29.50 996 LYS G O 1
ATOM 14716 N N . PHE G 1 295 ? -50.326 116.042 303.411 1.00 24.50 997 PHE G N 1
ATOM 14717 C CA . PHE G 1 295 ? -49.094 116.522 302.783 1.00 24.83 997 PHE G CA 1
ATOM 14718 C C . PHE G 1 295 ? -49.159 118.017 302.463 1.00 23.03 997 PHE G C 1
ATOM 14719 O O . PHE G 1 295 ? -48.555 118.488 301.498 1.00 26.06 997 PHE G O 1
ATOM 14727 N N . THR G 1 296 ? -49.891 118.782 303.268 1.00 21.87 998 THR G N 1
ATOM 14728 C CA . THR G 1 296 ? -49.972 120.218 303.066 1.00 25.32 998 THR G CA 1
ATOM 14729 C C . THR G 1 296 ? -49.010 120.987 303.952 1.00 27.61 998 THR G C 1
ATOM 14730 O O . THR G 1 296 ? -48.863 122.200 303.766 1.00 26.14 998 THR G O 1
ATOM 14734 N N . GLN G 1 297 ? -48.371 120.323 304.915 1.00 25.17 999 GLN G N 1
ATOM 14735 C CA . GLN G 1 297 ? -47.503 120.986 305.887 1.00 23.99 999 GLN G CA 1
ATOM 14736 C C . GLN G 1 297 ? -46.144 120.312 305.880 1.00 25.85 999 GLN G C 1
ATOM 14737 O O . GLN G 1 297 ? -46.045 119.107 306.140 1.00 27.39 999 GLN G O 1
ATOM 14743 N N . PHE G 1 298 ? -45.096 121.081 305.591 1.00 26.10 1000 PHE G N 1
ATOM 14744 C CA . PHE G 1 298 ? -43.735 120.545 305.536 1.00 23.41 1000 PHE G CA 1
ATOM 14745 C C . PHE G 1 298 ? -42.800 121.400 306.378 1.00 24.21 1000 PHE G C 1
ATOM 14746 O O . PHE G 1 298 ? -41.936 122.104 305.841 1.00 26.94 1000 PHE G O 1
ATOM 14754 N N . PRO G 1 299 ? -42.912 121.334 307.705 1.00 26.06 1001 PRO G N 1
ATOM 14755 C CA . PRO G 1 299 ? -41.866 121.926 308.544 1.00 29.46 1001 PRO G CA 1
ATOM 14756 C C . PRO G 1 299 ? -40.531 121.250 308.277 1.00 23.49 1001 PRO G C 1
ATOM 14757 O O . PRO G 1 299 ? -40.454 120.144 307.748 1.00 27.13 1001 PRO G O 1
ATOM 14761 N N . GLY G 1 300 ? -39.461 121.940 308.648 1.00 25.95 1002 GLY G N 1
ATOM 14762 C CA . GLY G 1 300 ? -38.150 121.399 308.382 1.00 23.80 1002 GLY G CA 1
ATOM 14763 C C . GLY G 1 300 ? -37.110 122.012 309.291 1.00 25.85 1002 GLY G C 1
ATOM 14764 O O . GLY G 1 300 ? -37.407 122.825 310.169 1.00 25.46 1002 GLY G O 1
ATOM 14765 N N . ASP G 1 301 ? -35.879 121.579 309.078 1.00 21.93 1003 ASP G N 1
ATOM 14766 C CA . ASP G 1 301 ? -34.734 122.102 309.796 1.00 22.89 1003 ASP G CA 1
ATOM 14767 C C . ASP G 1 301 ? -33.657 122.467 308.789 1.00 24.92 1003 ASP G C 1
ATOM 14768 O O . ASP G 1 301 ? -33.698 122.061 307.626 1.00 24.09 1003 ASP G O 1
ATOM 14773 N N . TYR G 1 302 ? -32.700 123.265 309.234 1.00 26.09 1004 TYR G N 1
ATOM 14774 C CA . TYR G 1 302 ? -31.543 123.581 308.420 1.00 26.46 1004 TYR G CA 1
ATOM 14775 C C . TYR G 1 302 ? -30.304 123.425 309.275 1.00 25.45 1004 TYR G C 1
ATOM 14776 O O . TYR G 1 302 ? -30.378 123.390 310.502 1.00 23.78 1004 TYR G O 1
ATOM 14785 N N . MET G 1 303 ? -29.154 123.405 308.609 1.00 26.73 1005 MET G N 1
ATOM 14786 C CA . MET G 1 303 ? -27.883 123.294 309.305 1.00 32.40 1005 MET G CA 1
ATOM 14787 C C . MET G 1 303 ? -26.800 123.855 308.401 1.00 30.25 1005 MET G C 1
ATOM 14788 O O . MET G 1 303 ? -26.908 123.809 307.168 1.00 28.82 1005 MET G O 1
ATOM 14793 N N . LEU G 1 304 ? -25.766 124.402 309.019 1.00 26.06 1006 LEU G N 1
ATOM 14794 C CA . LEU G 1 304 ? -24.591 124.795 308.261 1.00 26.97 1006 LEU G CA 1
ATOM 14795 C C . LEU G 1 304 ? -23.771 123.555 307.946 1.00 28.02 1006 LEU G C 1
ATOM 14796 O O . LEU G 1 304 ? -23.653 122.650 308.774 1.00 32.83 1006 LEU G O 1
ATOM 14801 N N . GLN G 1 305 ? -23.248 123.494 306.726 1.00 32.67 1007 GLN G N 1
ATOM 14802 C CA . GLN G 1 305 ? -22.367 122.413 306.315 1.00 32.90 1007 GLN G CA 1
ATOM 14803 C C . GLN G 1 305 ? -20.967 122.632 306.880 1.00 36.79 1007 GLN G C 1
ATOM 14804 O O . GLN G 1 305 ? -20.636 123.694 307.421 1.00 35.07 1007 GLN G O 1
ATOM 14810 N N . ASP G 1 306 ? -20.126 121.618 306.710 1.00 40.69 1008 ASP G N 1
ATOM 14811 C CA . ASP G 1 306 ? -18.776 121.644 307.249 1.00 40.35 1008 ASP G CA 1
ATOM 14812 C C . ASP G 1 306 ? -17.804 122.468 306.422 1.00 36.51 1008 ASP G C 1
ATOM 14813 O O . ASP G 1 306 ? -16.714 122.767 306.912 1.00 45.35 1008 ASP G O 1
ATOM 14818 N N . GLY G 1 307 ? -18.154 122.837 305.194 1.00 27.58 1009 GLY G N 1
ATOM 14819 C CA . GLY G 1 307 ? -17.236 123.546 304.335 1.00 29.68 1009 GLY G CA 1
ATOM 14820 C C . GLY G 1 307 ? -17.932 124.286 303.210 1.00 39.27 1009 GLY G C 1
ATOM 14821 O O . GLY G 1 307 ? -19.128 124.098 302.953 1.00 38.25 1009 GLY G O 1
ATOM 14822 N N . PRO G 1 308 ? -17.192 125.154 302.522 1.00 41.87 1010 PRO G N 1
ATOM 14823 C CA . PRO G 1 308 ? -17.758 125.868 301.376 1.00 41.08 1010 PRO G CA 1
ATOM 14824 C C . PRO G 1 308 ? -17.867 124.950 300.170 1.00 43.77 1010 PRO G C 1
ATOM 14825 O O . PRO G 1 308 ? -17.123 123.977 300.032 1.00 45.96 1010 PRO G O 1
ATOM 14829 N N . GLY G 1 309 ? -18.813 125.274 299.288 1.00 36.61 1011 GLY G N 1
ATOM 14830 C CA . GLY G 1 309 ? -19.046 124.448 298.114 1.00 39.87 1011 GLY G CA 1
ATOM 14831 C C . GLY G 1 309 ? -19.284 122.982 298.406 1.00 40.81 1011 GLY G C 1
ATOM 14832 O O . GLY G 1 309 ? -19.028 122.136 297.545 1.00 36.71 1011 GLY G O 1
ATOM 14833 N N . GLU G 1 310 ? -19.764 122.655 299.605 1.00 41.54 1012 GLU G N 1
ATOM 14834 C CA . GLU G 1 310 ? -19.984 121.273 300.030 1.00 43.63 1012 GLU G CA 1
ATOM 14835 C C . GLU G 1 310 ? -21.389 120.866 299.598 1.00 39.62 1012 GLU G C 1
ATOM 14836 O O . GLU G 1 310 ? -22.383 121.256 300.219 1.00 36.15 1012 GLU G O 1
ATOM 14842 N N . GLU G 1 311 ? -21.474 120.069 298.533 1.00 33.42 1013 GLU G N 1
ATOM 14843 C CA . GLU G 1 311 ? -22.759 119.708 297.951 1.00 37.63 1013 GLU G CA 1
ATOM 14844 C C . GLU G 1 311 ? -23.392 118.474 298.584 1.00 42.29 1013 GLU G C 1
ATOM 14845 O O . GLU G 1 311 ? -24.608 118.294 298.466 1.00 49.17 1013 GLU G O 1
ATOM 14851 N N . ILE G 1 312 ? -22.624 117.643 299.282 1.00 35.50 1014 ILE G N 1
ATOM 14852 C CA . ILE G 1 312 ? -23.167 116.454 299.931 1.00 33.15 1014 ILE G CA 1
ATOM 14853 C C . ILE G 1 312 ? -23.506 116.793 301.375 1.00 35.53 1014 ILE G C 1
ATOM 14854 O O . ILE G 1 312 ? -22.702 117.416 302.076 1.00 34.29 1014 ILE G O 1
ATOM 14859 N N . ILE G 1 313 ? -24.698 116.396 301.822 1.00 34.28 1015 ILE G N 1
ATOM 14860 C CA . ILE G 1 313 ? -25.144 116.688 303.187 1.00 28.58 1015 ILE G CA 1
ATOM 14861 C C . ILE G 1 313 ? -24.635 115.543 304.053 1.00 36.64 1015 ILE G C 1
ATOM 14862 O O . ILE G 1 313 ? -25.300 114.521 304.238 1.00 39.41 1015 ILE G O 1
ATOM 14867 N N . THR G 1 314 ? -23.447 115.739 304.617 1.00 36.49 1016 THR G N 1
ATOM 14868 C CA . THR G 1 314 ? -22.744 114.653 305.275 1.00 38.10 1016 THR G CA 1
ATOM 14869 C C . THR G 1 314 ? -23.441 114.193 306.545 1.00 43.57 1016 THR G C 1
ATOM 14870 O O . THR G 1 314 ? -23.269 113.035 306.947 1.00 50.62 1016 THR G O 1
ATOM 14874 N N . ASN G 1 315 ? -24.238 115.047 307.176 1.00 35.63 1017 ASN G N 1
ATOM 14875 C CA . ASN G 1 315 ? -24.985 114.647 308.363 1.00 34.38 1017 ASN G CA 1
ATOM 14876 C C . ASN G 1 315 ? -26.462 114.994 308.203 1.00 30.91 1017 ASN G C 1
ATOM 14877 O O . ASN G 1 315 ? -27.096 115.552 309.098 1.00 28.27 1017 ASN G O 1
ATOM 14882 N N . VAL G 1 316 ? -27.046 114.639 307.055 1.00 32.87 1018 VAL G N 1
ATOM 14883 C CA . VAL G 1 316 ? -28.467 114.914 306.850 1.00 29.38 1018 VAL G CA 1
ATOM 14884 C C . VAL G 1 316 ? -29.311 114.153 307.861 1.00 29.97 1018 VAL G C 1
ATOM 14885 O O . VAL G 1 316 ? -30.345 114.655 308.324 1.00 32.73 1018 VAL G O 1
ATOM 14889 N N . GLY G 1 317 ? -28.863 112.964 308.263 1.00 29.01 1019 GLY G N 1
ATOM 14890 C CA . GLY G 1 317 ? -29.643 112.160 309.186 1.00 28.27 1019 GLY G CA 1
ATOM 14891 C C . GLY G 1 317 ? -29.880 112.820 310.531 1.00 32.28 1019 GLY G C 1
ATOM 14892 O O . GLY G 1 317 ? -30.874 112.520 311.204 1.00 30.57 1019 GLY G O 1
ATOM 14893 N N . SER G 1 318 ? -28.974 113.712 310.951 1.00 30.82 1020 SER G N 1
ATOM 14894 C CA . SER G 1 318 ? -29.200 114.461 312.180 1.00 36.87 1020 SER G CA 1
ATOM 14895 C C . SER G 1 318 ? -30.454 115.324 312.085 1.00 40.99 1020 SER G C 1
ATOM 14896 O O . SER G 1 318 ? -31.090 115.614 313.103 1.00 38.00 1020 SER G O 1
ATOM 14899 N N . LEU G 1 319 ? -30.831 115.740 310.878 1.00 34.74 1021 LEU G N 1
ATOM 14900 C CA . LEU G 1 319 ? -32.037 116.539 310.706 1.00 28.98 1021 LEU G CA 1
ATOM 14901 C C . LEU G 1 319 ? -33.297 115.691 310.717 1.00 34.01 1021 LEU G C 1
ATOM 14902 O O . LEU G 1 319 ? -34.402 116.250 310.650 1.00 31.77 1021 LEU G O 1
ATOM 14907 N N . MET G 1 320 ? -33.150 114.359 310.789 1.00 29.88 1022 MET G N 1
ATOM 14908 C CA . MET G 1 320 ? -34.293 113.456 310.817 1.00 30.32 1022 MET G CA 1
ATOM 14909 C C . MET G 1 320 ? -35.017 113.468 312.150 1.00 32.39 1022 MET G C 1
ATOM 14910 O O . MET G 1 320 ? -36.175 113.031 312.203 1.00 30.01 1022 MET G O 1
ATOM 14915 N N . LEU G 1 321 ? -34.366 113.942 313.223 1.00 26.57 1023 LEU G N 1
ATOM 14916 C CA . LEU G 1 321 ? -34.948 113.802 314.553 1.00 29.97 1023 LEU G CA 1
ATOM 14917 C C . LEU G 1 321 ? -36.311 114.474 314.634 1.00 33.41 1023 LEU G C 1
ATOM 14918 O O . LEU G 1 321 ? -37.301 113.845 315.032 1.00 30.64 1023 LEU G O 1
ATOM 14923 N N . ASN G 1 322 ? -36.389 115.750 314.238 1.00 31.11 1024 ASN G N 1
ATOM 14924 C CA . ASN G 1 322 ? -37.671 116.444 314.268 1.00 28.81 1024 ASN G CA 1
ATOM 14925 C C . ASN G 1 322 ? -38.622 115.935 313.193 1.00 28.26 1024 ASN G C 1
ATOM 14926 O O . ASN G 1 322 ? -39.845 116.006 313.375 1.00 28.15 1024 ASN G O 1
ATOM 14931 N N . ARG G 1 323 ? -38.102 115.415 312.077 1.00 22.84 1025 ARG G N 1
ATOM 14932 C CA . ARG G 1 323 ? -39.010 114.804 311.115 1.00 28.61 1025 ARG G CA 1
ATOM 14933 C C . ARG G 1 323 ? -39.783 113.668 311.772 1.00 24.75 1025 ARG G C 1
ATOM 14934 O O . ARG G 1 323 ? -41.005 113.555 311.606 1.00 26.57 1025 ARG G O 1
ATOM 14942 N N . LEU G 1 324 ? -39.093 112.840 312.556 1.00 27.55 1026 LEU G N 1
ATOM 14943 C CA . LEU G 1 324 ? -39.753 111.719 313.215 1.00 31.02 1026 LEU G CA 1
ATOM 14944 C C . LEU G 1 324 ? -40.686 112.200 314.319 1.00 28.08 1026 LEU G C 1
ATOM 14945 O O . LEU G 1 324 ? -41.831 111.737 314.421 1.00 27.38 1026 LEU G O 1
ATOM 14950 N N . LYS G 1 325 ? -40.216 113.143 315.148 1.00 22.50 1027 LYS G N 1
ATOM 14951 C CA . LYS G 1 325 ? -40.987 113.577 316.312 1.00 26.47 1027 LYS G CA 1
ATOM 14952 C C . LYS G 1 325 ? -42.281 114.272 315.907 1.00 32.43 1027 LYS G C 1
ATOM 14953 O O . LYS G 1 325 ? -43.341 114.019 316.496 1.00 32.40 1027 LYS G O 1
ATOM 14959 N N . ILE G 1 326 ? -42.220 115.147 314.903 1.00 29.25 1028 ILE G N 1
ATOM 14960 C CA . ILE G 1 326 ? -43.442 115.777 314.425 1.00 29.33 1028 ILE G CA 1
ATOM 14961 C C . ILE G 1 326 ? -44.365 114.743 313.789 1.00 24.61 1028 ILE G C 1
ATOM 14962 O O . ILE G 1 326 ? -45.592 114.811 313.932 1.00 26.96 1028 ILE G O 1
ATOM 14967 N N . TYR G 1 327 ? -43.806 113.777 313.064 1.00 26.16 1029 TYR G N 1
ATOM 14968 C CA . TYR G 1 327 ? -44.659 112.745 312.484 1.00 26.81 1029 TYR G CA 1
ATOM 14969 C C . TYR G 1 327 ? -45.380 111.973 313.588 1.00 30.23 1029 TYR G C 1
ATOM 14970 O O . TYR G 1 327 ? -46.596 111.754 313.518 1.00 28.07 1029 TYR G O 1
ATOM 14979 N N . GLN G 1 328 ? -44.646 111.577 314.631 1.00 31.36 1030 GLN G N 1
ATOM 14980 C CA . GLN G 1 328 ? -45.252 110.867 315.755 1.00 30.24 1030 GLN G CA 1
ATOM 14981 C C . GLN G 1 328 ? -46.409 111.651 316.349 1.00 32.50 1030 GLN G C 1
ATOM 14982 O O . GLN G 1 328 ? -47.486 111.100 316.612 1.00 32.53 1030 GLN G O 1
ATOM 14988 N N . LYS G 1 329 ? -46.193 112.949 316.571 1.00 33.07 1031 LYS G N 1
ATOM 14989 C CA . LYS G 1 329 ? -47.211 113.793 317.185 1.00 30.37 1031 LYS G CA 1
ATOM 14990 C C . LYS G 1 329 ? -48.524 113.750 316.413 1.00 29.66 1031 LYS G C 1
ATOM 14991 O O . LYS G 1 329 ? -49.598 113.810 317.020 1.00 34.46 1031 LYS G O 1
ATOM 14997 N N . HIS G 1 330 ? -48.472 113.598 315.089 1.00 25.39 1032 HIS G N 1
ATOM 14998 C CA . HIS G 1 330 ? -49.682 113.605 314.282 1.00 30.03 1032 HIS G CA 1
ATOM 14999 C C . HIS G 1 330 ? -50.155 112.207 313.894 1.00 30.48 1032 HIS G C 1
ATOM 15000 O O . HIS G 1 330 ? -51.111 112.081 313.125 1.00 30.86 1032 HIS G O 1
ATOM 15007 N N . ASN G 1 331 ? -49.524 111.156 314.408 1.00 32.76 1033 ASN G N 1
ATOM 15008 C CA . ASN G 1 331 ? -49.934 109.798 314.071 1.00 34.33 1033 ASN G CA 1
ATOM 15009 C C . ASN G 1 331 ? -49.949 108.921 315.313 1.00 33.42 1033 ASN G C 1
ATOM 15010 O O . ASN G 1 331 ? -49.551 107.750 315.274 1.00 29.18 1033 ASN G O 1
ATOM 15015 N N . ASN G 1 332 ? -50.419 109.489 316.429 1.00 34.59 1034 ASN G N 1
ATOM 15016 C CA . ASN G 1 332 ? -50.668 108.749 317.674 1.00 39.33 1034 ASN G CA 1
ATOM 15017 C C . ASN G 1 332 ? -49.405 108.079 318.195 1.00 35.24 1034 ASN G C 1
ATOM 15018 O O . ASN G 1 332 ? -49.445 106.956 318.693 1.00 38.96 1034 ASN G O 1
ATOM 15023 N N . GLY G 1 333 ? -48.278 108.771 318.086 1.00 34.39 1035 GLY G N 1
ATOM 15024 C CA . GLY G 1 333 ? -47.019 108.232 318.541 1.00 33.44 1035 GLY G CA 1
ATOM 15025 C C . GLY G 1 333 ? -46.352 107.244 317.608 1.00 32.82 1035 GLY G C 1
ATOM 15026 O O . GLY G 1 333 ? -45.255 106.779 317.919 1.00 30.34 1035 GLY G O 1
ATOM 15027 N N . LYS G 1 334 ? -46.958 106.913 316.474 1.00 33.49 1036 LYS G N 1
ATOM 15028 C CA . LYS G 1 334 ? -46.360 105.935 315.574 1.00 37.68 1036 LYS G CA 1
ATOM 15029 C C . LYS G 1 334 ? -45.315 106.580 314.672 1.00 35.79 1036 LYS G C 1
ATOM 15030 O O . LYS G 1 334 ? -45.501 107.692 314.175 1.00 34.34 1036 LYS G O 1
ATOM 15036 N N . LEU G 1 335 ? -44.225 105.864 314.449 1.00 32.04 1037 LEU G N 1
ATOM 15037 C CA . LEU G 1 335 ? -43.233 106.253 313.465 1.00 32.12 1037 LEU G CA 1
ATOM 15038 C C . LEU G 1 335 ? -43.683 105.835 312.070 1.00 36.28 1037 LEU G C 1
ATOM 15039 O O . LEU G 1 335 ? -44.456 104.883 311.913 1.00 35.09 1037 LEU G O 1
ATOM 15044 N N . PRO G 1 336 ? -43.215 106.526 311.032 1.00 33.15 1038 PRO G N 1
ATOM 15045 C CA . PRO G 1 336 ? -43.582 106.117 309.676 1.00 29.81 1038 PRO G CA 1
ATOM 15046 C C . PRO G 1 336 ? -42.974 104.762 309.339 1.00 34.85 1038 PRO G C 1
ATOM 15047 O O . PRO G 1 336 ? -41.916 104.378 309.846 1.00 33.10 1038 PRO G O 1
ATOM 15051 N N . THR G 1 337 ? -43.670 104.025 308.483 1.00 34.62 1039 THR G N 1
ATOM 15052 C CA . THR G 1 337 ? -43.190 102.730 308.023 1.00 36.37 1039 THR G CA 1
ATOM 15053 C C . THR G 1 337 ? -42.593 102.793 306.629 1.00 35.06 1039 THR G C 1
ATOM 15054 O O . THR G 1 337 ? -42.091 101.781 306.141 1.00 32.95 1039 THR G O 1
ATOM 15058 N N . LYS G 1 338 ? -42.642 103.957 305.979 1.00 31.06 1040 LYS G N 1
ATOM 15059 C CA . LYS G 1 338 ? -41.977 104.184 304.704 1.00 29.41 1040 LYS G CA 1
ATOM 15060 C C . LYS G 1 338 ? -41.502 105.628 304.685 1.00 27.35 1040 LYS G C 1
ATOM 15061 O O . LYS G 1 338 ? -42.194 106.516 305.192 1.00 25.51 1040 LYS G O 1
ATOM 15067 N N . ILE G 1 339 ? -40.328 105.852 304.101 1.00 21.30 1041 ILE G N 1
ATOM 15068 C CA . ILE G 1 339 ? -39.747 107.182 303.963 1.00 27.21 1041 ILE G CA 1
ATOM 15069 C C . ILE G 1 339 ? -39.382 107.408 302.499 1.00 30.03 1041 ILE G C 1
ATOM 15070 O O . ILE G 1 339 ? -38.742 106.555 301.877 1.00 29.88 1041 ILE G O 1
ATOM 15075 N N . MET G 1 340 ? -39.808 108.542 301.944 1.00 27.37 1042 MET G N 1
ATOM 15076 C CA . MET G 1 340 ? -39.378 108.990 300.622 1.00 31.49 1042 MET G CA 1
ATOM 15077 C C . MET G 1 340 ? -38.487 110.206 300.786 1.00 29.05 1042 MET G C 1
ATOM 15078 O O . MET G 1 340 ? -38.912 111.207 301.369 1.00 28.98 1042 MET G O 1
ATOM 15083 N N . TYR G 1 341 ? -37.278 110.138 300.236 1.00 25.67 1043 TYR G N 1
ATOM 15084 C CA . TYR G 1 341 ? -36.287 111.206 300.365 1.00 29.04 1043 TYR G CA 1
ATOM 15085 C C . TYR G 1 341 ? -36.095 111.878 299.009 1.00 28.35 1043 TYR G C 1
ATOM 15086 O O . TYR G 1 341 ? -35.438 111.323 298.130 1.00 25.90 1043 TYR G O 1
ATOM 15095 N N . PHE G 1 342 ? -36.653 113.078 298.840 1.00 26.85 1044 PHE G N 1
ATOM 15096 C CA . PHE G 1 342 ? -36.436 113.855 297.623 1.00 27.25 1044 PHE G CA 1
ATOM 15097 C C . PHE G 1 342 ? -35.231 114.767 297.816 1.00 28.45 1044 PHE G C 1
ATOM 15098 O O . PHE G 1 342 ? -35.219 115.607 298.721 1.00 32.53 1044 PHE G O 1
ATOM 15106 N N . ARG G 1 343 ? -34.233 114.623 296.953 1.00 28.09 1045 ARG G N 1
ATOM 15107 C CA . ARG G 1 343 ? -32.985 115.366 297.068 1.00 28.75 1045 ARG G CA 1
ATOM 15108 C C . ARG G 1 343 ? -32.868 116.293 295.868 1.00 27.04 1045 ARG G C 1
ATOM 15109 O O . ARG G 1 343 ? -32.821 115.828 294.726 1.00 25.48 1045 ARG G O 1
ATOM 15117 N N . ASP G 1 344 ? -32.829 117.598 296.113 1.00 28.16 1046 ASP G N 1
ATOM 15118 C CA . ASP G 1 344 ? -32.816 118.549 295.011 1.00 26.90 1046 ASP G CA 1
ATOM 15119 C C . ASP G 1 344 ? -31.407 118.938 294.583 1.00 40.93 1046 ASP G C 1
ATOM 15120 O O . ASP G 1 344 ? -30.528 119.168 295.419 1.00 35.24 1046 ASP G O 1
ATOM 15125 N N . GLY G 1 345 ? -31.221 119.051 293.266 1.00 46.24 1047 GLY G N 1
ATOM 15126 C CA . GLY G 1 345 ? -30.105 119.782 292.701 1.00 49.05 1047 GLY G CA 1
ATOM 15127 C C . GLY G 1 345 ? -28.745 119.161 292.924 1.00 51.81 1047 GLY G C 1
ATOM 15128 O O . GLY G 1 345 ? -27.817 119.820 293.398 1.00 52.55 1047 GLY G O 1
ATOM 15129 N N . VAL G 1 346 ? -28.620 117.886 292.598 1.00 53.55 1048 VAL G N 1
ATOM 15130 C CA . VAL G 1 346 ? -27.329 117.230 292.521 1.00 49.45 1048 VAL G CA 1
ATOM 15131 C C . VAL G 1 346 ? -27.057 116.972 291.051 1.00 47.48 1048 VAL G C 1
ATOM 15132 O O . VAL G 1 346 ? -27.971 116.920 290.225 1.00 53.81 1048 VAL G O 1
ATOM 15136 N N . SER G 1 347 ? -25.787 116.809 290.720 1.00 43.94 1049 SER G N 1
ATOM 15137 C CA . SER G 1 347 ? -25.416 116.391 289.381 1.00 43.61 1049 SER G CA 1
ATOM 15138 C C . SER G 1 347 ? -25.139 114.893 289.367 1.00 44.92 1049 SER G C 1
ATOM 15139 O O . SER G 1 347 ? -24.969 114.262 290.414 1.00 42.62 1049 SER G O 1
ATOM 15142 N N . VAL G 1 348 ? -25.109 114.333 288.155 1.00 40.51 1050 VAL G N 1
ATOM 15143 C CA . VAL G 1 348 ? -24.955 112.889 287.975 1.00 44.05 1050 VAL G CA 1
ATOM 15144 C C . VAL G 1 348 ? -23.752 112.367 288.751 1.00 42.34 1050 VAL G C 1
ATOM 15145 O O . VAL G 1 348 ? -23.819 111.313 289.400 1.00 38.11 1050 VAL G O 1
ATOM 15149 N N . ASP G 1 349 ? -22.646 113.114 288.726 1.00 40.62 1051 ASP G N 1
ATOM 15150 C CA . ASP G 1 349 ? -21.387 112.645 289.294 1.00 46.70 1051 ASP G CA 1
ATOM 15151 C C . ASP G 1 349 ? -21.380 112.647 290.816 1.00 39.56 1051 ASP G C 1
ATOM 15152 O O . ASP G 1 349 ? -20.391 112.203 291.408 1.00 40.07 1051 ASP G O 1
ATOM 15157 N N . GLN G 1 350 ? -22.445 113.132 291.451 1.00 29.70 1052 GLN G N 1
ATOM 15158 C CA . GLN G 1 350 ? -22.597 113.097 292.895 1.00 35.67 1052 GLN G CA 1
ATOM 15159 C C . GLN G 1 350 ? -23.605 112.056 293.359 1.00 28.23 1052 GLN G C 1
ATOM 15160 O O . GLN G 1 350 ? -23.768 111.874 294.568 1.00 29.25 1052 GLN G O 1
ATOM 15166 N N . PHE G 1 351 ? -24.276 111.373 292.426 1.00 32.48 1053 PHE G N 1
ATOM 15167 C CA . PHE G 1 351 ? -25.291 110.376 292.767 1.00 29.10 1053 PHE G CA 1
ATOM 15168 C C . PHE G 1 351 ? -24.756 109.331 293.738 1.00 32.39 1053 PHE G C 1
ATOM 15169 O O . PHE G 1 351 ? -25.372 109.050 294.772 1.00 27.10 1053 PHE G O 1
ATOM 15177 N N . SER G 1 352 ? -23.607 108.738 293.409 1.00 29.29 1054 SER G N 1
ATOM 15178 C CA . SER G 1 352 ? -23.021 107.719 294.272 1.00 33.82 1054 SER G CA 1
ATOM 15179 C C . SER G 1 352 ? -22.818 108.243 295.694 1.00 29.86 1054 SER G C 1
ATOM 15180 O O . SER G 1 352 ? -23.139 107.558 296.669 1.00 29.94 1054 SER G O 1
ATOM 15183 N N . GLN G 1 353 ? -22.325 109.476 295.832 1.00 29.93 1055 GLN G N 1
ATOM 15184 C CA . GLN G 1 353 ? -22.107 110.033 297.162 1.00 31.05 1055 GLN G CA 1
ATOM 15185 C C . GLN G 1 353 ? -23.418 110.325 297.881 1.00 28.81 1055 GLN G C 1
ATOM 15186 O O . GLN G 1 353 ? -23.478 110.215 299.104 1.00 30.13 1055 GLN G O 1
ATOM 15192 N N . VAL G 1 354 ? -24.481 110.670 297.156 1.00 30.33 1056 VAL G N 1
ATOM 15193 C CA . VAL G 1 354 ? -25.775 110.853 297.813 1.00 33.74 1056 VAL G CA 1
ATOM 15194 C C . VAL G 1 354 ? -26.226 109.547 298.461 1.00 26.87 1056 VAL G C 1
ATOM 15195 O O . VAL G 1 354 ? -26.639 109.519 299.626 1.00 29.00 1056 VAL G O 1
ATOM 15199 N N . VAL G 1 355 ? -26.129 108.438 297.727 1.00 30.34 1057 VAL G N 1
ATOM 15200 C CA . VAL G 1 355 ? -26.531 107.156 298.301 1.00 27.03 1057 VAL G CA 1
ATOM 15201 C C . VAL G 1 355 ? -25.576 106.753 299.420 1.00 26.00 1057 VAL G C 1
ATOM 15202 O O . VAL G 1 355 ? -26.003 106.426 300.533 1.00 27.36 1057 VAL G O 1
ATOM 15206 N N . LYS G 1 356 ? -24.265 106.810 299.149 1.00 29.09 1058 LYS G N 1
ATOM 15207 C CA . LYS G 1 356 ? -23.263 106.326 300.093 1.00 28.07 1058 LYS G CA 1
ATOM 15208 C C . LYS G 1 356 ? -23.168 107.190 301.339 1.00 32.55 1058 LYS G C 1
ATOM 15209 O O . LYS G 1 356 ? -22.761 106.696 302.396 1.00 36.33 1058 LYS G O 1
ATOM 15215 N N . ILE G 1 357 ? -23.504 108.475 301.251 1.00 29.38 1059 ILE G N 1
ATOM 15216 C CA . ILE G 1 357 ? -23.379 109.390 302.384 1.00 33.38 1059 ILE G CA 1
ATOM 15217 C C . ILE G 1 357 ? -24.750 109.782 302.948 1.00 35.32 1059 ILE G C 1
ATOM 15218 O O . ILE G 1 357 ? -25.040 109.532 304.119 1.00 31.53 1059 ILE G O 1
ATOM 15223 N N . GLU G 1 358 ? -25.611 110.387 302.122 1.00 28.73 1060 GLU G N 1
ATOM 15224 C CA . GLU G 1 358 ? -26.854 110.950 302.647 1.00 27.67 1060 GLU G CA 1
ATOM 15225 C C . GLU G 1 358 ? -27.858 109.866 303.011 1.00 27.94 1060 GLU G C 1
ATOM 15226 O O . GLU G 1 358 ? -28.389 109.851 304.126 1.00 32.37 1060 GLU G O 1
ATOM 15232 N N . VAL G 1 359 ? -28.156 108.966 302.071 1.00 33.72 1061 VAL G N 1
ATOM 15233 C CA . VAL G 1 359 ? -29.089 107.880 302.359 1.00 31.61 1061 VAL G CA 1
ATOM 15234 C C . VAL G 1 359 ? -28.570 107.025 303.513 1.00 28.37 1061 VAL G C 1
ATOM 15235 O O . VAL G 1 359 ? -29.326 106.637 304.412 1.00 26.59 1061 VAL G O 1
ATOM 15239 N N . LYS G 1 360 ? -27.268 106.746 303.523 1.00 30.78 1062 LYS G N 1
ATOM 15240 C CA . LYS G 1 360 ? -26.688 106.002 304.637 1.00 34.32 1062 LYS G CA 1
ATOM 15241 C C . LYS G 1 360 ? -26.893 106.746 305.954 1.00 31.04 1062 LYS G C 1
ATOM 15242 O O . LYS G 1 360 ? -27.233 106.139 306.978 1.00 32.18 1062 LYS G O 1
ATOM 15248 N N . SER G 1 361 ? -26.686 108.067 305.942 1.00 29.53 1063 SER G N 1
ATOM 15249 C CA . SER G 1 361 ? -26.875 108.882 307.139 1.00 22.69 1063 SER G CA 1
ATOM 15250 C C . SER G 1 361 ? -28.324 108.851 307.607 1.00 25.64 1063 SER G C 1
ATOM 15251 O O . SER G 1 361 ? -28.601 108.781 308.810 1.00 26.94 1063 SER G O 1
ATOM 15254 N N . ILE G 1 362 ? -29.262 108.917 306.670 1.00 26.83 1064 ILE G N 1
ATOM 15255 C CA . ILE G 1 362 ? -30.672 108.804 307.025 1.00 28.92 1064 ILE G CA 1
ATOM 15256 C C . ILE G 1 362 ? -30.955 107.442 307.642 1.00 32.19 1064 ILE G C 1
ATOM 15257 O O . ILE G 1 362 ? -31.562 107.339 308.717 1.00 33.41 1064 ILE G O 1
ATOM 15262 N N . LYS G 1 363 ? -30.519 106.369 306.973 1.00 29.85 1065 LYS G N 1
ATOM 15263 C CA . LYS G 1 363 ? -30.865 105.042 307.472 1.00 22.15 1065 LYS G CA 1
ATOM 15264 C C . LYS G 1 363 ? -30.216 104.787 308.830 1.00 26.69 1065 LYS G C 1
ATOM 15265 O O . LYS G 1 363 ? -30.861 104.256 309.739 1.00 27.60 1065 LYS G O 1
ATOM 15271 N N . GLU G 1 364 ? -28.969 105.213 309.013 1.00 29.19 1066 GLU G N 1
ATOM 15272 C CA . GLU G 1 364 ? -28.344 105.037 310.319 1.00 28.15 1066 GLU G CA 1
ATOM 15273 C C . GLU G 1 364 ? -28.969 105.951 311.366 1.00 30.66 1066 GLU G C 1
ATOM 15274 O O . GLU G 1 364 ? -29.151 105.548 312.523 1.00 27.97 1066 GLU G O 1
ATOM 15280 N N . SER G 1 365 ? -29.321 107.181 310.992 1.00 29.77 1067 SER G N 1
ATOM 15281 C CA . SER G 1 365 ? -29.886 108.078 311.993 1.00 29.34 1067 SER G CA 1
ATOM 15282 C C . SER G 1 365 ? -31.246 107.594 312.464 1.00 24.74 1067 SER G C 1
ATOM 15283 O O . SER G 1 365 ? -31.563 107.693 313.657 1.00 28.88 1067 SER G O 1
ATOM 15286 N N . VAL G 1 366 ? -32.063 107.056 311.557 1.00 25.24 1068 VAL G N 1
ATOM 15287 C CA . VAL G 1 366 ? -33.369 106.589 312.001 1.00 30.29 1068 VAL G CA 1
ATOM 15288 C C . VAL G 1 366 ? -33.236 105.330 312.849 1.00 30.30 1068 VAL G C 1
ATOM 15289 O O . VAL G 1 366 ? -34.034 105.112 313.770 1.00 31.23 1068 VAL G O 1
ATOM 15293 N N . ARG G 1 367 ? -32.247 104.482 312.559 1.00 28.41 1069 ARG G N 1
ATOM 15294 C CA . ARG G 1 367 ? -32.026 103.302 313.389 1.00 33.58 1069 ARG G CA 1
ATOM 15295 C C . ARG G 1 367 ? -31.627 103.694 314.805 1.00 28.80 1069 ARG G C 1
ATOM 15296 O O . ARG G 1 367 ? -31.957 102.985 315.762 1.00 36.55 1069 ARG G O 1
ATOM 15304 N N . LYS G 1 368 ? -30.940 104.828 314.957 1.00 31.37 1070 LYS G N 1
ATOM 15305 C CA . LYS G 1 368 ? -30.578 105.346 316.272 1.00 34.04 1070 LYS G CA 1
ATOM 15306 C C . LYS G 1 368 ? -31.747 106.070 316.943 1.00 35.09 1070 LYS G C 1
ATOM 15307 O O . LYS G 1 368 ? -32.038 105.838 318.123 1.00 31.20 1070 LYS G O 1
ATOM 15313 N N . PHE G 1 369 ? -32.427 106.959 316.213 1.00 31.79 1071 PHE G N 1
ATOM 15314 C CA . PHE G 1 369 ? -33.495 107.754 316.820 1.00 33.43 1071 PHE G CA 1
ATOM 15315 C C . PHE G 1 369 ? -34.730 106.916 317.115 1.00 31.45 1071 PHE G C 1
ATOM 15316 O O . PHE G 1 369 ? -35.415 107.151 318.118 1.00 32.26 1071 PHE G O 1
ATOM 15324 N N . GLY G 1 370 ? -35.049 105.961 316.238 1.00 33.47 1072 GLY G N 1
ATOM 15325 C CA . GLY G 1 370 ? -36.275 105.196 316.332 1.00 33.83 1072 GLY G CA 1
ATOM 15326 C C . GLY G 1 370 ? -36.526 104.634 317.718 1.00 36.96 1072 GLY G C 1
ATOM 15327 O O . GLY G 1 370 ? -37.539 104.933 318.366 1.00 28.28 1072 GLY G O 1
ATOM 15328 N N . PRO G 1 371 ? -35.594 103.814 318.206 1.00 36.13 1073 PRO G N 1
ATOM 15329 C CA . PRO G 1 371 ? -35.754 103.265 319.565 1.00 36.89 1073 PRO G CA 1
ATOM 15330 C C . PRO G 1 371 ? -35.784 104.334 320.650 1.00 37.83 1073 PRO G C 1
ATOM 15331 O O . PRO G 1 371 ? -36.412 104.121 321.692 1.00 37.09 1073 PRO G O 1
ATOM 15335 N N . GLN G 1 372 ? -35.145 105.487 320.437 1.00 36.05 1074 GLN G N 1
ATOM 15336 C CA . GLN G 1 372 ? -35.265 106.564 321.410 1.00 31.22 1074 GLN G CA 1
ATOM 15337 C C . GLN G 1 372 ? -36.664 107.151 321.447 1.00 25.13 1074 GLN G C 1
ATOM 15338 O O . GLN G 1 372 ? -37.057 107.716 322.472 1.00 32.89 1074 GLN G O 1
ATOM 15344 N N . LEU G 1 373 ? -37.427 107.033 320.365 1.00 31.05 1075 LEU G N 1
ATOM 15345 C CA . LEU G 1 373 ? -38.738 107.662 320.306 1.00 34.49 1075 LEU G CA 1
ATOM 15346 C C . LEU G 1 373 ? -39.892 106.690 320.459 1.00 33.16 1075 LEU G C 1
ATOM 15347 O O . LEU G 1 373 ? -41.008 107.131 320.734 1.00 35.03 1075 LEU G O 1
ATOM 15352 N N . ASN G 1 374 ? -39.664 105.388 320.277 1.00 34.88 1076 ASN G N 1
ATOM 15353 C CA . ASN G 1 374 ? -40.752 104.420 320.263 1.00 35.70 1076 ASN G CA 1
ATOM 15354 C C . ASN G 1 374 ? -40.721 103.477 321.463 1.00 41.68 1076 ASN G C 1
ATOM 15355 O O . ASN G 1 374 ? -41.378 102.432 321.434 1.00 38.08 1076 ASN G O 1
ATOM 15360 N N . GLY G 1 375 ? -39.950 103.808 322.497 1.00 42.88 1077 GLY G N 1
ATOM 15361 C CA . GLY G 1 375 ? -39.857 102.949 323.666 1.00 40.27 1077 GLY G CA 1
ATOM 15362 C C . GLY G 1 375 ? -38.937 101.753 323.528 1.00 35.69 1077 GLY G C 1
ATOM 15363 O O . GLY G 1 375 ? -39.242 100.683 324.054 1.00 37.71 1077 GLY G O 1
ATOM 15364 N N . GLY G 1 376 ? -37.827 101.898 322.810 1.00 33.18 1078 GLY G N 1
ATOM 15365 C CA . GLY G 1 376 ? -36.763 100.917 322.820 1.00 29.72 1078 GLY G CA 1
ATOM 15366 C C . GLY G 1 376 ? -36.810 99.861 321.740 1.00 35.58 1078 GLY G C 1
ATOM 15367 O O . GLY G 1 376 ? -35.996 98.934 321.779 1.00 39.08 1078 GLY G O 1
ATOM 15368 N N . ASN G 1 377 ? -37.711 99.968 320.767 1.00 34.39 1079 ASN G N 1
ATOM 15369 C CA . ASN G 1 377 ? -37.842 98.924 319.760 1.00 37.02 1079 ASN G CA 1
ATOM 15370 C C . ASN G 1 377 ? -37.043 99.250 318.509 1.00 40.93 1079 ASN G C 1
ATOM 15371 O O . ASN G 1 377 ? -36.818 100.413 318.169 1.00 42.16 1079 ASN G O 1
ATOM 15376 N N . LYS G 1 378 ? -36.612 98.197 317.828 1.00 40.35 1080 LYS G N 1
ATOM 15377 C CA . LYS G 1 378 ? -35.838 98.355 316.612 1.00 36.40 1080 LYS G CA 1
ATOM 15378 C C . LYS G 1 378 ? -36.668 99.078 315.551 1.00 29.91 1080 LYS G C 1
ATOM 15379 O O . LYS G 1 378 ? -37.891 98.939 315.486 1.00 34.62 1080 LYS G O 1
ATOM 15385 N N . TYR G 1 379 ? -36.001 99.888 314.743 1.00 27.24 1081 TYR G N 1
ATOM 15386 C CA . TYR G 1 379 ? -36.697 100.725 313.771 1.00 28.89 1081 TYR G CA 1
ATOM 15387 C C . TYR G 1 379 ? -35.779 100.903 312.578 1.00 28.82 1081 TYR G C 1
ATOM 15388 O O . TYR G 1 379 ? -34.679 101.443 312.721 1.00 32.90 1081 TYR G O 1
ATOM 15397 N N . ASP G 1 380 ? -36.223 100.429 311.416 1.00 27.59 1082 ASP G N 1
ATOM 15398 C CA . ASP G 1 380 ? -35.392 100.414 310.214 1.00 32.61 1082 ASP G CA 1
ATOM 15399 C C . ASP G 1 380 ? -36.315 100.469 309.001 1.00 32.12 1082 ASP G C 1
ATOM 15400 O O . ASP G 1 380 ? -36.449 99.501 308.250 1.00 29.95 1082 ASP G O 1
ATOM 15405 N N . PRO G 1 381 ? -36.988 101.596 308.792 1.00 29.63 1083 PRO G N 1
ATOM 15406 C CA . PRO G 1 381 ? -38.026 101.650 307.753 1.00 27.68 1083 PRO G CA 1
ATOM 15407 C C . PRO G 1 381 ? -37.413 101.691 306.362 1.00 28.79 1083 PRO G C 1
ATOM 15408 O O . PRO G 1 381 ? -36.286 102.174 306.180 1.00 28.46 1083 PRO G O 1
ATOM 15412 N N . PRO G 1 382 ? -38.114 101.182 305.351 1.00 28.40 1084 PRO G N 1
ATOM 15413 C CA . PRO G 1 382 ? -37.570 101.232 303.987 1.00 28.68 1084 PRO G CA 1
ATOM 15414 C C . PRO G 1 382 ? -37.618 102.640 303.397 1.00 30.25 1084 PRO G C 1
ATOM 15415 O O . PRO G 1 382 ? -38.615 103.362 303.518 1.00 27.98 1084 PRO G O 1
ATOM 15419 N N . VAL G 1 383 ? -36.524 103.020 302.738 1.00 24.91 1085 VAL G N 1
ATOM 15420 C CA . VAL G 1 383 ? -36.350 104.358 302.174 1.00 29.72 1085 VAL G CA 1
ATOM 15421 C C . VAL G 1 383 ? -36.323 104.276 300.650 1.00 28.38 1085 VAL G C 1
ATOM 15422 O O . VAL G 1 383 ? -35.693 103.383 300.072 1.00 29.74 1085 VAL G O 1
ATOM 15426 N N . THR G 1 384 ? -37.001 105.218 300.001 1.00 27.20 1086 THR G N 1
ATOM 15427 C CA . THR G 1 384 ? -36.826 105.485 298.579 1.00 30.11 1086 THR G CA 1
ATOM 15428 C C . THR G 1 384 ? -36.241 106.882 298.403 1.00 31.87 1086 THR G C 1
ATOM 15429 O O . THR G 1 384 ? -36.748 107.848 298.987 1.00 27.86 1086 THR G O 1
ATOM 15433 N N . CYS G 1 385 ? -35.160 106.981 297.630 1.00 25.05 1087 CYS G N 1
ATOM 15434 C CA . CYS G 1 385 ? -34.495 108.246 297.348 1.00 19.32 1087 CYS G CA 1
ATOM 15435 C C . CYS G 1 385 ? -34.723 108.628 295.893 1.00 28.49 1087 CYS G C 1
ATOM 15436 O O . CYS G 1 385 ? -34.436 107.840 294.983 1.00 29.57 1087 CYS G O 1
ATOM 15439 N N . ILE G 1 386 ? -35.218 109.839 295.678 1.00 25.67 1088 ILE G N 1
ATOM 15440 C CA . ILE G 1 386 ? -35.412 110.386 294.342 1.00 22.58 1088 ILE G CA 1
ATOM 15441 C C . ILE G 1 386 ? -34.670 111.715 294.272 1.00 26.85 1088 ILE G C 1
ATOM 15442 O O . ILE G 1 386 ? -34.939 112.619 295.070 1.00 27.25 1088 ILE G O 1
ATOM 15447 N N . ALA G 1 387 ? -33.728 111.826 293.339 1.00 25.90 1089 ALA G N 1
ATOM 15448 C CA . ALA G 1 387 ? -32.992 113.059 293.105 1.00 27.38 1089 ALA G CA 1
ATOM 15449 C C . ALA G 1 387 ? -33.614 113.805 291.939 1.00 31.44 1089 ALA G C 1
ATOM 15450 O O . ALA G 1 387 ? -34.045 113.197 290.954 1.00 28.27 1089 ALA G O 1
ATOM 15452 N N . THR G 1 388 ? -33.683 115.121 292.074 1.00 27.87 1090 THR G N 1
ATOM 15453 C CA . THR G 1 388 ? -34.232 115.969 291.040 1.00 29.67 1090 THR G CA 1
ATOM 15454 C C . THR G 1 388 ? -33.144 116.863 290.517 1.00 42.94 1090 THR G C 1
ATOM 15455 O O . THR G 1 388 ? -32.353 117.456 291.271 1.00 50.54 1090 THR G O 1
ATOM 15459 N N . VAL G 1 389 ? -33.145 116.935 289.217 1.00 46.66 1091 VAL G N 1
ATOM 15460 C CA . VAL G 1 389 ? -32.322 117.831 288.458 1.00 52.30 1091 VAL G CA 1
ATOM 15461 C C . VAL G 1 389 ? -33.311 118.720 287.702 1.00 49.18 1091 VAL G C 1
ATOM 15462 O O . VAL G 1 389 ? -33.837 118.321 286.660 1.00 35.34 1091 VAL G O 1
ATOM 15466 N N . LYS G 1 390 ? -33.682 119.889 288.256 1.00 51.60 1092 LYS G N 1
ATOM 15467 C CA . LYS G 1 390 ? -34.736 120.686 287.608 1.00 53.65 1092 LYS G CA 1
ATOM 15468 C C . LYS G 1 390 ? -34.196 121.670 286.570 1.00 49.60 1092 LYS G C 1
ATOM 15469 O O . LYS G 1 390 ? -34.992 122.338 285.895 1.00 50.06 1092 LYS G O 1
ATOM 15475 N N . ARG G 1 391 ? -32.871 121.761 286.432 1.00 51.03 1093 ARG G N 1
ATOM 15476 C CA . ARG G 1 391 ? -32.184 122.621 285.466 1.00 52.59 1093 ARG G CA 1
ATOM 15477 C C . ARG G 1 391 ? -31.250 121.727 284.647 1.00 53.52 1093 ARG G C 1
ATOM 15478 O O . ARG G 1 391 ? -30.153 121.351 285.070 1.00 57.30 1093 ARG G O 1
ATOM 15486 N N . ASN G 1 392 ? -31.718 121.359 283.474 1.00 53.23 1094 ASN G N 1
ATOM 15487 C CA . ASN G 1 392 ? -30.967 120.525 282.571 1.00 47.77 1094 ASN G CA 1
ATOM 15488 C C . ASN G 1 392 ? -31.205 121.100 281.194 1.00 45.31 1094 ASN G C 1
ATOM 15489 O O . ASN G 1 392 ? -32.056 121.971 281.011 1.00 46.47 1094 ASN G O 1
ATOM 15494 N N . GLN G 1 393 ? -30.463 120.614 280.217 1.00 40.96 1095 GLN G N 1
ATOM 15495 C CA . GLN G 1 393 ? -30.577 121.184 278.884 1.00 43.49 1095 GLN G CA 1
ATOM 15496 C C . GLN G 1 393 ? -31.663 120.530 278.042 1.00 41.22 1095 GLN G C 1
ATOM 15497 O O . GLN G 1 393 ? -31.901 120.977 276.918 1.00 43.33 1095 GLN G O 1
ATOM 15503 N N . VAL G 1 394 ? -32.333 119.498 278.552 1.00 39.28 1096 VAL G N 1
ATOM 15504 C CA . VAL G 1 394 ? -33.318 118.776 277.759 1.00 33.00 1096 VAL G CA 1
ATOM 15505 C C . VAL G 1 394 ? -34.573 119.622 277.606 1.00 32.79 1096 VAL G C 1
ATOM 15506 O O . VAL G 1 394 ? -35.066 120.213 278.575 1.00 40.33 1096 VAL G O 1
ATOM 15510 N N . ARG G 1 395 ? -35.090 119.693 276.382 1.00 32.23 1097 ARG G N 1
ATOM 15511 C CA . ARG G 1 395 ? -36.305 120.438 276.082 1.00 35.76 1097 ARG G CA 1
ATOM 15512 C C . ARG G 1 395 ? -37.245 119.560 275.278 1.00 35.57 1097 ARG G C 1
ATOM 15513 O O . ARG G 1 395 ? -36.804 118.767 274.436 1.00 30.67 1097 ARG G O 1
ATOM 15521 N N . PHE G 1 396 ? -38.537 119.701 275.554 1.00 32.06 1098 PHE G N 1
ATOM 15522 C CA . PHE G 1 396 ? -39.593 118.951 274.886 1.00 32.06 1098 PHE G CA 1
ATOM 15523 C C . PHE G 1 396 ? -40.404 119.908 274.026 1.00 32.19 1098 PHE G C 1
ATOM 15524 O O . PHE G 1 396 ? -40.834 120.961 274.505 1.00 34.43 1098 PHE G O 1
ATOM 15532 N N . ILE G 1 397 ? -40.621 119.542 272.768 1.00 34.97 1099 ILE G N 1
ATOM 15533 C CA . ILE G 1 397 ? -41.415 120.331 271.834 1.00 34.35 1099 ILE G CA 1
ATOM 15534 C C . ILE G 1 397 ? -42.579 119.465 271.374 1.00 28.36 1099 ILE G C 1
ATOM 15535 O O . ILE G 1 397 ? -42.361 118.332 270.940 1.00 28.00 1099 ILE G O 1
ATOM 15540 N N . PRO G 1 398 ? -43.815 119.938 271.463 1.00 29.61 1100 PRO G N 1
ATOM 15541 C CA . PRO G 1 398 ? -44.941 119.126 271.001 1.00 34.19 1100 PRO G CA 1
ATOM 15542 C C . PRO G 1 398 ? -44.948 118.999 269.486 1.00 36.66 1100 PRO G C 1
ATOM 15543 O O . PRO G 1 398 ? -44.486 119.879 268.759 1.00 31.71 1100 PRO G O 1
ATOM 15547 N N . ILE G 1 399 ? -45.454 117.855 269.022 1.00 39.05 1101 ILE G N 1
ATOM 15548 C CA . ILE G 1 399 ? -45.554 117.554 267.603 1.00 39.46 1101 ILE G CA 1
ATOM 15549 C C . ILE G 1 399 ? -46.990 117.647 267.101 1.00 35.86 1101 ILE G C 1
ATOM 15550 O O . ILE G 1 399 ? -47.212 118.024 265.946 1.00 39.69 1101 ILE G O 1
ATOM 15555 N N . GLN G 1 400 ? -47.961 117.336 267.943 1.00 38.45 1102 GLN G N 1
ATOM 15556 C CA . GLN G 1 400 ? -49.364 117.282 267.588 1.00 40.36 1102 GLN G CA 1
ATOM 15557 C C . GLN G 1 400 ? -50.136 118.222 268.494 1.00 39.54 1102 GLN G C 1
ATOM 15558 O O . GLN G 1 400 ? -49.685 118.568 269.590 1.00 38.79 1102 GLN G O 1
ATOM 15564 N N . GLU G 1 401 ? -51.314 118.627 268.025 1.00 33.85 1103 GLU G N 1
ATOM 15565 C CA . GLU G 1 401 ? -52.245 119.322 268.901 1.00 37.94 1103 GLU G CA 1
ATOM 15566 C C . GLU G 1 401 ? -53.080 118.337 269.706 1.00 37.71 1103 GLU G C 1
ATOM 15567 O O . GLU G 1 401 ? -53.308 118.548 270.901 1.00 33.80 1103 GLU G O 1
ATOM 15573 N N . ASN G 1 402 ? -53.517 117.243 269.076 1.00 35.90 1104 ASN G N 1
ATOM 15574 C CA . ASN G 1 402 ? -54.339 116.230 269.718 1.00 33.86 1104 ASN G CA 1
ATOM 15575 C C . ASN G 1 402 ? -53.724 114.849 269.536 1.00 34.26 1104 ASN G C 1
ATOM 15576 O O . ASN G 1 402 ? -52.909 114.606 268.640 1.00 32.02 1104 ASN G O 1
ATOM 15581 N N . ALA G 1 403 ? -54.147 113.946 270.411 1.00 35.92 1105 ALA G N 1
ATOM 15582 C CA . ALA G 1 403 ? -53.810 112.538 270.335 1.00 36.51 1105 ALA G CA 1
ATOM 15583 C C . ALA G 1 403 ? -54.895 111.786 271.080 1.00 38.49 1105 ALA G C 1
ATOM 15584 O O . ALA G 1 403 ? -55.676 112.374 271.835 1.00 35.03 1105 ALA G O 1
ATOM 15586 N N . LYS G 1 404 ? -54.940 110.480 270.846 1.00 41.30 1106 LYS G N 1
ATOM 15587 C CA . LYS G 1 404 ? -55.964 109.637 271.442 1.00 40.98 1106 LYS G CA 1
ATOM 15588 C C . LYS G 1 404 ? -55.561 109.247 272.860 1.00 33.29 1106 LYS G C 1
ATOM 15589 O O . LYS G 1 404 ? -54.455 108.745 273.082 1.00 28.60 1106 LYS G O 1
ATOM 15595 N N . ASN G 1 405 ? -56.452 109.492 273.824 1.00 28.57 1107 ASN G N 1
ATOM 15596 C CA . ASN G 1 405 ? -56.187 109.089 275.195 1.00 36.60 1107 ASN G CA 1
ATOM 15597 C C . ASN G 1 405 ? -56.631 107.642 275.414 1.00 40.67 1107 ASN G C 1
ATOM 15598 O O . ASN G 1 405 ? -57.024 106.940 274.478 1.00 40.04 1107 ASN G O 1
ATOM 15603 N N . GLU G 1 406 ? -56.581 107.196 276.685 1.00 45.20 1108 GLU G N 1
ATOM 15604 C CA . GLU G 1 406 ? -56.914 105.808 276.992 1.00 59.24 1108 GLU G CA 1
ATOM 15605 C C . GLU G 1 406 ? -58.350 105.503 276.601 1.00 60.93 1108 GLU G C 1
ATOM 15606 O O . GLU G 1 406 ? -58.642 104.442 276.039 1.00 62.07 1108 GLU G O 1
ATOM 15612 N N . LYS G 1 407 ? -59.274 106.416 276.914 1.00 57.48 1109 LYS G N 1
ATOM 15613 C CA . LYS G 1 407 ? -60.665 106.244 276.538 1.00 57.36 1109 LYS G CA 1
ATOM 15614 C C . LYS G 1 407 ? -60.902 106.377 275.036 1.00 51.59 1109 LYS G C 1
ATOM 15615 O O . LYS G 1 407 ? -62.072 106.394 274.666 1.00 56.80 1109 LYS G O 1
ATOM 15621 N N . GLY G 1 408 ? -59.914 106.492 274.153 1.00 48.74 1110 GLY G N 1
ATOM 15622 C CA . GLY G 1 408 ? -60.170 106.610 272.732 1.00 47.07 1110 GLY G CA 1
ATOM 15623 C C . GLY G 1 408 ? -60.473 108.006 272.216 1.00 51.04 1110 GLY G C 1
ATOM 15624 O O . GLY G 1 408 ? -60.683 108.162 271.006 1.00 46.80 1110 GLY G O 1
ATOM 15625 N N . GLU G 1 409 ? -60.491 109.024 273.078 1.00 51.25 1111 GLU G N 1
ATOM 15626 C CA . GLU G 1 409 ? -60.877 110.377 272.685 1.00 51.01 1111 GLU G CA 1
ATOM 15627 C C . GLU G 1 409 ? -59.687 111.170 272.143 1.00 46.39 1111 GLU G C 1
ATOM 15628 O O . GLU G 1 409 ? -58.566 111.071 272.650 1.00 41.41 1111 GLU G O 1
ATOM 15634 N N . GLU G 1 410 ? -59.945 111.974 271.117 1.00 47.17 1112 GLU G N 1
ATOM 15635 C CA . GLU G 1 410 ? -58.922 112.837 270.538 1.00 47.74 1112 GLU G CA 1
ATOM 15636 C C . GLU G 1 410 ? -58.812 114.104 271.385 1.00 44.03 1112 GLU G C 1
ATOM 15637 O O . GLU G 1 410 ? -59.789 114.848 271.531 1.00 46.01 1112 GLU G O 1
ATOM 15643 N N . VAL G 1 411 ? -57.626 114.361 271.938 1.00 38.93 1113 VAL G N 1
ATOM 15644 C CA . VAL G 1 411 ? -57.529 115.209 273.121 1.00 35.13 1113 VAL G CA 1
ATOM 15645 C C . VAL G 1 411 ? -56.231 116.013 273.110 1.00 33.47 1113 VAL G C 1
ATOM 15646 O O . VAL G 1 411 ? -55.201 115.561 272.602 1.00 28.96 1113 VAL G O 1
ATOM 15650 N N . ALA G 1 412 ? -56.300 117.234 273.656 1.00 33.90 1114 ALA G N 1
ATOM 15651 C CA . ALA G 1 412 ? -55.148 118.134 273.697 1.00 34.60 1114 ALA G CA 1
ATOM 15652 C C . ALA G 1 412 ? -53.939 117.463 274.342 1.00 32.00 1114 ALA G C 1
ATOM 15653 O O . ALA G 1 412 ? -54.047 116.847 275.404 1.00 29.89 1114 ALA G O 1
ATOM 15655 N N . VAL G 1 413 ? -52.783 117.600 273.693 1.00 33.97 1115 VAL G N 1
ATOM 15656 C CA . VAL G 1 413 ? -51.525 117.078 274.213 1.00 27.83 1115 VAL G CA 1
ATOM 15657 C C . VAL G 1 413 ? -50.481 118.183 274.219 1.00 27.14 1115 VAL G C 1
ATOM 15658 O O . VAL G 1 413 ? -49.287 117.917 274.380 1.00 31.66 1115 VAL G O 1
ATOM 15662 N N . GLN G 1 414 ? -50.909 119.427 274.020 1.00 29.30 1116 GLN G N 1
ATOM 15663 C CA . GLN G 1 414 ? -49.998 120.548 274.212 1.00 29.28 1116 GLN G CA 1
ATOM 15664 C C . GLN G 1 414 ? -50.779 121.735 274.765 1.00 29.28 1116 GLN G C 1
ATOM 15665 O O . GLN G 1 414 ? -52.000 121.817 274.624 1.00 30.40 1116 GLN G O 1
ATOM 15671 N N . SER G 1 415 ? -50.057 122.650 275.414 1.00 29.15 1117 SER G N 1
ATOM 15672 C CA . SER G 1 415 ? -50.664 123.812 276.052 1.00 26.30 1117 SER G CA 1
ATOM 15673 C C . SER G 1 415 ? -49.659 124.946 276.037 1.00 33.04 1117 SER G C 1
ATOM 15674 O O . SER G 1 415 ? -48.501 124.744 276.416 1.00 26.33 1117 SER G O 1
ATOM 15677 N N . MET G 1 416 ? -50.101 126.132 275.616 1.00 27.42 1118 MET G N 1
ATOM 15678 C CA . MET G 1 416 ? -49.240 127.310 275.631 1.00 30.32 1118 MET G CA 1
ATOM 15679 C C . MET G 1 416 ? -47.983 127.066 274.808 1.00 32.91 1118 MET G C 1
ATOM 15680 O O . MET G 1 416 ? -46.877 127.457 275.197 1.00 32.32 1118 MET G O 1
ATOM 15685 N N . GLY G 1 417 ? -48.150 126.377 273.678 1.00 22.42 1119 GLY G N 1
ATOM 15686 C CA . GLY G 1 417 ? -47.026 126.085 272.816 1.00 26.63 1119 GLY G CA 1
ATOM 15687 C C . GLY G 1 417 ? -46.023 125.110 273.389 1.00 27.87 1119 GLY G C 1
ATOM 15688 O O . GLY G 1 417 ? -44.947 124.941 272.813 1.00 27.09 1119 GLY G O 1
ATOM 15689 N N . ASN G 1 418 ? -46.327 124.471 274.511 1.00 25.89 1120 ASN G N 1
ATOM 15690 C CA . ASN G 1 418 ? -45.418 123.528 275.136 1.00 24.19 1120 ASN G CA 1
ATOM 15691 C C . ASN G 1 418 ? -46.111 122.183 275.284 1.00 27.35 1120 ASN G C 1
ATOM 15692 O O . ASN G 1 418 ? -47.327 122.077 275.128 1.00 26.45 1120 ASN G O 1
ATOM 15697 N N . VAL G 1 419 ? -45.330 121.147 275.606 1.00 26.03 1121 VAL G N 1
ATOM 15698 C CA . VAL G 1 419 ? -45.943 119.841 275.813 1.00 30.31 1121 VAL G CA 1
ATOM 15699 C C . VAL G 1 419 ? -46.911 119.926 276.989 1.00 29.77 1121 VAL G C 1
ATOM 15700 O O . VAL G 1 419 ? -46.801 120.793 277.863 1.00 28.06 1121 VAL G O 1
ATOM 15704 N N . MET G 1 420 ? -47.878 119.027 276.991 1.00 26.59 1122 MET G N 1
ATOM 15705 C CA . MET G 1 420 ? -48.879 119.017 278.040 1.00 27.76 1122 MET G CA 1
ATOM 15706 C C . MET G 1 420 ? -48.219 118.755 279.390 1.00 30.04 1122 MET G C 1
ATOM 15707 O O . MET G 1 420 ? -47.345 117.888 279.493 1.00 31.13 1122 MET G O 1
ATOM 15712 N N . PRO G 1 421 ? -48.628 119.454 280.456 1.00 29.64 1123 PRO G N 1
ATOM 15713 C CA . PRO G 1 421 ? -48.315 118.864 281.773 1.00 30.18 1123 PRO G CA 1
ATOM 15714 C C . PRO G 1 421 ? -49.164 117.597 282.028 1.00 21.69 1123 PRO G C 1
ATOM 15715 O O . PRO G 1 421 ? -50.228 117.534 281.448 1.00 35.53 1123 PRO G O 1
ATOM 15719 N N . GLY G 1 422 ? -48.752 116.564 282.751 1.00 43.12 1124 GLY G N 1
ATOM 15720 C CA . GLY G 1 422 ? -47.402 116.128 282.952 1.00 37.36 1124 GLY G CA 1
ATOM 15721 C C . GLY G 1 422 ? -47.040 115.078 281.913 1.00 24.52 1124 GLY G C 1
ATOM 15722 O O . GLY G 1 422 ? -47.384 113.891 281.994 1.00 32.50 1124 GLY G O 1
ATOM 15723 N N . THR G 1 423 ? -46.339 115.570 280.906 1.00 28.72 1125 THR G N 1
ATOM 15724 C CA . THR G 1 423 ? -45.671 114.733 279.930 1.00 33.35 1125 THR G CA 1
ATOM 15725 C C . THR G 1 423 ? -44.505 114.024 280.601 1.00 24.42 1125 THR G C 1
ATOM 15726 O O . THR G 1 423 ? -43.614 114.679 281.153 1.00 25.19 1125 THR G O 1
ATOM 15730 N N . VAL G 1 424 ? -44.528 112.697 280.585 1.00 23.43 1126 VAL G N 1
ATOM 15731 C CA . VAL G 1 424 ? -43.430 111.871 281.080 1.00 24.78 1126 VAL G CA 1
ATOM 15732 C C . VAL G 1 424 ? -42.661 111.346 279.877 1.00 30.14 1126 VAL G C 1
ATOM 15733 O O . VAL G 1 424 ? -43.259 110.875 278.902 1.00 30.35 1126 VAL G O 1
ATOM 15737 N N . VAL G 1 425 ? -41.340 111.438 279.928 1.00 24.17 1127 VAL G N 1
ATOM 15738 C CA . VAL G 1 425 ? -40.478 110.761 278.972 1.00 23.91 1127 VAL G CA 1
ATOM 15739 C C . VAL G 1 425 ? -39.535 109.891 279.783 1.00 27.31 1127 VAL G C 1
ATOM 15740 O O . VAL G 1 425 ? -38.798 110.401 280.636 1.00 30.25 1127 VAL G O 1
ATOM 15744 N N . ASP G 1 426 ? -39.582 108.575 279.562 1.00 26.04 1128 ASP G N 1
ATOM 15745 C CA . ASP G 1 426 ? -38.605 107.720 280.229 1.00 30.14 1128 ASP G CA 1
ATOM 15746 C C . ASP G 1 426 ? -37.970 106.716 279.275 1.00 30.20 1128 ASP G C 1
ATOM 15747 O O . ASP G 1 426 ? -37.324 105.759 279.723 1.00 28.50 1128 ASP G O 1
ATOM 15752 N N . ARG G 1 427 ? -38.095 106.939 277.972 1.00 31.98 1129 ARG G N 1
ATOM 15753 C CA . ARG G 1 427 ? -37.391 106.128 276.993 1.00 35.93 1129 ARG G CA 1
ATOM 15754 C C . ARG G 1 427 ? -36.552 107.016 276.087 1.00 30.04 1129 ARG G C 1
ATOM 15755 O O . ARG G 1 427 ? -36.772 108.226 275.980 1.00 35.45 1129 ARG G O 1
ATOM 15763 N N . GLY G 1 428 ? -35.542 106.409 275.484 1.00 33.28 1130 GLY G N 1
ATOM 15764 C CA . GLY G 1 428 ? -34.715 107.100 274.501 1.00 27.00 1130 GLY G CA 1
ATOM 15765 C C . GLY G 1 428 ? -33.665 108.036 275.026 1.00 34.32 1130 GLY G C 1
ATOM 15766 O O . GLY G 1 428 ? -32.518 107.999 274.577 1.00 40.46 1130 GLY G O 1
ATOM 15767 N N . ILE G 1 429 ? -34.019 108.889 275.980 1.00 35.86 1131 ILE G N 1
ATOM 15768 C CA . ILE G 1 429 ? -33.080 109.861 276.521 1.00 30.79 1131 ILE G CA 1
ATOM 15769 C C . ILE G 1 429 ? -32.757 109.575 277.980 1.00 27.55 1131 ILE G C 1
ATOM 15770 O O . ILE G 1 429 ? -32.132 110.399 278.652 1.00 30.08 1131 ILE G O 1
ATOM 15775 N N . THR G 1 430 ? -33.154 108.418 278.477 1.00 31.91 1132 THR G N 1
ATOM 15776 C CA . THR G 1 430 ? -32.895 107.979 279.835 1.00 30.66 1132 THR G CA 1
ATOM 15777 C C . THR G 1 430 ? -31.795 106.929 279.849 1.00 32.43 1132 THR G C 1
ATOM 15778 O O . THR G 1 430 ? -31.379 106.412 278.808 1.00 30.11 1132 THR G O 1
ATOM 15782 N N . SER G 1 431 ? -31.345 106.612 281.062 1.00 27.22 1133 SER G N 1
ATOM 15783 C CA . SER G 1 431 ? -30.400 105.525 281.278 1.00 25.66 1133 SER G CA 1
ATOM 15784 C C . SER G 1 431 ? -31.091 104.182 281.108 1.00 29.47 1133 SER G C 1
ATOM 15785 O O . SER G 1 431 ? -32.214 103.979 281.587 1.00 25.96 1133 SER G O 1
ATOM 15788 N N . VAL G 1 432 ? -30.414 103.254 280.428 1.00 29.13 1134 VAL G N 1
ATOM 15789 C CA . VAL G 1 432 ? -30.953 101.901 280.370 1.00 31.00 1134 VAL G CA 1
ATOM 15790 C C . VAL G 1 432 ? -30.587 101.139 281.636 1.00 29.50 1134 VAL G C 1
ATOM 15791 O O . VAL G 1 432 ? -31.342 100.273 282.080 1.00 33.99 1134 VAL G O 1
ATOM 15795 N N . ALA G 1 433 ? -29.468 101.480 282.270 1.00 31.54 1135 ALA G N 1
ATOM 15796 C CA . ALA G 1 433 ? -29.032 100.779 283.473 1.00 41.20 1135 ALA G CA 1
ATOM 15797 C C . ALA G 1 433 ? -29.593 101.381 284.760 1.00 37.99 1135 ALA G C 1
ATOM 15798 O O . ALA G 1 433 ? -29.875 100.645 285.710 1.00 31.42 1135 ALA G O 1
ATOM 15800 N N . HIS G 1 434 ? -29.774 102.692 284.820 1.00 34.47 1136 HIS G N 1
ATOM 15801 C CA . HIS G 1 434 ? -30.211 103.337 286.048 1.00 33.08 1136 HIS G CA 1
ATOM 15802 C C . HIS G 1 434 ? -31.659 103.792 285.910 1.00 30.60 1136 HIS G C 1
ATOM 15803 O O . HIS G 1 434 ? -32.294 103.633 284.865 1.00 29.43 1136 HIS G O 1
ATOM 15810 N N . PHE G 1 435 ? -32.199 104.328 286.995 1.00 26.10 1137 PHE G N 1
ATOM 15811 C CA . PHE G 1 435 ? -33.643 104.417 287.167 1.00 27.14 1137 PHE G CA 1
ATOM 15812 C C . PHE G 1 435 ? -34.105 105.874 287.082 1.00 28.50 1137 PHE G C 1
ATOM 15813 O O . PHE G 1 435 ? -34.500 106.476 288.082 1.00 30.85 1137 PHE G O 1
ATOM 15821 N N . ASP G 1 436 ? -34.087 106.441 285.869 1.00 29.07 1138 ASP G N 1
ATOM 15822 C CA . ASP G 1 436 ? -34.407 107.855 285.693 1.00 30.28 1138 ASP G CA 1
ATOM 15823 C C . ASP G 1 436 ? -35.553 108.054 284.708 1.00 29.01 1138 ASP G C 1
ATOM 15824 O O . ASP G 1 436 ? -35.872 107.179 283.898 1.00 24.95 1138 ASP G O 1
ATOM 15829 N N . PHE G 1 437 ? -36.184 109.230 284.807 1.00 24.11 1139 PHE G N 1
ATOM 15830 C CA . PHE G 1 437 ? -37.288 109.619 283.934 1.00 23.49 1139 PHE G CA 1
ATOM 15831 C C . PHE G 1 437 ? -37.427 111.140 283.970 1.00 26.83 1139 PHE G C 1
ATOM 15832 O O . PHE G 1 437 ? -36.930 111.807 284.883 1.00 24.08 1139 PHE G O 1
ATOM 15840 N N . PHE G 1 438 ? -38.094 111.679 282.951 1.00 24.89 1140 PHE G N 1
ATOM 15841 C CA . PHE G 1 438 ? -38.429 113.098 282.884 1.00 23.60 1140 PHE G CA 1
ATOM 15842 C C . PHE G 1 438 ? -39.930 113.299 283.042 1.00 27.29 1140 PHE G C 1
ATOM 15843 O O . PHE G 1 438 ? -40.733 112.530 282.509 1.00 25.71 1140 PHE G O 1
ATOM 15851 N N . ILE G 1 439 ? -40.315 114.350 283.760 1.00 26.15 1141 ILE G N 1
ATOM 15852 C CA . ILE G 1 439 ? -41.706 114.781 283.795 1.00 23.70 1141 ILE G CA 1
ATOM 15853 C C . ILE G 1 439 ? -41.723 116.289 283.664 1.00 27.21 1141 ILE G C 1
ATOM 15854 O O . ILE G 1 439 ? -41.034 116.987 284.414 1.00 25.30 1141 ILE G O 1
ATOM 15859 N N . GLN G 1 440 ? -42.506 116.788 282.715 1.00 30.24 1142 GLN G N 1
ATOM 15860 C CA . GLN G 1 440 ? -42.821 118.210 282.620 1.00 23.82 1142 GLN G CA 1
ATOM 15861 C C . GLN G 1 440 ? -44.213 118.381 283.214 1.00 23.86 1142 GLN G C 1
ATOM 15862 O O . GLN G 1 440 ? -45.224 118.148 282.543 1.00 26.99 1142 GLN G O 1
ATOM 15868 N N . SER G 1 441 ? -44.263 118.810 284.472 1.00 22.46 1143 SER G N 1
ATOM 15869 C CA . SER G 1 441 ? -45.491 118.778 285.256 1.00 26.55 1143 SER G CA 1
ATOM 15870 C C . SER G 1 441 ? -46.263 120.097 285.263 1.00 25.36 1143 SER G C 1
ATOM 15871 O O . SER G 1 441 ? -47.415 120.120 285.714 1.00 27.00 1143 SER G O 1
ATOM 15874 N N . HIS G 1 442 ? -45.673 121.182 284.769 1.00 24.74 1144 HIS G N 1
ATOM 15875 C CA . HIS G 1 442 ? -46.231 122.519 284.900 1.00 21.78 1144 HIS G CA 1
ATOM 15876 C C . HIS G 1 442 ? -46.670 123.083 283.552 1.00 19.24 1144 HIS G C 1
ATOM 15877 O O . HIS G 1 442 ? -46.241 122.627 282.489 1.00 27.69 1144 HIS G O 1
ATOM 15884 N N . GLN G 1 443 ? -47.499 124.129 283.614 1.00 20.91 1145 GLN G N 1
ATOM 15885 C CA . GLN G 1 443 ? -47.732 124.980 282.451 1.00 22.30 1145 GLN G CA 1
ATOM 15886 C C . GLN G 1 443 ? -46.542 125.909 282.245 1.00 25.73 1145 GLN G C 1
ATOM 15887 O O . GLN G 1 443 ? -46.083 126.552 283.188 1.00 30.24 1145 GLN G O 1
ATOM 15893 N N . ALA G 1 444 ? -46.053 125.998 281.013 1.00 24.58 1146 ALA G N 1
ATOM 15894 C CA . ALA G 1 444 ? -44.986 126.946 280.704 1.00 29.03 1146 ALA G CA 1
ATOM 15895 C C . ALA G 1 444 ? -45.669 128.268 280.383 1.00 28.85 1146 ALA G C 1
ATOM 15896 O O . ALA G 1 444 ? -46.003 128.555 279.230 1.00 30.11 1146 ALA G O 1
ATOM 15898 N N . LEU G 1 445 ? -45.911 129.067 281.432 1.00 24.54 1147 LEU G N 1
ATOM 15899 C CA . LEU G 1 445 ? -46.567 130.365 281.266 1.00 25.88 1147 LEU G CA 1
ATOM 15900 C C . LEU G 1 445 ? -45.747 131.300 280.402 1.00 26.55 1147 LEU G C 1
ATOM 15901 O O . LEU G 1 445 ? -46.304 132.156 279.705 1.00 24.75 1147 LEU G O 1
ATOM 15906 N N . LYS G 1 446 ? -44.427 131.148 280.422 1.00 26.19 1148 LYS G N 1
ATOM 15907 C CA . LYS G 1 446 ? -43.533 131.978 279.640 1.00 23.83 1148 LYS G CA 1
ATOM 15908 C C . LYS G 1 446 ? -42.427 131.095 279.087 1.00 27.59 1148 LYS G C 1
ATOM 15909 O O . LYS G 1 446 ? -42.019 130.123 279.730 1.00 30.73 1148 LYS G O 1
ATOM 15915 N N . GLY G 1 447 ? -41.955 131.427 277.884 1.00 26.89 1149 GLY G N 1
ATOM 15916 C CA . GLY G 1 447 ? -40.799 130.734 277.321 1.00 31.68 1149 GLY G CA 1
ATOM 15917 C C . GLY G 1 447 ? -41.064 129.254 277.034 1.00 28.65 1149 GLY G C 1
ATOM 15918 O O . GLY G 1 447 ? -42.201 128.798 276.903 1.00 29.87 1149 GLY G O 1
ATOM 15919 N N . THR G 1 448 ? -39.978 128.503 276.947 1.00 29.79 1150 THR G N 1
ATOM 15920 C CA . THR G 1 448 ? -40.031 127.064 276.733 1.00 33.37 1150 THR G CA 1
ATOM 15921 C C . THR G 1 448 ? -39.882 126.352 278.067 1.00 30.47 1150 THR G C 1
ATOM 15922 O O . THR G 1 448 ? -38.926 126.605 278.801 1.00 29.25 1150 THR G O 1
ATOM 15926 N N . GLY G 1 449 ? -40.826 125.467 278.373 1.00 26.17 1151 GLY G N 1
ATOM 15927 C CA . GLY G 1 449 ? -40.813 124.806 279.661 1.00 29.06 1151 GLY G CA 1
ATOM 15928 C C . GLY G 1 449 ? -39.584 123.933 279.826 1.00 33.92 1151 GLY G C 1
ATOM 15929 O O . GLY G 1 449 ? -39.017 123.420 278.860 1.00 32.71 1151 GLY G O 1
ATOM 15930 N N . VAL G 1 450 ? -39.160 123.784 281.073 1.00 30.55 1152 VAL G N 1
ATOM 15931 C CA . VAL G 1 450 ? -38.015 122.950 281.414 1.00 33.79 1152 VAL G CA 1
ATOM 15932 C C . VAL G 1 450 ? -38.537 121.737 282.180 1.00 31.29 1152 VAL G C 1
ATOM 15933 O O . VAL G 1 450 ? -39.070 121.889 283.289 1.00 30.80 1152 VAL G O 1
ATOM 15937 N N . PRO G 1 451 ? -38.425 120.532 281.629 1.00 31.03 1153 PRO G N 1
ATOM 15938 C CA . PRO G 1 451 ? -38.835 119.342 282.380 1.00 30.03 1153 PRO G CA 1
ATOM 15939 C C . PRO G 1 451 ? -37.893 119.083 283.545 1.00 29.25 1153 PRO G C 1
ATOM 15940 O O . PRO G 1 451 ? -36.725 119.475 283.537 1.00 31.50 1153 PRO G O 1
ATOM 15944 N N . CYS G 1 452 ? -38.424 118.435 284.567 1.00 24.77 1154 CYS G N 1
ATOM 15945 C CA . CYS G 1 452 ? -37.601 117.964 285.674 1.00 21.27 1154 CYS G CA 1
ATOM 15946 C C . CYS G 1 452 ? -37.059 116.576 285.341 1.00 24.02 1154 CYS G C 1
ATOM 15947 O O . CYS G 1 452 ? -37.793 115.732 284.821 1.00 24.65 1154 CYS G O 1
ATOM 15950 N N . HIS G 1 453 ? -35.776 116.362 285.610 1.00 23.56 1155 HIS G N 1
ATOM 15951 C CA . HIS G 1 453 ? -35.139 115.069 285.391 1.00 26.80 1155 HIS G CA 1
ATOM 15952 C C . HIS G 1 453 ? -35.037 114.376 286.746 1.00 28.92 1155 HIS G C 1
ATOM 15953 O O . HIS G 1 453 ? -34.317 114.839 287.639 1.00 26.17 1155 HIS G O 1
ATOM 15960 N N . TYR G 1 454 ? -35.765 113.269 286.894 1.00 23.74 1156 TYR G N 1
ATOM 15961 C CA . TYR G 1 454 ? -35.810 112.514 288.141 1.00 22.72 1156 TYR G CA 1
ATOM 15962 C C . TYR G 1 454 ? -34.918 111.289 288.049 1.00 25.42 1156 TYR G C 1
ATOM 15963 O O . TYR G 1 454 ? -34.904 110.602 287.032 1.00 24.62 1156 TYR G O 1
ATOM 15972 N N . TRP G 1 455 ? -34.211 110.991 289.133 1.00 24.17 1157 TRP G N 1
ATOM 15973 C CA . TRP G 1 455 ? -33.472 109.743 289.265 1.00 26.59 1157 TRP G CA 1
ATOM 15974 C C . TRP G 1 455 ? -33.885 109.085 290.562 1.00 27.90 1157 TRP G C 1
ATOM 15975 O O . TRP G 1 455 ? -33.799 109.711 291.619 1.00 26.53 1157 TRP G O 1
ATOM 15986 N N . CYS G 1 456 ? -34.317 107.834 290.498 1.00 28.09 1158 CYS G N 1
ATOM 15987 C CA . CYS G 1 456 ? -34.472 107.048 291.710 1.00 28.79 1158 CYS G CA 1
ATOM 15988 C C . CYS G 1 456 ? -33.110 106.429 292.018 1.00 23.91 1158 CYS G C 1
ATOM 15989 O O . CYS G 1 456 ? -32.651 105.534 291.307 1.00 26.38 1158 CYS G O 1
ATOM 15992 N N . LEU G 1 457 ? -32.442 106.941 293.049 1.00 30.27 1159 LEU G N 1
ATOM 15993 C CA . LEU G 1 457 ? -31.083 106.524 293.371 1.00 26.84 1159 LEU G CA 1
ATOM 15994 C C . LEU G 1 457 ? -31.043 105.344 294.323 1.00 28.60 1159 LEU G C 1
ATOM 15995 O O . LEU G 1 457 ? -29.999 104.692 294.459 1.00 25.91 1159 LEU G O 1
ATOM 16000 N N . TYR G 1 458 ? -32.151 105.070 294.995 1.00 22.60 1160 TYR G N 1
ATOM 16001 C CA . TYR G 1 458 ? -32.163 104.098 296.067 1.00 25.27 1160 TYR G CA 1
ATOM 16002 C C . TYR G 1 458 ? -33.609 103.771 296.381 1.00 26.85 1160 TYR G C 1
ATOM 16003 O O . TYR G 1 458 ? -34.423 104.677 296.569 1.00 25.38 1160 TYR G O 1
ATOM 16012 N N . ASP G 1 459 ? -33.954 102.491 296.435 1.00 26.98 1161 ASP G N 1
ATOM 16013 C CA . ASP G 1 459 ? -35.344 102.134 296.681 1.00 30.79 1161 ASP G CA 1
ATOM 16014 C C . ASP G 1 459 ? -35.384 100.814 297.425 1.00 30.05 1161 ASP G C 1
ATOM 16015 O O . ASP G 1 459 ? -34.892 99.803 296.919 1.00 32.35 1161 ASP G O 1
ATOM 16020 N N . GLU G 1 460 ? -35.966 100.842 298.617 1.00 28.14 1162 GLU G N 1
ATOM 16021 C CA . GLU G 1 460 ? -36.276 99.645 299.382 1.00 30.27 1162 GLU G CA 1
ATOM 16022 C C . GLU G 1 460 ? -37.770 99.357 299.379 1.00 31.26 1162 GLU G C 1
ATOM 16023 O O . GLU G 1 460 ? -38.235 98.497 300.134 1.00 30.31 1162 GLU G O 1
ATOM 16029 N N . ASN G 1 461 ? -38.534 100.048 298.533 1.00 29.40 1163 ASN G N 1
ATOM 16030 C CA . ASN G 1 461 ? -39.990 99.947 298.574 1.00 30.33 1163 ASN G CA 1
ATOM 16031 C C . ASN G 1 461 ? -40.569 99.289 297.333 1.00 25.64 1163 ASN G C 1
ATOM 16032 O O . ASN G 1 461 ? -41.778 99.372 297.107 1.00 28.83 1163 ASN G O 1
ATOM 16037 N N . GLN G 1 462 ? -39.728 98.628 296.534 1.00 30.47 1164 GLN G N 1
ATOM 16038 C CA . GLN G 1 462 ? -40.143 97.958 295.294 1.00 42.73 1164 GLN G CA 1
ATOM 16039 C C . GLN G 1 462 ? -40.969 98.871 294.388 1.00 40.82 1164 GLN G C 1
ATOM 16040 O O . GLN G 1 462 ? -42.045 98.501 293.914 1.00 35.40 1164 GLN G O 1
ATOM 16046 N N . SER G 1 463 ? -40.450 100.069 294.133 1.00 35.60 1165 SER G N 1
ATOM 16047 C CA . SER G 1 463 ? -41.203 101.068 293.388 1.00 29.35 1165 SER G CA 1
ATOM 16048 C C . SER G 1 463 ? -41.118 100.793 291.892 1.00 29.74 1165 SER G C 1
ATOM 16049 O O . SER G 1 463 ? -40.025 100.602 291.352 1.00 30.73 1165 SER G O 1
ATOM 16052 N N . THR G 1 464 ? -42.272 100.774 291.227 1.00 24.53 1166 THR G N 1
ATOM 16053 C CA . THR G 1 464 ? -42.334 100.751 289.773 1.00 26.44 1166 THR G CA 1
ATOM 16054 C C . THR G 1 464 ? -42.213 102.170 289.213 1.00 21.41 1166 THR G C 1
ATOM 16055 O O . THR G 1 464 ? -42.418 103.156 289.920 1.00 29.48 1166 THR G O 1
ATOM 16059 N N . SER G 1 465 ? -41.868 102.255 287.923 1.00 21.72 1167 SER G N 1
ATOM 16060 C CA . SER G 1 465 ? -41.878 103.541 287.223 1.00 24.76 1167 SER G CA 1
ATOM 16061 C C . SER G 1 465 ? -43.254 104.189 287.289 1.00 28.12 1167 SER G C 1
ATOM 16062 O O . SER G 1 465 ? -43.370 105.388 287.551 1.00 27.89 1167 SER G O 1
ATOM 16065 N N . ASP G 1 466 ? -44.311 103.408 287.056 1.00 28.47 1168 ASP G N 1
ATOM 16066 C CA . ASP G 1 466 ? -45.654 103.969 287.086 1.00 32.75 1168 ASP G CA 1
ATOM 16067 C C . ASP G 1 466 ? -45.961 104.583 288.441 1.00 31.57 1168 ASP G C 1
ATOM 16068 O O . ASP G 1 466 ? -46.534 105.675 288.520 1.00 28.12 1168 ASP G O 1
ATOM 16073 N N . TYR G 1 467 ? -45.559 103.904 289.517 1.00 24.98 1169 TYR G N 1
ATOM 16074 C CA . TYR G 1 467 ? -45.803 104.416 290.860 1.00 26.06 1169 TYR G CA 1
ATOM 16075 C C . TYR G 1 467 ? -44.997 105.686 291.121 1.00 29.99 1169 TYR G C 1
ATOM 16076 O O . TYR G 1 467 ? -45.556 106.717 291.523 1.00 25.99 1169 TYR G O 1
ATOM 16085 N N . LEU G 1 468 ? -43.684 105.643 290.873 1.00 22.89 1170 LEU G N 1
ATOM 16086 C CA . LEU G 1 468 ? -42.858 106.824 291.119 1.00 27.16 1170 LEU G CA 1
ATOM 16087 C C . LEU G 1 468 ? -43.292 108.004 290.260 1.00 28.55 1170 LEU G C 1
ATOM 16088 O O . LEU G 1 468 ? -43.349 109.144 290.739 1.00 27.93 1170 LEU G O 1
ATOM 16093 N N . GLN G 1 469 ? -43.611 107.754 288.990 1.00 26.20 1171 GLN G N 1
ATOM 16094 C CA . GLN G 1 469 ? -43.991 108.854 288.110 1.00 25.66 1171 GLN G CA 1
ATOM 16095 C C . GLN G 1 469 ? -45.298 109.501 288.564 1.00 24.82 1171 GLN G C 1
ATOM 16096 O O . GLN G 1 469 ? -45.447 110.729 288.505 1.00 25.20 1171 GLN G O 1
ATOM 16102 N N . GLU G 1 470 ? -46.251 108.697 289.042 1.00 22.80 1172 GLU G N 1
ATOM 16103 C CA . GLU G 1 470 ? -47.505 109.274 289.518 1.00 28.58 1172 GLU G CA 1
ATOM 16104 C C . GLU G 1 470 ? -47.304 110.073 290.803 1.00 29.10 1172 GLU G C 1
ATOM 16105 O O . GLU G 1 470 ? -47.896 111.146 290.961 1.00 27.96 1172 GLU G O 1
ATOM 16111 N N . ILE G 1 471 ? -46.491 109.546 291.731 1.00 24.42 1173 ILE G N 1
ATOM 16112 C CA . ILE G 1 471 ? -46.115 110.249 292.965 1.00 31.10 1173 ILE G CA 1
ATOM 16113 C C . ILE G 1 471 ? -45.510 111.610 292.645 1.00 29.35 1173 ILE G C 1
ATOM 16114 O O . ILE G 1 471 ? -45.903 112.639 293.206 1.00 23.56 1173 ILE G O 1
ATOM 16119 N N . CYS G 1 472 ? -44.497 111.614 291.776 1.00 22.03 1174 CYS G N 1
ATOM 16120 C CA . CYS G 1 472 ? -43.767 112.836 291.472 1.00 27.94 1174 CYS G CA 1
ATOM 16121 C C . CYS G 1 472 ? -44.684 113.860 290.816 1.00 23.05 1174 CYS G C 1
ATOM 16122 O O . CYS G 1 472 ? -44.719 115.033 291.214 1.00 25.72 1174 CYS G O 1
ATOM 16125 N N . ASN G 1 473 ? -45.459 113.423 289.824 1.00 20.36 1175 ASN G N 1
ATOM 16126 C CA . ASN G 1 473 ? -46.381 114.336 289.172 1.00 24.34 1175 ASN G CA 1
ATOM 16127 C C . ASN G 1 473 ? -47.413 114.862 290.165 1.00 27.38 1175 ASN G C 1
ATOM 16128 O O . ASN G 1 473 ? -47.652 116.076 290.239 1.00 29.92 1175 ASN G O 1
ATOM 16133 N N . ASN G 1 474 ? -48.006 113.965 290.965 1.00 28.80 1176 ASN G N 1
ATOM 16134 C CA . ASN G 1 474 ? -48.992 114.389 291.960 1.00 26.52 1176 ASN G CA 1
ATOM 16135 C C . ASN G 1 474 ? -48.406 115.40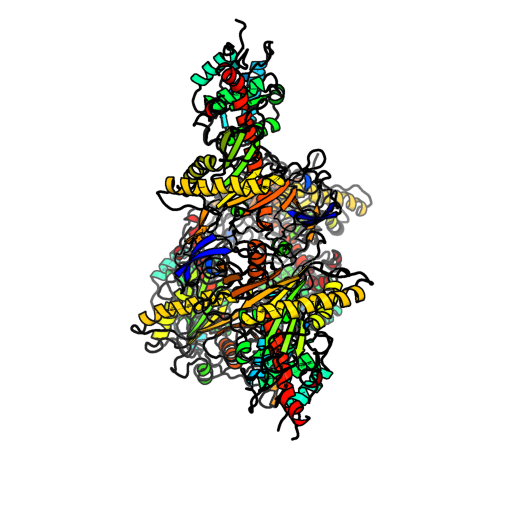6 292.937 1.00 28.95 1176 ASN G C 1
ATOM 16136 O O . ASN G 1 474 ? -49.060 116.397 293.284 1.00 27.29 1176 ASN G O 1
ATOM 16141 N N . LEU G 1 475 ? -47.179 115.176 293.409 1.00 20.79 1177 LEU G N 1
ATOM 16142 C CA . LEU G 1 475 ? -46.622 116.101 294.392 1.00 23.69 1177 LEU G CA 1
ATOM 16143 C C . LEU G 1 475 ? -46.370 117.490 293.813 1.00 20.36 1177 LEU G C 1
ATOM 16144 O O . LEU G 1 475 ? -46.158 118.438 294.582 1.00 24.81 1177 LEU G O 1
ATOM 16149 N N . CYS G 1 476 ? -46.441 117.654 292.490 1.00 21.64 1178 CYS G N 1
ATOM 16150 C CA . CYS G 1 476 ? -46.299 118.978 291.895 1.00 24.83 1178 CYS G CA 1
ATOM 16151 C C . CYS G 1 476 ? -47.573 119.811 292.001 1.00 24.78 1178 CYS G C 1
ATOM 16152 O O . CYS G 1 476 ? -47.540 121.009 291.694 1.00 27.46 1178 CYS G O 1
ATOM 16155 N N . TYR G 1 477 ? -48.676 119.209 292.443 1.00 24.12 1179 TYR G N 1
ATOM 16156 C CA . TYR G 1 477 ? -49.973 119.865 292.531 1.00 26.19 1179 TYR G CA 1
ATOM 16157 C C . TYR G 1 477 ? -50.313 120.345 293.935 1.00 23.23 1179 TYR G C 1
ATOM 16158 O O . TYR G 1 477 ? -51.375 120.947 294.125 1.00 26.56 1179 TYR G O 1
ATOM 16167 N N . ILE G 1 478 ? -49.455 120.100 294.924 1.00 26.22 1180 ILE G N 1
ATOM 16168 C CA . ILE G 1 478 ? -49.755 120.561 296.279 1.00 31.02 1180 ILE G CA 1
ATOM 16169 C C . ILE G 1 478 ? -48.649 121.471 296.780 1.00 22.99 1180 ILE G C 1
ATOM 16170 O O . ILE G 1 478 ? -48.254 121.401 297.945 1.00 26.40 1180 ILE G O 1
ATOM 16175 N N . PHE G 1 479 ? -48.130 122.316 295.905 1.00 27.84 1181 PHE G N 1
ATOM 16176 C CA . PHE G 1 479 ? -47.290 123.416 296.350 1.00 28.38 1181 PHE G CA 1
ATOM 16177 C C . PHE G 1 479 ? -48.200 124.498 296.926 1.00 26.68 1181 PHE G C 1
ATOM 16178 O O . PHE G 1 479 ? -48.894 125.203 296.177 1.00 20.56 1181 PHE G O 1
ATOM 16186 N N . GLY G 1 480 ? -48.165 124.654 298.253 1.00 25.32 1182 GLY G N 1
ATOM 16187 C CA . GLY G 1 480 ? -49.234 125.307 298.993 1.00 28.56 1182 GLY G CA 1
ATOM 16188 C C . GLY G 1 480 ? -49.424 126.799 298.762 1.00 27.70 1182 GLY G C 1
ATOM 16189 O O . GLY G 1 480 ? -50.449 127.346 299.174 1.00 24.32 1182 GLY G O 1
ATOM 16190 N N . ARG G 1 481 ? -48.484 127.486 298.114 1.00 23.79 1183 ARG G N 1
ATOM 16191 C CA . ARG G 1 481 ? -48.659 128.926 297.925 1.00 21.65 1183 ARG G CA 1
ATOM 16192 C C . ARG G 1 481 ? -48.975 129.298 296.485 1.00 22.75 1183 ARG G C 1
ATOM 16193 O O . ARG G 1 481 ? -48.964 130.482 296.146 1.00 27.89 1183 ARG G O 1
ATOM 16201 N N . SER G 1 482 ? -49.252 128.336 295.623 1.00 23.60 1184 SER G N 1
ATOM 16202 C CA . SER G 1 482 ? -49.589 128.656 294.250 1.00 25.52 1184 SER G CA 1
ATOM 16203 C C . SER G 1 482 ? -50.809 127.859 293.833 1.00 30.17 1184 SER G C 1
ATOM 16204 O O . SER G 1 482 ? -51.044 126.750 294.323 1.00 26.48 1184 SER G O 1
ATOM 16207 N N . THR G 1 483 ? -51.568 128.424 292.892 1.00 27.11 1185 THR G N 1
ATOM 16208 C CA . THR G 1 483 ? -52.711 127.734 292.296 1.00 29.08 1185 THR G CA 1
ATOM 16209 C C . THR G 1 483 ? -52.317 127.081 290.986 1.00 25.31 1185 THR G C 1
ATOM 16210 O O . THR G 1 483 ? -53.044 127.158 289.995 1.00 26.95 1185 THR G O 1
ATOM 16214 N N . THR G 1 484 ? -51.149 126.444 290.957 1.00 25.78 1186 THR G N 1
ATOM 16215 C CA . THR G 1 484 ? -50.629 125.808 289.761 1.00 27.48 1186 THR G CA 1
ATOM 16216 C C . THR G 1 484 ? -49.879 124.556 290.173 1.00 26.13 1186 THR G C 1
ATOM 16217 O O . THR G 1 484 ? -49.448 124.416 291.318 1.00 25.46 1186 THR G O 1
ATOM 16221 N N . SER G 1 485 ? -49.698 123.656 289.221 1.00 24.46 1187 SER G N 1
ATOM 16222 C CA . SER G 1 485 ? -48.742 122.581 289.423 1.00 25.31 1187 SER G CA 1
ATOM 16223 C C . SER G 1 485 ? -47.355 123.127 289.120 1.00 19.91 1187 SER G C 1
ATOM 16224 O O . SER G 1 485 ? -47.160 123.854 288.145 1.00 20.36 1187 SER G O 1
ATOM 16227 N N . VAL G 1 486 ? -46.391 122.824 289.976 1.00 24.74 1188 VAL G N 1
ATOM 16228 C CA . VAL G 1 486 ? -45.091 123.425 289.853 1.00 18.80 1188 VAL G CA 1
ATOM 16229 C C . VAL G 1 486 ? -44.163 122.449 289.145 1.00 26.95 1188 VAL G C 1
ATOM 16230 O O . VAL G 1 486 ? -44.502 121.286 288.919 1.00 26.77 1188 VAL G O 1
ATOM 16234 N N . LYS G 1 487 ? -42.994 122.946 288.739 1.00 23.15 1189 LYS G N 1
ATOM 16235 C CA . LYS G 1 487 ? -42.083 122.205 287.875 1.00 23.42 1189 LYS G CA 1
ATOM 16236 C C . LYS G 1 487 ? -41.395 121.069 288.594 1.00 26.65 1189 LYS G C 1
ATOM 16237 O O . LYS G 1 487 ? -40.667 120.304 287.953 1.00 31.83 1189 LYS G O 1
ATOM 16243 N N . VAL G 1 488 ? -41.595 120.952 289.899 1.00 24.66 1190 VAL G N 1
ATOM 16244 C CA . VAL G 1 488 ? -40.801 120.051 290.719 1.00 27.15 1190 VAL G CA 1
ATOM 16245 C C . VAL G 1 488 ? -41.695 119.665 291.890 1.00 27.84 1190 VAL G C 1
ATOM 16246 O O . VAL G 1 488 ? -42.569 120.456 292.259 1.00 25.88 1190 VAL G O 1
ATOM 16250 N N . PRO G 1 489 ? -41.580 118.453 292.449 1.00 27.06 1191 PRO G N 1
ATOM 16251 C CA . PRO G 1 489 ? -42.460 118.084 293.559 1.00 24.61 1191 PRO G CA 1
ATOM 16252 C C . PRO G 1 489 ? -42.353 119.106 294.682 1.00 26.33 1191 PRO G C 1
ATOM 16253 O O . PRO G 1 489 ? -41.277 119.646 294.954 1.00 22.28 1191 PRO G O 1
ATOM 16257 N N . ALA G 1 490 ? -43.492 119.382 295.315 1.00 22.84 1192 ALA G N 1
ATOM 16258 C CA . ALA G 1 490 ? -43.542 120.388 296.372 1.00 20.75 1192 ALA G CA 1
ATOM 16259 C C . ALA G 1 490 ? -42.466 120.214 297.439 1.00 23.79 1192 ALA G C 1
ATOM 16260 O O . ALA G 1 490 ? -41.843 121.221 297.816 1.00 25.82 1192 ALA G O 1
ATOM 16262 N N . PRO G 1 491 ? -42.176 119.015 297.945 1.00 23.60 1193 PRO G N 1
ATOM 16263 C CA . PRO G 1 491 ? -41.128 118.917 298.974 1.00 28.82 1193 PRO G CA 1
ATOM 16264 C C . PRO G 1 491 ? -39.797 119.450 298.501 1.00 25.75 1193 PRO G C 1
ATOM 16265 O O . PRO G 1 491 ? -39.029 119.985 299.310 1.00 25.00 1193 PRO G O 1
ATOM 16269 N N . VAL G 1 492 ? -39.500 119.327 297.211 1.00 26.39 1194 VAL G N 1
ATOM 16270 C CA . VAL G 1 492 ? -38.262 119.871 296.670 1.00 28.73 1194 VAL G CA 1
ATOM 16271 C C . VAL G 1 492 ? -38.295 121.397 296.710 1.00 23.06 1194 VAL G C 1
ATOM 16272 O O . VAL G 1 492 ? -37.338 122.052 297.137 1.00 22.02 1194 VAL G O 1
ATOM 16276 N N . TYR G 1 493 ? -39.405 121.970 296.249 1.00 27.86 1195 TYR G N 1
ATOM 16277 C CA . TYR G 1 493 ? -39.576 123.422 296.287 1.00 27.52 1195 TYR G CA 1
ATOM 16278 C C . TYR G 1 493 ? -39.507 123.937 297.718 1.00 27.85 1195 TYR G C 1
ATOM 16279 O O . TYR G 1 493 ? -38.890 124.975 297.979 1.00 24.67 1195 TYR G O 1
ATOM 16288 N N . TYR G 1 494 ? -40.122 123.212 298.666 1.00 28.54 1196 TYR G N 1
ATOM 16289 C CA . TYR G 1 494 ? -40.091 123.637 300.063 1.00 25.46 1196 TYR G CA 1
ATOM 16290 C C . TYR G 1 494 ? -38.671 123.626 300.614 1.00 27.39 1196 TYR G C 1
ATOM 16291 O O . TYR G 1 494 ? -38.268 124.542 301.343 1.00 26.68 1196 TYR G O 1
ATOM 16300 N N . ALA G 1 495 ? -37.910 122.576 300.303 1.00 25.64 1197 ALA G N 1
ATOM 16301 C CA . ALA G 1 495 ? -36.543 122.511 300.806 1.00 20.82 1197 ALA G CA 1
ATOM 16302 C C . ALA G 1 495 ? -35.703 123.652 300.242 1.00 18.49 1197 ALA G C 1
ATOM 16303 O O . ALA G 1 495 ? -34.903 124.255 300.970 1.00 23.34 1197 ALA G O 1
ATOM 16305 N N . ASP G 1 496 ? -35.879 123.969 298.954 1.00 22.34 1198 ASP G N 1
ATOM 16306 C CA . ASP G 1 496 ? -35.192 125.120 298.360 1.00 22.20 1198 ASP G CA 1
ATOM 16307 C C . ASP G 1 496 ? -35.499 126.395 299.132 1.00 22.74 1198 ASP G C 1
ATOM 16308 O O . ASP G 1 496 ? -34.597 127.174 299.467 1.00 25.00 1198 ASP G O 1
ATOM 16313 N N . LEU G 1 497 ? -36.779 126.626 299.420 1.00 20.30 1199 LEU G N 1
ATOM 16314 C CA . LEU G 1 497 ? -37.179 127.861 300.089 1.00 24.95 1199 LEU G CA 1
ATOM 16315 C C . LEU G 1 497 ? -36.656 127.918 301.513 1.00 25.08 1199 LEU G C 1
ATOM 16316 O O . LEU G 1 497 ? -36.289 128.996 302.004 1.00 26.36 1199 LEU G O 1
ATOM 16321 N N . LEU G 1 498 ? -36.624 126.771 302.202 1.00 22.06 1200 LEU G N 1
ATOM 16322 C CA . LEU G 1 498 ? -36.052 126.754 303.540 1.00 25.75 1200 LEU G CA 1
ATOM 16323 C C . LEU G 1 498 ? -34.565 127.085 303.501 1.00 25.17 1200 LEU G C 1
ATOM 16324 O O . LEU G 1 498 ? -34.071 127.851 304.339 1.00 24.39 1200 LEU G O 1
ATOM 16329 N N . CYS G 1 499 ? -33.832 126.502 302.548 1.00 23.51 1201 CYS G N 1
ATOM 16330 C CA . CYS G 1 499 ? -32.429 126.870 302.356 1.00 27.15 1201 CYS G CA 1
ATOM 16331 C C . CYS G 1 499 ? -32.254 128.371 302.169 1.00 22.52 1201 CYS G C 1
ATOM 16332 O O . CYS G 1 499 ? -31.362 128.982 302.769 1.00 24.27 1201 CYS G O 1
ATOM 16335 N N . THR G 1 500 ? -33.089 128.972 301.325 1.00 20.56 1202 THR G N 1
ATOM 16336 C CA . THR G 1 500 ? -33.003 130.406 301.086 1.00 25.21 1202 THR G CA 1
ATOM 16337 C C . THR G 1 500 ? -33.291 131.212 302.353 1.00 20.73 1202 THR G C 1
ATOM 16338 O O . THR G 1 500 ? -32.574 132.173 302.655 1.00 24.05 1202 THR G O 1
ATOM 16342 N N . ARG G 1 501 ? -34.324 130.838 303.119 1.00 23.29 1203 ARG G N 1
ATOM 16343 C CA . ARG G 1 501 ? -34.597 131.566 304.360 1.00 25.48 1203 ARG G CA 1
ATOM 16344 C C . ARG G 1 501 ? -33.452 131.411 305.346 1.00 29.44 1203 ARG G C 1
ATOM 16345 O O . ARG G 1 501 ? -33.059 132.384 306.003 1.00 22.80 1203 ARG G O 1
ATOM 16353 N N . ALA G 1 502 ? -32.917 130.187 3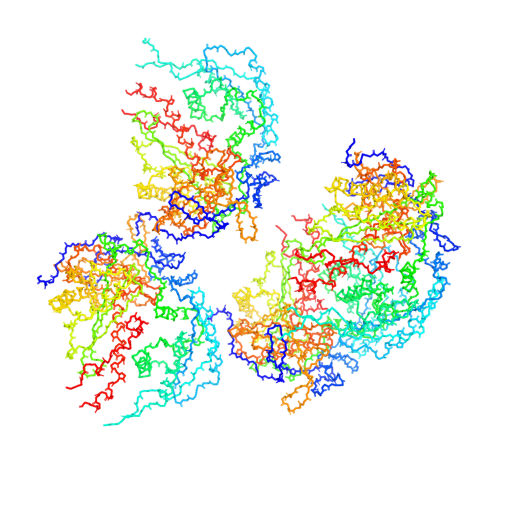05.484 1.00 21.00 1204 ALA G N 1
ATOM 16354 C CA . ALA G 1 502 ? -31.733 129.980 306.312 1.00 22.53 1204 ALA G CA 1
ATOM 16355 C C . ALA G 1 502 ? -30.583 130.864 305.846 1.00 23.94 1204 ALA G C 1
ATOM 16356 O O . ALA G 1 502 ? -29.797 131.365 306.659 1.00 25.51 1204 ALA G O 1
ATOM 16358 N N . THR G 1 503 ? -30.463 131.061 304.537 1.00 25.38 1205 THR G N 1
ATOM 16359 C CA . THR G 1 503 ? -29.441 131.967 304.031 1.00 25.93 1205 THR G CA 1
ATOM 16360 C C . THR G 1 503 ? -29.701 133.399 304.485 1.00 24.49 1205 THR G C 1
ATOM 16361 O O . THR G 1 503 ? -28.759 134.125 304.827 1.00 25.85 1205 THR G O 1
ATOM 16365 N N . CYS G 1 504 ? -30.976 133.816 304.523 1.00 22.98 1206 CYS G N 1
ATOM 16366 C CA . CYS G 1 504 ? -31.316 135.128 305.083 1.00 24.51 1206 CYS G CA 1
ATOM 16367 C C . CYS G 1 504 ? -30.804 135.264 306.508 1.00 25.95 1206 CYS G C 1
ATOM 16368 O O . CYS G 1 504 ? -30.291 136.322 306.898 1.00 25.26 1206 CYS G O 1
ATOM 16371 N N . PHE G 1 505 ? -30.973 134.203 307.304 1.00 26.60 1207 PHE G N 1
ATOM 16372 C CA . PHE G 1 505 ? -30.534 134.203 308.694 1.00 26.10 1207 PHE G CA 1
ATOM 16373 C C . PHE G 1 505 ? -29.022 134.355 308.783 1.00 29.40 1207 PHE G C 1
ATOM 16374 O O . PHE G 1 505 ? -28.505 135.181 309.554 1.00 25.04 1207 PHE G O 1
ATOM 16382 N N . PHE G 1 506 ? -28.299 133.543 308.006 1.00 24.59 1208 PHE G N 1
ATOM 16383 C CA . PHE G 1 506 ? -26.843 133.633 307.966 1.00 27.53 1208 PHE G CA 1
ATOM 16384 C C . PHE G 1 506 ? -26.390 135.047 307.608 1.00 26.08 1208 PHE G C 1
ATOM 16385 O O . PHE G 1 506 ? -25.556 135.644 308.303 1.00 26.97 1208 PHE G O 1
ATOM 16393 N N . LYS G 1 507 ? -26.937 135.601 306.523 1.00 28.61 1209 LYS G N 1
ATOM 16394 C CA . LYS G 1 507 ? -26.511 136.919 306.065 1.00 26.01 1209 LYS G CA 1
ATOM 16395 C C . LYS G 1 507 ? -26.807 137.998 307.092 1.00 25.91 1209 LYS G C 1
ATOM 16396 O O . LYS G 1 507 ? -25.997 138.910 307.294 1.00 27.08 1209 LYS G O 1
ATOM 16402 N N . ALA G 1 508 ? -27.979 137.934 307.725 1.00 26.38 1210 ALA G N 1
ATOM 16403 C CA . ALA G 1 508 ? -28.381 139.019 308.610 1.00 25.77 1210 ALA G CA 1
ATOM 16404 C C . ALA G 1 508 ? -27.501 139.113 309.846 1.00 28.33 1210 ALA G C 1
ATOM 16405 O O . ALA G 1 508 ? -27.378 140.197 310.418 1.00 32.64 1210 ALA G O 1
ATOM 16407 N N . GLY G 1 509 ? -26.885 138.013 310.262 1.00 30.04 1211 GLY G N 1
ATOM 16408 C CA . GLY G 1 509 ? -26.026 138.032 311.425 1.00 29.95 1211 GLY G CA 1
ATOM 16409 C C . GLY G 1 509 ? -24.544 138.018 311.090 1.00 30.54 1211 GLY G C 1
ATOM 16410 O O . GLY G 1 509 ? -23.703 138.206 311.973 1.00 29.91 1211 GLY G O 1
ATOM 16411 N N . PHE G 1 510 ? -24.208 137.834 309.814 1.00 32.50 1212 PHE G N 1
ATOM 16412 C CA . PHE G 1 510 ? -22.824 137.526 309.453 1.00 32.24 1212 PHE G CA 1
ATOM 16413 C C . PHE G 1 510 ? -21.859 138.643 309.838 1.00 35.67 1212 PHE G C 1
ATOM 16414 O O . PHE G 1 510 ? -20.782 138.380 310.385 1.00 38.46 1212 PHE G O 1
ATOM 16422 N N . GLU G 1 511 ? -22.214 139.893 309.546 1.00 30.76 1213 GLU G N 1
ATOM 16423 C CA . GLU G 1 511 ? -21.274 140.995 309.723 1.00 38.95 1213 GLU G CA 1
ATOM 16424 C C . GLU G 1 511 ? -20.913 141.193 311.195 1.00 41.87 1213 GLU G C 1
ATOM 16425 O O . GLU G 1 511 ? -19.743 141.402 311.536 1.00 41.31 1213 GLU G O 1
ATOM 16431 N N . LEU G 1 512 ? -21.906 141.117 312.079 1.00 36.59 1214 LEU G N 1
ATOM 16432 C CA . LEU G 1 512 ? -21.628 141.169 313.506 1.00 39.67 1214 LEU G CA 1
ATOM 16433 C C . LEU G 1 512 ? -20.882 139.923 313.975 1.00 44.60 1214 LEU G C 1
ATOM 16434 O O . LEU G 1 512 ? -19.944 140.025 314.770 1.00 42.90 1214 LEU G O 1
ATOM 16439 N N . ASN G 1 513 ? -21.283 138.734 313.507 1.00 43.76 1215 ASN G N 1
ATOM 16440 C CA . ASN G 1 513 ? -20.556 137.516 313.869 1.00 42.53 1215 ASN G CA 1
ATOM 16441 C C . ASN G 1 513 ? -19.089 137.581 313.452 1.00 42.29 1215 ASN G C 1
ATOM 16442 O O . ASN G 1 513 ? -18.217 137.066 314.160 1.00 48.98 1215 ASN G O 1
ATOM 16447 N N . MET G 1 514 ? -18.793 138.215 312.318 1.00 48.96 1216 MET G N 1
ATOM 16448 C CA . MET G 1 514 ? -17.404 138.336 311.889 1.00 52.03 1216 MET G CA 1
ATOM 16449 C C . MET G 1 514 ? -16.633 139.316 312.763 1.00 54.29 1216 MET G C 1
ATOM 16450 O O . MET G 1 514 ? -15.458 139.083 313.070 1.00 54.58 1216 MET G O 1
ATOM 16455 N N . ALA G 1 515 ? -17.269 140.419 313.169 1.00 52.24 1217 ALA G N 1
ATOM 16456 C CA . ALA G 1 515 ? -16.589 141.382 314.032 1.00 49.08 1217 ALA G CA 1
ATOM 16457 C C . ALA G 1 515 ? -16.185 140.743 315.355 1.00 54.03 1217 ALA G C 1
ATOM 16458 O O . ALA G 1 515 ? -15.097 141.012 315.877 1.00 62.31 1217 ALA G O 1
ATOM 16460 N N . GLN G 1 516 ? -17.032 139.864 315.891 1.00 48.99 1218 GLN G N 1
ATOM 16461 C CA . GLN G 1 516 ? -16.805 139.217 317.176 1.00 51.84 1218 GLN G CA 1
ATOM 16462 C C . GLN G 1 516 ? -15.976 137.939 317.068 1.00 63.98 1218 GLN G C 1
ATOM 16463 O O . GLN G 1 516 ? -16.148 137.025 317.888 1.00 68.91 1218 GLN G O 1
ATOM 16469 N N . ALA G 1 517 ? -15.071 137.854 316.097 1.00 71.87 1219 ALA G N 1
ATOM 16470 C CA . ALA G 1 517 ? -14.193 136.694 315.961 1.00 83.36 1219 ALA G CA 1
ATOM 16471 C C . ALA G 1 517 ? -12.756 137.049 316.337 1.00 88.30 1219 ALA G C 1
ATOM 16472 O O . ALA G 1 517 ? -12.174 137.990 315.792 1.00 89.98 1219 ALA G O 1
ATOM 16474 N N . THR G 1 528 ? -12.193 131.550 313.349 1.00 82.54 1230 THR G N 1
ATOM 16475 C CA . THR G 1 528 ? -13.196 130.571 312.943 1.00 78.88 1230 THR G CA 1
ATOM 16476 C C . THR G 1 528 ? -14.361 130.532 313.941 1.00 73.37 1230 THR G C 1
ATOM 16477 O O . THR G 1 528 ? -14.159 130.430 315.153 1.00 72.00 1230 THR G O 1
ATOM 16481 N N . VAL G 1 529 ? -15.583 130.612 313.415 1.00 65.58 1231 VAL G N 1
ATOM 16482 C CA . VAL G 1 529 ? -16.778 130.831 314.222 1.00 54.51 1231 VAL G CA 1
ATOM 16483 C C . VAL G 1 529 ? -17.681 129.605 314.166 1.00 47.74 1231 VAL G C 1
ATOM 16484 O O . VAL G 1 529 ? -17.782 128.915 313.142 1.00 46.51 1231 VAL G O 1
ATOM 16488 N N . SER G 1 530 ? -18.363 129.360 315.282 1.00 43.58 1232 SER G N 1
ATOM 16489 C CA . SER G 1 530 ? -19.143 128.146 315.485 1.00 42.22 1232 SER G CA 1
ATOM 16490 C C . SER G 1 530 ? -20.445 128.143 314.678 1.00 41.01 1232 SER G C 1
ATOM 16491 O O . SER G 1 530 ? -21.103 129.178 314.521 1.00 37.83 1232 SER G O 1
ATOM 16494 N N . LYS G 1 531 ? -20.830 126.947 314.204 1.00 33.78 1233 LYS G N 1
ATOM 16495 C CA . LYS G 1 531 ? -22.014 126.790 313.361 1.00 34.69 1233 LYS G CA 1
ATOM 16496 C C . LYS G 1 531 ? -23.256 127.399 314.000 1.00 36.71 1233 LYS G C 1
ATOM 16497 O O . LYS G 1 531 ? -24.050 128.050 313.318 1.00 35.29 1233 LYS G O 1
ATOM 16503 N N . ASN G 1 532 ? -23.455 127.175 315.303 1.00 40.81 1234 ASN G N 1
ATOM 16504 C CA . ASN G 1 532 ? -24.629 127.716 315.982 1.00 44.21 1234 ASN G CA 1
ATOM 16505 C C . ASN G 1 532 ? -24.545 129.223 316.154 1.00 44.10 1234 ASN G C 1
ATOM 16506 O O . ASN G 1 532 ? -25.574 129.870 316.380 1.00 42.51 1234 ASN G O 1
ATOM 16511 N N . VAL G 1 533 ? -23.345 129.793 316.063 1.00 39.95 1235 VAL G N 1
ATOM 16512 C CA . VAL G 1 533 ? -23.228 131.244 316.055 1.00 39.62 1235 VAL G CA 1
ATOM 16513 C C . VAL G 1 533 ? -23.494 131.790 314.661 1.00 36.46 1235 VAL G C 1
ATOM 16514 O O . VAL G 1 533 ? -24.216 132.780 314.499 1.00 43.69 1235 VAL G O 1
ATOM 16518 N N . LEU G 1 534 ? -22.927 131.152 313.634 1.00 31.48 1236 LEU G N 1
ATOM 16519 C CA . LEU G 1 534 ? -23.136 131.630 312.273 1.00 32.45 1236 LEU G CA 1
ATOM 16520 C C . LEU G 1 534 ? -24.590 131.481 311.855 1.00 30.72 1236 LEU G C 1
ATOM 16521 O O . LEU G 1 534 ? -25.148 132.360 311.188 1.00 31.56 1236 LEU G O 1
ATOM 16526 N N . LEU G 1 535 ? -25.224 130.388 312.248 1.00 23.09 1237 LEU G N 1
ATOM 16527 C CA . LEU G 1 535 ? -26.552 130.040 311.756 1.00 27.72 1237 LEU G CA 1
ATOM 16528 C C . LEU G 1 535 ? -27.313 129.415 312.905 1.00 29.95 1237 LEU G C 1
ATOM 16529 O O . LEU G 1 535 ? -27.430 128.188 313.012 1.00 28.96 1237 LEU G O 1
ATOM 16534 N N . PRO G 1 536 ? -27.831 130.235 313.810 1.00 32.12 1238 PRO G N 1
ATOM 16535 C CA . PRO G 1 536 ? -28.584 129.693 314.938 1.00 27.99 1238 PRO G CA 1
ATOM 16536 C C . PRO G 1 536 ? -29.876 129.066 314.452 1.00 30.78 1238 PRO G C 1
ATOM 16537 O O . PRO G 1 536 ? -30.360 129.348 313.352 1.00 29.08 1238 PRO G O 1
ATOM 16541 N N . GLN G 1 537 ? -30.422 128.193 315.293 1.00 27.46 1239 GLN G N 1
ATOM 16542 C CA . GLN G 1 537 ? -31.730 127.611 315.068 1.00 33.68 1239 GLN G CA 1
ATOM 16543 C C . GLN G 1 537 ? -32.818 128.622 315.387 1.00 28.48 1239 GLN G C 1
ATOM 16544 O O . GLN G 1 537 ? -32.659 129.490 316.252 1.00 29.18 1239 GLN G O 1
ATOM 16550 N N . VAL G 1 538 ? -33.929 128.513 314.663 1.00 33.17 1240 VAL G N 1
ATOM 16551 C CA . VAL G 1 538 ? -35.041 129.418 314.893 1.00 32.60 1240 VAL G CA 1
ATOM 16552 C C . VAL G 1 538 ? -35.608 129.174 316.281 1.00 32.61 1240 VAL G C 1
ATOM 16553 O O . VAL G 1 538 ? -35.506 128.071 316.841 1.00 25.89 1240 VAL G O 1
ATOM 16557 N N . ASN G 1 539 ? -36.191 130.226 316.844 1.00 31.01 1241 ASN G N 1
ATOM 16558 C CA . ASN G 1 539 ? -37.100 130.146 317.980 1.00 38.49 1241 ASN G CA 1
ATOM 16559 C C . ASN G 1 539 ? -37.954 128.879 317.914 1.00 38.77 1241 ASN G C 1
ATOM 16560 O O . ASN G 1 539 ? -38.488 128.540 316.857 1.00 37.82 1241 ASN G O 1
ATOM 16565 N N . ASP G 1 540 ? -38.094 128.175 319.039 1.00 37.98 1242 ASP G N 1
ATOM 16566 C CA . ASP G 1 540 ? -38.819 126.909 319.024 1.00 42.68 1242 ASP G CA 1
ATOM 16567 C C . ASP G 1 540 ? -40.292 127.081 318.679 1.00 37.51 1242 ASP G C 1
ATOM 16568 O O . ASP G 1 540 ? -40.930 126.115 318.240 1.00 32.30 1242 ASP G O 1
ATOM 16573 N N . ASN G 1 541 ? -40.840 128.290 318.845 1.00 29.38 1243 ASN G N 1
ATOM 16574 C CA . ASN G 1 541 ? -42.232 128.535 318.490 1.00 35.99 1243 ASN G CA 1
ATOM 16575 C C . ASN G 1 541 ? -42.541 128.218 317.032 1.00 35.08 1243 ASN G C 1
ATOM 16576 O O . ASN G 1 541 ? -43.708 127.958 316.716 1.00 36.48 1243 ASN G O 1
ATOM 16581 N N . ILE G 1 542 ? -41.545 128.253 316.133 1.00 27.56 1244 ILE G N 1
ATOM 16582 C CA . ILE G 1 542 ? -41.777 128.085 314.701 1.00 29.61 1244 ILE G CA 1
ATOM 16583 C C . ILE G 1 542 ? -41.007 126.905 314.120 1.00 34.72 1244 ILE G C 1
ATOM 16584 O O . ILE G 1 542 ? -41.014 126.708 312.900 1.00 28.86 1244 ILE G O 1
ATOM 16589 N N . LYS G 1 543 ? -40.352 126.105 314.964 1.00 33.39 1245 LYS G N 1
ATOM 16590 C CA . LYS G 1 543 ? -39.646 124.926 314.465 1.00 37.06 1245 LYS G CA 1
ATOM 16591 C C . LYS G 1 543 ? -40.573 123.986 313.699 1.00 32.80 1245 LYS G C 1
ATOM 16592 O O . LYS G 1 543 ? -40.136 123.300 312.766 1.00 29.42 1245 LYS G O 1
ATOM 16598 N N . SER G 1 544 ? -41.857 123.963 314.046 1.00 26.19 1246 SER G N 1
ATOM 16599 C CA . SER G 1 544 ? -42.827 123.107 313.379 1.00 31.73 1246 SER G CA 1
ATOM 16600 C C . SER G 1 544 ? -43.752 123.882 312.443 1.00 27.29 1246 SER G C 1
ATOM 16601 O O . SER G 1 544 ? -44.814 123.377 312.078 1.00 28.40 1246 SER G O 1
ATOM 16604 N N . VAL G 1 545 ? -43.362 125.093 312.046 1.00 27.44 1247 VAL G N 1
ATOM 16605 C CA . VAL G 1 545 ? -44.148 125.961 311.173 1.00 28.37 1247 VAL G CA 1
ATOM 16606 C C . VAL G 1 545 ? -43.405 126.126 309.850 1.00 25.33 1247 VAL G C 1
ATOM 16607 O O . VAL G 1 545 ? -42.173 126.148 309.818 1.00 27.09 1247 VAL G O 1
ATOM 16611 N N . MET G 1 546 ? -44.157 126.237 308.750 1.00 25.03 1248 MET G N 1
ATOM 16612 C CA . MET G 1 546 ? -43.570 126.602 307.458 1.00 26.47 1248 MET G CA 1
ATOM 16613 C C . MET G 1 546 ? -43.316 128.117 307.387 1.00 24.84 1248 MET G C 1
ATOM 16614 O O . MET G 1 546 ? -43.878 128.848 306.571 1.00 27.37 1248 MET G O 1
ATOM 16619 N N . TYR G 1 547 ? -42.425 128.582 308.263 1.00 22.34 1249 TYR G N 1
ATOM 16620 C CA . TYR G 1 547 ? -42.132 130.014 308.319 1.00 23.02 1249 TYR G CA 1
ATOM 16621 C C . TYR G 1 547 ? -41.442 130.501 307.056 1.00 26.03 1249 TYR G C 1
ATOM 16622 O O . TYR G 1 547 ? -41.428 131.709 306.791 1.00 27.40 1249 TYR G O 1
ATOM 16631 N N . TYR G 1 548 ? -40.853 129.582 306.288 1.00 25.03 1250 TYR G N 1
ATOM 16632 C CA . TYR G 1 548 ? -40.118 129.857 305.058 1.00 23.76 1250 TYR G CA 1
ATOM 16633 C C . TYR G 1 548 ? -41.019 130.011 303.840 1.00 25.70 1250 TYR G C 1
ATOM 16634 O O . TYR G 1 548 ? -40.518 130.354 302.763 1.00 21.58 1250 TYR G O 1
ATOM 16643 N N . ILE G 1 549 ? -42.313 129.731 303.963 1.00 24.57 1251 ILE G N 1
ATOM 16644 C CA . ILE G 1 549 ? -43.188 129.776 302.796 1.00 25.77 1251 ILE G CA 1
ATOM 16645 C C . ILE G 1 549 ? -43.634 131.206 302.453 1.00 28.35 1251 ILE G C 1
ATOM 16646 O O . ILE G 1 549 ? -44.099 131.467 301.337 1.00 25.78 1251 ILE G O 1
#

Radius of gyration: 45.58 Å; Cα contacts (8 Å, |Δi|>4): 4828; chains: 4; bounding box: 130×122×72 Å

Sequence (2049 aa):
SIYKVENRHDYGTKGTKVDILTGSGRVPSRILDAPVVQFKESTFEYKDKSYGTKHEESKGNWNMKGHQFISTPAKQVNLRAIFINNANTAPPASMESELDISMDKFASDVKQLGVDFNVSGKPILINQFGPPIKPTFETSPGEISLLNLLENIPSNTYILYVLRRGNDSAVYDRLKYITDLKFGALNSCVVWDNFKKNSIQYNSNVVMKMNLKLLGSNHSLSIENNKLLIDKESNLPILVLGSDVTHYPEKDQNSIASLVGSYDDKFTQFPGDYMLQDGPGEEIITNVGSLMLNRLKIYQKHNNGKLPTKIMYFRDGVSVDQFSQVVKIEVKSIKESVRKFGPQLNGGNKYDPPVTCIATVKRNQVRFIPIQENAKNEKGEEVAVQSMGNVMPGTVVDRGITSVAHFDFFIQSHQALKGTGVPCHYWCLYDENQSTSDYLQEICNNLCYIFGRSTTSVKVPAPVYYADLLCTRATCFFKAGFELNMAQATVSKNVLLPQVNDNIKSVMYYIIYKVENRHDYGTKGTKVDILTGSGRVPSRILDAPVVQFKESTFEYKDKSYGTKHEESKGNWNMKGHQFISTPAKQVNLRAIFINNANTAPPASMESELDISMDKFASDVKQLGVDFNVSGKPILINQFGPPIKPTFETSPGEISLLNLLENIPSNTYILYVLRRGNDSAVYDRLKYITDLKFGALNSCVVWDNFKKNSIQYNSNVVMKMNLKLLGSNHSLSIENNKLLIDKESNLPILVLGSDVTHYPEKDQNSIASLVGSYDDKFTQFPGDYMLQDGPGEEIITNVGSLMLNRLKIYQKHNNGKLPTKIMYFRDGVSVDQFSQVVKIEVKSIKESVRKFGPQLNGGNKYDPPVTCIATVKRNQVRFIPIQENAKNEKGEEVAVQSMGNVMPGTVVDRGITSVAHFDFFIQSHQALKGTGVPCHYWCLYDENQSTSDYLQEICNNLCYIFGRSTTSVKVPAPVYYADLLCTRATCFFKAGFELNMAQATVSKNVLLPQVNDNIKSVMYYISIYKVENRHDYGTKGTKVDILTGSGRVPSRILDAPVVQFKESTFEYKDKSYGTKHEESKGNWNMKGHQFISTPAKQVNLRAIFINNANTAPPASMESELDISMDKFASDVKQLGVDFNVSGKPILINQFGPPIKKFQPTFETSPGEISLLNLLENIPSNTYILYVLRRGNDSAVYDRLKYITDLKFGALNSCVVWDNFKKNSIQYNSNVVMKMNLKLLGSNHSLSIENNKLLIDKESNLPILVLGSDVTHYPEKDQNSIASLVGSYDDKFTQFPGDYMLQDGPGEEIITNVGSLMLNRLKIYQKHNNGKLPTKIMYFRDGVSVDQFSQVVKIEVKSIKESVRKFGPQLNGGNKYDPPVTCIATVKRNQVRFIPIQENAKNEKGEEVAVQSMGNVMPGTVVDRGITSVAHFDFFIQSHQALKGTGVPCHYWCLYDENQSTSDYLQEICNNLCYIFGRSTTSVKVPAPVYYADLLCTRATCFFKAGFELNMAQATVSKNVLLPQVNDNIKSVMYYISIYKVENRHDYGTKGTKVDILTGSGRVPSRILDAPVVQFKESTFEYKDKSYGTKHEESKGNWNMKGHQFISTPAKQVNLRAIFINNANTAPPASMESELDISMDKFASDVKQLGVDFNVSGKPILINQFGPPIKKFQPTFETSPGEISLLNLLENIPSNTYILYVLRRGNDSAVYDRLKYITDLKFGALNSCVVWDNFKKNSIQYNSNVVMKMNLKLLGSNHSLSIENNKLLIDKESNLPILVLGSDVTHYPEKDQNSIASLVGSYDDKFTQFPGDYMLQDGPGEEIITNVGSLMLNRLKIYQKHNNGKLPTKIMYFRDGVSVDQFSQVVKIEVKSIKESVRKFGPQLNGGNKYDPPVTCIATVKRNQVRFIPIQENAKNEKGEEVAVQSMGNVMPGTVVDRGITSVAHFDFFIQSHQALKGTGVPCHYWCLYDENQSTSDYLQEICNNLCYIFGRSTTSVKVPAPVYYADLLCTRATCFFKAGFELNMAQATVSKNVLLPQVNDNIKSVMYYI

Solvent-accessible surface area: 81260 Å² total; per-residue (Å²): 148,109,26,108,36,36,33,9,54,38,26,6,90,105,4,7,142,14,46,3,42,2,56,90,17,150,5,69,4,20,9,14,90,11,3,28,2,45,2,109,144,49,70,50,80,15,135,38,118,59,62,60,113,111,50,2,26,36,4,1,43,20,78,9,184,82,43,63,1,53,48,37,34,111,162,84,7,42,0,45,0,0,1,0,4,6,14,45,28,57,19,79,108,56,14,99,62,64,1,47,104,2,6,92,69,0,15,63,14,0,115,129,10,29,0,43,10,47,31,94,26,102,25,56,80,5,71,123,9,10,51,21,81,164,140,84,54,116,50,4,60,0,9,101,59,0,48,86,23,6,115,106,48,78,97,80,23,0,1,0,0,0,10,36,87,26,170,21,72,48,5,65,10,26,0,3,24,1,0,2,7,105,50,9,18,37,2,2,28,5,44,13,77,58,1,65,97,46,42,92,107,51,1,12,59,15,0,0,53,0,0,0,6,36,107,2,16,1,4,4,3,12,118,116,28,4,91,42,5,27,12,128,169,42,116,23,8,5,0,0,0,0,0,8,7,41,67,114,13,46,169,93,29,32,0,0,0,0,0,0,2,2,23,36,50,74,0,10,7,0,1,1,6,2,28,5,4,92,13,78,30,43,46,21,0,68,83,0,0,45,18,0,47,40,4,0,78,13,0,29,156,92,16,149,42,122,14,0,45,50,0,4,0,0,0,4,29,14,41,88,120,46,12,48,70,0,0,72,58,0,0,83,16,0,28,91,18,0,166,129,24,0,38,106,38,40,77,55,93,184,19,87,6,37,0,0,0,0,0,0,34,46,219,26,163,40,64,0,60,23,63,65,95,43,9,122,15,115,161,46,69,90,4,3,4,23,1,9,53,6,2,2,1,0,1,0,0,4,115,72,45,18,30,53,5,70,1,1,0,3,0,0,0,24,9,5,84,88,46,70,5,39,0,0,27,0,28,2,1,22,17,50,20,154,4,66,0,24,55,0,0,49,0,0,1,5,0,0,1,2,5,5,66,24,22,28,2,14,74,0,0,0,0,0,52,0,0,24,30,0,0,78,15,0,25,12,0,1,70,7,6,35,58,78,10,73,38,121,97,176,27,63,84,101,73,8,4,33,69,5,42,123,103,3,44,53,15,0,5,4,3,182,45,122,39,36,98,30,85,46,56,6,91,101,5,5,149,12,45,3,78,11,85,98,26,147,8,69,3,19,10,13,55,10,2,2,2,45,2,101,116,36,29,50,36,11,59,24,113,50,63,60,112,142,49,2,45,36,3,1,46,22,74,11,185,82,45,56,1,55,49,36,32,112,162,75,8,50,2,58,1,0,1,0,5,19,32,165,83,82,20,81,107,56,14,100,30,50,2,35,3,1,6,44,30,0,14,64,13,0,114,136,10,23,0,38,10,44,31,93,30,96,24,60,79,5,72,125,10,10,54,28,90,160,138,84,60,126,55,4,65,0,9,104,61,0,48,87,33,4,115,104,48,79,98,80,23,0,0,0,0,0,9,19,108,25,168,42,65,48,6,65,9,27,0,4,25,2,0,2,6,105,53,10,18,37,1,3,27,6,43,12,81,59,1,69,146,25,41,93,101,54,0,12,53,13,0,0,53,0,0,0,6,34,110,2,15,1,3,3,4,2,68,65,25,4,79,41,5,29,11,132,170,42,118,24,7,3,0,0,0,0,0,8,7,40,66,114,13,47,165,90,29,32,0,0,0,0,0,0,2,2,21,34,51,75,1,9,6,0,1,1,6,1,29,4,4,83,10,79,28,44,58,18,0,50,79,0,0,58,20,0,47,38,3,0,78,13,0,29,154,92,16,150,40,121,14,0,46,49,0,2,0,0,0,3,33,14,47,92,113,50,14,45,70,0,0,64,59,0,0,81,18,0,28,84,21,0,172,132,27,0,37,106,38,41,77,55,90,185,18,87,6,39,0,0,0,0,0,0,34,58,220,25,165,40,81,0,77,24,63,66,94,39,8,116,10,82,13,36,22,90,3,3,6,25,1,60,56,7,3,4,0,0,0,1,0,4,114,72,38,20,31,118,61,89,0,3,0,3,0,0,0,23,9,7,109,184,58,70,4,30,0,2,23,0,24,2,1,25,18,50,18,153,3,64,0,24,52,0,0,51,0,0,1,5,0,0,1,4,5,5,68,23,20,28,2,14,74,0,0,0,0,0,62,0,0,23,30,0,0,80,15,0,25,11,0,1,68,10,8,32,72,80,12,75,37,122,96,189,28,58,77,100,74,15,5,28,68,5,43,126,99,4,47,54,13,0,4,4,4,169,132,52,86,24,36,76,31,74,48,59,5,87,115,11,5,147,13,43,4,84,13,87,92,32,142,8,70,2,21,11,15,93,12,5,31,1,48,1,107,144,39,68,44,86,17,121,48,104,56,64,59,99,110,58,2,29,37,4,1,46,21,68,9,182,80,38,62,1,54,49,36,30,110,172,77,8,51,1,46,2,0,0,0,4,6,16,45,34,56,17,83,111,64,5,60,72,57,0,53,109,0,3,73,69,0,14,73,16,0,103,124,10,24,0,37,11,46,18,98,28,151,14,54,62,2,64,123,12,8,55,22,67,118,87,51,158,131,79,44,77,46,3,58,0,9,83,52,0,49,93,28,5,122,119,48,77,100,81,19,0,0,0,0,0,11,21,90,25,169,23,62,52,6,64,9,20,0,3,27,4,0,2,6,101,48,9,18,38,1,2,29,6,45,11,58,58,0,73,98,43,41,94,92,53,0,10,59,13,0,0,54,0,0,1,6,32,106,2,14,1,3,2,4,15,120,118,27,4,90,48,6,30,8,142,164,40,117,17,8,7,0,0,0,0,0,14,11,40,61,112,11,51,170,92,35,33,0,0,0,0,0,0,2,2,20,39,54,72,1,9,8,0,1,1,7,2,31,4,4,92,12,73,39,40,28,25,0,61,81,0,0,45,16,0,55,44,3,0,96,16,0,20,161,77,13,144,43,110,15,0,46,50,0,4,0,0,0,3,32,4,52,92,121,46,7,45,78,0,0,77,57,0,0,82,13,0,11,75,12,0,95,120,15,0,40,118,44,46,74,58,91,201,23,76,8,41,0,3,0,0,0,0,31,39,177,28,175,41,77,0,77,22,65,69,98,35,7,136,15,108,168,42,83,87,4,3,4,23,1,9,52,7,2,2,0,0,1,0,0,3,115,71,40,21,26,128,52,66,0,1,0,1,0,0,0,25,11,5,69,78,43,72,4,22,0,0,24,0,21,0,0,27,16,64,28,165,4,64,0,27,56,0,1,53,0,0,1,7,0,0,2,2,6,5,65,24,17,31,3,14,48,0,0,0,0,0,56,0,0,24,31,0,0,82,16,0,23,9,0,0,76,17,4,31,97,63,19,67,37,132,87,172,30,64,86,101,77,13,4,29,63,4,43,122,111,3,40,49,12,0,5,3,2,16,76,11,73,27,8,11,11,31,24,58,6,86,122,8,6,145,14,44,4,82,12,87,91,32,142,9,70,3,21,11,15,92,14,4,29,2,47,1,108,138,39,68,44,84,18,115,39,108,56,68,60,115,142,59,2,47,37,3,1,44,19,68,3,100,84,36,61,2,48,49,36,30,112,169,79,8,49,1,44,2,0,1,0,4,18,32,166,86,82,17,84,112,66,4,71,69,63,0,54,107,0,3,74,70,0,11,73,11,0,65,126,7,28,0,57,6,44,18,96,28,156,10,56,61,3,69,125,12,8,63,23,67,114,95,162,208,134,71,48,81,48,3,58,0,8,84,55,0,51,88,25,5,122,118,49,76,100,80,21,0,1,0,0,0,10,25,104,25,168,43,71,52,8,65,9,18,0,4,25,3,0,2,6,103,49,8,20,38,1,2,28,6,43,12,66,58,0,80,149,42,42,65,71,52,0,1,56,13,0,0,52,0,0,1,6,31,107,2,14,1,3,0,3,14,120,117,28,4,99,49,4,28,10,130,171,38,120,16,9,4,0,0,0,0,0,11,16,40,67,113,11,49,174,97,36,34,0,0,0,0,0,0,2,3,19,38,53,66,1,9,9,0,1,1,8,2,34,4,5,98,13,74,32,58,71,18,0,59,71,0,0,42,18,0,56,40,4,0,94,18,0,19,166,79,14,143,44,110,14,0,46,51,0,4,0,0,2,3,34,0,43,96,122,27,7,46,78,0,0,78,56,0,0,69,14,0,4,67,11,0,52,118,19,0,40,127,47,44,72,58,89,158,22,49,6,41,0,2,0,0,0,0,12,47,130,26,176,41,82,0,78,22,62,70,99,36,6,121,9,106,168,45,81,106,5,3,5,23,1,55,54,8,1,2,1,0,0,1,0,5,116,73,40,20,27,90,5,53,0,1,0,2,0,0,0,24,10,8,122,188,58,71,4,30,0,1,24,0,22,0,0,9,2,44,25,156,4,65,0,28,56,0,0,64,1,0,1,6,0,0,2,3,5,6,67,24,17,32,3,14,68,0,0,0,0,0,65,0,0,24,30,0,0,78,14,0,24,11,0,0,77,18,4,34,92,64,18,70,29,130,94,183,37,62,77,106,71,13,4,30,68,4,43,117,111,2,38,51,12,0,5,4,3